Protein 9DN1 (pdb70)

InterPro domains:
  IPR001612 Caveolin [PF01146] (100-220)
  IPR001612 Caveolin [PTHR10844] (99-221)

Secondary structure (DSSP, 8-state):
-HHHHHHHHHTS--S----TT-SS--SGGG---SHHHHS--SSPPPHHHHHHHHHHHHHHHHHHHHHHHHHHHHTHHHHHHHHHHHHHHHHHHIIIIIHHHHHHHHHHHHTTHHHHHHHHHHHHHHHHHHHGGGGS-EEEEEEEEEEEEEEE-/-HHHHHHHHHTS--S----TT-SS---GGG---SHHHHS--SSPPPHHHHHHHHHHHHHHHHHHHHHHHHHHHHTHHHHHHHHHHHHHHHHHHIIIIIHHHHHHHHHHHHTTHHHHHHHHHHHHTHHHHHGGGGGS-EEEEEEEEEEEEEEE-/-HHHHHHHHHTS--S----TT-SS--SGGG---SHHHHS--SSPPPHHHHHHHHHHHHHHHHHHHHHHHHHHHHTHHHHHHHHHHHHHHHHHHIIIIIHHHHHHHHHHHHTTHHHHHHHHHHHHHHHHHHGGGGGS-EEEEEEEEEEEEEEE-/-HHHHHHHHHTS--S----TT-SS--SGGG---SHHHHS--SSPPPHHHHHHHHHHHHHHHHHHHHHHHHHHHHTHHHHHHHHHHHHHHHHHHIIIIIHHHHHHHHHHHHTTHHHHHHHHHHHHTHHHHHGGGGGS-EEEEEEEEEEEEEEE-/-HHHHHHHHHTS--S----TT-SS--SGGG---SHHHHS--SSPPPHHHHHHHHHHHHHHHHHHHHHHHHHHHHTHHHHHHHHHHHHHHHHHHIIIIIHHHHHHHHHHHHTTHHHHHHHHHHHHHHHHHHGGGGGS-EEEEEEEEEEEEEEE-/-HHHHHHHHHTS--S----TT-SS---GGG---SHHHHS--SSPPPHHHHHHHHHHHHHHHHHHHHHHHHHHHHTHHHHHHHHHHHHHHHHHHIIIIIHHHHHHHHHHHHTTHHHHHHHHHHHHHHHHHHHGGGGS-EEEEEEEEEEEEEEE-/-HHHHHHHHHTS--S----TT-SS--SGGG---SHHHHS--SSPPPHHHHHHHHHHHHHHHHHHHHHHHHHHHHTHHHHHHHHHHHHHHHHHHIIIIIHHHHHHHHHHHHTTHHHHHHHHHHHHHHHHHHHGGGGS-EEEEEEEEEEEEEEE-/-HHHHHHHHHTS--S----TT-SS--SGGG---SHHHHS--SSPPPHHHHHHHHHHHHHHHHHHHHHHHHHHHHTHHHHHHHHHHHHHHHHHHIIIIIHHHHHHHHHHHHTTHHHHHHHHHHHHHHHHHHHGGGGS-EEEEEEEEEEEEEEE-/-HHHHHHHHHTS--S----TT-SS--SGGG---SHHHHS--SSPPPHHHHHHHHHHHHHHHHHHHHHHHHHHHHTHHHHHHHHHHHHHHHHHHIIIIIHHHHHHHHHHHHTTHHHHHHHHHHHHHHHHHHGGGGGS-EEEEEEEEEEEEEEE-/-HHHHHHHHHTS--S----TT-SS--SGGG---SHHHHS--SSPPPHHHHHHHHHHHHHHHHHHHHHHHHHHHHTHHHHHHHHHHHHHHHHHHIIIIIHHHHHHHHHHHHTTHHHHHHHHHHHHHHHHHHGGGGGS-EEEEEEEEEEEEEEE-/-HHHHHHHHHTS--S----TT-SS---GGG---SHHHHS--SSPPPHHHHHHHHHHHHHHHHHHHHHHHHHHHHTHHHHHHHHHHHHHHHHHHIIIIIHHHHHHHHHHHHTTHHHHHHHHHHHHHHHHHHHGGGGS-EEEEEEEEEEEEEEE-

Sequence (1683 aa):
EAEEKYIERQLKYLGPISQVSDAYRLDTTTLKIEFDDSFPEVSKPGPALESVRKLNRILYEGMSDAIHIIFSLFLGFLAAITVGFFMGMARFMYTYMAGPFNQLMFLLIASLAPSWRAFFRAGMDPIFESGSLALSNIQVRLGMEGKARHKELEAEEKYIERQLKYLGPISQVSDAYRLDTTTLKIEFDDSFPEVSKPGPALESVRKLNRILYEGMSDAIHIIFSLFLGFLAAITVGFFMGMARFMYTYMAGPFNQLMFLLIASLAPSWRAFFRAGMDPIFESGSLALSNIQVRLGMEGKARHKELEAEEKYIERQLKYLGPISQVSDAYRLDTTTLKIEFDDSFPEVSKPGPALESVRKLNRILYEGMSDAIHIIFSLFLGFLAAITVGFFMGMARFMYTYMAGPFNQLMFLLIASLAPSWRAFFRAGMDPIFESGSLALSNIQVRLGMEGKARHKELEAEEKYIERQLKYLGPISQVSDAYRLDTTTLKIEFDDSFPEVSKPGPALESVRKLNRILYEGMSDAIHIIFSLFLGFLAAITVGFFMGMARFMYTYMAGPFNQLMFLLIASLAPSWRAFFRAGMDPIFESGSLALSNIQVRLGMEGKARHKELEAEEKYIERQLKYLGPISQVSDAYRLDTTTLKIEFDDSFPEVSKPGPALESVRKLNRILYEGMSDAIHIIFSLFLGFLAAITVGFFMGMARFMYTYMAGPFNQLMFLLIASLAPSWRAFFRAGMDPIFESGSLALSNIQVRLGMEGKARHKELEAEEKYIERQLKYLGPISQVSDAYRLDTTTLKIEFDDSFPEVSKPGPALESVRKLNRILYEGMSDAIHIIFSLFLGFLAAITVGFFMGMARFMYTYMAGPFNQLMFLLIASLAPSWRAFFRAGMDPIFESGSLALSNIQVRLGMEGKARHKELEAEEKYIERQLKYLGPISQVSDAYRLDTTTLKIEFDDSFPEVSKPGPALESVRKLNRILYEGMSDAIHIIFSLFLGFLAAITVGFFMGMARFMYTYMAGPFNQLMFLLIASLAPSWRAFFRAGMDPIFESGSLALSNIQVRLGMEGKARHKELEAEEKYIERQLKYLGPISQVSDAYRLDTTTLKIEFDDSFPEVSKPGPALESVRKLNRILYEGMSDAIHIIFSLFLGFLAAITVGFFMGMARFMYTYMAGPFNQLMFLLIASLAPSWRAFFRAGMDPIFESGSLALSNIQVRLGMEGKARHKELEAEEKYIERQLKYLGPISQVSDAYRLDTTTLKIEFDDSFPEVSKPGPALESVRKLNRILYEGMSDAIHIIFSLFLGFLAAITVGFFMGMARFMYTYMAGPFNQLMFLLIASLAPSWRAFFRAGMDPIFESGSLALSNIQVRLGMEGKARHKELEAEEKYIERQLKYLGPISQVSDAYRLDTTTLKIEFDDSFPEVSKPGPALESVRKLNRILYEGMSDAIHIIFSLFLGFLAAITVGFFMGMARFMYTYMAGPFNQLMFLLIASLAPSWRAFFRAGMDPIFESGSLALSNIQVRLGMEGKARHKELEAEEKYIERQLKYLGPISQVSDAYRLDTTTLKIEFDDSFPEVSKPGPALESVRKLNRILYEGMSDAIHIIFSLFLGFLAAITVGFFMGMARFMYTYMAGPFNQLMFLLIASLAPSWRAFFRAGMDPIFESGSLALSNIQVRLGMEGKARHKEL

Solvent-accessible surface area: 80484 Å² total; per-residue (Å²): 194,81,94,114,149,108,17,91,119,21,29,113,20,3,0,8,73,49,114,12,97,28,21,23,52,39,25,34,119,28,14,115,22,98,0,83,56,0,0,10,40,17,49,191,36,34,122,82,19,92,71,14,18,135,78,2,78,110,42,5,66,43,66,6,77,51,30,4,44,95,64,1,76,147,86,0,91,102,23,0,58,81,22,0,75,110,0,0,60,18,24,16,104,14,0,12,118,18,3,7,112,2,12,52,63,4,7,107,20,1,22,126,10,2,14,105,24,1,127,43,12,26,36,74,19,4,65,64,8,0,20,0,21,34,52,2,20,28,10,26,37,32,0,46,1,11,39,45,47,63,77,108,107,191,83,99,128,147,112,28,87,117,20,31,101,20,3,0,8,72,49,112,12,98,26,21,22,49,42,24,35,120,28,14,110,22,99,1,84,55,0,0,10,41,17,49,196,42,35,122,81,19,90,71,16,18,135,80,1,75,109,43,5,67,43,65,5,76,49,32,4,43,92,63,1,75,145,89,0,96,105,22,0,62,76,22,0,77,103,0,0,58,17,24,18,101,15,1,14,109,18,4,7,110,4,13,56,62,3,10,126,20,2,24,128,10,1,14,108,22,1,129,42,12,26,36,72,18,4,66,62,7,0,22,0,22,33,52,1,20,28,8,27,34,31,0,52,0,10,39,46,47,60,83,108,106,191,82,98,114,146,107,22,90,121,21,31,115,20,4,0,8,73,49,112,12,97,28,20,23,50,40,25,35,119,28,14,114,22,99,1,83,58,0,0,10,41,17,48,195,45,34,124,81,18,91,71,16,20,135,78,1,75,110,42,5,67,42,66,6,76,50,31,4,44,94,66,1,78,152,88,0,92,102,23,0,58,76,22,0,78,102,0,0,62,22,23,18,104,16,1,13,113,19,4,6,110,3,12,53,62,3,6,110,19,1,23,125,11,2,14,110,21,1,128,39,12,26,34,66,18,4,70,64,7,0,21,0,22,32,51,1,21,27,9,26,36,31,0,41,1,10,39,45,47,61,80,108,106,195,81,100,127,148,114,29,86,121,23,32,96,21,4,0,9,74,49,110,12,97,25,20,22,48,42,24,35,119,30,14,117,22,100,2,82,55,0,0,10,41,17,48,193,42,34,124,82,19,87,70,16,21,134,78,1,77,110,42,5,65,43,62,6,76,49,30,4,44,95,62,1,78,151,88,0,91,103,24,0,58,79,21,0,75,106,0,0,55,15,22,18,92,15,0,10,117,19,3,6,111,3,12,50,63,2,6,109,18,1,22,124,11,2,15,108,22,2,130,43,14,26,38,72,18,4,65,60,8,0,21,0,22,33,52,1,22,28,10,26,35,32,0,50,1,9,39,46,46,62,85,110,111,197,81,99,120,152,115,24,97,122,22,28,111,19,4,0,8,71,48,115,12,96,26,20,21,49,41,22,35,119,30,14,115,22,97,1,82,57,0,0,10,41,18,49,190,34,35,122,80,19,86,72,16,20,134,77,2,76,110,42,5,66,42,65,6,76,49,30,3,43,93,61,2,76,144,90,0,96,102,23,0,61,74,22,0,77,102,0,0,60,16,23,18,98,15,0,12,118,18,3,6,112,3,12,51,65,4,7,114,20,2,21,124,10,2,14,106,22,2,129,37,13,25,35,66,19,3,72,63,9,0,21,0,22,33,51,2,21,27,9,26,36,31,0,39,1,11,40,46,46,61,86,107,106,193,84,94,117,152,111,23,96,119,20,28,113,20,4,0,8,74,50,112,12,96,25,22,23,49,42,24,36,121,28,13,116,23,99,1,83,57,0,0,10,41,17,48,190,36,36,122,80,19,88,72,14,18,137,76,2,76,109,40,5,66,43,65,5,77,49,30,4,44,93,64,0,77,145,88,0,91,102,23,0,59,79,20,0,78,106,0,0,51,18,24,17,104,16,1,13,119,18,3,7,112,4,13,51,62,2,7,112,19,2,23,126,11,2,14,107,22,1,127,40,12,26,38,70,18,4,69,59,6,0,21,0,22,33,51,2,20,26,9,26,35,31,0,42,0,10,39,46,45,61,81,109,110,195,83,100,129,154,109,30,88,120,22,31,94,21,3,0,8,72,49,113,13,96,27,21,24,49,39,21,36,118,30,14,116,23,98,1,84,53,0,0,10,41,18,50,193,44,36,122,80,19,89,71,15,19,134,76,2,77,109,39,5,66,44,73,6,77,50,32,4,42,89,63,1,76,140,86,0,90,102,24,0,60,75,21,0,77,99,0,0,55,17,24,17,106,16,1,12,118,18,3,6,112,3,12,49,65,3,7,112,20,2,22,126,11,2,14,108,22,1,130,38,13,26,34,65,18,4,71,65,7,0,21,0,22,33,52,2,20,27,10,27,36,31,0,47,1,9,38,45,47,61,78,106,104,192,82,102,115,143,107,24,94,122,26,30,113,21,3,0,8,73,49,114,13,96,26,20,23,49,41,24,35,120,28,14,115,22,95,1,82,54,0,0,10,42,18,49,193,45,36,124,81,20,89,72,15,19,134,78,2,74,109,40,5,67,43,66,6,77,50,29,4,42,94,66,1,74,147,86,0,90,105,23,0,56,75,18,0,82,105,0,0,59,19,22,17,90,14,1,13,114,19,3,6,111,2,13,50,60,3,7,113,18,2,22,126,11,1,12,107,22,1,126,39,12,26,39,71,18,4,67,60,7,0,21,0,21,34,50,2,20,26,10,27,34,30,0,51,1,10,39,44,49,62,83,107,109,194,82,98,127,148,108,28,87,122,26,32,98,19,4,0,9,75,49,112,13,96,26,20,22,50,41,24,36,121,30,15,115,21,95,1,83,54,1,0,9,42,17,50,192,44,36,125,82,19,89,73,16,20,135,80,2,75,110,41,5,66,42,73,6,76,52,32,4,44,98,64,1,76,150,87,0,91,102,23,0,60,74,22,0,75,102,0,0,58,18,22,18,110,15,1,13,118,18,3,6,113,2,12,58,57,3,9,126,19,2,23,129,11,1,13,107,23,1,128,40,12,26,38,72,18,4,68,62,7,0,21,0,22,32,52,2,20,27,10,27,36,31,0,43,1,11,40,45,47,61,83,110,106,192,82,103,128,140,112,28,86,119,22,32,96,19,4,0,8,73,50,111,13,97,27,20,22,48,42,21,35,121,30,14,116,21,102,1,85,52,0,0,11,40,17,50,189,36,36,122,81,19,90,73,15,20,135,78,1,78,110,41,5,64,43,64,6,77,49,31,4,44,96,63,1,76,147,86,0,92,102,23,0,55,76,21,0,82,102,0,0,56,19,23,17,102,15,1,14,116,20,3,7,113,3,13,51,70,3,6,108,18,1,23,126,11,1,13,106,21,1,128,43,12,27,35,75,18,4,65,64,6,0,20,0,22,32,52,2,21,29,10,26,38,31,0,45,1,11,39,46,46,62,84,108,107,194,81,96,116,144,109,18,92,122,27,30,112,19,4,0,9,73,50,113,13,98,26,20,23,51,43,24,35,123,26,13,120,21,99,1,84,52,0,0,10,40,18,51,195,43,36,120,80,19,89,72,16,18,135,75,2,76,109,41,5,66,42,64,6,78,52,32,5,44,94,61,1,76,149,87,0,96,98,23,0,59,76,21,0,83,102,0,0,59,14,24,17,88,14,1,14,115,18,3,7,112,3,14,51,64,4,6,111,18,1,23,126,11,2,16,106,22,1,131,42,13,26,37,68,17,4,67,60,7,0,20,0,21,31,52,2,20,28,9,26,36,31,0,51,1,10,39,45,44,61,79,108,105

Organism: Salpingoeca rosetta (strain ATCC 50818 / BSB-021) (NCBI:txid946362)

Structure (mmCIF, N/CA/C/O backbone):
data_9DN1
#
_entry.id   9DN1
#
_cell.length_a   1.00
_cell.length_b   1.00
_cell.length_c   1.00
_cell.angle_alpha   90.00
_cell.angle_beta   90.00
_cell.angle_gamma   90.00
#
_symmetry.space_group_name_H-M   'P 1'
#
loop_
_atom_site.group_PDB
_atom_site.id
_atom_site.type_symbol
_atom_site.label_atom_id
_atom_site.label_alt_id
_atom_site.label_comp_id
_atom_site.label_asym_id
_atom_site.label_entity_id
_atom_site.label_seq_id
_atom_site.pdbx_PDB_ins_code
_atom_site.Cartn_x
_atom_site.Cartn_y
_atom_site.Cartn_z
_atom_site.occupancy
_atom_site.B_iso_or_equiv
_atom_site.auth_seq_id
_atom_site.auth_comp_id
_atom_site.auth_asym_id
_atom_site.auth_atom_id
_atom_site.pdbx_PDB_model_num
ATOM 1 N N . GLU A 1 79 ? 160.937 169.076 147.383 1.00 141.49 79 GLU H N 1
ATOM 2 C CA . GLU A 1 79 ? 162.225 168.324 147.404 1.00 143.73 79 GLU H CA 1
ATOM 3 C C . GLU A 1 79 ? 162.184 167.133 148.358 1.00 142.86 79 GLU H C 1
ATOM 4 O O . GLU A 1 79 ? 162.127 165.982 147.928 1.00 138.19 79 GLU H O 1
ATOM 16 N N . ALA A 1 80 ? 162.211 167.423 149.661 1.00 146.18 80 ALA H N 1
ATOM 17 C CA . ALA A 1 80 ? 162.391 166.369 150.655 1.00 142.37 80 ALA H CA 1
ATOM 18 C C . ALA A 1 80 ? 161.264 165.345 150.604 1.00 139.18 80 ALA H C 1
ATOM 19 O O . ALA A 1 80 ? 161.517 164.134 150.559 1.00 131.17 80 ALA H O 1
ATOM 26 N N . GLU A 1 81 ? 160.011 165.808 150.613 1.00 140.84 81 GLU H N 1
ATOM 27 C CA . GLU A 1 81 ? 158.890 164.875 150.637 1.00 135.06 81 GLU H CA 1
ATOM 28 C C . GLU A 1 81 ? 158.869 164.000 149.393 1.00 130.09 81 GLU H C 1
ATOM 29 O O . GLU A 1 81 ? 158.477 162.829 149.464 1.00 125.87 81 GLU H O 1
ATOM 41 N N . GLU A 1 82 ? 159.292 164.540 148.250 1.00 129.06 82 GLU H N 1
ATOM 42 C CA . GLU A 1 82 ? 159.299 163.750 147.024 1.00 127.37 82 GLU H CA 1
ATOM 43 C C . GLU A 1 82 ? 160.286 162.591 147.120 1.00 126.00 82 GLU H C 1
ATOM 44 O O . GLU A 1 82 ? 159.955 161.451 146.772 1.00 121.76 82 GLU H O 1
ATOM 56 N N . LYS A 1 83 ? 161.505 162.859 147.596 1.00 126.75 83 LYS H N 1
ATOM 57 C CA . LYS A 1 83 ? 162.473 161.781 147.772 1.00 121.55 83 LYS H CA 1
ATOM 58 C C . LYS A 1 83 ? 162.003 160.790 148.827 1.00 115.92 83 LYS H C 1
ATOM 59 O O . LYS A 1 83 ? 162.200 159.579 148.672 1.00 115.44 83 LYS H O 1
ATOM 78 N N . TYR A 1 84 ? 161.371 161.280 149.896 1.00 114.38 84 TYR H N 1
ATOM 79 C CA . TYR A 1 84 ? 160.828 160.379 150.908 1.00 111.74 84 TYR H CA 1
ATOM 80 C C . TYR A 1 84 ? 159.806 159.426 150.299 1.00 106.34 84 TYR H C 1
ATOM 81 O O . TYR A 1 84 ? 159.847 158.212 150.540 1.00 102.83 84 TYR H O 1
ATOM 99 N N . ILE A 1 85 ? 158.886 159.958 149.493 1.00 106.22 85 ILE H N 1
ATOM 100 C CA . ILE A 1 85 ? 157.854 159.119 148.890 1.00 99.94 85 ILE H CA 1
ATOM 101 C C . ILE A 1 85 ? 158.473 158.154 147.889 1.00 98.94 85 ILE H C 1
ATOM 102 O O . ILE A 1 85 ? 158.043 157.000 147.771 1.00 97.47 85 ILE H O 1
ATOM 118 N N . GLU A 1 86 ? 159.485 158.606 147.146 1.00 102.53 86 GLU H N 1
ATOM 119 C CA . GLU A 1 86 ? 160.165 157.708 146.220 1.00 102.28 86 GLU H CA 1
ATOM 120 C C . GLU A 1 86 ? 160.809 156.550 146.967 1.00 98.88 86 GLU H C 1
ATOM 121 O O . GLU A 1 86 ? 160.792 155.408 146.494 1.00 95.33 86 GLU H O 1
ATOM 133 N N . ARG A 1 87 ? 161.384 156.824 148.136 1.00 100.27 87 ARG H N 1
ATOM 134 C CA . ARG A 1 87 ? 161.990 155.752 148.915 1.00 97.36 87 ARG H CA 1
ATOM 135 C C . ARG A 1 87 ? 160.936 154.823 149.507 1.00 93.32 87 ARG H C 1
ATOM 136 O O . ARG A 1 87 ? 161.187 153.624 149.670 1.00 90.32 87 ARG H O 1
ATOM 157 N N . GLN A 1 88 ? 159.758 155.354 149.846 1.00 93.33 88 GLN H N 1
ATOM 158 C CA . GLN A 1 88 ? 158.726 154.512 150.445 1.00 84.46 88 GLN H CA 1
ATOM 159 C C . GLN A 1 88 ? 158.099 153.560 149.433 1.00 78.50 88 GLN H C 1
ATOM 160 O O . GLN A 1 88 ? 157.658 152.468 149.808 1.00 78.57 88 GLN H O 1
ATOM 174 N N . LEU A 1 89 ? 158.043 153.947 148.160 1.00 79.25 89 LEU H N 1
ATOM 175 C CA . LEU A 1 89 ? 157.311 153.180 147.158 1.00 69.53 89 LEU H CA 1
ATOM 176 C C . LEU A 1 89 ? 158.114 152.027 146.571 1.00 74.45 89 LEU H C 1
ATOM 177 O O . LEU A 1 89 ? 157.571 151.275 145.756 1.00 76.96 89 LEU H O 1
ATOM 193 N N . LYS A 1 90 ? 159.382 151.863 146.952 1.00 78.18 90 LYS H N 1
ATOM 194 C CA . LYS A 1 90 ? 160.189 150.790 146.381 1.00 71.97 90 LYS H CA 1
ATOM 195 C C . LYS A 1 90 ? 159.788 149.434 146.947 1.00 72.03 90 LYS H C 1
ATOM 196 O O . LYS A 1 90 ? 159.682 148.448 146.209 1.00 71.62 90 LYS H O 1
ATOM 215 N N . TYR A 1 91 ? 159.565 149.364 148.257 1.00 71.08 91 TYR H N 1
ATOM 216 C CA . TYR A 1 91 ? 159.290 148.105 148.939 1.00 67.68 91 TYR H CA 1
ATOM 217 C C . TYR A 1 91 ? 158.256 148.363 150.024 1.00 68.96 91 TYR H C 1
ATOM 218 O O . TYR A 1 91 ? 158.453 149.239 150.870 1.00 69.88 91 TYR H O 1
ATOM 236 N N . LEU A 1 92 ? 157.160 147.606 149.996 1.00 68.38 92 LEU H N 1
ATOM 237 C CA . LEU A 1 92 ? 156.026 147.831 150.881 1.00 68.20 92 LEU H CA 1
ATOM 238 C C . LEU A 1 92 ? 155.840 146.730 151.919 1.00 67.26 92 LEU H C 1
ATOM 239 O O . LEU A 1 92 ? 154.803 146.703 152.587 1.00 62.75 92 LEU H O 1
ATOM 255 N N . GLY A 1 93 ? 156.808 145.830 152.076 1.00 70.62 93 GLY H N 1
ATOM 256 C CA . GLY A 1 93 ? 156.645 144.677 152.931 1.00 64.12 93 GLY H CA 1
ATOM 257 C C . GLY A 1 93 ? 157.156 144.876 154.345 1.00 67.31 93 GLY H C 1
ATOM 258 O O . GLY A 1 93 ? 157.546 145.976 154.746 1.00 74.35 93 GLY H O 1
ATOM 262 N N . PRO A 1 94 ? 157.155 143.800 155.132 1.00 60.94 94 PRO H N 1
ATOM 263 C CA . PRO A 1 94 ? 157.623 143.892 156.521 1.00 56.01 94 PRO H CA 1
ATOM 264 C C . PRO A 1 94 ? 159.101 144.237 156.611 1.00 62.82 94 PRO H C 1
ATOM 265 O O . PRO A 1 94 ? 159.895 143.917 155.723 1.00 69.54 94 PRO H O 1
ATOM 276 N N . ILE A 1 95 ? 159.469 144.903 157.710 1.00 63.65 95 ILE H N 1
ATOM 277 C CA . ILE A 1 95 ? 160.829 145.383 157.912 1.00 67.50 95 ILE H CA 1
ATOM 278 C C . ILE A 1 95 ? 161.383 145.071 159.294 1.00 76.35 95 ILE H C 1
ATOM 279 O O . ILE A 1 95 ? 162.476 145.532 159.624 1.00 82.70 95 ILE H O 1
ATOM 295 N N . SER A 1 96 ? 160.674 144.309 160.123 1.00 80.22 96 SER H N 1
ATOM 296 C CA . SER A 1 96 ? 161.111 144.118 161.499 1.00 79.90 96 SER H CA 1
ATOM 297 C C . SER A 1 96 ? 162.383 143.274 161.561 1.00 93.26 96 SER H C 1
ATOM 298 O O . SER A 1 96 ? 162.726 142.541 160.629 1.00 96.05 96 SER H O 1
ATOM 306 N N . GLN A 1 97 ? 163.088 143.390 162.690 1.00 96.94 97 GLN H N 1
ATOM 307 C CA . GLN A 1 97 ? 164.370 142.724 162.903 1.00 96.24 97 GLN H CA 1
ATOM 308 C C . GLN A 1 97 ? 164.367 141.842 164.149 1.00 91.50 97 GLN H C 1
ATOM 309 O O . GLN A 1 97 ? 165.432 141.555 164.702 1.00 89.74 97 GLN H O 1
ATOM 323 N N . VAL A 1 98 ? 163.192 141.396 164.600 1.00 90.98 98 VAL H N 1
ATOM 324 C CA . VAL A 1 98 ? 163.098 140.650 165.851 1.00 85.84 98 VAL H CA 1
ATOM 325 C C . VAL A 1 98 ? 163.739 139.274 165.784 1.00 83.28 98 VAL H C 1
ATOM 326 O O . VAL A 1 98 ? 163.927 138.641 166.828 1.00 82.29 98 VAL H O 1
ATOM 339 N N . SER A 1 99 ? 164.083 138.789 164.591 1.00 87.66 99 SER H N 1
ATOM 340 C CA . SER A 1 99 ? 164.651 137.451 164.469 1.00 89.61 99 SER H CA 1
ATOM 341 C C . SER A 1 99 ? 166.118 137.391 164.875 1.00 94.70 99 SER H C 1
ATOM 342 O O . SER A 1 99 ? 166.692 136.296 164.883 1.00 98.32 99 SER H O 1
ATOM 350 N N . ASP A 1 100 ? 166.735 138.524 165.207 1.00 95.67 100 ASP H N 1
ATOM 351 C CA . ASP A 1 100 ? 168.137 138.581 165.607 1.00 84.86 100 ASP H CA 1
ATOM 352 C C . ASP A 1 100 ? 168.205 139.203 166.994 1.00 77.54 100 ASP H C 1
ATOM 353 O O . ASP A 1 100 ? 167.739 140.330 167.195 1.00 81.05 100 ASP H O 1
ATOM 362 N N . ALA A 1 101 ? 168.791 138.475 167.943 1.00 70.19 101 ALA H N 1
ATOM 363 C CA . ALA A 1 101 ? 168.849 138.910 169.333 1.00 65.24 101 ALA H CA 1
ATOM 364 C C . ALA A 1 101 ? 170.209 139.458 169.744 1.00 64.74 101 ALA H C 1
ATOM 365 O O . ALA A 1 101 ? 170.384 139.806 170.915 1.00 63.82 101 ALA H O 1
ATOM 372 N N . TYR A 1 102 ? 171.165 139.552 168.823 1.00 68.32 102 TYR H N 1
ATOM 373 C CA . TYR A 1 102 ? 172.548 139.893 169.136 1.00 69.57 102 TYR H CA 1
ATOM 374 C C . TYR A 1 102 ? 173.043 141.059 168.287 1.00 73.85 102 TYR H C 1
ATOM 375 O O . TYR A 1 102 ? 174.102 140.984 167.661 1.00 79.21 102 TYR H O 1
ATOM 393 N N . ARG A 1 103 ? 172.286 142.152 168.252 1.00 70.84 103 ARG H N 1
ATOM 394 C CA . ARG A 1 103 ? 172.579 143.284 167.384 1.00 68.18 103 ARG H CA 1
ATOM 395 C C . ARG A 1 103 ? 172.854 144.541 168.199 1.00 66.99 103 ARG H C 1
ATOM 396 O O . ARG A 1 103 ? 172.399 144.676 169.338 1.00 69.00 103 ARG H O 1
ATOM 417 N N . LEU A 1 104 ? 173.607 145.461 167.599 1.00 70.95 104 LEU H N 1
ATOM 418 C CA . LEU A 1 104 ? 173.903 146.756 168.196 1.00 71.85 104 LEU H CA 1
ATOM 419 C C . LEU A 1 104 ? 172.939 147.820 167.676 1.00 77.06 104 LEU H C 1
ATOM 420 O O . LEU A 1 104 ? 172.203 147.611 166.710 1.00 86.11 104 LEU H O 1
ATOM 436 N N . ASP A 1 105 ? 172.960 148.978 168.335 1.00 80.98 105 ASP H N 1
ATOM 437 C CA . ASP A 1 105 ? 172.065 150.087 168.027 1.00 87.41 105 ASP H CA 1
ATOM 438 C C . ASP A 1 105 ? 172.766 151.236 167.310 1.00 87.10 105 ASP H C 1
ATOM 439 O O . ASP A 1 105 ? 172.190 152.321 167.193 1.00 82.03 105 ASP H O 1
ATOM 448 N N . THR A 1 106 ? 173.989 151.025 166.823 1.00 88.82 106 THR H N 1
ATOM 449 C CA . THR A 1 106 ? 174.786 152.141 166.325 1.00 88.08 106 THR H CA 1
ATOM 450 C C . THR A 1 106 ? 174.163 152.796 165.098 1.00 93.27 106 THR H C 1
ATOM 451 O O . THR A 1 106 ? 174.395 153.984 164.848 1.00 94.83 106 THR H O 1
ATOM 462 N N . THR A 1 107 ? 173.372 152.052 164.322 1.00 99.11 107 THR H N 1
ATOM 463 C CA . THR A 1 107 ? 172.915 152.562 163.032 1.00 101.33 107 THR H CA 1
ATOM 464 C C . THR A 1 107 ? 171.929 153.718 163.165 1.00 101.06 107 THR H C 1
ATOM 465 O O . THR A 1 107 ? 171.702 154.431 162.182 1.00 100.77 107 THR H O 1
ATOM 476 N N . THR A 1 108 ? 171.338 153.922 164.343 1.00 102.42 108 THR H N 1
ATOM 477 C CA . THR A 1 108 ? 170.329 154.963 164.503 1.00 98.39 108 THR H CA 1
ATOM 478 C C . THR A 1 108 ? 170.921 156.323 164.852 1.00 92.28 108 THR H C 1
ATOM 479 O O . THR A 1 108 ? 170.232 157.337 164.704 1.00 89.71 108 THR H O 1
ATOM 490 N N . LEU A 1 109 ? 172.172 156.373 165.295 1.00 90.11 109 LEU H N 1
ATOM 491 C CA . LEU A 1 109 ? 172.739 157.609 165.811 1.00 88.94 109 LEU H CA 1
ATOM 492 C C . LEU A 1 109 ? 173.191 158.521 164.677 1.00 92.00 109 LEU H C 1
ATOM 493 O O . LEU A 1 109 ? 173.526 158.069 163.579 1.00 98.38 109 LEU H O 1
ATOM 509 N N . LYS A 1 110 ? 173.197 159.825 164.958 1.00 92.55 110 LYS H N 1
ATOM 510 C CA . LYS A 1 110 ? 173.575 160.847 163.981 1.00 93.96 110 LYS H CA 1
ATOM 511 C C . LYS A 1 110 ? 174.308 161.955 164.730 1.00 89.39 110 LYS H C 1
ATOM 512 O O . LYS A 1 110 ? 173.687 162.731 165.462 1.00 86.43 110 LYS H O 1
ATOM 531 N N . ILE A 1 111 ? 175.619 162.030 164.539 1.00 93.28 111 ILE H N 1
ATOM 532 C CA . ILE A 1 111 ? 176.462 163.018 165.201 1.00 98.23 111 ILE H CA 1
ATOM 533 C C . ILE A 1 111 ? 177.015 163.931 164.116 1.00 104.91 111 ILE H C 1
ATOM 534 O O . ILE A 1 111 ? 178.010 163.608 163.458 1.00 115.78 111 ILE H O 1
ATOM 550 N N . GLU A 1 112 ? 176.367 165.076 163.926 1.00 100.04 112 GLU H N 1
ATOM 551 C CA . GLU A 1 112 ? 176.807 166.062 162.951 1.00 96.35 112 GLU H CA 1
ATOM 552 C C . GLU A 1 112 ? 176.214 167.403 163.356 1.00 97.09 112 GLU H C 1
ATOM 553 O O . GLU A 1 112 ? 175.203 167.462 164.059 1.00 104.19 112 GLU H O 1
ATOM 565 N N . PHE A 1 113 ? 176.854 168.483 162.903 1.00 92.96 113 PHE H N 1
ATOM 566 C CA . PHE A 1 113 ? 176.478 169.805 163.394 1.00 88.55 113 PHE H CA 1
ATOM 567 C C . PHE A 1 113 ? 175.015 170.112 163.103 1.00 87.71 113 PHE H C 1
ATOM 568 O O . PHE A 1 113 ? 174.304 170.647 163.961 1.00 86.67 113 PHE H O 1
ATOM 585 N N . ASP A 1 114 ? 174.544 169.788 161.898 1.00 92.13 114 ASP H N 1
ATOM 586 C CA . ASP A 1 114 ? 173.154 170.061 161.558 1.00 97.40 114 ASP H CA 1
ATOM 587 C C . ASP A 1 114 ? 172.184 169.254 162.409 1.00 93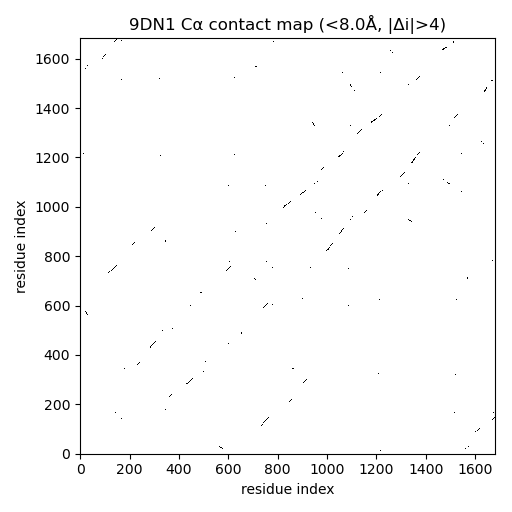.83 114 ASP H C 1
ATOM 588 O O . ASP A 1 114 ? 171.014 169.636 162.520 1.00 96.86 114 ASP H O 1
ATOM 597 N N . ASP A 1 115 ? 172.637 168.155 163.008 1.00 92.09 115 ASP H N 1
ATOM 598 C CA . ASP A 1 115 ? 171.798 167.347 163.883 1.00 88.02 115 ASP H CA 1
ATOM 599 C C . ASP A 1 115 ? 172.060 167.601 165.359 1.00 83.64 115 ASP H C 1
ATOM 600 O O . ASP A 1 115 ? 171.138 167.474 166.170 1.00 79.36 115 ASP H O 1
ATOM 609 N N . SER A 1 116 ? 173.292 167.957 165.726 1.00 85.15 116 SER H N 1
ATOM 610 C CA . SER A 1 116 ? 173.608 168.239 167.121 1.00 78.74 116 SER H CA 1
ATOM 611 C C . SER A 1 116 ? 173.067 169.589 167.569 1.00 77.52 116 SER H C 1
ATOM 612 O O . SER A 1 116 ? 172.772 169.769 168.755 1.00 80.24 116 SER H O 1
ATOM 620 N N . PHE A 1 117 ? 172.928 170.541 166.647 1.00 80.46 117 PHE H N 1
ATOM 621 C CA . PHE A 1 117 ? 172.493 171.903 166.954 1.00 78.51 117 PHE H CA 1
ATOM 622 C C . PHE A 1 117 ? 171.307 172.230 166.058 1.00 81.76 117 PHE H C 1
ATOM 623 O O . PHE A 1 117 ? 171.438 172.983 165.085 1.00 85.15 117 PHE H O 1
ATOM 640 N N . PRO A 1 118 ? 170.132 171.684 166.360 1.00 81.48 118 PRO H N 1
ATOM 641 C CA . PRO A 1 118 ? 168.989 171.850 165.459 1.00 82.72 118 PRO H CA 1
ATOM 642 C C . PRO A 1 118 ? 168.460 173.275 165.451 1.00 91.38 118 PRO H C 1
ATOM 643 O O . PRO A 1 118 ? 168.683 174.065 166.371 1.00 90.86 118 PRO H O 1
ATOM 654 N N . GLU A 1 119 ? 167.743 173.593 164.375 1.00 94.34 119 GLU H N 1
ATOM 655 C CA . GLU A 1 119 ? 167.188 174.918 164.142 1.00 90.06 119 GLU H CA 1
ATOM 656 C C . GLU A 1 119 ? 165.680 174.805 163.974 1.00 96.53 119 GLU H C 1
ATOM 657 O O . GLU A 1 119 ? 165.189 173.878 163.325 1.00 100.03 119 GLU H O 1
ATOM 669 N N . VAL A 1 120 ? 164.947 175.753 164.560 1.00 98.83 120 VAL H N 1
ATOM 670 C CA . VAL A 1 120 ? 163.490 175.652 164.567 1.00 94.87 120 VAL H CA 1
ATOM 671 C C . VAL A 1 120 ? 162.885 176.169 163.266 1.00 98.46 120 VAL H C 1
ATOM 672 O O . VAL A 1 120 ? 161.788 175.746 162.882 1.00 99.18 120 VAL H O 1
ATOM 685 N N . SER A 1 121 ? 163.562 177.081 162.573 1.00 106.92 121 SER H N 1
ATOM 686 C CA . SER A 1 121 ? 163.067 177.587 161.301 1.00 114.37 121 SER H CA 1
ATOM 687 C C . SER A 1 121 ? 164.248 178.026 160.448 1.00 117.22 121 SER H C 1
ATOM 688 O O . SER A 1 121 ? 165.354 178.246 160.949 1.00 116.53 121 SER H O 1
ATOM 696 N N . LYS A 1 122 ? 163.996 178.160 159.149 1.00 114.81 122 LYS H N 1
ATOM 697 C CA . LYS A 1 122 ? 165.057 178.369 158.178 1.00 114.21 122 LYS H CA 1
ATOM 698 C C . LYS A 1 122 ? 165.841 179.642 158.502 1.00 115.13 122 LYS H C 1
ATOM 699 O O . LYS A 1 122 ? 165.234 180.713 158.655 1.00 113.63 122 LYS H O 1
ATOM 718 N N . PRO A 1 123 ? 167.166 179.572 158.617 1.00 110.64 123 PRO H N 1
ATOM 719 C CA . PRO A 1 123 ? 167.953 180.793 158.816 1.00 109.26 123 PRO H CA 1
ATOM 720 C C . PRO A 1 123 ? 167.930 181.699 157.596 1.00 113.98 123 PRO H C 1
ATOM 721 O O . PRO A 1 123 ? 167.727 181.255 156.463 1.00 117.26 123 PRO H O 1
ATOM 732 N N . GLY A 1 124 ? 168.140 182.988 157.846 1.00 112.92 124 GLY H N 1
ATOM 733 C CA . GLY A 1 124 ? 168.409 183.937 156.792 1.00 110.05 124 GLY H CA 1
ATOM 734 C C . GLY A 1 124 ? 169.903 184.092 156.588 1.00 107.45 124 GLY H C 1
ATOM 735 O O . GLY A 1 124 ? 170.710 183.568 157.361 1.00 108.31 124 GLY H O 1
ATOM 739 N N . PRO A 1 125 ? 170.305 184.818 155.543 1.00 106.46 125 PRO H N 1
ATOM 740 C CA . PRO A 1 125 ? 171.745 184.971 155.276 1.00 108.48 125 PRO H CA 1
ATOM 741 C C . PRO A 1 125 ? 172.505 185.677 156.387 1.00 108.35 125 PRO H C 1
ATOM 742 O O . PRO A 1 125 ? 173.724 185.499 156.488 1.00 109.06 125 PRO H O 1
ATOM 753 N N . ALA A 1 126 ? 171.831 186.472 157.221 1.00 107.92 126 ALA H N 1
ATOM 754 C CA . ALA A 1 126 ? 172.525 187.144 158.315 1.00 104.79 126 ALA H CA 1
ATOM 755 C C . ALA A 1 126 ? 172.902 186.171 159.426 1.00 104.61 126 ALA H C 1
ATOM 756 O O . ALA A 1 126 ? 173.855 186.423 160.171 1.00 102.91 126 ALA H O 1
ATOM 763 N N . LEU A 1 127 ? 172.170 185.064 159.551 1.00 107.61 127 LEU H N 1
ATOM 764 C CA . LEU A 1 127 ? 172.439 184.045 160.559 1.00 103.39 127 LEU H CA 1
ATOM 765 C C . LEU A 1 127 ? 173.290 182.901 160.020 1.00 103.08 127 LEU H C 1
ATOM 766 O O . LEU A 1 127 ? 173.942 182.190 160.805 1.00 104.76 127 LEU H O 1
ATOM 782 N N . GLU A 1 128 ? 173.295 182.718 158.698 1.00 102.31 128 GLU H N 1
ATOM 783 C CA . GLU A 1 128 ? 174.089 181.661 158.088 1.00 100.34 128 GLU H CA 1
ATOM 784 C C . GLU A 1 128 ? 175.574 181.841 158.370 1.00 101.20 128 GLU H C 1
ATOM 785 O O . GLU A 1 128 ? 176.298 180.853 158.505 1.00 100.21 128 GLU H O 1
ATOM 797 N N . SER A 1 129 ? 176.048 183.085 158.463 1.00 98.40 129 SER H N 1
ATOM 798 C CA . SER A 1 129 ? 177.462 183.316 158.750 1.00 102.00 129 SER H CA 1
ATOM 799 C C . SER A 1 129 ? 177.833 182.813 160.142 1.00 102.93 129 SER H C 1
ATOM 800 O O . SER A 1 129 ? 178.885 182.179 160.332 1.00 108.38 129 SER H O 1
ATOM 808 N N . VAL A 1 130 ? 176.980 183.087 161.130 1.00 93.78 130 VAL H N 1
ATOM 809 C CA . VAL A 1 130 ? 177.233 182.613 162.487 1.00 92.30 130 VAL H CA 1
ATOM 810 C C . VAL A 1 130 ? 177.214 181.091 162.515 1.00 92.88 130 VAL H C 1
ATOM 811 O O . VAL A 1 130 ? 178.082 180.447 163.129 1.00 93.59 130 VAL H O 1
ATOM 824 N N . ARG A 1 131 ? 176.224 180.492 161.847 1.00 90.99 131 ARG H N 1
ATOM 825 C CA . ARG A 1 131 ? 176.206 179.037 161.725 1.00 87.15 131 ARG H CA 1
ATOM 826 C C . ARG A 1 131 ? 177.506 178.529 161.111 1.00 93.61 131 ARG H C 1
ATOM 827 O O . ARG A 1 131 ? 178.064 177.518 161.556 1.00 97.66 131 ARG H O 1
ATOM 848 N N . LYS A 1 132 ? 178.005 179.226 160.089 1.00 95.68 132 LYS H N 1
ATOM 849 C CA . LYS A 1 132 ? 179.197 178.782 159.376 1.00 96.00 132 LYS H CA 1
ATOM 850 C C . LYS A 1 132 ? 180.416 178.776 160.287 1.00 91.96 132 LYS H C 1
ATOM 851 O O . LYS A 1 132 ? 181.218 177.836 160.257 1.00 93.78 132 LYS H O 1
ATOM 870 N N . LEU A 1 133 ? 180.580 179.822 161.096 1.00 85.83 133 LEU H N 1
ATOM 871 C CA . LEU A 1 133 ? 181.711 179.856 162.023 1.00 86.02 133 LEU H CA 1
ATOM 872 C C . LEU A 1 133 ? 181.604 178.738 163.060 1.00 90.94 133 LEU H C 1
ATOM 873 O O . LEU A 1 133 ? 182.568 177.979 163.298 1.00 96.91 133 LEU H O 1
ATOM 889 N N . ASN A 1 134 ? 180.426 178.615 163.681 1.00 91.45 134 ASN H N 1
ATOM 890 C CA . ASN A 1 134 ? 180.261 177.625 164.738 1.00 89.70 134 ASN H CA 1
ATOM 891 C C . ASN A 1 134 ? 180.482 176.211 164.219 1.00 85.80 134 ASN H C 1
ATOM 892 O O . ASN A 1 134 ? 181.022 175.360 164.941 1.00 86.49 134 ASN H O 1
ATOM 903 N N . ARG A 1 135 ? 180.083 175.941 162.973 1.00 81.34 135 ARG H N 1
ATOM 904 C CA . ARG A 1 135 ? 180.249 174.600 162.424 1.00 80.78 135 ARG H CA 1
ATOM 905 C C . ARG A 1 135 ? 181.711 174.182 162.431 1.00 87.53 135 ARG H C 1
ATOM 906 O O . ARG A 1 135 ? 182.057 173.095 162.913 1.00 91.32 135 ARG H O 1
ATOM 927 N N . ILE A 1 136 ? 182.587 175.024 161.877 1.00 90.03 136 ILE H N 1
ATOM 928 C CA . ILE A 1 136 ? 183.987 174.635 161.786 1.00 87.57 136 ILE H CA 1
ATOM 929 C C . ILE A 1 136 ? 184.585 174.504 163.176 1.00 83.41 136 ILE H C 1
ATOM 930 O O . ILE A 1 136 ? 185.343 173.564 163.444 1.00 90.21 136 ILE H O 1
ATOM 946 N N . LEU A 1 137 ? 184.245 175.414 164.094 1.00 80.69 137 LEU H N 1
ATOM 947 C CA . LEU A 1 137 ? 184.791 175.266 165.444 1.00 83.75 137 LEU H CA 1
ATOM 948 C C . LEU A 1 137 ? 184.434 173.900 166.028 1.00 85.98 137 LEU H C 1
ATOM 949 O O . LEU A 1 137 ? 185.316 173.130 166.456 1.00 94.10 137 LEU H O 1
ATOM 965 N N . TYR A 1 138 ? 183.140 173.570 166.015 1.00 86.14 138 TYR H N 1
ATOM 966 C CA . TYR A 1 138 ? 182.674 172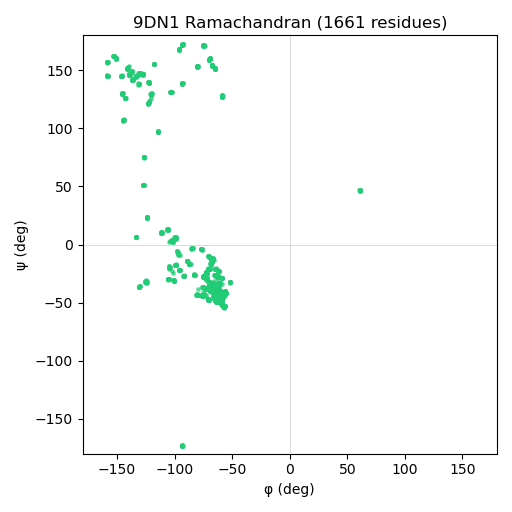.322 166.611 1.00 87.03 138 TYR H CA 1
ATOM 967 C C . TYR A 1 138 ? 183.351 171.118 165.970 1.00 87.51 138 TYR H C 1
ATOM 968 O O . TYR A 1 138 ? 183.916 170.260 166.666 1.00 88.73 138 TYR H O 1
ATOM 986 N N . GLU A 1 139 ? 183.315 171.042 164.638 1.00 86.19 139 GLU H N 1
ATOM 987 C CA . GLU A 1 139 ? 183.818 169.851 163.962 1.00 86.41 139 GLU H CA 1
ATOM 988 C C . GLU A 1 139 ? 185.324 169.702 164.138 1.00 88.83 139 GLU H C 1
ATOM 989 O O . GLU A 1 139 ? 185.819 168.587 164.352 1.00 92.03 139 GLU H O 1
ATOM 1001 N N . GLY A 1 140 ? 186.073 170.804 164.060 1.00 85.27 140 GLY H N 1
ATOM 1002 C CA . GLY A 1 140 ? 187.509 170.709 164.251 1.00 82.94 140 GLY H CA 1
ATOM 1003 C C . GLY A 1 140 ? 187.872 170.169 165.620 1.00 87.03 140 GLY H C 1
ATOM 1004 O O . GLY A 1 140 ? 188.683 169.243 165.743 1.00 95.12 140 GLY H O 1
ATOM 1008 N N . MET A 1 141 ? 187.263 170.726 166.672 1.00 81.44 141 MET H N 1
ATOM 1009 C CA . MET A 1 141 ? 187.571 170.235 168.014 1.00 81.46 141 MET H CA 1
ATOM 1010 C C . MET A 1 141 ? 187.210 168.758 168.147 1.00 88.30 141 MET H C 1
ATOM 1011 O O . MET A 1 141 ? 187.998 167.943 168.667 1.00 91.55 141 MET H O 1
ATOM 1025 N N . SER A 1 142 ? 186.019 168.394 167.661 1.00 88.51 142 SER H N 1
ATOM 1026 C CA . SER A 1 142 ? 185.533 167.030 167.819 1.00 87.93 142 SER H CA 1
ATOM 1027 C C . SER A 1 142 ? 186.465 166.037 167.140 1.00 88.19 142 SER H C 1
ATOM 1028 O O . SER A 1 142 ? 186.762 164.971 167.691 1.00 89.99 142 SER H O 1
ATOM 1036 N N . ASP A 1 143 ? 186.942 166.368 165.938 1.00 89.69 143 ASP H N 1
ATOM 1037 C CA . ASP A 1 143 ? 187.810 165.439 165.224 1.00 89.47 143 ASP H CA 1
ATOM 1038 C C . ASP A 1 143 ? 189.197 165.374 165.853 1.00 86.26 143 ASP H C 1
ATOM 1039 O O . ASP A 1 143 ? 189.803 164.296 165.918 1.00 87.08 143 ASP H O 1
ATOM 1048 N N . ALA A 1 144 ? 189.721 166.510 166.321 1.00 86.52 144 ALA H N 1
ATOM 1049 C CA . ALA A 1 144 ? 191.059 166.503 166.903 1.00 84.40 144 ALA H CA 1
ATOM 1050 C C . ALA A 1 144 ? 191.124 165.584 168.117 1.00 87.94 144 ALA H C 1
ATOM 1051 O O . ALA A 1 144 ? 192.038 164.751 168.238 1.00 94.18 144 ALA H O 1
ATOM 1058 N N . ILE A 1 145 ? 190.158 165.717 169.033 1.00 85.80 145 ILE H N 1
ATOM 1059 C CA . ILE A 1 145 ? 190.220 164.911 170.254 1.00 89.00 145 ILE H CA 1
ATOM 1060 C C . ILE A 1 145 ? 190.141 163.427 169.912 1.00 93.35 145 ILE H C 1
ATOM 1061 O O . ILE A 1 145 ? 190.885 162.598 170.460 1.00 96.17 145 ILE H O 1
ATOM 1077 N N . HIS A 1 146 ? 189.235 163.071 168.999 1.00 89.58 146 HIS H N 1
ATOM 1078 C CA . HIS A 1 146 ? 189.064 161.672 168.629 1.00 86.86 146 HIS H CA 1
ATOM 1079 C C . HIS A 1 146 ? 190.337 161.113 168.011 1.00 87.82 146 HIS H C 1
ATOM 1080 O O . HIS A 1 146 ? 190.749 159.992 168.327 1.00 90.90 146 HIS H O 1
ATOM 1094 N N . ILE A 1 147 ? 190.985 161.881 167.131 1.00 90.09 147 ILE H N 1
ATOM 1095 C CA . ILE A 1 147 ? 192.218 161.398 166.511 1.00 86.29 147 ILE H CA 1
ATOM 1096 C C . ILE A 1 147 ? 193.272 161.127 167.575 1.00 85.08 147 ILE H C 1
ATOM 1097 O O . ILE A 1 147 ? 193.914 160.067 167.585 1.00 90.04 147 ILE H O 1
ATOM 1113 N N . ILE A 1 148 ? 193.474 162.085 168.484 1.00 88.67 148 ILE H N 1
ATOM 1114 C CA . ILE A 1 148 ? 194.544 161.923 169.467 1.00 89.99 148 ILE H CA 1
ATOM 1115 C C . ILE A 1 148 ? 194.284 160.697 170.332 1.00 91.72 148 ILE H C 1
ATOM 1116 O O . ILE A 1 148 ? 195.176 159.858 170.538 1.00 97.18 148 ILE H O 1
ATOM 1132 N N . PHE A 1 149 ? 193.055 160.558 170.839 1.00 89.10 149 PHE H N 1
ATOM 1133 C CA . PHE A 1 149 ? 192.770 159.433 171.723 1.00 91.20 149 PHE H CA 1
ATOM 1134 C C . PHE A 1 149 ? 192.842 158.105 170.980 1.00 94.59 149 PHE H C 1
ATOM 1135 O O . PHE A 1 149 ? 193.312 157.106 171.536 1.00 93.57 149 PHE H O 1
ATOM 1152 N N . SER A 1 150 ? 192.389 158.068 169.725 1.00 96.51 150 SER H N 1
ATOM 1153 C CA . SER A 1 150 ? 192.478 156.833 168.957 1.00 89.78 150 SER H CA 1
ATOM 1154 C C . SER A 1 150 ? 193.927 156.419 168.763 1.00 89.89 150 SER H C 1
ATOM 1155 O O . SER A 1 150 ? 194.263 155.235 168.876 1.00 91.42 150 SER H O 1
ATOM 1163 N N . LEU A 1 151 ? 194.804 157.380 168.470 1.00 92.60 151 LEU H N 1
ATOM 1164 C CA . LEU A 1 151 ? 196.193 157.028 168.199 1.00 92.54 151 LEU H CA 1
ATOM 1165 C C . LEU A 1 151 ? 196.906 156.569 169.466 1.00 93.70 151 LEU H C 1
ATOM 1166 O O . LEU A 1 151 ? 197.579 155.532 169.463 1.00 96.28 151 LEU H O 1
ATOM 1182 N N . PHE A 1 152 ? 196.769 157.317 170.566 1.00 98.75 152 PHE H N 1
ATOM 1183 C CA . PHE A 1 152 ? 197.618 157.050 171.725 1.00 99.52 152 PHE H CA 1
ATOM 1184 C C . PHE A 1 152 ? 196.980 156.151 172.779 1.00 96.28 152 PHE H C 1
ATOM 1185 O O . PHE A 1 152 ? 197.680 155.736 173.709 1.00 98.72 152 PHE H O 1
ATOM 1202 N N . LEU A 1 153 ? 195.690 155.834 172.671 1.00 94.19 153 LEU H N 1
ATOM 1203 C CA . LEU A 1 153 ? 195.059 154.885 173.582 1.00 96.12 153 LEU H CA 1
ATOM 1204 C C . LEU A 1 153 ? 194.385 153.714 172.886 1.00 94.33 153 LEU H C 1
ATOM 1205 O O . LEU A 1 153 ? 194.356 152.620 173.452 1.00 90.96 153 LEU H O 1
ATOM 1221 N N . GLY A 1 154 ? 193.841 153.904 171.683 1.00 94.01 154 GLY H N 1
ATOM 1222 C CA . GLY A 1 154 ? 193.266 152.781 170.962 1.00 86.97 154 GLY H CA 1
ATOM 1223 C C . GLY A 1 154 ? 194.291 151.712 170.645 1.00 90.02 154 GLY H C 1
ATOM 1224 O O . GLY A 1 154 ? 193.952 150.528 170.534 1.00 95.95 154 GLY H O 1
ATOM 1228 N N . PHE A 1 155 ? 195.555 152.113 170.501 1.00 95.11 155 PHE H N 1
ATOM 1229 C CA . PHE A 1 155 ? 196.623 151.166 170.201 1.00 94.90 155 PHE H CA 1
ATOM 1230 C C . PHE A 1 155 ? 196.685 150.060 171.249 1.00 94.62 155 PHE H C 1
ATOM 1231 O O . PHE A 1 155 ? 196.819 148.878 170.915 1.00 92.57 155 PHE H O 1
ATOM 1248 N N . LEU A 1 156 ? 196.586 150.425 172.528 1.00 94.32 156 LEU H N 1
ATOM 1249 C CA . LEU A 1 156 ? 196.617 149.434 173.598 1.00 91.88 156 LEU H CA 1
ATOM 1250 C C . LEU A 1 156 ? 195.313 148.650 173.688 1.00 89.69 156 LEU H C 1
ATOM 1251 O O . LEU A 1 156 ? 195.330 147.442 173.976 1.00 93.33 156 LEU H O 1
ATOM 1267 N N . ALA A 1 157 ? 194.183 149.318 173.449 1.00 91.45 157 ALA H N 1
ATOM 1268 C CA . ALA A 1 157 ? 192.891 148.646 173.514 1.00 90.90 157 ALA H CA 1
ATOM 1269 C C . ALA A 1 157 ? 192.814 147.517 172.498 1.00 92.13 157 ALA H C 1
ATOM 1270 O O . ALA A 1 157 ? 192.289 146.437 172.792 1.00 94.47 157 ALA H O 1
ATOM 1277 N N . ALA A 1 158 ? 193.327 147.750 171.288 1.00 91.00 158 ALA H N 1
ATOM 1278 C CA . ALA A 1 158 ? 193.276 146.712 170.264 1.00 89.21 158 ALA H CA 1
ATOM 1279 C C . ALA A 1 158 ? 194.000 145.450 170.720 1.00 91.74 158 ALA H C 1
ATOM 1280 O O . ALA A 1 158 ? 193.445 144.347 170.653 1.00 93.91 158 ALA H O 1
ATOM 1287 N N . ILE A 1 159 ? 195.232 145.597 171.210 1.00 90.98 159 ILE H N 1
ATOM 1288 C CA . ILE A 1 159 ? 196.008 144.449 171.677 1.00 92.09 159 ILE H CA 1
ATOM 1289 C C . ILE A 1 159 ? 195.262 143.725 172.794 1.00 90.54 159 ILE H C 1
ATOM 1290 O O . ILE A 1 159 ? 195.070 142.493 172.763 1.00 94.68 159 ILE H O 1
ATOM 1306 N N . THR A 1 160 ? 194.830 144.488 173.802 1.00 87.72 160 THR H N 1
ATOM 1307 C CA . THR A 1 160 ? 194.232 143.875 174.981 1.00 90.33 160 THR H CA 1
ATOM 1308 C C . THR A 1 160 ? 192.958 143.123 174.623 1.00 90.85 160 THR H C 1
ATOM 1309 O O . THR A 1 160 ? 192.729 142.013 175.114 1.00 93.05 160 THR H O 1
ATOM 1320 N N . VAL A 1 161 ? 192.115 143.708 173.770 1.00 89.64 161 VAL H N 1
ATOM 1321 C CA . VAL A 1 161 ? 190.875 143.041 173.390 1.00 88.08 161 VAL H CA 1
ATOM 1322 C C . VAL A 1 161 ? 191.165 141.825 172.519 1.00 90.54 161 VAL H C 1
ATOM 1323 O O . VAL A 1 161 ? 190.466 140.807 172.606 1.00 95.34 161 VAL H O 1
ATOM 1336 N N . GLY A 1 162 ? 192.179 141.912 171.654 1.00 88.70 162 GLY H N 1
ATOM 1337 C CA . GLY A 1 162 ? 192.503 140.778 170.804 1.00 91.71 162 GLY H CA 1
ATOM 1338 C C . GLY A 1 162 ? 192.861 139.540 171.602 1.00 91.78 162 GLY H C 1
ATOM 1339 O O . GLY A 1 162 ? 192.447 138.425 171.263 1.00 89.90 162 GLY H O 1
ATOM 1343 N N . PHE A 1 163 ? 193.637 139.716 172.674 1.00 92.74 163 PHE H N 1
ATOM 1344 C CA . PHE A 1 163 ? 194.020 138.559 173.488 1.00 91.27 163 PHE H CA 1
ATOM 1345 C C . PHE A 1 163 ? 192.788 137.811 174.013 1.00 89.44 163 PHE H C 1
ATOM 1346 O O . PHE A 1 163 ? 192.624 136.592 173.796 1.00 93.66 163 PHE H O 1
ATOM 1363 N N . PHE A 1 164 ? 191.888 138.538 174.680 1.00 86.29 164 PHE H N 1
ATOM 1364 C CA . PHE A 1 164 ? 190.712 137.907 175.265 1.00 87.56 164 PHE H CA 1
ATOM 1365 C C . PHE A 1 164 ? 189.782 137.356 174.195 1.00 81.79 164 PHE H C 1
ATOM 1366 O O . PHE A 1 164 ? 189.142 136.321 174.412 1.00 86.32 164 PHE H O 1
ATOM 1383 N N . MET A 1 165 ? 189.691 138.015 173.037 1.00 79.56 165 MET H N 1
ATOM 1384 C CA . MET A 1 165 ? 188.832 137.493 171.980 1.00 77.78 165 MET H CA 1
ATOM 1385 C C . MET A 1 165 ? 189.364 136.180 171.424 1.00 82.37 165 MET H C 1
ATOM 1386 O O . MET A 1 165 ? 188.577 135.279 171.105 1.00 85.88 165 MET H O 1
ATOM 1400 N N . GLY A 1 166 ? 190.685 136.046 171.298 1.00 86.12 166 GLY H N 1
ATOM 1401 C CA . GLY A 1 166 ? 191.238 134.760 170.901 1.00 83.38 166 GLY H CA 1
ATOM 1402 C C . GLY A 1 166 ? 190.876 133.658 171.879 1.00 84.95 166 GLY H C 1
ATOM 1403 O O . GLY A 1 166 ? 190.416 132.574 171.481 1.00 88.43 166 GLY H O 1
ATOM 1407 N N . MET A 1 167 ? 191.053 133.924 173.177 1.00 83.79 167 MET H N 1
ATOM 1408 C CA . MET A 1 167 ? 190.666 132.904 174.153 1.00 80.93 167 MET H CA 1
ATOM 1409 C C . MET A 1 167 ? 189.177 132.578 174.054 1.00 79.45 167 MET H C 1
ATOM 1410 O O . MET A 1 167 ? 188.777 131.409 174.171 1.00 86.20 167 MET H O 1
ATOM 1424 N N . ALA A 1 168 ? 188.341 133.599 173.851 1.00 74.85 168 ALA H N 1
ATOM 1425 C CA . ALA A 1 168 ? 186.901 133.379 173.772 1.00 69.63 168 ALA H CA 1
ATOM 1426 C C . ALA A 1 168 ? 186.543 132.484 172.594 1.00 73.79 168 ALA H C 1
ATOM 1427 O O . ALA A 1 168 ? 185.705 131.582 172.722 1.00 83.19 168 ALA H O 1
ATOM 1434 N N . ARG A 1 169 ? 187.160 132.721 171.435 1.00 75.40 169 ARG H N 1
ATOM 1435 C CA . ARG A 1 169 ? 186.896 131.863 170.286 1.00 77.62 169 ARG H CA 1
ATOM 1436 C C . ARG A 1 169 ? 187.282 130.422 170.585 1.00 82.32 169 ARG H C 1
ATOM 1437 O O . ARG A 1 169 ? 186.524 129.485 170.276 1.00 83.26 169 ARG H O 1
ATOM 1458 N N . PHE A 1 170 ? 188.457 130.217 171.188 1.00 83.21 170 PHE H N 1
ATOM 1459 C CA . PHE A 1 170 ? 188.864 128.847 171.485 1.00 79.20 170 PHE H CA 1
ATOM 1460 C C . PHE A 1 170 ? 187.846 128.161 172.386 1.00 75.26 170 PHE H C 1
ATOM 1461 O O . PHE A 1 170 ? 187.456 127.010 172.143 1.00 80.33 170 PHE H O 1
ATOM 1478 N N . MET A 1 171 ? 187.424 128.845 173.453 1.00 74.35 171 MET H N 1
ATOM 1479 C CA . MET A 1 171 ? 186.486 128.222 174.380 1.00 77.34 171 MET H CA 1
ATOM 1480 C C . MET A 1 171 ? 185.156 127.926 173.707 1.00 74.23 171 MET H C 1
ATOM 1481 O O . MET A 1 171 ? 184.591 126.844 173.905 1.00 73.76 171 MET H O 1
ATOM 1495 N N . TYR A 1 172 ? 184.656 128.852 172.886 1.00 72.47 172 TYR H N 1
ATOM 1496 C CA . TYR A 1 172 ? 183.397 128.601 172.196 1.00 66.30 172 TYR H CA 1
ATOM 1497 C C . TYR A 1 172 ? 183.484 127.344 171.346 1.00 72.33 172 TYR H C 1
ATOM 1498 O O . TYR A 1 172 ? 182.569 126.513 171.359 1.00 76.98 172 TYR H O 1
ATOM 1516 N N . THR A 1 173 ? 184.574 127.180 170.595 1.00 78.20 173 THR H N 1
ATOM 1517 C CA . THR A 1 173 ? 184.644 126.020 169.711 1.00 77.17 173 THR H CA 1
ATOM 1518 C C . THR A 1 173 ? 184.807 124.723 170.497 1.00 76.58 173 THR H C 1
ATOM 1519 O O . THR A 1 173 ? 184.099 123.743 170.240 1.00 76.31 173 THR H O 1
ATOM 1530 N N . TYR A 1 174 ? 185.731 124.687 171.456 1.00 77.45 174 TYR H N 1
ATOM 1531 C CA . TYR A 1 174 ? 186.160 123.413 172.022 1.00 72.24 174 TYR H CA 1
ATOM 1532 C C . TYR A 1 174 ? 185.559 123.087 173.383 1.00 74.71 174 TYR H C 1
ATOM 1533 O O . TYR A 1 174 ? 185.925 122.059 173.960 1.00 80.27 174 TYR H O 1
ATOM 1551 N N . MET A 1 175 ? 184.661 123.913 173.922 1.00 73.74 175 MET H N 1
ATOM 1552 C CA . MET A 1 175 ? 184.035 123.508 175.179 1.00 71.78 175 MET H CA 1
ATOM 1553 C C . MET A 1 175 ? 182.517 123.618 175.183 1.00 71.47 175 MET H C 1
ATOM 1554 O O . MET A 1 175 ? 181.853 122.765 175.774 1.00 74.13 175 MET H O 1
ATOM 1568 N N . ALA A 1 176 ? 181.948 124.639 174.541 1.00 68.79 176 ALA H N 1
ATOM 1569 C CA . ALA A 1 176 ? 180.507 124.852 174.637 1.00 60.85 176 ALA H CA 1
ATOM 1570 C C . ALA A 1 176 ? 179.740 123.918 173.706 1.00 74.09 176 ALA H C 1
ATOM 1571 O O . ALA A 1 176 ? 178.712 123.344 174.092 1.00 80.04 176 ALA H O 1
ATOM 1578 N N . GLY A 1 177 ? 180.223 123.752 172.477 1.00 73.91 177 GLY H N 1
ATOM 1579 C CA . GLY A 1 177 ? 179.514 122.989 171.477 1.00 71.91 177 GLY H CA 1
ATOM 1580 C C . GLY A 1 177 ? 179.323 121.532 171.848 1.00 75.68 177 GLY H C 1
ATOM 1581 O O . GLY A 1 177 ? 178.221 120.980 171.740 1.00 76.17 177 GLY H O 1
ATOM 1585 N N . PRO A 1 178 ? 180.403 120.865 172.260 1.00 72.36 178 PRO H N 1
ATOM 1586 C CA . PRO A 1 178 ? 180.262 119.478 172.730 1.00 72.97 178 PRO H CA 1
ATOM 1587 C C . PRO A 1 178 ? 179.306 119.333 173.903 1.00 73.50 178 PRO H C 1
ATOM 1588 O O . PRO A 1 178 ? 178.509 118.384 173.943 1.00 79.35 178 PRO H O 1
ATOM 1599 N N . PHE A 1 179 ? 179.359 120.263 174.858 1.00 65.27 179 PHE H N 1
ATOM 1600 C CA . PHE A 1 179 ? 178.449 120.211 175.996 1.00 64.95 179 PHE H CA 1
ATOM 1601 C C . PHE A 1 179 ? 177.004 120.295 175.528 1.00 66.03 179 PHE H C 1
ATOM 1602 O O . PHE A 1 179 ? 176.145 119.517 175.967 1.00 70.77 179 PHE H O 1
ATOM 1619 N N . ASN A 1 180 ? 176.722 121.219 174.608 1.00 62.80 180 ASN H N 1
ATOM 1620 C CA . ASN A 1 180 ? 175.355 121.372 174.123 1.00 65.23 180 ASN H CA 1
ATOM 1621 C C . ASN A 1 180 ? 174.894 120.144 173.346 1.00 66.95 180 ASN H C 1
ATOM 1622 O O . ASN A 1 180 ? 173.742 119.719 173.481 1.00 71.28 180 ASN H O 1
ATOM 1633 N N . GLN A 1 181 ? 175.766 119.561 172.520 1.00 64.20 181 GLN H N 1
ATOM 1634 C CA . GLN A 1 181 ? 175.362 118.380 171.758 1.00 67.10 181 GLN H CA 1
ATOM 1635 C C . GLN A 1 181 ? 175.069 117.200 172.681 1.00 68.36 181 GLN H C 1
ATOM 1636 O O . GLN A 1 181 ? 174.082 116.474 172.488 1.00 74.13 181 GLN H O 1
ATOM 1650 N N . LEU A 1 182 ? 175.908 116.997 173.699 1.00 69.62 182 LEU H N 1
ATOM 1651 C CA . LEU A 1 182 ? 175.651 115.918 174.646 1.00 68.12 182 LEU H CA 1
ATOM 1652 C C . LEU A 1 182 ? 174.348 116.156 175.404 1.00 67.99 182 LEU H C 1
ATOM 1653 O O . LEU A 1 182 ? 173.578 115.215 175.644 1.00 70.40 182 LEU H O 1
ATOM 1669 N N . MET A 1 183 ? 174.073 117.410 175.774 1.00 65.21 183 MET H N 1
ATOM 1670 C CA . MET A 1 183 ? 172.801 117.715 176.421 1.00 62.76 183 MET H CA 1
ATOM 1671 C C . MET A 1 183 ? 171.627 117.414 175.497 1.00 62.35 183 MET H C 1
ATOM 1672 O O . MET A 1 183 ? 170.591 116.905 175.943 1.00 63.78 183 MET H O 1
ATOM 1686 N N . PHE A 1 184 ? 171.762 117.737 174.208 1.00 63.09 184 PHE H N 1
ATOM 1687 C CA . PHE A 1 184 ? 170.701 117.415 173.259 1.00 59.62 184 PHE H CA 1
ATOM 1688 C C . PHE A 1 184 ? 170.437 115.920 173.229 1.00 62.14 184 PHE H C 1
ATOM 1689 O O . PHE A 1 184 ? 169.280 115.485 173.241 1.00 64.13 184 PHE H O 1
ATOM 1706 N N . LEU A 1 185 ? 171.499 115.114 173.180 1.00 66.24 185 LEU H N 1
ATOM 1707 C CA . LEU A 1 185 ? 171.293 113.669 173.161 1.00 61.87 185 LEU H CA 1
ATOM 1708 C C . LEU A 1 185 ? 170.604 113.195 174.431 1.00 62.39 185 LEU H C 1
ATOM 1709 O O . LEU A 1 185 ? 169.711 112.343 174.378 1.00 66.83 185 LEU H O 1
ATOM 1725 N N . LEU A 1 186 ? 171.000 113.731 175.587 1.00 58.83 186 LEU H N 1
ATOM 1726 C CA . LEU A 1 186 ? 170.367 113.290 176.826 1.00 56.76 186 LEU H CA 1
ATOM 1727 C C . LEU A 1 186 ? 168.901 113.699 176.898 1.00 58.98 186 LEU H C 1
ATOM 1728 O O . LEU A 1 186 ? 168.090 112.970 177.479 1.00 66.11 186 LEU H O 1
ATOM 1744 N N . ILE A 1 187 ? 168.537 114.850 176.336 1.00 58.60 187 ILE H N 1
ATOM 1745 C CA . ILE A 1 187 ? 167.143 115.284 176.396 1.00 54.53 187 ILE H CA 1
ATOM 1746 C C . ILE A 1 187 ? 166.287 114.505 175.405 1.00 57.45 187 ILE H C 1
ATOM 1747 O O . ILE A 1 187 ? 165.183 114.061 175.735 1.00 63.98 187 ILE H O 1
ATOM 1763 N N . ALA A 1 188 ? 166.778 114.323 174.177 1.00 62.05 188 ALA H N 1
ATOM 1764 C CA . ALA A 1 188 ? 165.943 113.760 173.121 1.00 64.15 188 ALA H CA 1
ATOM 1765 C C . ALA A 1 188 ? 165.561 112.307 173.379 1.00 67.75 188 ALA H C 1
ATOM 1766 O O . ALA A 1 188 ? 164.678 111.784 172.691 1.00 67.38 188 ALA H O 1
ATOM 1773 N N . SER A 1 189 ? 166.202 111.640 174.339 1.00 65.98 189 SER H N 1
ATOM 1774 C CA . SER A 1 189 ? 165.886 110.244 174.614 1.00 61.90 189 SER H CA 1
ATOM 1775 C C . SER A 1 189 ? 164.762 110.075 175.629 1.00 65.04 189 SER H C 1
ATOM 1776 O O . SER A 1 189 ? 164.219 108.972 175.745 1.00 68.91 189 SER H O 1
ATOM 1784 N N . LEU A 1 190 ? 164.399 111.129 176.360 1.00 63.36 190 LEU H N 1
ATOM 1785 C CA . LEU A 1 190 ? 163.354 111.058 177.377 1.00 64.85 190 LEU H CA 1
ATOM 1786 C C . LEU A 1 190 ? 162.043 111.705 176.945 1.00 64.32 190 LEU H C 1
ATOM 1787 O O . LEU A 1 190 ? 160.974 111.274 177.384 1.00 67.29 190 LEU H O 1
ATOM 1803 N N . ALA A 1 191 ? 162.102 112.727 176.092 1.00 61.42 191 ALA H N 1
ATOM 1804 C CA . ALA A 1 191 ? 160.917 113.533 175.805 1.00 59.53 191 ALA H CA 1
ATOM 1805 C C . ALA A 1 191 ? 159.749 112.749 175.211 1.00 67.21 191 ALA H C 1
ATOM 1806 O O . ALA A 1 191 ? 158.598 113.013 175.611 1.00 71.14 191 ALA H O 1
ATOM 1813 N N . PRO A 1 192 ? 159.949 111.826 174.264 1.00 65.76 192 PRO H N 1
ATOM 1814 C CA . PRO A 1 192 ? 158.787 111.206 173.599 1.00 65.03 192 PRO H CA 1
ATOM 1815 C C . PRO A 1 192 ? 157.807 110.548 174.556 1.00 59.95 192 PRO H C 1
ATOM 1816 O O . PRO A 1 192 ? 156.586 110.661 174.368 1.00 58.87 192 PRO H O 1
ATOM 1827 N N . SER A 1 193 ? 158.309 109.862 175.584 1.00 57.28 193 SER H N 1
ATOM 1828 C CA . SER A 1 193 ? 157.425 109.160 176.507 1.00 56.16 193 SER H CA 1
ATOM 1829 C C . SER A 1 193 ? 156.568 110.139 177.296 1.00 58.21 193 SER H C 1
ATOM 1830 O O . SER A 1 193 ? 155.367 109.916 177.484 1.00 64.13 193 SER H O 1
ATOM 1838 N N . TRP A 1 194 ? 157.169 111.232 177.769 1.00 59.26 194 TRP H N 1
ATOM 1839 C CA . TRP A 1 194 ? 156.401 112.241 178.489 1.00 59.42 194 TRP H CA 1
ATOM 1840 C C . TRP A 1 194 ? 155.340 112.854 177.585 1.00 56.99 194 TRP H C 1
ATOM 1841 O O . TRP A 1 194 ? 154.192 113.057 178.002 1.00 58.08 194 TRP H O 1
ATOM 1862 N N . ARG A 1 195 ? 155.701 113.137 176.331 1.00 53.76 195 ARG H N 1
ATOM 1863 C CA . ARG A 1 195 ? 154.724 113.677 175.391 1.00 51.18 195 ARG H CA 1
ATOM 1864 C C . ARG A 1 195 ? 153.528 112.742 175.251 1.00 57.43 195 ARG H C 1
ATOM 1865 O O . ARG A 1 195 ? 152.369 113.153 175.406 1.00 62.44 195 ARG H O 1
ATOM 1886 N N . ALA A 1 196 ? 153.799 111.467 174.960 1.00 56.67 196 ALA H N 1
ATOM 1887 C CA . ALA A 1 196 ? 152.715 110.513 174.748 1.00 51.42 196 ALA H CA 1
ATOM 1888 C C . ALA A 1 196 ? 151.861 110.373 176.000 1.00 55.64 196 ALA H C 1
ATOM 1889 O O . ALA A 1 196 ? 150.625 110.377 175.930 1.00 60.50 196 ALA H O 1
ATOM 1896 N N . PHE A 1 197 ? 152.506 110.258 177.162 1.00 54.80 197 PHE H N 1
ATOM 1897 C CA . PHE A 1 197 ? 151.773 110.045 178.404 1.00 49.21 197 PHE H CA 1
ATOM 1898 C C . PHE A 1 197 ? 150.853 111.217 178.708 1.00 52.52 197 PHE H C 1
ATOM 1899 O O . PHE A 1 197 ? 149.688 111.025 179.072 1.00 61.91 197 PHE H O 1
ATOM 1916 N N . PHE A 1 198 ? 151.355 112.446 178.570 1.00 56.65 198 PHE H N 1
ATOM 1917 C CA . PHE A 1 198 ? 150.514 113.602 178.862 1.00 55.04 198 PHE H CA 1
ATOM 1918 C C . PHE A 1 198 ? 149.361 113.707 177.873 1.00 56.73 198 PHE H C 1
ATOM 1919 O O . PHE A 1 198 ? 148.211 113.954 178.265 1.00 61.25 198 PHE H O 1
ATOM 1936 N N . ARG A 1 199 ? 149.649 113.540 176.580 1.00 57.26 199 ARG H N 1
ATOM 1937 C CA . ARG A 1 199 ? 148.610 113.739 175.577 1.00 57.59 199 ARG H CA 1
ATOM 1938 C C . ARG A 1 199 ? 147.505 112.700 175.712 1.00 60.20 199 ARG H C 1
ATOM 1939 O O . ARG A 1 199 ? 146.317 113.028 175.615 1.00 60.58 199 ARG H O 1
ATOM 1960 N N . ALA A 1 200 ? 147.873 111.438 175.957 1.00 61.24 200 ALA H N 1
ATOM 1961 C CA . ALA A 1 200 ? 146.858 110.395 176.051 1.00 60.21 200 ALA H CA 1
ATOM 1962 C C . ALA A 1 200 ? 145.851 110.691 177.152 1.00 63.81 200 ALA H C 1
ATOM 1963 O O . ALA A 1 200 ? 144.691 110.273 177.060 1.00 68.65 200 ALA H O 1
ATOM 1970 N N . GLY A 1 201 ? 146.267 111.402 178.195 1.00 61.37 201 GLY H N 1
ATOM 1971 C CA . GLY A 1 201 ? 145.378 111.716 179.293 1.00 60.77 201 GLY H CA 1
ATOM 1972 C C . GLY A 1 201 ? 144.650 113.036 179.147 1.00 64.91 201 GLY H C 1
ATOM 1973 O O . GLY A 1 201 ? 143.552 113.193 179.685 1.00 66.85 201 GLY H O 1
ATOM 1977 N N . MET A 1 202 ? 145.235 113.993 178.421 1.00 64.37 202 MET H N 1
ATOM 1978 C CA . MET A 1 202 ? 144.665 115.336 178.377 1.00 58.08 202 MET H CA 1
ATOM 1979 C C . MET A 1 202 ? 143.923 115.671 177.087 1.00 61.60 202 MET H C 1
ATOM 1980 O O . MET A 1 202 ? 143.120 116.609 177.092 1.00 67.24 202 MET H O 1
ATOM 1994 N N . ASP A 1 203 ? 144.160 114.951 175.992 1.00 61.99 203 ASP H N 1
ATOM 1995 C CA . ASP A 1 203 ? 143.574 115.357 174.716 1.00 62.47 203 ASP H CA 1
ATOM 1996 C C . ASP A 1 203 ? 142.049 115.362 174.704 1.00 65.99 203 ASP H C 1
ATOM 1997 O O . ASP A 1 203 ? 141.472 116.320 174.162 1.00 71.57 203 ASP H O 1
ATOM 2006 N N . PRO A 1 204 ? 141.345 114.363 175.243 1.00 57.53 204 PRO H N 1
ATOM 2007 C CA . PRO A 1 204 ? 139.876 114.370 175.138 1.00 56.70 204 PRO H CA 1
ATOM 2008 C C . PRO A 1 204 ? 139.237 115.665 175.607 1.00 62.19 204 PRO H C 1
ATOM 2009 O O . PRO A 1 204 ? 138.200 116.077 175.065 1.00 63.96 204 PRO H O 1
ATOM 2020 N N . ILE A 1 205 ? 139.833 116.324 176.601 1.00 60.51 205 ILE H N 1
ATOM 2021 C CA . ILE A 1 205 ? 139.246 117.535 177.162 1.00 57.90 205 ILE H CA 1
ATOM 2022 C C . ILE A 1 205 ? 139.176 118.641 176.121 1.00 54.24 205 ILE H C 1
ATOM 2023 O O . ILE A 1 205 ? 138.311 119.520 176.199 1.00 61.44 205 ILE H O 1
ATOM 2039 N N . PHE A 1 206 ? 140.077 118.626 175.139 1.00 55.97 206 PHE H N 1
ATOM 2040 C CA . PHE A 1 206 ? 140.063 119.622 174.078 1.00 54.46 206 PHE H CA 1
ATOM 2041 C C . PHE A 1 206 ? 139.399 119.127 172.803 1.00 54.96 206 PHE H C 1
ATOM 2042 O O . PHE A 1 206 ? 139.032 119.948 171.958 1.00 60.13 206 PHE H O 1
ATOM 2059 N N . GLU A 1 207 ? 139.242 117.813 172.642 1.00 55.45 207 GLU H N 1
ATOM 2060 C CA . GLU A 1 207 ? 138.387 117.307 171.575 1.00 60.14 207 GLU H CA 1
ATOM 2061 C C . GLU A 1 207 ? 136.925 117.618 171.860 1.00 64.98 207 GLU H C 1
ATOM 2062 O O . GLU A 1 207 ? 136.165 117.956 170.945 1.00 67.93 207 GLU H O 1
ATOM 2074 N N . SER A 1 208 ? 136.508 117.499 173.123 1.00 64.07 208 SER H N 1
ATOM 2075 C CA . SER A 1 208 ? 135.145 117.873 173.482 1.00 59.93 208 SER H CA 1
ATOM 2076 C C . SER A 1 208 ? 134.912 119.365 173.285 1.00 61.94 208 SER H C 1
ATOM 2077 O O . SER A 1 208 ? 133.872 119.772 172.757 1.00 66.97 208 SER H O 1
ATOM 2085 N N . GLY A 1 209 ? 135.871 120.196 173.696 1.00 57.10 209 GLY H N 1
ATOM 2086 C CA . GLY A 1 209 ? 135.715 121.633 173.558 1.00 55.21 209 GLY H CA 1
ATOM 2087 C C . GLY A 1 209 ? 135.707 122.111 172.124 1.00 57.35 209 GLY H C 1
ATOM 2088 O O . GLY A 1 209 ? 135.308 123.250 171.863 1.00 60.25 209 GLY H O 1
ATOM 2092 N N . SER A 1 210 ? 136.138 121.265 171.188 1.00 54.86 210 SER H N 1
ATOM 2093 C CA . SER A 1 210 ? 136.183 121.650 169.785 1.00 48.36 210 SER H CA 1
ATOM 2094 C C . SER A 1 210 ? 134.797 121.801 169.175 1.00 53.56 210 SER H C 1
ATOM 2095 O O . SER A 1 210 ? 134.659 122.478 168.153 1.00 55.25 210 SER H O 1
ATOM 2103 N N . LEU A 1 211 ? 133.772 121.192 169.774 1.00 58.37 211 LEU H N 1
ATOM 2104 C CA . LEU A 1 211 ? 132.436 121.214 169.192 1.00 51.39 211 LEU H CA 1
ATOM 2105 C C . LEU A 1 211 ? 131.779 122.583 169.263 1.00 50.94 211 LEU H C 1
ATOM 2106 O O . LEU A 1 211 ? 130.728 122.775 168.644 1.00 51.12 211 LEU H O 1
ATOM 2122 N N . ALA A 1 212 ? 132.358 123.533 169.999 1.00 52.49 212 ALA H N 1
ATOM 2123 C CA . ALA A 1 212 ? 131.723 124.835 170.156 1.00 50.86 212 ALA H CA 1
ATOM 2124 C C . ALA A 1 212 ? 131.797 125.678 168.892 1.00 51.61 212 ALA H C 1
ATOM 2125 O O . ALA A 1 212 ? 130.957 126.566 168.710 1.00 57.50 212 ALA H O 1
ATOM 2132 N N . LEU A 1 213 ? 132.770 125.429 168.019 1.00 48.08 213 LEU H N 1
ATOM 2133 C CA . LEU A 1 213 ? 132.941 126.216 166.806 1.00 45.32 213 LEU H CA 1
ATOM 2134 C C . LEU A 1 213 ? 132.358 125.545 165.574 1.00 45.03 213 LEU H C 1
ATOM 2135 O O . LEU A 1 213 ? 132.542 126.053 164.465 1.00 45.44 213 LEU H O 1
ATOM 2151 N N . SER A 1 214 ? 131.674 124.418 165.733 1.00 44.70 214 SER H N 1
ATOM 2152 C CA . SER A 1 214 ? 130.808 123.935 164.677 1.00 47.19 214 SER H CA 1
ATOM 2153 C C . SER A 1 214 ? 129.539 124.783 164.639 1.00 59.75 214 SER H C 1
ATOM 2154 O O . SER A 1 214 ? 129.293 125.622 165.510 1.00 67.73 214 SER H O 1
ATOM 2162 N N . ASN A 1 215 ? 128.729 124.570 163.609 1.00 56.83 215 ASN H N 1
ATOM 2163 C CA . ASN A 1 215 ? 127.403 125.176 163.549 1.00 51.90 215 ASN H CA 1
ATOM 2164 C C . ASN A 1 215 ? 127.475 126.701 163.556 1.00 45.31 215 ASN H C 1
ATOM 2165 O O . ASN A 1 215 ? 126.745 127.368 164.290 1.00 49.59 215 ASN H O 1
ATOM 2176 N N . ILE A 1 216 ? 128.367 127.261 162.744 1.00 46.65 216 ILE H N 1
ATOM 2177 C CA . ILE A 1 216 ? 128.341 128.691 162.457 1.00 46.93 216 ILE H CA 1
ATOM 2178 C C . ILE A 1 216 ? 127.517 128.907 161.195 1.00 48.46 216 ILE H C 1
ATOM 2179 O O . ILE A 1 216 ? 127.621 128.136 160.235 1.00 52.64 216 ILE H O 1
ATOM 2195 N N . GLN A 1 217 ? 126.685 129.947 161.196 1.00 43.41 217 GLN H N 1
ATOM 2196 C CA . GLN A 1 217 ? 125.770 130.207 160.089 1.00 43.37 217 GLN H CA 1
ATOM 2197 C C . GLN A 1 217 ? 125.626 131.711 159.917 1.00 49.34 217 GLN H C 1
ATOM 2198 O O . GLN A 1 217 ? 125.360 132.421 160.890 1.00 53.83 217 GLN H O 1
ATOM 2212 N N . VAL A 1 218 ? 125.789 132.193 158.684 1.00 55.63 218 VAL H N 1
ATOM 2213 C CA . VAL A 1 218 ? 125.869 133.622 158.396 1.00 51.18 218 VAL H CA 1
ATOM 2214 C C . VAL A 1 218 ? 124.929 133.966 157.248 1.00 51.31 218 VAL H C 1
ATOM 2215 O O . VAL A 1 218 ? 124.845 133.224 156.265 1.00 58.53 218 VAL H O 1
ATOM 2228 N N . ARG A 1 219 ? 124.227 135.090 157.379 1.00 46.60 219 ARG H N 1
ATOM 2229 C CA . ARG A 1 219 ? 123.431 135.683 156.311 1.00 47.99 219 ARG H CA 1
ATOM 2230 C C . ARG A 1 219 ? 123.955 137.087 156.040 1.00 52.60 219 ARG H C 1
ATOM 2231 O O . ARG A 1 219 ? 124.105 137.882 156.972 1.00 53.53 219 ARG H O 1
ATOM 2252 N N . LEU A 1 220 ? 124.221 137.397 154.771 1.00 56.96 220 LEU H N 1
ATOM 2253 C CA . LEU A 1 220 ? 124.920 138.622 154.404 1.00 57.49 220 LEU H CA 1
ATOM 2254 C C . LEU A 1 220 ? 124.263 139.285 153.201 1.00 60.91 220 LEU H C 1
ATOM 2255 O O . LEU A 1 220 ? 123.815 138.606 152.274 1.00 68.20 220 LEU H O 1
ATOM 2271 N N . GLY A 1 221 ? 124.206 140.610 153.229 1.00 57.36 221 GLY H N 1
ATOM 2272 C CA . GLY A 1 221 ? 123.700 141.382 152.103 1.00 60.13 221 GLY H CA 1
ATOM 2273 C C . GLY A 1 221 ? 124.549 142.614 151.871 1.00 65.71 221 GLY H C 1
ATOM 2274 O O . GLY A 1 221 ? 125.052 143.217 152.817 1.00 64.37 221 GLY H O 1
ATOM 2278 N N . MET A 1 222 ? 124.694 142.992 150.597 1.00 71.49 222 MET H N 1
ATOM 2279 C CA . MET A 1 222 ? 125.700 143.968 150.193 1.00 71.03 222 MET H CA 1
ATOM 2280 C C . MET A 1 222 ? 125.162 144.972 149.180 1.00 68.46 222 MET H C 1
ATOM 2281 O O . MET A 1 222 ? 124.308 144.645 148.353 1.00 68.46 222 MET H O 1
ATOM 2295 N N . GLU A 1 223 ? 125.682 146.199 149.261 1.00 68.82 223 GLU H N 1
ATOM 2296 C CA . GLU A 1 223 ? 125.515 147.244 148.257 1.00 67.56 223 GLU H CA 1
ATOM 2297 C C . GLU A 1 223 ? 126.887 147.805 147.910 1.00 69.02 223 GLU H C 1
ATOM 2298 O O . GLU A 1 223 ? 127.770 147.865 148.770 1.00 70.80 223 GLU H O 1
ATOM 2310 N N . GLY A 1 224 ? 127.074 148.223 146.657 1.00 65.71 224 GLY H N 1
ATOM 2311 C CA . GLY A 1 224 ? 128.363 148.771 146.273 1.00 62.83 224 GLY H CA 1
ATOM 2312 C C . GLY A 1 224 ? 128.396 149.659 145.045 1.00 56.49 224 GLY H C 1
ATOM 2313 O O . GLY A 1 224 ? 127.660 149.441 144.080 1.00 57.27 224 GLY H O 1
ATOM 2317 N N . LYS A 1 225 ? 129.266 150.669 145.084 1.00 53.61 225 LYS H N 1
ATOM 2318 C CA . LYS A 1 225 ? 129.584 151.524 143.948 1.00 49.31 225 LYS H CA 1
ATOM 2319 C C . LYS A 1 225 ? 131.094 151.559 143.770 1.00 53.88 225 LYS H C 1
ATOM 2320 O O . LYS A 1 225 ? 131.838 151.511 144.753 1.00 59.02 225 LYS H O 1
ATOM 2339 N N . ALA A 1 226 ? 131.552 151.651 142.522 1.00 51.99 226 ALA H N 1
ATOM 2340 C CA . ALA A 1 226 ? 132.981 151.657 142.244 1.00 47.07 226 ALA H CA 1
ATOM 2341 C C . ALA A 1 226 ? 133.295 152.539 141.046 1.00 48.65 226 ALA H C 1
ATOM 2342 O O . ALA A 1 226 ? 132.510 152.620 140.099 1.00 55.70 226 ALA H O 1
ATOM 2349 N N . ARG A 1 227 ? 134.450 153.199 141.103 1.00 48.17 227 ARG H N 1
ATOM 2350 C CA . ARG A 1 227 ? 134.990 153.991 140.006 1.00 46.86 227 ARG H CA 1
ATOM 2351 C C . ARG A 1 227 ? 136.457 153.626 139.836 1.00 51.87 227 ARG H C 1
ATOM 2352 O O . ARG A 1 227 ? 137.146 153.359 140.824 1.00 56.07 227 ARG H O 1
ATOM 2373 N N . HIS A 1 228 ? 136.940 153.612 138.595 1.00 54.43 228 HIS H N 1
ATOM 2374 C CA . HIS A 1 228 ? 138.322 153.216 138.356 1.00 58.00 228 HIS H CA 1
ATOM 2375 C C . HIS A 1 228 ? 138.875 153.910 137.119 1.00 60.54 228 HIS H C 1
ATOM 2376 O O . HIS A 1 228 ? 138.131 154.381 136.256 1.00 68.14 228 HIS H O 1
ATOM 2390 N N . LYS A 1 229 ? 140.207 153.962 137.053 1.00 59.39 229 LYS H N 1
ATOM 2391 C CA . LYS A 1 229 ? 140.937 154.613 135.974 1.00 65.52 229 LYS H CA 1
ATOM 2392 C C . LYS A 1 229 ? 142.158 153.796 135.592 1.00 72.14 229 LYS H C 1
ATOM 2393 O O . LYS A 1 229 ? 142.733 153.094 136.427 1.00 72.52 229 LYS H O 1
ATOM 2412 N N . GLU A 1 230 ? 142.556 153.909 134.329 1.00 79.09 230 GLU H N 1
ATOM 2413 C CA . GLU A 1 230 ? 143.871 153.473 133.882 1.00 75.29 230 GLU H CA 1
ATOM 2414 C C . GLU A 1 230 ? 144.747 154.707 133.716 1.00 78.99 230 GLU H C 1
ATOM 2415 O O . GLU A 1 230 ? 144.335 155.686 133.088 1.00 87.44 230 GLU H O 1
ATOM 2427 N N . LEU A 1 231 ? 145.947 154.662 134.284 1.00 77.96 231 LEU H N 1
ATOM 2428 C CA . LEU A 1 231 ? 146.886 155.769 134.149 1.00 75.69 231 LEU H CA 1
ATOM 2429 C C . LEU A 1 231 ? 147.775 155.563 132.929 1.00 75.95 231 LEU H C 1
ATOM 2430 O O . LEU A 1 231 ? 148.536 156.452 132.545 1.00 75.49 231 LEU H O 1
ATOM 2446 N N . GLU B 1 79 ? 101.220 135.704 147.342 1.00 145.74 79 GLU I N 1
ATOM 2447 C CA . GLU B 1 79 ? 100.947 137.171 147.366 1.00 146.69 79 GLU I CA 1
ATOM 2448 C C . GLU B 1 79 ? 101.876 137.917 148.321 1.00 143.97 79 GLU I C 1
ATOM 2449 O O . GLU B 1 79 ? 102.784 138.627 147.891 1.00 141.24 79 GLU I O 1
ATOM 2461 N N . ALA B 1 80 ? 101.639 137.745 149.624 1.00 144.16 80 ALA I N 1
ATOM 2462 C CA . ALA B 1 80 ? 102.321 138.569 150.618 1.00 142.66 80 ALA I CA 1
ATOM 2463 C C . ALA B 1 80 ? 103.833 138.383 150.566 1.00 141.44 80 ALA I C 1
ATOM 2464 O O . ALA B 1 80 ? 104.585 139.366 150.522 1.00 134.82 80 ALA I O 1
ATOM 2471 N N . GLU B 1 81 ? 104.300 137.132 150.571 1.00 143.66 81 GLU I N 1
ATOM 2472 C CA . GLU B 1 81 ? 105.739 136.892 150.594 1.00 139.12 81 GLU I CA 1
ATOM 2473 C C . GLU B 1 81 ? 106.416 137.452 149.353 1.00 132.25 81 GLU I C 1
ATOM 2474 O O . GLU B 1 81 ? 107.559 137.917 149.425 1.00 127.00 81 GLU I O 1
ATOM 2486 N N . GLU B 1 82 ? 105.732 137.424 148.209 1.00 131.27 82 GLU I N 1
ATOM 2487 C CA . GLU B 1 82 ? 106.327 137.945 146.985 1.00 130.03 82 GLU I CA 1
ATOM 2488 C C . GLU B 1 82 ? 106.564 139.448 147.085 1.00 127.22 82 GLU I C 1
ATOM 2489 O O . GLU B 1 82 ? 107.644 139.939 146.740 1.00 122.92 82 GLU I O 1
ATOM 2501 N N . LYS B 1 83 ? 105.565 140.196 147.558 1.00 126.98 83 LYS I N 1
ATOM 2502 C CA . LYS B 1 83 ? 105.748 141.632 147.737 1.00 122.96 83 LYS I CA 1
ATOM 2503 C C . LYS B 1 83 ? 106.801 141.924 148.797 1.00 117.61 83 LYS I C 1
ATOM 2504 O O . LYS B 1 83 ? 107.589 142.865 148.647 1.00 117.20 83 LYS I O 1
ATOM 2523 N N . TYR B 1 84 ? 106.839 141.125 149.865 1.00 116.13 84 TYR I N 1
ATOM 2524 C CA . TYR B 1 84 ? 107.873 141.296 150.879 1.00 114.97 84 TYR I CA 1
ATOM 2525 C C . TYR B 1 84 ? 109.264 141.145 150.273 1.00 109.99 84 TYR I C 1
ATOM 2526 O O . TYR B 1 84 ? 110.154 141.972 150.512 1.00 106.76 84 TYR I O 1
ATOM 2544 N N . ILE B 1 85 ? 109.464 140.099 149.470 1.00 108.54 85 ILE I N 1
ATOM 2545 C CA . ILE B 1 85 ? 110.773 139.866 148.868 1.00 101.71 85 ILE I CA 1
ATOM 2546 C C . ILE B 1 85 ? 111.096 140.964 147.869 1.00 99.48 85 ILE I C 1
ATOM 2547 O O . ILE B 1 85 ? 112.249 141.395 147.749 1.00 98.17 85 ILE I O 1
ATOM 2563 N N . GLU B 1 86 ? 110.091 141.432 147.129 1.00 102.48 86 GLU I N 1
ATOM 2564 C CA . GLU B 1 86 ? 110.330 142.529 146.200 1.00 102.83 86 GLU I CA 1
ATOM 2565 C C . GLU B 1 86 ? 110.796 143.773 146.943 1.00 101.29 86 GLU I C 1
ATOM 2566 O O . GLU B 1 86 ? 111.682 144.494 146.470 1.00 98.40 86 GLU I O 1
ATOM 2578 N N . ARG B 1 87 ? 110.208 144.044 148.108 1.00 102.11 87 ARG I N 1
ATOM 2579 C CA . ARG B 1 87 ? 110.628 145.201 148.889 1.00 98.94 87 ARG I CA 1
ATOM 2580 C C . ARG B 1 87 ? 112.018 145.005 149.483 1.00 94.25 87 ARG I C 1
ATOM 2581 O O . ARG B 1 87 ? 112.764 145.976 149.652 1.00 94.12 87 ARG I O 1
ATOM 2602 N N . GLN B 1 88 ? 112.381 143.764 149.818 1.00 92.80 88 GLN I N 1
ATOM 2603 C CA . GLN B 1 88 ? 113.690 143.525 150.419 1.00 84.98 88 GLN I CA 1
ATOM 2604 C C . GLN B 1 88 ? 114.823 143.669 149.409 1.00 80.07 88 GLN I C 1
ATOM 2605 O O . GLN B 1 88 ? 115.942 144.028 149.790 1.00 80.41 88 GLN I O 1
ATOM 2619 N N . LEU B 1 89 ? 114.564 143.393 148.133 1.00 82.45 89 LEU I N 1
ATOM 2620 C CA . LEU B 1 89 ? 115.622 143.344 147.132 1.00 72.82 89 LEU I CA 1
ATOM 2621 C C . LEU B 1 89 ? 115.968 144.708 146.549 1.00 77.12 89 LEU I C 1
ATOM 2622 O O . LEU B 1 89 ? 116.893 144.792 145.735 1.00 78.05 89 LEU I O 1
ATOM 2638 N N . LYS B 1 90 ? 115.260 145.771 146.932 1.00 80.99 90 LYS I N 1
ATOM 2639 C CA . LYS B 1 90 ? 115.542 147.085 146.365 1.00 73.07 90 LYS I CA 1
ATOM 2640 C C . LYS B 1 90 ? 116.828 147.670 146.934 1.00 72.05 90 LYS I C 1
ATOM 2641 O O . LYS B 1 90 ? 117.637 148.249 146.200 1.00 73.44 90 LYS I O 1
ATOM 2660 N N . TYR B 1 91 ? 117.031 147.536 148.242 1.00 72.27 91 TYR I N 1
ATOM 2661 C CA . TYR B 1 91 ? 118.166 148.145 148.925 1.00 71.68 91 TYR I CA 1
ATOM 2662 C C . TYR B 1 91 ? 118.647 147.191 150.006 1.00 72.61 91 TYR I C 1
ATOM 2663 O O . TYR B 1 91 ? 117.855 146.761 150.850 1.00 71.28 91 TYR I O 1
ATOM 2681 N N . LEU B 1 92 ? 119.937 146.859 149.979 1.00 71.63 92 LEU I N 1
ATOM 2682 C CA . LEU B 1 92 ? 120.510 145.851 150.861 1.00 69.73 92 LEU I CA 1
ATOM 2683 C C . LEU B 1 92 ? 121.462 146.429 151.902 1.00 68.82 92 LEU I C 1
ATOM 2684 O O . LEU B 1 92 ? 122.156 145.661 152.573 1.00 65.69 92 LEU I O 1
ATOM 2700 N N . GLY B 1 93 ? 121.512 147.750 152.059 1.00 71.66 93 GLY I N 1
ATOM 2701 C CA . GLY B 1 93 ? 122.493 148.378 152.914 1.00 64.76 93 GLY I CA 1
ATOM 2702 C C . GLY B 1 93 ? 122.011 148.636 154.328 1.00 67.86 93 GLY I C 1
ATOM 2703 O O . GLY B 1 93 ? 120.922 148.214 154.729 1.00 75.36 93 GLY I O 1
ATOM 2707 N N . PRO B 1 94 ? 122.826 149.337 155.115 1.00 60.60 94 PRO I N 1
ATOM 2708 C CA . PRO B 1 94 ? 122.452 149.631 156.504 1.00 55.42 94 PRO I CA 1
ATOM 2709 C C . PRO B 1 94 ? 121.225 150.524 156.595 1.00 61.91 94 PRO I C 1
ATOM 2710 O O . PRO B 1 94 ? 120.950 151.336 155.709 1.00 66.51 94 PRO I O 1
ATOM 2721 N N . ILE B 1 95 ? 120.480 150.366 157.692 1.00 64.35 95 ILE I N 1
ATOM 2722 C CA . ILE B 1 95 ? 119.228 151.083 157.895 1.00 68.70 95 ILE I CA 1
ATOM 2723 C C . ILE B 1 95 ? 119.102 151.704 159.278 1.00 75.86 95 ILE I C 1
ATOM 2724 O O . ILE B 1 95 ? 118.040 152.232 159.608 1.00 83.52 95 ILE I O 1
ATOM 2740 N N . SER B 1 96 ? 120.142 151.662 160.108 1.00 79.39 96 SER I N 1
ATOM 2741 C CA . SER B 1 96 ? 119.999 152.114 161.485 1.00 78.80 96 SER I CA 1
ATOM 2742 C C . SER B 1 96 ? 119.801 153.628 161.547 1.00 93.51 96 SER I C 1
ATOM 2743 O O . SER B 1 96 ? 120.125 154.368 160.615 1.00 97.73 96 SER I O 1
ATOM 2751 N N . GLN B 1 97 ? 119.257 154.083 162.680 1.00 98.26 97 GLN I N 1
ATOM 2752 C CA . GLN B 1 97 ? 118.922 155.488 162.896 1.00 98.61 97 GLN I CA 1
ATOM 2753 C C . GLN B 1 97 ? 119.590 156.059 164.145 1.00 94.66 97 GLN I C 1
ATOM 2754 O O . GLN B 1 97 ? 119.107 157.050 164.701 1.00 92.30 97 GLN I O 1
ATOM 2768 N N . VAL B 1 98 ? 120.697 155.464 164.594 1.00 94.02 98 VAL I N 1
ATOM 2769 C CA . VAL B 1 98 ? 121.321 155.879 165.845 1.00 87.64 98 VAL I CA 1
ATOM 2770 C C . VAL B 1 98 ? 121.942 157.265 165.780 1.00 85.22 98 VAL I C 1
ATOM 2771 O O . VAL B 1 98 ? 122.288 157.824 166.826 1.00 83.58 98 VAL I O 1
ATOM 2784 N N . SER B 1 99 ? 122.093 157.840 164.587 1.00 90.38 99 SER I N 1
ATOM 2785 C CA . SER B 1 99 ? 122.737 159.142 164.465 1.00 94.11 99 SER I CA 1
ATOM 2786 C C . SER B 1 99 ? 121.826 160.294 164.874 1.00 96.62 99 SER I C 1
ATOM 2787 O O . SER B 1 99 ? 122.281 161.442 164.882 1.00 100.03 99 SER I O 1
ATOM 2795 N N . ASP B 1 100 ? 120.565 160.022 165.206 1.00 97.63 100 ASP I N 1
ATOM 2796 C CA . ASP B 1 100 ? 119.608 161.045 165.612 1.00 87.88 100 ASP I CA 1
ATOM 2797 C C . ASP B 1 100 ? 119.088 160.688 166.997 1.00 82.61 100 ASP I C 1
ATOM 2798 O O . ASP B 1 100 ? 118.535 159.601 167.194 1.00 86.14 100 ASP I O 1
ATOM 2807 N N . ALA B 1 101 ? 119.257 161.605 167.949 1.00 72.96 101 ALA I N 1
ATOM 2808 C CA . ALA B 1 101 ? 118.888 161.363 169.337 1.00 68.28 101 ALA I CA 1
ATOM 2809 C C . ALA B 1 101 ? 117.584 162.034 169.748 1.00 65.05 101 ALA I C 1
ATOM 2810 O O . ALA B 1 101 ? 117.205 161.938 170.919 1.00 65.76 101 ALA I O 1
ATOM 2817 N N . TYR B 1 102 ? 116.889 162.698 168.828 1.00 68.11 102 TYR I N 1
ATOM 2818 C CA . TYR B 1 102 ? 115.727 163.521 169.143 1.00 72.60 102 TYR I CA 1
ATOM 2819 C C . TYR B 1 102 ? 114.520 163.135 168.293 1.00 78.02 102 TYR I C 1
ATOM 2820 O O . TYR B 1 102 ? 113.885 163.987 167.669 1.00 81.44 102 TYR I O 1
ATOM 2838 N N . ARG B 1 103 ? 114.188 161.847 168.255 1.00 75.82 103 ARG I N 1
ATOM 2839 C CA . ARG B 1 103 ? 113.140 161.331 167.387 1.00 72.07 103 ARG I CA 1
ATOM 2840 C C . ARG B 1 103 ? 112.009 160.716 168.201 1.00 69.17 103 ARG I C 1
ATOM 2841 O O . ARG B 1 103 ? 112.205 160.283 169.340 1.00 71.63 103 ARG I O 1
ATOM 2862 N N . LEU B 1 104 ? 110.821 160.683 167.601 1.00 72.10 104 LEU I N 1
ATOM 2863 C CA . LEU B 1 104 ? 109.648 160.060 168.198 1.00 73.13 104 LEU I CA 1
ATOM 2864 C C . LEU B 1 104 ? 109.473 158.636 167.676 1.00 80.92 104 LEU I C 1
ATOM 2865 O O . LEU B 1 104 ? 110.115 158.217 166.710 1.00 91.78 104 LEU I O 1
ATOM 2881 N N . ASP B 1 105 ? 108.579 157.894 168.330 1.00 84.86 105 ASP I N 1
ATOM 2882 C CA . ASP B 1 105 ? 108.327 156.493 168.016 1.00 91.03 105 ASP I CA 1
ATOM 2883 C C . ASP B 1 105 ? 106.995 156.272 167.308 1.00 88.64 105 ASP I C 1
ATOM 2884 O O . ASP B 1 105 ? 106.541 155.129 167.208 1.00 81.87 105 ASP I O 1
ATOM 2893 N N . THR B 1 106 ? 106.359 157.335 166.813 1.00 91.30 106 THR I N 1
ATOM 2894 C CA . THR B 1 106 ? 104.992 157.212 166.316 1.00 90.49 106 THR I CA 1
ATOM 2895 C C . THR B 1 106 ? 104.901 156.315 165.087 1.00 93.46 106 THR I C 1
ATOM 2896 O O . THR B 1 106 ? 103.849 155.717 164.838 1.00 93.04 106 THR I O 1
ATOM 2907 N N . THR B 1 107 ? 105.978 156.206 164.307 1.00 99.01 107 THR I N 1
ATOM 2908 C CA . THR B 1 107 ? 105.886 155.527 163.017 1.00 101.19 107 THR I CA 1
ATOM 2909 C C . THR B 1 107 ? 105.646 154.028 163.150 1.00 101.83 107 THR I C 1
ATOM 2910 O O . THR B 1 107 ? 105.240 153.393 162.172 1.00 100.89 107 THR I O 1
ATOM 2921 N N . THR B 1 108 ? 105.885 153.448 164.327 1.00 102.44 108 THR I N 1
ATOM 2922 C CA . THR B 1 108 ? 105.762 152.004 164.491 1.00 95.46 108 THR I CA 1
ATOM 2923 C C . THR B 1 108 ? 104.348 151.561 164.844 1.00 91.67 108 THR I C 1
ATOM 2924 O O . THR B 1 108 ? 104.034 150.375 164.702 1.00 89.35 108 THR I O 1
ATOM 2935 N N . LEU B 1 109 ? 103.491 152.473 165.288 1.00 90.25 109 LEU I N 1
ATOM 2936 C CA . LEU B 1 109 ? 102.186 152.092 165.803 1.00 87.11 109 LEU I CA 1
ATOM 2937 C C . LEU B 1 109 ? 101.200 151.839 164.669 1.00 90.96 109 LEU I C 1
ATOM 2938 O O . LEU B 1 109 ? 101.319 152.396 163.574 1.00 96.42 109 LEU I O 1
ATOM 2954 N N . LYS B 1 110 ? 100.215 150.985 164.947 1.00 93.09 110 LYS I N 1
ATOM 2955 C CA . LYS B 1 110 ? 99.193 150.605 163.969 1.00 94.98 110 LYS I CA 1
ATOM 2956 C C . LYS B 1 110 ? 97.876 150.437 164.719 1.00 91.11 110 LYS I C 1
ATOM 2957 O O . LYS B 1 110 ? 97.694 149.459 165.450 1.00 85.48 110 LYS I O 1
ATOM 2976 N N . ILE B 1 111 ? 96.963 151.382 164.531 1.00 95.84 111 ILE I N 1
ATOM 2977 C CA . ILE B 1 111 ? 95.665 151.374 165.192 1.00 96.73 111 ILE I CA 1
ATOM 2978 C C . ILE B 1 111 ? 94.613 151.197 164.107 1.00 101.85 111 ILE I C 1
ATOM 2979 O O . ILE B 1 111 ? 94.206 152.163 163.452 1.00 111.99 111 ILE I O 1
ATOM 2995 N N . GLU B 1 112 ? 94.170 149.959 163.914 1.00 94.89 112 GLU I N 1
ATOM 2996 C CA . GLU B 1 112 ? 93.136 149.648 162.939 1.00 93.08 112 GLU I CA 1
ATOM 2997 C C . GLU B 1 112 ? 92.509 148.324 163.343 1.00 96.11 112 GLU I C 1
ATOM 2998 O O . GLU B 1 112 ? 93.125 147.518 164.045 1.00 102.38 112 GLU I O 1
ATOM 3010 N N . PHE B 1 113 ? 91.273 148.103 162.890 1.00 91.94 113 PHE I N 1
ATOM 3011 C CA . PHE B 1 113 ? 90.517 146.954 163.380 1.00 86.99 113 PHE I CA 1
ATOM 3012 C C . PHE B 1 113 ? 91.238 145.645 163.086 1.00 85.45 113 PHE I C 1
ATOM 3013 O O . PHE B 1 113 ? 91.297 144.756 163.943 1.00 85.12 113 PHE I O 1
ATOM 3030 N N . ASP B 1 114 ? 91.788 145.502 161.880 1.00 90.45 114 ASP I N 1
ATOM 3031 C CA . ASP B 1 114 ? 92.489 144.271 161.537 1.00 93.63 114 ASP I CA 1
ATOM 3032 C C . ASP B 1 114 ? 93.731 144.059 162.390 1.00 89.58 114 ASP I C 1
ATOM 3033 O O . ASP B 1 114 ? 94.204 142.923 162.499 1.00 91.30 114 ASP I O 1
ATOM 3042 N N . ASP B 1 115 ? 94.268 145.118 162.992 1.00 88.20 115 ASP I N 1
ATOM 3043 C CA . ASP B 1 115 ? 95.427 145.008 163.866 1.00 85.02 115 ASP I CA 1
ATOM 3044 C C . ASP B 1 115 ? 95.063 145.031 165.342 1.00 82.11 115 ASP I C 1
ATOM 3045 O O . ASP B 1 115 ? 95.755 144.403 166.149 1.00 79.41 115 ASP I O 1
ATOM 3054 N N . SER B 1 116 ? 93.993 145.737 165.713 1.00 80.73 116 SER I N 1
ATOM 3055 C CA . SER B 1 116 ? 93.576 145.789 167.108 1.00 76.49 116 SER I CA 1
ATOM 3056 C C . SER B 1 116 ? 92.900 144.499 167.554 1.00 75.81 116 SER I C 1
ATOM 3057 O O . SER B 1 116 ? 92.944 144.163 168.742 1.00 80.53 116 SER I O 1
ATOM 3065 N N . PHE B 1 117 ? 92.278 143.770 166.629 1.00 77.09 117 PHE I N 1
ATOM 3066 C CA . PHE B 1 117 ? 91.530 142.550 166.935 1.00 75.17 117 PHE I CA 1
ATOM 3067 C C . PHE B 1 117 ? 92.058 141.439 166.039 1.00 78.66 117 PHE I C 1
ATOM 3068 O O . PHE B 1 117 ? 91.403 141.044 165.066 1.00 83.59 117 PHE I O 1
ATOM 3085 N N . PRO B 1 118 ? 93.240 140.908 166.340 1.00 79.38 118 PRO I N 1
ATOM 3086 C CA . PRO B 1 118 ? 93.865 139.937 165.438 1.00 80.52 118 PRO I CA 1
ATOM 3087 C C . PRO B 1 118 ? 93.134 138.604 165.426 1.00 88.79 118 PRO I C 1
ATOM 3088 O O . PRO B 1 118 ? 92.396 138.250 166.348 1.00 88.96 118 PRO I O 1
ATOM 3099 N N . GLU B 1 119 ? 93.361 137.859 164.346 1.00 93.54 119 GLU I N 1
ATOM 3100 C CA . GLU B 1 119 ? 92.722 136.574 164.109 1.00 91.58 119 GLU I CA 1
ATOM 3101 C C . GLU B 1 119 ? 93.793 135.507 163.935 1.00 96.80 119 GLU I C 1
ATOM 3102 O O . GLU B 1 119 ? 94.817 135.746 163.288 1.00 100.85 119 GLU I O 1
ATOM 3114 N N . VAL B 1 120 ? 93.554 134.329 164.513 1.00 97.19 120 VAL I N 1
ATOM 3115 C CA . VAL B 1 120 ? 94.582 133.293 164.518 1.00 94.57 120 VAL I CA 1
ATOM 3116 C C . VAL B 1 120 ? 94.587 132.498 163.216 1.00 100.27 120 VAL I C 1
ATOM 3117 O O . VAL B 1 120 ? 95.622 131.939 162.836 1.00 100.55 120 VAL I O 1
ATOM 3130 N N . SER B 1 121 ? 93.456 132.422 162.520 1.00 110.19 121 SER I N 1
ATOM 3131 C CA . SER B 1 121 ? 93.392 131.720 161.245 1.00 117.76 121 SER I CA 1
ATOM 3132 C C . SER B 1 121 ? 92.282 132.329 160.403 1.00 122.24 121 SER I C 1
ATOM 3133 O O . SER B 1 121 ? 91.399 133.023 160.913 1.00 122.46 121 SER I O 1
ATOM 3141 N N . LYS B 1 122 ? 92.331 132.054 159.102 1.00 122.37 122 LYS I N 1
ATOM 3142 C CA . LYS B 1 122 ? 91.457 132.723 158.151 1.00 122.36 122 LYS I CA 1
ATOM 3143 C C . LYS B 1 122 ? 89.989 132.493 158.508 1.00 119.57 122 LYS I C 1
ATOM 3144 O O . LYS B 1 122 ? 89.577 131.338 158.692 1.00 117.32 122 LYS I O 1
ATOM 3163 N N . PRO B 1 123 ? 89.180 133.545 158.615 1.00 114.78 123 PRO I N 1
ATOM 3164 C CA . PRO B 1 123 ? 87.740 133.348 158.804 1.00 113.69 123 PRO I CA 1
ATOM 3165 C C . PRO B 1 123 ? 87.082 132.737 157.577 1.00 118.10 123 PRO I C 1
ATOM 3166 O O . PRO B 1 123 ? 87.555 132.883 156.447 1.00 120.03 123 PRO I O 1
ATOM 3177 N N . GLY B 1 124 ? 85.975 132.040 157.817 1.00 116.86 124 GLY I N 1
ATOM 3178 C CA . GLY B 1 124 ? 85.089 131.626 156.756 1.00 113.95 124 GLY I CA 1
ATOM 3179 C C . GLY B 1 124 ? 83.993 132.652 156.553 1.00 112.99 124 GLY I C 1
ATOM 3180 O O . GLY B 1 124 ? 83.856 133.602 157.331 1.00 113.65 124 GLY I O 1
ATOM 3184 N N . PRO B 1 125 ? 83.184 132.486 155.505 1.00 112.84 125 PRO I N 1
ATOM 3185 C CA . PRO B 1 125 ? 82.127 133.476 155.240 1.00 114.11 125 PRO I CA 1
ATOM 3186 C C . PRO B 1 125 ? 81.098 133.588 156.352 1.00 113.23 125 PRO I C 1
ATOM 3187 O O . PRO B 1 125 ? 80.440 134.629 156.460 1.00 116.17 125 PRO I O 1
ATOM 3198 N N . ALA B 1 126 ? 80.935 132.555 157.182 1.00 111.21 126 ALA I N 1
ATOM 3199 C CA . ALA B 1 126 ? 79.975 132.637 158.278 1.00 109.77 126 ALA I CA 1
ATOM 3200 C C . ALA B 1 126 ? 80.468 133.553 159.392 1.00 108.14 126 ALA I C 1
ATOM 3201 O O . ALA B 1 126 ? 79.656 134.102 160.145 1.00 108.28 126 ALA I O 1
ATOM 3208 N N . LEU B 1 127 ? 81.784 133.726 159.513 1.00 109.06 127 LEU I N 1
ATOM 3209 C CA . LEU B 1 127 ? 82.379 134.594 160.522 1.00 106.54 127 LEU I CA 1
ATOM 3210 C C . LEU B 1 127 ? 82.689 135.986 159.986 1.00 107.67 127 LEU I C 1
ATOM 3211 O O . LEU B 1 127 ? 82.798 136.944 160.773 1.00 110.92 127 LEU I O 1
ATOM 3227 N N . GLU B 1 128 ? 82.827 136.113 158.665 1.00 105.41 128 GLU I N 1
ATOM 3228 C CA . GLU B 1 128 ? 83.105 137.407 158.058 1.00 104.25 128 GLU I CA 1
ATOM 3229 C C . GLU B 1 128 ? 81.997 138.410 158.343 1.00 105.38 128 GLU I C 1
ATOM 3230 O O . GLU B 1 128 ? 82.269 139.605 158.477 1.00 105.68 128 GLU I O 1
ATOM 3242 N N . SER B 1 129 ? 80.747 137.953 158.439 1.00 99.70 129 SER I N 1
ATOM 3243 C CA . SER B 1 129 ? 79.648 138.871 158.728 1.00 104.27 129 SER I CA 1
ATOM 3244 C C . SER B 1 129 ? 79.785 139.480 160.121 1.00 107.77 129 SER I C 1
ATOM 3245 O O . SER B 1 129 ? 79.579 140.690 160.311 1.00 110.93 129 SER I O 1
ATOM 3253 N N . VAL B 1 130 ? 80.130 138.653 161.110 1.00 98.35 130 VAL I N 1
ATOM 3254 C CA . VAL B 1 130 ? 80.330 139.158 162.465 1.00 95.88 130 VAL I CA 1
ATOM 3255 C C . VAL B 1 130 ? 81.496 140.137 162.488 1.00 96.93 130 VAL I C 1
ATOM 3256 O O . VAL B 1 130 ? 81.420 141.214 163.104 1.00 98.26 130 VAL I O 1
ATOM 3269 N N . ARG B 1 131 ? 82.595 139.778 161.817 1.00 96.41 131 ARG I N 1
ATOM 3270 C CA . ARG B 1 131 ? 83.708 140.715 161.696 1.00 94.70 131 ARG I CA 1
ATOM 3271 C C . ARG B 1 131 ? 83.244 142.033 161.084 1.00 97.99 131 ARG I C 1
ATOM 3272 O O . ARG B 1 131 ? 83.647 143.115 161.529 1.00 100.41 131 ARG I O 1
ATOM 3293 N N . LYS B 1 132 ? 82.388 141.956 160.063 1.00 97.94 132 LYS I N 1
ATOM 3294 C CA . LYS B 1 132 ? 81.944 143.151 159.354 1.00 99.55 132 LYS I CA 1
ATOM 3295 C C . LYS B 1 132 ? 81.151 144.075 160.268 1.00 95.33 132 LYS I C 1
ATOM 3296 O O . LYS B 1 132 ? 81.338 145.296 160.241 1.00 95.89 132 LYS I O 1
ATOM 3315 N N . LEU B 1 133 ? 80.254 143.513 161.077 1.00 90.16 133 LEU I N 1
ATOM 3316 C CA . LEU B 1 133 ? 79.490 144.345 162.007 1.00 91.60 133 LEU I CA 1
ATOM 3317 C C . LEU B 1 133 ? 80.407 144.993 163.044 1.00 95.34 133 LEU I C 1
ATOM 3318 O O . LEU B 1 133 ? 80.351 146.218 163.284 1.00 100.13 133 LEU I O 1
ATOM 3334 N N . ASN B 1 134 ? 81.271 144.181 163.662 1.00 95.54 134 ASN I N 1
ATOM 3335 C CA . ASN B 1 134 ? 82.129 144.700 164.720 1.00 91.05 134 ASN I CA 1
ATOM 3336 C C . ASN B 1 134 ? 83.055 145.792 164.201 1.00 86.73 134 ASN I C 1
ATOM 3337 O O . ASN B 1 134 ? 83.347 146.756 164.925 1.00 88.98 134 ASN I O 1
ATOM 3348 N N . ARG B 1 135 ? 83.521 145.668 162.956 1.00 83.39 135 ARG I N 1
ATOM 3349 C CA . ARG B 1 135 ? 84.426 146.672 162.409 1.00 83.73 135 ARG I CA 1
ATOM 3350 C C . ARG B 1 135 ? 83.784 148.051 162.420 1.00 90.61 135 ARG I C 1
ATOM 3351 O O . ARG B 1 135 ? 84.380 149.023 162.904 1.00 94.20 135 ARG I O 1
ATOM 3372 N N . ILE B 1 136 ? 82.575 148.164 161.867 1.00 92.96 136 ILE I N 1
ATOM 3373 C CA . ILE B 1 136 ? 81.953 149.478 161.779 1.00 91.17 136 ILE I CA 1
ATOM 3374 C C . ILE B 1 136 ? 81.662 150.013 163.170 1.00 86.41 136 ILE I C 1
ATOM 3375 O O . ILE B 1 136 ? 81.876 151.200 163.441 1.00 95.28 136 ILE I O 1
ATOM 3391 N N . LEU B 1 137 ? 81.196 149.158 164.087 1.00 81.44 137 LEU I N 1
ATOM 3392 C CA . LEU B 1 137 ? 80.951 149.667 165.437 1.00 84.86 137 LEU I CA 1
ATOM 3393 C C . LEU B 1 137 ? 82.219 150.289 166.022 1.00 88.53 137 LEU I C 1
ATOM 3394 O O . LEU B 1 137 ? 82.225 151.459 166.451 1.00 99.01 137 LEU I O 1
ATOM 3410 N N . TYR B 1 138 ? 83.314 149.524 166.010 1.00 87.04 138 TYR I N 1
ATOM 3411 C CA . TYR B 1 138 ? 84.564 149.986 166.603 1.00 87.50 138 TYR I CA 1
ATOM 3412 C C . TYR B 1 138 ? 85.029 151.289 165.964 1.00 88.77 138 TYR I C 1
ATOM 3413 O O . TYR B 1 138 ? 85.307 152.276 166.662 1.00 92.04 138 TYR I O 1
ATOM 3431 N N . GLU B 1 139 ? 85.108 151.315 164.632 1.00 86.24 139 GLU I N 1
ATOM 3432 C CA . GLU B 1 139 ? 85.681 152.474 163.958 1.00 88.20 139 GLU I CA 1
ATOM 3433 C C . GLU B 1 139 ? 84.809 153.712 164.135 1.00 90.35 139 GLU I C 1
ATOM 3434 O O . GLU B 1 139 ? 85.329 154.815 164.350 1.00 92.95 139 GLU I O 1
ATOM 3446 N N . GLY B 1 140 ? 83.485 153.558 164.058 1.00 86.25 140 GLY I N 1
ATOM 3447 C CA . GLY B 1 140 ? 82.619 154.706 164.252 1.00 85.75 140 GLY I CA 1
ATOM 3448 C C . GLY B 1 140 ? 82.793 155.331 165.621 1.00 90.00 140 GLY I C 1
ATOM 3449 O O . GLY B 1 140 ? 82.964 156.550 165.746 1.00 99.35 140 GLY I O 1
ATOM 3453 N N . MET B 1 141 ? 82.773 154.504 166.673 1.00 84.34 141 MET I N 1
ATOM 3454 C CA . MET B 1 141 ? 82.942 155.060 168.015 1.00 87.68 141 MET I CA 1
ATOM 3455 C C . MET B 1 141 ? 84.298 155.749 168.149 1.00 90.68 141 MET I C 1
ATOM 3456 O O . MET B 1 141 ? 84.401 156.877 168.672 1.00 92.79 141 MET I O 1
ATOM 3470 N N . SER B 1 142 ? 85.351 155.086 167.660 1.00 89.62 142 SER I N 1
ATOM 3471 C CA . SER B 1 142 ? 86.701 155.610 167.818 1.00 88.53 142 SER I CA 1
ATOM 3472 C C . SER B 1 142 ? 86.841 156.966 167.141 1.00 89.92 142 SER I C 1
ATOM 3473 O O . SER B 1 142 ? 87.452 157.888 167.694 1.00 92.45 142 SER I O 1
ATOM 3481 N N . ASP B 1 143 ? 86.280 157.110 165.939 1.00 91.18 143 ASP I N 1
ATOM 3482 C CA . ASP B 1 143 ? 86.413 158.376 165.227 1.00 90.85 143 ASP I CA 1
ATOM 3483 C C . ASP B 1 143 ? 85.558 159.466 165.861 1.00 85.99 143 ASP I C 1
ATOM 3484 O O . ASP B 1 143 ? 85.978 160.630 165.928 1.00 87.99 143 ASP I O 1
ATOM 3493 N N . ALA B 1 144 ? 84.357 159.119 166.331 1.00 85.51 144 ALA I N 1
ATOM 3494 C CA . ALA B 1 144 ? 83.488 160.135 166.917 1.00 86.51 144 ALA I CA 1
ATOM 3495 C C . ALA B 1 144 ? 84.144 160.782 168.131 1.00 88.69 144 ALA I C 1
ATOM 3496 O O . ALA B 1 144 ? 84.178 162.018 168.253 1.00 94.86 144 ALA I O 1
ATOM 3503 N N . ILE B 1 145 ? 84.676 159.964 169.045 1.00 85.42 145 ILE I N 1
ATOM 3504 C CA . ILE B 1 145 ? 85.246 160.539 170.266 1.00 88.56 145 ILE I CA 1
ATOM 3505 C C . ILE B 1 145 ? 86.420 161.450 169.923 1.00 91.97 145 ILE I C 1
ATOM 3506 O O . ILE B 1 145 ? 86.561 162.555 170.470 1.00 92.68 145 ILE I O 1
ATOM 3522 N N . HIS B 1 146 ? 87.281 160.997 169.010 1.00 88.93 146 HIS I N 1
ATOM 3523 C CA . HIS B 1 146 ? 88.452 161.782 168.639 1.00 85.73 146 HIS I CA 1
ATOM 3524 C C . HIS B 1 146 ? 88.043 163.112 168.022 1.00 87.43 146 HIS I C 1
ATOM 3525 O O . HIS B 1 146 ? 88.620 164.156 168.341 1.00 91.20 146 HIS I O 1
ATOM 3539 N N . ILE B 1 147 ? 87.039 163.099 167.142 1.00 89.26 147 ILE I N 1
ATOM 3540 C CA . ILE B 1 147 ? 86.592 164.348 166.527 1.00 87.04 147 ILE I CA 1
ATOM 3541 C C . ILE B 1 147 ? 86.113 165.321 167.595 1.00 86.88 147 ILE I C 1
ATOM 3542 O O . ILE B 1 147 ? 86.500 166.498 167.610 1.00 93.21 147 ILE I O 1
ATOM 3558 N N . ILE B 1 148 ? 85.252 164.849 168.499 1.00 87.41 148 ILE I N 1
ATOM 3559 C CA . ILE B 1 148 ? 84.673 165.762 169.482 1.00 88.86 148 ILE I CA 1
ATOM 3560 C C . ILE B 1 148 ? 85.769 166.370 170.349 1.00 93.05 148 ILE I C 1
ATOM 3561 O O . ILE B 1 148 ? 85.821 167.594 170.551 1.00 96.70 148 ILE I O 1
ATOM 3577 N N . PHE B 1 149 ? 86.677 165.531 170.857 1.00 92.44 149 PHE I N 1
ATOM 3578 C CA . PHE B 1 149 ? 87.715 166.049 171.743 1.00 93.88 149 PHE I CA 1
ATOM 3579 C C . PHE B 1 149 ? 88.675 166.969 171.001 1.00 96.16 149 PHE I C 1
ATOM 3580 O O . PHE B 1 149 ? 89.126 167.977 171.557 1.00 95.15 149 PHE I O 1
ATOM 3597 N N . SER B 1 150 ? 89.000 166.650 169.746 1.00 95.18 150 SER I N 1
ATOM 3598 C CA . SER B 1 150 ? 89.879 167.522 168.979 1.00 89.90 150 SER I CA 1
ATOM 3599 C C . SER B 1 150 ? 89.249 168.891 168.788 1.00 91.16 150 SER I C 1
ATOM 3600 O O . SER B 1 150 ? 89.930 169.917 168.897 1.00 94.13 150 SER I O 1
ATOM 3608 N N . LEU B 1 151 ? 87.947 168.931 168.504 1.00 93.28 151 LEU I N 1
ATOM 3609 C CA . LEU B 1 151 ? 87.309 170.213 168.231 1.00 93.55 151 LEU I CA 1
ATOM 3610 C C . LEU B 1 151 ? 87.189 171.054 169.497 1.00 95.66 151 LEU I C 1
ATOM 3611 O O . LEU B 1 151 ? 87.524 172.244 169.490 1.00 99.45 151 LEU I O 1
ATOM 3627 N N . PHE B 1 152 ? 86.723 170.461 170.601 1.00 97.58 152 PHE I N 1
ATOM 3628 C CA . PHE B 1 152 ? 86.372 171.278 171.761 1.00 98.34 152 PHE I CA 1
ATOM 3629 C C . PHE B 1 152 ? 87.451 171.349 172.836 1.00 96.61 152 PHE I C 1
ATOM 3630 O O . PHE B 1 152 ? 87.283 172.106 173.799 1.00 97.26 152 PHE I O 1
ATOM 3647 N N . LEU B 1 153 ? 88.545 170.601 172.711 1.00 95.76 153 LEU I N 1
ATOM 3648 C CA . LEU B 1 153 ? 89.675 170.746 173.623 1.00 98.59 153 LEU I CA 1
ATOM 3649 C C . LEU B 1 153 ? 91.000 171.010 172.927 1.00 96.56 153 LEU I C 1
ATOM 3650 O O . LEU B 1 153 ? 91.855 171.680 173.506 1.00 95.35 153 LEU I O 1
ATOM 3666 N N . GLY B 1 154 ? 91.195 170.512 171.706 1.00 92.63 154 GLY I N 1
ATOM 3667 C CA . GLY B 1 154 ? 92.418 170.818 170.985 1.00 88.52 154 GLY I CA 1
ATOM 3668 C C . GLY B 1 154 ? 92.560 172.298 170.696 1.00 94.17 154 GLY I C 1
ATOM 3669 O O . GLY B 1 154 ? 93.678 172.814 170.584 1.00 97.16 154 GLY I O 1
ATOM 3673 N N . PHE B 1 155 ? 91.434 173.003 170.579 1.00 96.77 155 PHE I N 1
ATOM 3674 C CA . PHE B 1 155 ? 91.463 174.422 170.240 1.00 92.46 155 PHE I CA 1
ATOM 3675 C C . PHE B 1 155 ? 92.107 175.248 171.355 1.00 91.86 155 PHE I C 1
ATOM 3676 O O . PHE B 1 155 ? 92.743 176.274 171.090 1.00 91.61 155 PHE I O 1
ATOM 3693 N N . LEU B 1 156 ? 91.964 174.813 172.617 1.00 91.34 156 LEU I N 1
ATOM 3694 C CA . LEU B 1 156 ? 92.724 175.436 173.704 1.00 89.20 156 LEU I CA 1
ATOM 3695 C C . LEU B 1 156 ? 94.189 175.009 173.698 1.00 89.49 156 LEU I C 1
ATOM 3696 O O . LEU B 1 156 ? 95.083 175.841 173.934 1.00 93.98 156 LEU I O 1
ATOM 3712 N N . ALA B 1 157 ? 94.445 173.723 173.447 1.00 89.19 157 ALA I N 1
ATOM 3713 C CA . ALA B 1 157 ? 95.801 173.196 173.524 1.00 87.11 157 ALA I CA 1
ATOM 3714 C C . ALA B 1 157 ? 96.711 173.879 172.515 1.00 89.65 157 ALA I C 1
ATOM 3715 O O . ALA B 1 157 ? 97.870 174.184 172.815 1.00 92.65 157 ALA I O 1
ATOM 3722 N N . ALA B 1 158 ? 96.205 174.115 171.303 1.00 88.46 158 ALA I N 1
ATOM 3723 C CA . ALA B 1 158 ? 97.026 174.757 170.282 1.00 86.84 158 ALA I CA 1
ATOM 3724 C C . ALA B 1 158 ? 97.505 176.129 170.742 1.00 88.06 158 ALA I C 1
ATOM 3725 O O . ALA B 1 158 ? 98.702 176.433 170.675 1.00 89.41 158 ALA I O 1
ATOM 3732 N N . ILE B 1 159 ? 96.586 176.961 171.235 1.00 88.90 159 ILE I N 1
ATOM 3733 C CA . ILE B 1 159 ? 96.946 178.296 171.708 1.00 90.91 159 ILE I CA 1
ATOM 3734 C C . ILE B 1 159 ? 97.980 178.198 172.826 1.00 88.87 159 ILE I C 1
ATOM 3735 O O . ILE B 1 159 ? 99.038 178.858 172.800 1.00 94.16 159 ILE I O 1
ATOM 3751 N N . THR B 1 160 ? 97.683 177.367 173.829 1.00 83.71 160 THR I N 1
ATOM 3752 C CA . THR B 1 160 ? 98.536 177.316 175.010 1.00 87.23 160 THR I CA 1
ATOM 3753 C C . THR B 1 160 ? 99.939 176.843 174.654 1.00 88.78 160 THR I C 1
ATOM 3754 O O . THR B 1 160 ? 100.928 177.391 175.152 1.00 91.51 160 THR I O 1
ATOM 3765 N N . VAL B 1 161 ? 100.049 175.826 173.798 1.00 87.96 161 VAL I N 1
ATOM 3766 C CA . VAL B 1 161 ? 101.364 175.325 173.417 1.00 85.01 161 VAL I CA 1
ATOM 3767 C C . VAL B 1 161 ? 102.095 176.341 172.547 1.00 89.39 161 VAL I C 1
ATOM 3768 O O . VAL B 1 161 ? 103.323 176.476 172.633 1.00 95.67 161 VAL I O 1
ATOM 3781 N N . GLY B 1 162 ? 101.366 177.056 171.686 1.00 90.48 162 GLY I N 1
ATOM 3782 C CA . GLY B 1 162 ? 102.012 178.046 170.840 1.00 91.83 162 GLY I CA 1
ATOM 3783 C C . GLY B 1 162 ? 102.715 179.124 171.642 1.00 92.96 162 GLY I C 1
ATOM 3784 O O . GLY B 1 162 ? 103.828 179.541 171.303 1.00 92.65 162 GLY I O 1
ATOM 3788 N N . PHE B 1 163 ? 102.075 179.591 172.716 1.00 93.29 163 PHE I N 1
ATOM 3789 C CA . PHE B 1 163 ? 102.700 180.634 173.534 1.00 91.40 163 PHE I CA 1
ATOM 3790 C C . PHE B 1 163 ? 104.071 180.190 174.058 1.00 90.75 163 PHE I C 1
ATOM 3791 O O . PHE B 1 163 ? 105.100 180.864 173.841 1.00 94.80 163 PHE I O 1
ATOM 3808 N N . PHE B 1 164 ? 104.110 179.032 174.722 1.00 87.64 164 PHE I N 1
ATOM 3809 C CA . PHE B 1 164 ? 105.358 178.553 175.301 1.00 88.45 164 PHE I CA 1
ATOM 3810 C C . PHE B 1 164 ? 106.381 178.212 174.228 1.00 82.66 164 PHE I C 1
ATOM 3811 O O . PHE B 1 164 ? 107.582 178.403 174.443 1.00 85.54 164 PHE I O 1
ATOM 3828 N N . MET B 1 165 ? 105.939 177.716 173.069 1.00 81.59 165 MET I N 1
ATOM 3829 C CA . MET B 1 165 ? 106.892 177.410 172.009 1.00 80.52 165 MET I CA 1
ATOM 3830 C C . MET B 1 165 ? 107.540 178.673 171.458 1.00 86.30 165 MET I C 1
ATOM 3831 O O . MET B 1 165 ? 108.73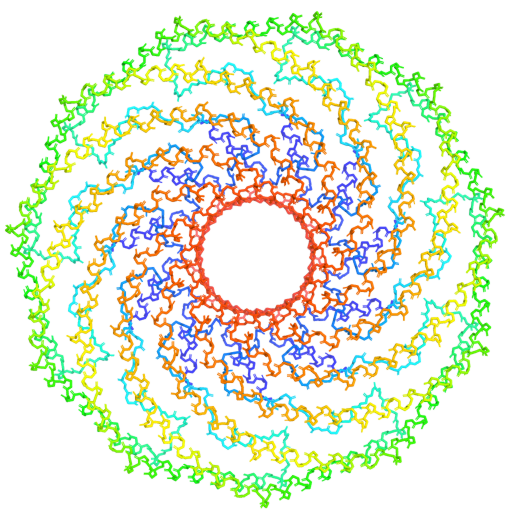7 178.667 171.141 1.00 90.99 165 MET I O 1
ATOM 3845 N N . GLY B 1 166 ? 106.779 179.761 171.336 1.00 87.99 166 GLY I N 1
ATOM 3846 C CA . GLY B 1 166 ? 107.391 181.021 170.945 1.00 84.58 166 GLY I CA 1
ATOM 3847 C C . GLY B 1 166 ? 108.462 181.463 171.924 1.00 84.60 166 GLY I C 1
ATOM 3848 O O . GLY B 1 166 ? 109.583 181.826 171.527 1.00 88.15 166 GLY I O 1
ATOM 3852 N N . MET B 1 167 ? 108.147 181.419 173.223 1.00 83.45 167 MET I N 1
ATOM 3853 C CA . MET B 1 167 ? 109.172 181.789 174.199 1.00 80.12 167 MET I CA 1
ATOM 3854 C C . MET B 1 167 ? 110.392 180.875 174.097 1.00 79.58 167 MET I C 1
ATOM 3855 O O . MET B 1 167 ? 111.538 181.337 174.213 1.00 84.68 167 MET I O 1
ATOM 3869 N N . ALA B 1 168 ? 110.166 179.576 173.888 1.00 76.23 168 ALA I N 1
ATOM 3870 C CA . ALA B 1 168 ? 111.274 178.631 173.805 1.00 73.13 168 ALA I CA 1
ATOM 3871 C C . ALA B 1 168 ? 112.184 178.949 172.628 1.00 76.68 168 ALA I C 1
ATOM 3872 O O . ALA B 1 168 ? 113.414 178.904 172.755 1.00 85.53 168 ALA I O 1
ATOM 3879 N N . ARG B 1 169 ? 111.601 179.264 171.470 1.00 74.82 169 ARG I N 1
ATOM 3880 C CA . ARG B 1 169 ? 112.423 179.628 170.322 1.00 77.97 169 ARG I CA 1
ATOM 3881 C C . ARG B 1 169 ? 113.260 180.864 170.622 1.00 82.60 169 ARG I C 1
ATOM 3882 O O . ARG B 1 169 ? 114.463 180.906 170.312 1.00 83.25 169 ARG I O 1
ATOM 3903 N N . PHE B 1 170 ? 112.645 181.885 171.228 1.00 81.36 170 PHE I N 1
ATOM 3904 C CA . PHE B 1 170 ? 113.414 183.089 171.526 1.00 76.65 170 PHE I CA 1
ATOM 3905 C C . PHE B 1 170 ? 114.600 182.767 172.426 1.00 75.94 170 PHE I C 1
ATOM 3906 O O . PHE B 1 170 ? 115.726 183.225 172.182 1.00 79.64 170 PHE I O 1
ATOM 3923 N N . MET B 1 171 ? 114.360 181.998 173.492 1.00 75.54 171 MET I N 1
ATOM 3924 C CA . MET B 1 171 ? 115.447 181.691 174.414 1.00 76.23 171 MET I CA 1
ATOM 3925 C C . MET B 1 171 ? 116.538 180.881 173.735 1.00 74.77 171 MET I C 1
ATOM 3926 O O . MET B 1 171 ? 117.728 181.161 173.930 1.00 74.56 171 MET I O 1
ATOM 3940 N N . TYR B 1 172 ? 116.163 179.899 172.913 1.00 73.27 172 TYR I N 1
ATOM 3941 C CA . TYR B 1 172 ? 117.174 179.108 172.222 1.00 67.89 172 TYR I CA 1
ATOM 3942 C C . TYR B 1 172 ? 118.069 179.995 171.372 1.00 74.50 172 TYR I C 1
ATOM 3943 O O . TYR B 1 172 ? 119.295 179.840 171.380 1.00 80.47 172 TYR I O 1
ATOM 3961 N N . THR B 1 173 ? 117.482 180.932 170.626 1.00 78.15 173 THR I N 1
ATOM 3962 C CA . THR B 1 173 ? 118.314 181.744 169.742 1.00 79.19 173 THR I CA 1
ATOM 3963 C C . THR B 1 173 ? 119.189 182.714 170.529 1.00 76.50 173 THR I C 1
ATOM 3964 O O . THR B 1 173 ? 120.392 182.824 170.266 1.00 76.71 173 THR I O 1
ATOM 3975 N N . TYR B 1 174 ? 118.615 183.433 171.493 1.00 75.89 174 TYR I N 1
ATOM 3976 C CA . TYR B 1 174 ? 119.299 184.591 172.055 1.00 74.38 174 TYR I CA 1
ATOM 3977 C C . TYR B 1 174 ? 119.951 184.349 173.410 1.00 76.20 174 TYR I C 1
ATOM 3978 O O . TYR B 1 174 ? 120.513 185.294 173.972 1.00 83.57 174 TYR I O 1
ATOM 3996 N N . MET B 1 175 ? 119.900 183.135 173.961 1.00 73.82 175 MET I N 1
ATOM 3997 C CA . MET B 1 175 ? 120.600 182.930 175.228 1.00 74.32 175 MET I CA 1
ATOM 3998 C C . MET B 1 175 ? 121.505 181.707 175.245 1.00 76.28 175 MET I C 1
ATOM 3999 O O . MET B 1 175 ? 122.567 181.752 175.869 1.00 78.00 175 MET I O 1
ATOM 4013 N N . ALA B 1 176 ? 121.123 180.618 174.577 1.00 71.68 176 ALA I N 1
ATOM 4014 C CA . ALA B 1 176 ? 121.904 179.387 174.673 1.00 63.07 176 ALA I CA 1
ATOM 4015 C C . ALA B 1 176 ? 123.113 179.418 173.742 1.00 74.78 176 ALA I C 1
ATOM 4016 O O . ALA B 1 176 ? 124.221 179.023 174.131 1.00 81.46 176 ALA I O 1
ATOM 4023 N N . GLY B 1 177 ? 122.920 179.879 172.508 1.00 74.90 177 GLY I N 1
ATOM 4024 C CA . GLY B 1 177 ? 123.962 179.839 171.509 1.00 73.42 177 GLY I CA 1
ATOM 4025 C C . GLY B 1 177 ? 125.192 180.644 171.881 1.00 77.57 177 GLY I C 1
ATOM 4026 O O . GLY B 1 177 ? 126.328 180.170 171.770 1.00 78.25 177 GLY I O 1
ATOM 4030 N N . PRO B 1 178 ? 124.992 181.897 172.296 1.00 74.07 178 PRO I N 1
ATOM 4031 C CA . PRO B 1 178 ? 126.135 182.695 172.768 1.00 74.41 178 PRO I CA 1
ATOM 4032 C C . PRO B 1 178 ? 126.869 182.065 173.940 1.00 74.98 178 PRO I C 1
ATOM 4033 O O . PRO B 1 178 ? 128.109 182.082 173.980 1.00 79.49 178 PRO I O 1
ATOM 4044 N N . PHE B 1 179 ? 126.130 181.496 174.894 1.00 69.16 179 PHE I N 1
ATOM 4045 C CA . PHE B 1 179 ? 126.764 180.837 176.030 1.00 68.46 179 PHE I CA 1
ATOM 4046 C C . PHE B 1 179 ? 127.646 179.691 175.558 1.00 66.39 179 PHE I C 1
ATOM 4047 O O . PHE B 1 179 ? 128.794 179.546 175.997 1.00 69.25 179 PHE I O 1
ATOM 4064 N N . ASN B 1 180 ? 127.131 178.879 174.633 1.00 64.33 180 ASN I N 1
ATOM 4065 C CA . ASN B 1 180 ? 127.907 177.745 174.144 1.00 66.34 180 ASN I CA 1
ATOM 4066 C C . ASN B 1 180 ? 129.138 178.200 173.367 1.00 68.08 180 ASN I C 1
ATOM 4067 O O . ASN B 1 180 ? 130.213 177.606 173.502 1.00 73.55 180 ASN I O 1
ATOM 4078 N N . GLN B 1 181 ? 129.009 179.244 172.545 1.00 65.02 181 GLN I N 1
ATOM 4079 C CA . GLN B 1 181 ? 130.167 179.712 171.785 1.00 69.48 181 GLN I CA 1
ATOM 4080 C C . GLN B 1 181 ? 131.252 180.259 172.709 1.00 70.20 181 GLN I C 1
ATOM 4081 O O . GLN B 1 181 ? 132.447 179.989 172.515 1.00 75.26 181 GLN I O 1
ATOM 4095 N N . LEU B 1 182 ? 130.857 181.023 173.730 1.00 70.45 182 LEU I N 1
ATOM 4096 C CA . LEU B 1 182 ? 131.841 181.529 174.681 1.00 69.68 182 LEU I CA 1
ATOM 4097 C C . LEU B 1 182 ? 132.513 180.385 175.433 1.00 69.42 182 LEU I C 1
ATOM 4098 O O . LEU B 1 182 ? 133.730 180.415 175.669 1.00 72.02 182 LEU I O 1
ATOM 4114 N N . MET B 1 183 ? 131.744 179.356 175.802 1.00 68.05 183 MET I N 1
ATOM 4115 C CA . MET B 1 183 ? 132.347 178.195 176.448 1.00 66.96 183 MET I CA 1
ATOM 4116 C C . MET B 1 183 ? 133.338 177.504 175.520 1.00 65.18 183 MET I C 1
ATOM 4117 O O . MET B 1 183 ? 134.398 177.043 175.963 1.00 67.43 183 MET I O 1
ATOM 4131 N N . PHE B 1 184 ? 133.006 177.408 174.230 1.00 65.54 184 PHE I N 1
ATOM 4132 C CA . PHE B 1 184 ? 133.940 176.818 173.276 1.00 63.54 184 PHE I CA 1
ATOM 4133 C C . PHE B 1 184 ? 135.245 177.592 173.248 1.00 64.92 184 PHE I C 1
ATOM 4134 O O . PHE B 1 184 ? 136.330 176.998 173.257 1.00 67.77 184 PHE I O 1
ATOM 4151 N N . LEU B 1 185 ? 135.164 178.922 173.202 1.00 66.18 185 LEU I N 1
ATOM 4152 C CA . LEU B 1 185 ? 136.393 179.709 173.186 1.00 62.30 185 LEU I CA 1
ATOM 4153 C C . LEU B 1 185 ? 137.199 179.493 174.458 1.00 64.12 185 LEU I C 1
ATOM 4154 O O . LEU B 1 185 ? 138.430 179.393 174.410 1.00 67.86 185 LEU I O 1
ATOM 4170 N N . LEU B 1 186 ? 136.529 179.424 175.610 1.00 61.37 186 LEU I N 1
ATOM 4171 C CA . LEU B 1 186 ? 137.274 179.239 176.851 1.00 60.18 186 LEU I CA 1
ATOM 4172 C C . LEU B 1 186 ? 137.919 177.860 176.931 1.00 62.91 186 LEU I C 1
ATOM 4173 O O . LEU B 1 186 ? 138.989 177.718 177.531 1.00 71.04 186 LEU I O 1
ATOM 4189 N N . ILE B 1 187 ? 137.293 176.835 176.353 1.00 61.32 187 ILE I N 1
ATOM 4190 C CA . ILE B 1 187 ? 137.877 175.497 176.411 1.00 59.01 187 ILE I CA 1
ATOM 4191 C C . ILE B 1 187 ? 139.025 175.361 175.417 1.00 61.19 187 ILE I C 1
ATOM 4192 O O . ILE B 1 187 ? 140.081 174.809 175.743 1.00 67.55 187 ILE I O 1
ATOM 4208 N N . ALA B 1 188 ? 138.842 175.863 174.194 1.00 66.03 188 ALA I N 1
ATOM 4209 C CA . ALA B 1 188 ? 139.812 175.600 173.136 1.00 67.42 188 ALA I CA 1
ATOM 4210 C C . ALA B 1 188 ? 141.159 176.265 173.389 1.00 68.82 188 ALA I C 1
ATOM 4211 O O . ALA B 1 188 ? 142.127 175.957 172.686 1.00 70.71 188 ALA I O 1
ATOM 4218 N N . SER B 1 189 ? 141.248 177.171 174.364 1.00 64.50 189 SER I N 1
ATOM 4219 C CA . SER B 1 189 ? 142.510 177.847 174.640 1.00 62.75 189 SER I CA 1
ATOM 4220 C C . SER B 1 189 ? 143.374 177.109 175.656 1.00 68.34 189 SER I C 1
ATOM 4221 O O . SER B 1 189 ? 144.560 177.429 175.780 1.00 73.88 189 SER I O 1
ATOM 4229 N N . LEU B 1 190 ? 142.818 176.137 176.380 1.00 65.73 190 LEU I N 1
ATOM 4230 C CA . LEU B 1 190 ? 143.558 175.391 177.394 1.00 67.83 190 LEU I CA 1
ATOM 4231 C C . LEU B 1 190 ? 143.922 173.977 176.957 1.00 65.96 190 LEU I C 1
ATOM 4232 O O . LEU B 1 190 ? 144.947 173.447 177.394 1.00 70.01 190 LEU I O 1
ATOM 4248 N N . ALA B 1 191 ? 143.110 173.359 176.102 1.00 60.25 191 ALA I N 1
ATOM 4249 C CA . ALA B 1 191 ? 143.272 171.936 175.810 1.00 58.87 191 ALA I CA 1
ATOM 4250 C C . ALA B 1 191 ? 144.629 171.565 175.216 1.00 67.05 191 ALA I C 1
ATOM 4251 O O . ALA B 1 191 ? 145.180 170.520 175.613 1.00 73.18 191 ALA I O 1
ATOM 4258 N N . PRO B 1 192 ? 145.200 172.323 174.273 1.00 63.75 192 PRO I N 1
ATOM 4259 C CA . PRO B 1 192 ? 146.430 171.851 173.611 1.00 66.04 192 PRO I CA 1
ATOM 4260 C C . PRO B 1 192 ? 147.567 171.538 174.569 1.00 60.87 192 PRO I C 1
ATOM 4261 O O . PRO B 1 192 ? 148.281 170.542 174.380 1.00 59.73 192 PRO I O 1
ATOM 4272 N N . SER B 1 193 ? 147.758 172.365 175.599 1.00 57.11 193 SER I N 1
ATOM 4273 C CA . SER B 1 193 ? 148.866 172.151 176.522 1.00 58.08 193 SER I CA 1
ATOM 4274 C C . SER B 1 193 ? 148.682 170.861 177.309 1.00 59.25 193 SER I C 1
ATOM 4275 O O . SER B 1 193 ? 149.635 170.098 177.497 1.00 66.18 193 SER I O 1
ATOM 4283 N N . TRP B 1 194 ? 147.462 170.602 177.780 1.00 58.13 194 TRP I N 1
ATOM 4284 C CA . TRP B 1 194 ? 147.199 169.360 178.498 1.00 58.72 194 TRP I CA 1
ATOM 4285 C C . TRP B 1 194 ? 147.426 168.158 177.592 1.00 58.77 194 TRP I C 1
ATOM 4286 O O . TRP B 1 194 ? 148.022 167.155 178.007 1.00 59.83 194 TRP I O 1
ATOM 4307 N N . ARG B 1 195 ? 146.977 168.250 176.337 1.00 56.07 195 ARG I N 1
ATOM 4308 C CA . ARG B 1 195 ? 147.208 167.161 175.394 1.00 51.80 195 ARG I CA 1
ATOM 4309 C C . ARG B 1 195 ? 148.697 166.866 175.254 1.00 57.44 195 ARG I C 1
ATOM 4310 O O . ARG B 1 195 ? 149.142 165.720 175.407 1.00 62.32 195 ARG I O 1
ATOM 4331 N N . ALA B 1 196 ? 149.486 167.904 174.967 1.00 55.63 196 ALA I N 1
ATOM 4332 C CA . ALA B 1 196 ? 150.916 167.707 174.757 1.00 50.66 196 ALA I CA 1
ATOM 4333 C C . ALA B 1 196 ? 151.579 167.149 176.009 1.00 54.83 196 ALA I C 1
ATOM 4334 O O . ALA B 1 196 ? 152.385 166.212 175.937 1.00 60.63 196 ALA I O 1
ATOM 4341 N N . PHE B 1 197 ? 151.241 167.710 177.172 1.00 54.16 197 PHE I N 1
ATOM 4342 C CA . PHE B 1 197 ? 151.882 167.295 178.413 1.00 50.31 197 PHE I CA 1
ATOM 4343 C C . PHE B 1 197 ? 151.596 165.832 178.718 1.00 54.95 197 PHE I C 1
ATOM 4344 O O . PHE B 1 197 ? 152.501 165.078 179.090 1.00 64.59 197 PHE I O 1
ATOM 4361 N N . PHE B 1 198 ? 150.339 165.407 178.572 1.00 57.38 198 PHE I N 1
ATOM 4362 C CA . PHE B 1 198 ? 150.014 164.014 178.860 1.00 55.15 198 PHE I CA 1
ATOM 4363 C C . PHE B 1 198 ? 150.689 163.076 177.868 1.00 57.64 198 PHE I C 1
ATOM 4364 O O . PHE B 1 198 ? 151.253 162.042 178.256 1.00 62.01 198 PHE I O 1
ATOM 4381 N N . ARG B 1 199 ? 150.631 163.409 176.576 1.00 58.29 199 ARG I N 1
ATOM 4382 C CA . ARG B 1 199 ? 151.160 162.497 175.570 1.00 58.03 199 ARG I CA 1
ATOM 4383 C C . ARG B 1 199 ? 152.668 162.337 175.709 1.00 60.59 199 ARG I C 1
ATOM 4384 O O . ARG B 1 199 ? 153.195 161.223 175.611 1.00 62.20 199 ARG I O 1
ATOM 4405 N N . ALA B 1 200 ? 153.383 163.438 175.960 1.00 62.39 200 ALA I N 1
ATOM 4406 C CA . ALA B 1 200 ? 154.836 163.353 176.054 1.00 62.30 200 ALA I CA 1
ATOM 4407 C C . ALA B 1 200 ? 155.272 162.395 177.152 1.00 67.24 200 ALA I C 1
ATOM 4408 O O . ALA B 1 200 ? 156.348 161.794 177.060 1.00 72.94 200 ALA I O 1
ATOM 4415 N N . GLY B 1 201 ? 154.460 162.239 178.193 1.00 64.48 201 GLY I N 1
ATOM 4416 C CA . GLY B 1 201 ? 154.808 161.361 179.289 1.00 63.39 201 GLY I CA 1
ATOM 4417 C C . GLY B 1 201 ? 154.283 159.948 179.140 1.00 66.63 201 GLY I C 1
ATOM 4418 O O . GLY B 1 201 ? 154.881 159.012 179.677 1.00 69.62 201 GLY I O 1
ATOM 4422 N N . MET B 1 202 ? 153.177 159.768 178.412 1.00 65.00 202 MET I N 1
ATOM 4423 C CA . MET B 1 202 ? 152.532 158.461 178.367 1.00 58.99 202 MET I CA 1
ATOM 4424 C C . MET B 1 202 ? 152.759 157.683 177.075 1.00 61.77 202 MET I C 1
ATOM 4425 O O . MET B 1 202 ? 152.561 156.463 177.075 1.00 69.75 202 MET I O 1
ATOM 4439 N N . ASP B 1 203 ? 153.158 158.331 175.982 1.00 59.63 203 ASP I N 1
ATOM 4440 C CA . ASP B 1 203 ? 153.234 157.623 174.705 1.00 63.60 203 ASP I CA 1
ATOM 4441 C C . ASP B 1 203 ? 154.225 156.465 174.693 1.00 68.81 203 ASP I C 1
ATOM 4442 O O . ASP B 1 203 ? 153.875 155.402 174.153 1.00 72.66 203 ASP I O 1
ATOM 4451 N N . PRO B 1 204 ? 155.441 156.584 175.231 1.00 59.72 204 PRO I N 1
ATOM 4452 C CA . PRO B 1 204 ? 156.395 155.466 175.126 1.00 56.59 204 PRO I CA 1
ATOM 4453 C C . PRO B 1 204 ? 155.829 154.136 175.592 1.00 61.85 204 PRO I C 1
ATOM 4454 O O . PRO B 1 204 ? 156.195 153.082 175.050 1.00 64.42 204 PRO I O 1
ATOM 4465 N N . ILE B 1 205 ? 154.936 154.159 176.582 1.00 60.99 205 ILE I N 1
ATOM 4466 C CA . ILE B 1 205 ? 154.397 152.924 177.140 1.00 58.70 205 ILE I CA 1
ATOM 4467 C C . ILE B 1 205 ? 153.605 152.151 176.098 1.00 56.45 205 ILE I C 1
ATOM 4468 O O . ILE B 1 205 ? 153.493 150.923 176.181 1.00 65.94 205 ILE I O 1
ATOM 4484 N N . PHE B 1 206 ? 153.041 152.843 175.108 1.00 55.77 206 PHE I N 1
ATOM 4485 C CA . PHE B 1 206 ? 152.295 152.182 174.047 1.00 55.68 206 PHE I CA 1
ATOM 4486 C C . PHE B 1 206 ? 153.103 152.007 172.772 1.00 56.47 206 PHE I C 1
ATOM 4487 O O . PHE B 1 206 ? 152.716 151.201 171.920 1.00 62.12 206 PHE I O 1
ATOM 4504 N N . GLU B 1 207 ? 154.204 152.742 172.615 1.00 55.82 207 GLU I N 1
ATOM 4505 C CA . GLU B 1 207 ? 155.146 152.425 171.549 1.00 58.59 207 GLU I CA 1
ATOM 4506 C C . GLU B 1 207 ? 155.863 151.113 171.835 1.00 63.21 207 GLU I C 1
ATOM 4507 O O . GLU B 1 207 ? 156.092 150.312 170.922 1.00 66.39 207 GLU I O 1
ATOM 4519 N N . SER B 1 208 ? 156.231 150.879 173.097 1.00 63.04 208 SER I N 1
ATOM 4520 C CA . SER B 1 208 ? 156.839 149.602 173.455 1.00 60.12 208 SER I CA 1
ATOM 4521 C C . SER B 1 208 ? 155.860 148.452 173.259 1.00 61.34 208 SER I C 1
ATOM 4522 O O . SER B 1 208 ? 156.230 147.398 172.731 1.00 66.24 208 SER I O 1
ATOM 4530 N N . GLY B 1 209 ? 154.604 148.636 173.671 1.00 54.09 209 GLY I N 1
ATOM 4531 C CA . GLY B 1 209 ? 153.616 147.582 173.534 1.00 54.29 209 GLY I CA 1
ATOM 4532 C C . GLY B 1 209 ? 153.245 147.275 172.100 1.00 56.47 209 GLY I C 1
ATOM 4533 O O . GLY B 1 209 ? 152.610 146.249 171.842 1.00 61.88 209 GLY I O 1
ATOM 4537 N N . SER B 1 210 ? 153.626 148.144 171.163 1.00 53.73 210 SER I N 1
ATOM 4538 C CA . SER B 1 210 ? 153.302 147.927 169.760 1.00 46.92 210 SER I CA 1
ATOM 4539 C C . SER B 1 210 ? 154.093 146.780 169.148 1.00 52.83 210 SER I C 1
ATOM 4540 O O . SER B 1 210 ? 153.671 146.234 168.125 1.00 55.94 210 SER I O 1
ATOM 4548 N N . LEU B 1 211 ? 155.225 146.402 169.745 1.00 56.15 211 LEU I N 1
ATOM 4549 C CA . LEU B 1 211 ? 156.081 145.378 169.162 1.00 49.85 211 LEU I CA 1
ATOM 4550 C C . LEU B 1 211 ? 155.476 143.985 169.231 1.00 49.95 211 LEU I C 1
ATOM 4551 O O . LEU B 1 211 ? 156.019 143.066 168.611 1.00 49.80 211 LEU I O 1
ATOM 4567 N N . ALA B 1 212 ? 154.378 143.801 169.965 1.00 50.59 212 ALA I N 1
ATOM 4568 C CA . ALA B 1 212 ? 153.808 142.469 170.119 1.00 48.69 212 ALA I CA 1
ATOM 4569 C C . ALA B 1 212 ? 153.120 141.976 168.854 1.00 49.97 212 ALA I C 1
ATOM 4570 O O . ALA B 1 212 ? 152.996 140.762 168.671 1.00 56.87 212 ALA I O 1
ATOM 4577 N N . LEU B 1 213 ? 152.673 142.877 167.982 1.00 46.54 213 LEU I N 1
ATOM 4578 C CA . LEU B 1 213 ? 151.965 142.490 166.770 1.00 45.17 213 LEU I CA 1
ATOM 4579 C C . LEU B 1 213 ? 152.855 142.478 165.538 1.00 44.67 213 LEU I C 1
ATOM 4580 O O . LEU B 1 213 ? 152.353 142.260 164.433 1.00 46.57 213 LEU I O 1
ATOM 4596 N N . SER B 1 214 ? 154.152 142.712 165.695 1.00 43.85 214 SER I N 1
ATOM 4597 C CA . SER B 1 214 ? 155.086 142.371 164.640 1.00 46.72 214 SER I CA 1
ATOM 4598 C C . SER B 1 214 ? 155.278 140.858 164.606 1.00 60.50 214 SER I C 1
ATOM 4599 O O . SER B 1 214 ? 154.812 140.123 165.482 1.00 67.08 214 SER I O 1
ATOM 4607 N N . ASN B 1 215 ? 155.967 140.384 163.575 1.00 56.60 215 ASN I N 1
ATOM 4608 C CA . ASN B 1 215 ? 156.372 138.983 163.514 1.00 52.17 215 ASN I CA 1
ATOM 4609 C C . ASN B 1 215 ? 155.167 138.045 163.524 1.00 46.43 215 ASN I C 1
ATOM 4610 O O . ASN B 1 215 ? 155.135 137.062 164.265 1.00 50.60 215 ASN I O 1
ATOM 4621 N N . ILE B 1 216 ? 154.164 138.353 162.707 1.00 45.76 216 ILE I N 1
ATOM 4622 C CA . ILE B 1 216 ? 153.099 137.398 162.418 1.00 45.19 216 ILE I CA 1
ATOM 4623 C C . ILE B 1 216 ? 153.473 136.636 161.155 1.00 48.31 216 ILE I C 1
ATOM 4624 O O . ILE B 1 216 ? 153.991 137.220 160.197 1.00 53.03 216 ILE I O 1
ATOM 4640 N N . GLN B 1 217 ? 153.228 135.327 161.152 1.00 42.66 217 GLN I N 1
ATOM 4641 C CA . GLN B 1 217 ? 153.628 134.468 160.043 1.00 43.98 217 GLN I CA 1
ATOM 4642 C C . GLN B 1 217 ? 152.585 133.375 159.871 1.00 49.13 217 GLN I C 1
ATOM 4643 O O . GLN B 1 217 ? 152.230 132.702 160.841 1.00 54.21 217 GLN I O 1
ATOM 4657 N N . VAL B 1 218 ? 152.104 133.192 158.640 1.00 54.72 218 VAL I N 1
ATOM 4658 C CA . VAL B 1 218 ? 150.972 132.315 158.354 1.00 50.40 218 VAL I CA 1
ATOM 4659 C C . VAL B 1 218 ? 151.326 131.382 157.204 1.00 51.94 218 VAL I C 1
ATOM 4660 O O . VAL B 1 218 ? 151.939 131.806 156.220 1.00 60.50 218 VAL I O 1
ATOM 4673 N N . ARG B 1 219 ? 150.939 130.115 157.335 1.00 45.72 219 ARG I N 1
ATOM 4674 C CA . ARG B 1 219 ? 151.007 129.128 156.264 1.00 48.43 219 ARG I CA 1
ATOM 4675 C C . ARG B 1 219 ? 149.600 128.610 155.996 1.00 52.53 219 ARG I C 1
ATOM 4676 O O . ARG B 1 219 ? 148.896 128.218 156.930 1.00 54.80 219 ARG I O 1
ATOM 4697 N N . LEU B 1 220 ? 149.194 128.601 154.726 1.00 55.74 220 LEU I N 1
ATOM 4698 C CA . LEU B 1 220 ? 147.811 128.331 154.357 1.00 56.34 220 LEU I CA 1
ATOM 4699 C C . LEU B 1 220 ? 147.742 127.400 153.154 1.00 61.39 220 LEU I C 1
ATOM 4700 O O . LEU B 1 220 ? 148.557 127.498 152.234 1.00 70.14 220 LEU I O 1
ATOM 4716 N N . GLY B 1 221 ? 146.771 126.497 153.176 1.00 58.99 221 GLY I N 1
ATOM 4717 C CA . GLY B 1 221 ? 146.520 125.611 152.048 1.00 62.29 221 GLY I CA 1
ATOM 4718 C C . GLY B 1 221 ? 145.032 125.449 151.816 1.00 68.23 221 GLY I C 1
ATOM 4719 O O . GLY B 1 221 ? 144.247 125.440 152.761 1.00 65.69 221 GLY I O 1
ATOM 4723 N N . MET B 1 222 ? 144.653 125.309 150.542 1.00 73.61 222 MET I N 1
ATOM 4724 C CA . MET B 1 222 ? 143.257 125.431 150.137 1.00 73.28 222 MET I CA 1
ATOM 4725 C C . MET B 1 222 ? 142.849 124.364 149.128 1.00 71.07 222 MET I C 1
ATOM 4726 O O . MET B 1 222 ? 143.658 123.922 148.308 1.00 70.52 222 MET I O 1
ATOM 4740 N N . GLU B 1 223 ? 141.579 123.962 149.205 1.00 70.97 223 GLU I N 1
ATOM 4741 C CA . GLU B 1 223 ? 140.897 123.158 148.197 1.00 68.59 223 GLU I CA 1
ATOM 4742 C C . GLU B 1 223 ? 139.577 123.835 147.852 1.00 71.26 223 GLU I C 1
ATOM 4743 O O . GLU B 1 223 ? 138.956 124.462 148.715 1.00 73.81 223 GLU I O 1
ATOM 4755 N N . GLY B 1 224 ? 139.138 123.709 146.600 1.00 69.14 224 GLY I N 1
ATOM 4756 C CA . GLY B 1 224 ? 137.880 124.325 146.221 1.00 64.41 224 GLY I CA 1
ATOM 4757 C C . GLY B 1 224 ? 137.185 123.770 144.993 1.00 57.53 224 GLY I C 1
ATOM 4758 O O . GLY B 1 224 ? 137.832 123.358 144.027 1.00 58.65 224 GLY I O 1
ATOM 4762 N N . LYS B 1 225 ? 135.853 123.763 145.034 1.00 54.65 225 LYS I N 1
ATOM 4763 C CA . LYS B 1 225 ? 135.000 123.450 143.896 1.00 50.05 225 LYS I CA 1
ATOM 4764 C C . LYS B 1 225 ? 133.991 124.575 143.720 1.00 54.58 225 LYS I C 1
ATOM 4765 O O . LYS B 1 225 ? 133.551 125.177 144.702 1.00 58.86 225 LYS I O 1
ATOM 4784 N N . ALA B 1 226 ? 133.613 124.854 142.473 1.00 53.09 226 ALA I N 1
ATOM 4785 C CA . ALA B 1 226 ? 132.678 125.933 142.194 1.00 48.11 226 ALA I CA 1
ATOM 4786 C C . ALA B 1 226 ? 131.805 125.593 140.997 1.00 48.26 226 ALA I C 1
ATOM 4787 O O . ALA B 1 226 ? 132.255 124.944 140.051 1.00 55.50 226 ALA I O 1
ATOM 4794 N N . ARG B 1 227 ? 130.550 126.035 141.054 1.00 46.32 227 ARG I N 1
ATOM 4795 C CA . ARG B 1 227 ? 129.600 125.930 139.957 1.00 46.90 227 ARG I CA 1
ATOM 4796 C C . ARG B 1 227 ? 128.917 127.279 139.792 1.00 52.37 227 ARG I C 1
ATOM 4797 O O . ARG B 1 227 ? 128.677 127.976 140.780 1.00 56.05 227 ARG I O 1
ATOM 4818 N N . HIS B 1 228 ? 128.605 127.655 138.552 1.00 56.01 228 HIS I N 1
ATOM 4819 C CA . HIS B 1 228 ? 128.001 128.959 138.314 1.00 58.78 228 HIS I CA 1
ATOM 4820 C C . HIS B 1 228 ? 127.114 128.923 137.077 1.00 61.45 228 HIS I C 1
ATOM 4821 O O . HIS B 1 228 ? 127.238 128.045 136.221 1.00 68.07 228 HIS I O 1
ATOM 4835 N N . LYS B 1 229 ? 126.209 129.902 137.004 1.00 60.76 229 LYS I N 1
ATOM 4836 C CA . LYS B 1 229 ? 125.258 130.042 135.910 1.00 66.12 229 LYS I CA 1
ATOM 4837 C C . LYS B 1 229 ? 125.094 131.502 135.529 1.00 73.49 229 LYS I C 1
ATOM 4838 O O . LYS B 1 229 ? 125.285 132.396 136.357 1.00 74.54 229 LYS I O 1
ATOM 4857 N N . GLU B 1 230 ? 124.725 131.731 134.272 1.00 79.63 230 GLU I N 1
ATOM 4858 C CA . GLU B 1 230 ? 124.189 133.010 133.831 1.00 77.43 230 GLU I CA 1
ATOM 4859 C C . GLU B 1 230 ? 122.683 132.859 133.671 1.00 81.31 230 GLU I C 1
ATOM 4860 O O . GLU B 1 230 ? 122.214 131.901 133.051 1.00 89.07 230 GLU I O 1
ATOM 4872 N N . LEU B 1 231 ? 121.931 133.796 134.236 1.00 81.22 231 LEU I N 1
ATOM 4873 C CA . LEU B 1 231 ? 120.479 133.778 134.104 1.00 79.67 231 LEU I CA 1
ATOM 4874 C C . LEU B 1 231 ? 120.049 134.581 132.881 1.00 79.18 231 LEU I C 1
ATOM 4875 O O . LEU B 1 231 ? 118.879 134.569 132.498 1.00 81.67 231 LEU I O 1
ATOM 4891 N N . GLU C 1 79 ? 105.555 156.459 147.345 1.00 141.03 79 GLU J N 1
ATOM 4892 C CA . GLU C 1 79 ? 106.119 157.839 147.370 1.00 143.26 79 GLU J CA 1
ATOM 4893 C C . GLU C 1 79 ? 107.304 157.963 148.325 1.00 139.87 79 GLU J C 1
ATOM 4894 O O . GLU C 1 79 ? 108.452 158.064 147.896 1.00 136.90 79 GLU J O 1
ATOM 4906 N N . ALA C 1 80 ? 107.012 157.949 149.628 1.00 142.33 80 ALA J N 1
ATOM 4907 C CA . ALA C 1 80 ? 108.030 158.274 150.623 1.00 141.35 80 ALA J CA 1
ATOM 4908 C C . ALA C 1 80 ? 109.203 157.302 150.571 1.00 141.49 80 ALA J C 1
ATOM 4909 O O . ALA C 1 80 ? 110.366 157.723 150.528 1.00 133.48 80 ALA J O 1
ATOM 4916 N N . GLU C 1 81 ? 108.920 155.997 150.576 1.00 146.95 81 GLU J N 1
ATOM 4917 C CA . GLU C 1 81 ? 110.001 155.018 150.598 1.00 140.66 81 GLU J CA 1
ATOM 4918 C C . GLU C 1 81 ? 110.874 155.123 149.357 1.00 132.08 81 GLU J C 1
ATOM 4919 O O . GLU C 1 81 ? 112.087 154.899 149.429 1.00 126.18 81 GLU J O 1
ATOM 4931 N N . GLU C 1 82 ? 110.283 155.470 148.214 1.00 129.64 82 GLU J N 1
ATOM 4932 C CA . GLU C 1 82 ? 111.064 155.589 146.988 1.00 127.84 82 GLU J CA 1
ATOM 4933 C C . GLU C 1 82 ? 112.072 156.728 147.087 1.00 126.15 82 GLU J C 1
ATOM 4934 O O . GLU C 1 82 ? 113.249 156.560 146.747 1.00 122.03 82 GLU J O 1
ATOM 4946 N N . LYS C 1 83 ? 111.630 157.899 147.554 1.00 126.88 83 LYS J N 1
ATOM 4947 C CA . LYS C 1 83 ? 112.558 159.010 147.730 1.00 121.49 83 LYS J CA 1
ATOM 4948 C C . LYS C 1 83 ? 113.608 158.682 148.787 1.00 115.71 83 LYS J C 1
ATOM 4949 O O . LYS C 1 83 ? 114.779 159.053 148.635 1.00 115.70 83 LYS J O 1
ATOM 4968 N N . TYR C 1 84 ? 113.212 157.984 149.856 1.00 114.22 84 TYR J N 1
ATOM 4969 C CA . TYR C 1 84 ? 114.174 157.570 150.874 1.00 113.38 84 TYR J CA 1
ATOM 4970 C C . TYR C 1 84 ? 115.265 156.692 150.272 1.00 108.47 84 TYR J C 1
ATOM 4971 O O . TYR C 1 84 ? 116.460 156.902 150.521 1.00 105.91 84 TYR J O 1
ATOM 4989 N N . ILE C 1 85 ? 114.872 155.706 149.464 1.00 106.83 85 ILE J N 1
ATOM 4990 C CA . ILE C 1 85 ? 115.849 154.805 148.861 1.00 100.52 85 ILE J CA 1
ATOM 4991 C C . ILE C 1 85 ? 116.720 155.555 147.863 1.00 99.87 85 ILE J C 1
ATOM 4992 O O . ILE C 1 85 ? 117.923 155.293 147.748 1.00 98.78 85 ILE J O 1
ATOM 5008 N N . GLU C 1 86 ? 116.131 156.495 147.121 1.00 104.11 86 GLU J N 1
ATOM 5009 C CA . GLU C 1 86 ? 116.925 157.298 146.198 1.00 102.93 86 GLU J CA 1
ATOM 5010 C C . GLU C 1 86 ? 117.981 158.096 146.947 1.00 99.02 86 GLU J C 1
ATOM 5011 O O . GLU C 1 86 ? 119.115 158.236 146.476 1.00 95.09 86 GLU J O 1
ATOM 5023 N N . ARG C 1 87 ? 117.629 158.628 148.117 1.00 100.68 87 ARG J N 1
ATOM 5024 C CA . ARG C 1 87 ? 118.607 159.372 148.902 1.00 98.22 87 ARG J CA 1
ATOM 5025 C C . ARG C 1 87 ? 119.669 158.453 149.493 1.00 93.98 87 ARG J C 1
ATOM 5026 O O . ARG C 1 87 ? 120.822 158.866 149.662 1.00 90.23 87 ARG J O 1
ATOM 5047 N N . GLN C 1 88 ? 119.304 157.212 149.825 1.00 93.03 88 GLN J N 1
ATOM 5048 C CA . GLN C 1 88 ? 120.279 156.303 150.423 1.00 85.10 88 GLN J CA 1
ATOM 5049 C C . GLN C 1 88 ? 121.308 155.813 149.412 1.00 81.02 88 GLN J C 1
ATOM 5050 O O . GLN C 1 88 ? 122.445 155.512 149.789 1.00 79.27 88 GLN J O 1
ATOM 5064 N N . LEU C 1 89 ? 120.939 155.721 148.136 1.00 83.33 89 LEU J N 1
ATOM 5065 C CA . LEU C 1 89 ? 121.800 155.106 147.134 1.00 72.47 89 LEU J CA 1
ATOM 5066 C C . LEU C 1 89 ? 122.829 156.064 146.548 1.00 75.42 89 LEU J C 1
ATOM 5067 O O . LEU C 1 89 ? 123.650 155.633 145.732 1.00 77.65 89 LEU J O 1
ATOM 5083 N N . LYS C 1 90 ? 122.812 157.341 146.931 1.00 78.08 90 LYS J N 1
ATOM 5084 C CA . LYS C 1 90 ? 123.764 158.291 146.365 1.00 71.58 90 LYS J CA 1
ATOM 5085 C C . LYS C 1 90 ? 125.161 158.081 146.934 1.00 72.54 90 LYS J C 1
ATOM 5086 O O . LYS C 1 90 ? 126.154 158.114 146.199 1.00 73.60 90 LYS J O 1
ATOM 5105 N N . TYR C 1 91 ? 125.257 157.865 148.244 1.00 71.86 91 TYR J N 1
ATOM 5106 C CA . TYR C 1 91 ? 126.541 157.765 148.929 1.00 68.26 91 TYR J CA 1
ATOM 5107 C C . TYR C 1 91 ? 126.427 156.705 150.012 1.00 69.85 91 TYR J C 1
ATOM 5108 O O . TYR C 1 91 ? 125.530 156.775 150.856 1.00 68.93 91 TYR J O 1
ATOM 5126 N N . LEU C 1 92 ? 127.332 155.727 149.987 1.00 70.26 92 LEU J N 1
ATOM 5127 C CA . LEU C 1 92 ? 127.265 154.568 150.867 1.00 68.77 92 LEU J CA 1
ATOM 5128 C C . LEU C 1 92 ? 128.376 154.536 151.910 1.00 67.90 92 LEU J C 1
ATOM 5129 O O . LEU C 1 92 ? 128.535 153.517 152.588 1.00 65.15 92 LEU J O 1
ATOM 5145 N N . GLY C 1 93 ? 129.141 155.615 152.063 1.00 70.92 93 GLY J N 1
ATOM 5146 C CA . GLY C 1 93 ? 130.304 155.611 152.921 1.00 64.74 93 GLY J CA 1
ATOM 5147 C C . GLY C 1 93 ? 130.034 156.087 154.335 1.00 66.75 93 GLY J C 1
ATOM 5148 O O . GLY C 1 93 ? 128.888 156.309 154.738 1.00 73.99 93 GLY J O 1
ATOM 5152 N N . PRO C 1 94 ? 131.099 156.246 155.121 1.00 59.26 94 PRO J N 1
ATOM 5153 C CA . PRO C 1 94 ? 130.940 156.697 156.509 1.00 56.76 94 PRO J CA 1
ATOM 5154 C C . PRO C 1 94 ? 130.389 158.112 156.598 1.00 64.46 94 PRO J C 1
ATOM 5155 O O . PRO C 1 94 ? 130.594 158.942 155.710 1.00 68.92 94 PRO J O 1
ATOM 5166 N N . ILE C 1 95 ? 129.680 158.383 157.697 1.00 66.70 95 ILE J N 1
ATOM 5167 C CA . ILE C 1 95 ? 129.015 159.664 157.900 1.00 69.61 95 ILE J CA 1
ATOM 5168 C C . ILE C 1 95 ? 129.244 160.254 159.283 1.00 76.87 95 ILE J C 1
ATOM 5169 O O . ILE C 1 95 ? 128.636 161.273 159.612 1.00 84.21 95 ILE J O 1
ATOM 5185 N N . SER C 1 96 ? 130.095 159.656 160.114 1.00 80.24 96 SER J N 1
ATOM 5186 C CA . SER C 1 96 ? 130.219 160.116 161.491 1.00 79.42 96 SER J CA 1
ATOM 5187 C C . SER C 1 96 ? 130.874 161.495 161.553 1.00 92.48 96 SER J C 1
ATOM 5188 O O . SER C 1 96 ? 131.548 161.940 160.621 1.00 97.24 96 SER J O 1
ATOM 5196 N N . GLN C 1 97 ? 130.664 162.174 162.686 1.00 96.63 97 GLN J N 1
ATOM 5197 C CA . GLN C 1 97 ? 131.142 163.536 162.901 1.00 96.54 97 GLN J CA 1
ATOM 5198 C C . GLN C 1 97 ? 132.016 163.657 164.147 1.00 93.06 97 GLN J C 1
ATOM 5199 O O . GLN C 1 97 ? 132.153 164.753 164.698 1.00 91.03 97 GLN J O 1
ATOM 5213 N N . VAL C 1 98 ? 132.622 162.556 164.598 1.00 94.10 98 VAL J N 1
ATOM 5214 C CA . VAL C 1 98 ? 133.373 162.569 165.849 1.00 87.62 98 VAL J CA 1
ATOM 5215 C C . VAL C 1 98 ? 134.644 163.399 165.783 1.00 85.16 98 VAL J C 1
ATOM 5216 O O . VAL C 1 98 ? 135.239 163.681 166.829 1.00 83.11 98 VAL J O 1
ATOM 5229 N N . SER C 1 99 ? 135.080 163.803 164.590 1.00 89.89 99 SER J N 1
ATOM 5230 C CA . SER C 1 99 ? 136.324 164.554 164.469 1.00 94.80 99 SER J CA 1
ATOM 5231 C C . SER C 1 99 ? 136.177 166.014 164.877 1.00 97.56 99 SER J C 1
ATOM 5232 O O . SER C 1 99 ? 137.179 166.737 164.885 1.00 100.77 99 SER J O 1
ATOM 5240 N N . ASP C 1 100 ? 134.967 166.465 165.208 1.00 96.57 100 ASP J N 1
ATOM 5241 C CA . ASP C 1 100 ? 134.711 167.842 165.616 1.00 85.93 100 ASP J CA 1
ATOM 5242 C C . ASP C 1 100 ? 134.083 167.823 167.002 1.00 81.36 100 ASP J C 1
ATOM 5243 O O . ASP C 1 100 ? 133.028 167.213 167.198 1.00 85.11 100 ASP J O 1
ATOM 5252 N N . ALA C 1 101 ? 134.727 168.496 167.954 1.00 74.05 101 ALA J N 1
ATOM 5253 C CA . ALA C 1 101 ? 134.285 168.494 169.342 1.00 68.82 101 ALA J CA 1
ATOM 5254 C C . ALA C 1 101 ? 133.547 169.762 169.752 1.00 64.89 101 ALA J C 1
ATOM 5255 O O . ALA C 1 101 ? 133.169 169.883 170.921 1.00 65.22 101 ALA J O 1
ATOM 5262 N N . TYR C 1 102 ? 133.325 170.699 168.832 1.00 67.15 102 TYR J N 1
ATOM 5263 C CA . TYR C 1 102 ? 132.790 172.019 169.148 1.00 69.95 102 TYR J CA 1
ATOM 5264 C C . TYR C 1 102 ? 131.567 172.348 168.298 1.00 76.39 102 TYR J C 1
ATOM 5265 O O . TYR C 1 102 ? 131.494 173.408 167.674 1.00 79.92 102 TYR J O 1
ATOM 5283 N N . ARG C 1 103 ? 130.591 171.445 168.259 1.00 73.39 103 ARG J N 1
ATOM 5284 C CA . ARG C 1 103 ? 129.431 171.577 167.389 1.00 68.77 103 ARG J CA 1
ATOM 5285 C C . ARG C 1 103 ? 128.146 171.670 168.201 1.00 66.59 103 ARG J C 1
ATOM 5286 O O . ARG C 1 103 ? 128.073 171.193 169.337 1.00 70.08 103 ARG J O 1
ATOM 5307 N N . LEU C 1 104 ? 127.132 172.290 167.602 1.00 70.66 104 LEU J N 1
ATOM 5308 C CA . LEU C 1 104 ? 125.808 172.400 168.197 1.00 72.35 104 LEU J CA 1
ATOM 5309 C C . LEU C 1 104 ? 124.889 171.297 167.675 1.00 76.92 104 LEU J C 1
ATOM 5310 O O . LEU C 1 104 ? 125.199 170.601 166.707 1.00 85.48 104 LEU J O 1
ATOM 5326 N N . ASP C 1 105 ? 123.740 171.154 168.335 1.00 81.71 105 ASP J N 1
ATOM 5327 C CA . ASP C 1 105 ? 122.769 170.111 168.030 1.00 90.65 105 ASP J CA 1
ATOM 5328 C C . ASP C 1 105 ? 121.528 170.643 167.321 1.00 90.66 105 ASP J C 1
ATOM 5329 O O . ASP C 1 105 ? 120.531 169.923 167.217 1.00 85.31 105 ASP J O 1
ATOM 5338 N N . THR C 1 106 ? 121.567 171.880 166.825 1.00 92.67 106 THR J N 1
ATOM 5339 C CA . THR C 1 106 ? 120.350 172.513 166.327 1.00 90.78 106 THR J CA 1
ATOM 5340 C C . THR C 1 106 ? 119.789 171.805 165.099 1.00 93.93 106 THR J C 1
ATOM 5341 O O . THR C 1 106 ? 118.580 171.867 164.851 1.00 95.88 106 THR J O 1
ATOM 5352 N N . THR C 1 107 ? 120.637 171.130 164.321 1.00 99.21 107 THR J N 1
ATOM 5353 C CA . THR C 1 107 ? 120.196 170.608 163.030 1.00 103.83 107 THR J CA 1
ATOM 5354 C C . THR C 1 107 ? 119.188 169.471 163.161 1.00 102.96 107 THR J C 1
ATOM 5355 O O . THR C 1 107 ? 118.509 169.153 162.179 1.00 102.74 107 THR J O 1
ATOM 5366 N N . THR C 1 108 ? 119.072 168.852 164.337 1.00 100.52 108 THR J N 1
ATOM 5367 C CA . THR C 1 108 ? 118.185 167.706 164.497 1.00 96.53 108 THR J CA 1
ATOM 5368 C C . THR C 1 108 ? 116.756 168.100 164.848 1.00 92.81 108 THR J C 1
ATOM 5369 O O . THR C 1 108 ? 115.848 167.276 164.700 1.00 89.62 108 THR J O 1
ATOM 5380 N N . LEU C 1 109 ? 116.530 169.331 165.294 1.00 91.64 109 LEU J N 1
ATOM 5381 C CA . LEU C 1 109 ? 115.227 169.718 165.809 1.00 88.37 109 LEU J CA 1
ATOM 5382 C C . LEU C 1 109 ? 114.260 170.036 164.675 1.00 92.67 109 LEU J C 1
ATOM 5383 O O . LEU C 1 109 ? 114.662 170.427 163.576 1.00 100.74 109 LEU J O 1
ATOM 5399 N N . LYS C 1 110 ? 112.969 169.861 164.957 1.00 92.25 110 LYS J N 1
ATOM 5400 C CA . LYS C 1 110 ? 111.905 170.089 163.978 1.00 93.38 110 LYS J CA 1
ATOM 5401 C C . LYS C 1 110 ? 110.703 170.658 164.725 1.00 91.70 110 LYS J C 1
ATOM 5402 O O . LYS C 1 110 ? 110.019 169.933 165.453 1.00 88.47 110 LYS J O 1
ATOM 5421 N N . ILE C 1 111 ? 110.446 171.946 164.537 1.00 96.71 111 ILE J N 1
ATOM 5422 C CA . ILE C 1 111 ? 109.350 172.642 165.199 1.00 98.22 111 ILE J CA 1
ATOM 5423 C C . ILE C 1 111 ? 108.369 173.061 164.113 1.00 103.16 111 ILE J C 1
ATOM 5424 O O . ILE C 1 111 ? 108.549 174.092 163.456 1.00 114.62 111 ILE J O 1
ATOM 5440 N N . GLU C 1 112 ? 107.327 172.258 163.921 1.00 97.03 112 GLU J N 1
ATOM 5441 C CA . GLU C 1 112 ? 106.290 172.555 162.945 1.00 97.36 112 GLU J CA 1
ATOM 5442 C C . GLU C 1 112 ? 105.046 171.778 163.345 1.00 98.10 112 GLU J C 1
ATOM 5443 O O . GLU C 1 112 ? 105.129 170.762 164.039 1.00 104.44 112 GLU J O 1
ATOM 5455 N N . PHE C 1 113 ? 103.887 172.264 162.897 1.00 94.97 113 PHE J N 1
ATOM 5456 C CA . PHE C 1 113 ? 102.630 171.706 163.386 1.00 90.97 113 PHE J CA 1
ATOM 5457 C C . PHE C 1 113 ? 102.529 170.215 163.090 1.00 89.54 113 PHE J C 1
ATOM 5458 O O . PHE C 1 113 ? 102.100 169.434 163.946 1.00 88.07 113 PHE J O 1
ATOM 5475 N N . ASP C 1 114 ? 102.915 169.799 161.884 1.00 94.11 114 ASP J N 1
ATOM 5476 C CA . ASP C 1 114 ? 102.842 168.385 161.540 1.00 97.41 114 ASP J CA 1
ATOM 5477 C C . ASP C 1 114 ? 103.773 167.536 162.393 1.00 96.87 114 ASP J C 1
ATOM 5478 O O . ASP C 1 114 ? 103.559 166.325 162.502 1.00 101.23 114 ASP J O 1
ATOM 5487 N N . ASP C 1 115 ? 104.796 168.139 162.996 1.00 94.95 115 ASP J N 1
ATOM 5488 C CA . ASP C 1 115 ? 105.714 167.420 163.869 1.00 91.68 115 ASP J CA 1
ATOM 5489 C C . ASP C 1 115 ? 105.422 167.637 165.345 1.00 85.75 115 ASP J C 1
ATOM 5490 O O . ASP C 1 115 ? 105.672 166.738 166.153 1.00 82.51 115 ASP J O 1
ATOM 5499 N N . SER C 1 116 ? 104.898 168.807 165.715 1.00 84.31 116 SER J N 1
ATOM 5500 C CA . SER C 1 116 ? 104.573 169.076 167.110 1.00 79.13 116 SER J CA 1
ATOM 5501 C C . SER C 1 116 ? 103.309 168.355 167.557 1.00 78.79 116 SER J C 1
ATOM 5502 O O . SER C 1 116 ? 103.166 168.047 168.744 1.00 82.95 116 SER J O 1
ATOM 5510 N N . PHE C 1 117 ? 102.389 168.078 166.633 1.00 80.17 117 PHE J N 1
ATOM 5511 C CA . PHE C 1 117 ? 101.102 167.455 166.939 1.00 78.37 117 PHE J CA 1
ATOM 5512 C C . PHE C 1 117 ? 100.944 166.235 166.044 1.00 84.28 117 PHE J C 1
ATOM 5513 O O . PHE C 1 117 ? 100.180 166.258 165.070 1.00 89.00 117 PHE J O 1
ATOM 5530 N N . PRO C 1 118 ? 101.648 165.148 166.346 1.00 84.02 118 PRO J N 1
ATOM 5531 C CA . PRO C 1 118 ? 101.649 163.994 165.442 1.00 83.06 118 PRO J CA 1
ATOM 5532 C C . PRO C 1 118 ? 100.313 163.267 165.430 1.00 88.69 118 PRO J C 1
ATOM 5533 O O . PRO C 1 118 ? 99.500 163.368 166.351 1.00 89.72 118 PRO J O 1
ATOM 5544 N N . GLU C 1 119 ? 100.103 162.517 164.350 1.00 92.97 119 GLU J N 1
ATOM 5545 C CA . GLU C 1 119 ? 98.870 161.782 164.111 1.00 93.07 119 GLU J CA 1
ATOM 5546 C C . GLU C 1 119 ? 99.195 160.305 163.936 1.00 97.90 119 GLU J C 1
ATOM 5547 O O . GLU C 1 119 ? 100.186 159.954 163.290 1.00 101.57 119 GLU J O 1
ATOM 5559 N N . VAL C 1 120 ? 98.356 159.443 164.512 1.00 97.50 120 VAL J N 1
ATOM 5560 C CA . VAL C 1 120 ? 98.663 158.015 164.517 1.00 95.35 120 VAL J CA 1
ATOM 5561 C C . VAL C 1 120 ? 98.240 157.344 163.214 1.00 99.70 120 VAL J C 1
ATOM 5562 O O . VAL C 1 120 ? 98.809 156.315 162.834 1.00 100.94 120 VAL J O 1
ATOM 5575 N N . SER C 1 121 ? 97.248 157.892 162.515 1.00 107.11 121 SER J N 1
ATOM 5576 C CA . SER C 1 121 ? 96.816 157.336 161.240 1.00 114.11 121 SER J CA 1
ATOM 5577 C C . SER C 1 121 ? 96.213 158.450 160.397 1.00 115.83 121 SER J C 1
ATOM 5578 O O . SER C 1 121 ? 95.846 159.511 160.909 1.00 118.10 121 SER J O 1
ATOM 5586 N N . LYS C 1 122 ? 96.107 158.195 159.095 1.00 110.41 122 LYS J N 1
ATOM 5587 C CA . LYS C 1 122 ? 95.739 159.234 158.147 1.00 111.06 122 LYS J CA 1
ATOM 5588 C C . LYS C 1 122 ? 94.376 159.829 158.502 1.00 111.21 122 LYS J C 1
ATOM 5589 O O . LYS C 1 122 ? 93.407 159.076 158.682 1.00 111.06 122 LYS J O 1
ATOM 5608 N N . PRO C 1 123 ? 94.260 161.150 158.614 1.00 109.01 123 PRO J N 1
ATOM 5609 C CA . PRO C 1 123 ? 92.940 161.758 158.806 1.00 110.05 123 PRO J CA 1
ATOM 5610 C C . PRO C 1 123 ? 92.054 161.598 157.581 1.00 114.85 123 PRO J C 1
ATOM 5611 O O . PRO C 1 123 ? 92.529 161.460 156.451 1.00 117.78 123 PRO J O 1
ATOM 5622 N N . GLY C 1 124 ? 90.746 161.616 157.823 1.00 114.60 124 GLY J N 1
ATOM 5623 C CA . GLY C 1 124 ? 89.776 161.745 156.762 1.00 113.38 124 GLY J CA 1
ATOM 5624 C C . GLY C 1 124 ? 89.407 163.201 156.561 1.00 114.55 124 GLY J C 1
ATOM 5625 O O . GLY C 1 124 ? 89.800 164.072 157.343 1.00 114.67 124 GLY J O 1
ATOM 5629 N N . PRO C 1 125 ? 88.641 163.500 155.510 1.00 113.93 125 PRO J N 1
ATOM 5630 C CA . PRO C 1 125 ? 88.288 164.905 155.246 1.00 113.98 125 PRO J CA 1
ATOM 5631 C C . PRO C 1 125 ? 87.487 165.556 156.360 1.00 113.57 125 PRO J C 1
ATOM 5632 O O . PRO C 1 125 ? 87.506 166.787 156.474 1.00 116.22 125 PRO J O 1
ATOM 5643 N N . ALA C 1 126 ? 86.784 164.777 157.185 1.00 110.65 126 ALA J N 1
ATOM 5644 C CA . ALA C 1 126 ? 86.022 165.365 158.282 1.00 110.80 126 ALA J CA 1
ATOM 5645 C C . ALA C 1 126 ? 86.933 165.870 159.394 1.00 112.09 126 ALA J C 1
ATOM 5646 O O . ALA C 1 126 ? 86.549 166.773 160.145 1.00 111.86 126 ALA J O 1
ATOM 5653 N N . LEU C 1 127 ? 88.132 165.301 159.516 1.00 112.78 127 LEU J N 1
ATOM 5654 C CA . LEU C 1 127 ? 89.103 165.709 160.526 1.00 106.77 127 LEU J CA 1
ATOM 5655 C C . LEU C 1 127 ? 90.117 166.713 159.989 1.00 105.70 127 LEU J C 1
ATOM 5656 O O . LEU C 1 127 ? 90.728 167.458 160.776 1.00 107.29 127 LEU J O 1
ATOM 5672 N N . GLU C 1 128 ? 90.298 166.747 158.667 1.00 104.74 128 GLU J N 1
ATOM 5673 C CA . GLU C 1 128 ? 91.232 167.685 158.061 1.00 104.31 128 GLU J CA 1
ATOM 5674 C C . GLU C 1 128 ? 90.843 169.128 158.346 1.00 105.26 128 GLU J C 1
ATOM 5675 O O . GLU C 1 128 ? 91.717 169.986 158.481 1.00 104.31 128 GLU J O 1
ATOM 5687 N N . SER C 1 129 ? 89.544 169.420 158.442 1.00 102.64 129 SER J N 1
ATOM 5688 C CA . SER C 1 129 ? 89.115 170.786 158.731 1.00 106.50 129 SER J CA 1
ATOM 5689 C C . SER C 1 129 ? 89.559 171.223 160.125 1.00 109.15 129 SER J C 1
ATOM 5690 O O . SER C 1 129 ? 90.040 172.352 160.316 1.00 111.68 129 SER J O 1
ATOM 5698 N N . VAL C 1 130 ? 89.402 170.340 161.113 1.00 100.15 130 VAL J N 1
ATOM 5699 C CA . VAL C 1 130 ? 89.843 170.656 162.468 1.00 97.44 130 VAL J CA 1
ATOM 5700 C C . VAL C 1 130 ? 91.353 170.850 162.492 1.00 95.61 130 VAL J C 1
ATOM 5701 O O . VAL C 1 130 ? 91.871 171.798 163.108 1.00 94.57 130 VAL J O 1
ATOM 5714 N N . ARG C 1 131 ? 92.085 169.954 161.822 1.00 94.65 131 ARG J N 1
ATOM 5715 C CA . ARG C 1 131 ? 93.528 170.141 161.701 1.00 91.41 131 ARG J CA 1
ATOM 5716 C C . ARG C 1 131 ? 93.849 171.501 161.089 1.00 96.07 131 ARG J C 1
ATOM 5717 O O . ARG C 1 131 ? 94.774 172.193 161.535 1.00 101.07 131 ARG J O 1
ATOM 5738 N N . LYS C 1 132 ? 93.088 171.899 160.069 1.00 94.65 132 LYS J N 1
ATOM 5739 C CA . LYS C 1 132 ? 93.360 173.144 159.360 1.00 95.60 132 LYS J CA 1
ATOM 5740 C C . LYS C 1 132 ? 93.192 174.350 160.273 1.00 91.71 132 LYS J C 1
ATOM 5741 O O . LYS C 1 132 ? 94.008 175.278 160.245 1.00 95.13 132 LYS J O 1
ATOM 5760 N N . LEU C 1 133 ? 92.134 174.362 161.083 1.00 85.69 133 LEU J N 1
ATOM 5761 C CA . LEU C 1 133 ? 91.941 175.475 162.013 1.00 89.84 133 LEU J CA 1
ATOM 5762 C C . LEU C 1 133 ? 93.064 175.524 163.049 1.00 94.13 133 LEU J C 1
ATOM 5763 O O . LEU C 1 133 ? 93.678 176.585 163.291 1.00 97.90 133 LEU J O 1
ATOM 5779 N N . ASN C 1 134 ? 93.355 174.373 163.664 1.00 93.42 134 ASN J N 1
ATOM 5780 C CA . ASN C 1 134 ? 94.355 174.347 164.724 1.00 90.80 134 ASN J CA 1
ATOM 5781 C C . ASN C 1 134 ? 95.726 174.763 164.207 1.00 87.53 134 ASN J C 1
ATOM 5782 O O . ASN C 1 134 ? 96.492 175.415 164.931 1.00 90.00 134 ASN J O 1
ATOM 5793 N N . ARG C 1 135 ? 96.050 174.408 162.960 1.00 83.63 135 ARG J N 1
ATOM 5794 C CA . ARG C 1 135 ? 97.353 174.765 162.413 1.00 83.34 135 ARG J CA 1
ATOM 5795 C C . ARG C 1 135 ? 97.559 176.272 162.424 1.00 89.07 135 ARG J C 1
ATOM 5796 O O . ARG C 1 135 ? 98.586 176.767 162.909 1.00 91.78 135 ARG J O 1
ATOM 5817 N N . ILE C 1 136 ? 96.603 177.022 161.871 1.00 90.61 136 ILE J N 1
ATOM 5818 C CA . ILE C 1 136 ? 96.791 178.463 161.784 1.00 89.78 136 ILE J CA 1
ATOM 5819 C C . ILE C 1 136 ? 96.836 179.070 163.174 1.00 86.61 136 ILE J C 1
ATOM 5820 O O . ILE C 1 136 ? 97.657 179.954 163.444 1.00 93.52 136 ILE J O 1
ATOM 5836 N N . LEU C 1 137 ? 95.983 178.602 164.092 1.00 82.44 137 LEU J N 1
ATOM 5837 C CA . LEU C 1 137 ? 96.053 179.162 165.442 1.00 83.26 137 LEU J CA 1
ATOM 5838 C C . LEU C 1 137 ? 97.455 178.998 166.027 1.00 86.60 137 LEU J C 1
ATOM 5839 O O . LEU C 1 137 ? 98.094 179.978 166.457 1.00 95.39 137 LEU J O 1
ATOM 5855 N N . TYR C 1 138 ? 97.962 177.762 166.015 1.00 85.98 138 TYR J N 1
ATOM 5856 C CA . TYR C 1 138 ? 99.264 177.474 166.607 1.00 85.60 138 TYR J CA 1
ATOM 5857 C C . TYR C 1 138 ? 100.359 178.319 165.968 1.00 87.85 138 TYR J C 1
ATOM 5858 O O . TYR C 1 138 ? 101.129 178.996 166.666 1.00 88.41 138 TYR J O 1
ATOM 5876 N N . GLU C 1 139 ? 100.437 178.300 164.636 1.00 86.45 139 GLU J N 1
ATOM 5877 C CA . GLU C 1 139 ? 101.545 178.967 163.961 1.00 87.16 139 GLU J CA 1
ATOM 5878 C C . GLU C 1 139 ? 101.480 180.479 164.139 1.00 91.11 139 GLU J C 1
ATOM 5879 O O . GLU C 1 139 ? 102.514 181.127 164.353 1.00 95.40 139 GLU J O 1
ATOM 5891 N N . GLY C 1 140 ? 100.283 181.066 164.064 1.00 85.45 140 GLY J N 1
ATOM 5892 C CA . GLY C 1 140 ? 100.175 182.500 164.260 1.00 82.04 140 GLY J CA 1
ATOM 5893 C C . GLY C 1 140 ? 100.660 182.930 165.629 1.00 86.12 140 GLY J C 1
ATOM 5894 O O . GLY C 1 140 ? 101.463 183.863 165.755 1.00 94.83 140 GLY J O 1
ATOM 5898 N N . MET C 1 141 ? 100.195 182.245 166.680 1.00 80.31 141 MET J N 1
ATOM 5899 C CA . MET C 1 141 ? 100.638 182.617 168.023 1.00 81.44 141 MET J CA 1
ATOM 5900 C C . MET C 1 141 ? 102.151 182.464 168.157 1.00 89.73 141 MET J C 1
ATOM 5901 O O . MET C 1 141 ? 102.847 183.356 168.683 1.00 95.11 141 MET J O 1
ATOM 5915 N N . SER C 1 142 ? 102.678 181.337 167.667 1.00 88.73 142 SER J N 1
ATOM 5916 C CA . SER C 1 142 ? 104.098 181.048 167.823 1.00 88.29 142 SER J CA 1
ATOM 5917 C C . SER C 1 142 ? 104.949 182.112 167.145 1.00 89.28 142 SER J C 1
ATOM 5918 O O . SER C 1 142 ? 105.958 182.561 167.700 1.00 91.67 142 SER J O 1
ATOM 5926 N N . ASP C 1 143 ? 104.556 182.533 165.941 1.00 90.32 143 ASP J N 1
ATOM 5927 C CA . ASP C 1 143 ? 105.354 183.524 165.227 1.00 91.79 143 ASP J CA 1
ATOM 5928 C C . ASP C 1 143 ? 105.225 184.904 165.861 1.00 86.65 143 ASP J C 1
ATOM 5929 O O . ASP C 1 143 ? 106.208 185.654 165.928 1.00 88.70 143 ASP J O 1
ATOM 5938 N N . ALA C 1 144 ? 104.027 185.261 166.333 1.00 84.44 144 ALA J N 1
ATOM 5939 C CA . ALA C 1 144 ? 103.848 186.582 166.927 1.00 82.84 144 ALA J CA 1
ATOM 5940 C C . ALA C 1 144 ? 104.755 186.767 168.137 1.00 86.42 144 ALA J C 1
ATOM 5941 O O . ALA C 1 144 ? 105.463 187.780 168.253 1.00 92.43 144 ALA J O 1
ATOM 5948 N N . ILE C 1 145 ? 104.749 185.798 169.058 1.00 84.79 145 ILE J N 1
ATOM 5949 C CA . ILE C 1 145 ? 105.538 185.976 170.278 1.00 87.33 145 ILE J CA 1
ATOM 5950 C C . ILE C 1 145 ? 107.018 186.111 169.934 1.00 93.77 145 ILE J C 1
ATOM 5951 O O . ILE C 1 145 ? 107.733 186.967 170.480 1.00 95.59 145 ILE J O 1
ATOM 5967 N N . HIS C 1 146 ? 107.498 185.267 169.019 1.00 89.86 146 HIS J N 1
ATOM 5968 C CA . HIS C 1 146 ? 108.907 185.298 168.645 1.00 85.54 146 HIS J CA 1
ATOM 5969 C C . HIS C 1 146 ? 109.278 186.639 168.030 1.00 87.04 146 HIS J C 1
ATOM 5970 O O . HIS C 1 146 ? 110.328 187.207 168.349 1.00 91.42 146 HIS J O 1
ATOM 5984 N N . ILE C 1 147 ? 108.426 187.172 167.150 1.00 88.96 147 ILE J N 1
ATOM 5985 C CA . ILE C 1 147 ? 108.727 188.464 166.534 1.00 87.76 147 ILE J CA 1
ATOM 5986 C C . ILE C 1 147 ? 108.850 189.542 167.601 1.00 86.55 147 ILE J C 1
ATOM 5987 O O . ILE C 1 147 ? 109.812 190.323 167.616 1.00 91.54 147 ILE J O 1
ATOM 6003 N N . ILE C 1 148 ? 107.870 189.611 168.505 1.00 88.71 148 ILE J N 1
ATOM 6004 C CA . ILE C 1 148 ? 107.877 190.696 169.485 1.00 90.88 148 ILE J CA 1
ATOM 6005 C C . ILE C 1 148 ? 109.125 190.613 170.355 1.00 95.14 148 ILE J C 1
ATOM 6006 O O . ILE C 1 148 ? 109.828 191.616 170.562 1.00 101.76 148 ILE J O 1
ATOM 6022 N N . PHE C 1 149 ? 109.436 189.416 170.861 1.00 91.82 149 PHE J N 1
ATOM 6023 C CA . PHE C 1 149 ? 110.590 189.291 171.746 1.00 93.23 149 PHE J CA 1
ATOM 6024 C C . PHE C 1 149 ? 111.895 189.549 171.003 1.00 96.55 149 PHE J C 1
ATOM 6025 O O . PHE C 1 149 ? 112.818 190.156 171.558 1.00 94.53 149 PHE J O 1
ATOM 6042 N N . SER C 1 150 ? 111.997 189.103 169.749 1.00 96.09 150 SER J N 1
ATOM 6043 C CA . SER C 1 150 ? 113.208 189.363 168.982 1.00 89.29 150 SER J CA 1
ATOM 6044 C C . SER C 1 150 ? 113.417 190.855 168.791 1.00 91.37 150 SER J C 1
ATOM 6045 O O . SER C 1 150 ? 114.544 191.351 168.900 1.00 95.21 150 SER J O 1
ATOM 6053 N N . LEU C 1 151 ? 112.344 191.591 168.504 1.00 92.53 151 LEU J N 1
ATOM 6054 C CA . LEU C 1 151 ? 112.500 193.015 168.236 1.00 93.28 151 LEU J CA 1
ATOM 6055 C C . LEU C 1 151 ? 112.851 193.784 169.506 1.00 94.89 151 LEU J C 1
ATOM 6056 O O . LEU C 1 151 ? 113.776 194.604 169.503 1.00 97.68 151 LEU J O 1
ATOM 6072 N N . PHE C 1 152 ? 112.135 193.534 170.608 1.00 98.75 152 PHE J N 1
ATOM 6073 C CA . PHE C 1 152 ? 112.281 194.410 171.769 1.00 97.65 152 PHE J CA 1
ATOM 6074 C C . PHE C 1 152 ? 113.245 193.893 172.832 1.00 95.74 152 PHE J C 1
ATOM 6075 O O . PHE C 1 152 ? 113.536 194.630 173.781 1.00 98.63 152 PHE J O 1
ATOM 6092 N N . LEU C 1 153 ? 113.755 192.669 172.707 1.00 94.32 153 LEU J N 1
ATOM 6093 C CA . LEU C 1 153 ? 114.782 192.178 173.619 1.00 97.72 153 LEU J CA 1
ATOM 6094 C C . LEU C 1 153 ? 116.037 191.676 172.923 1.00 98.14 153 LEU J C 1
ATOM 6095 O O . LEU C 1 153 ? 117.123 191.800 173.490 1.00 95.77 153 LEU J O 1
ATOM 6111 N N . GLY C 1 154 ? 115.926 191.113 171.719 1.00 96.96 154 GLY J N 1
ATOM 6112 C CA . GLY C 1 154 ? 117.119 190.711 170.995 1.00 92.07 154 GLY J CA 1
ATOM 6113 C C . GLY C 1 154 ? 118.026 191.883 170.681 1.00 96.26 154 GLY J C 1
ATOM 6114 O O . GLY C 1 154 ? 119.247 191.722 170.565 1.00 101.04 154 GLY J O 1
ATOM 6118 N N . PHE C 1 155 ? 117.444 193.076 170.549 1.00 98.08 155 PHE J N 1
ATOM 6119 C CA . PHE C 1 155 ? 118.218 194.274 170.245 1.00 95.14 155 PHE J CA 1
ATOM 6120 C C . PHE C 1 155 ? 119.303 194.507 171.291 1.00 96.86 155 PHE J C 1
ATOM 6121 O O . PHE C 1 155 ? 120.444 194.842 170.956 1.00 96.51 155 PHE J O 1
ATOM 6138 N N . LEU C 1 156 ? 118.965 194.331 172.570 1.00 94.28 156 LEU J N 1
ATOM 6139 C CA . LEU C 1 156 ? 119.946 194.499 173.636 1.00 93.43 156 LEU J CA 1
ATOM 6140 C C . LEU C 1 156 ? 120.907 193.319 173.722 1.00 93.59 156 LEU J C 1
ATOM 6141 O O . LEU C 1 156 ? 122.100 193.507 174.010 1.00 98.53 156 LEU J O 1
ATOM 6157 N N . ALA C 1 157 ? 120.407 192.106 173.478 1.00 92.66 157 ALA J N 1
ATOM 6158 C CA . ALA C 1 157 ? 121.254 190.922 173.545 1.00 93.04 157 ALA J CA 1
ATOM 6159 C C . ALA C 1 157 ? 122.384 191.006 172.531 1.00 93.84 157 ALA J C 1
ATOM 6160 O O . ALA C 1 157 ? 123.527 190.637 172.826 1.00 95.02 157 ALA J O 1
ATOM 6167 N N . ALA C 1 158 ? 122.083 191.483 171.321 1.00 90.78 158 ALA J N 1
ATOM 6168 C CA . ALA C 1 158 ? 123.120 191.580 170.298 1.00 88.06 158 ALA J CA 1
ATOM 6169 C C . ALA C 1 158 ? 124.267 192.475 170.758 1.00 91.73 158 ALA J C 1
ATOM 6170 O O . ALA C 1 158 ? 125.437 192.082 170.690 1.00 94.59 158 ALA J O 1
ATOM 6177 N N . ILE C 1 159 ? 123.946 193.672 171.250 1.00 91.85 159 ILE J N 1
ATOM 6178 C CA . ILE C 1 159 ? 124.972 194.601 171.721 1.00 94.64 159 ILE J CA 1
ATOM 6179 C C . ILE C 1 159 ? 125.792 193.961 172.838 1.00 93.80 159 ILE J C 1
ATOM 6180 O O . ILE C 1 159 ? 127.039 193.945 172.809 1.00 97.93 159 ILE J O 1
ATOM 6196 N N . THR C 1 160 ? 125.095 193.422 173.843 1.00 89.52 160 THR J N 1
ATOM 6197 C CA . THR C 1 160 ? 125.786 192.915 175.022 1.00 90.23 160 THR J CA 1
ATOM 6198 C C . THR C 1 160 ? 126.711 191.760 174.663 1.00 92.20 160 THR J C 1
ATOM 6199 O O . THR C 1 160 ? 127.840 191.687 175.159 1.00 95.70 160 THR J O 1
ATOM 6210 N N . VAL C 1 161 ? 126.254 190.848 173.804 1.00 90.57 161 VAL J N 1
ATOM 6211 C CA . VAL C 1 161 ? 127.090 189.716 173.421 1.00 88.51 161 VAL J CA 1
ATOM 6212 C C . VAL C 1 161 ? 128.253 190.177 172.551 1.00 90.87 161 VAL J C 1
ATOM 6213 O O . VAL C 1 161 ? 129.358 189.626 172.634 1.00 95.81 161 VAL J O 1
ATOM 6226 N N . GLY C 1 162 ? 128.026 191.174 171.692 1.00 91.14 162 GLY J N 1
ATOM 6227 C CA . GLY C 1 162 ? 129.104 191.658 170.846 1.00 93.76 162 GLY J CA 1
ATOM 6228 C C . GLY C 1 162 ? 130.278 192.183 171.649 1.00 93.68 162 GLY J C 1
ATOM 6229 O O . GLY C 1 162 ? 131.440 191.931 171.311 1.00 91.24 162 GLY J O 1
ATOM 6233 N N . PHE C 1 163 ? 129.993 192.920 172.724 1.00 94.85 163 PHE J N 1
ATOM 6234 C CA . PHE C 1 163 ? 131.083 193.458 173.544 1.00 93.13 163 PHE J CA 1
ATOM 6235 C C . PHE C 1 163 ? 131.996 192.340 174.064 1.00 93.69 163 PHE J C 1
ATOM 6236 O O . PHE C 1 163 ? 133.226 192.353 173.848 1.00 95.89 163 PHE J O 1
ATOM 6253 N N . PHE C 1 164 ? 131.404 191.343 174.725 1.00 89.19 164 PHE J N 1
ATOM 6254 C CA . PHE C 1 164 ? 132.196 190.266 175.304 1.00 88.01 164 PHE J CA 1
ATOM 6255 C C . PHE C 1 164 ? 132.868 189.424 174.230 1.00 84.05 164 PHE J C 1
ATOM 6256 O O . PHE C 1 164 ? 133.982 188.934 174.444 1.00 88.25 164 PHE J O 1
ATOM 6273 N N . MET C 1 165 ? 132.226 189.245 173.073 1.00 81.04 165 MET J N 1
ATOM 6274 C CA . MET C 1 165 ? 132.864 188.475 172.010 1.00 79.82 165 MET J CA 1
ATOM 6275 C C . MET C 1 165 ? 134.093 189.188 171.464 1.00 85.59 165 MET J C 1
ATOM 6276 O O . MET C 1 165 ? 135.098 188.536 171.149 1.00 89.95 165 MET J O 1
ATOM 6290 N N . GLY C 1 166 ? 134.042 190.515 171.343 1.00 88.77 166 GLY J N 1
ATOM 6291 C CA . GLY C 1 166 ? 135.238 191.245 170.952 1.00 86.09 166 GLY J CA 1
ATOM 6292 C C . GLY C 1 166 ? 136.378 191.040 171.932 1.00 86.03 166 GLY J C 1
ATOM 6293 O O . GLY C 1 166 ? 137.517 190.741 171.535 1.00 87.44 166 GLY J O 1
ATOM 6297 N N . MET C 1 167 ? 136.088 191.174 173.230 1.00 84.45 167 MET J N 1
ATOM 6298 C CA . MET C 1 167 ? 137.149 190.935 174.208 1.00 79.90 167 MET J CA 1
ATOM 6299 C C . MET C 1 167 ? 137.684 189.507 174.109 1.00 78.38 167 MET J C 1
ATOM 6300 O O . MET C 1 167 ? 138.898 189.277 174.227 1.00 84.13 167 MET J O 1
ATOM 6314 N N . ALA C 1 168 ? 136.792 188.535 173.898 1.00 75.27 168 ALA J N 1
ATOM 6315 C CA . ALA C 1 168 ? 137.214 187.141 173.815 1.00 73.24 168 ALA J CA 1
ATOM 6316 C C . ALA C 1 168 ? 138.152 186.918 172.638 1.00 76.59 168 ALA J C 1
ATOM 6317 O O . ALA C 1 168 ? 139.164 186.216 172.765 1.00 84.84 168 ALA J O 1
ATOM 6324 N N . ARG C 1 169 ? 137.831 187.497 171.480 1.00 76.10 169 ARG J N 1
ATOM 6325 C CA . ARG C 1 169 ? 138.719 187.359 170.331 1.00 78.66 169 ARG J CA 1
ATOM 6326 C C . ARG C 1 169 ? 140.091 187.946 170.631 1.00 82.99 169 ARG J C 1
ATOM 6327 O O . ARG C 1 169 ? 141.126 187.329 170.322 1.00 83.61 169 ARG J O 1
ATOM 6348 N N . PHE C 1 170 ? 140.126 189.136 171.238 1.00 81.68 170 PHE J N 1
ATOM 6349 C CA . PHE C 1 170 ? 141.425 189.732 171.537 1.00 76.88 170 PHE J CA 1
ATOM 6350 C C . PHE C 1 170 ? 142.247 188.820 172.437 1.00 74.46 170 PHE J C 1
ATOM 6351 O O . PHE C 1 170 ? 143.442 188.598 172.195 1.00 80.49 170 PHE J O 1
ATOM 6368 N N . MET C 1 171 ? 141.628 188.301 173.501 1.00 71.20 171 MET J N 1
ATOM 6369 C CA . MET C 1 171 ? 142.377 187.455 174.424 1.00 73.76 171 MET J CA 1
ATOM 6370 C C . MET C 1 171 ? 142.857 186.183 173.746 1.00 73.61 171 MET J C 1
ATOM 6371 O O . MET C 1 171 ? 144.007 185.772 173.945 1.00 74.00 171 MET J O 1
ATOM 6385 N N . TYR C 1 172 ? 142.012 185.562 172.921 1.00 72.96 172 TYR J N 1
ATOM 6386 C CA . TYR C 1 172 ? 142.436 184.351 172.228 1.00 67.70 172 TYR J CA 1
ATOM 6387 C C . TYR C 1 172 ? 143.670 184.614 171.381 1.00 73.69 172 TYR J C 1
ATOM 6388 O O . TYR C 1 172 ? 144.619 183.822 171.390 1.00 78.71 172 TYR J O 1
ATOM 6406 N N . THR C 1 173 ? 143.683 185.721 170.635 1.00 76.08 173 THR J N 1
ATOM 6407 C CA . THR C 1 173 ? 144.824 185.955 169.754 1.00 77.11 173 THR J CA 1
ATOM 6408 C C . THR C 1 173 ? 146.082 186.301 170.543 1.00 75.51 173 THR J C 1
ATOM 6409 O O . THR C 1 173 ? 147.155 185.745 170.282 1.00 76.73 173 THR J O 1
ATOM 6420 N N . TYR C 1 174 ? 145.983 187.216 171.507 1.00 74.31 174 TYR J N 1
ATOM 6421 C CA . TYR C 1 174 ? 147.182 187.820 172.077 1.00 71.23 174 TYR J CA 1
ATOM 6422 C C . TYR C 1 174 ? 147.584 187.269 173.439 1.00 73.56 174 TYR J C 1
ATOM 6423 O O . TYR C 1 174 ? 148.542 187.782 174.024 1.00 80.89 174 TYR J O 1
ATOM 6441 N N . MET C 1 175 ? 146.896 186.257 173.970 1.00 71.80 175 MET J N 1
ATOM 6442 C CA . MET C 1 175 ? 147.389 185.687 175.222 1.00 71.76 175 MET J CA 1
ATOM 6443 C C . MET C 1 175 ? 147.492 184.169 175.218 1.00 74.56 175 MET J C 1
ATOM 6444 O O . MET C 1 175 ? 148.432 183.629 175.805 1.00 76.10 175 MET J O 1
ATOM 6458 N N . ALA C 1 176 ? 146.560 183.465 174.575 1.00 70.81 176 ALA J N 1
ATOM 6459 C CA . ALA C 1 176 ? 146.551 182.008 174.667 1.00 63.85 176 ALA J CA 1
ATOM 6460 C C . ALA C 1 176 ? 147.589 181.382 173.740 1.00 74.40 176 ALA J C 1
ATOM 6461 O O . ALA C 1 176 ? 148.304 180.448 174.129 1.00 79.82 176 ALA J O 1
ATOM 6468 N N . GLY C 1 177 ? 147.687 181.883 172.511 1.00 73.97 177 GLY J N 1
ATOM 6469 C CA . GLY C 1 177 ? 148.543 181.287 171.512 1.00 72.27 177 GLY J CA 1
ATOM 6470 C C . GLY C 1 177 ? 150.013 181.302 171.885 1.00 75.48 177 GLY J C 1
ATOM 6471 O O . GLY C 1 177 ? 150.714 180.288 171.776 1.00 76.49 177 GLY J O 1
ATOM 6475 N N . PRO C 1 178 ? 150.521 182.464 172.300 1.00 71.83 178 PRO J N 1
ATOM 6476 C CA . PRO C 1 178 ? 151.914 182.519 172.772 1.00 74.33 178 PRO J CA 1
ATOM 6477 C C . PRO C 1 178 ? 152.191 181.594 173.944 1.00 75.92 178 PRO J C 1
ATOM 6478 O O . PRO C 1 178 ? 153.243 180.938 173.984 1.00 80.64 178 PRO J O 1
ATOM 6489 N N . PHE C 1 179 ? 151.264 181.518 174.901 1.00 66.41 179 PHE J N 1
ATOM 6490 C CA . PHE C 1 179 ? 151.439 180.621 176.036 1.00 67.26 179 PHE J CA 1
ATOM 6491 C C . PHE C 1 179 ? 151.562 179.180 175.563 1.00 68.95 179 PHE J C 1
ATOM 6492 O O . PHE C 1 179 ? 152.452 178.438 176.002 1.00 72.05 179 PHE J O 1
ATOM 6509 N N . ASN C 1 180 ? 150.690 178.775 174.640 1.00 67.58 180 ASN J N 1
ATOM 6510 C CA . ASN C 1 180 ? 150.728 177.401 174.152 1.00 67.92 180 ASN J CA 1
ATOM 6511 C C . ASN C 1 180 ? 152.010 177.115 173.376 1.00 68.60 180 ASN J C 1
ATOM 6512 O O . ASN C 1 180 ? 152.591 176.034 173.511 1.00 73.51 180 ASN J O 1
ATOM 6523 N N . GLN C 1 181 ? 152.467 178.062 172.554 1.00 64.49 181 GLN J N 1
ATOM 6524 C CA . GLN C 1 181 ? 153.695 177.829 171.794 1.00 66.78 181 GLN J CA 1
ATOM 6525 C C . GLN C 1 181 ? 154.904 177.706 172.718 1.00 69.11 181 GLN J C 1
ATOM 6526 O O . GLN C 1 181 ? 155.763 176.831 172.524 1.00 76.89 181 GLN J O 1
ATOM 6540 N N . LEU C 1 182 ? 154.986 178.564 173.736 1.00 70.11 182 LEU J N 1
ATOM 6541 C CA . LEU C 1 182 ? 156.088 178.459 174.686 1.00 70.04 182 LEU J CA 1
ATOM 6542 C C . LEU C 1 182 ? 156.035 177.135 175.440 1.00 69.48 182 LEU J C 1
ATOM 6543 O O . LEU C 1 182 ? 157.075 176.503 175.679 1.00 72.90 182 LEU J O 1
ATOM 6559 N N . MET C 1 183 ? 154.831 176.685 175.807 1.00 66.42 183 MET J N 1
ATOM 6560 C CA . MET C 1 183 ? 154.707 175.382 176.452 1.00 67.48 183 MET J CA 1
ATOM 6561 C C . MET C 1 183 ? 155.172 174.264 175.526 1.00 64.58 183 MET J C 1
ATOM 6562 O O . MET C 1 183 ? 155.821 173.309 175.970 1.00 65.94 183 MET J O 1
ATOM 6576 N N . PHE C 1 184 ? 154.834 174.356 174.237 1.00 62.95 184 PHE J N 1
ATOM 6577 C CA . PHE C 1 184 ? 155.301 173.353 173.286 1.00 61.92 184 PHE J CA 1
ATOM 6578 C C . PHE C 1 184 ? 156.818 173.301 173.257 1.00 64.46 184 PHE J C 1
ATOM 6579 O O . PHE C 1 184 ? 157.411 172.215 173.263 1.00 67.57 184 PHE J O 1
ATOM 6596 N N . LEU C 1 185 ? 157.468 174.464 173.213 1.00 66.54 185 LEU J N 1
ATOM 6597 C CA . LEU C 1 185 ? 158.928 174.463 173.195 1.00 62.82 185 LEU J CA 1
ATOM 6598 C C . LEU C 1 185 ? 159.493 173.846 174.466 1.00 65.06 185 LEU J C 1
ATOM 6599 O O . LEU C 1 185 ? 160.467 173.087 174.414 1.00 67.50 185 LEU J O 1
ATOM 6615 N N . LEU C 1 186 ? 158.902 174.157 175.621 1.00 61.68 186 LEU J N 1
ATOM 6616 C CA . LEU C 1 186 ? 159.427 173.589 176.859 1.00 58.44 186 LEU J CA 1
ATOM 6617 C C . LEU C 1 186 ? 159.229 172.080 176.927 1.00 62.43 186 LEU J C 1
ATOM 6618 O O . LEU C 1 186 ? 160.065 171.377 177.505 1.00 70.11 186 LEU J O 1
ATOM 6634 N N . ILE C 1 187 ? 158.140 171.560 176.362 1.00 60.90 187 ILE J N 1
ATOM 6635 C CA . ILE C 1 187 ? 157.907 170.118 176.416 1.00 58.44 187 ILE J CA 1
ATOM 6636 C C . ILE C 1 187 ? 158.798 169.385 175.421 1.00 61.17 187 ILE J C 1
ATOM 6637 O O . ILE C 1 187 ? 159.391 168.351 175.745 1.00 67.75 187 ILE J O 1
ATOM 6653 N N . ALA C 1 188 ? 158.912 169.905 174.197 1.00 64.11 188 ALA J N 1
ATOM 6654 C CA . ALA C 1 188 ? 159.590 169.165 173.138 1.00 65.50 188 ALA J CA 1
ATOM 6655 C C . ALA C 1 188 ? 161.081 168.991 173.398 1.00 68.82 188 ALA J C 1
ATOM 6656 O O . ALA C 1 188 ? 161.726 168.197 172.705 1.00 69.95 188 ALA J O 1
ATOM 6663 N N . SER C 1 189 ? 161.648 169.713 174.366 1.00 65.07 189 SER J N 1
ATOM 6664 C CA . SER C 1 189 ? 163.074 169.596 174.642 1.00 62.21 189 SER J CA 1
ATOM 6665 C C . SER C 1 189 ? 163.399 168.507 175.658 1.00 66.81 189 SER J C 1
ATOM 6666 O O . SER C 1 189 ? 164.568 168.131 175.781 1.00 72.78 189 SER J O 1
ATOM 6674 N N . LEU C 1 190 ? 162.405 167.993 176.383 1.00 65.88 190 LEU J N 1
ATOM 6675 C CA . LEU C 1 190 ? 162.623 166.966 177.397 1.00 67.08 190 LEU J CA 1
ATOM 6676 C C . LEU C 1 190 ? 162.166 165.579 176.960 1.00 65.65 190 LEU J C 1
ATOM 6677 O O . LEU C 1 190 ? 162.741 164.579 177.397 1.00 67.93 190 LEU J O 1
ATOM 6693 N N . ALA C 1 191 ? 161.147 165.497 176.106 1.00 60.78 191 ALA J N 1
ATOM 6694 C CA . ALA C 1 191 ? 160.514 164.212 175.816 1.00 59.21 191 ALA J CA 1
ATOM 6695 C C . ALA C 1 191 ? 161.454 163.165 175.222 1.00 67.98 191 ALA J C 1
ATOM 6696 O O . ALA C 1 191 ? 161.352 161.989 175.621 1.00 73.95 191 ALA J O 1
ATOM 6703 N N . PRO C 1 192 ? 162.342 163.493 174.277 1.00 64.00 192 PRO J N 1
ATOM 6704 C CA . PRO C 1 192 ? 163.120 162.429 173.614 1.00 66.15 192 PRO J CA 1
ATOM 6705 C C . PRO C 1 192 ? 163.909 161.552 174.572 1.00 60.33 192 PRO J C 1
ATOM 6706 O O . PRO C 1 192 ? 163.968 160.327 174.384 1.00 59.29 192 PRO J O 1
ATOM 6717 N N . SER C 1 193 ? 164.518 162.145 175.600 1.00 57.39 193 SER J N 1
ATOM 6718 C CA . SER C 1 193 ? 165.337 161.368 176.523 1.00 58.45 193 SER J CA 1
ATOM 6719 C C . SER C 1 193 ? 164.486 160.381 177.310 1.00 59.79 193 SER J C 1
ATOM 6720 O O . SER C 1 193 ? 164.876 159.224 177.497 1.00 66.38 193 SER J O 1
ATOM 6728 N N . TRP C 1 194 ? 163.319 160.822 177.782 1.00 57.59 194 TRP J N 1
ATOM 6729 C CA . TRP C 1 194 ? 162.428 159.918 178.500 1.00 58.07 194 TRP J CA 1
ATOM 6730 C C . TRP C 1 194 ? 161.969 158.784 177.594 1.00 57.27 194 TRP J C 1
ATOM 6731 O O . TRP C 1 194 ? 161.929 157.618 178.008 1.00 59.60 194 TRP J O 1
ATOM 6752 N N . ARG C 1 195 ? 161.638 159.105 176.340 1.00 53.82 195 ARG J N 1
ATOM 6753 C CA . ARG C 1 195 ? 161.242 158.064 175.398 1.00 51.19 195 ARG J CA 1
ATOM 6754 C C . ARG C 1 195 ? 162.335 157.010 175.258 1.00 56.87 195 ARG J C 1
ATOM 6755 O O . ARG C 1 195 ? 162.089 155.805 175.413 1.00 61.89 195 ARG J O 1
ATOM 6776 N N . ALA C 1 196 ? 163.559 157.456 174.969 1.00 55.48 196 ALA J N 1
ATOM 6777 C CA . ALA C 1 196 ? 164.656 156.517 174.760 1.00 50.60 196 ALA J CA 1
ATOM 6778 C C . ALA C 1 196 ? 164.911 155.691 176.012 1.00 55.14 196 ALA J C 1
ATOM 6779 O O . ALA C 1 196 ? 165.085 154.467 175.941 1.00 60.79 196 ALA J O 1
ATOM 6786 N N . PHE C 1 197 ? 164.930 156.345 177.175 1.00 54.62 197 PHE J N 1
ATOM 6787 C CA . PHE C 1 197 ? 165.248 155.651 178.415 1.00 50.34 197 PHE J CA 1
ATOM 6788 C C . PHE C 1 197 ? 164.218 154.574 178.723 1.00 53.69 197 PHE J C 1
ATOM 6789 O O . PHE C 1 197 ? 164.573 153.451 179.094 1.00 63.26 197 PHE J O 1
ATOM 6806 N N . PHE C 1 198 ? 162.930 154.895 178.579 1.00 55.40 198 PHE J N 1
ATOM 6807 C CA . PHE C 1 198 ? 161.904 153.898 178.864 1.00 52.79 198 PHE J CA 1
ATOM 6808 C C . PHE C 1 198 ? 161.970 152.743 177.872 1.00 55.78 198 PHE J C 1
ATOM 6809 O O . PHE C 1 198 ? 161.892 151.569 178.260 1.00 61.92 198 PHE J O 1
ATOM 6826 N N . ARG C 1 199 ? 162.101 153.056 176.580 1.00 56.08 199 ARG J N 1
ATOM 6827 C CA . ARG C 1 199 ? 162.052 152.002 175.574 1.00 56.46 199 ARG J CA 1
ATOM 6828 C C . ARG C 1 199 ? 163.237 151.055 175.709 1.00 60.09 199 ARG J C 1
ATOM 6829 O O . ARG C 1 199 ? 163.081 149.832 175.607 1.00 61.56 199 ARG J O 1
ATOM 6850 N N . ALA C 1 200 ? 164.433 151.596 175.959 1.00 61.31 200 ALA J N 1
ATOM 6851 C CA . ALA C 1 200 ? 165.610 150.741 176.053 1.00 60.97 200 ALA J CA 1
ATOM 6852 C C . ALA C 1 200 ? 165.460 149.700 177.152 1.00 65.68 200 ALA J C 1
ATOM 6853 O O . ALA C 1 200 ? 166.035 148.611 177.057 1.00 72.80 200 ALA J O 1
ATOM 6860 N N . GLY C 1 201 ? 164.699 150.012 178.195 1.00 63.22 201 GLY J N 1
ATOM 6861 C CA . GLY C 1 201 ? 164.513 149.083 179.288 1.00 62.16 201 GLY J CA 1
ATOM 6862 C C . GLY C 1 201 ? 163.310 148.180 179.124 1.00 66.05 201 GLY J C 1
ATOM 6863 O O . GLY C 1 201 ? 163.296 147.075 179.674 1.00 70.69 201 GLY J O 1
ATOM 6867 N N . MET C 1 202 ? 162.293 148.621 178.376 1.00 63.83 202 MET J N 1
ATOM 6868 C CA . MET C 1 202 ? 161.046 147.868 178.348 1.00 58.66 202 MET J CA 1
ATOM 6869 C C . MET C 1 202 ? 160.832 147.070 177.068 1.00 63.12 202 MET J C 1
ATOM 6870 O O . MET C 1 202 ? 160.070 146.099 177.093 1.00 68.47 202 MET J O 1
ATOM 6884 N N . ASP C 1 203 ? 161.491 147.420 175.966 1.00 62.23 203 ASP J N 1
ATOM 6885 C CA . ASP C 1 203 ? 161.166 146.781 174.694 1.00 63.52 203 ASP J CA 1
ATOM 6886 C C . ASP C 1 203 ? 161.374 145.270 174.689 1.00 66.73 203 ASP J C 1
ATOM 6887 O O . ASP C 1 203 ? 160.500 144.562 174.159 1.00 72.06 203 ASP J O 1
ATOM 6896 N N . PRO C 1 204 ? 162.461 144.715 175.229 1.00 58.00 204 PRO J N 1
ATOM 6897 C CA . PRO C 1 204 ? 162.661 143.260 175.126 1.00 56.48 204 PRO J CA 1
ATOM 6898 C C . PRO C 1 204 ? 161.467 142.447 175.594 1.00 61.91 204 PRO J C 1
ATOM 6899 O O . PRO C 1 204 ? 161.204 141.363 175.054 1.00 61.37 204 PRO J O 1
ATOM 6910 N N . ILE C 1 205 ? 160.728 142.950 176.585 1.00 61.72 205 ILE J N 1
ATOM 6911 C CA . ILE C 1 205 ? 159.608 142.202 177.143 1.00 59.64 205 ILE J CA 1
ATOM 6912 C C . ILE C 1 205 ? 158.525 141.981 176.099 1.00 56.18 205 ILE J C 1
ATOM 6913 O O . ILE C 1 205 ? 157.775 141.001 176.174 1.00 63.79 205 ILE J O 1
ATOM 6929 N N . PHE C 1 206 ? 158.418 142.874 175.117 1.00 56.50 206 PHE J N 1
ATOM 6930 C CA . PHE C 1 206 ? 157.434 142.723 174.055 1.00 54.26 206 PHE J CA 1
ATOM 6931 C C . PHE C 1 206 ? 158.017 142.138 172.779 1.00 55.84 206 PHE J C 1
ATOM 6932 O O . PHE C 1 206 ? 157.255 141.666 171.930 1.00 61.95 206 PHE J O 1
ATOM 6949 N N . GLU C 1 207 ? 159.341 142.160 172.619 1.00 57.03 207 GLU J N 1
ATOM 6950 C CA . GLU C 1 207 ? 159.959 141.382 171.554 1.00 60.77 207 GLU J CA 1
ATOM 6951 C C . GLU C 1 207 ? 159.850 139.891 171.840 1.00 63.52 207 GLU J C 1
ATOM 6952 O O . GLU C 1 207 ? 159.601 139.094 170.928 1.00 64.00 207 GLU J O 1
ATOM 6964 N N . SER C 1 208 ? 160.037 139.494 173.101 1.00 61.89 208 SER J N 1
ATOM 6965 C CA . SER C 1 208 ? 159.859 138.091 173.459 1.00 58.89 208 SER J CA 1
ATOM 6966 C C . SER C 1 208 ? 158.414 137.652 173.262 1.00 60.30 208 SER J C 1
ATOM 6967 O O . SER C 1 208 ? 158.157 136.564 172.734 1.00 65.64 208 SER J O 1
ATOM 6975 N N . GLY C 1 209 ? 157.457 138.485 173.674 1.00 54.91 209 GLY J N 1
ATOM 6976 C CA . GLY C 1 209 ? 156.056 138.131 173.534 1.00 53.33 209 GLY J CA 1
ATOM 6977 C C . GLY C 1 209 ? 155.583 138.066 172.099 1.00 56.05 209 GLY J C 1
ATOM 6978 O O . GLY C 1 209 ? 154.504 137.527 171.837 1.00 59.95 209 GLY J O 1
ATOM 6982 N N . SER C 1 210 ? 156.366 138.606 171.165 1.00 53.91 210 SER J N 1
ATOM 6983 C CA . SER C 1 210 ? 155.980 138.597 169.761 1.00 46.46 210 SER J CA 1
ATOM 6984 C C . SER C 1 210 ? 156.021 137.203 169.152 1.00 53.21 210 SER J C 1
ATOM 6985 O O . SER C 1 210 ? 155.365 136.971 168.133 1.00 55.01 210 SER J O 1
ATOM 6993 N N . LEU C 1 211 ? 156.768 136.273 169.749 1.00 56.77 211 LEU J N 1
ATOM 6994 C CA . LEU C 1 211 ? 156.936 134.949 169.164 1.00 49.22 211 LEU J CA 1
ATOM 6995 C C . LEU C 1 211 ? 155.675 134.101 169.232 1.00 50.48 211 LEU J C 1
ATOM 6996 O O . LEU C 1 211 ? 155.637 133.036 168.610 1.00 50.94 211 LEU J O 1
ATOM 7012 N N . ALA C 1 212 ? 154.651 134.536 169.967 1.00 50.21 212 ALA J N 1
ATOM 7013 C CA . ALA C 1 212 ? 153.453 133.722 170.120 1.00 48.24 212 ALA J CA 1
ATOM 7014 C C . ALA C 1 212 ? 152.607 133.681 168.856 1.00 49.29 212 ALA J C 1
ATOM 7015 O O . ALA C 1 212 ? 151.842 132.728 168.673 1.00 56.65 212 ALA J O 1
ATOM 7022 N N . LEU C 1 213 ? 152.719 134.681 167.984 1.00 46.63 213 LEU J N 1
ATOM 7023 C CA . LEU C 1 213 ? 151.919 134.741 166.770 1.00 45.35 213 LEU J CA 1
ATOM 7024 C C . LEU C 1 213 ? 152.668 134.260 165.538 1.00 44.66 213 LEU J C 1
ATOM 7025 O O . LEU C 1 213 ? 152.144 134.380 164.428 1.00 43.39 213 LEU J O 1
ATOM 7041 N N . SER C 1 214 ? 153.876 133.735 165.701 1.00 45.48 214 SER J N 1
ATOM 7042 C CA . SER C 1 214 ? 154.477 132.945 164.644 1.00 47.17 214 SER J CA 1
ATOM 7043 C C . SER C 1 214 ? 153.817 131.570 164.607 1.00 59.15 214 SER J C 1
ATOM 7044 O O . SER C 1 214 ? 153.026 131.204 165.481 1.00 66.52 214 SER J O 1
ATOM 7052 N N . ASN C 1 215 ? 154.138 130.800 163.574 1.00 56.46 215 ASN J N 1
ATOM 7053 C CA . ASN C 1 215 ? 153.722 129.403 163.513 1.00 53.02 215 ASN J CA 1
ATOM 7054 C C . ASN C 1 215 ? 152.202 129.264 163.523 1.00 46.07 215 ASN J C 1
ATOM 7055 O O . ASN C 1 215 ? 151.644 128.452 164.261 1.00 49.99 215 ASN J O 1
ATOM 7066 N N . ILE C 1 216 ? 151.525 130.066 162.707 1.00 46.49 216 ILE J N 1
ATOM 7067 C CA . ILE C 1 216 ? 150.113 129.838 162.417 1.00 47.74 216 ILE J CA 1
ATOM 7068 C C . ILE C 1 216 ? 150.017 128.992 161.156 1.00 48.87 216 ILE J C 1
ATOM 7069 O O . ILE C 1 216 ? 150.770 129.202 160.198 1.00 54.45 216 ILE J O 1
ATOM 7085 N N . GLN C 1 217 ? 149.105 128.023 161.154 1.00 41.96 217 GLN J N 1
ATOM 7086 C CA . GLN C 1 217 ? 148.976 127.082 160.047 1.00 43.59 217 GLN J CA 1
ATOM 7087 C C . GLN C 1 217 ? 147.508 126.729 159.874 1.00 50.03 217 GLN J C 1
ATOM 7088 O O . GLN C 1 217 ? 146.842 126.364 160.846 1.00 55.02 217 GLN J O 1
ATOM 7102 N N . VAL C 1 218 ? 147.006 126.828 158.642 1.00 56.15 218 VAL J N 1
ATOM 7103 C CA . VAL C 1 218 ? 145.580 126.702 158.355 1.00 50.53 218 VAL J CA 1
ATOM 7104 C C . VAL C 1 218 ? 145.373 125.724 157.206 1.00 51.69 218 VAL J C 1
ATOM 7105 O O . VAL C 1 218 ? 146.122 125.744 156.225 1.00 60.29 218 VAL J O 1
ATOM 7118 N N . ARG C 1 219 ? 144.357 124.873 157.335 1.00 47.32 219 ARG J N 1
ATOM 7119 C CA . ARG C 1 219 ? 143.881 124.004 156.265 1.00 49.49 219 ARG J CA 1
ATOM 7120 C C . ARG C 1 219 ? 142.418 124.325 155.994 1.00 52.21 219 ARG J C 1
ATOM 7121 O O . ARG C 1 219 ? 141.608 124.355 156.926 1.00 53.15 219 ARG J O 1
ATOM 7142 N N . LEU C 1 220 ? 142.076 124.556 154.726 1.00 54.91 220 LEU J N 1
ATOM 7143 C CA . LEU C 1 220 ? 140.764 125.072 154.358 1.00 56.01 220 LEU J CA 1
ATOM 7144 C C . LEU C 1 220 ? 140.203 124.323 153.155 1.00 60.17 220 LEU J C 1
ATOM 7145 O O . LEU C 1 220 ? 140.943 123.962 152.237 1.00 67.62 220 LEU J O 1
ATOM 7161 N N . GLY C 1 221 ? 138.897 124.092 153.174 1.00 57.45 221 GLY J N 1
ATOM 7162 C CA . GLY C 1 221 ? 138.209 123.482 152.046 1.00 61.04 221 GLY J CA 1
ATOM 7163 C C . GLY C 1 221 ? 136.865 124.149 151.811 1.00 66.49 221 GLY J C 1
ATOM 7164 O O . GLY C 1 221 ? 136.204 124.570 152.757 1.00 64.22 221 GLY J O 1
ATOM 7168 N N . MET C 1 222 ? 136.467 124.221 150.539 1.00 72.06 222 MET J N 1
ATOM 7169 C CA . MET C 1 222 ? 135.351 125.069 150.132 1.00 72.53 222 MET J CA 1
ATOM 7170 C C . MET C 1 222 ? 134.420 124.374 149.146 1.00 68.79 222 MET J C 1
ATOM 7171 O O . MET C 1 222 ? 134.847 123.528 148.357 1.00 69.98 222 MET J O 1
ATOM 7185 N N . GLU C 1 223 ? 133.141 124.752 149.206 1.00 68.08 223 GLU J N 1
ATOM 7186 C CA . GLU C 1 223 ? 132.133 124.445 148.198 1.00 67.91 223 GLU J CA 1
ATOM 7187 C C . GLU C 1 223 ? 131.389 125.728 147.855 1.00 69.40 223 GLU J C 1
ATOM 7188 O O . GLU C 1 223 ? 131.209 126.592 148.718 1.00 71.39 223 GLU J O 1
ATOM 7200 N N . GLY C 1 224 ? 130.949 125.860 146.604 1.00 65.52 224 GLY J N 1
ATOM 7201 C CA . GLY C 1 224 ? 130.233 127.064 146.223 1.00 61.57 224 GLY J CA 1
ATOM 7202 C C . GLY C 1 224 ? 129.351 126.977 144.994 1.00 56.19 224 GLY J C 1
ATOM 7203 O O . GLY C 1 224 ? 129.673 126.285 144.026 1.00 58.34 224 GLY J O 1
ATOM 7207 N N . LYS C 1 225 ? 128.228 127.694 145.034 1.00 52.95 225 LYS J N 1
ATOM 7208 C CA . LYS C 1 225 ? 127.343 127.895 143.895 1.00 49.49 225 LYS J CA 1
ATOM 7209 C C . LYS C 1 225 ? 127.105 129.387 143.719 1.00 54.10 225 LYS J C 1
ATOM 7210 O O . LYS C 1 225 ? 127.065 130.132 144.701 1.00 61.20 225 LYS J O 1
ATOM 7229 N N . ALA C 1 226 ? 126.935 129.826 142.473 1.00 51.57 226 ALA J N 1
ATOM 7230 C CA . ALA C 1 226 ? 126.732 131.239 142.193 1.00 47.46 226 ALA J CA 1
ATOM 7231 C C . ALA C 1 226 ? 125.811 131.424 140.997 1.00 48.94 226 ALA J C 1
ATOM 7232 O O . ALA C 1 226 ? 125.835 130.631 140.053 1.00 57.96 226 ALA J O 1
ATOM 7239 N N . ARG C 1 227 ? 124.998 132.477 141.052 1.00 46.48 227 ARG J N 1
ATOM 7240 C CA . ARG C 1 227 ? 124.139 132.899 139.955 1.00 46.23 227 ARG J CA 1
ATOM 7241 C C . ARG C 1 227 ? 124.291 134.403 139.787 1.00 51.28 227 ARG J C 1
ATOM 7242 O O . ARG C 1 227 ? 124.466 135.121 140.774 1.00 56.89 227 ARG J O 1
ATOM 7263 N N . HIS C 1 228 ? 124.229 134.885 138.546 1.00 53.71 228 HIS J N 1
ATOM 7264 C CA . HIS C 1 228 ? 124.425 136.308 138.307 1.00 57.36 228 HIS J CA 1
ATOM 7265 C C . HIS C 1 228 ? 123.655 136.757 137.074 1.00 59.43 228 HIS J C 1
ATOM 7266 O O . HIS C 1 228 ? 123.275 135.952 136.221 1.00 66.89 228 HIS J O 1
ATOM 7280 N N . LYS C 1 229 ? 123.427 138.071 137.001 1.00 58.48 229 LYS J N 1
ATOM 7281 C CA . LYS C 1 229 ? 122.688 138.701 135.916 1.00 64.40 229 LYS J CA 1
ATOM 7282 C C . LYS C 1 229 ? 123.327 140.025 135.538 1.00 70.53 229 LYS J C 1
ATOM 7283 O O . LYS C 1 229 ? 123.947 140.687 136.374 1.00 70.46 229 LYS J O 1
ATOM 7302 N N . GLU C 1 230 ? 123.158 140.409 134.277 1.00 77.28 230 GLU J N 1
ATOM 7303 C CA . GLU C 1 230 ? 123.406 141.773 133.834 1.00 73.44 230 GLU J CA 1
ATOM 7304 C C . GLU C 1 230 ? 122.063 142.469 133.672 1.00 76.71 230 GLU J C 1
ATOM 7305 O O . GLU C 1 230 ? 121.148 141.924 133.047 1.00 86.55 230 GLU J O 1
ATOM 7317 N N . LEU C 1 231 ? 121.942 143.664 134.237 1.00 77.11 231 LEU J N 1
ATOM 7318 C CA . LEU C 1 231 ? 120.714 144.439 134.106 1.00 76.48 231 LEU J CA 1
ATOM 7319 C C . LEU C 1 231 ? 120.792 145.351 132.886 1.00 77.22 231 LEU J C 1
ATOM 7320 O O . LEU C 1 231 ? 119.801 145.967 132.495 1.00 77.39 231 LEU J O 1
ATOM 7336 N N . GLU D 1 79 ? 120.400 171.566 147.348 1.00 142.49 79 GLU K N 1
ATOM 7337 C CA . GLU D 1 79 ? 121.621 172.423 147.373 1.00 144.60 79 GLU K CA 1
ATOM 7338 C C . GLU D 1 79 ? 122.685 171.887 148.328 1.00 141.44 79 GLU K C 1
ATOM 7339 O O . GLU D 1 79 ? 123.707 171.355 147.898 1.00 137.08 79 GLU K O 1
ATOM 7351 N N . ALA D 1 80 ? 122.430 172.032 149.630 1.00 143.00 80 ALA K N 1
ATOM 7352 C CA . ALA D 1 80 ? 123.463 171.755 150.625 1.00 141.15 80 ALA K CA 1
ATOM 7353 C C . ALA D 1 80 ? 123.923 170.303 150.573 1.00 140.22 80 ALA K C 1
ATOM 7354 O O . ALA D 1 80 ? 125.129 170.028 150.531 1.00 132.84 80 ALA K O 1
ATOM 7361 N N . GLU D 1 81 ? 122.980 169.358 150.578 1.00 142.52 81 GLU K N 1
ATOM 7362 C CA . GLU D 1 81 ? 123.360 167.950 150.601 1.00 136.28 81 GLU K CA 1
ATOM 7363 C C . GLU D 1 81 ? 124.149 167.567 149.358 1.00 130.33 81 GLU K C 1
ATOM 7364 O O . GLU D 1 81 ? 125.047 166.720 149.430 1.00 124.90 81 GLU K O 1
ATOM 7376 N N . GLU D 1 82 ? 123.840 168.179 148.216 1.00 128.27 82 GLU K N 1
ATOM 7377 C CA . GLU D 1 82 ? 124.561 167.855 146.991 1.00 125.95 82 GLU K CA 1
ATOM 7378 C C . GLU D 1 82 ? 126.026 168.265 147.090 1.00 124.31 82 GLU K C 1
ATOM 7379 O O . GLU D 1 82 ? 126.922 167.488 146.743 1.00 118.82 82 GLU K O 1
ATOM 7391 N N . LYS D 1 83 ? 126.291 169.484 147.566 1.00 125.92 83 LYS K N 1
ATOM 7392 C CA . LYS D 1 83 ? 127.673 169.914 147.745 1.00 121.46 83 LYS K CA 1
ATOM 7393 C C . LYS D 1 83 ? 128.375 169.076 148.805 1.00 114.75 83 LYS K C 1
ATOM 7394 O O . LYS D 1 83 ? 129.559 168.751 148.656 1.00 114.52 83 LYS K O 1
ATOM 7413 N N . TYR D 1 84 ? 127.662 168.705 149.870 1.00 112.83 84 TYR K N 1
ATOM 7414 C CA . TYR D 1 84 ? 128.249 167.835 150.883 1.00 112.03 84 TYR K CA 1
ATOM 7415 C C . TYR D 1 84 ? 128.691 166.508 150.274 1.00 106.59 84 TYR K C 1
ATOM 7416 O O . TYR D 1 84 ? 129.811 166.040 150.516 1.00 104.22 84 TYR K O 1
ATOM 7434 N N . ILE D 1 85 ? 127.824 165.894 149.467 1.00 103.71 85 ILE K N 1
ATOM 7435 C CA . ILE D 1 85 ? 128.156 164.607 148.864 1.00 98.46 85 ILE K CA 1
ATOM 7436 C C . ILE D 1 85 ? 129.291 164.767 147.863 1.00 96.99 85 ILE K C 1
ATOM 7437 O O . ILE D 1 85 ? 130.161 163.896 147.745 1.00 95.39 85 ILE K O 1
ATOM 7453 N N . GLU D 1 86 ? 129.300 165.876 147.121 1.00 100.05 86 GLU K N 1
ATOM 7454 C CA . GLU D 1 86 ? 130.402 166.123 146.199 1.00 100.03 86 GLU K CA 1
ATOM 7455 C C . GLU D 1 86 ? 131.722 166.208 146.949 1.00 99.79 86 GLU K C 1
ATOM 7456 O O . GLU D 1 86 ? 132.744 165.689 146.486 1.00 98.42 86 GLU K O 1
ATOM 7468 N N . ARG D 1 87 ? 131.721 166.857 148.112 1.00 100.11 87 ARG K N 1
ATOM 7469 C CA . ARG D 1 87 ? 132.946 166.958 148.895 1.00 96.71 87 ARG K CA 1
ATOM 7470 C C . ARG D 1 87 ? 133.347 165.614 149.491 1.00 93.97 87 ARG K C 1
ATOM 7471 O O . ARG D 1 87 ? 134.540 165.341 149.659 1.00 91.80 87 ARG K O 1
ATOM 7492 N N . GLN D 1 88 ? 132.371 164.767 149.828 1.00 93.00 88 GLN K N 1
ATOM 7493 C CA . GLN D 1 88 ? 132.701 163.477 150.426 1.00 84.47 88 GLN K CA 1
ATOM 7494 C C . GLN D 1 88 ? 133.306 162.511 149.415 1.00 79.85 88 GLN K C 1
ATOM 7495 O O . GLN D 1 88 ? 134.102 161.645 149.793 1.00 80.09 88 GLN K O 1
ATOM 7509 N N . LEU D 1 89 ? 132.947 162.633 148.139 1.00 80.96 89 LEU K N 1
ATOM 7510 C CA . LEU D 1 89 ? 133.342 161.651 147.136 1.00 71.74 89 LEU K CA 1
ATOM 7511 C C . LEU D 1 89 ? 134.724 161.904 146.548 1.00 74.91 89 LEU K C 1
ATOM 7512 O O . LEU D 1 89 ? 135.181 161.100 145.731 1.00 75.48 89 LEU K O 1
ATOM 7528 N N . LYS D 1 90 ? 135.401 162.988 146.932 1.00 78.72 90 LYS K N 1
ATOM 7529 C CA . LYS D 1 90 ? 136.717 163.270 146.366 1.00 74.10 90 LYS K CA 1
ATOM 7530 C C . LYS D 1 90 ? 137.776 162.336 146.935 1.00 74.99 90 LYS K C 1
ATOM 7531 O O . LYS D 1 90 ? 138.628 161.825 146.200 1.00 77.62 90 LYS K O 1
ATOM 7550 N N . TYR D 1 91 ? 137.741 162.104 148.245 1.00 73.70 91 TYR K N 1
ATOM 7551 C CA . TYR D 1 91 ? 138.764 161.323 148.930 1.00 71.29 91 TYR K CA 1
ATOM 7552 C C . TYR D 1 91 ? 138.090 160.493 150.011 1.00 71.23 91 TYR K C 1
ATOM 7553 O O . TYR D 1 91 ? 137.367 161.038 150.850 1.00 69.52 91 TYR K O 1
ATOM 7571 N N . LEU D 1 92 ? 138.326 159.182 149.990 1.00 71.21 92 LEU K N 1
ATOM 7572 C CA . LEU D 1 92 ? 137.645 158.244 150.871 1.00 69.85 92 LEU K CA 1
ATOM 7573 C C . LEU D 1 92 ? 138.564 157.619 151.914 1.00 69.96 92 LEU K C 1
ATOM 7574 O O . LEU D 1 92 ? 138.150 156.676 152.593 1.00 66.79 92 LEU K O 1
ATOM 7590 N N . GLY D 1 93 ? 139.791 158.113 152.061 1.00 72.44 93 GLY K N 1
ATOM 7591 C CA . GLY D 1 93 ? 140.769 157.484 152.919 1.00 65.73 93 GLY K CA 1
ATOM 7592 C C . GLY D 1 93 ? 140.802 158.034 154.332 1.00 69.10 93 GLY K C 1
ATOM 7593 O O . GLY D 1 93 ? 139.964 158.846 154.732 1.00 76.92 93 GLY K O 1
ATOM 7597 N N . PRO D 1 94 ? 141.780 157.587 155.119 1.00 62.69 94 PRO K N 1
ATOM 7598 C CA . PRO D 1 94 ? 141.890 158.050 156.508 1.00 58.79 94 PRO K CA 1
ATOM 7599 C C . PRO D 1 94 ? 142.192 159.538 156.600 1.00 65.19 94 PRO K C 1
ATOM 7600 O O . PRO D 1 94 ? 142.816 160.127 155.715 1.00 70.29 94 PRO K O 1
ATOM 7611 N N . ILE D 1 95 ? 141.738 160.148 157.699 1.00 67.15 95 ILE K N 1
ATOM 7612 C CA . ILE D 1 95 ? 141.867 161.584 157.903 1.00 72.04 95 ILE K CA 1
ATOM 7613 C C . ILE D 1 95 ? 142.377 161.957 159.288 1.00 78.99 95 ILE K C 1
ATOM 7614 O O . ILE D 1 95 ? 142.411 163.142 159.619 1.00 84.51 95 ILE K O 1
ATOM 7630 N N . SER D 1 96 ? 142.773 160.994 160.117 1.00 81.89 96 SER K N 1
ATOM 7631 C CA . SER D 1 96 ? 143.126 161.312 161.494 1.00 83.77 96 SER K CA 1
ATOM 7632 C C . SER D 1 96 ? 144.423 162.117 161.557 1.00 99.23 96 SER K C 1
ATOM 7633 O O . SER D 1 96 ? 145.230 162.128 160.624 1.00 103.23 96 SER K O 1
ATOM 7641 N N . GLN D 1 97 ? 144.614 162.801 162.690 1.00 104.30 97 GLN K N 1
ATOM 7642 C CA . GLN D 1 97 ? 145.753 163.688 162.904 1.00 102.54 97 GLN K CA 1
ATOM 7643 C C . GLN D 1 97 ? 146.556 163.316 164.148 1.00 98.02 97 GLN K C 1
ATOM 7644 O O . GLN D 1 97 ? 147.267 164.162 164.697 1.00 94.98 97 GLN K O 1
ATOM 7658 N N . VAL D 1 98 ? 146.471 162.062 164.600 1.00 97.62 98 VAL K N 1
ATOM 7659 C CA . VAL D 1 98 ? 147.109 161.667 165.851 1.00 92.11 98 VAL K CA 1
ATOM 7660 C C . VAL D 1 98 ? 148.627 161.676 165.783 1.00 89.88 98 VAL K C 1
ATOM 7661 O O . VAL D 1 98 ? 149.282 161.591 166.828 1.00 89.73 98 VAL K O 1
ATOM 7674 N N . SER D 1 99 ? 149.211 161.777 164.589 1.00 93.60 99 SER K N 1
ATOM 7675 C CA . SER D 1 99 ? 150.664 161.735 164.466 1.00 98.45 99 SER K CA 1
ATOM 7676 C C . SER D 1 99 ? 151.331 163.042 164.877 1.00 101.39 99 SER K C 1
ATOM 7677 O O . SER D 1 99 ? 152.564 163.104 164.893 1.00 99.29 99 SER K O 1
ATOM 7685 N N . ASP D 1 100 ? 150.557 164.078 165.201 1.00 102.06 100 ASP K N 1
ATOM 7686 C CA . ASP D 1 100 ? 151.088 165.368 165.631 1.00 89.50 100 ASP K CA 1
ATOM 7687 C C . ASP D 1 100 ? 150.545 165.649 167.024 1.00 83.26 100 ASP K C 1
ATOM 7688 O O . ASP D 1 100 ? 149.329 165.620 167.236 1.00 87.02 100 ASP K O 1
ATOM 7697 N N . ALA D 1 101 ? 151.445 165.923 167.966 1.00 76.17 101 ALA K N 1
ATOM 7698 C CA . ALA D 1 101 ? 151.073 166.160 169.355 1.00 70.14 101 ALA K CA 1
ATOM 7699 C C . ALA D 1 101 ? 151.134 167.627 169.761 1.00 66.96 101 ALA K C 1
ATOM 7700 O O . ALA D 1 101 ? 150.873 167.934 170.928 1.00 65.33 101 ALA K O 1
ATOM 7707 N N . TYR D 1 102 ? 151.459 168.532 168.841 1.00 70.14 102 TYR K N 1
ATOM 7708 C CA . TYR D 1 102 ? 151.727 169.932 169.152 1.00 72.80 102 TYR K CA 1
ATOM 7709 C C . TYR D 1 102 ? 150.877 170.868 168.300 1.00 78.38 102 TYR K C 1
ATOM 7710 O O . TYR D 1 102 ? 151.389 171.798 167.675 1.00 84.39 102 TYR K O 1
ATOM 7728 N N . ARG D 1 103 ? 149.566 170.638 168.262 1.00 75.90 103 ARG K N 1
ATOM 7729 C CA . ARG D 1 103 ? 148.663 171.377 167.392 1.00 73.20 103 ARG K CA 1
ATOM 7730 C C . ARG D 1 103 ? 147.633 172.151 168.204 1.00 70.71 103 ARG K C 1
ATOM 7731 O O . ARG D 1 103 ? 147.318 171.794 169.342 1.00 71.89 103 ARG K O 1
ATOM 7752 N N . LEU D 1 104 ? 147.110 173.218 167.602 1.00 73.98 104 LEU K N 1
ATOM 7753 C CA . LEU D 1 104 ? 146.056 174.026 168.198 1.00 73.40 104 LEU K CA 1
ATOM 7754 C C . LEU D 1 104 ? 144.686 173.596 167.676 1.00 78.86 104 LEU K C 1
ATOM 7755 O O . LEU D 1 104 ? 144.569 172.843 166.707 1.00 88.82 104 LEU K O 1
ATOM 7771 N N . ASP D 1 105 ? 143.642 174.096 168.336 1.00 83.32 105 ASP K N 1
ATOM 7772 C CA . ASP D 1 105 ? 142.261 173.746 168.029 1.00 92.81 105 ASP K CA 1
ATOM 7773 C C . ASP D 1 105 ? 141.507 174.864 167.316 1.00 90.66 105 ASP K C 1
ATOM 7774 O O . ASP D 1 105 ? 140.280 174.793 167.201 1.00 85.80 105 ASP K O 1
ATOM 7783 N N . THR D 1 106 ? 142.209 175.888 166.829 1.00 91.43 106 THR K N 1
ATOM 7784 C CA . THR D 1 106 ? 141.526 177.078 166.330 1.00 90.67 106 THR K CA 1
ATOM 7785 C C . THR D 1 106 ? 140.673 176.785 165.102 1.00 94.61 106 THR K C 1
ATOM 7786 O O . THR D 1 106 ? 139.690 177.491 164.852 1.00 95.90 106 THR K O 1
ATOM 7797 N N . THR D 1 107 ? 141.023 175.758 164.326 1.00 99.89 107 THR K N 1
ATOM 7798 C CA . THR D 1 107 ? 140.372 175.553 163.035 1.00 102.26 107 THR K CA 1
ATOM 7799 C C . THR D 1 107 ? 138.910 175.137 163.164 1.00 102.04 107 THR K C 1
ATOM 7800 O O . THR D 1 107 ? 138.169 175.229 162.179 1.00 102.19 107 THR K O 1
ATOM 7811 N N . THR D 1 108 ? 138.476 174.685 164.341 1.00 101.50 108 THR K N 1
ATOM 7812 C CA . THR D 1 108 ? 137.108 174.201 164.499 1.00 97.93 108 THR K CA 1
ATOM 7813 C C . THR D 1 108 ? 136.119 175.306 164.849 1.00 93.86 108 THR K C 1
ATOM 7814 O O . THR D 1 108 ? 134.910 175.103 164.700 1.00 90.28 108 THR K O 1
ATOM 7825 N N . LEU D 1 109 ? 136.594 176.463 165.295 1.00 91.14 109 LEU K N 1
ATOM 7826 C CA . LEU D 1 109 ? 135.707 177.493 165.810 1.00 87.26 109 LEU K CA 1
ATOM 7827 C C . LEU D 1 109 ? 135.065 178.282 164.676 1.00 91.30 109 LEU K C 1
ATOM 7828 O O . LEU D 1 109 ? 135.613 178.393 163.576 1.00 99.56 109 LEU K O 1
ATOM 7844 N N . LYS D 1 110 ? 133.884 178.833 164.959 1.00 93.47 110 LYS K N 1
ATOM 7845 C CA . LYS D 1 110 ? 133.111 179.600 163.979 1.00 96.87 110 LYS K CA 1
ATOM 7846 C C . LYS D 1 110 ? 132.407 180.727 164.726 1.00 93.07 110 LYS K C 1
ATOM 7847 O O . LYS D 1 110 ? 131.439 180.487 165.452 1.00 90.03 110 LYS K O 1
ATOM 7866 N N . ILE D 1 111 ? 132.887 181.950 164.539 1.00 95.32 111 ILE K N 1
ATOM 7867 C CA . ILE D 1 111 ? 132.341 183.127 165.202 1.00 97.42 111 ILE K CA 1
ATOM 7868 C C . ILE D 1 111 ? 131.743 184.012 164.117 1.00 102.36 111 ILE K C 1
ATOM 7869 O O . ILE D 1 111 ? 132.450 184.792 163.469 1.00 113.99 111 ILE K O 1
ATOM 7885 N N . GLU D 1 112 ? 130.434 183.891 163.917 1.00 95.45 112 GLU K N 1
ATOM 7886 C CA . GLU D 1 112 ? 129.723 184.706 162.944 1.00 93.58 112 GLU K CA 1
ATOM 7887 C C . GLU D 1 112 ? 128.257 184.728 163.349 1.00 95.93 112 GLU K C 1
ATOM 7888 O O . GLU D 1 112 ? 127.779 183.834 164.051 1.00 104.88 112 GLU K O 1
ATOM 7900 N N . PHE D 1 113 ? 127.544 185.762 162.896 1.00 91.42 113 PHE K N 1
ATOM 7901 C CA . PHE D 1 113 ? 126.184 185.973 163.386 1.00 89.85 113 PHE K CA 1
ATOM 7902 C C . PHE D 1 113 ? 125.293 184.774 163.091 1.00 88.47 113 PHE K C 1
ATOM 7903 O O . PHE D 1 113 ? 124.510 184.349 163.948 1.00 85.21 113 PHE K O 1
ATOM 7920 N N . ASP D 1 114 ? 125.390 184.216 161.884 1.00 92.12 114 ASP K N 1
ATOM 7921 C CA . ASP D 1 114 ? 124.564 183.066 161.542 1.00 94.17 114 ASP K CA 1
ATOM 7922 C C . ASP D 1 114 ? 124.890 181.849 162.395 1.00 92.41 114 ASP K C 1
ATOM 7923 O O . ASP D 1 114 ? 124.055 180.946 162.506 1.00 97.04 114 ASP K O 1
ATOM 7932 N N . ASP D 1 115 ? 126.077 181.803 162.996 1.00 91.39 115 ASP K N 1
ATOM 7933 C CA . ASP D 1 115 ? 126.461 180.705 163.871 1.00 88.32 115 ASP K CA 1
ATOM 7934 C C . ASP D 1 115 ? 126.331 181.048 165.347 1.00 86.16 115 ASP K C 1
ATOM 7935 O O . ASP D 1 115 ? 126.046 180.158 166.155 1.00 86.07 115 ASP K O 1
ATOM 7944 N N . SER D 1 116 ? 126.530 182.314 165.717 1.00 86.51 116 SER K N 1
ATOM 7945 C CA . SER D 1 116 ? 126.403 182.716 167.112 1.00 81.58 116 SER K CA 1
ATOM 7946 C C . SER D 1 116 ? 124.950 182.792 167.558 1.00 79.68 116 SER K C 1
ATOM 7947 O O . SER D 1 116 ? 124.663 182.612 168.746 1.00 83.46 116 SER K O 1
ATOM 7955 N N . PHE D 1 117 ? 124.027 183.053 166.633 1.00 81.88 117 PHE K N 1
ATOM 7956 C CA . PHE D 1 117 ? 122.606 183.225 166.939 1.00 79.80 117 PHE K CA 1
ATOM 7957 C C . PHE D 1 117 ? 121.815 182.283 166.043 1.00 83.68 117 PHE K C 1
ATOM 7958 O O . PHE D 1 117 ? 121.185 182.716 165.069 1.00 88.53 117 PHE K O 1
ATOM 7975 N N . PRO D 1 118 ? 121.818 180.988 166.346 1.00 83.39 118 PRO K N 1
ATOM 7976 C CA . PRO D 1 118 ? 121.195 180.017 165.442 1.00 82.91 118 PRO K CA 1
ATOM 7977 C C . PRO D 1 118 ? 119.679 180.130 165.429 1.00 89.92 118 PRO K C 1
ATOM 7978 O O . PRO D 1 118 ? 119.051 180.664 166.346 1.00 90.61 118 PRO K O 1
ATOM 7989 N N . GLU D 1 119 ? 119.095 179.606 164.353 1.00 93.20 119 GLU K N 1
ATOM 7990 C CA . GLU D 1 119 ? 117.660 179.655 164.115 1.00 90.15 119 GLU K CA 1
ATOM 7991 C C . GLU D 1 119 ? 117.134 178.238 163.940 1.00 97.80 119 GLU K C 1
ATOM 7992 O O . GLU D 1 119 ? 117.778 177.405 163.296 1.00 103.59 119 GLU K O 1
ATOM 8004 N N . VAL D 1 120 ? 115.960 177.968 164.515 1.00 100.20 120 VAL K N 1
ATOM 8005 C CA . VAL D 1 120 ? 115.445 176.602 164.520 1.00 96.56 120 VAL K CA 1
ATOM 8006 C C . VAL D 1 120 ? 114.722 176.269 163.218 1.00 100.03 120 VAL K C 1
ATOM 8007 O O . VAL D 1 120 ? 114.636 175.095 162.840 1.00 101.33 120 VAL K O 1
ATOM 8020 N N . SER D 1 121 ? 114.189 177.268 162.518 1.00 107.16 121 SER K N 1
ATOM 8021 C CA . SER D 1 121 ? 113.525 177.034 161.244 1.00 116.51 121 SER K CA 1
ATOM 8022 C C . SER D 1 121 ? 113.618 178.296 160.399 1.00 122.12 121 SER K C 1
ATOM 8023 O O . SER D 1 121 ? 113.883 179.388 160.909 1.00 123.85 121 SER K O 1
ATOM 8031 N N . LYS D 1 122 ? 113.388 178.136 159.099 1.00 122.09 122 LYS K N 1
ATOM 8032 C CA . LYS D 1 122 ? 113.633 179.205 158.143 1.00 123.43 122 LYS K CA 1
ATOM 8033 C C . LYS D 1 122 ? 112.810 180.445 158.495 1.00 121.34 122 LYS K C 1
ATOM 8034 O O . LYS D 1 122 ? 111.587 180.340 158.667 1.00 118.50 122 LYS K O 1
ATOM 8053 N N . PRO D 1 123 ? 113.431 181.617 158.611 1.00 116.72 123 PRO K N 1
ATOM 8054 C CA . PRO D 1 123 ? 112.653 182.844 158.804 1.00 115.03 123 PRO K CA 1
ATOM 8055 C C . PRO D 1 123 ? 111.823 183.193 157.579 1.00 119.25 123 PRO K C 1
ATOM 8056 O O . PRO D 1 123 ? 112.154 182.830 156.447 1.00 119.09 123 PRO K O 1
ATOM 8067 N N . GLY D 1 124 ? 110.728 183.906 157.822 1.00 118.15 124 GLY K N 1
ATOM 8068 C CA . GLY D 1 124 ? 109.979 184.541 156.765 1.00 113.77 124 GLY K CA 1
ATOM 8069 C C . GLY D 1 124 ? 110.453 185.967 156.565 1.00 114.55 124 GLY K C 1
ATOM 8070 O O . GLY D 1 124 ? 111.250 186.489 157.350 1.00 115.85 124 GLY K O 1
ATOM 8074 N N . PRO D 1 125 ? 109.971 186.631 155.513 1.00 113.47 125 PRO K N 1
ATOM 8075 C CA . PRO D 1 125 ? 110.435 188.003 155.246 1.00 115.83 125 PRO K CA 1
ATOM 8076 C C . PRO D 1 125 ? 110.110 188.987 156.357 1.00 115.54 125 PRO K C 1
ATOM 8077 O O . PRO D 1 125 ? 110.783 190.020 156.461 1.00 117.48 125 PRO K O 1
ATOM 8088 N N . ALA D 1 126 ? 109.104 188.708 157.189 1.00 114.10 126 ALA K N 1
ATOM 8089 C CA . ALA D 1 126 ? 108.783 189.617 158.284 1.00 113.47 126 ALA K CA 1
ATOM 8090 C C . ALA D 1 126 ? 109.823 189.551 159.396 1.00 112.77 126 ALA K C 1
ATOM 8091 O O . ALA D 1 126 ? 109.989 190.520 160.145 1.00 111.06 126 ALA K O 1
ATOM 8098 N N . LEU D 1 127 ? 110.525 188.424 159.519 1.00 114.00 127 LEU K N 1
ATOM 8099 C CA . LEU D 1 127 ? 111.562 188.243 160.528 1.00 109.19 127 LEU K CA 1
ATOM 8100 C C . LEU D 1 127 ? 112.958 188.540 159.992 1.00 107.27 127 LEU K C 1
ATOM 8101 O O . LEU D 1 127 ? 113.873 188.839 160.779 1.00 107.10 127 LEU K O 1
ATOM 8117 N N . GLU D 1 128 ? 113.131 188.466 158.670 1.00 106.37 128 GLU K N 1
ATOM 8118 C CA . GLU D 1 128 ? 114.423 188.752 158.065 1.00 106.53 128 GLU K CA 1
ATOM 8119 C C . GLU D 1 128 ? 114.874 190.177 158.349 1.00 107.42 128 GLU K C 1
ATOM 8120 O O . GLU D 1 128 ? 116.073 190.426 158.484 1.00 107.69 128 GLU K O 1
ATOM 8132 N N . SER D 1 129 ? 113.938 191.123 158.444 1.00 101.66 129 SER K N 1
ATOM 8133 C CA . SER D 1 129 ? 114.316 192.505 158.734 1.00 104.90 129 SER K CA 1
ATOM 8134 C C . SER D 1 129 ? 114.927 192.632 160.127 1.00 108.35 129 SER K C 1
ATOM 8135 O O . SER D 1 129 ? 115.942 193.323 160.317 1.00 113.15 129 SER K O 1
ATOM 8143 N N . VAL D 1 130 ? 114.319 191.975 161.116 1.00 99.37 130 VAL K N 1
ATOM 8144 C CA . VAL D 1 130 ? 114.860 192.004 162.470 1.00 99.81 130 VAL K CA 1
ATOM 8145 C C . VAL D 1 130 ? 116.235 191.352 162.495 1.00 99.78 130 VAL K C 1
ATOM 8146 O O . VAL D 1 130 ? 117.183 191.870 163.111 1.00 98.65 130 VAL K O 1
ATOM 8159 N N . ARG D 1 131 ? 116.367 190.203 161.824 1.00 98.42 131 ARG K N 1
ATOM 8160 C CA . ARG D 1 131 ? 117.682 189.580 161.704 1.00 94.66 131 ARG K CA 1
ATOM 8161 C C . ARG D 1 131 ? 118.687 190.550 161.092 1.00 97.88 131 ARG K C 1
ATOM 8162 O O . ARG D 1 131 ? 119.839 190.634 161.538 1.00 101.89 131 ARG K O 1
ATOM 8183 N N . LYS D 1 132 ? 118.262 191.296 160.071 1.00 97.46 132 LYS K N 1
ATOM 8184 C CA . LYS D 1 132 ? 119.163 192.196 159.362 1.00 98.21 132 LYS K CA 1
ATOM 8185 C C . LYS D 1 132 ? 119.674 193.302 160.274 1.00 93.99 132 LYS K C 1
ATOM 8186 O O . LYS D 1 132 ? 120.862 193.641 160.247 1.00 97.39 132 LYS K O 1
ATOM 8205 N N . LEU D 1 133 ? 118.790 193.884 161.083 1.00 87.87 133 LEU K N 1
ATOM 8206 C CA . LEU D 1 133 ? 119.228 194.925 162.013 1.00 90.91 133 LEU K CA 1
ATOM 8207 C C . LEU D 1 133 ? 120.200 194.361 163.050 1.00 94.18 133 LEU K C 1
ATOM 8208 O O . LEU D 1 133 ? 121.291 194.922 163.290 1.00 98.87 133 LEU K O 1
ATOM 8224 N N . ASN D 1 134 ? 119.821 193.238 163.668 1.00 93.51 134 ASN K N 1
ATOM 8225 C CA . ASN D 1 134 ? 120.650 192.674 164.727 1.00 90.26 134 ASN K CA 1
ATOM 8226 C C . ASN D 1 134 ? 122.029 192.287 164.208 1.00 85.82 134 ASN K C 1
ATOM 8227 O O . ASN D 1 134 ? 123.026 192.425 164.932 1.00 88.84 134 ASN K O 1
ATOM 8238 N N . ARG D 1 135 ? 122.109 191.809 162.964 1.00 82.78 135 ARG K N 1
ATOM 8239 C CA . ARG D 1 135 ? 123.398 191.403 162.417 1.00 83.18 135 ARG K CA 1
ATOM 8240 C C . ARG D 1 135 ? 124.386 192.559 162.425 1.00 90.01 135 ARG K C 1
ATOM 8241 O O . ARG D 1 135 ? 125.519 192.421 162.907 1.00 94.35 135 ARG K O 1
ATOM 8262 N N . ILE D 1 136 ? 123.985 193.707 161.873 1.00 91.80 136 ILE K N 1
ATOM 8263 C CA . ILE D 1 136 ? 124.921 194.818 161.784 1.00 90.65 136 ILE K CA 1
ATOM 8264 C C . ILE D 1 136 ? 125.289 195.304 163.175 1.00 85.16 136 ILE K C 1
ATOM 8265 O O . ILE D 1 136 ? 126.459 195.599 163.445 1.00 90.72 136 ILE K O 1
ATOM 8281 N N . LEU D 1 137 ? 124.319 195.375 164.092 1.00 82.94 137 LEU K N 1
ATOM 8282 C CA . LEU D 1 137 ? 124.681 195.808 165.443 1.00 85.71 137 LEU K CA 1
ATOM 8283 C C . LEU D 1 137 ? 125.773 194.913 166.026 1.00 88.46 137 LEU K C 1
ATOM 8284 O O . LEU D 1 137 ? 126.840 195.393 166.455 1.00 95.04 137 LEU K O 1
ATOM 8300 N N . TYR D 1 138 ? 125.534 193.599 166.011 1.00 90.21 138 TYR K N 1
ATOM 8301 C CA . TYR D 1 138 ? 126.473 192.654 166.606 1.00 88.75 138 TYR K CA 1
ATOM 8302 C C . TYR D 1 138 ? 127.851 192.768 165.968 1.00 90.37 138 TYR K C 1
ATOM 8303 O O . TYR D 1 138 ? 128.864 192.923 166.665 1.00 93.55 138 TYR K O 1
ATOM 8321 N N . GLU D 1 139 ? 127.907 192.706 164.635 1.00 87.59 139 GLU K N 1
ATOM 8322 C CA . GLU D 1 139 ? 129.199 192.667 163.961 1.00 87.55 139 GLU K CA 1
ATOM 8323 C C . GLU D 1 139 ? 129.962 193.974 164.139 1.00 91.27 139 GLU K C 1
ATOM 8324 O O . GLU D 1 139 ? 131.182 193.960 164.355 1.00 94.65 139 GLU K O 1
ATOM 8336 N N . GLY D 1 140 ? 129.272 195.115 164.061 1.00 86.69 140 GLY K N 1
ATOM 8337 C CA . GLY D 1 140 ? 129.957 196.380 164.255 1.00 84.83 140 GLY K CA 1
ATOM 8338 C C . GLY D 1 140 ? 130.597 196.482 165.625 1.00 90.13 140 GLY K C 1
ATOM 8339 O O . GLY D 1 140 ? 131.776 196.836 165.750 1.00 97.40 140 GLY K O 1
ATOM 8343 N N . MET D 1 141 ? 129.836 196.157 166.676 1.00 85.68 141 MET K N 1
ATOM 8344 C CA . MET D 1 141 ? 130.409 196.235 168.018 1.00 86.65 141 MET K CA 1
ATOM 8345 C C . MET D 1 141 ? 131.600 195.289 168.154 1.00 95.11 141 MET K C 1
ATOM 8346 O O . MET D 1 141 ? 132.669 195.664 168.677 1.00 98.53 141 MET K O 1
ATOM 8360 N N . SER D 1 142 ? 131.434 194.054 167.667 1.00 93.75 142 SER K N 1
ATOM 8361 C CA . SER D 1 142 ? 132.473 193.044 167.825 1.00 91.22 142 SER K CA 1
ATOM 8362 C C . SER D 1 142 ? 133.764 193.481 167.149 1.00 91.05 142 SER K C 1
ATOM 8363 O O . SER D 1 142 ? 134.856 193.308 167.701 1.00 93.91 142 SER K O 1
ATOM 8371 N N . ASP D 1 143 ? 133.661 194.053 165.948 1.00 90.84 143 ASP K N 1
ATOM 8372 C CA . ASP D 1 143 ? 134.868 194.457 165.234 1.00 92.46 143 ASP K CA 1
ATOM 8373 C C . ASP D 1 143 ? 135.504 195.690 165.867 1.00 90.26 143 ASP K C 1
ATOM 8374 O O . ASP D 1 143 ? 136.736 195.791 165.933 1.00 90.50 143 ASP K O 1
ATOM 8383 N N . ALA D 1 144 ? 134.689 196.639 166.336 1.00 90.48 144 ALA K N 1
ATOM 8384 C CA . ALA D 1 144 ? 135.252 197.852 166.919 1.00 87.94 144 ALA K CA 1
ATOM 8385 C C . ALA D 1 144 ? 136.113 197.528 168.134 1.00 92.54 144 ALA K C 1
ATOM 8386 O O . ALA D 1 144 ? 137.250 198.014 168.257 1.00 98.60 144 ALA K O 1
ATOM 8393 N N . ILE D 1 145 ? 135.590 196.704 169.049 1.00 89.46 145 ILE K N 1
ATOM 8394 C CA . ILE D 1 145 ? 136.348 196.424 170.270 1.00 92.22 145 ILE K CA 1
ATOM 8395 C C . ILE D 1 145 ? 137.665 195.733 169.928 1.00 95.23 145 ILE K C 1
ATOM 8396 O O . ILE D 1 145 ? 138.729 196.065 170.476 1.00 95.49 145 ILE K O 1
ATOM 8412 N N . HIS D 1 146 ? 137.610 194.757 169.020 1.00 92.08 146 HIS K N 1
ATOM 8413 C CA . HIS D 1 146 ? 138.811 194.020 168.648 1.00 89.09 146 HIS K CA 1
ATOM 8414 C C . HIS D 1 146 ? 139.849 194.947 168.032 1.00 89.48 146 HIS K C 1
ATOM 8415 O O . HIS D 1 146 ? 141.039 194.857 168.350 1.00 91.80 146 HIS K O 1
ATOM 8429 N N . ILE D 1 147 ? 139.419 195.853 167.151 1.00 91.06 147 ILE K N 1
ATOM 8430 C CA . ILE D 1 147 ? 140.366 196.781 166.535 1.00 86.59 147 ILE K CA 1
ATOM 8431 C C . ILE D 1 147 ? 141.056 197.618 167.603 1.00 85.59 147 ILE K C 1
ATOM 8432 O O . ILE D 1 147 ? 142.288 197.753 167.616 1.00 92.03 147 ILE K O 1
ATOM 8448 N N . ILE D 1 148 ? 140.271 198.206 168.508 1.00 87.56 148 ILE K N 1
ATOM 8449 C CA . ILE D 1 148 ? 140.864 199.109 169.492 1.00 89.76 148 ILE K CA 1
ATOM 8450 C C . ILE D 1 148 ? 141.870 198.362 170.358 1.00 92.86 148 ILE K C 1
ATOM 8451 O O . ILE D 1 148 ? 143.003 198.825 170.566 1.00 99.99 148 ILE K O 1
ATOM 8467 N N . PHE D 1 149 ? 141.485 197.186 170.861 1.00 87.39 149 PHE K N 1
ATOM 8468 C CA . PHE D 1 149 ? 142.386 196.456 171.747 1.00 89.25 149 PHE K CA 1
ATOM 8469 C C . PHE D 1 149 ? 143.622 195.965 171.005 1.00 94.39 149 PHE K C 1
ATOM 8470 O O . PHE D 1 149 ? 144.725 195.966 171.565 1.00 92.91 149 PHE K O 1
ATOM 8487 N N . SER D 1 150 ? 143.469 195.544 169.748 1.00 97.47 150 SER K N 1
ATOM 8488 C CA . SER D 1 150 ? 144.628 195.110 168.980 1.00 92.47 150 SER K CA 1
ATOM 8489 C C . SER D 1 150 ? 145.611 196.253 168.790 1.00 91.01 150 SER K C 1
ATOM 8490 O O . SER D 1 150 ? 146.827 196.062 168.902 1.00 94.37 150 SER K O 1
ATOM 8498 N N . LEU D 1 151 ? 145.105 197.452 168.503 1.00 89.42 151 LEU K N 1
ATOM 8499 C CA . LEU D 1 151 ? 146.005 198.567 168.233 1.00 88.27 151 LEU K CA 1
ATOM 8500 C C . LEU D 1 151 ? 146.716 199.027 169.501 1.00 91.85 151 LEU K C 1
ATOM 8501 O O . LEU D 1 151 ? 147.937 199.217 169.499 1.00 95.28 151 LEU K O 1
ATOM 8517 N N . PHE D 1 152 ? 145.977 199.207 170.601 1.00 96.70 152 PHE K N 1
ATOM 8518 C CA . PHE D 1 152 ? 146.569 199.865 171.764 1.00 94.99 152 PHE K CA 1
ATOM 8519 C C . PHE D 1 152 ? 147.118 198.910 172.818 1.00 95.17 152 PHE K C 1
ATOM 8520 O O . PHE D 1 152 ? 147.784 199.373 173.751 1.00 98.21 152 PHE K O 1
ATOM 8537 N N . LEU D 1 153 ? 146.872 197.605 172.707 1.00 95.01 153 LEU K N 1
ATOM 8538 C CA . LEU D 1 153 ? 147.472 196.636 173.617 1.00 97.99 153 LEU K CA 1
ATOM 8539 C C . LEU D 1 153 ? 148.263 195.540 172.921 1.00 97.10 153 LEU K C 1
ATOM 8540 O O . LEU D 1 153 ? 149.252 195.069 173.484 1.00 93.88 153 LEU K O 1
ATOM 8556 N N . GLY D 1 154 ? 147.863 195.118 171.720 1.00 95.01 154 GLY K N 1
ATOM 8557 C CA . GLY D 1 154 ? 148.651 194.133 170.999 1.00 89.59 154 GLY K CA 1
ATOM 8558 C C . GLY D 1 154 ? 150.047 194.630 170.683 1.00 94.11 154 GLY K C 1
ATOM 8559 O O . GLY D 1 154 ? 150.987 193.835 170.565 1.00 98.63 154 GLY K O 1
ATOM 8563 N N . PHE D 1 155 ? 150.201 195.948 170.551 1.00 96.46 155 PHE K N 1
ATOM 8564 C CA . PHE D 1 155 ? 151.500 196.538 170.245 1.00 93.65 155 PHE K CA 1
ATOM 8565 C C . PHE D 1 155 ? 152.540 196.147 171.290 1.00 94.86 155 PHE K C 1
ATOM 8566 O O . PHE D 1 155 ? 153.680 195.811 170.953 1.00 95.07 155 PHE K O 1
ATOM 8583 N N . LEU D 1 156 ? 152.162 196.183 172.569 1.00 94.46 156 LEU K N 1
ATOM 8584 C CA . LEU D 1 156 ? 153.080 195.794 173.635 1.00 92.47 156 LEU K CA 1
ATOM 8585 C C . LEU D 1 156 ? 153.250 194.281 173.720 1.00 92.95 156 LEU K C 1
ATOM 8586 O O . LEU D 1 156 ? 154.356 193.794 174.006 1.00 97.47 156 LEU K O 1
ATOM 8602 N N . ALA D 1 157 ? 152.172 193.533 173.479 1.00 91.74 157 ALA K N 1
ATOM 8603 C CA . ALA D 1 157 ? 152.243 192.079 173.547 1.00 90.80 157 ALA K CA 1
ATOM 8604 C C . ALA D 1 157 ? 153.239 191.536 172.532 1.00 90.94 157 ALA K C 1
ATOM 8605 O O . ALA D 1 157 ? 153.999 190.608 172.828 1.00 93.67 157 ALA K O 1
ATOM 8612 N N . ALA D 1 158 ? 153.243 192.100 171.322 1.00 88.93 158 ALA K N 1
ATOM 8613 C CA . ALA D 1 158 ? 154.168 191.620 170.300 1.00 87.30 158 ALA K CA 1
ATOM 8614 C C . ALA D 1 158 ? 155.616 191.752 170.759 1.00 90.43 158 ALA K C 1
ATOM 8615 O O . ALA D 1 158 ? 156.388 190.788 170.690 1.00 93.08 158 ALA K O 1
ATOM 8622 N N . ILE D 1 159 ? 155.995 192.933 171.251 1.00 91.73 159 ILE K N 1
ATOM 8623 C CA . ILE D 1 159 ? 157.361 193.159 171.719 1.00 93.69 159 ILE K CA 1
ATOM 8624 C C . ILE D 1 159 ? 157.706 192.178 172.836 1.00 90.86 159 ILE K C 1
ATOM 8625 O O . ILE D 1 159 ? 158.746 191.489 172.806 1.00 95.48 159 ILE K O 1
ATOM 8641 N N . THR D 1 160 ? 156.830 192.101 173.842 1.00 86.34 160 THR K N 1
ATOM 8642 C CA . THR D 1 160 ? 157.136 191.301 175.021 1.00 89.91 160 THR K CA 1
ATOM 8643 C C . THR D 1 160 ? 157.287 189.829 174.661 1.00 91.91 160 THR K C 1
ATOM 8644 O O . THR D 1 160 ? 158.199 189.156 175.154 1.00 96.79 160 THR K O 1
ATOM 8655 N N . VAL D 1 161 ? 156.407 189.309 173.804 1.00 89.71 161 VAL K N 1
ATOM 8656 C CA . VAL D 1 161 ? 156.497 187.905 173.421 1.00 87.07 161 VAL K CA 1
ATOM 8657 C C . VAL D 1 161 ? 157.724 187.663 172.551 1.00 88.76 161 VAL K C 1
ATOM 8658 O O . VAL D 1 161 ? 158.356 186.601 172.633 1.00 94.17 161 VAL K O 1
ATOM 8671 N N . GLY D 1 162 ? 158.073 188.624 171.691 1.00 90.80 162 GLY K N 1
ATOM 8672 C CA . GLY D 1 162 ? 159.241 188.448 170.845 1.00 93.86 162 GLY K CA 1
ATOM 8673 C C . GLY D 1 162 ? 160.513 188.255 171.647 1.00 93.70 162 GLY K C 1
ATOM 8674 O O . GLY D 1 162 ? 161.354 187.413 171.309 1.00 91.06 162 GLY K O 1
ATOM 8678 N N . PHE D 1 163 ? 160.673 189.031 172.721 1.00 94.85 163 PHE K N 1
ATOM 8679 C CA . PHE D 1 163 ? 161.882 188.895 173.539 1.00 93.02 163 PHE K CA 1
ATOM 8680 C C . PHE D 1 163 ? 162.046 187.462 174.061 1.00 90.87 163 PHE K C 1
ATOM 8681 O O . PHE D 1 163 ? 163.086 186.806 173.845 1.00 93.80 163 PHE K O 1
ATOM 8698 N N . PHE D 1 164 ? 161.008 186.946 174.724 1.00 86.36 164 PHE K N 1
ATOM 8699 C CA . PHE D 1 164 ? 161.088 185.612 175.304 1.00 87.60 164 PHE K CA 1
ATOM 8700 C C . PHE D 1 164 ? 161.203 184.539 174.231 1.00 84.94 164 PHE K C 1
ATOM 8701 O O . PHE D 1 164 ? 161.877 183.526 174.446 1.00 90.08 164 PHE K O 1
ATOM 8718 N N . MET D 1 165 ? 160.565 184.732 173.073 1.00 80.96 165 MET K N 1
ATOM 8719 C CA . MET D 1 165 ? 160.685 183.740 172.011 1.00 79.17 165 MET K CA 1
ATOM 8720 C C . MET D 1 165 ? 162.105 183.673 171.465 1.00 86.85 165 MET K C 1
ATOM 8721 O O . MET D 1 165 ? 162.597 182.581 171.153 1.00 90.25 165 MET K O 1
ATOM 8735 N N . GLY D 1 166 ? 162.778 184.818 171.339 1.00 88.67 166 GLY K N 1
ATOM 8736 C CA . GLY D 1 166 ? 164.178 184.783 170.946 1.00 83.31 166 GLY K CA 1
ATOM 8737 C C . GLY D 1 166 ? 165.026 183.996 171.927 1.00 82.81 166 GLY K C 1
ATOM 8738 O O . GLY D 1 166 ? 165.823 183.129 171.532 1.00 85.42 166 GLY K O 1
ATOM 8742 N N . MET D 1 167 ? 164.853 184.268 173.224 1.00 83.14 167 MET K N 1
ATOM 8743 C CA . MET D 1 167 ? 165.615 183.495 174.205 1.00 80.08 167 MET K CA 1
ATOM 8744 C C . MET D 1 167 ? 165.296 182.004 174.106 1.00 80.07 167 MET K C 1
ATOM 8745 O O . MET D 1 167 ? 166.194 181.156 174.223 1.00 88.44 167 MET K O 1
ATOM 8759 N N . ALA D 1 168 ? 164.021 181.666 173.896 1.00 75.80 168 ALA K N 1
ATOM 8760 C CA . ALA D 1 168 ? 163.624 180.265 173.813 1.00 73.96 168 ALA K CA 1
ATOM 8761 C C . ALA D 1 168 ? 164.293 179.569 172.637 1.00 76.94 168 ALA K C 1
ATOM 8762 O O . ALA D 1 168 ? 164.763 178.432 172.764 1.00 85.42 168 ALA K O 1
ATOM 8769 N N . ARG D 1 169 ? 164.337 180.231 171.479 1.00 75.52 169 ARG K N 1
ATOM 8770 C CA . ARG D 1 169 ? 165.010 179.634 170.330 1.00 78.29 169 ARG K CA 1
ATOM 8771 C C . ARG D 1 169 ? 166.481 179.387 170.630 1.00 82.58 169 ARG K C 1
ATOM 8772 O O . ARG D 1 169 ? 167.020 178.310 170.320 1.00 82.78 169 ARG K O 1
ATOM 8793 N N . PHE D 1 170 ? 167.154 180.371 171.235 1.00 81.16 170 PHE K N 1
ATOM 8794 C CA . PHE D 1 170 ? 168.569 180.173 171.533 1.00 76.02 170 PHE K CA 1
ATOM 8795 C C . PHE D 1 170 ? 168.769 178.960 172.432 1.00 74.41 170 PHE K C 1
ATOM 8796 O O . PHE D 1 170 ? 169.654 178.127 172.189 1.00 81.23 170 PHE K O 1
ATOM 8813 N N . MET D 1 171 ? 167.969 178.858 173.498 1.00 71.50 171 MET K N 1
ATOM 8814 C CA . MET D 1 171 ? 168.141 177.741 174.420 1.00 74.07 171 MET K CA 1
ATOM 8815 C C . MET D 1 171 ? 167.858 176.412 173.740 1.00 73.63 171 MET K C 1
ATOM 8816 O O . MET D 1 171 ? 168.607 175.446 173.935 1.00 74.31 171 MET K O 1
ATOM 8830 N N . TYR D 1 172 ? 166.808 176.343 172.919 1.00 71.88 172 TYR K N 1
ATOM 8831 C CA . TYR D 1 172 ? 166.510 175.094 172.229 1.00 67.58 172 TYR K CA 1
ATOM 8832 C C . TYR D 1 172 ? 167.688 174.649 171.379 1.00 73.39 172 TYR K C 1
ATOM 8833 O O . TYR D 1 172 ? 168.058 173.469 171.387 1.00 77.74 172 TYR K O 1
ATOM 8851 N N . THR D 1 173 ? 168.297 175.573 170.635 1.00 77.15 173 THR K N 1
ATOM 8852 C CA . THR D 1 173 ? 169.384 175.155 169.753 1.00 78.13 173 THR K CA 1
ATOM 8853 C C . THR D 1 173 ? 170.629 174.763 170.542 1.00 76.50 173 THR K C 1
ATOM 8854 O O . THR D 1 173 ? 171.231 173.716 170.278 1.00 78.87 173 THR K O 1
ATOM 8865 N N . TYR D 1 174 ? 171.040 175.582 171.510 1.00 75.76 174 TYR K N 1
ATOM 8866 C CA . TYR D 1 174 ? 172.377 175.444 172.075 1.00 72.19 174 TYR K CA 1
ATOM 8867 C C . TYR D 1 174 ? 172.425 174.761 173.436 1.00 74.82 174 TYR K C 1
ATOM 8868 O O . TYR D 1 174 ? 173.514 174.659 174.008 1.00 84.59 174 TYR K O 1
ATOM 8886 N N . MET D 1 175 ? 171.301 174.292 173.977 1.00 72.02 175 MET K N 1
ATOM 8887 C CA . MET D 1 175 ? 171.402 173.565 175.240 1.00 71.57 175 MET K CA 1
ATOM 8888 C C . MET D 1 175 ? 170.667 172.233 175.252 1.00 72.56 175 MET K C 1
ATOM 8889 O O . MET D 1 175 ? 171.151 171.284 175.873 1.00 78.25 175 MET K O 1
ATOM 8903 N N . ALA D 1 176 ? 169.517 172.130 174.585 1.00 67.99 176 ALA K N 1
ATOM 8904 C CA . ALA D 1 176 ? 168.721 170.909 174.679 1.00 61.77 176 ALA K CA 1
ATOM 8905 C C . ALA D 1 176 ? 169.250 169.822 173.748 1.00 72.84 176 ALA K C 1
ATOM 8906 O O . ALA D 1 176 ? 169.345 168.649 174.136 1.00 79.07 176 ALA K O 1
ATOM 8913 N N . GLY D 1 177 ? 169.598 170.190 172.518 1.00 71.88 177 GLY K N 1
ATOM 8914 C CA . GLY D 1 177 ? 169.994 169.227 171.518 1.00 70.76 177 GLY K CA 1
ATOM 8915 C C . GLY D 1 177 ? 171.238 168.443 171.888 1.00 74.10 177 GLY K C 1
ATOM 8916 O O . GLY D 1 177 ? 171.279 167.212 171.777 1.00 74.30 177 GLY K O 1
ATOM 8920 N N . PRO D 1 178 ? 172.294 169.145 172.302 1.00 71.71 178 PRO K N 1
ATOM 8921 C CA . PRO D 1 178 ? 173.495 168.437 172.774 1.00 75.03 178 PRO K CA 1
ATOM 8922 C C . PRO D 1 178 ? 173.227 167.507 173.945 1.00 74.65 178 PRO K C 1
ATOM 8923 O O . PRO D 1 178 ? 173.756 166.386 173.984 1.00 79.76 178 PRO K O 1
ATOM 8934 N N . PHE D 1 179 ? 172.406 167.944 174.902 1.00 65.63 179 PHE K N 1
ATOM 8935 C CA . PHE D 1 179 ? 172.068 167.093 176.037 1.00 65.53 179 PHE K CA 1
ATOM 8936 C C . PHE D 1 179 ? 171.392 165.815 175.563 1.00 64.98 179 PHE K C 1
ATOM 8937 O O . PHE D 1 179 ? 171.737 164.710 176.001 1.00 68.71 179 PHE K O 1
ATOM 8954 N N . ASN D 1 180 ? 170.438 165.947 174.640 1.00 63.81 180 ASN K N 1
ATOM 8955 C CA . ASN D 1 180 ? 169.728 164.771 174.150 1.00 68.50 180 ASN K CA 1
ATOM 8956 C C . ASN D 1 180 ? 170.653 163.839 173.375 1.00 69.88 180 ASN K C 1
ATOM 8957 O O . ASN D 1 180 ? 170.559 162.614 173.510 1.00 74.01 180 ASN K O 1
ATOM 8968 N N . GLN D 1 181 ? 171.549 164.389 172.552 1.00 64.71 181 GLN K N 1
ATOM 8969 C CA . GLN D 1 181 ? 172.455 163.529 171.791 1.00 65.93 181 GLN K CA 1
ATOM 8970 C C . GLN D 1 181 ? 173.403 162.769 172.716 1.00 66.79 181 GLN K C 1
ATOM 8971 O O . GLN D 1 181 ? 173.653 161.569 172.522 1.00 73.80 181 GLN K O 1
ATOM 8985 N N . LEU D 1 182 ? 173.935 163.446 173.736 1.00 66.38 182 LEU K N 1
ATOM 8986 C CA . LEU D 1 182 ? 174.806 162.761 174.685 1.00 67.09 182 LEU K CA 1
ATOM 8987 C C . LEU D 1 182 ? 174.044 161.675 175.440 1.00 66.68 182 LEU K C 1
ATOM 8988 O O . LEU D 1 182 ? 174.578 160.582 175.679 1.00 71.14 182 LEU K O 1
ATOM 9004 N N . MET D 1 183 ? 172.789 161.947 175.808 1.00 63.36 183 MET K N 1
ATOM 9005 C CA . MET D 1 183 ? 171.981 160.917 176.453 1.00 64.49 183 MET K CA 1
ATOM 9006 C C . MET D 1 183 ? 171.764 159.728 175.526 1.00 62.80 183 MET K C 1
ATOM 9007 O O . MET D 1 183 ? 171.789 158.572 175.969 1.00 65.37 183 MET K O 1
ATOM 9021 N N . PHE D 1 184 ? 171.538 159.989 174.236 1.00 62.88 184 PHE K N 1
ATOM 9022 C CA . PHE D 1 184 ? 171.387 158.894 173.284 1.00 60.99 184 PHE K CA 1
ATOM 9023 C C . PHE D 1 184 ? 172.633 158.028 173.254 1.00 63.89 184 PHE K C 1
ATOM 9024 O O . PHE D 1 184 ? 172.544 156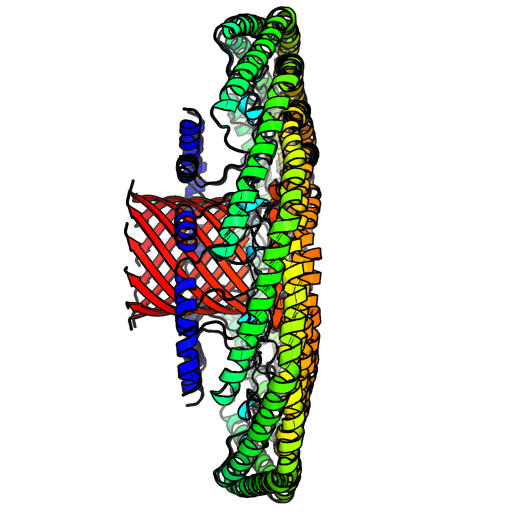.795 173.261 1.00 66.87 184 PHE K O 1
ATOM 9041 N N . LEU D 1 185 ? 173.810 158.655 173.210 1.00 65.10 185 LEU K N 1
ATOM 9042 C CA . LEU D 1 185 ? 175.036 157.863 173.194 1.00 60.65 185 LEU K CA 1
ATOM 9043 C C . LEU D 1 185 ? 175.174 157.038 174.465 1.00 63.12 185 LEU K C 1
ATOM 9044 O O . LEU D 1 185 ? 175.577 155.870 174.412 1.00 68.27 185 LEU K O 1
ATOM 9060 N N . LEU D 1 186 ? 174.850 157.621 175.620 1.00 59.75 186 LEU K N 1
ATOM 9061 C CA . LEU D 1 186 ? 174.986 156.860 176.859 1.00 57.73 186 LEU K CA 1
ATOM 9062 C C . LEU D 1 186 ? 174.002 155.698 176.928 1.00 61.11 186 LEU K C 1
ATOM 9063 O O . LEU D 1 186 ? 174.324 154.657 177.510 1.00 71.05 186 LEU K O 1
ATOM 9079 N N . ILE D 1 187 ? 172.806 155.849 176.362 1.00 58.68 187 ILE K N 1
ATOM 9080 C CA . ILE D 1 187 ? 171.831 154.763 176.417 1.00 56.22 187 ILE K CA 1
ATOM 9081 C C . ILE D 1 187 ? 172.185 153.663 175.424 1.00 60.53 187 ILE K C 1
ATOM 9082 O O . ILE D 1 187 ? 172.126 152.472 175.750 1.00 68.38 187 ILE K O 1
ATOM 9098 N N . ALA D 1 188 ? 172.561 154.037 174.199 1.00 63.95 188 ALA K N 1
ATOM 9099 C CA . ALA D 1 188 ? 172.728 153.045 173.142 1.00 66.49 188 ALA K CA 1
ATOM 9100 C C . ALA D 1 188 ? 173.894 152.098 173.397 1.00 70.13 188 ALA K C 1
ATOM 9101 O O . ALA D 1 188 ? 174.014 151.086 172.698 1.00 69.12 188 ALA K O 1
ATOM 9108 N N . SER D 1 189 ? 174.758 152.397 174.369 1.00 68.67 189 SER K N 1
ATOM 9109 C CA . SER D 1 189 ? 175.896 151.529 174.646 1.00 64.29 189 SER K CA 1
ATOM 9110 C C . SER D 1 189 ? 175.582 150.437 175.661 1.00 67.94 189 SER K C 1
ATOM 9111 O O . SER D 1 189 ? 176.364 149.489 175.783 1.00 72.96 189 SER K O 1
ATOM 9119 N N . LEU D 1 190 ? 174.467 150.539 176.384 1.00 65.65 190 LEU K N 1
ATOM 9120 C CA . LEU D 1 190 ? 174.096 149.557 177.398 1.00 67.90 190 LEU K CA 1
ATOM 9121 C C . LEU D 1 190 ? 172.962 148.636 176.961 1.00 65.80 190 LEU K C 1
ATOM 9122 O O . LEU D 1 190 ? 172.907 147.484 177.399 1.00 69.46 190 LEU K O 1
ATOM 9138 N N . ALA D 1 191 ? 172.061 149.116 176.107 1.00 61.01 191 ALA K N 1
ATOM 9139 C CA . ALA D 1 191 ? 170.835 148.376 175.816 1.00 60.49 191 ALA K CA 1
ATOM 9140 C C . ALA D 1 191 ? 171.062 146.988 175.221 1.00 69.49 191 ALA K C 1
ATOM 9141 O O . ALA D 1 191 ? 170.341 146.052 175.617 1.00 74.74 191 ALA K O 1
ATOM 9148 N N . PRO D 1 192 ? 171.989 146.785 174.277 1.00 65.75 192 PRO K N 1
ATOM 9149 C CA . PRO D 1 192 ? 172.073 145.470 173.616 1.00 65.07 192 PRO K CA 1
ATOM 9150 C C . PRO D 1 192 ? 172.261 144.306 174.575 1.00 59.37 192 PRO K C 1
ATOM 9151 O O . PRO D 1 192 ? 171.651 143.242 174.387 1.00 58.39 192 PRO K O 1
ATOM 9162 N N . SER D 1 193 ? 173.090 144.479 175.606 1.00 58.51 193 SER K N 1
ATOM 9163 C CA . SER D 1 193 ? 173.358 143.384 176.530 1.00 59.46 193 SER K CA 1
ATOM 9164 C C . SER D 1 193 ? 172.108 143.013 177.316 1.00 60.04 193 SER K C 1
ATOM 9165 O O . SER D 1 193 ? 171.810 141.828 177.502 1.00 66.17 193 SER K O 1
ATOM 9173 N N . TRP D 1 194 ? 171.363 144.014 177.786 1.00 57.32 194 TRP K N 1
ATOM 9174 C CA . TRP D 1 194 ? 170.124 143.736 178.504 1.00 58.85 194 TRP K CA 1
ATOM 9175 C C . TRP D 1 194 ? 169.125 143.031 177.596 1.00 58.51 194 TRP K C 1
ATOM 9176 O O . TRP D 1 194 ? 168.457 142.074 178.011 1.00 61.35 194 TRP K O 1
ATOM 9197 N N . ARG D 1 195 ? 169.025 143.477 176.341 1.00 54.05 195 ARG K N 1
ATOM 9198 C CA . ARG D 1 195 ? 168.129 142.816 175.398 1.00 50.37 195 ARG K CA 1
ATOM 9199 C C . ARG D 1 195 ? 168.477 141.338 175.259 1.00 57.05 195 ARG K C 1
ATOM 9200 O O . ARG D 1 195 ? 167.618 140.458 175.413 1.00 61.20 195 ARG K O 1
ATOM 9221 N N . ALA D 1 196 ? 169.748 141.050 174.971 1.00 57.18 196 ALA K N 1
ATOM 9222 C CA . ALA D 1 196 ? 170.162 139.666 174.764 1.00 48.73 196 ALA K CA 1
ATOM 9223 C C . ALA D 1 196 ? 169.930 138.835 176.017 1.00 53.66 196 ALA K C 1
ATOM 9224 O O . ALA D 1 196 ? 169.413 137.713 175.948 1.00 60.99 196 ALA K O 1
ATOM 9231 N N . PHE D 1 197 ? 170.299 139.377 177.180 1.00 51.43 197 PHE K N 1
ATOM 9232 C CA . PHE D 1 197 ? 170.188 138.623 178.421 1.00 47.73 197 PHE K CA 1
ATOM 9233 C C . PHE D 1 197 ? 168.738 138.276 178.727 1.00 52.74 197 PHE K C 1
ATOM 9234 O O . PHE D 1 197 ? 168.428 137.140 179.100 1.00 63.04 197 PHE K O 1
ATOM 9251 N N . PHE D 1 198 ? 167.829 139.242 178.578 1.00 55.02 198 PHE K N 1
ATOM 9252 C CA . PHE D 1 198 ? 166.427 138.959 178.866 1.00 53.78 198 PHE K CA 1
ATOM 9253 C C . PHE D 1 198 ? 165.854 137.954 177.875 1.00 56.19 198 PHE K C 1
ATOM 9254 O O . PHE D 1 198 ? 165.148 137.012 178.264 1.00 59.69 198 PHE K O 1
ATOM 9271 N N . ARG D 1 199 ? 166.133 138.144 176.583 1.00 57.22 199 ARG K N 1
ATOM 9272 C CA . ARG D 1 199 ? 165.521 137.282 175.579 1.00 56.93 199 ARG K CA 1
ATOM 9273 C C . ARG D 1 199 ? 166.006 135.845 175.717 1.00 60.39 199 ARG K C 1
ATOM 9274 O O . ARG D 1 199 ? 165.213 134.901 175.619 1.00 61.87 199 ARG K O 1
ATOM 9295 N N . ALA D 1 200 ? 167.306 135.655 175.964 1.00 61.84 200 ALA K N 1
ATOM 9296 C CA . ALA D 1 200 ? 167.834 134.299 176.060 1.00 61.88 200 ALA K CA 1
ATOM 9297 C C . ALA D 1 200 ? 167.146 133.506 177.161 1.00 65.54 200 ALA K C 1
ATOM 9298 O O . ALA D 1 200 ? 167.052 132.277 177.074 1.00 69.37 200 ALA K O 1
ATOM 9305 N N . GLY D 1 201 ? 166.663 134.182 178.199 1.00 62.05 201 GLY K N 1
ATOM 9306 C CA . GLY D 1 201 ? 166.009 133.503 179.297 1.00 59.62 201 GLY K CA 1
ATOM 9307 C C . GLY D 1 201 ? 164.506 133.392 179.148 1.00 65.17 201 GLY K C 1
ATOM 9308 O O . GLY D 1 201 ? 163.904 132.460 179.688 1.00 70.02 201 GLY K O 1
ATOM 9312 N N . MET D 1 202 ? 163.881 134.320 178.419 1.00 62.75 202 MET K N 1
ATOM 9313 C CA . MET D 1 202 ? 162.423 134.361 178.374 1.00 59.03 202 MET K CA 1
ATOM 9314 C C . MET D 1 202 ? 161.809 133.829 177.083 1.00 61.18 202 MET K C 1
ATOM 9315 O O . MET D 1 202 ? 160.619 133.502 177.083 1.00 68.70 202 MET K O 1
ATOM 9329 N N . ASP D 1 203 ? 162.565 133.735 175.990 1.00 59.07 203 ASP K N 1
ATOM 9330 C CA . ASP D 1 203 ? 161.952 133.373 174.714 1.00 62.01 203 ASP K CA 1
ATOM 9331 C C . ASP D 1 203 ? 161.311 131.990 174.700 1.00 66.24 203 ASP K C 1
ATOM 9332 O O . ASP D 1 203 ? 160.198 131.866 174.161 1.00 71.60 203 ASP K O 1
ATOM 9341 N N . PRO D 1 204 ? 161.926 130.933 175.237 1.00 58.57 204 PRO K N 1
ATOM 9342 C CA . PRO D 1 204 ? 161.307 129.600 175.130 1.00 56.69 204 PRO K CA 1
ATOM 9343 C C . PRO D 1 204 ? 159.863 129.559 175.597 1.00 60.78 204 PRO K C 1
ATOM 9344 O O . PRO D 1 204 ? 159.056 128.789 175.055 1.00 61.33 204 PRO K O 1
ATOM 9355 N N . ILE D 1 205 ? 159.513 130.376 176.591 1.00 60.21 205 ILE K N 1
ATOM 9356 C CA . ILE D 1 205 ? 158.167 130.352 177.149 1.00 57.84 205 ILE K CA 1
ATOM 9357 C C . ILE D 1 205 ? 157.136 130.750 176.105 1.00 55.10 205 ILE K C 1
ATOM 9358 O O . ILE D 1 205 ? 155.973 130.335 176.183 1.00 65.22 205 ILE K O 1
ATOM 9374 N N . PHE D 1 206 ? 157.530 131.556 175.120 1.00 53.89 206 PHE K N 1
ATOM 9375 C CA . PHE D 1 206 ? 156.621 131.959 174.057 1.00 53.33 206 PHE K CA 1
ATOM 9376 C C . PHE D 1 206 ? 156.796 131.149 172.783 1.00 56.40 206 PHE K C 1
ATOM 9377 O O . PHE D 1 206 ? 155.900 131.161 171.934 1.00 64.03 206 PHE K O 1
ATOM 9394 N N . GLU D 1 207 ? 157.922 130.453 172.625 1.00 56.67 207 GLU K N 1
ATOM 9395 C CA . GLU D 1 207 ? 158.025 129.466 171.557 1.00 60.04 207 GLU K CA 1
ATOM 9396 C C . GLU D 1 207 ? 157.131 128.267 171.842 1.00 64.06 207 GLU K C 1
ATOM 9397 O O . GLU D 1 207 ? 156.504 127.722 170.927 1.00 64.19 207 GLU K O 1
ATOM 9409 N N . SER D 1 208 ? 157.067 127.837 173.104 1.00 63.81 208 SER K N 1
ATOM 9410 C CA . SER D 1 208 ? 156.155 126.756 173.463 1.00 59.36 208 SER K CA 1
ATOM 9411 C C . SER D 1 208 ? 154.704 127.173 173.266 1.00 62.47 208 SER K C 1
ATOM 9412 O O . SER D 1 208 ? 153.897 126.400 172.738 1.00 66.76 208 SER K O 1
ATOM 9420 N N . GLY D 1 209 ? 154.353 128.392 173.677 1.00 56.56 209 GLY K N 1
ATOM 9421 C CA . GLY D 1 209 ? 152.984 128.855 173.540 1.00 53.32 209 GLY K CA 1
ATOM 9422 C C . GLY D 1 209 ? 152.548 129.061 172.107 1.00 56.09 209 GLY K C 1
ATOM 9423 O O . GLY D 1 209 ? 151.349 129.206 171.850 1.00 62.23 209 GLY K O 1
ATOM 9427 N N . SER D 1 210 ? 153.495 129.078 171.169 1.00 53.79 210 SER K N 1
ATOM 9428 C CA . SER D 1 210 ? 153.162 129.282 169.766 1.00 47.20 210 SER K CA 1
ATOM 9429 C C . SER D 1 210 ? 152.445 128.087 169.156 1.00 54.32 210 SER K C 1
ATOM 9430 O O . SER D 1 210 ? 151.766 128.246 168.138 1.00 56.59 210 SER K O 1
ATOM 9438 N N . LEU D 1 211 ? 152.576 126.900 169.750 1.00 57.60 211 LEU K N 1
ATOM 9439 C CA . LEU D 1 211 ? 151.999 125.695 169.168 1.00 49.29 211 LEU K CA 1
ATOM 9440 C C . LEU D 1 211 ? 150.480 125.669 169.235 1.00 49.93 211 LEU K C 1
ATOM 9441 O O . LEU D 1 211 ? 149.869 124.798 168.611 1.00 50.86 211 LEU K O 1
ATOM 9457 N N . ALA D 1 212 ? 149.857 126.588 169.975 1.00 50.16 212 ALA K N 1
ATOM 9458 C CA . ALA D 1 212 ? 148.409 126.555 170.127 1.00 49.21 212 ALA K CA 1
ATOM 9459 C C . ALA D 1 212 ? 147.677 126.973 168.861 1.00 49.60 212 ALA K C 1
ATOM 9460 O O . ALA D 1 212 ? 146.521 126.580 168.675 1.00 58.12 212 ALA K O 1
ATOM 9467 N N . LEU D 1 213 ? 148.313 127.753 167.989 1.00 44.63 213 LEU K N 1
ATOM 9468 C CA . LEU D 1 213 ? 147.672 128.235 166.774 1.00 43.61 213 LEU K CA 1
ATOM 9469 C C . LEU D 1 213 ? 148.041 127.425 165.542 1.00 43.34 213 LEU K C 1
ATOM 9470 O O . LEU D 1 213 ? 147.656 127.801 164.433 1.00 43.41 213 LEU K O 1
ATOM 9486 N N . SER D 1 214 ? 148.781 126.334 165.704 1.00 44.73 214 SER K N 1
ATOM 9487 C CA . SER D 1 214 ? 148.858 125.343 164.649 1.00 48.46 214 SER K CA 1
ATOM 9488 C C . SER D 1 214 ? 147.558 124.544 164.613 1.00 60.97 214 SER K C 1
ATOM 9489 O O . SER D 1 214 ? 146.698 124.663 165.489 1.00 66.65 214 SER K O 1
ATOM 9497 N N . ASN D 1 215 ? 147.409 123.726 163.579 1.00 58.01 215 ASN K N 1
ATOM 9498 C CA . ASN D 1 215 ? 146.304 122.775 163.519 1.00 53.72 215 ASN K CA 1
ATOM 9499 C C . ASN D 1 215 ? 144.950 123.481 163.531 1.00 47.54 215 ASN K C 1
ATOM 9500 O O . ASN D 1 215 ? 144.044 123.105 164.275 1.00 50.82 215 ASN K O 1
ATOM 9511 N N . ILE D 1 216 ? 144.812 124.519 162.712 1.00 47.93 216 ILE K N 1
ATOM 9512 C CA . ILE D 1 216 ? 143.500 125.090 162.422 1.00 46.94 216 ILE K CA 1
ATOM 9513 C C . ILE D 1 216 ? 142.963 124.431 161.160 1.00 48.86 216 ILE K C 1
ATOM 9514 O O . ILE D 1 216 ? 143.710 124.203 160.202 1.00 55.34 216 ILE K O 1
ATOM 9530 N N . GLN D 1 217 ? 141.672 124.107 161.158 1.00 41.72 217 GLN K N 1
ATOM 9531 C CA . GLN D 1 217 ? 141.055 123.389 160.049 1.00 42.35 217 GLN K CA 1
ATOM 9532 C C . GLN D 1 217 ? 139.630 123.888 159.877 1.00 47.18 217 GLN K C 1
ATOM 9533 O O . GLN D 1 217 ? 138.877 123.950 160.852 1.00 52.58 217 GLN K O 1
ATOM 9547 N N . VAL D 1 218 ? 139.257 124.233 158.644 1.00 54.00 218 VAL K N 1
ATOM 9548 C CA . VAL D 1 218 ? 137.990 124.900 158.357 1.00 49.20 218 VAL K CA 1
ATOM 9549 C C . VAL D 1 218 ? 137.288 124.191 157.207 1.00 51.07 218 VAL K C 1
ATOM 9550 O O . VAL D 1 218 ? 137.926 123.820 156.217 1.00 59.84 218 VAL K O 1
ATOM 9563 N N . ARG D 1 219 ? 135.976 124.007 157.342 1.00 47.24 219 ARG K N 1
ATOM 9564 C CA . ARG D 1 219 ? 135.104 123.539 156.271 1.00 48.08 219 ARG K CA 1
ATOM 9565 C C . ARG D 1 219 ? 134.054 124.607 156.000 1.00 51.41 219 ARG K C 1
ATOM 9566 O O . ARG D 1 219 ? 133.401 125.084 156.933 1.00 53.81 219 ARG K O 1
ATOM 9587 N N . LEU D 1 220 ? 133.884 124.976 154.731 1.00 54.28 220 LEU K N 1
ATOM 9588 C CA . LEU D 1 220 ? 133.062 126.122 154.363 1.00 55.40 220 LEU K CA 1
ATOM 9589 C C . LEU D 1 220 ? 132.186 125.797 153.159 1.00 60.50 220 LEU K C 1
ATOM 9590 O O . LEU D 1 220 ? 132.612 125.092 152.242 1.00 68.34 220 LEU K O 1
ATOM 9606 N N . GLY D 1 221 ? 130.964 126.311 153.178 1.00 56.87 221 GLY K N 1
ATOM 9607 C CA . GLY D 1 221 ? 130.054 126.171 152.050 1.00 60.76 221 GLY K CA 1
ATOM 9608 C C . GLY D 1 221 ? 129.288 127.458 151.817 1.00 66.16 221 GLY K C 1
ATOM 9609 O O . GLY D 1 221 ? 128.953 128.167 152.763 1.00 64.91 221 GLY K O 1
ATOM 9613 N N . MET D 1 222 ? 129.005 127.745 150.544 1.00 73.07 222 MET K N 1
ATOM 9614 C CA . MET D 1 222 ? 128.536 129.066 150.141 1.00 73.26 222 MET K CA 1
ATOM 9615 C C . MET D 1 222 ? 127.398 128.995 149.130 1.00 68.71 222 MET K C 1
ATOM 9616 O O . MET D 1 222 ? 127.334 128.077 148.308 1.00 68.65 222 MET K O 1
ATOM 9630 N N . GLU D 1 223 ? 126.503 129.982 149.208 1.00 67.89 223 GLU K N 1
ATOM 9631 C CA . GLU D 1 223 ? 125.488 130.266 148.200 1.00 67.63 223 GLU K CA 1
ATOM 9632 C C . GLU D 1 223 ? 125.547 131.748 147.858 1.00 68.37 223 GLU K C 1
ATOM 9633 O O . GLU D 1 223 ? 125.859 132.574 148.721 1.00 71.58 223 GLU K O 1
ATOM 9645 N N . GLY D 1 224 ? 125.244 132.096 146.607 1.00 65.84 224 GLY K N 1
ATOM 9646 C CA . GLY D 1 224 ? 125.284 133.496 146.227 1.00 62.19 224 GLY K CA 1
ATOM 9647 C C . GLY D 1 224 ? 124.491 133.898 144.999 1.00 57.07 224 GLY K C 1
ATOM 9648 O O . GLY D 1 224 ? 124.384 133.139 144.033 1.00 60.03 224 GLY K O 1
ATOM 9652 N N . LYS D 1 225 ? 123.932 135.108 145.040 1.00 52.50 225 LYS K N 1
ATOM 9653 C CA . LYS D 1 225 ? 123.293 135.755 143.902 1.00 48.71 225 LYS K CA 1
ATOM 9654 C C . LYS D 1 225 ? 123.896 137.140 143.726 1.00 54.76 225 LYS K C 1
ATOM 9655 O O . LYS D 1 225 ? 124.254 137.794 144.709 1.00 59.93 225 LYS K O 1
ATOM 9674 N N . ALA D 1 226 ? 124.002 137.595 142.478 1.00 52.74 226 ALA K N 1
ATOM 9675 C CA . ALA D 1 226 ? 124.595 138.895 142.198 1.00 47.36 226 ALA K CA 1
ATOM 9676 C C . ALA D 1 226 ? 123.920 139.548 141.002 1.00 47.95 226 ALA K C 1
ATOM 9677 O O . ALA D 1 226 ? 123.515 138.869 140.057 1.00 56.42 226 ALA K O 1
ATOM 9684 N N . ARG D 1 227 ? 123.803 140.873 141.059 1.00 46.29 227 ARG K N 1
ATOM 9685 C CA . ARG D 1 227 ? 123.309 141.694 139.963 1.00 46.43 227 ARG K CA 1
ATOM 9686 C C . ARG D 1 227 ? 124.251 142.876 139.794 1.00 52.15 227 ARG K C 1
ATOM 9687 O O . ARG D 1 227 ? 124.789 143.384 140.780 1.00 56.65 227 ARG K O 1
ATOM 9708 N N . HIS D 1 228 ? 124.457 143.316 138.553 1.00 55.23 228 HIS K N 1
ATOM 9709 C CA . HIS D 1 228 ? 125.389 144.409 138.314 1.00 56.26 228 HIS K CA 1
ATOM 9710 C C . HIS D 1 228 ? 124.982 145.204 137.082 1.00 59.21 228 HIS K C 1
ATOM 9711 O O . HIS D 1 228 ? 124.223 144.734 136.232 1.00 68.80 228 HIS K O 1
ATOM 9725 N N . LYS D 1 229 ? 125.504 146.431 137.007 1.00 58.02 229 LYS K N 1
ATOM 9726 C CA . LYS D 1 229 ? 125.219 147.365 135.927 1.00 65.01 229 LYS K CA 1
ATOM 9727 C C . LYS D 1 229 ? 126.473 148.133 135.547 1.00 70.39 229 LYS K C 1
ATOM 9728 O O . LYS D 1 229 ? 127.351 148.358 136.382 1.00 70.65 229 LYS K O 1
ATOM 9747 N N . GLU D 1 230 ? 126.538 148.544 134.284 1.00 77.34 230 GLU K N 1
ATOM 9748 C CA . GLU D 1 230 ? 127.483 149.559 133.841 1.00 74.33 230 GLU K CA 1
ATOM 9749 C C . GLU D 1 230 ? 126.728 150.871 133.678 1.00 77.99 230 GLU K C 1
ATOM 9750 O O . GLU D 1 230 ? 125.662 150.905 133.057 1.00 85.92 230 GLU K O 1
ATOM 9762 N N . LEU D 1 231 ? 127.274 151.942 134.242 1.00 79.02 231 LEU K N 1
ATOM 9763 C CA . LEU D 1 231 ? 126.662 153.258 134.112 1.00 77.94 231 LEU K CA 1
ATOM 9764 C C . LEU D 1 231 ? 127.220 153.987 132.895 1.00 78.57 231 LEU K C 1
ATOM 9765 O O . LEU D 1 231 ? 126.720 155.044 132.508 1.00 77.31 231 LEU K O 1
ATOM 9781 N N . GLU E 1 79 ? 141.064 176.253 147.345 1.00 143.44 79 GLU L N 1
ATOM 9782 C CA . GLU E 1 79 ? 142.554 176.314 147.370 1.00 145.25 79 GLU L CA 1
ATOM 9783 C C . GLU E 1 79 ? 143.159 175.289 148.325 1.00 141.94 79 GLU L C 1
ATOM 9784 O O . GLU E 1 79 ? 143.731 174.288 147.896 1.00 139.06 79 GLU L O 1
ATOM 9796 N N . ALA E 1 80 ? 143.025 175.550 149.628 1.00 143.88 80 ALA L N 1
ATOM 9797 C CA . ALA E 1 80 ? 143.742 174.759 150.624 1.00 142.04 80 ALA L CA 1
ATOM 9798 C C . ALA E 1 80 ? 143.344 173.289 150.572 1.00 140.45 80 ALA L C 1
ATOM 9799 O O . ALA E 1 80 ? 144.210 172.405 150.533 1.00 132.36 80 ALA L O 1
ATOM 9806 N N . GLU E 1 81 ? 142.039 173.004 150.576 1.00 143.52 81 GLU L N 1
ATOM 9807 C CA . GLU E 1 81 ? 141.598 171.614 150.600 1.00 139.16 81 GLU L CA 1
ATOM 9808 C C . GLU E 1 81 ? 142.054 170.864 149.358 1.00 132.09 81 GLU L C 1
ATOM 9809 O O . GLU E 1 81 ? 142.354 169.667 149.431 1.00 126.78 81 GLU L O 1
ATOM 9821 N N . GLU E 1 82 ? 142.119 171.544 148.214 1.00 130.46 82 GLU L N 1
ATOM 9822 C CA . GLU E 1 82 ? 142.554 170.881 146.990 1.00 130.27 82 GLU L CA 1
ATOM 9823 C C . GLU E 1 82 ? 144.009 170.436 147.094 1.00 127.16 82 GLU L C 1
ATOM 9824 O O . GLU E 1 82 ? 144.347 169.299 146.744 1.00 122.19 82 GLU L O 1
ATOM 9836 N N . LYS E 1 83 ? 144.888 171.318 147.574 1.00 126.59 83 LYS L N 1
ATOM 9837 C CA . LYS E 1 83 ? 146.282 170.930 147.754 1.00 122.09 83 LYS L CA 1
ATOM 9838 C C . LYS E 1 83 ? 146.421 169.849 148.814 1.00 117.32 83 LYS L C 1
ATOM 9839 O O . LYS E 1 83 ? 147.242 168.935 148.664 1.00 117.66 83 LYS L O 1
ATOM 9858 N N . TYR E 1 84 ? 145.623 169.922 149.878 1.00 114.78 84 TYR L N 1
ATOM 9859 C CA . TYR E 1 84 ? 145.648 168.871 150.889 1.00 113.49 84 TYR L CA 1
ATOM 9860 C C . TYR E 1 84 ? 145.303 167.518 150.278 1.00 107.74 84 TYR L C 1
ATOM 9861 O O . TYR E 1 84 ? 145.991 166.517 150.520 1.00 103.84 84 TYR L O 1
ATOM 9879 N N . ILE E 1 85 ? 144.243 167.470 149.469 1.00 106.01 85 ILE L N 1
ATOM 9880 C CA . ILE E 1 85 ? 143.826 166.208 148.865 1.00 100.79 85 ILE L CA 1
ATOM 9881 C C . ILE E 1 85 ? 144.870 165.727 147.866 1.00 99.52 85 ILE L C 1
ATOM 9882 O O . ILE E 1 85 ? 145.130 164.524 147.751 1.00 98.04 85 ILE L O 1
ATOM 9898 N N . GLU E 1 86 ? 145.480 166.653 147.124 1.00 103.37 86 GLU L N 1
ATOM 9899 C CA . GLU E 1 86 ? 146.538 166.262 146.199 1.00 103.35 86 GLU L CA 1
ATOM 9900 C C . GLU E 1 86 ? 147.701 165.632 146.947 1.00 100.50 86 GLU L C 1
ATOM 9901 O O . GLU E 1 86 ? 148.298 164.657 146.476 1.00 97.06 86 GLU L O 1
ATOM 9913 N N . ARG E 1 87 ? 148.039 166.174 148.116 1.00 102.51 87 ARG L N 1
ATOM 9914 C CA . ARG E 1 87 ? 149.126 165.600 148.898 1.00 100.34 87 ARG L CA 1
ATOM 9915 C C . ARG E 1 87 ? 148.738 164.253 149.497 1.00 95.57 87 ARG L C 1
ATOM 9916 O O . ARG E 1 87 ? 149.597 163.383 149.675 1.00 92.15 87 ARG L O 1
ATOM 9937 N N . GLN E 1 88 ? 147.457 164.065 149.826 1.00 93.33 88 GLN L N 1
ATOM 9938 C CA . GLN E 1 88 ? 147.038 162.801 150.425 1.00 85.22 88 GLN L CA 1
ATOM 9939 C C . GLN E 1 88 ? 147.024 161.660 149.415 1.00 80.60 88 GLN L C 1
ATOM 9940 O O . GLN E 1 88 ? 147.235 160.502 149.792 1.00 80.25 88 GLN L O 1
ATOM 9954 N N . LEU E 1 89 ? 146.779 161.955 148.140 1.00 83.06 89 LEU L N 1
ATOM 9955 C CA . LEU E 1 89 ? 146.579 160.916 147.138 1.00 72.18 89 LEU L CA 1
ATOM 9956 C C . LEU E 1 89 ? 147.878 160.379 146.553 1.00 75.32 89 LEU L C 1
ATOM 9957 O O . LEU E 1 89 ? 147.829 159.452 145.738 1.00 76.88 89 LEU L O 1
ATOM 9973 N N . LYS E 1 90 ? 149.033 160.927 146.936 1.00 79.04 90 LYS L N 1
ATOM 9974 C CA . LYS E 1 90 ? 150.292 160.458 146.368 1.00 72.18 90 LYS L CA 1
ATOM 9975 C C . LYS E 1 90 ? 150.687 159.102 146.938 1.00 71.87 90 LYS L C 1
ATOM 9976 O O . LYS E 1 90 ? 151.129 158.213 146.202 1.00 70.53 90 LYS L O 1
ATOM 9995 N N . TYR E 1 91 ? 150.535 158.925 148.248 1.00 72.23 91 TYR L N 1
ATOM 9996 C CA . TYR E 1 91 ? 150.976 157.715 148.932 1.00 68.67 91 TYR L CA 1
ATOM 9997 C C . TYR E 1 91 ? 149.964 157.378 150.014 1.00 71.15 91 TYR L C 1
ATOM 9998 O O . TYR E 1 91 ? 149.656 158.224 150.859 1.00 68.52 91 TYR L O 1
ATOM 10016 N N . LEU E 1 92 ? 149.449 156.150 149.988 1.00 70.54 92 LEU L N 1
ATOM 10017 C CA . LEU E 1 92 ? 148.368 155.729 150.870 1.00 68.11 92 LEU L CA 1
ATOM 10018 C C . LEU E 1 92 ? 148.803 154.705 151.912 1.00 68.21 92 LEU L C 1
ATOM 10019 O O . LEU E 1 92 ? 147.943 154.137 152.591 1.00 65.56 92 LEU L O 1
ATOM 10035 N N . GLY E 1 93 ? 150.102 154.457 152.062 1.00 71.48 93 GLY L N 1
ATOM 10036 C CA . GLY E 1 93 ? 150.583 153.396 152.918 1.00 64.28 93 GLY L CA 1
ATOM 10037 C C . GLY E 1 93 ? 150.910 153.839 154.332 1.00 66.58 93 GLY L C 1
ATOM 10038 O O . GLY E 1 93 ? 150.648 154.977 154.732 1.00 73.88 93 GLY L O 1
ATOM 10042 N N . PRO E 1 94 ? 151.489 152.933 155.118 1.00 60.32 94 PRO L N 1
ATOM 10043 C CA . PRO E 1 94 ? 151.831 153.262 156.507 1.00 55.69 94 PRO L CA 1
ATOM 10044 C C . PRO E 1 94 ? 152.891 154.349 156.600 1.00 63.22 94 PRO L C 1
ATOM 10045 O O . PRO E 1 94 ? 153.734 154.505 155.715 1.00 68.10 94 PRO L O 1
ATOM 10056 N N . ILE E 1 95 ? 152.840 155.108 157.698 1.00 66.90 95 ILE L N 1
ATOM 10057 C CA . ILE E 1 95 ? 153.727 156.246 157.902 1.00 70.84 95 ILE L CA 1
ATOM 10058 C C . ILE E 1 95 ? 154.359 156.282 159.285 1.00 78.26 95 ILE L C 1
ATOM 10059 O O . ILE E 1 95 ? 155.031 157.259 159.616 1.00 84.78 95 ILE L O 1
ATOM 10075 N N . SER E 1 96 ? 154.172 155.258 160.115 1.00 80.60 96 SER L N 1
ATOM 10076 C CA . SER E 1 96 ? 154.641 155.334 161.492 1.00 79.90 96 SER L CA 1
ATOM 10077 C C . SER E 1 96 ? 156.167 155.311 161.555 1.00 93.75 96 SER L C 1
ATOM 10078 O O . SER E 1 96 ? 156.852 154.879 160.625 1.00 98.17 96 SER L O 1
ATOM 10086 N N . GLN E 1 97 ? 156.696 155.791 162.685 1.00 97.82 97 GLN L N 1
ATOM 10087 C CA . GLN E 1 97 ? 158.134 155.922 162.901 1.00 98.03 97 GLN L CA 1
ATOM 10088 C C . GLN E 1 97 ? 158.606 155.179 164.148 1.00 94.26 97 GLN L C 1
ATOM 10089 O O . GLN E 1 97 ? 159.659 155.512 164.700 1.00 94.43 97 GLN L O 1
ATOM 10103 N N . VAL E 1 98 ? 157.858 154.169 164.599 1.00 92.50 98 VAL L N 1
ATOM 10104 C CA . VAL E 1 98 ? 158.181 153.494 165.851 1.00 87.57 98 VAL L CA 1
ATOM 10105 C C . VAL E 1 98 ? 159.465 152.683 165.786 1.00 85.83 98 VAL L C 1
ATOM 10106 O O . VAL E 1 98 ? 159.969 152.260 166.832 1.00 85.07 98 VAL L O 1
ATOM 10119 N N . SER E 1 99 ? 160.014 152.453 164.593 1.00 88.90 99 SER L N 1
ATOM 10120 C CA . SER E 1 99 ? 161.213 151.632 164.473 1.00 92.30 99 SER L CA 1
ATOM 10121 C C . SER E 1 99 ? 162.481 152.372 164.881 1.00 94.91 99 SER L C 1
ATOM 10122 O O . SER E 1 99 ? 163.554 151.759 164.890 1.00 94.85 99 SER L O 1
ATOM 10130 N N . ASP E 1 100 ? 162.389 153.659 165.213 1.00 96.23 100 ASP L N 1
ATOM 10131 C CA . ASP E 1 100 ? 163.538 154.465 165.612 1.00 85.54 100 ASP L CA 1
ATOM 10132 C C . ASP E 1 100 ? 163.261 155.036 166.995 1.00 81.66 100 ASP L C 1
ATOM 10133 O O . ASP E 1 100 ? 162.273 155.752 167.187 1.00 85.73 100 ASP L O 1
ATOM 10142 N N . ALA E 1 101 ? 164.137 154.727 167.951 1.00 73.99 101 ALA L N 1
ATOM 10143 C CA . ALA E 1 101 ? 163.948 155.126 169.339 1.00 66.98 101 ALA L CA 1
ATOM 10144 C C . ALA E 1 101 ? 164.794 156.325 169.750 1.00 66.69 101 ALA L C 1
ATOM 10145 O O . ALA E 1 101 ? 164.743 156.719 170.919 1.00 66.87 101 ALA L O 1
ATOM 10152 N N . TYR E 1 102 ? 165.555 156.916 168.832 1.00 68.77 102 TYR L N 1
ATOM 10153 C CA . TYR E 1 102 ? 166.536 157.948 169.149 1.00 70.24 102 TYR L CA 1
ATOM 10154 C C . TYR E 1 102 ? 166.329 159.197 168.299 1.00 75.58 102 TYR L C 1
ATOM 10155 O O . TYR E 1 102 ? 167.263 159.704 167.676 1.00 79.17 102 TYR L O 1
ATOM 10173 N N . ARG E 1 103 ? 165.102 159.711 168.260 1.00 75.49 103 ARG L N 1
ATOM 10174 C CA . ARG E 1 103 ? 164.741 160.821 167.390 1.00 72.31 103 ARG L CA 1
ATOM 10175 C C . ARG E 1 103 ? 164.294 162.029 168.203 1.00 70.00 103 ARG L C 1
ATOM 10176 O O . ARG E 1 103 ? 163.839 161.899 169.343 1.00 72.52 103 ARG L O 1
ATOM 10197 N N . LEU E 1 104 ? 164.430 163.209 167.601 1.00 72.82 104 LEU L N 1
ATOM 10198 C CA . LEU E 1 104 ? 163.980 164.459 168.197 1.00 73.09 104 LEU L CA 1
ATOM 10199 C C . LEU E 1 104 ? 162.595 164.836 167.675 1.00 76.98 104 LEU L C 1
ATOM 10200 O O . LEU E 1 104 ? 162.092 164.266 166.704 1.00 86.99 104 LEU L O 1
ATOM 10216 N N . ASP E 1 105 ? 161.983 165.817 168.338 1.00 81.54 105 ASP L N 1
ATOM 10217 C CA . ASP E 1 105 ? 160.632 166.268 168.028 1.00 90.43 105 ASP L CA 1
ATOM 10218 C C . ASP E 1 105 ? 160.603 167.616 167.316 1.00 88.50 105 ASP L C 1
ATOM 10219 O O . ASP E 1 105 ? 159.533 168.222 167.208 1.00 83.18 105 ASP L O 1
ATOM 10228 N N . THR E 1 106 ? 161.746 168.098 166.826 1.00 89.22 106 THR L N 1
ATOM 10229 C CA . THR E 1 106 ? 161.815 169.469 166.329 1.00 86.75 106 THR L CA 1
ATOM 10230 C C . THR E 1 106 ? 160.939 169.685 165.101 1.00 91.66 106 THR L C 1
ATOM 10231 O O . THR E 1 106 ? 160.491 170.810 164.854 1.00 93.13 106 THR L O 1
ATOM 10242 N N . THR E 1 107 ? 160.680 168.633 164.322 1.00 99.85 107 THR L N 1
ATOM 10243 C CA . THR E 1 107 ? 160.021 168.816 163.032 1.00 103.65 107 THR L CA 1
ATOM 10244 C C . THR E 1 107 ? 158.569 169.260 163.162 1.00 104.58 107 THR L C 1
ATOM 10245 O O . THR E 1 107 ? 157.997 169.746 162.181 1.00 105.25 107 THR L O 1
ATOM 10256 N N . THR E 1 108 ? 157.957 169.108 164.338 1.00 102.97 108 THR L N 1
ATOM 10257 C CA . THR E 1 108 ? 156.545 169.439 164.497 1.00 98.08 108 THR L CA 1
ATOM 10258 C C . THR E 1 108 ? 156.309 170.903 164.847 1.00 94.53 108 THR L C 1
ATOM 10259 O O . THR E 1 108 ? 155.182 171.385 164.699 1.00 93.98 108 THR L O 1
ATOM 10270 N N . LEU E 1 109 ? 157.334 171.620 165.292 1.00 90.41 109 LEU L N 1
ATOM 10271 C CA . LEU E 1 109 ? 157.144 172.968 165.806 1.00 87.42 109 LEU L CA 1
ATOM 10272 C C . LEU E 1 109 ? 157.034 173.979 164.671 1.00 91.91 109 LEU L C 1
ATOM 10273 O O . LEU E 1 109 ? 157.570 173.782 163.578 1.00 98.62 109 LEU L O 1
ATOM 10289 N N . LYS E 1 110 ? 156.327 175.076 164.948 1.00 93.92 110 LYS L N 1
ATOM 10290 C CA . LYS E 1 110 ? 156.101 176.142 163.971 1.00 94.97 110 LYS L CA 1
ATOM 10291 C C . LYS E 1 110 ? 156.120 177.469 164.722 1.00 90.26 110 LYS L C 1
ATOM 10292 O O . LYS E 1 110 ? 155.178 177.788 165.453 1.00 85.44 110 LYS L O 1
ATOM 10311 N N . ILE E 1 111 ? 157.185 178.239 164.534 1.00 94.40 111 ILE L N 1
ATOM 10312 C CA . ILE E 1 111 ? 157.362 179.525 165.196 1.00 97.09 111 ILE L CA 1
ATOM 10313 C C . ILE E 1 111 ? 157.337 180.592 164.111 1.00 103.37 111 ILE L C 1
ATOM 10314 O O . ILE E 1 111 ? 158.351 180.856 163.455 1.00 114.15 111 ILE L O 1
ATOM 10330 N N . GLU E 1 112 ? 156.174 181.207 163.918 1.00 97.71 112 GLU L N 1
ATOM 10331 C CA . GLU E 1 112 ? 156.017 182.276 162.944 1.00 95.73 112 GLU L CA 1
ATOM 10332 C C . GLU E 1 112 ? 154.794 183.086 163.347 1.00 98.69 112 GLU L C 1
ATOM 10333 O O . GLU E 1 112 ? 153.909 182.590 164.048 1.00 105.18 112 GLU L O 1
ATOM 10345 N N . PHE E 1 113 ? 154.752 184.341 162.895 1.00 95.62 113 PHE L N 1
ATOM 10346 C CA . PHE E 1 113 ? 153.720 185.251 163.383 1.00 91.30 113 PHE L CA 1
ATOM 10347 C C . PHE E 1 113 ? 152.324 184.720 163.089 1.00 88.73 113 PHE L C 1
ATOM 10348 O O . PHE E 1 113 ? 151.437 184.781 163.947 1.00 88.36 113 PHE L O 1
ATOM 10365 N N . ASP E 1 114 ? 152.104 184.199 161.882 1.00 91.32 114 ASP L N 1
ATOM 10366 C CA . ASP E 1 114 ? 150.787 183.680 161.538 1.00 96.22 114 ASP L CA 1
ATOM 10367 C C . ASP E 1 114 ? 150.402 182.478 162.388 1.00 94.57 114 ASP L C 1
ATOM 10368 O O . ASP E 1 114 ? 149.211 182.168 162.496 1.00 98.75 114 ASP L O 1
ATOM 10377 N N . ASP E 1 115 ? 151.375 181.798 162.991 1.00 92.46 115 ASP L N 1
ATOM 10378 C CA . ASP E 1 115 ? 151.101 180.666 163.866 1.00 89.14 115 ASP L CA 1
ATOM 10379 C C . ASP E 1 115 ? 151.176 181.024 165.342 1.00 85.11 115 ASP L C 1
ATOM 10380 O O . ASP E 1 115 ? 150.459 180.426 166.149 1.00 83.59 115 ASP L O 1
ATOM 10389 N N . SER E 1 116 ? 152.025 181.984 165.713 1.00 85.05 116 SER L N 1
ATOM 10390 C CA . SER E 1 116 ? 152.136 182.389 167.108 1.00 81.50 116 SER L CA 1
ATOM 10391 C C . SER E 1 116 ? 150.953 183.238 167.555 1.00 79.19 116 SER L C 1
ATOM 10392 O O . SER E 1 116 ? 150.612 183.236 168.742 1.00 80.00 116 SER L O 1
ATOM 10400 N N . PHE E 1 117 ? 150.321 183.960 166.632 1.00 81.24 117 PHE L N 1
ATOM 10401 C CA . PHE E 1 117 ? 149.220 184.874 166.939 1.00 78.23 117 PHE L CA 1
ATOM 10402 C C . PHE E 1 117 ? 148.045 184.510 166.043 1.00 82.00 117 PHE L C 1
ATOM 10403 O O . PHE E 1 117 ? 147.747 185.217 165.072 1.00 85.52 117 PHE L O 1
ATOM 10420 N N . PRO E 1 118 ? 147.351 183.417 166.344 1.00 83.67 118 PRO L N 1
ATOM 10421 C CA . PRO E 1 118 ? 146.301 182.937 165.440 1.00 82.79 118 PRO L CA 1
ATOM 10422 C C . PRO E 1 118 ? 145.086 183.851 165.429 1.00 90.13 118 PRO L C 1
ATOM 10423 O O . PRO E 1 118 ? 144.842 184.632 166.351 1.00 91.06 118 PRO L O 1
ATOM 10434 N N . GLU E 1 119 ? 144.316 183.733 164.349 1.00 93.20 119 GLU L N 1
ATOM 10435 C CA . GLU E 1 119 ? 143.134 184.549 164.113 1.00 92.24 119 GLU L CA 1
ATOM 10436 C C . GLU E 1 119 ? 141.927 183.639 163.942 1.00 96.46 119 GLU L C 1
ATOM 10437 O O . GLU E 1 119 ? 142.016 182.594 163.292 1.00 99.33 119 GLU L O 1
ATOM 10449 N N . VAL E 1 120 ? 140.797 184.041 164.526 1.00 97.48 120 VAL L N 1
ATOM 10450 C CA . VAL E 1 120 ? 139.625 183.170 164.531 1.00 96.12 120 VAL L CA 1
ATOM 10451 C C . VAL E 1 120 ? 138.841 183.278 163.227 1.00 99.24 120 VAL L C 1
ATOM 10452 O O . VAL E 1 120 ? 138.146 182.331 162.841 1.00 99.29 120 VAL L O 1
ATOM 10465 N N . SER E 1 121 ? 138.924 184.410 162.532 1.00 105.81 121 SER L N 1
ATOM 10466 C CA . SER E 1 121 ? 138.238 184.570 161.258 1.00 113.35 121 SER L CA 1
ATOM 10467 C C . SER E 1 121 ? 139.000 185.576 160.407 1.00 117.62 121 SER L C 1
ATOM 10468 O O . SER E 1 121 ? 139.812 186.356 160.911 1.00 119.41 121 SER L O 1
ATOM 10476 N N . LYS E 1 122 ? 138.718 185.554 159.108 1.00 114.76 122 LYS L N 1
ATOM 10477 C CA . LYS E 1 122 ? 139.497 186.305 158.137 1.00 114.76 122 LYS L CA 1
ATOM 10478 C C . LYS E 1 122 ? 139.471 187.798 158.471 1.00 115.94 122 LYS L C 1
ATOM 10479 O O . LYS E 1 122 ? 138.383 188.370 158.633 1.00 113.16 122 LY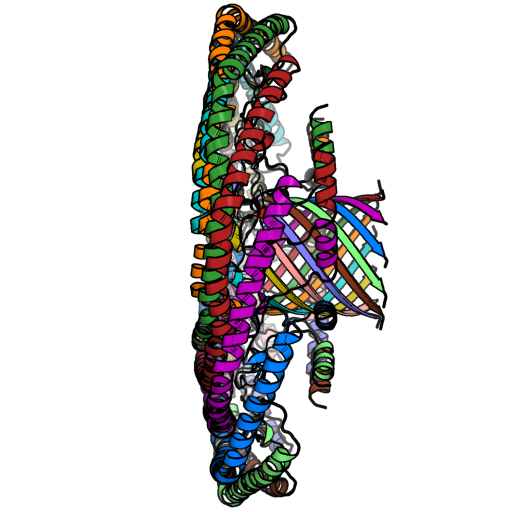S L O 1
ATOM 10498 N N . PRO E 1 123 ? 140.625 188.454 158.586 1.00 113.69 123 PRO L N 1
ATOM 10499 C CA . PRO E 1 123 ? 140.628 189.907 158.785 1.00 110.19 123 PRO L CA 1
ATOM 10500 C C . PRO E 1 123 ? 140.124 190.657 157.563 1.00 115.38 123 PRO L C 1
ATOM 10501 O O . PRO E 1 123 ? 140.205 190.179 156.429 1.00 115.77 123 PRO L O 1
ATOM 10512 N N . GLY E 1 124 ? 139.597 191.854 157.812 1.00 116.31 124 GLY L N 1
ATOM 10513 C CA . GLY E 1 124 ? 139.311 192.798 156.759 1.00 111.24 124 GLY L CA 1
ATOM 10514 C C . GLY E 1 124 ? 140.477 193.745 156.565 1.00 112.14 124 GLY L C 1
ATOM 10515 O O . GLY E 1 124 ? 141.425 193.761 157.357 1.00 113.82 124 GLY L O 1
ATOM 10519 N N . PRO E 1 125 ? 140.435 194.562 155.510 1.00 111.72 125 PRO L N 1
ATOM 10520 C CA . PRO E 1 125 ? 141.567 195.465 155.245 1.00 113.38 125 PRO L CA 1
ATOM 10521 C C . PRO E 1 125 ? 141.826 196.468 156.356 1.00 113.35 125 PRO L C 1
ATOM 10522 O O . PRO E 1 125 ? 142.952 196.970 156.462 1.00 116.00 125 PRO L O 1
ATOM 10533 N N . ALA E 1 126 ? 140.829 196.780 157.186 1.00 112.46 126 ALA L N 1
ATOM 10534 C CA . ALA E 1 126 ? 141.050 197.719 158.281 1.00 109.78 126 ALA L CA 1
ATOM 10535 C C . ALA E 1 126 ? 141.888 197.101 159.393 1.00 107.74 126 ALA L C 1
ATOM 10536 O O . ALA E 1 126 ? 142.546 197.826 160.147 1.00 105.59 126 ALA L O 1
ATOM 10543 N N . LEU E 1 127 ? 141.873 195.773 159.513 1.00 110.47 127 LEU L N 1
ATOM 10544 C CA . LEU E 1 127 ? 142.647 195.061 160.523 1.00 106.83 127 LEU L CA 1
ATOM 10545 C C . LEU E 1 127 ? 143.981 194.554 159.987 1.00 105.57 127 LEU L C 1
ATOM 10546 O O . LEU E 1 127 ? 144.911 194.305 160.774 1.00 107.27 127 LEU L O 1
ATOM 10562 N N . GLU E 1 128 ? 144.087 194.403 158.665 1.00 103.63 128 GLU L N 1
ATOM 10563 C CA . GLU E 1 128 ? 145.329 193.944 158.058 1.00 102.39 128 GLU L CA 1
ATOM 10564 C C . GLU E 1 128 ? 146.479 194.899 158.341 1.00 106.70 128 GLU L C 1
ATOM 10565 O O . GLU E 1 128 ? 147.622 194.461 158.480 1.00 106.81 128 GLU L O 1
ATOM 10577 N N . SER E 1 129 ? 146.204 196.202 158.430 1.00 103.94 129 SER L N 1
ATOM 10578 C CA . SER E 1 129 ? 147.267 197.161 158.721 1.00 106.18 129 SER L CA 1
ATOM 10579 C C . SER E 1 129 ? 147.847 196.938 160.116 1.00 107.17 129 SER L C 1
ATOM 10580 O O . SER E 1 129 ? 149.073 196.975 160.310 1.00 111.29 129 SER L O 1
ATOM 10588 N N . VAL E 1 130 ? 146.978 196.705 161.101 1.00 96.94 130 VAL L N 1
ATOM 10589 C CA . VAL E 1 130 ? 147.447 196.445 162.458 1.00 95.91 130 VAL L CA 1
ATOM 10590 C C . VAL E 1 130 ? 148.253 195.154 162.489 1.00 97.51 130 VAL L C 1
ATOM 10591 O O . VAL E 1 130 ? 149.330 195.081 163.105 1.00 98.46 130 VAL L O 1
ATOM 10604 N N . ARG E 1 131 ? 147.744 194.113 161.821 1.00 96.59 131 ARG L N 1
ATOM 10605 C CA . ARG E 1 131 ? 148.515 192.879 161.702 1.00 94.80 131 ARG L CA 1
ATOM 10606 C C . ARG E 1 131 ? 149.886 193.152 161.091 1.00 99.01 131 ARG L C 1
ATOM 10607 O O . ARG E 1 131 ? 150.899 192.600 161.538 1.00 102.13 131 ARG L O 1
ATOM 10628 N N . LYS E 1 132 ? 149.932 194.008 160.069 1.00 99.30 132 LYS L N 1
ATOM 10629 C CA . LYS E 1 132 ? 151.176 194.280 159.360 1.00 99.03 132 LYS L CA 1
ATOM 10630 C C . LYS E 1 132 ? 152.202 194.939 160.271 1.00 95.81 132 LYS L C 1
ATOM 10631 O O . LYS E 1 132 ? 153.386 194.584 160.241 1.00 97.10 132 LYS L O 1
ATOM 10650 N N . LEU E 1 133 ? 151.772 195.906 161.080 1.00 89.99 133 LEU L N 1
ATOM 10651 C CA . LEU E 1 133 ? 152.704 196.545 162.010 1.00 91.45 133 LEU L CA 1
ATOM 10652 C C . LEU E 1 133 ? 153.216 195.545 163.046 1.00 95.53 133 LEU L C 1
ATOM 10653 O O . LEU E 1 133 ? 154.437 195.428 163.287 1.00 101.06 133 LEU L O 1
ATOM 10669 N N . ASN E 1 134 ? 152.292 194.800 163.660 1.00 95.45 134 ASN L N 1
ATOM 10670 C CA . ASN E 1 134 ? 152.685 193.880 164.720 1.00 93.54 134 ASN L CA 1
ATOM 10671 C C . ASN E 1 134 ? 153.634 192.807 164.203 1.00 87.78 134 ASN L C 1
ATOM 10672 O O . ASN E 1 134 ? 154.545 192.382 164.928 1.00 89.54 134 ASN L O 1
ATOM 10683 N N . ARG E 1 135 ? 153.446 192.364 162.958 1.00 83.81 135 ARG L N 1
ATOM 10684 C CA . ARG E 1 135 ? 154.310 191.324 162.412 1.00 84.59 135 ARG L CA 1
ATOM 10685 C C . ARG E 1 135 ? 155.767 191.761 162.420 1.00 89.77 135 ARG L C 1
ATOM 10686 O O . ARG E 1 135 ? 156.644 191.031 162.903 1.00 94.27 135 ARG L O 1
ATOM 10707 N N . ILE E 1 136 ? 156.051 192.942 161.868 1.00 91.77 136 ILE L N 1
ATOM 10708 C CA . ILE E 1 136 ? 157.439 193.371 161.781 1.00 91.47 136 ILE L CA 1
ATOM 10709 C C . ILE E 1 136 ? 158.009 193.583 163.172 1.00 87.45 136 ILE L C 1
ATOM 10710 O O . ILE E 1 136 ? 159.153 193.200 163.444 1.00 94.23 136 ILE L O 1
ATOM 10726 N N . LEU E 1 137 ? 157.230 194.169 164.088 1.00 82.75 137 LEU L N 1
ATOM 10727 C CA . LEU E 1 137 ? 157.767 194.337 165.439 1.00 85.24 137 LEU L CA 1
ATOM 10728 C C . LEU E 1 137 ? 158.202 192.994 166.023 1.00 87.65 137 LEU L C 1
ATOM 10729 O O . LEU E 1 137 ? 159.358 192.821 166.454 1.00 95.75 137 LEU L O 1
ATOM 10745 N N . TYR E 1 138 ? 157.291 192.017 166.007 1.00 87.06 138 TYR L N 1
ATOM 10746 C CA . TYR E 1 138 ? 157.569 190.715 166.603 1.00 87.10 138 TYR L CA 1
ATOM 10747 C C . TYR E 1 138 ? 158.790 190.065 165.964 1.00 90.43 138 TYR L C 1
ATOM 10748 O O . TYR E 1 138 ? 159.726 189.648 166.662 1.00 91.85 138 TYR L O 1
ATOM 10766 N N . GLU E 1 139 ? 158.803 189.981 164.632 1.00 90.98 139 GLU L N 1
ATOM 10767 C CA . GLU E 1 139 ? 159.870 189.249 163.958 1.00 92.12 139 GLU L CA 1
ATOM 10768 C C . GLU E 1 139 ? 161.218 189.937 164.135 1.00 94.27 139 GLU L C 1
ATOM 10769 O O . GLU E 1 139 ? 162.237 189.266 164.348 1.00 96.43 139 GLU L O 1
ATOM 10781 N N . GLY E 1 140 ? 161.253 191.269 164.058 1.00 87.81 140 GLY L N 1
ATOM 10782 C CA . GLY E 1 140 ? 162.513 191.964 164.253 1.00 84.50 140 GLY L CA 1
ATOM 10783 C C . GLY E 1 140 ? 163.105 191.704 165.623 1.00 89.59 140 GLY L C 1
ATOM 10784 O O . GLY E 1 140 ? 164.287 191.361 165.749 1.00 98.61 140 GLY L O 1
ATOM 10788 N N . MET E 1 141 ? 162.289 191.843 166.673 1.00 85.37 141 MET L N 1
ATOM 10789 C CA . MET E 1 141 ? 162.810 191.598 168.017 1.00 86.15 141 MET L CA 1
ATOM 10790 C C . MET E 1 141 ? 163.302 190.159 168.152 1.00 92.84 141 MET L C 1
ATOM 10791 O O . MET E 1 141 ? 164.402 189.898 168.679 1.00 95.92 141 MET L O 1
ATOM 10805 N N . SER E 1 142 ? 162.499 189.210 167.661 1.00 92.57 142 SER L N 1
ATOM 10806 C CA . SER E 1 142 ? 162.826 187.798 167.819 1.00 91.23 142 SER L CA 1
ATOM 10807 C C . SER E 1 142 ? 164.147 187.465 167.141 1.00 91.91 142 SER L C 1
ATOM 10808 O O . SER E 1 142 ? 164.975 186.734 167.695 1.00 93.73 142 SER L O 1
ATOM 10816 N N . ASP E 1 143 ? 164.366 187.995 165.935 1.00 92.65 143 ASP L N 1
ATOM 10817 C CA . ASP E 1 143 ? 165.599 187.681 165.221 1.00 95.09 143 ASP L CA 1
ATOM 10818 C C . ASP E 1 143 ? 166.799 188.372 165.855 1.00 89.27 143 ASP L C 1
ATOM 10819 O O . ASP E 1 143 ? 167.891 187.791 165.923 1.00 87.49 143 ASP L O 1
ATOM 10828 N N . ALA E 1 144 ? 166.625 189.610 166.327 1.00 87.42 144 ALA L N 1
ATOM 10829 C CA . ALA E 1 144 ? 167.750 190.322 166.924 1.00 84.95 144 ALA L CA 1
ATOM 10830 C C . ALA E 1 144 ? 168.295 189.571 168.132 1.00 88.67 144 ALA L C 1
ATOM 10831 O O . ALA E 1 144 ? 169.510 189.341 168.242 1.00 95.24 144 ALA L O 1
ATOM 10838 N N . ILE E 1 145 ? 167.413 189.179 169.056 1.00 85.59 145 ILE L N 1
ATOM 10839 C CA . ILE E 1 145 ? 167.906 188.536 170.276 1.00 87.62 145 ILE L CA 1
ATOM 10840 C C . ILE E 1 145 ? 168.644 187.246 169.930 1.00 93.11 145 ILE L C 1
ATOM 10841 O O . ILE E 1 145 ? 169.719 186.951 170.476 1.00 93.62 145 ILE L O 1
ATOM 10857 N N . HIS E 1 146 ? 168.074 186.459 169.016 1.00 91.61 146 HIS L N 1
ATOM 10858 C CA . HIS E 1 146 ? 168.686 185.190 168.642 1.00 88.74 146 HIS L CA 1
ATOM 10859 C C . HIS E 1 146 ? 170.061 185.408 168.027 1.00 87.48 146 HIS L C 1
ATOM 10860 O O . HIS E 1 146 ? 171.013 184.689 168.346 1.00 90.89 146 HIS L O 1
ATOM 10874 N N . ILE E 1 147 ? 170.192 186.403 167.145 1.00 87.96 147 ILE L N 1
ATOM 10875 C CA . ILE E 1 147 ? 171.493 186.665 166.530 1.00 85.73 147 ILE L CA 1
ATOM 10876 C C . ILE E 1 147 ? 172.524 187.001 167.597 1.00 83.78 147 ILE L C 1
ATOM 10877 O O . ILE E 1 147 ? 173.634 186.450 167.613 1.00 89.75 147 ILE L O 1
ATOM 10893 N N . ILE E 1 148 ? 172.180 187.923 168.500 1.00 85.57 148 ILE L N 1
ATOM 10894 C CA . ILE E 1 148 ? 173.170 188.369 169.478 1.00 87.65 148 ILE L CA 1
ATOM 10895 C C . ILE E 1 148 ? 173.613 187.201 170.351 1.00 91.61 148 ILE L C 1
ATOM 10896 O O . ILE E 1 148 ? 174.818 186.978 170.558 1.00 96.87 148 ILE L O 1
ATOM 10912 N N . PHE E 1 149 ? 172.654 186.421 170.858 1.00 88.38 149 PHE L N 1
ATOM 10913 C CA . PHE E 1 149 ? 173.020 185.320 171.743 1.00 91.16 149 PHE L CA 1
ATOM 10914 C C . PHE E 1 149 ? 173.796 184.240 171.000 1.00 95.26 149 PHE L C 1
ATOM 10915 O O . PHE E 1 149 ? 174.734 183.655 171.555 1.00 93.44 149 PHE L O 1
ATOM 10932 N N . SER E 1 150 ? 173.432 183.960 169.747 1.00 95.34 150 SER L N 1
ATOM 10933 C CA . SER E 1 150 ? 174.171 182.965 168.981 1.00 88.77 150 SER L CA 1
ATOM 10934 C C . SER E 1 150 ? 175.615 183.392 168.791 1.00 89.51 150 SER L C 1
ATOM 10935 O O . SER E 1 150 ? 176.534 182.573 168.905 1.00 91.83 150 SER L O 1
ATOM 10943 N N . LEU E 1 151 ? 175.840 184.673 168.501 1.00 92.91 151 LEU L N 1
ATOM 10944 C CA . LEU E 1 151 ? 177.201 185.120 168.229 1.00 93.10 151 LEU L CA 1
ATOM 10945 C C . LEU E 1 151 ? 178.047 185.123 169.497 1.00 93.09 151 LEU L C 1
ATOM 10946 O O . LEU E 1 151 ? 179.178 184.624 169.494 1.00 95.69 151 LEU L O 1
ATOM 10962 N N . PHE E 1 152 ? 177.523 185.671 170.599 1.00 96.33 152 PHE L N 1
ATOM 10963 C CA . PHE E 1 152 ? 178.380 185.907 171.760 1.00 97.18 152 PHE L CA 1
ATOM 10964 C C . PHE E 1 152 ? 178.305 184.823 172.831 1.00 94.99 152 PHE L C 1
ATOM 10965 O O . PHE E 1 152 ? 179.084 184.879 173.790 1.00 96.94 152 PHE L O 1
ATOM 10982 N N . LEU E 1 153 ? 177.410 183.845 172.706 1.00 93.21 153 LEU L N 1
ATOM 10983 C CA . LEU E 1 153 ? 177.393 182.705 173.617 1.00 96.62 153 LEU L CA 1
ATOM 10984 C C . LEU E 1 153 ? 177.461 181.356 172.920 1.00 94.99 153 LEU L C 1
ATOM 10985 O O . LEU E 1 153 ? 178.020 180.418 173.489 1.00 90.44 153 LEU L O 1
ATOM 11001 N N . GLY E 1 154 ? 176.913 181.228 171.710 1.00 93.78 154 GLY L N 1
ATOM 11002 C CA . GLY E 1 154 ? 177.042 179.975 170.987 1.00 88.64 154 GLY L CA 1
ATOM 11003 C C . GLY E 1 154 ? 178.484 179.630 170.675 1.00 93.22 154 GLY L C 1
ATOM 11004 O O . GLY E 1 154 ? 178.838 178.452 170.559 1.00 96.35 154 GLY L O 1
ATOM 11008 N N . PHE E 1 155 ? 179.332 180.651 170.543 1.00 97.11 155 PHE L N 1
ATOM 11009 C CA . PHE E 1 155 ? 180.742 180.433 170.234 1.00 93.83 155 PHE L CA 1
ATOM 11010 C C . PHE E 1 155 ? 181.412 179.569 171.298 1.00 95.12 155 PHE L C 1
ATOM 11011 O O . PHE E 1 155 ? 182.204 178.676 170.979 1.00 95.55 155 PHE L O 1
ATOM 11028 N N . LEU E 1 156 ? 181.103 179.816 172.572 1.00 93.98 156 LEU L N 1
ATOM 11029 C CA . LEU E 1 156 ? 181.653 178.994 173.646 1.00 92.84 156 LEU L CA 1
ATOM 11030 C C . LEU E 1 156 ? 180.987 177.623 173.715 1.00 93.98 156 LEU L C 1
ATOM 11031 O O . LEU E 1 156 ? 181.660 176.616 173.993 1.00 98.34 156 LEU L O 1
ATOM 11047 N N . ALA E 1 157 ? 179.676 177.571 173.473 1.00 92.56 157 ALA L N 1
ATOM 11048 C CA . ALA E 1 157 ? 178.951 176.308 173.546 1.00 90.36 157 ALA L CA 1
ATOM 11049 C C . ALA E 1 157 ? 179.492 175.311 172.533 1.00 91.31 157 ALA L C 1
ATOM 11050 O O . ALA E 1 157 ? 179.629 174.119 172.830 1.00 93.23 157 ALA L O 1
ATOM 11057 N N . ALA E 1 158 ? 179.798 175.779 171.321 1.00 90.08 158 ALA L N 1
ATOM 11058 C CA . ALA E 1 158 ? 180.313 174.874 170.299 1.00 88.41 158 ALA L CA 1
ATOM 11059 C C . ALA E 1 158 ? 181.604 174.202 170.756 1.00 90.18 158 ALA L C 1
ATOM 11060 O O . ALA E 1 158 ? 181.732 172.974 170.687 1.00 91.98 158 ALA L O 1
ATOM 11067 N N . ILE E 1 159 ? 182.561 174.991 171.246 1.00 90.69 159 ILE L N 1
ATOM 11068 C CA . ILE E 1 159 ? 183.832 174.442 171.716 1.00 91.94 159 ILE L CA 1
ATOM 11069 C C . ILE E 1 159 ? 183.590 173.431 172.833 1.00 90.15 159 ILE L C 1
ATOM 11070 O O . ILE E 1 159 ? 184.092 172.290 172.805 1.00 94.92 159 ILE L O 1
ATOM 11086 N N . THR E 1 160 ? 182.812 173.843 173.839 1.00 85.05 160 THR L N 1
ATOM 11087 C CA . THR E 1 160 ? 182.638 173.005 175.018 1.00 87.49 160 THR L CA 1
ATOM 11088 C C . THR E 1 160 ? 181.970 171.684 174.660 1.00 90.08 160 THR L C 1
ATOM 11089 O O . THR E 1 160 ? 182.372 170.627 175.157 1.00 94.30 160 THR L O 1
ATOM 11100 N N . VAL E 1 161 ? 180.949 171.721 173.803 1.00 87.95 161 VAL L N 1
ATOM 11101 C CA . VAL E 1 161 ? 180.267 170.490 173.421 1.00 84.47 161 VAL L CA 1
ATOM 11102 C C . VAL E 1 161 ? 181.169 169.623 172.552 1.00 86.13 161 VAL L C 1
ATOM 11103 O O . VAL E 1 161 ? 181.130 168.388 172.638 1.00 92.99 161 VAL L O 1
ATOM 11116 N N . GLY E 1 162 ? 181.980 170.243 171.690 1.00 87.03 162 GLY L N 1
ATOM 11117 C CA . GLY E 1 162 ? 182.868 169.463 170.844 1.00 92.35 162 GLY L CA 1
ATOM 11118 C C . GLY E 1 162 ? 183.833 168.612 171.645 1.00 91.06 162 GLY L C 1
ATOM 11119 O O . GLY E 1 162 ? 184.088 167.451 171.306 1.00 88.67 162 GLY L O 1
ATOM 11123 N N . PHE E 1 163 ? 184.387 169.178 172.720 1.00 91.93 163 PHE L N 1
ATOM 11124 C CA . PHE E 1 163 ? 185.329 168.410 173.539 1.00 89.69 163 PHE L CA 1
ATOM 11125 C C . PHE E 1 163 ? 184.693 167.116 174.061 1.00 89.76 163 PHE L C 1
ATOM 11126 O O . PHE E 1 163 ? 185.214 166.001 173.846 1.00 94.22 163 PHE L O 1
ATOM 11143 N N . PHE E 1 164 ? 183.541 167.242 174.725 1.00 87.27 164 PHE L N 1
ATOM 11144 C CA . PHE E 1 164 ? 182.889 166.076 175.305 1.00 90.36 164 PHE L CA 1
ATOM 11145 C C . PHE E 1 164 ? 182.406 165.112 174.231 1.00 84.95 164 PHE L C 1
ATOM 11146 O O . PHE E 1 164 ? 182.422 163.896 174.447 1.00 85.81 164 PHE L O 1
ATOM 11163 N N . MET E 1 165 ? 181.981 165.620 173.072 1.00 82.43 165 MET L N 1
ATOM 11164 C CA . MET E 1 165 ? 181.545 164.720 172.011 1.00 78.29 165 MET L CA 1
ATOM 11165 C C . MET E 1 165 ? 182.703 163.899 171.461 1.00 82.59 165 MET L C 1
ATOM 11166 O O . MET E 1 165 ? 182.527 162.714 171.144 1.00 85.89 165 MET L O 1
ATOM 11180 N N . GLY E 1 166 ? 183.889 164.497 171.340 1.00 85.95 166 GLY L N 1
ATOM 11181 C CA . GLY E 1 166 ? 185.049 163.713 170.948 1.00 82.14 166 GLY L CA 1
ATOM 11182 C C . GLY E 1 166 ? 185.335 162.590 171.928 1.00 82.40 166 GLY L C 1
ATOM 11183 O O . GLY E 1 166 ? 185.535 161.429 171.531 1.00 87.19 166 GLY L O 1
ATOM 11187 N N . MET E 1 167 ? 185.335 162.909 173.226 1.00 82.15 167 MET L N 1
ATOM 11188 C CA . MET E 1 167 ? 185.553 161.843 174.204 1.00 79.92 167 MET L CA 1
ATOM 11189 C C . MET E 1 167 ? 184.475 160.765 174.101 1.00 79.34 167 MET L C 1
ATOM 11190 O O . MET E 1 167 ? 184.768 159.565 174.217 1.00 86.48 167 MET L O 1
ATOM 11204 N N . ALA E 1 168 ? 183.221 161.173 173.891 1.00 76.48 168 ALA L N 1
ATOM 11205 C CA . ALA E 1 168 ? 182.127 160.211 173.809 1.00 73.91 168 ALA L CA 1
ATOM 11206 C C . ALA E 1 168 ? 182.313 159.264 172.633 1.00 75.37 168 ALA L C 1
ATOM 11207 O O . ALA E 1 168 ? 182.093 158.053 172.760 1.00 83.45 168 ALA L O 1
ATOM 11214 N N . ARG E 1 169 ? 182.710 159.795 171.475 1.00 73.75 169 ARG L N 1
ATOM 11215 C CA . ARG E 1 169 ? 182.954 158.928 170.327 1.00 76.66 169 ARG L CA 1
ATOM 11216 C C . ARG E 1 169 ? 184.058 157.925 170.628 1.00 81.24 169 ARG L C 1
ATOM 11217 O O . ARG E 1 169 ? 183.928 156.727 170.319 1.00 84.48 169 ARG L O 1
ATOM 11238 N N . PHE E 1 170 ? 185.156 158.388 171.233 1.00 78.44 170 PHE L N 1
ATOM 11239 C CA . PHE E 1 170 ? 186.238 157.455 171.532 1.00 74.42 170 PHE L CA 1
ATOM 11240 C C . PHE E 1 170 ? 185.750 156.328 172.432 1.00 74.44 170 PHE L C 1
ATOM 11241 O O . PHE E 1 170 ? 186.043 155.149 172.190 1.00 80.08 170 PHE L O 1
ATOM 11258 N N . MET E 1 171 ? 185.023 156.676 173.498 1.00 73.70 171 MET L N 1
ATOM 11259 C CA . MET E 1 171 ? 184.561 155.645 174.420 1.00 74.98 171 MET L CA 1
ATOM 11260 C C . MET E 1 171 ? 183.606 154.679 173.738 1.00 73.16 171 MET L C 1
ATOM 11261 O O . MET E 1 171 ? 183.715 153.462 173.933 1.00 74.68 171 MET L O 1
ATOM 11275 N N . TYR E 1 172 ? 182.688 155.190 172.914 1.00 70.52 172 TYR L N 1
ATOM 11276 C CA . TYR E 1 172 ? 181.761 154.301 172.225 1.00 67.04 172 TYR L CA 1
ATOM 11277 C C . TYR E 1 172 ? 182.511 153.287 171.376 1.00 73.49 172 TYR L C 1
ATOM 11278 O O . TYR E 1 172 ? 182.181 152.096 171.382 1.00 79.97 172 TYR L O 1
ATOM 11296 N N . THR E 1 173 ? 183.525 153.734 170.632 1.00 76.29 173 THR L N 1
ATOM 11297 C CA . THR E 1 173 ? 184.213 152.794 169.752 1.00 76.26 173 THR L CA 1
ATOM 11298 C C . THR E 1 173 ? 185.050 151.793 170.541 1.00 75.28 173 THR L C 1
ATOM 11299 O O . THR E 1 173 ? 184.990 150.586 170.280 1.00 75.98 173 THR L O 1
ATOM 11310 N N . TYR E 1 174 ? 185.839 152.262 171.507 1.00 75.49 174 TYR L N 1
ATOM 11311 C CA . TYR E 1 174 ? 186.888 151.424 172.075 1.00 72.63 174 TYR L CA 1
ATOM 11312 C C . TYR E 1 174 ? 186.557 150.826 173.437 1.00 76.27 174 TYR L C 1
ATOM 11313 O O . TYR E 1 174 ? 187.421 150.164 174.018 1.00 83.72 174 TYR L O 1
ATOM 11331 N N . MET E 1 175 ? 185.352 151.031 173.971 1.00 74.26 175 MET L N 1
ATOM 11332 C CA . MET E 1 175 ? 185.040 150.354 175.228 1.00 73.76 175 MET L CA 1
ATOM 11333 C C . MET E 1 175 ? 183.703 149.628 175.229 1.00 76.17 175 MET L C 1
ATOM 11334 O O . MET E 1 175 ? 183.600 148.558 175.831 1.00 80.31 175 MET L O 1
ATOM 11348 N N . ALA E 1 176 ? 182.678 150.172 174.572 1.00 70.58 176 ALA L N 1
ATOM 11349 C CA . ALA E 1 176 ? 181.348 149.577 174.667 1.00 65.01 176 ALA L CA 1
ATOM 11350 C C . ALA E 1 176 ? 181.205 148.378 173.735 1.00 76.36 176 ALA L C 1
ATOM 11351 O O . ALA E 1 176 ? 180.646 147.341 174.120 1.00 80.26 176 ALA L O 1
ATOM 11358 N N . GLY E 1 177 ? 181.703 148.498 172.507 1.00 75.55 177 GLY L N 1
ATOM 11359 C CA . GLY E 1 177 ? 181.519 147.473 171.507 1.00 71.97 177 GLY L CA 1
ATOM 11360 C C . GLY E 1 177 ? 182.143 146.143 171.881 1.00 76.57 177 GLY L C 1
ATOM 11361 O O . GLY E 1 177 ? 181.513 145.084 171.771 1.00 79.27 177 GLY L O 1
ATOM 11365 N N . PRO E 1 178 ? 183.411 146.164 172.297 1.00 72.96 178 PRO L N 1
ATOM 11366 C CA . PRO E 1 178 ? 184.038 144.919 172.771 1.00 74.47 178 PRO L CA 1
ATOM 11367 C C . PRO E 1 178 ? 183.310 144.284 173.943 1.00 76.15 178 PRO L C 1
ATOM 11368 O O . PRO E 1 178 ? 183.148 143.055 173.983 1.00 81.32 178 PRO L O 1
ATOM 11379 N N . PHE E 1 179 ? 182.857 145.097 174.899 1.00 67.68 179 PHE L N 1
ATOM 11380 C CA . PHE E 1 179 ? 182.112 144.565 176.034 1.00 68.97 179 PHE L CA 1
ATOM 11381 C C . PHE E 1 179 ? 180.854 143.853 175.560 1.00 68.85 179 PHE L C 1
ATOM 11382 O O . PHE E 1 179 ? 180.551 142.735 175.995 1.00 72.16 179 PHE L O 1
ATOM 11399 N N . ASN E 1 180 ? 180.121 144.479 174.637 1.00 65.75 180 ASN L N 1
ATOM 11400 C CA . ASN E 1 180 ? 178.889 143.871 174.149 1.00 67.78 180 ASN L CA 1
ATOM 11401 C C . ASN E 1 180 ? 179.163 142.587 173.374 1.00 69.67 180 ASN L C 1
ATOM 11402 O O . ASN E 1 180 ? 178.422 141.608 173.508 1.00 72.96 180 ASN L O 1
ATOM 11413 N N . GLN E 1 181 ? 180.214 142.566 172.551 1.00 67.01 181 GLN L N 1
ATOM 11414 C CA . GLN E 1 181 ? 180.513 141.353 171.791 1.00 67.97 181 GLN L CA 1
ATOM 11415 C C . GLN E 1 181 ? 180.898 140.201 172.716 1.00 69.04 181 GLN L C 1
ATOM 11416 O O . GLN E 1 181 ? 180.459 139.057 172.522 1.00 76.92 181 GLN L O 1
ATOM 11430 N N . LEU E 1 182 ? 181.711 140.483 173.736 1.00 69.31 182 LEU L N 1
ATOM 11431 C CA . LEU E 1 182 ? 182.073 139.436 174.685 1.00 70.75 182 LEU L CA 1
ATOM 11432 C C . LEU E 1 182 ? 180.846 138.935 175.440 1.00 69.08 182 LEU L C 1
ATOM 11433 O O . LEU E 1 182 ? 180.704 137.727 175.680 1.00 71.37 182 LEU L O 1
ATOM 11449 N N . MET E 1 183 ? 179.936 139.842 175.807 1.00 66.07 183 MET L N 1
ATOM 11450 C CA . MET E 1 183 ? 178.699 139.412 176.451 1.00 66.13 183 MET L CA 1
ATOM 11451 C C . MET E 1 183 ? 177.874 138.528 175.525 1.00 63.16 183 MET L C 1
ATOM 11452 O O . MET E 1 183 ? 177.271 137.542 175.969 1.00 65.50 183 MET L O 1
ATOM 11466 N N . PHE E 1 184 ? 177.821 138.871 174.236 1.00 61.37 184 PHE L N 1
ATOM 11467 C CA . PHE E 1 184 ? 177.106 138.028 173.283 1.00 60.02 184 PHE L CA 1
ATOM 11468 C C . PHE E 1 184 ? 177.690 136.626 173.257 1.00 63.43 184 PHE L C 1
ATOM 11469 O O . PHE E 1 184 ? 176.950 135.636 173.265 1.00 67.76 184 PHE L O 1
ATOM 11486 N N . LEU E 1 185 ? 179.018 136.520 173.214 1.00 64.99 185 LEU L N 1
ATOM 11487 C CA . LEU E 1 185 ? 179.624 135.192 173.197 1.00 60.56 185 LEU L CA 1
ATOM 11488 C C . LEU E 1 185 ? 179.298 134.422 174.468 1.00 62.15 185 LEU L C 1
ATOM 11489 O O . LEU E 1 185 ? 179.012 133.221 174.416 1.00 67.05 185 LEU L O 1
ATOM 11505 N N . LEU E 1 186 ? 179.335 135.090 175.622 1.00 58.58 186 LEU L N 1
ATOM 11506 C CA . LEU E 1 186 ? 179.036 134.379 176.862 1.00 56.73 186 LEU L CA 1
ATOM 11507 C C . LEU E 1 186 ? 177.580 133.933 176.931 1.00 60.08 186 LEU L C 1
ATOM 11508 O O . LEU E 1 186 ? 177.288 132.884 177.515 1.00 70.20 186 LEU L O 1
ATOM 11524 N N . ILE E 1 187 ? 176.655 134.704 176.361 1.00 57.75 187 ILE L N 1
ATOM 11525 C CA . ILE E 1 187 ? 175.247 134.317 176.416 1.00 54.80 187 ILE L CA 1
ATOM 11526 C C . ILE E 1 187 ? 174.950 133.200 175.422 1.00 58.42 187 ILE L C 1
ATOM 11527 O O . ILE E 1 187 ? 174.250 132.235 175.745 1.00 66.49 187 ILE L O 1
ATOM 11543 N N . ALA E 1 188 ? 175.477 133.307 174.200 1.00 62.40 188 ALA L N 1
ATOM 11544 C CA . ALA E 1 188 ? 175.081 132.385 173.141 1.00 63.82 188 ALA L CA 1
ATOM 11545 C C . ALA E 1 188 ? 175.543 130.956 173.395 1.00 68.26 188 ALA L C 1
ATOM 11546 O O . ALA E 1 188 ? 175.098 130.042 172.691 1.00 68.43 188 ALA L O 1
ATOM 11553 N N . SER E 1 189 ? 176.426 130.735 174.371 1.00 66.22 189 SER L N 1
ATOM 11554 C CA . SER E 1 189 ? 176.910 129.388 174.645 1.00 63.44 189 SER L CA 1
ATOM 11555 C C . SER E 1 189 ? 176.053 128.639 175.658 1.00 67.00 189 SER L C 1
ATOM 11556 O O . SER E 1 189 ? 176.188 127.417 175.772 1.00 73.39 189 SER L O 1
ATOM 11564 N N . LEU E 1 190 ? 175.181 129.331 176.390 1.00 65.30 190 LEU L N 1
ATOM 11565 C CA . LEU E 1 190 ? 174.336 128.708 177.404 1.00 66.91 190 LEU L CA 1
ATOM 11566 C C . LEU E 1 190 ? 172.885 128.547 176.966 1.00 65.70 190 LEU L C 1
ATOM 11567 O O . LEU E 1 190 ? 172.215 127.608 177.401 1.00 70.09 190 LEU L O 1
ATOM 11583 N N . ALA E 1 191 ? 172.389 129.439 176.111 1.00 61.75 191 ALA L N 1
ATOM 11584 C CA . ALA E 1 191 ? 170.958 129.482 175.818 1.00 60.92 191 ALA L CA 1
ATOM 11585 C C . ALA E 1 191 ? 170.397 128.194 175.222 1.00 70.96 191 ALA L C 1
ATOM 11586 O O . ALA E 1 191 ? 169.283 127.797 175.617 1.00 76.01 191 ALA L O 1
ATOM 11593 N N . PRO E 1 192 ? 171.066 127.521 174.278 1.00 67.03 192 PRO L N 1
ATOM 11594 C CA . PRO E 1 192 ? 170.424 126.371 173.615 1.00 66.16 192 PRO L CA 1
ATOM 11595 C C . PRO E 1 192 ? 169.952 125.290 174.574 1.00 60.95 192 PRO L C 1
ATOM 11596 O O . PRO E 1 192 ? 168.863 124.727 174.385 1.00 59.24 192 PRO L O 1
ATOM 11607 N N . SER E 1 193 ? 170.743 124.984 175.603 1.00 58.48 193 SER L N 1
ATOM 11608 C CA . SER E 1 193 ? 170.375 123.918 176.527 1.00 59.25 193 SER L CA 1
ATOM 11609 C C . SER E 1 193 ? 169.124 124.281 177.312 1.00 59.72 193 SER L C 1
ATOM 11610 O O . SER E 1 193 ? 168.233 123.446 177.499 1.00 67.02 193 SER L O 1
ATOM 11618 N N . TRP E 1 194 ? 169.039 125.526 177.784 1.00 57.31 194 TRP L N 1
ATOM 11619 C CA . TRP E 1 194 ? 167.847 125.961 178.503 1.00 59.21 194 TRP L CA 1
ATOM 11620 C C . TRP E 1 194 ? 166.625 125.910 177.596 1.00 58.51 194 TRP L C 1
ATOM 11621 O O . TRP E 1 194 ? 165.546 125.465 178.011 1.00 59.65 194 TRP L O 1
ATOM 11642 N N . ARG E 1 195 ? 166.780 126.343 176.342 1.00 55.05 195 ARG L N 1
ATOM 11643 C CA . ARG E 1 195 ? 165.670 126.270 175.399 1.00 51.10 195 ARG L CA 1
ATOM 11644 C C . ARG E 1 195 ? 165.165 124.838 175.260 1.00 57.59 195 ARG L C 1
ATOM 11645 O O . ARG E 1 195 ? 163.967 124.561 175.415 1.00 61.70 195 ARG L O 1
ATOM 11666 N N . ALA E 1 196 ? 166.080 123.909 174.974 1.00 56.24 196 ALA L N 1
ATOM 11667 C CA . ALA E 1 196 ? 165.680 122.521 174.764 1.00 49.18 196 ALA L CA 1
ATOM 11668 C C . ALA E 1 196 ? 165.033 121.947 176.017 1.00 53.78 196 ALA L C 1
ATOM 11669 O O . ALA E 1 196 ? 163.992 121.282 175.946 1.00 60.08 196 ALA L O 1
ATOM 11676 N N . PHE E 1 197 ? 165.636 122.202 177.180 1.00 51.50 197 PHE L N 1
ATOM 11677 C CA . PHE E 1 197 ? 165.135 121.625 178.421 1.00 47.10 197 PHE L CA 1
ATOM 11678 C C . PHE E 1 197 ? 163.728 122.118 178.727 1.00 53.72 197 PHE L C 1
ATOM 11679 O O . PHE E 1 197 ? 162.853 121.330 179.099 1.00 63.77 197 PHE L O 1
ATOM 11696 N N . PHE E 1 198 ? 163.486 123.422 178.580 1.00 56.25 198 PHE L N 1
ATOM 11697 C CA . PHE E 1 198 ? 162.154 123.943 178.868 1.00 54.36 198 PHE L CA 1
ATOM 11698 C C . PHE E 1 198 ? 161.130 123.407 177.876 1.00 57.46 198 PHE L C 1
ATOM 11699 O O . PHE E 1 198 ? 160.026 122.998 178.264 1.00 61.95 198 PHE L O 1
ATOM 11716 N N . ARG E 1 199 ? 161.469 123.414 176.584 1.00 57.00 199 ARG L N 1
ATOM 11717 C CA . ARG E 1 199 ? 160.490 123.020 175.579 1.00 57.41 199 ARG L CA 1
ATOM 11718 C C . ARG E 1 199 ? 160.119 121.549 175.718 1.00 59.55 199 ARG L C 1
ATOM 11719 O O . ARG E 1 199 ? 158.941 121.186 175.617 1.00 60.51 199 ARG L O 1
ATOM 11740 N N . ALA E 1 200 ? 161.106 120.686 175.970 1.00 61.43 200 ALA L N 1
ATOM 11741 C CA . ALA E 1 200 ? 160.814 119.259 176.064 1.00 62.56 200 ALA L CA 1
ATOM 11742 C C . ALA E 1 200 ? 159.803 118.966 177.162 1.00 67.40 200 ALA L C 1
ATOM 11743 O O . ALA E 1 200 ? 159.051 117.989 177.066 1.00 73.50 200 ALA L O 1
ATOM 11750 N N . GLY E 1 201 ? 159.767 119.788 178.205 1.00 63.08 201 GLY L N 1
ATOM 11751 C CA . GLY E 1 201 ? 158.843 119.575 179.299 1.00 60.94 201 GLY L CA 1
ATOM 11752 C C . GLY E 1 201 ? 157.520 120.297 179.145 1.00 66.28 201 GLY L C 1
ATOM 11753 O O . GLY E 1 201 ? 156.507 119.840 179.680 1.00 68.93 201 GLY L O 1
ATOM 11757 N N . MET E 1 202 ? 157.502 121.417 178.417 1.00 65.62 202 MET L N 1
ATOM 11758 C CA . MET E 1 202 ? 156.295 122.234 178.356 1.00 57.78 202 MET L CA 1
ATOM 11759 C C . MET E 1 202 ? 155.477 122.058 177.080 1.00 61.43 202 MET L C 1
ATOM 11760 O O . MET E 1 202 ? 154.268 122.309 177.110 1.00 67.83 202 MET L O 1
ATOM 11774 N N . ASP E 1 203 ? 156.083 121.636 175.971 1.00 59.03 203 ASP L N 1
ATOM 11775 C CA . ASP E 1 203 ? 155.366 121.657 174.697 1.00 61.80 203 ASP L CA 1
ATOM 11776 C C . ASP E 1 203 ? 154.083 120.833 174.686 1.00 66.20 203 ASP L C 1
ATOM 11777 O O . ASP E 1 203 ? 153.080 121.322 174.139 1.00 71.40 203 ASP L O 1
ATOM 11786 N N . PRO E 1 204 ? 154.032 119.615 175.231 1.00 57.94 204 PRO L N 1
ATOM 11787 C CA . PRO E 1 204 ? 152.791 118.828 175.132 1.00 56.25 204 PRO L CA 1
ATOM 11788 C C . PRO E 1 204 ? 151.556 119.577 175.599 1.00 61.61 204 PRO L C 1
ATOM 11789 O O . PRO E 1 204 ? 150.460 119.366 175.058 1.00 64.28 204 PRO L O 1
ATOM 11800 N N . ILE E 1 205 ? 151.706 120.459 176.588 1.00 60.08 205 ILE L N 1
ATOM 11801 C CA . ILE E 1 205 ? 150.560 121.167 177.146 1.00 57.67 205 ILE L CA 1
ATOM 11802 C C . ILE E 1 205 ? 149.907 122.058 176.102 1.00 54.97 205 ILE L C 1
ATOM 11803 O O . ILE E 1 205 ? 148.704 122.331 176.176 1.00 64.55 205 ILE L O 1
ATOM 11819 N N . PHE E 1 206 ? 150.675 122.529 175.120 1.00 54.04 206 PHE L N 1
ATOM 11820 C CA . PHE E 1 206 ? 150.127 123.360 174.058 1.00 53.47 206 PHE L CA 1
ATOM 11821 C C . PHE E 1 206 ? 149.840 122.585 172.782 1.00 54.15 206 PHE L C 1
ATOM 11822 O O . PHE E 1 206 ? 149.103 123.085 171.928 1.00 61.16 206 PHE L O 1
ATOM 11839 N N . GLU E 1 207 ? 150.405 121.387 172.629 1.00 54.95 207 GLU L N 1
ATOM 11840 C CA . GLU E 1 207 ? 149.959 120.502 171.560 1.00 61.11 207 GLU L CA 1
ATOM 11841 C C . GLU E 1 207 ? 148.560 119.975 171.845 1.00 64.32 207 GLU L C 1
ATOM 11842 O O . GLU E 1 207 ? 147.738 119.850 170.929 1.00 65.74 207 GLU L O 1
ATOM 11854 N N . SER E 1 208 ? 148.273 119.651 173.108 1.00 63.43 208 SER L N 1
ATOM 11855 C CA . SER E 1 208 ? 146.921 119.235 173.466 1.00 59.71 208 SER L CA 1
ATOM 11856 C C . SER E 1 208 ? 145.924 120.369 173.267 1.00 63.23 208 SER L C 1
ATOM 11857 O O . SER E 1 208 ? 144.829 120.154 172.737 1.00 68.50 208 SER L O 1
ATOM 11865 N N . GLY E 1 209 ? 146.287 121.586 173.677 1.00 56.78 209 GLY L N 1
ATOM 11866 C CA . GLY E 1 209 ? 145.384 122.714 173.542 1.00 54.08 209 GLY L CA 1
ATOM 11867 C C . GLY E 1 209 ? 145.125 123.122 172.109 1.00 55.88 209 GLY L C 1
ATOM 11868 O O . GLY E 1 209 ? 144.197 123.894 171.854 1.00 62.52 209 GLY L O 1
ATOM 11872 N N . SER E 1 210 ? 145.927 122.621 171.169 1.00 54.54 210 SER L N 1
ATOM 11873 C CA . SER E 1 210 ? 145.757 122.974 169.767 1.00 48.34 210 SER L CA 1
ATOM 11874 C C . SER E 1 210 ? 144.511 122.350 169.155 1.00 54.03 210 SER L C 1
ATOM 11875 O O . SER E 1 210 ? 144.024 122.850 168.137 1.00 55.77 210 SER L O 1
ATOM 11883 N N . LEU E 1 211 ? 143.984 121.278 169.748 1.00 57.15 211 LEU L N 1
ATOM 11884 C CA . LEU E 1 211 ? 142.849 120.573 169.166 1.00 50.77 211 LEU L CA 1
ATOM 11885 C C . LEU E 1 211 ? 141.556 121.371 169.234 1.00 50.35 211 LEU L C 1
ATOM 11886 O O . LEU E 1 211 ? 140.571 120.967 168.608 1.00 49.41 211 LEU L O 1
ATOM 11902 N N . ALA E 1 212 ? 141.527 122.479 169.974 1.00 50.37 212 ALA L N 1
ATOM 11903 C CA . ALA E 1 212 ? 140.291 123.233 170.128 1.00 48.38 212 ALA L CA 1
ATOM 11904 C C . ALA E 1 212 ? 139.900 123.983 168.863 1.00 48.46 212 ALA L C 1
ATOM 11905 O O . ALA E 1 212 ? 138.715 124.275 168.678 1.00 57.58 212 ALA L O 1
ATOM 11912 N N . LEU E 1 213 ? 140.856 124.301 167.993 1.00 44.89 213 LEU L N 1
ATOM 11913 C CA . LEU E 1 213 ? 140.577 125.055 166.779 1.00 43.14 213 LEU L CA 1
ATOM 11914 C C . LEU E 1 213 ? 140.453 124.174 165.547 1.00 43.88 213 LEU L C 1
ATOM 11915 O O . LEU E 1 213 ? 140.349 124.701 164.436 1.00 44.07 213 LEU L O 1
ATOM 11931 N N . SER E 1 214 ? 140.474 122.857 165.709 1.00 46.20 214 SER L N 1
ATOM 11932 C CA . SER E 1 214 ? 140.007 121.984 164.651 1.00 47.12 214 SER L CA 1
ATOM 11933 C C . SER E 1 214 ? 138.482 122.014 164.612 1.00 59.84 214 SER L C 1
ATOM 11934 O O . SER E 1 214 ? 137.821 122.582 165.486 1.00 68.74 214 SER L O 1
ATOM 11942 N N . ASN E 1 215 ? 137.916 121.402 163.580 1.00 56.24 215 ASN L N 1
ATOM 11943 C CA . ASN E 1 215 ? 136.472 121.203 163.520 1.00 52.18 215 ASN L CA 1
ATOM 11944 C C . ASN E 1 215 ? 135.718 122.530 163.532 1.00 46.17 215 ASN L C 1
ATOM 11945 O O . ASN E 1 215 ? 134.752 122.705 164.275 1.00 50.03 215 ASN L O 1
ATOM 11956 N N . ILE E 1 216 ? 136.166 123.478 162.714 1.00 47.29 216 ILE L N 1
ATOM 11957 C CA . ILE E 1 216 ? 135.374 124.669 162.424 1.00 47.21 216 ILE L CA 1
ATOM 11958 C C . ILE E 1 216 ? 134.568 124.407 161.160 1.00 48.59 216 ILE L C 1
ATOM 11959 O O . ILE E 1 216 ? 135.075 123.815 160.202 1.00 53.46 216 ILE L O 1
ATOM 11975 N N . GLN E 1 217 ? 133.307 124.833 161.158 1.00 42.10 217 GLN L N 1
ATOM 11976 C CA . GLN E 1 217 ? 132.400 124.557 160.050 1.00 44.42 217 GLN L CA 1
ATOM 11977 C C . GLN E 1 217 ? 131.464 125.742 159.876 1.00 49.66 217 GLN L C 1
ATOM 11978 O O . GLN E 1 217 ? 130.849 126.189 160.847 1.00 54.84 217 GLN L O 1
ATOM 11992 N N . VAL E 1 218 ? 131.349 126.242 158.645 1.00 54.56 218 VAL L N 1
ATOM 11993 C CA . VAL E 1 218 ? 130.642 127.487 158.359 1.00 49.81 218 VAL L CA 1
ATOM 11994 C C . VAL E 1 218 ? 129.667 127.269 157.210 1.00 50.91 218 VAL L C 1
ATOM 11995 O O . VAL E 1 218 ? 129.999 126.600 156.226 1.00 60.06 218 VAL L O 1
ATOM 12008 N N . ARG E 1 219 ? 128.467 127.832 157.341 1.00 45.95 219 ARG L N 1
ATOM 12009 C CA . ARG E 1 219 ? 127.480 127.905 156.271 1.00 46.25 219 ARG L CA 1
ATOM 12010 C C . ARG E 1 219 ? 127.166 129.370 156.001 1.00 51.12 219 ARG L C 1
ATOM 12011 O O . ARG E 1 219 ? 126.854 130.118 156.932 1.00 54.24 219 ARG L O 1
ATOM 12032 N N . LEU E 1 220 ? 127.238 129.777 154.734 1.00 54.85 220 LEU L N 1
ATOM 12033 C CA . LEU E 1 220 ? 127.161 131.185 154.366 1.00 55.53 220 LEU L CA 1
ATOM 12034 C C . LEU E 1 220 ? 126.248 131.384 153.164 1.00 59.97 220 LEU L C 1
ATOM 12035 O O . LEU E 1 220 ? 126.227 130.560 152.246 1.00 66.31 220 LEU L O 1
ATOM 12051 N N . GLY E 1 221 ? 125.496 132.476 153.182 1.00 57.25 221 GLY L N 1
ATOM 12052 C CA . GLY E 1 221 ? 124.659 132.852 152.051 1.00 61.53 221 GLY L CA 1
ATOM 12053 C C . GLY E 1 221 ? 124.718 134.346 151.817 1.00 67.11 221 GLY L C 1
ATOM 12054 O O . GLY E 1 221 ? 124.842 135.126 152.759 1.00 64.74 221 GLY L O 1
ATOM 12058 N N . MET E 1 222 ? 124.611 134.742 150.545 1.00 73.14 222 MET L N 1
ATOM 12059 C CA . MET E 1 222 ? 124.919 136.108 150.137 1.00 73.05 222 MET L CA 1
ATOM 12060 C C . MET E 1 222 ? 123.904 136.661 149.145 1.00 69.51 222 MET L C 1
ATOM 12061 O O . MET E 1 222 ? 123.322 135.919 148.349 1.00 69.59 222 MET L O 1
ATOM 12075 N N . GLU E 1 223 ? 123.706 137.980 149.208 1.00 67.42 223 GLU L N 1
ATOM 12076 C CA . GLU E 1 223 ? 123.008 138.766 148.198 1.00 66.01 223 GLU L CA 1
ATOM 12077 C C . GLU E 1 223 ? 123.862 139.980 147.858 1.00 68.92 223 GLU L C 1
ATOM 12078 O O . GLU E 1 223 ? 124.564 140.509 148.725 1.00 72.78 223 GLU L O 1
ATOM 12090 N N . GLY E 1 224 ? 123.806 140.431 146.605 1.00 65.33 224 GLY L N 1
ATOM 12091 C CA . GLY E 1 224 ? 124.596 141.587 146.225 1.00 62.02 224 GLY L CA 1
ATOM 12092 C C . GLY E 1 224 ? 124.140 142.355 145.000 1.00 56.93 224 GLY L C 1
ATOM 12093 O O . GLY E 1 224 ? 123.638 141.775 144.035 1.00 58.59 224 GLY L O 1
ATOM 12097 N N . LYS E 1 225 ? 124.321 143.675 145.042 1.00 54.29 225 LYS L N 1
ATOM 12098 C CA . LYS E 1 225 ? 124.133 144.564 143.903 1.00 50.36 225 LYS L CA 1
ATOM 12099 C C . LYS E 1 225 ? 125.390 145.402 143.727 1.00 54.81 225 LYS L C 1
ATOM 12100 O O . LYS E 1 225 ? 126.046 145.756 144.710 1.00 60.53 225 LYS L O 1
ATOM 12119 N N . ALA E 1 226 ? 125.725 145.727 142.480 1.00 51.16 226 ALA L N 1
ATOM 12120 C CA . ALA E 1 226 ? 126.924 146.504 142.201 1.00 45.88 226 ALA L CA 1
ATOM 12121 C C . ALA E 1 226 ? 126.706 147.418 141.006 1.00 47.82 226 ALA L C 1
ATOM 12122 O O . ALA E 1 226 ? 125.995 147.066 140.063 1.00 57.39 226 ALA L O 1
ATOM 12129 N N . ARG E 1 227 ? 127.324 148.596 141.061 1.00 45.44 227 ARG L N 1
ATOM 12130 C CA . ARG E 1 227 ? 127.356 149.550 139.962 1.00 45.35 227 ARG L CA 1
ATOM 12131 C C . ARG E 1 227 ? 128.789 150.029 139.795 1.00 50.36 227 ARG L C 1
ATOM 12132 O O . ARG E 1 227 ? 129.517 150.160 140.782 1.00 54.64 227 ARG L O 1
ATOM 12153 N N . HIS E 1 228 ? 129.203 150.289 138.555 1.00 53.79 228 HIS L N 1
ATOM 12154 C CA . HIS E 1 228 ? 130.581 150.699 138.318 1.00 55.90 228 HIS L CA 1
ATOM 12155 C C . HIS E 1 228 ? 130.673 151.589 137.086 1.00 58.55 228 HIS L C 1
ATOM 12156 O O . HIS E 1 228 ? 129.781 151.607 136.235 1.00 67.48 228 HIS L O 1
ATOM 12170 N N . LYS E 1 229 ? 131.777 152.336 137.013 1.00 56.65 229 LYS L N 1
ATOM 12171 C CA . LYS E 1 229 ? 132.048 153.272 135.932 1.00 63.79 229 LYS L CA 1
ATOM 12172 C C . LYS E 1 229 ? 133.518 153.236 135.550 1.00 71.84 229 LYS L C 1
ATOM 12173 O O . LYS E 1 229 ? 134.379 152.943 136.382 1.00 74.56 229 LYS L O 1
ATOM 12192 N N . GLU E 1 230 ? 133.793 153.550 134.287 1.00 79.56 230 GLU L N 1
ATOM 12193 C CA . GLU E 1 230 ? 135.133 153.900 133.840 1.00 77.20 230 GLU L CA 1
ATOM 12194 C C . GLU E 1 230 ? 135.194 155.412 133.675 1.00 78.25 230 GLU L C 1
ATOM 12195 O O . GLU E 1 230 ? 134.311 156.008 133.052 1.00 83.90 230 GLU L O 1
ATOM 12207 N N . LEU E 1 231 ? 136.227 156.029 134.238 1.00 78.69 231 LEU L N 1
ATOM 12208 C CA . LEU E 1 231 ? 136.410 157.469 134.101 1.00 80.01 231 LEU L CA 1
ATOM 12209 C C . LEU E 1 231 ? 137.268 157.779 132.880 1.00 80.92 231 LEU L C 1
ATOM 12210 O O . LEU E 1 231 ? 137.449 158.940 132.514 1.00 76.83 231 LEU L O 1
ATOM 12226 N N . GLU F 1 79 ? 108.825 115.911 147.348 1.00 145.31 79 GLU M N 1
ATOM 12227 C CA . GLU F 1 79 ? 107.803 116.998 147.373 1.00 147.12 79 GLU M CA 1
ATOM 12228 C C . GLU F 1 79 ? 108.183 118.127 148.329 1.00 143.53 79 GLU M C 1
ATOM 12229 O O . GLU F 1 79 ? 108.565 119.214 147.900 1.00 139.14 79 GLU M O 1
ATOM 12241 N N . ALA F 1 80 ? 108.074 117.854 149.631 1.00 144.53 80 ALA M N 1
ATOM 12242 C CA . ALA F 1 80 ? 108.202 118.914 150.627 1.00 142.37 80 ALA M CA 1
ATOM 12243 C C . ALA F 1 80 ? 109.573 119.576 150.576 1.00 141.27 80 ALA M C 1
ATOM 12244 O O . ALA F 1 80 ? 109.674 120.810 150.534 1.00 135.18 80 ALA M O 1
ATOM 12251 N N . GLU F 1 81 ? 110.643 118.777 150.581 1.00 143.44 81 GLU M N 1
ATOM 12252 C CA . GLU F 1 81 ? 111.983 119.353 150.604 1.00 138.07 81 GLU M CA 1
ATOM 12253 C C . GLU F 1 81 ? 112.250 120.188 149.361 1.00 130.03 81 GLU M C 1
ATOM 12254 O O . GLU F 1 81 ? 112.958 121.199 149.432 1.00 125.17 81 GLU M O 1
ATOM 12266 N N . GLU F 1 82 ? 111.694 119.790 148.218 1.00 127.79 82 GLU M N 1
ATOM 12267 C CA . GLU F 1 82 ? 111.909 120.551 146.993 1.00 127.38 82 GLU M CA 1
ATOM 12268 C C . GLU F 1 82 ? 111.296 121.943 147.096 1.00 125.61 82 GLU M C 1
ATOM 12269 O O . GLU F 1 82 ? 111.937 122.941 146.747 1.00 122.74 82 GLU M O 1
ATOM 12281 N N . LYS F 1 83 ? 110.053 122.034 147.575 1.00 125.63 83 LYS M N 1
ATOM 12282 C CA . LYS F 1 83 ? 109.436 123.344 147.748 1.00 122.82 83 LYS M CA 1
ATOM 12283 C C . LYS F 1 83 ? 110.160 124.157 148.813 1.00 117.87 83 LYS M C 1
ATOM 12284 O O . LYS F 1 83 ? 110.312 125.376 148.666 1.00 115.70 83 LYS M O 1
ATOM 12303 N N . TYR F 1 84 ? 110.626 123.503 149.878 1.00 116.12 84 TYR M N 1
ATOM 12304 C CA . TYR F 1 84 ? 111.403 124.208 150.892 1.00 113.07 84 TYR M CA 1
ATOM 12305 C C . TYR F 1 84 ? 112.651 124.837 150.282 1.00 108.22 84 TYR M C 1
ATOM 12306 O O . TYR F 1 84 ? 112.955 126.012 150.526 1.00 104.79 84 TYR M O 1
ATOM 12324 N N . ILE F 1 85 ? 113.380 124.069 149.471 1.00 107.97 85 ILE M N 1
ATOM 12325 C CA . ILE F 1 85 ? 114.605 124.584 148.865 1.00 101.05 85 ILE M CA 1
ATOM 12326 C C . ILE F 1 85 ? 114.282 125.686 147.866 1.00 100.16 85 ILE M C 1
ATOM 12327 O O . ILE F 1 85 ? 115.016 126.676 147.755 1.00 100.14 85 ILE M O 1
ATOM 12343 N N . GLU F 1 86 ? 113.186 125.536 147.120 1.00 102.83 86 GLU M N 1
ATOM 12344 C CA . GLU F 1 86 ? 112.785 126.591 146.195 1.00 103.51 86 GLU M CA 1
ATOM 12345 C C . GLU F 1 86 ? 112.494 127.883 146.942 1.00 99.73 86 GLU M C 1
ATOM 12346 O O . GLU F 1 86 ? 112.815 128.974 146.459 1.00 95.35 86 GLU M O 1
ATOM 12358 N N . ARG F 1 87 ? 111.885 127.781 148.123 1.00 99.90 87 ARG M N 1
ATOM 12359 C CA . ARG F 1 87 ? 111.604 128.981 148.900 1.00 98.51 87 ARG M CA 1
ATOM 12360 C C . ARG F 1 87 ? 112.872 129.569 149.508 1.00 94.06 87 ARG M C 1
ATOM 12361 O O . ARG F 1 87 ? 112.962 130.787 149.697 1.00 90.19 87 ARG M O 1
ATOM 12382 N N . GLN F 1 88 ? 113.858 128.726 149.828 1.00 93.19 88 GLN M N 1
ATOM 12383 C CA . GLN F 1 88 ? 115.088 129.238 150.427 1.00 84.15 88 GLN M CA 1
ATOM 12384 C C . GLN F 1 88 ? 115.960 129.972 149.416 1.00 79.85 88 GLN M C 1
ATOM 12385 O O . GLN F 1 88 ? 116.709 130.880 149.795 1.00 79.01 88 GLN M O 1
ATOM 12399 N N . LEU F 1 89 ? 115.886 129.602 148.139 1.00 81.63 89 LEU M N 1
ATOM 12400 C CA . LEU F 1 89 ? 116.800 130.132 147.134 1.00 69.97 89 LEU M CA 1
ATOM 12401 C C . LEU F 1 89 ? 116.350 131.463 146.546 1.00 73.20 89 LEU M C 1
ATOM 12402 O O . LEU F 1 89 ? 117.079 132.030 145.726 1.00 76.79 89 LEU M O 1
ATOM 12418 N N . LYS F 1 90 ? 115.181 131.977 146.932 1.00 75.70 90 LYS M N 1
ATOM 12419 C CA . LYS F 1 90 ? 114.713 133.239 146.367 1.00 68.64 90 LYS M CA 1
ATOM 12420 C C . LYS F 1 90 ? 115.485 134.421 146.937 1.00 70.98 90 LYS M C 1
ATOM 12421 O O . LYS F 1 90 ? 115.870 135.337 146.201 1.00 72.38 90 LYS M O 1
ATOM 12440 N N . TYR F 1 91 ? 115.720 134.419 148.246 1.00 71.46 91 TYR M N 1
ATOM 12441 C CA . TYR F 1 91 ? 116.346 135.544 148.931 1.00 68.77 91 TYR M CA 1
ATOM 12442 C C . TYR F 1 91 ? 117.263 135.000 150.014 1.00 70.00 91 TYR M C 1
ATOM 12443 O O . TYR F 1 91 ? 116.827 134.212 150.858 1.00 68.90 91 TYR M O 1
ATOM 12461 N N . LEU F 1 92 ? 118.528 135.416 149.989 1.00 69.67 92 LEU M N 1
ATOM 12462 C CA . LEU F 1 92 ? 119.554 134.878 150.871 1.00 67.85 92 LEU M CA 1
ATOM 12463 C C . LEU F 1 92 ? 120.043 135.878 151.912 1.00 69.77 92 LEU M C 1
ATOM 12464 O O . LEU F 1 92 ? 121.037 135.603 152.590 1.00 65.29 92 LEU M O 1
ATOM 12480 N N . GLY F 1 93 ? 119.377 137.021 152.062 1.00 73.77 93 GLY M N 1
ATOM 12481 C CA . GLY F 1 93 ? 119.862 138.079 152.918 1.00 65.44 93 GLY M CA 1
ATOM 12482 C C . GLY F 1 93 ? 119.316 138.033 154.332 1.00 68.23 93 GLY M C 1
ATOM 12483 O O . GLY F 1 93 ? 118.633 137.087 154.734 1.00 76.55 93 GLY M O 1
ATOM 12487 N N . PRO F 1 94 ? 119.619 139.065 155.119 1.00 61.46 94 PRO M N 1
ATOM 12488 C CA . PRO F 1 94 ? 119.145 139.109 156.507 1.00 57.29 94 PRO M CA 1
ATOM 12489 C C . PRO F 1 94 ? 117.629 139.195 156.599 1.00 64.55 94 PRO M C 1
ATOM 12490 O O . PRO F 1 94 ? 116.958 139.724 155.711 1.00 67.98 94 PRO M O 1
ATOM 12501 N N . ILE F 1 95 ? 117.091 138.661 157.699 1.00 66.13 95 ILE M N 1
ATOM 12502 C CA . ILE F 1 95 ? 115.650 138.586 157.904 1.00 69.52 95 ILE M CA 1
ATOM 12503 C C . ILE F 1 95 ? 115.210 139.039 159.288 1.00 77.42 95 ILE M C 1
ATOM 12504 O O . ILE F 1 95 ? 114.032 138.905 159.620 1.00 83.93 95 ILE M O 1
ATOM 12520 N N . SER F 1 96 ? 116.108 139.569 160.116 1.00 80.31 96 SER M N 1
ATOM 12521 C CA . SER F 1 96 ? 115.745 139.874 161.493 1.00 79.08 96 SER M CA 1
ATOM 12522 C C . SER F 1 96 ? 114.762 141.042 161.556 1.00 93.35 96 SER M C 1
ATOM 12523 O O . SER F 1 96 ? 114.638 141.842 160.625 1.00 97.21 96 SER M O 1
ATOM 12531 N N . GLN F 1 97 ? 114.053 141.128 162.686 1.00 98.35 97 GLN M N 1
ATOM 12532 C CA . GLN F 1 97 ? 113.013 142.129 162.901 1.00 97.91 97 GLN M CA 1
ATOM 12533 C C . GLN F 1 97 ? 113.263 142.969 164.151 1.00 94.20 97 GLN M C 1
ATOM 12534 O O . GLN F 1 97 ? 112.320 143.538 164.708 1.00 89.99 97 GLN M O 1
ATOM 12548 N N . VAL F 1 98 ? 114.516 143.069 164.601 1.00 95.21 98 VAL M N 1
ATOM 12549 C CA . VAL F 1 98 ? 114.814 143.755 165.854 1.00 88.56 98 VAL M CA 1
ATOM 12550 C C . VAL F 1 98 ? 114.584 145.256 165.788 1.00 85.80 98 VAL M C 1
ATOM 12551 O O . VAL F 1 98 ? 114.566 145.913 166.835 1.00 85.17 98 VAL M O 1
ATOM 12564 N N . SER F 1 99 ? 114.407 145.822 164.595 1.00 88.50 99 SER M N 1
ATOM 12565 C CA . SER F 1 99 ? 114.240 147.266 164.474 1.00 94.61 99 SER M CA 1
ATOM 12566 C C . SER F 1 99 ? 112.850 147.737 164.884 1.00 97.11 99 SER M C 1
ATOM 12567 O O . SER F 1 99 ? 112.609 148.949 164.894 1.00 96.65 99 SER M O 1
ATOM 12575 N N . ASP F 1 100 ? 111.940 146.823 165.216 1.00 96.43 100 ASP M N 1
ATOM 12576 C CA . ASP F 1 100 ? 110.576 147.158 165.610 1.00 85.25 100 ASP M CA 1
ATOM 12577 C C . ASP F 1 100 ? 110.317 146.577 166.992 1.00 80.25 100 ASP M C 1
ATOM 12578 O O . ASP F 1 100 ? 110.410 145.361 167.185 1.00 83.54 100 ASP M O 1
ATOM 12587 N N . ALA F 1 101 ? 109.981 147.445 167.947 1.00 72.90 101 ALA M N 1
ATOM 12588 C CA . ALA F 1 101 ? 109.802 147.046 169.336 1.00 67.70 101 ALA M CA 1
ATOM 12589 C C . ALA F 1 101 ? 108.343 146.894 169.746 1.00 64.20 101 ALA M C 1
ATOM 12590 O O . ALA F 1 101 ? 108.078 146.582 170.911 1.00 63.73 101 ALA M O 1
ATOM 12597 N N . TYR F 1 102 ? 107.397 147.093 168.831 1.00 66.34 102 TYR M N 1
ATOM 12598 C CA . TYR F 1 102 ? 105.975 147.157 169.149 1.00 69.60 102 TYR M CA 1
ATOM 12599 C C . TYR F 1 102 ? 105.168 146.181 168.299 1.00 75.61 102 TYR M C 1
ATOM 12600 O O . TYR F 1 102 ? 104.172 146.554 167.677 1.00 78.12 102 TYR M O 1
ATOM 12618 N N . ARG F 1 103 ? 105.585 144.918 168.260 1.00 74.99 103 ARG M N 1
ATOM 12619 C CA . ARG F 1 103 ? 104.983 143.917 167.391 1.00 71.92 103 ARG M CA 1
ATOM 12620 C C . ARG F 1 103 ? 104.363 142.788 168.204 1.00 68.02 103 ARG M C 1
ATOM 12621 O O . ARG F 1 103 ? 104.763 142.527 169.342 1.00 70.56 103 ARG M O 1
ATOM 12642 N N . LEU F 1 104 ? 103.381 142.119 167.603 1.00 69.91 104 LEU M N 1
ATOM 12643 C CA . LEU F 1 104 ? 102.731 140.960 168.197 1.00 71.07 104 LEU M CA 1
ATOM 12644 C C . LEU F 1 104 ? 103.351 139.667 167.673 1.00 78.07 104 LEU M C 1
ATOM 12645 O O . LEU F 1 104 ? 104.105 139.659 166.699 1.00 88.74 104 LEU M O 1
ATOM 12661 N N . ASP F 1 105 ? 103.013 138.562 168.338 1.00 81.21 105 ASP M N 1
ATOM 12662 C CA . ASP F 1 105 ? 103.556 137.246 168.026 1.00 88.35 105 ASP M CA 1
ATOM 12663 C C . ASP F 1 105 ? 102.554 136.341 167.316 1.00 87.45 105 ASP M C 1
ATOM 12664 O O . ASP F 1 105 ? 102.791 135.134 167.213 1.00 83.50 105 ASP M O 1
ATOM 12673 N N . THR F 1 106 ? 101.446 136.893 166.820 1.00 88.17 106 THR M N 1
ATOM 12674 C CA . THR F 1 106 ? 100.362 136.050 166.324 1.00 86.95 106 THR M CA 1
ATOM 12675 C C . THR F 1 106 ? 100.769 135.246 165.095 1.00 92.53 106 THR M C 1
ATOM 12676 O O . THR F 1 106 ? 100.206 134.174 164.847 1.00 94.04 106 THR M O 1
ATOM 12687 N N . THR F 1 107 ? 101.736 135.734 164.315 1.00 98.35 107 THR M N 1
ATOM 12688 C CA . THR F 1 107 ? 102.024 135.113 163.025 1.00 101.82 107 THR M CA 1
ATOM 12689 C C . THR F 1 107 ? 102.631 133.721 163.158 1.00 100.19 107 THR M C 1
ATOM 12690 O O . THR F 1 107 ? 102.628 132.966 162.180 1.00 99.46 107 THR M O 1
ATOM 12701 N N . THR F 1 108 ? 103.148 133.362 164.334 1.00 98.30 108 THR M N 1
ATOM 12702 C CA . THR F 1 108 ? 103.825 132.081 164.497 1.00 95.18 108 THR M CA 1
ATOM 12703 C C . THR F 1 108 ? 102.876 130.943 164.849 1.00 91.17 108 THR M C 1
ATOM 12704 O O . THR F 1 108 ? 103.250 129.776 164.699 1.00 89.22 108 THR M O 1
ATOM 12715 N N . LEU F 1 109 ? 101.664 131.249 165.298 1.00 87.63 109 LEU M N 1
ATOM 12716 C CA . LEU F 1 109 ? 100.771 130.224 165.814 1.00 84.27 109 LEU M CA 1
ATOM 12717 C C . LEU F 1 109 ? 100.081 129.478 164.679 1.00 88.77 109 LEU M C 1
ATOM 12718 O O . LEU F 1 109 ? 99.890 130.007 163.581 1.00 95.61 109 LEU M O 1
ATOM 12734 N N . LYS F 1 110 ? 99.706 128.229 164.959 1.00 90.97 110 LYS M N 1
ATOM 12735 C CA . LYS F 1 110 ? 99.063 127.356 163.976 1.00 92.09 110 LYS M CA 1
ATOM 12736 C C . LYS F 1 110 ? 98.049 126.491 164.717 1.00 89.92 110 LYS M C 1
ATOM 12737 O O . LYS F 1 110 ? 98.426 125.561 165.435 1.00 86.32 110 LYS M O 1
ATOM 12756 N N . ILE F 1 111 ? 96.770 126.794 164.534 1.00 94.14 111 ILE M N 1
ATOM 12757 C CA . ILE F 1 111 ? 95.683 126.084 165.197 1.00 97.20 111 ILE M CA 1
ATOM 12758 C C . ILE F 1 111 ? 94.893 125.366 164.111 1.00 102.45 111 ILE M C 1
ATOM 12759 O O . ILE F 1 111 ? 94.030 125.959 163.455 1.00 112.53 111 ILE M O 1
ATOM 12775 N N . GLU F 1 112 ? 95.189 124.084 163.920 1.00 96.15 112 GLU M N 1
ATOM 12776 C CA . GLU F 1 112 ? 94.485 123.265 162.946 1.00 93.97 112 GLU M CA 1
ATOM 12777 C C . GLU F 1 112 ? 94.671 121.811 163.349 1.00 95.83 112 GLU M C 1
ATOM 12778 O O . GLU F 1 112 ? 95.624 121.465 164.051 1.00 102.47 112 GLU M O 1
ATOM 12790 N N . PHE F 1 113 ? 93.749 120.958 162.896 1.00 93.43 113 PHE M N 1
ATOM 12791 C CA . PHE F 1 113 ? 93.734 119.583 163.386 1.00 89.92 113 PHE M CA 1
ATOM 12792 C C . PHE F 1 113 ? 95.048 118.871 163.091 1.00 88.07 113 PHE M C 1
ATOM 12793 O O . PHE F 1 113 ? 95.577 118.154 163.947 1.00 85.78 113 PHE M O 1
ATOM 12810 N N . ASP F 1 114 ? 95.588 119.050 161.886 1.00 90.82 114 ASP M N 1
ATOM 12811 C CA . ASP F 1 114 ? 96.845 118.395 161.544 1.00 94.20 114 ASP M CA 1
ATOM 12812 C C . ASP F 1 114 ? 98.003 118.893 162.396 1.00 92.57 114 ASP M C 1
ATOM 12813 O O . ASP F 1 114 ? 99.017 118.197 162.507 1.00 95.02 114 ASP M O 1
ATOM 12822 N N . ASP F 1 115 ? 97.879 120.076 162.996 1.00 91.82 115 ASP M N 1
ATOM 12823 C CA . ASP F 1 115 ? 98.912 120.615 163.869 1.00 88.10 115 ASP M CA 1
ATOM 12824 C C . ASP F 1 115 ? 98.593 120.441 165.345 1.00 84.04 115 ASP M C 1
ATOM 12825 O O . ASP F 1 115 ? 99.516 120.300 166.154 1.00 81.34 115 ASP M O 1
ATOM 12834 N N . SER F 1 116 ? 97.312 120.447 165.716 1.00 84.08 116 SER M N 1
ATOM 12835 C CA . SER F 1 116 ? 96.933 120.263 167.111 1.00 78.94 116 SER M CA 1
ATOM 12836 C C . SER F 1 116 ? 97.070 118.813 167.556 1.00 76.55 116 SER M C 1
ATOM 12837 O O . SER F 1 116 ? 97.294 118.556 168.743 1.00 80.79 116 SER M O 1
ATOM 12845 N N . PHE F 1 117 ? 96.940 117.863 166.632 1.00 77.87 117 PHE M N 1
ATOM 12846 C CA . PHE F 1 117 ? 96.972 116.432 166.939 1.00 77.03 117 PHE M CA 1
ATOM 12847 C C . PHE F 1 117 ? 98.017 115.784 166.043 1.00 81.49 117 PHE M C 1
ATOM 12848 O O . PHE F 1 117 ? 97.680 115.098 165.070 1.00 86.74 117 PHE M O 1
ATOM 12865 N N . PRO F 1 118 ? 99.298 115.975 166.345 1.00 80.68 118 PRO M N 1
ATOM 12866 C CA . PRO F 1 118 ? 100.348 115.496 165.442 1.00 80.99 118 PRO M CA 1
ATOM 12867 C C . PRO F 1 118 ? 100.453 113.979 165.432 1.00 88.00 118 PRO M C 1
ATOM 12868 O O . PRO F 1 118 ? 100.020 113.283 166.352 1.00 89.25 118 PRO M O 1
ATOM 12879 N N . GLU F 1 119 ? 101.047 113.474 164.353 1.00 92.01 119 GLU M N 1
ATOM 12880 C CA . GLU F 1 119 ? 101.204 112.047 164.117 1.00 91.76 119 GLU M CA 1
ATOM 12881 C C . GLU F 1 119 ? 102.682 111.729 163.947 1.00 96.33 119 GLU M C 1
ATOM 12882 O O . GLU F 1 119 ? 103.414 112.479 163.296 1.00 100.00 119 GLU M O 1
ATOM 12894 N N . VAL F 1 120 ? 103.117 110.612 164.533 1.00 97.97 120 VAL M N 1
ATOM 12895 C CA . VAL F 1 120 ? 104.542 110.295 164.538 1.00 95.79 120 VAL M CA 1
ATOM 12896 C C .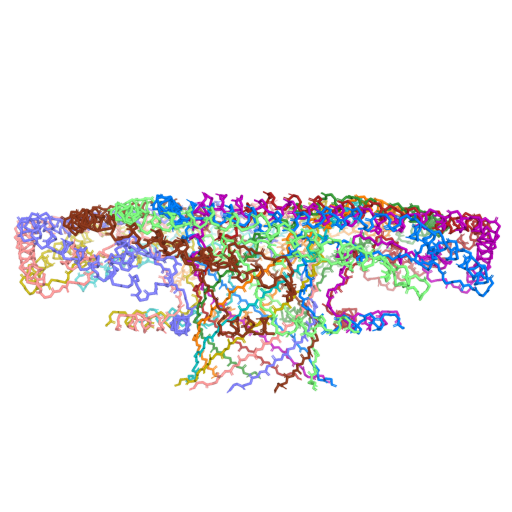 VAL F 1 120 ? 104.973 109.632 163.234 1.00 100.05 120 VAL M C 1
ATOM 12897 O O . VAL F 1 120 ? 106.144 109.725 162.848 1.00 101.40 120 VAL M O 1
ATOM 12910 N N . SER F 1 121 ? 104.062 108.954 162.539 1.00 108.27 121 SER M N 1
ATOM 12911 C CA . SER F 1 121 ? 104.391 108.332 161.264 1.00 116.33 121 SER M CA 1
ATOM 12912 C C . SER F 1 121 ? 103.133 108.253 160.412 1.00 122.18 121 SER M C 1
ATOM 12913 O O . SER F 1 121 ? 102.011 108.358 160.914 1.00 122.54 121 SER M O 1
ATOM 12921 N N . LYS F 1 122 ? 103.336 108.057 159.113 1.00 121.22 122 LYS M N 1
ATOM 12922 C CA . LYS F 1 122 ? 102.259 108.157 158.141 1.00 121.14 122 LYS M CA 1
ATOM 12923 C C . LYS F 1 122 ? 101.149 107.155 158.465 1.00 119.64 122 LYS M C 1
ATOM 12924 O O . LYS F 1 122 ? 101.431 105.957 158.616 1.00 117.26 122 LYS M O 1
ATOM 12943 N N . PRO F 1 123 ? 99.897 107.595 158.583 1.00 114.81 123 PRO M N 1
ATOM 12944 C CA . PRO F 1 123 ? 98.800 106.643 158.783 1.00 113.86 123 PRO M CA 1
ATOM 12945 C C . PRO F 1 123 ? 98.564 105.770 157.562 1.00 118.49 123 PRO M C 1
ATOM 12946 O O . PRO F 1 123 ? 98.881 106.139 156.428 1.00 122.44 123 PRO M O 1
ATOM 12957 N N . GLY F 1 124 ? 97.998 104.591 157.811 1.00 116.23 124 GLY M N 1
ATOM 12958 C CA . GLY F 1 124 ? 97.470 103.757 156.758 1.00 113.07 124 GLY M CA 1
ATOM 12959 C C . GLY F 1 124 ? 95.991 104.023 156.561 1.00 113.57 124 GLY M C 1
ATOM 12960 O O . GLY F 1 124 ? 95.363 104.743 157.343 1.00 112.84 124 GLY M O 1
ATOM 12964 N N . PRO F 1 125 ? 95.400 103.447 155.512 1.00 113.65 125 PRO M N 1
ATOM 12965 C CA . PRO F 1 125 ? 93.975 103.709 155.247 1.00 114.20 125 PRO M CA 1
ATOM 12966 C C . PRO F 1 125 ? 93.048 103.245 156.358 1.00 114.27 125 PRO M C 1
ATOM 12967 O O . PRO F 1 125 ? 91.929 103.760 156.461 1.00 115.80 125 PRO M O 1
ATOM 12978 N N . ALA F 1 126 ? 93.470 102.290 157.190 1.00 112.43 126 ALA M N 1
ATOM 12979 C CA . ALA F 1 126 ? 92.616 101.841 158.285 1.00 107.97 126 ALA M CA 1
ATOM 12980 C C . ALA F 1 126 ? 92.533 102.879 159.398 1.00 107.43 126 ALA M C 1
ATOM 12981 O O . ALA F 1 126 ? 91.552 102.901 160.149 1.00 105.97 126 ALA M O 1
ATOM 12988 N N . LEU F 1 127 ? 93.546 103.736 159.520 1.00 109.30 127 LEU M N 1
ATOM 12989 C CA . LEU F 1 127 ? 93.577 104.788 160.529 1.00 105.02 127 LEU M CA 1
ATOM 12990 C C . LEU F 1 127 ? 93.085 106.127 159.993 1.00 103.87 127 LEU M C 1
ATOM 12991 O O . LEU F 1 127 ? 92.660 106.992 160.780 1.00 106.56 127 LEU M O 1
ATOM 13007 N N . GLU F 1 128 ? 93.129 106.307 158.671 1.00 101.09 128 GLU M N 1
ATOM 13008 C CA . GLU F 1 128 ? 92.665 107.546 158.064 1.00 102.74 128 GLU M CA 1
ATOM 13009 C C . GLU F 1 128 ? 91.190 107.791 158.347 1.00 104.43 128 GLU M C 1
ATOM 13010 O O . GLU F 1 128 ? 90.773 108.942 158.487 1.00 103.80 128 GLU M O 1
ATOM 13022 N N . SER F 1 129 ? 90.384 106.730 158.436 1.00 98.62 129 SER M N 1
ATOM 13023 C CA . SER F 1 129 ? 88.963 106.907 158.726 1.00 102.42 129 SER M CA 1
ATOM 13024 C C . SER F 1 129 ? 88.751 107.492 160.120 1.00 106.13 129 SER M C 1
ATOM 13025 O O . SER F 1 129 ? 87.922 108.396 160.313 1.00 110.40 129 SER M O 1
ATOM 13033 N N . VAL F 1 130 ? 89.496 106.988 161.106 1.00 98.35 130 VAL M N 1
ATOM 13034 C CA . VAL F 1 130 ? 89.386 107.513 162.463 1.00 95.84 130 VAL M CA 1
ATOM 13035 C C . VAL F 1 130 ? 89.834 108.968 162.493 1.00 95.84 130 VAL M C 1
ATOM 13036 O O . VAL F 1 130 ? 89.183 109.830 163.110 1.00 96.56 130 VAL M O 1
ATOM 13049 N N . ARG F 1 131 ? 90.953 109.265 161.825 1.00 93.58 131 ARG M N 1
ATOM 13050 C CA . ARG F 1 131 ? 91.379 110.656 161.706 1.00 91.17 131 ARG M CA 1
ATOM 13051 C C . ARG F 1 131 ? 90.275 111.512 161.094 1.00 95.48 131 ARG M C 1
ATOM 13052 O O . ARG F 1 131 ? 90.027 112.639 161.540 1.00 99.71 131 ARG M O 1
ATOM 13073 N N . LYS F 1 132 ? 89.598 110.985 160.072 1.00 95.04 132 LYS M N 1
ATOM 13074 C CA . LYS F 1 132 ? 88.580 111.749 159.363 1.00 97.32 132 LYS M CA 1
ATOM 13075 C C . LYS F 1 132 ? 87.411 112.095 160.274 1.00 91.51 132 LYS M C 1
ATOM 13076 O O . LYS F 1 132 ? 86.905 113.223 160.246 1.00 93.22 132 LYS M O 1
ATOM 13095 N N . LEU F 1 133 ? 86.961 111.136 161.082 1.00 86.76 133 LEU M N 1
ATOM 13096 C CA . LEU F 1 133 ? 85.868 111.422 162.013 1.00 89.09 133 LEU M CA 1
ATOM 13097 C C . LEU F 1 133 ? 86.289 112.464 163.050 1.00 91.47 133 LEU M C 1
ATOM 13098 O O . LEU F 1 133 ? 85.579 113.464 163.290 1.00 95.70 133 LEU M O 1
ATOM 13114 N N . ASN F 1 134 ? 87.455 112.248 163.668 1.00 93.01 134 ASN M N 1
ATOM 13115 C CA . ASN F 1 134 ? 87.895 113.148 164.727 1.00 90.95 134 ASN M CA 1
ATOM 13116 C C . ASN F 1 134 ? 88.080 114.568 164.209 1.00 86.37 134 ASN M C 1
ATOM 13117 O O . ASN F 1 134 ? 87.805 115.536 164.934 1.00 85.28 134 ASN M O 1
ATOM 13128 N N . ARG F 1 135 ? 88.537 114.717 162.963 1.00 81.56 135 ARG M N 1
ATOM 13129 C CA . ARG F 1 135 ? 88.757 116.051 162.417 1.00 80.05 135 ARG M CA 1
ATOM 13130 C C . ARG F 1 135 ? 87.473 116.865 162.425 1.00 85.96 135 ARG M C 1
ATOM 13131 O O . ARG F 1 135 ? 87.449 118.006 162.906 1.00 91.10 135 ARG M O 1
ATOM 13152 N N . ILE F 1 136 ? 86.394 116.306 161.872 1.00 88.98 136 ILE M N 1
ATOM 13153 C CA . ILE F 1 136 ? 85.161 117.075 161.784 1.00 88.58 136 ILE M CA 1
ATOM 13154 C C . ILE F 1 136 ? 84.627 117.368 163.175 1.00 84.52 136 ILE M C 1
ATOM 13155 O O . ILE F 1 136 ? 84.165 118.482 163.446 1.00 91.99 136 ILE M O 1
ATOM 13171 N N . LEU F 1 137 ? 84.699 116.398 164.093 1.00 81.38 137 LEU M N 1
ATOM 13172 C CA . LEU F 1 137 ? 84.220 116.694 165.443 1.00 83.62 137 LEU M CA 1
ATOM 13173 C C . LEU F 1 137 ? 84.950 117.902 166.028 1.00 87.21 137 LEU M C 1
ATOM 13174 O O . LEU F 1 137 ? 84.324 118.889 166.458 1.00 96.91 137 LEU M O 1
ATOM 13190 N N . TYR F 1 138 ? 86.285 117.851 166.014 1.00 85.88 138 TYR M N 1
ATOM 13191 C CA . TYR F 1 138 ? 87.087 118.915 166.608 1.00 86.79 138 TYR M CA 1
ATOM 13192 C C . TYR F 1 138 ? 86.776 120.262 165.968 1.00 87.99 138 TYR M C 1
ATOM 13193 O O . TYR F 1 138 ? 86.482 121.245 166.664 1.00 89.79 138 TYR M O 1
ATOM 13211 N N . GLU F 1 139 ? 86.829 120.325 164.635 1.00 86.38 139 GLU M N 1
ATOM 13212 C CA . GLU F 1 139 ? 86.685 121.610 163.961 1.00 87.65 139 GLU M CA 1
ATOM 13213 C C . GLU F 1 139 ? 85.283 122.180 164.137 1.00 91.80 139 GLU M C 1
ATOM 13214 O O . GLU F 1 139 ? 85.125 123.390 164.351 1.00 96.12 139 GLU M O 1
ATOM 13226 N N . GLY F 1 140 ? 84.252 121.336 164.061 1.00 87.59 140 GLY M N 1
ATOM 13227 C CA . GLY F 1 140 ? 82.902 121.834 164.257 1.00 85.37 140 GLY M CA 1
ATOM 13228 C C . GLY F 1 140 ? 82.714 122.452 165.628 1.00 92.10 140 GLY M C 1
ATOM 13229 O O . GLY F 1 140 ? 82.199 123.570 165.754 1.00 102.08 140 GLY M O 1
ATOM 13233 N N . MET F 1 141 ? 83.145 121.744 166.677 1.00 85.52 141 MET M N 1
ATOM 13234 C CA . MET F 1 141 ? 82.990 122.299 168.021 1.00 86.99 141 MET M CA 1
ATOM 13235 C C . MET F 1 141 ? 83.756 123.613 168.157 1.00 91.66 141 MET M C 1
ATOM 13236 O O . MET F 1 141 ? 83.232 124.615 168.684 1.00 94.05 141 MET M O 1
ATOM 13250 N N . SER F 1 142 ? 85.000 123.627 167.667 1.00 91.58 142 SER M N 1
ATOM 13251 C CA . SER F 1 142 ? 85.849 124.801 167.824 1.00 91.90 142 SER M CA 1
ATOM 13252 C C . SER F 1 142 ? 85.234 126.015 167.144 1.00 91.31 142 SER M C 1
ATOM 13253 O O . SER F 1 142 ? 85.238 127.120 167.699 1.00 94.66 142 SER M O 1
ATOM 13261 N N . ASP F 1 143 ? 84.694 125.832 165.937 1.00 91.32 143 ASP M N 1
ATOM 13262 C CA . ASP F 1 143 ? 84.123 126.968 165.221 1.00 91.92 143 ASP M CA 1
ATOM 13263 C C . ASP F 1 143 ? 82.815 127.425 165.855 1.00 87.98 143 ASP M C 1
ATOM 13264 O O . ASP F 1 143 ? 82.541 128.631 165.922 1.00 89.79 143 ASP M O 1
ATOM 13273 N N . ALA F 1 144 ? 81.993 126.484 166.329 1.00 87.58 144 ALA M N 1
ATOM 13274 C CA . ALA F 1 144 ? 80.720 126.869 166.928 1.00 88.27 144 ALA M CA 1
ATOM 13275 C C . ALA F 1 144 ? 80.933 127.772 168.136 1.00 90.87 144 ALA M C 1
ATOM 13276 O O . ALA F 1 144 ? 80.315 128.842 168.247 1.00 96.83 144 ALA M O 1
ATOM 13283 N N . ILE F 1 145 ? 81.805 127.359 169.061 1.00 86.87 145 ILE M N 1
ATOM 13284 C CA . ILE F 1 145 ? 81.969 128.151 170.281 1.00 90.11 145 ILE M CA 1
ATOM 13285 C C . ILE F 1 145 ? 82.460 129.554 169.936 1.00 93.80 145 ILE M C 1
ATOM 13286 O O . ILE F 1 145 ? 81.977 130.559 170.482 1.00 94.59 145 ILE M O 1
ATOM 13302 N N . HIS F 1 146 ? 83.427 129.639 169.021 1.00 90.56 146 HIS M N 1
ATOM 13303 C CA . HIS F 1 146 ? 83.983 130.934 168.647 1.00 87.76 146 HIS M CA 1
ATOM 13304 C C . HIS F 1 146 ? 82.916 131.829 168.032 1.00 89.07 146 HIS M C 1
ATOM 13305 O O . HIS F 1 146 ? 82.834 133.018 168.353 1.00 93.09 146 HIS M O 1
ATOM 13319 N N . ILE F 1 147 ? 82.081 131.276 167.148 1.00 89.03 147 ILE M N 1
ATOM 13320 C CA . ILE F 1 147 ? 81.031 132.087 166.532 1.00 86.09 147 ILE M CA 1
ATOM 13321 C C . ILE F 1 147 ? 80.102 132.647 167.600 1.00 85.96 147 ILE M C 1
ATOM 13322 O O . ILE F 1 147 ? 79.790 133.846 167.613 1.00 93.28 147 ILE M O 1
ATOM 13338 N N . ILE F 1 148 ? 79.631 131.785 168.504 1.00 88.24 148 ILE M N 1
ATOM 13339 C CA . ILE F 1 148 ? 78.644 132.242 169.480 1.00 91.35 148 ILE M CA 1
ATOM 13340 C C . ILE F 1 148 ? 79.236 133.341 170.355 1.00 94.57 148 ILE M C 1
ATOM 13341 O O . ILE F 1 148 ? 78.616 134.397 170.563 1.00 99.69 148 ILE M O 1
ATOM 13357 N N . PHE F 1 149 ? 80.453 133.124 170.864 1.00 90.97 149 PHE M N 1
ATOM 13358 C CA . PHE F 1 149 ? 81.047 134.122 171.748 1.00 92.38 149 PHE M CA 1
ATOM 13359 C C . PHE F 1 149 ? 81.355 135.415 171.004 1.00 94.99 149 PHE M C 1
ATOM 13360 O O . PHE F 1 149 ? 81.190 136.507 171.560 1.00 94.36 149 PHE M O 1
ATOM 13377 N N . SER F 1 150 ? 81.800 135.322 169.750 1.00 95.86 150 SER M N 1
ATOM 13378 C CA . SER F 1 150 ? 82.068 136.531 168.982 1.00 89.83 150 SER M CA 1
ATOM 13379 C C . SER F 1 150 ? 80.798 137.343 168.791 1.00 89.50 150 SER M C 1
ATOM 13380 O O . SER F 1 150 ? 80.817 138.574 168.899 1.00 93.71 150 SER M O 1
ATOM 13388 N N . LEU F 1 151 ? 79.682 136.673 168.508 1.00 90.65 151 LEU M N 1
ATOM 13389 C CA . LEU F 1 151 ? 78.453 137.410 168.236 1.00 90.74 151 LEU M CA 1
ATOM 13390 C C . LEU F 1 151 ? 77.900 138.052 169.504 1.00 93.78 151 LEU M C 1
ATOM 13391 O O . LEU F 1 151 ? 77.543 139.235 169.499 1.00 96.29 151 LEU M O 1
ATOM 13407 N N . PHE F 1 152 ? 77.826 137.298 170.607 1.00 97.57 152 PHE M N 1
ATOM 13408 C CA . PHE F 1 152 ? 77.091 137.798 171.769 1.00 98.14 152 PHE M CA 1
ATOM 13409 C C . PHE F 1 152 ? 77.963 138.445 172.840 1.00 95.70 152 PHE M C 1
ATOM 13410 O O . PHE F 1 152 ? 77.414 138.993 173.802 1.00 95.62 152 PHE M O 1
ATOM 13427 N N . LEU F 1 153 ? 79.289 138.407 172.712 1.00 96.09 153 LEU M N 1
ATOM 13428 C CA . LEU F 1 153 ? 80.163 139.137 173.624 1.00 99.19 153 LEU M CA 1
ATOM 13429 C C . LEU F 1 153 ? 81.140 140.071 172.928 1.00 95.88 153 LEU M C 1
ATOM 13430 O O . LEU F 1 153 ? 81.483 141.107 173.498 1.00 91.80 153 LEU M O 1
ATOM 13446 N N . GLY F 1 154 ? 81.598 139.741 171.719 1.00 94.23 154 GLY M N 1
ATOM 13447 C CA . GLY F 1 154 ? 82.460 140.661 170.997 1.00 89.24 154 GLY M CA 1
ATOM 13448 C C . GLY F 1 154 ? 81.773 141.974 170.684 1.00 93.12 154 GLY M C 1
ATOM 13449 O O . GLY F 1 154 ? 82.430 143.014 170.558 1.00 97.98 154 GLY M O 1
ATOM 13453 N N . PHE F 1 155 ? 80.445 141.945 170.566 1.00 95.12 155 PHE M N 1
ATOM 13454 C CA . PHE F 1 155 ? 79.685 143.146 170.239 1.00 92.96 155 PHE M CA 1
ATOM 13455 C C . PHE F 1 155 ? 79.887 144.231 171.293 1.00 93.10 155 PHE M C 1
ATOM 13456 O O . PHE F 1 155 ? 80.010 145.416 170.964 1.00 94.21 155 PHE M O 1
ATOM 13473 N N . LEU F 1 156 ? 79.925 143.844 172.569 1.00 91.26 156 LEU M N 1
ATOM 13474 C CA . LEU F 1 156 ? 80.185 144.804 173.637 1.00 91.27 156 LEU M CA 1
ATOM 13475 C C . LEU F 1 156 ? 81.659 145.188 173.718 1.00 91.33 156 LEU M C 1
ATOM 13476 O O . LEU F 1 156 ? 81.984 146.352 174.005 1.00 93.47 156 LEU M O 1
ATOM 13492 N N . ALA F 1 157 ? 82.554 144.229 173.474 1.00 90.48 157 ALA M N 1
ATOM 13493 C CA . ALA F 1 157 ? 83.983 144.508 173.543 1.00 88.81 157 ALA M CA 1
ATOM 13494 C C . ALA F 1 157 ? 84.380 145.571 172.530 1.00 88.58 157 ALA M C 1
ATOM 13495 O O . ALA F 1 157 ? 85.189 146.457 172.826 1.00 92.95 157 ALA M O 1
ATOM 13502 N N . ALA F 1 158 ? 83.826 145.493 171.318 1.00 84.87 158 ALA M N 1
ATOM 13503 C CA . ALA F 1 158 ? 84.169 146.477 170.296 1.00 85.02 158 ALA M CA 1
ATOM 13504 C C . ALA F 1 158 ? 83.831 147.891 170.756 1.00 89.60 158 ALA M C 1
ATOM 13505 O O . ALA F 1 158 ? 84.674 148.794 170.687 1.00 91.93 158 ALA M O 1
ATOM 13512 N N . ILE F 1 159 ? 82.609 148.094 171.249 1.00 90.81 159 ILE M N 1
ATOM 13513 C CA . ILE F 1 159 ? 82.186 149.412 171.719 1.00 92.75 159 ILE M CA 1
ATOM 13514 C C . ILE F 1 159 ? 83.108 149.897 172.834 1.00 92.25 159 ILE M C 1
ATOM 13515 O O . ILE F 1 159 ? 83.640 151.025 172.801 1.00 97.08 159 ILE M O 1
ATOM 13531 N N . THR F 1 160 ? 83.312 149.042 173.842 1.00 87.74 160 THR M N 1
ATOM 13532 C CA . THR F 1 160 ? 84.060 149.462 175.019 1.00 90.56 160 THR M CA 1
ATOM 13533 C C . THR F 1 160 ? 85.494 149.825 174.656 1.00 92.00 160 THR M C 1
ATOM 13534 O O . THR F 1 160 ? 86.027 150.827 175.145 1.00 94.89 160 THR M O 1
ATOM 13545 N N . VAL F 1 161 ? 86.135 149.027 173.801 1.00 89.96 161 VAL M N 1
ATOM 13546 C CA . VAL F 1 161 ? 87.512 149.315 173.419 1.00 84.50 161 VAL M CA 1
ATOM 13547 C C . VAL F 1 161 ? 87.578 150.563 172.548 1.00 87.24 161 VAL M C 1
ATOM 13548 O O . VAL F 1 161 ? 88.539 151.339 172.631 1.00 93.43 161 VAL M O 1
ATOM 13561 N N . GLY F 1 162 ? 86.577 150.771 171.688 1.00 89.70 162 GLY M N 1
ATOM 13562 C CA . GLY F 1 162 ? 86.585 151.953 170.843 1.00 93.25 162 GLY M CA 1
ATOM 13563 C C . GLY F 1 162 ? 86.593 153.239 171.645 1.00 91.94 162 GLY M C 1
ATOM 13564 O O . GLY F 1 162 ? 87.304 154.193 171.308 1.00 90.90 162 GLY M O 1
ATOM 13568 N N . PHE F 1 163 ? 85.802 153.286 172.719 1.00 92.00 163 PHE M N 1
ATOM 13569 C CA . PHE F 1 163 ? 85.764 154.501 173.538 1.00 91.10 163 PHE M CA 1
ATOM 13570 C C . PHE F 1 163 ? 87.159 154.867 174.060 1.00 92.20 163 PHE M C 1
ATOM 13571 O O . PHE F 1 163 ? 87.660 155.991 173.845 1.00 95.41 163 PHE M O 1
ATOM 13588 N N . PHE F 1 164 ? 87.818 153.913 174.722 1.00 89.03 164 PHE M N 1
ATOM 13589 C CA . PHE F 1 164 ? 89.126 154.183 175.303 1.00 87.98 164 PHE M CA 1
ATOM 13590 C C . PHE F 1 164 ? 90.173 154.449 174.231 1.00 83.19 164 PHE M C 1
ATOM 13591 O O . PHE F 1 164 ? 91.082 155.257 174.449 1.00 87.46 164 PHE M O 1
ATOM 13608 N N . MET F 1 165 ? 90.070 153.795 173.071 1.00 80.03 165 MET M N 1
ATOM 13609 C CA . MET F 1 165 ? 91.039 154.056 172.012 1.00 78.43 165 MET M CA 1
ATOM 13610 C C . MET F 1 165 ? 90.900 155.468 171.461 1.00 84.20 165 MET M C 1
ATOM 13611 O O . MET F 1 165 ? 91.910 156.111 171.145 1.00 87.99 165 MET M O 1
ATOM 13625 N N . GLY F 1 166 ? 89.671 155.971 171.336 1.00 85.74 166 GLY M N 1
ATOM 13626 C CA . GLY F 1 166 ? 89.504 157.362 170.945 1.00 80.18 166 GLY M CA 1
ATOM 13627 C C . GLY F 1 166 ? 90.163 158.313 171.926 1.00 81.18 166 GLY M C 1
ATOM 13628 O O . GLY F 1 166 ? 90.907 159.226 171.532 1.00 86.19 166 GLY M O 1
ATOM 13632 N N . MET F 1 167 ? 89.920 158.102 173.224 1.00 80.20 167 MET M N 1
ATOM 13633 C CA . MET F 1 167 ? 90.577 158.965 174.205 1.00 78.71 167 MET M CA 1
ATOM 13634 C C . MET F 1 167 ? 92.098 158.861 174.106 1.00 78.90 167 MET M C 1
ATOM 13635 O O . MET F 1 167 ? 92.810 159.871 174.223 1.00 86.73 167 MET M O 1
ATOM 13649 N N . ALA F 1 168 ? 92.614 157.647 173.896 1.00 74.18 168 ALA M N 1
ATOM 13650 C CA . ALA F 1 168 ? 94.058 157.455 173.813 1.00 70.91 168 ALA M CA 1
ATOM 13651 C C . ALA F 1 168 ? 94.650 158.216 172.636 1.00 74.45 168 ALA M C 1
ATOM 13652 O O . ALA F 1 168 ? 95.709 158.843 172.762 1.00 83.97 168 ALA M O 1
ATOM 13659 N N . ARG F 1 169 ? 93.988 158.166 171.478 1.00 73.61 169 ARG M N 1
ATOM 13660 C CA . ARG F 1 169 ? 94.481 158.918 170.329 1.00 75.76 169 ARG M CA 1
ATOM 13661 C C . ARG F 1 169 ? 94.516 160.409 170.629 1.00 82.44 169 ARG M C 1
ATOM 13662 O O . ARG F 1 169 ? 95.505 161.096 170.320 1.00 83.43 169 ARG M O 1
ATOM 13683 N N . PHE F 1 170 ? 93.447 160.935 171.235 1.00 82.71 170 PHE M N 1
ATOM 13684 C CA . PHE F 1 170 ? 93.443 162.364 171.535 1.00 77.00 170 PHE M CA 1
ATOM 13685 C C . PHE F 1 170 ? 94.615 162.733 172.434 1.00 76.65 170 PHE M C 1
ATOM 13686 O O . PHE F 1 170 ? 95.313 163.728 172.192 1.00 82.91 170 PHE M O 1
ATOM 13703 N N . MET F 1 171 ? 94.831 161.953 173.497 1.00 73.97 171 MET M N 1
ATOM 13704 C CA . MET F 1 171 ? 95.912 162.281 174.420 1.00 76.80 171 MET M CA 1
ATOM 13705 C C . MET F 1 171 ? 97.269 162.190 173.743 1.00 74.66 171 MET M C 1
ATOM 13706 O O . MET F 1 171 ? 98.118 163.069 173.941 1.00 75.85 171 MET M O 1
ATOM 13720 N N . TYR F 1 172 ? 97.486 161.163 172.920 1.00 72.40 172 TYR M N 1
ATOM 13721 C CA . TYR F 1 172 ? 98.763 161.048 172.228 1.00 67.37 172 TYR M CA 1
ATOM 13722 C C . TYR F 1 172 ? 99.034 162.280 171.379 1.00 72.42 172 TYR M C 1
ATOM 13723 O O . TYR F 1 172 ? 100.147 162.818 171.389 1.00 78.03 172 TYR M O 1
ATOM 13741 N N . THR F 1 173 ? 98.031 162.748 170.634 1.00 76.20 173 THR M N 1
ATOM 13742 C CA . THR F 1 173 ? 98.289 163.884 169.752 1.00 78.46 173 THR M CA 1
ATOM 13743 C C . THR F 1 173 ? 98.499 165.172 170.540 1.00 76.81 173 THR M C 1
ATOM 13744 O O . THR F 1 173 ? 99.451 165.916 170.279 1.00 78.63 173 THR M O 1
ATOM 13755 N N . TYR F 1 174 ? 97.627 165.463 171.506 1.00 75.81 174 TYR M N 1
ATOM 13756 C CA . TYR F 1 174 ? 97.574 166.805 172.073 1.00 71.74 174 TYR M CA 1
ATOM 13757 C C . TYR F 1 174 ? 98.242 166.947 173.435 1.00 74.04 174 TYR M C 1
ATOM 13758 O O . TYR F 1 174 ? 98.176 168.034 174.015 1.00 81.04 174 TYR M O 1
ATOM 13776 N N . MET F 1 175 ? 98.875 165.903 173.970 1.00 72.75 175 MET M N 1
ATOM 13777 C CA . MET F 1 175 ? 99.592 166.110 175.227 1.00 72.75 175 MET M CA 1
ATOM 13778 C C . MET F 1 175 ? 101.018 165.578 175.224 1.00 73.67 175 MET M C 1
ATOM 13779 O O . MET F 1 175 ? 101.896 166.208 175.817 1.00 77.55 175 MET M O 1
ATOM 13793 N N . ALA F 1 176 ? 101.276 164.444 174.573 1.00 68.98 176 ALA M N 1
ATOM 13794 C CA . ALA F 1 176 ? 102.598 163.830 174.667 1.00 62.26 176 ALA M CA 1
ATOM 13795 C C . ALA F 1 176 ? 103.597 164.510 173.736 1.00 75.32 176 ALA M C 1
ATOM 13796 O O . ALA F 1 176 ? 104.746 164.768 174.122 1.00 80.78 176 ALA M O 1
ATOM 13803 N N . GLY F 1 177 ? 103.181 164.807 172.508 1.00 73.94 177 GLY M N 1
ATOM 13804 C CA . GLY F 1 177 ? 104.076 165.339 171.508 1.00 70.82 177 GLY M CA 1
ATOM 13805 C C . GLY F 1 177 ? 104.675 166.681 171.882 1.00 75.71 177 GLY M C 1
ATOM 13806 O O . GLY F 1 177 ? 105.888 166.897 171.773 1.00 77.81 177 GLY M O 1
ATOM 13810 N N . PRO F 1 178 ? 103.829 167.626 172.299 1.00 74.21 178 PRO M N 1
ATOM 13811 C CA . PRO F 1 178 ? 104.359 168.915 172.773 1.00 76.95 178 PRO M CA 1
ATOM 13812 C C . PRO F 1 178 ? 105.317 168.781 173.944 1.00 76.49 178 PRO M C 1
ATOM 13813 O O . PRO F 1 178 ? 106.352 169.463 173.984 1.00 81.08 178 PRO M O 1
ATOM 13824 N N . PHE F 1 179 ? 105.001 167.905 174.900 1.00 66.96 179 PHE M N 1
ATOM 13825 C CA . PHE F 1 179 ? 105.890 167.690 176.035 1.00 68.15 179 PHE M CA 1
ATOM 13826 C C . PHE F 1 179 ? 107.252 167.203 175.562 1.00 68.52 179 PHE M C 1
ATOM 13827 O O . PHE F 1 179 ? 108.296 167.702 176.001 1.00 72.65 179 PHE M O 1
ATOM 13844 N N . ASN F 1 180 ? 107.258 166.239 174.639 1.00 64.88 180 ASN M N 1
ATOM 13845 C CA . ASN F 1 180 ? 108.524 165.704 174.152 1.00 66.74 180 ASN M CA 1
ATOM 13846 C C . ASN F 1 180 ? 109.315 166.751 173.375 1.00 68.32 180 ASN M C 1
ATOM 13847 O O . ASN F 1 180 ? 110.540 166.831 173.509 1.00 72.58 180 ASN M O 1
ATOM 13858 N N . GLN F 1 181 ? 108.642 167.559 172.552 1.00 65.32 181 GLN M N 1
ATOM 13859 C CA . GLN F 1 181 ? 109.363 168.579 171.792 1.00 67.85 181 GLN M CA 1
ATOM 13860 C C . GLN F 1 181 ? 109.982 169.624 172.717 1.00 69.31 181 GLN M C 1
ATOM 13861 O O . GLN F 1 181 ? 111.135 170.040 172.522 1.00 76.10 181 GLN M O 1
ATOM 13875 N N . LEU F 1 182 ? 109.237 170.057 173.736 1.00 68.40 182 LEU M N 1
ATOM 13876 C CA . LEU F 1 182 ? 109.791 171.016 174.684 1.00 67.25 182 LEU M CA 1
ATOM 13877 C C . LEU F 1 182 ? 110.973 170.417 175.440 1.00 67.78 182 LEU M C 1
ATOM 13878 O O . LEU F 1 182 ? 111.980 171.100 175.679 1.00 71.10 182 LEU M O 1
ATOM 13894 N N . MET F 1 183 ? 110.882 169.136 175.808 1.00 67.88 183 MET M N 1
ATOM 13895 C CA . MET F 1 183 ? 112.016 168.482 176.453 1.00 68.45 183 MET M CA 1
ATOM 13896 C C . MET F 1 183 ? 113.224 168.437 175.527 1.00 64.38 183 MET M C 1
ATOM 13897 O O . MET F 1 183 ? 114.364 168.627 175.970 1.00 65.71 183 MET M O 1
ATOM 13911 N N . PHE F 1 184 ? 112.998 168.174 174.237 1.00 62.13 184 PHE M N 1
ATOM 13912 C CA . PHE F 1 184 ? 114.103 168.182 173.284 1.00 61.77 184 PHE M CA 1
ATOM 13913 C C . PHE F 1 184 ? 114.782 169.539 173.255 1.00 64.45 184 PHE M C 1
ATOM 13914 O O . PHE F 1 184 ? 116.016 169.627 173.262 1.00 68.14 184 PHE M O 1
ATOM 13931 N N . LEU F 1 185 ? 113.995 170.614 173.211 1.00 65.85 185 LEU M N 1
ATOM 13932 C CA . LEU F 1 185 ? 114.603 171.941 173.194 1.00 61.12 185 LEU M CA 1
ATOM 13933 C C . LEU F 1 185 ? 115.399 172.196 174.465 1.00 62.31 185 LEU M C 1
ATOM 13934 O O . LEU F 1 185 ? 116.495 172.765 174.414 1.00 66.50 185 LEU M O 1
ATOM 13950 N N . LEU F 1 186 ? 114.870 171.786 175.619 1.00 60.04 186 LEU M N 1
ATOM 13951 C CA . LEU F 1 186 ? 115.600 172.031 176.859 1.00 58.20 186 LEU M CA 1
ATOM 13952 C C . LEU F 1 186 ? 116.890 171.224 176.933 1.00 60.25 186 LEU M C 1
ATOM 13953 O O . LEU F 1 186 ? 117.872 171.691 177.520 1.00 67.80 186 LEU M O 1
ATOM 13969 N N . ILE F 1 187 ? 116.915 170.020 176.364 1.00 59.40 187 ILE M N 1
ATOM 13970 C CA . ILE F 1 187 ? 118.131 169.211 176.418 1.00 58.78 187 ILE M CA 1
ATOM 13971 C C . ILE F 1 187 ? 119.168 169.721 175.424 1.00 60.04 187 ILE M C 1
ATOM 13972 O O . ILE F 1 187 ? 120.353 169.840 175.750 1.00 65.48 187 ILE M O 1
ATOM 13988 N N . ALA F 1 188 ? 118.743 170.032 174.197 1.00 63.84 188 ALA M N 1
ATOM 13989 C CA . ALA F 1 188 ? 119.698 170.341 173.138 1.00 64.30 188 ALA M CA 1
ATOM 13990 C C . ALA F 1 188 ? 120.478 171.623 173.399 1.00 68.72 188 ALA M C 1
ATOM 13991 O O . ALA F 1 188 ? 121.472 171.876 172.710 1.00 69.01 188 ALA M O 1
ATOM 13998 N N . SER F 1 189 ? 120.055 172.440 174.364 1.00 65.15 189 SER M N 1
ATOM 13999 C CA . SER F 1 189 ? 120.753 173.690 174.641 1.00 60.57 189 SER M CA 1
ATOM 14000 C C . SER F 1 189 ? 121.878 173.534 175.657 1.00 65.81 189 SER M C 1
ATOM 14001 O O . SER F 1 189 ? 122.709 174.441 175.775 1.00 71.36 189 SER M O 1
ATOM 14009 N N . LEU F 1 190 ? 121.930 172.420 176.386 1.00 64.00 190 LEU M N 1
ATOM 14010 C CA . LEU F 1 190 ? 122.956 172.193 177.400 1.00 66.22 190 LEU M CA 1
ATOM 14011 C C . LEU F 1 190 ? 124.029 171.203 176.964 1.00 64.58 190 LEU M C 1
ATOM 14012 O O . LEU F 1 190 ? 125.177 171.314 177.401 1.00 66.70 190 LEU M O 1
ATOM 14028 N N . ALA F 1 191 ? 123.683 170.243 176.109 1.00 60.61 191 ALA M N 1
ATOM 14029 C CA . ALA F 1 191 ? 124.590 169.134 175.819 1.00 60.59 191 ALA M CA 1
ATOM 14030 C C . ALA F 1 191 ? 125.932 169.556 175.225 1.00 68.86 191 ALA M C 1
ATOM 14031 O O . ALA F 1 191 ? 126.961 168.977 175.624 1.00 73.30 191 ALA M O 1
ATOM 14038 N N . PRO F 1 192 ? 126.002 170.501 174.280 1.00 65.92 192 PRO M N 1
ATOM 14039 C CA . PRO F 1 192 ? 127.292 170.768 173.617 1.00 67.25 192 PRO M CA 1
ATOM 14040 C C . PRO F 1 192 ? 128.418 171.123 174.575 1.00 61.24 192 PRO M C 1
ATOM 14041 O O . PRO F 1 192 ? 129.558 170.674 174.384 1.00 60.61 192 PRO M O 1
ATOM 14052 N N . SER F 1 193 ? 128.129 171.918 175.606 1.00 57.16 193 SER M N 1
ATOM 14053 C CA . SER F 1 193 ? 129.176 172.341 176.529 1.00 56.93 193 SER M CA 1
ATOM 14054 C C . SER F 1 193 ? 129.721 171.159 177.316 1.00 58.38 193 SER M C 1
ATOM 14055 O O . SER F 1 193 ? 130.936 171.033 177.503 1.00 62.52 193 SER M O 1
ATOM 14063 N N . TRP F 1 194 ? 128.836 170.279 177.787 1.00 58.67 194 TRP M N 1
ATOM 14064 C CA . TRP F 1 194 ? 129.287 169.092 178.504 1.00 58.03 194 TRP M CA 1
ATOM 14065 C C . TRP F 1 194 ? 130.128 168.205 177.597 1.00 57.19 194 TRP M C 1
ATOM 14066 O O . TRP F 1 194 ? 131.171 167.682 178.012 1.00 58.90 194 TRP M O 1
ATOM 14087 N N . ARG F 1 195 ? 129.702 168.042 176.342 1.00 54.35 195 ARG M N 1
ATOM 14088 C CA . ARG F 1 195 ? 130.485 167.251 175.399 1.00 51.15 195 ARG M CA 1
ATOM 14089 C C . ARG F 1 195 ? 131.897 167.808 175.260 1.00 57.10 195 ARG M C 1
ATOM 14090 O O . ARG F 1 195 ? 132.891 167.084 175.413 1.00 61.18 195 ARG M O 1
ATOM 14111 N N . ALA F 1 196 ? 132.000 169.108 174.973 1.00 56.06 196 ALA M N 1
ATOM 14112 C CA . ALA F 1 196 ? 133.310 169.715 174.763 1.00 49.87 196 ALA M CA 1
ATOM 14113 C C . ALA F 1 196 ? 134.169 169.603 176.016 1.00 53.80 196 ALA M C 1
ATOM 14114 O O . ALA F 1 196 ? 135.353 169.249 175.944 1.00 60.72 196 ALA M O 1
ATOM 14121 N N . PHE F 1 197 ? 133.582 169.893 177.179 1.00 50.32 197 PHE M N 1
ATOM 14122 C CA . PHE F 1 197 ? 134.346 169.888 178.420 1.00 46.92 197 PHE M CA 1
ATOM 14123 C C . PHE F 1 197 ? 134.894 168.501 178.723 1.00 53.02 197 PHE M C 1
ATOM 14124 O O . PHE F 1 197 ? 136.064 168.355 179.093 1.00 63.80 197 PHE M O 1
ATOM 14141 N N . PHE F 1 198 ? 134.067 167.465 178.576 1.00 55.26 198 PHE M N 1
ATOM 14142 C CA . PHE F 1 198 ? 134.545 166.117 178.865 1.00 53.04 198 PHE M CA 1
ATOM 14143 C C . PHE F 1 198 ? 135.621 165.692 177.874 1.00 56.64 198 PHE M C 1
ATOM 14144 O O . PHE F 1 198 ? 136.655 165.129 178.263 1.00 62.22 198 PHE M O 1
ATOM 14161 N N . ARG F 1 199 ? 135.391 165.938 176.582 1.00 56.95 199 ARG M N 1
ATOM 14162 C CA . ARG F 1 199 ? 136.330 165.457 175.577 1.00 57.46 199 ARG M CA 1
ATOM 14163 C C . ARG F 1 199 ? 137.684 166.141 175.715 1.00 60.19 199 ARG M C 1
ATOM 14164 O O . ARG F 1 199 ? 138.731 165.490 175.616 1.00 61.14 199 ARG M O 1
ATOM 14185 N N . ALA F 1 200 ? 137.688 167.454 175.965 1.00 60.81 200 ALA M N 1
ATOM 14186 C CA . ALA F 1 200 ? 138.957 168.168 176.059 1.00 59.89 200 ALA M CA 1
ATOM 14187 C C . ALA F 1 200 ? 139.842 167.597 177.156 1.00 64.24 200 ALA M C 1
ATOM 14188 O O . ALA F 1 200 ? 141.072 167.665 177.057 1.00 69.61 200 ALA M O 1
ATOM 14195 N N . GLY F 1 201 ? 139.245 167.035 178.202 1.00 61.95 201 GLY M N 1
ATOM 14196 C CA . GLY F 1 201 ? 140.013 166.484 179.297 1.00 60.59 201 GLY M CA 1
ATOM 14197 C C . GLY F 1 201 ? 140.341 165.014 179.146 1.00 66.00 201 GLY M C 1
ATOM 14198 O O . GLY F 1 201 ? 141.353 164.553 179.682 1.00 70.73 201 GLY M O 1
ATOM 14202 N N . MET F 1 202 ? 139.511 164.261 178.419 1.00 64.07 202 MET M N 1
ATOM 14203 C CA . MET F 1 202 ? 139.684 162.813 178.374 1.00 58.34 202 MET M CA 1
ATOM 14204 C C . MET F 1 202 ? 140.305 162.286 177.083 1.00 62.79 202 MET M C 1
ATOM 14205 O O . MET F 1 202 ? 140.835 161.171 177.091 1.00 68.98 202 MET M O 1
ATOM 14219 N N . ASP F 1 203 ? 140.264 163.037 175.984 1.00 62.85 203 ASP M N 1
ATOM 14220 C CA . ASP F 1 203 ? 140.712 162.481 174.708 1.00 64.49 203 ASP M CA 1
ATOM 14221 C C . ASP F 1 203 ? 142.174 162.048 174.696 1.00 67.95 203 ASP M C 1
ATOM 14222 O O . ASP F 1 203 ? 142.458 160.966 174.154 1.00 72.13 203 ASP M O 1
ATOM 14231 N N . PRO F 1 204 ? 143.130 162.808 175.236 1.00 60.50 204 PRO M N 1
ATOM 14232 C CA . PRO F 1 204 ? 144.538 162.386 175.132 1.00 59.51 204 PRO M CA 1
ATOM 14233 C C . PRO F 1 204 ? 144.784 160.963 175.601 1.00 63.38 204 PRO M C 1
ATOM 14234 O O . PRO F 1 204 ? 145.667 160.277 175.066 1.00 64.27 204 PRO M O 1
ATOM 14245 N N . ILE F 1 205 ? 144.014 160.496 176.585 1.00 60.60 205 ILE M N 1
ATOM 14246 C CA . ILE F 1 205 ? 144.231 159.168 177.146 1.00 58.74 205 ILE M CA 1
ATOM 14247 C C . ILE F 1 205 ? 143.983 158.089 176.105 1.00 55.95 205 ILE M C 1
ATOM 14248 O O . ILE F 1 205 ? 144.558 156.997 176.184 1.00 65.06 205 ILE M O 1
ATOM 14264 N N . PHE F 1 206 ? 143.129 158.362 175.119 1.00 56.59 206 PHE M N 1
ATOM 14265 C CA . PHE F 1 206 ? 142.863 157.404 174.056 1.00 55.47 206 PHE M CA 1
ATOM 14266 C C . PHE F 1 206 ? 143.642 157.695 172.783 1.00 56.53 206 PHE M C 1
ATOM 14267 O O . PHE F 1 206 ? 143.761 156.806 171.935 1.00 62.52 206 PHE M O 1
ATOM 14284 N N . GLU F 1 207 ? 144.167 158.910 172.625 1.00 56.52 207 GLU M N 1
ATOM 14285 C CA . GLU F 1 207 ? 145.132 159.153 171.560 1.00 60.61 207 GLU M CA 1
ATOM 14286 C C . GLU F 1 207 ? 146.445 158.437 171.846 1.00 65.33 207 GLU M C 1
ATOM 14287 O O . GLU F 1 207 ? 147.071 157.887 170.933 1.00 65.92 207 GLU M O 1
ATOM 14299 N N . SER F 1 208 ? 146.881 158.438 173.108 1.00 64.69 208 SER M N 1
ATOM 14300 C CA . SER F 1 208 ? 148.083 157.693 173.465 1.00 60.41 208 SER M CA 1
ATOM 14301 C C . SER F 1 208 ? 147.884 156.196 173.266 1.00 61.70 208 SER M C 1
ATOM 14302 O O . SER F 1 208 ? 148.767 155.513 172.735 1.00 67.45 208 SER M O 1
ATOM 14310 N N . GLY F 1 209 ? 146.730 155.669 173.677 1.00 53.47 209 GLY M N 1
ATOM 14311 C CA . GLY F 1 209 ? 146.475 154.247 173.541 1.00 53.16 209 GLY M CA 1
ATOM 14312 C C . GLY F 1 209 ? 146.345 153.783 172.108 1.00 56.62 209 GLY M C 1
ATOM 14313 O O . GLY F 1 209 ? 146.402 152.577 171.849 1.00 60.03 209 GLY M O 1
ATOM 14317 N N . SER F 1 210 ? 146.169 154.715 171.170 1.00 55.47 210 SER M N 1
ATOM 14318 C CA . SER F 1 210 ? 146.016 154.356 169.768 1.00 50.14 210 SER M CA 1
ATOM 14319 C C . SER F 1 210 ? 147.303 153.820 169.158 1.00 55.21 210 SER M C 1
ATOM 14320 O O . SER F 1 210 ? 147.245 153.127 168.138 1.00 57.30 210 SER M O 1
ATOM 14328 N N . LEU F 1 211 ? 148.459 154.120 169.752 1.00 57.31 211 LEU M N 1
ATOM 14329 C CA . LEU F 1 211 ? 149.734 153.723 169.170 1.00 50.20 211 LEU M CA 1
ATOM 14330 C C . LEU F 1 211 ? 149.980 152.224 169.241 1.00 49.78 211 LEU M C 1
ATOM 14331 O O . LEU F 1 211 ? 150.936 151.744 168.625 1.00 50.93 211 LEU M O 1
ATOM 14347 N N . ALA F 1 212 ? 149.153 151.475 169.973 1.00 50.32 212 ALA M N 1
ATOM 14348 C CA . ALA F 1 212 ? 149.390 150.047 170.127 1.00 48.92 212 ALA M CA 1
ATOM 14349 C C . ALA F 1 212 ? 149.077 149.260 168.863 1.00 49.98 212 ALA M C 1
ATOM 14350 O O . ALA F 1 212 ? 149.623 148.168 168.682 1.00 58.68 212 ALA M O 1
ATOM 14357 N N . LEU F 1 213 ? 148.219 149.781 167.988 1.00 46.26 213 LEU M N 1
ATOM 14358 C CA . LEU F 1 213 ? 147.831 149.074 166.776 1.00 43.80 213 LEU M CA 1
ATOM 14359 C C . LEU F 1 213 ? 148.577 149.554 165.542 1.00 43.34 213 LEU M C 1
ATOM 14360 O O . LEU F 1 213 ? 148.257 149.118 164.434 1.00 44.77 213 LEU M O 1
ATOM 14376 N N . SER F 1 214 ? 149.550 150.443 165.701 1.00 43.71 214 SER M N 1
ATOM 14377 C CA . SER F 1 214 ? 150.519 150.661 164.645 1.00 46.67 214 SER M CA 1
ATOM 14378 C C . SER F 1 214 ? 151.495 149.489 164.608 1.00 59.69 214 SER M C 1
ATOM 14379 O O . SER F 1 214 ? 151.495 148.615 165.479 1.00 68.54 214 SER M O 1
ATOM 14387 N N . ASN F 1 215 ? 152.333 149.464 163.578 1.00 55.69 215 ASN M N 1
ATOM 14388 C CA . ASN F 1 215 ? 153.431 148.505 163.518 1.00 51.88 215 ASN M CA 1
ATOM 14389 C C . ASN F 1 215 ? 152.924 147.065 163.530 1.00 47.34 215 ASN M C 1
ATOM 14390 O O . ASN F 1 215 ? 153.425 146.222 164.275 1.00 51.56 215 ASN M O 1
ATOM 14401 N N . ILE F 1 216 ? 151.917 146.780 162.709 1.00 47.40 216 ILE M N 1
ATOM 14402 C CA . ILE F 1 216 ? 151.537 145.401 162.422 1.00 46.07 216 ILE M CA 1
ATOM 14403 C C . ILE F 1 216 ? 152.264 144.961 161.159 1.00 49.26 216 ILE M C 1
ATOM 14404 O O . ILE F 1 216 ? 152.385 145.731 160.201 1.00 53.69 216 ILE M O 1
ATOM 14420 N N . GLN F 1 217 ? 152.765 143.727 161.158 1.00 41.94 217 GLN M N 1
ATOM 14421 C CA . GLN F 1 217 ? 153.570 143.220 160.051 1.00 43.29 217 GLN M CA 1
ATOM 14422 C C . GLN F 1 217 ? 153.288 141.737 159.878 1.00 48.44 217 GLN M C 1
ATOM 14423 O O . GLN F 1 217 ? 153.359 140.978 160.847 1.00 53.28 217 GLN M O 1
ATOM 14437 N N . VAL F 1 218 ? 152.984 141.322 158.647 1.00 54.71 218 VAL M N 1
ATOM 14438 C CA . VAL F 1 218 ? 152.507 139.973 158.361 1.00 50.56 218 VAL M CA 1
ATOM 14439 C C . VAL F 1 218 ? 153.309 139.379 157.210 1.00 49.95 218 VAL M C 1
ATOM 14440 O O . VAL F 1 218 ? 153.594 140.067 156.225 1.00 58.51 218 VAL M O 1
ATOM 14453 N N . ARG F 1 219 ? 153.669 138.103 157.341 1.00 44.92 219 ARG M N 1
ATOM 14454 C CA . ARG F 1 219 ? 154.261 137.309 156.271 1.00 46.94 219 ARG M CA 1
ATOM 14455 C C . ARG F 1 219 ? 153.360 136.113 156.000 1.00 51.73 219 ARG M C 1
ATOM 14456 O O . ARG F 1 219 ? 152.994 135.389 156.930 1.00 54.42 219 ARG M O 1
ATOM 14477 N N . LEU F 1 220 ? 153.009 135.898 154.732 1.00 55.37 220 LEU M N 1
ATOM 14478 C CA . LEU F 1 220 ? 151.995 134.918 154.364 1.00 55.64 220 LEU M CA 1
ATOM 14479 C C . LEU F 1 220 ? 152.444 134.096 153.162 1.00 59.95 220 LEU M C 1
ATOM 14480 O O . LEU F 1 220 ? 153.082 134.618 152.245 1.00 68.54 220 LEU M O 1
ATOM 14496 N N . GLY F 1 221 ? 152.111 132.813 153.181 1.00 56.94 221 GLY M N 1
ATOM 14497 C CA . GLY F 1 221 ? 152.380 131.931 152.053 1.00 62.37 221 GLY M CA 1
ATOM 14498 C C . GLY F 1 221 ? 151.218 130.990 151.818 1.00 68.47 221 GLY M C 1
ATOM 14499 O O . GLY F 1 221 ? 150.559 130.558 152.761 1.00 66.60 221 GLY M O 1
ATOM 14503 N N . MET F 1 222 ? 150.982 130.663 150.544 1.00 72.51 222 MET M N 1
ATOM 14504 C CA . MET F 1 222 ? 149.745 130.004 150.136 1.00 72.41 222 MET M CA 1
ATOM 14505 C C . MET F 1 222 ? 149.987 128.874 149.143 1.00 69.33 222 MET M C 1
ATOM 14506 O O . MET F 1 222 ? 150.928 128.917 148.347 1.00 69.73 222 MET M O 1
ATOM 14520 N N . GLU F 1 223 ? 149.117 127.864 149.207 1.00 68.32 223 GLU M N 1
ATOM 14521 C CA . GLU F 1 223 ? 148.984 126.814 148.204 1.00 67.84 223 GLU M CA 1
ATOM 14522 C C . GLU F 1 223 ? 147.508 126.653 147.865 1.00 68.84 223 GLU M C 1
ATOM 14523 O O . GLU F 1 223 ? 146.649 126.817 148.736 1.00 70.60 223 GLU M O 1
ATOM 14535 N N . GLY F 1 224 ? 147.204 126.329 146.608 1.00 66.07 224 GLY M N 1
ATOM 14536 C CA . GLY F 1 224 ? 145.812 126.170 146.227 1.00 63.02 224 GLY M CA 1
ATOM 14537 C C . GLY F 1 224 ? 145.526 125.327 145.000 1.00 57.15 224 GLY M C 1
ATOM 14538 O O . GLY F 1 224 ? 146.293 125.326 144.034 1.00 58.71 224 GLY M O 1
ATOM 14542 N N . LYS F 1 225 ? 144.407 124.603 145.041 1.00 55.34 225 LYS M N 1
ATOM 14543 C CA . LYS F 1 225 ? 143.856 123.879 143.903 1.00 51.36 225 LYS M CA 1
ATOM 14544 C C . LYS F 1 225 ? 142.399 124.278 143.727 1.00 54.82 225 LYS M C 1
ATOM 14545 O O . LYS F 1 225 ? 141.702 124.540 144.711 1.00 59.34 225 LYS M O 1
ATOM 14564 N N . ALA F 1 226 ? 141.932 124.318 142.480 1.00 52.56 226 ALA M N 1
ATOM 14565 C CA . ALA F 1 226 ? 140.561 124.719 142.201 1.00 47.43 226 ALA M CA 1
ATOM 14566 C C . ALA F 1 226 ? 140.010 123.959 141.005 1.00 48.56 226 ALA M C 1
ATOM 14567 O O . ALA F 1 226 ? 140.740 123.654 140.060 1.00 56.56 226 ALA M O 1
ATOM 14574 N N . ARG F 1 227 ? 138.715 123.655 141.061 1.00 45.77 227 ARG M N 1
ATOM 14575 C CA . ARG F 1 227 ? 137.973 123.050 139.964 1.00 45.25 227 ARG M CA 1
ATOM 14576 C C . ARG F 1 227 ? 136.669 123.813 139.796 1.00 50.69 227 ARG M C 1
ATOM 14577 O O . ARG F 1 227 ? 136.088 124.272 140.782 1.00 56.90 227 ARG M O 1
ATOM 14598 N N . HIS F 1 228 ? 136.203 123.955 138.555 1.00 53.67 228 HIS M N 1
ATOM 14599 C CA . HIS F 1 228 ? 134.989 124.723 138.315 1.00 57.08 228 HIS M CA 1
ATOM 14600 C C . HIS F 1 228 ? 134.262 124.206 137.082 1.00 59.54 228 HIS M C 1
ATOM 14601 O O . HIS F 1 228 ? 134.839 123.528 136.229 1.00 66.63 228 HIS M O 1
ATOM 14615 N N . LYS F 1 229 ? 132.972 124.541 137.009 1.00 59.76 229 LYS M N 1
ATOM 14616 C CA . LYS F 1 229 ? 132.090 124.127 135.927 1.00 65.39 229 LYS M CA 1
ATOM 14617 C C . LYS F 1 229 ? 131.149 125.258 135.549 1.00 71.91 229 LYS M C 1
ATOM 14618 O O . LYS F 1 229 ? 130.798 126.090 136.388 1.00 73.39 229 LYS M O 1
ATOM 14637 N N . GLU F 1 230 ? 130.736 125.269 134.286 1.00 78.35 230 GLU M N 1
ATOM 14638 C CA . GLU F 1 230 ? 129.597 126.060 133.842 1.00 77.28 230 GLU M CA 1
ATOM 14639 C C . GLU F 1 230 ? 128.406 125.126 133.679 1.00 80.60 230 GLU M C 1
ATOM 14640 O O . GLU F 1 230 ? 128.522 124.068 133.054 1.00 87.55 230 GLU M O 1
ATOM 14652 N N . LEU F 1 231 ? 127.269 125.514 134.244 1.00 80.16 231 LEU M N 1
ATOM 14653 C CA . LEU F 1 231 ? 126.052 124.721 134.114 1.00 78.09 231 LEU M CA 1
ATOM 14654 C C . LEU F 1 231 ? 125.254 125.171 132.895 1.00 78.73 231 LEU M C 1
ATOM 14655 O O . LEU F 1 231 ? 124.277 124.529 132.509 1.00 78.73 231 LEU M O 1
ATOM 14671 N N . GLU G 1 79 ? 125.898 103.372 147.341 1.00 141.22 79 GLU N N 1
ATOM 14672 C CA . GLU G 1 79 ? 124.451 103.733 147.366 1.00 142.52 79 GLU N CA 1
ATOM 14673 C C . GLU G 1 79 ? 124.159 104.887 148.322 1.00 141.17 79 GLU N C 1
ATOM 14674 O O . GLU G 1 79 ? 123.893 106.009 147.893 1.00 137.62 79 GLU N O 1
ATOM 14686 N N . ALA G 1 80 ? 124.215 104.598 149.624 1.00 144.46 80 ALA N N 1
ATOM 14687 C CA . ALA G 1 80 ? 123.750 105.559 150.620 1.00 141.66 80 ALA N CA 1
ATOM 14688 C C . ALA G 1 80 ? 124.547 106.857 150.569 1.00 138.74 80 ALA N C 1
ATOM 14689 O O . ALA G 1 80 ? 123.965 107.950 150.529 1.00 132.34 80 ALA N O 1
ATOM 14696 N N . GLU G 1 81 ? 125.879 106.763 150.572 1.00 142.05 81 GLU N N 1
ATOM 14697 C CA . GLU G 1 81 ? 126.694 107.971 150.596 1.00 138.06 81 GLU N CA 1
ATOM 14698 C C . GLU G 1 81 ? 126.467 108.821 149.354 1.00 130.62 81 GLU N C 1
ATOM 14699 O O . GLU G 1 81 ? 126.518 110.053 149.427 1.00 124.51 81 GLU N O 1
ATOM 14711 N N . GLU G 1 82 ? 126.207 108.187 148.211 1.00 129.42 82 GLU N N 1
ATOM 14712 C CA . GLU G 1 82 ? 125.976 108.946 146.987 1.00 128.84 82 GLU N CA 1
ATOM 14713 C C . GLU G 1 82 ? 124.708 109.784 147.091 1.00 125.52 82 GLU N C 1
ATOM 14714 O O . GLU G 1 82 ? 124.706 110.971 146.745 1.00 121.23 82 GLU N O 1
ATOM 14726 N N . LYS G 1 83 ? 123.614 109.185 147.568 1.00 125.17 83 LYS N N 1
ATOM 14727 C CA . LYS G 1 83 ? 122.383 109.946 147.745 1.00 121.04 83 LYS N CA 1
ATOM 14728 C C . LYS G 1 83 ? 122.553 111.023 148.808 1.00 114.64 83 LYS N C 1
ATOM 14729 O O . LYS G 1 83 ? 122.022 112.131 148.659 1.00 113.17 83 LYS N O 1
ATOM 14748 N N . TYR G 1 84 ? 123.300 110.728 149.873 1.00 112.91 84 TYR N N 1
ATOM 14749 C CA . TYR G 1 84 ? 123.574 111.743 150.884 1.00 110.88 84 TYR N CA 1
ATOM 14750 C C . TYR G 1 84 ? 124.288 112.945 150.274 1.00 106.58 84 TYR N C 1
ATOM 14751 O O . TYR G 1 84 ? 123.907 114.098 150.513 1.00 102.66 84 TYR N O 1
ATOM 14769 N N . ILE G 1 85 ? 125.321 112.691 149.469 1.00 106.00 85 ILE N N 1
ATOM 14770 C CA . ILE G 1 85 ? 126.078 113.785 148.867 1.00 99.15 85 ILE N CA 1
ATOM 14771 C C . ILE G 1 85 ? 125.215 114.541 147.868 1.00 97.92 85 ILE N C 1
ATOM 14772 O O . ILE G 1 85 ? 125.308 115.768 147.749 1.00 96.77 85 ILE N O 1
ATOM 14788 N N . GLU G 1 86 ? 124.368 113.824 147.127 1.00 100.25 86 GLU N N 1
ATOM 14789 C CA . GLU G 1 86 ? 123.469 114.497 146.197 1.00 99.67 86 GLU N CA 1
ATOM 14790 C C . GLU G 1 86 ? 122.524 115.430 146.938 1.00 97.66 86 GLU N C 1
ATOM 14791 O O . GLU G 1 86 ? 122.222 116.529 146.460 1.00 96.02 86 GLU N O 1
ATOM 14803 N N . ARG G 1 87 ? 122.042 115.008 148.106 1.00 97.88 87 ARG N N 1
ATOM 14804 C CA . ARG G 1 87 ? 121.164 115.870 148.888 1.00 96.50 87 ARG N CA 1
ATOM 14805 C C . ARG G 1 87 ? 121.919 117.053 149.482 1.00 93.29 87 ARG N C 1
ATOM 14806 O O . ARG G 1 87 ? 121.347 118.135 149.645 1.00 89.59 87 ARG N O 1
ATOM 14827 N N . GLN G 1 88 ? 123.197 116.867 149.824 1.00 93.12 88 GLN N N 1
ATOM 14828 C CA . GLN G 1 88 ? 123.955 117.963 150.422 1.00 84.87 88 GLN N CA 1
ATOM 14829 C C . GLN G 1 88 ? 124.288 119.052 149.411 1.00 80.54 88 GLN N C 1
ATOM 14830 O O . GLN G 1 88 ? 124.429 120.220 149.790 1.00 79.88 88 GLN N O 1
ATOM 14844 N N . LEU G 1 89 ? 124.421 118.702 148.134 1.00 82.64 89 LEU N N 1
ATOM 14845 C CA . LEU G 1 89 ? 124.902 119.644 147.130 1.00 71.94 89 LEU N CA 1
ATOM 14846 C C . LEU G 1 89 ? 123.802 120.519 146.541 1.00 75.31 89 LEU N C 1
ATOM 14847 O O . LEU G 1 89 ? 124.111 121.396 145.728 1.00 78.10 89 LEU N O 1
ATOM 14863 N N . LYS G 1 90 ? 122.538 120.315 146.917 1.00 78.57 90 LYS N N 1
ATOM 14864 C CA . LYS G 1 90 ? 121.465 121.132 146.358 1.00 71.12 90 LYS N CA 1
ATOM 14865 C C . LYS G 1 90 ? 121.493 122.544 146.929 1.00 70.90 90 LYS N C 1
ATOM 14866 O O . LYS G 1 90 ? 121.343 123.525 146.193 1.00 72.51 90 LYS N O 1
ATOM 14885 N N . TYR G 1 91 ? 121.688 122.666 148.240 1.00 71.04 91 TYR N N 1
ATOM 14886 C CA . TYR G 1 91 ? 121.607 123.950 148.928 1.00 69.45 91 TYR N CA 1
ATOM 14887 C C . TYR G 1 91 ? 122.675 123.988 150.009 1.00 70.43 91 TYR N C 1
ATOM 14888 O O . TYR G 1 91 ? 122.736 123.088 150.852 1.00 67.66 91 TYR N O 1
ATOM 14906 N N . LEU G 1 92 ? 123.514 125.023 149.983 1.00 70.38 92 LEU N N 1
ATOM 14907 C CA . LEU G 1 92 ? 124.668 125.127 150.866 1.00 69.67 92 LEU N CA 1
ATOM 14908 C C . LEU G 1 92 ? 124.538 126.235 151.904 1.00 69.99 92 LEU N C 1
ATOM 14909 O O . LEU G 1 92 ? 125.525 126.550 152.575 1.00 65.44 92 LEU N O 1
ATOM 14925 N N . GLY G 1 93 ? 123.358 126.831 152.059 1.00 73.41 93 GLY N N 1
ATOM 14926 C CA . GLY G 1 93 ? 123.192 127.984 152.913 1.00 64.63 93 GLY N CA 1
ATOM 14927 C C . GLY G 1 93 ? 122.763 127.650 154.329 1.00 68.13 93 GLY N C 1
ATOM 14928 O O . GLY G 1 93 ? 122.702 126.485 154.731 1.00 76.83 93 GLY N O 1
ATOM 14932 N N . PRO G 1 94 ? 122.462 128.682 155.117 1.00 59.38 94 PRO N N 1
ATOM 14933 C CA . PRO G 1 94 ? 122.044 128.461 156.506 1.00 55.87 94 PRO N CA 1
ATOM 14934 C C . PRO G 1 94 ? 120.720 127.718 156.600 1.00 63.92 94 PRO N C 1
ATOM 14935 O O . PRO G 1 94 ? 119.866 127.807 155.715 1.00 66.13 94 PRO N O 1
ATOM 14946 N N . ILE G 1 95 ? 120.556 126.976 157.698 1.00 67.53 95 ILE N N 1
ATOM 14947 C CA . ILE G 1 95 ? 119.383 126.135 157.902 1.00 70.22 95 ILE N CA 1
ATOM 14948 C C . ILE G 1 95 ? 118.769 126.279 159.287 1.00 78.40 95 ILE N C 1
ATOM 14949 O O . ILE G 1 95 ? 117.848 125.532 159.618 1.00 83.96 95 ILE N O 1
ATOM 14965 N N . SER G 1 96 ? 119.241 127.207 160.116 1.00 80.85 96 SER N N 1
ATOM 14966 C CA . SER G 1 96 ? 118.771 127.268 161.493 1.00 81.56 96 SER N CA 1
ATOM 14967 C C . SER G 1 96 ? 117.313 127.721 161.556 1.00 95.12 96 SER N C 1
ATOM 14968 O O . SER G 1 96 ? 116.777 128.328 160.626 1.00 100.79 96 SER N O 1
ATOM 14976 N N . GLN G 1 97 ? 116.670 127.410 162.686 1.00 97.81 97 GLN N N 1
ATOM 14977 C CA . GLN G 1 97 ? 115.253 127.688 162.902 1.00 97.61 97 GLN N CA 1
ATOM 14978 C C . GLN G 1 97 ? 115.009 128.533 164.150 1.00 93.50 97 GLN N C 1
ATOM 14979 O O . GLN G 1 97 ? 113.908 128.503 164.706 1.00 92.38 97 GLN N O 1
ATOM 14993 N N . VAL G 1 98 ? 116.010 129.294 164.599 1.00 92.33 98 VAL N N 1
ATOM 14994 C CA . VAL G 1 98 ? 115.890 130.035 165.850 1.00 87.51 98 VAL N CA 1
ATOM 14995 C C . VAL G 1 98 ? 114.887 131.175 165.784 1.00 86.15 98 VAL N C 1
ATOM 14996 O O . VAL G 1 98 ? 114.520 131.721 166.830 1.00 85.74 98 VAL N O 1
ATOM 15009 N N . SER G 1 99 ? 114.429 131.552 164.591 1.00 90.07 99 SER N N 1
ATOM 15010 C CA . SER G 1 99 ? 113.509 132.677 164.469 1.00 93.64 99 SER N CA 1
ATOM 15011 C C . SER G 1 99 ? 112.085 132.324 164.879 1.00 94.62 99 SER N C 1
ATOM 15012 O O . SER G 1 99 ? 111.227 133.213 164.890 1.00 96.77 99 SER N O 1
ATOM 15020 N N . ASP G 1 100 ? 111.813 131.063 165.210 1.00 94.72 100 ASP N N 1
ATOM 15021 C CA . ASP G 1 100 ? 110.486 130.607 165.609 1.00 85.64 100 ASP N CA 1
ATOM 15022 C C . ASP G 1 100 ? 110.584 129.979 166.991 1.00 81.85 100 ASP N C 1
ATOM 15023 O O . ASP G 1 100 ? 111.326 129.011 167.185 1.00 84.51 100 ASP N O 1
ATOM 15032 N N . ALA G 1 101 ? 109.830 130.524 167.945 1.00 73.73 101 ALA N N 1
ATOM 15033 C CA . ALA G 1 101 ? 109.896 130.090 169.334 1.00 65.01 101 ALA N CA 1
ATOM 15034 C C . ALA G 1 101 ? 108.746 129.180 169.746 1.00 62.65 101 ALA N C 1
ATOM 15035 O O . ALA G 1 101 ? 108.682 128.790 170.915 1.00 63.10 101 ALA N O 1
ATOM 15042 N N . TYR G 1 102 ? 107.848 128.827 168.829 1.00 65.24 102 TYR N N 1
ATOM 15043 C CA . TYR G 1 102 ? 106.618 128.112 169.147 1.00 67.81 102 TYR N CA 1
ATOM 15044 C C . TYR G 1 102 ? 106.465 126.853 168.298 1.00 74.79 102 TYR N C 1
ATOM 15045 O O . TYR G 1 102 ? 105.425 126.629 167.677 1.00 79.62 102 TYR N O 1
ATOM 15063 N N . ARG G 1 103 ? 107.499 126.016 168.259 1.00 75.43 103 ARG N N 1
ATOM 15064 C CA . ARG G 1 103 ? 107.531 124.848 167.391 1.00 71.31 103 ARG N CA 1
ATOM 15065 C C . ARG G 1 103 ? 107.622 123.563 168.204 1.00 68.21 103 ARG N C 1
ATOM 15066 O O . ARG G 1 103 ? 108.098 123.561 169.343 1.00 69.92 103 ARG N O 1
ATOM 15087 N N . LEU G 1 104 ? 107.159 122.469 167.603 1.00 69.96 104 LEU N N 1
ATOM 15088 C CA . LEU G 1 104 ? 107.239 121.143 168.198 1.00 70.58 104 LEU N CA 1
ATOM 15089 C C . LEU G 1 104 ? 108.460 120.390 167.675 1.00 78.13 104 LEU N C 1
ATOM 15090 O O . LEU G 1 104 ? 109.102 120.793 166.703 1.00 92.02 104 LEU N O 1
ATOM 15106 N N . ASP G 1 105 ? 108.771 119.276 168.338 1.00 79.51 105 ASP N N 1
ATOM 15107 C CA . ASP G 1 105 ? 109.936 118.459 168.022 1.00 87.68 105 ASP N CA 1
ATOM 15108 C C . ASP G 1 105 ? 109.578 117.156 167.316 1.00 87.34 105 ASP N C 1
ATOM 15109 O O . ASP G 1 105 ? 110.431 116.270 167.205 1.00 83.13 105 ASP N O 1
ATOM 15118 N N . THR G 1 106 ? 108.343 117.017 166.833 1.00 88.03 106 THR N N 1
ATOM 15119 C CA . THR G 1 106 ? 107.890 115.723 166.331 1.00 87.56 106 THR N CA 1
ATOM 15120 C C . THR G 1 106 ? 108.672 115.273 165.103 1.00 93.63 106 THR N C 1
ATOM 15121 O O . THR G 1 106 ? 108.784 114.069 164.850 1.00 94.68 106 THR N O 1
ATOM 15132 N N . THR G 1 107 ? 109.220 116.213 164.330 1.00 100.97 107 THR N N 1
ATOM 15133 C CA . THR G 1 107 ? 109.800 115.857 163.037 1.00 102.76 107 THR N CA 1
ATOM 15134 C C . THR G 1 107 ? 111.072 115.026 163.165 1.00 102.80 107 THR N C 1
ATOM 15135 O O . THR G 1 107 ? 111.490 114.410 162.178 1.00 101.94 107 THR N O 1
ATOM 15146 N N . THR G 1 108 ? 111.698 114.990 164.343 1.00 102.76 108 THR N N 1
ATOM 15147 C CA . THR G 1 108 ? 112.960 114.274 164.498 1.00 97.60 108 THR N CA 1
ATOM 15148 C C . THR G 1 108 ? 112.774 112.802 164.847 1.00 92.57 108 THR N C 1
ATOM 15149 O O . THR G 1 108 ? 113.720 112.023 164.697 1.00 89.65 108 THR N O 1
ATOM 15160 N N . LEU G 1 109 ? 111.589 112.402 165.293 1.00 90.32 109 LEU N N 1
ATOM 15161 C CA . LEU G 1 109 ? 111.393 111.056 165.807 1.00 86.22 109 LEU N CA 1
ATOM 15162 C C . LEU G 1 109 ? 111.218 110.054 164.672 1.00 88.26 109 LEU N C 1
ATOM 15163 O O . LEU G 1 109 ? 110.777 110.396 163.572 1.00 93.98 109 LEU N O 1
ATOM 15179 N N . LYS G 1 110 ? 111.573 108.800 164.955 1.00 90.00 110 LYS N N 1
ATOM 15180 C CA . LYS G 1 110 ? 111.501 107.715 163.975 1.00 91.07 110 LYS N CA 1
ATOM 15181 C C . LYS G 1 110 ? 111.113 106.442 164.719 1.00 88.07 110 LYS N C 1
ATOM 15182 O O . LYS G 1 110 ? 111.931 105.865 165.441 1.00 84.99 110 LYS N O 1
ATOM 15201 N N . ILE G 1 111 ? 109.873 106.004 164.533 1.00 94.17 111 ILE N N 1
ATOM 15202 C CA . ILE G 1 111 ? 109.342 104.820 165.195 1.00 96.46 111 ILE N CA 1
ATOM 15203 C C . ILE G 1 111 ? 109.067 103.789 164.109 1.00 101.02 111 ILE N C 1
ATOM 15204 O O . ILE G 1 111 ? 108.018 103.819 163.455 1.00 111.95 111 ILE N O 1
ATOM 15220 N N . GLU G 1 112 ? 110.010 102.873 163.915 1.00 93.80 112 GLU N N 1
ATOM 15221 C CA . GLU G 1 112 ? 109.861 101.804 162.941 1.00 91.83 112 GLU N CA 1
ATOM 15222 C C . GLU G 1 112 ? 110.805 100.682 163.343 1.00 94.55 112 GLU N C 1
ATOM 15223 O O . GLU G 1 112 ? 111.795 100.907 164.044 1.00 102.24 112 GLU N O 1
ATOM 15235 N N . PHE G 1 113 ? 110.492 99.466 162.889 1.00 91.71 113 PHE N N 1
ATOM 15236 C CA . PHE G 1 113 ? 111.222 98.301 163.379 1.00 88.33 113 PHE N CA 1
ATOM 15237 C C . PHE G 1 113 ? 112.712 98.411 163.085 1.00 87.10 113 PHE N C 1
ATOM 15238 O O . PHE G 1 113 ? 113.545 98.092 163.941 1.00 85.16 113 PHE N O 1
ATOM 15255 N N . ASP G 1 114 ? 113.071 98.855 161.880 1.00 92.31 114 ASP N N 1
ATOM 15256 C CA . ASP G 1 114 ? 114.481 98.981 161.537 1.00 96.85 114 ASP N CA 1
ATOM 15257 C C . ASP G 1 114 ? 115.190 100.023 162.389 1.00 94.71 114 ASP N C 1
ATOM 15258 O O . ASP G 1 114 ? 116.420 99.981 162.499 1.00 99.23 114 ASP N O 1
ATOM 15267 N N . ASP G 1 115 ? 114.450 100.952 162.991 1.00 91.50 115 ASP N N 1
ATOM 15268 C CA . ASP G 1 115 ? 115.033 101.958 163.867 1.00 87.50 115 ASP N CA 1
ATOM 15269 C C . ASP G 1 115 ? 114.856 101.637 165.343 1.00 85.19 115 ASP N C 1
ATOM 15270 O O . ASP G 1 115 ? 115.712 102.008 166.152 1.00 82.78 115 ASP N O 1
ATOM 15279 N N . SER G 1 116 ? 113.770 100.957 165.712 1.00 83.44 116 SER N N 1
ATOM 15280 C CA . SER G 1 116 ? 113.548 100.599 167.107 1.00 79.41 116 SER N CA 1
ATOM 15281 C C . SER G 1 116 ? 114.441 99.450 167.553 1.00 78.62 116 SER N C 1
ATOM 15282 O O . SER G 1 116 ? 114.767 99.353 168.740 1.00 81.23 116 SER N O 1
ATOM 15290 N N . PHE G 1 117 ? 114.846 98.580 166.629 1.00 80.08 117 PHE N N 1
ATOM 15291 C CA . PHE G 1 117 ? 115.646 97.394 166.935 1.00 77.58 117 PHE N CA 1
ATOM 15292 C C . PHE G 1 117 ? 116.876 97.413 166.039 1.00 81.68 117 PHE N C 1
ATOM 15293 O O . PHE G 1 117 ? 116.964 96.651 165.068 1.00 88.09 117 PHE N O 1
ATOM 15310 N N . PRO G 1 118 ? 117.849 98.268 166.339 1.00 81.02 118 PRO N N 1
ATOM 15311 C CA . PRO G 1 118 ? 118.990 98.434 165.435 1.00 81.57 118 PRO N CA 1
ATOM 15312 C C . PRO G 1 118 ? 119.900 97.216 165.424 1.00 88.36 118 PRO N C 1
ATOM 15313 O O . PRO G 1 118 ? 119.915 96.397 166.345 1.00 89.02 118 PRO N O 1
ATOM 15324 N N . GLU G 1 119 ? 120.674 97.114 164.345 1.00 92.72 119 GLU N N 1
ATOM 15325 C CA . GLU G 1 119 ? 121.578 95.998 164.107 1.00 91.38 119 GLU N CA 1
ATOM 15326 C C . GLU G 1 119 ? 122.992 96.530 163.932 1.00 97.26 119 GLU N C 1
ATOM 15327 O O . GLU G 1 119 ? 123.198 97.563 163.288 1.00 101.85 119 GLU N O 1
ATOM 15339 N N . VAL G 1 120 ? 123.966 95.821 164.504 1.00 98.32 120 VAL N N 1
ATOM 15340 C CA . VAL G 1 120 ? 125.336 96.326 164.509 1.00 95.22 120 VAL N CA 1
ATOM 15341 C C . VAL G 1 120 ? 126.060 96.004 163.205 1.00 99.09 120 VAL N C 1
ATOM 15342 O O . VAL G 1 120 ? 126.995 96.717 162.823 1.00 98.90 120 VAL N O 1
ATOM 15355 N N . SER G 1 121 ? 125.662 94.942 162.508 1.00 106.69 121 SER N N 1
ATOM 15356 C CA . SER G 1 121 ? 126.274 94.595 161.233 1.00 113.72 121 SER N CA 1
ATOM 15357 C C . SER G 1 121 ? 125.257 93.839 160.390 1.00 118.60 121 SER N C 1
ATOM 15358 O O . SER G 1 121 ? 124.261 93.322 160.903 1.00 119.01 121 SER N O 1
ATOM 15366 N N . LYS G 1 122 ? 125.522 93.774 159.087 1.00 118.07 122 LYS N N 1
ATOM 15367 C CA . LYS G 1 122 ? 124.542 93.262 158.142 1.00 119.36 122 LYS N CA 1
ATOM 15368 C C . LYS G 1 122 ? 124.150 91.828 158.496 1.00 118.32 122 LYS N C 1
ATOM 15369 O O . LYS G 1 122 ? 125.034 90.976 158.672 1.00 118.36 122 LYS N O 1
ATOM 15388 N N . PRO G 1 123 ? 122.859 91.522 158.608 1.00 113.53 123 PRO N N 1
ATOM 15389 C CA . PRO G 1 123 ? 122.448 90.129 158.799 1.00 113.73 123 PRO N CA 1
ATOM 15390 C C . PRO G 1 123 ? 122.733 89.276 157.574 1.00 115.67 123 PRO N C 1
ATOM 15391 O O . PRO G 1 123 ? 122.799 89.766 156.444 1.00 115.91 123 PRO N O 1
ATOM 15402 N N . GLY G 1 124 ? 122.907 87.979 157.815 1.00 113.01 124 GLY N N 1
ATOM 15403 C CA . GLY G 1 124 ? 122.919 87.001 156.755 1.00 109.66 124 GLY N CA 1
ATOM 15404 C C . GLY G 1 124 ? 121.531 86.427 156.554 1.00 110.86 124 GLY N C 1
ATOM 15405 O O . GLY G 1 124 ? 120.612 86.692 157.335 1.00 111.23 124 GLY N O 1
ATOM 15409 N N . PRO G 1 125 ? 121.345 85.624 155.504 1.00 112.25 125 PRO N N 1
ATOM 15410 C CA . PRO G 1 125 ? 120.004 85.076 155.238 1.00 113.24 125 PRO N CA 1
ATOM 15411 C C . PRO G 1 125 ? 119.474 84.187 156.349 1.00 110.91 125 PRO N C 1
ATOM 15412 O O . PRO G 1 125 ? 118.253 84.021 156.454 1.00 114.36 125 PRO N O 1
ATOM 15423 N N . ALA G 1 126 ? 120.343 83.609 157.181 1.00 107.16 126 ALA N N 1
ATOM 15424 C CA . ALA G 1 126 ? 119.867 82.770 158.276 1.00 105.85 126 ALA N CA 1
ATOM 15425 C C . ALA G 1 126 ? 119.238 83.599 159.388 1.00 106.83 126 ALA N C 1
ATOM 15426 O O . ALA G 1 126 ? 118.400 83.089 160.140 1.00 104.73 126 ALA N O 1
ATOM 15433 N N . LEU G 1 127 ? 119.628 84.868 159.510 1.00 109.07 127 LEU N N 1
ATOM 15434 C CA . LEU G 1 127 ? 119.085 85.770 160.520 1.00 103.59 127 LEU N CA 1
ATOM 15435 C C . LEU G 1 127 ? 117.946 86.629 159.983 1.00 101.43 127 LEU N C 1
ATOM 15436 O O . LEU G 1 127 ? 117.121 87.128 160.770 1.00 105.37 127 LEU N O 1
ATOM 15452 N N . GLU G 1 128 ? 117.885 86.802 158.661 1.00 98.15 128 GLU N N 1
ATOM 15453 C CA . GLU G 1 128 ? 116.824 87.593 158.054 1.00 99.74 128 GLU N CA 1
ATOM 15454 C C . GLU G 1 128 ? 115.451 87.003 158.338 1.00 103.50 128 GLU N C 1
ATOM 15455 O O . GLU G 1 128 ? 114.478 87.747 158.476 1.00 104.63 128 GLU N O 1
ATOM 15467 N N . SER G 1 129 ? 115.346 85.675 158.428 1.00 99.86 129 SER N N 1
ATOM 15468 C CA . SER G 1 129 ? 114.055 85.056 158.719 1.00 102.84 129 SER N CA 1
ATOM 15469 C C . SER G 1 129 ? 113.562 85.434 160.113 1.00 104.43 129 SER N C 1
ATOM 15470 O O . SER G 1 129 ? 112.375 85.746 160.308 1.00 109.25 129 SER N O 1
ATOM 15478 N N . VAL G 1 130 ? 114.461 85.412 161.098 1.00 95.70 130 VAL N N 1
ATOM 15479 C CA . VAL G 1 130 ? 114.086 85.794 162.456 1.00 93.30 130 VAL N CA 1
ATOM 15480 C C . VAL G 1 130 ? 113.677 87.260 162.486 1.00 93.43 130 VAL N C 1
ATOM 15481 O O . VAL G 1 130 ? 112.663 87.634 163.102 1.00 94.27 130 VAL N O 1
ATOM 15494 N N . ARG G 1 131 ? 114.458 88.114 161.817 1.00 93.26 131 ARG N N 1
ATOM 15495 C CA . ARG G 1 131 ? 114.066 89.516 161.698 1.00 91.02 131 ARG N CA 1
ATOM 15496 C C . ARG G 1 131 ? 112.675 89.641 161.086 1.00 96.97 131 ARG N C 1
ATOM 15497 O O . ARG G 1 131 ? 111.858 90.457 161.533 1.00 100.87 131 ARG N O 1
ATOM 15518 N N . LYS G 1 132 ? 112.390 88.833 160.063 1.00 98.47 132 LYS N N 1
ATOM 15519 C CA . LYS G 1 132 ? 111.120 88.924 159.354 1.00 99.17 132 LYS N CA 1
ATOM 15520 C C . LYS G 1 132 ? 109.950 88.583 160.266 1.00 94.45 132 LYS N C 1
ATOM 15521 O O . LYS G 1 132 ? 108.914 89.257 160.234 1.00 95.99 132 LYS N O 1
ATOM 15540 N N . LEU G 1 133 ? 110.089 87.536 161.078 1.00 86.92 133 LEU N N 1
ATOM 15541 C CA . LEU G 1 133 ? 109.015 87.186 162.008 1.00 89.30 133 LEU N CA 1
ATOM 15542 C C . LEU G 1 133 ? 108.806 88.291 163.044 1.00 93.07 133 LEU N C 1
ATOM 15543 O O . LEU G 1 133 ? 107.668 88.747 163.286 1.00 96.61 133 LEU N O 1
ATOM 15559 N N . ASN G 1 134 ? 109.904 88.744 163.658 1.00 94.68 134 ASN N N 1
ATOM 15560 C CA . ASN G 1 134 ? 109.786 89.738 164.718 1.00 90.20 134 ASN N CA 1
ATOM 15561 C C . ASN G 1 134 ? 109.178 91.035 164.201 1.00 85.57 134 ASN N C 1
ATOM 15562 O O . ASN G 1 134 ? 108.422 91.700 164.925 1.00 87.68 134 ASN N O 1
ATOM 15573 N N . ARG G 1 135 ? 109.484 91.407 162.956 1.00 82.21 135 ARG N N 1
ATOM 15574 C CA . ARG G 1 135 ? 108.946 92.647 162.408 1.00 83.30 135 ARG N CA 1
ATOM 15575 C C . ARG G 1 135 ? 107.425 92.636 162.419 1.00 88.49 135 ARG N C 1
ATOM 15576 O O . ARG G 1 135 ? 106.789 93.582 162.905 1.00 90.58 135 ARG N O 1
ATOM 15597 N N . ILE G 1 136 ? 106.820 91.583 161.866 1.00 89.87 136 ILE N N 1
ATOM 15598 C CA . ILE G 1 136 ? 105.367 91.562 161.779 1.00 88.56 136 ILE N CA 1
ATOM 15599 C C . ILE G 1 136 ? 104.760 91.519 163.170 1.00 84.20 136 ILE N C 1
ATOM 15600 O O . ILE G 1 136 ? 103.769 92.208 163.441 1.00 91.41 136 ILE N O 1
ATOM 15616 N N . LEU G 1 137 ? 105.342 90.738 164.086 1.00 82.55 137 LEU N N 1
ATOM 15617 C CA . LEU G 1 137 ? 104.779 90.726 165.437 1.00 84.35 137 LEU N CA 1
ATOM 15618 C C . LEU G 1 137 ? 104.738 92.137 166.022 1.00 85.06 137 LEU N C 1
ATOM 15619 O O . LEU G 1 137 ? 103.676 92.626 166.455 1.00 92.99 137 LEU N O 1
ATOM 15635 N N . TYR G 1 138 ? 105.886 92.819 166.005 1.00 85.22 138 TYR N N 1
ATOM 15636 C CA . TYR G 1 138 ? 105.984 94.146 166.602 1.00 87.05 138 TYR N CA 1
ATOM 15637 C C . TYR G 1 138 ? 104.995 95.113 165.964 1.00 88.48 138 TYR N C 1
ATOM 15638 O O . TYR G 1 138 ? 104.215 95.779 166.661 1.00 90.60 138 TYR N O 1
ATOM 15656 N N . GLU G 1 139 ? 105.004 95.196 164.631 1.00 86.86 139 GLU N N 1
ATOM 15657 C CA . GLU G 1 139 ? 104.185 96.197 163.958 1.00 88.76 139 GLU N CA 1
ATOM 15658 C C . GLU G 1 139 ? 102.698 95.915 164.137 1.00 92.60 139 GLU N C 1
ATOM 15659 O O . GLU G 1 139 ? 101.908 96.846 164.346 1.00 95.43 139 GLU N O 1
ATOM 15671 N N . GLY G 1 140 ? 102.292 94.645 164.070 1.00 89.60 140 GLY N N 1
ATOM 15672 C CA . GLY G 1 140 ? 100.889 94.331 164.269 1.00 85.00 140 GLY N CA 1
ATOM 15673 C C . GLY G 1 140 ? 100.396 94.754 165.638 1.00 88.36 140 GLY N C 1
ATOM 15674 O O . GLY G 1 140 ? 99.357 95.415 165.762 1.00 96.21 140 GLY N O 1
ATOM 15678 N N . MET G 1 141 ? 101.142 94.397 166.690 1.00 82.65 141 MET N N 1
ATOM 15679 C CA . MET G 1 141 ? 100.715 94.791 168.032 1.00 85.21 141 MET N CA 1
ATOM 15680 C C . MET G 1 141 ? 100.642 96.310 168.153 1.00 91.91 141 MET N C 1
ATOM 15681 O O . MET G 1 141 ? 99.658 96.872 168.675 1.00 95.32 141 MET N O 1
ATOM 15695 N N . SER G 1 142 ? 101.681 96.992 167.660 1.00 90.96 142 SER N N 1
ATOM 15696 C CA . SER G 1 142 ? 101.763 98.439 167.814 1.00 89.00 142 SER N CA 1
ATOM 15697 C C . SER G 1 142 ? 100.588 99.127 167.135 1.00 89.82 142 SER N C 1
ATOM 15698 O O . SER G 1 142 ? 100.000 100.063 167.686 1.00 92.40 142 SER N O 1
ATOM 15706 N N . ASP G 1 143 ? 100.225 98.673 165.933 1.00 91.93 143 ASP N N 1
ATOM 15707 C CA . ASP G 1 143 ? 99.128 99.317 165.220 1.00 92.92 143 ASP N CA 1
ATOM 15708 C C . ASP G 1 143 ? 97.782 98.990 165.855 1.00 87.47 143 ASP N C 1
ATOM 15709 O O . ASP G 1 143 ? 96.898 99.855 165.922 1.00 87.12 143 ASP N O 1
ATOM 15718 N N . ALA G 1 144 ? 97.601 97.754 166.327 1.00 86.30 144 ALA N N 1
ATOM 15719 C CA . ALA G 1 144 ? 96.318 97.387 166.918 1.00 83.72 144 ALA N CA 1
ATOM 15720 C C . ALA G 1 144 ? 96.005 98.255 168.131 1.00 87.36 144 ALA N C 1
ATOM 15721 O O . ALA G 1 144 ? 94.899 98.808 168.249 1.00 93.43 144 ALA N O 1
ATOM 15728 N N . ILE G 1 145 ? 96.966 98.391 169.050 1.00 85.11 145 ILE N N 1
ATOM 15729 C CA . ILE G 1 145 ? 96.679 99.147 170.270 1.00 88.84 145 ILE N CA 1
ATOM 15730 C C . ILE G 1 145 ? 96.338 100.594 169.927 1.00 94.53 145 ILE N C 1
ATOM 15731 O O . ILE G 1 145 ? 95.392 101.182 170.474 1.00 95.22 145 ILE N O 1
ATOM 15747 N N . HIS G 1 146 ? 97.108 101.188 169.013 1.00 90.97 146 HIS N N 1
ATOM 15748 C CA . HIS G 1 146 ? 96.882 102.579 168.640 1.00 87.45 146 HIS N CA 1
ATOM 15749 C C . HIS G 1 146 ? 95.501 102.760 168.024 1.00 87.82 146 HIS N C 1
ATOM 15750 O O . HIS G 1 146 ? 94.792 103.719 168.345 1.00 91.32 146 HIS N O 1
ATOM 15764 N N . ILE G 1 147 ? 95.094 101.842 167.144 1.00 88.20 147 ILE N N 1
ATOM 15765 C CA . ILE G 1 147 ? 93.772 101.956 166.530 1.00 85.99 147 ILE N CA 1
ATOM 15766 C C . ILE G 1 147 ? 92.689 101.924 167.599 1.00 85.18 147 ILE N C 1
ATOM 15767 O O . ILE G 1 147 ? 91.780 102.766 167.616 1.00 90.32 147 ILE N O 1
ATOM 15783 N N . ILE G 1 148 ? 92.759 100.940 168.499 1.00 87.88 148 ILE N N 1
ATOM 15784 C CA . ILE G 1 148 ? 91.686 100.791 169.481 1.00 89.93 148 ILE N CA 1
ATOM 15785 C C . ILE G 1 148 ? 91.589 102.038 170.351 1.00 92.02 148 ILE N C 1
ATOM 15786 O O . ILE G 1 148 ? 90.496 102.591 170.557 1.00 96.60 148 ILE N O 1
ATOM 15802 N N . PHE G 1 149 ? 92.729 102.518 170.858 1.00 90.16 149 PHE N N 1
ATOM 15803 C CA . PHE G 1 149 ? 92.688 103.678 171.743 1.00 92.99 149 PHE N CA 1
ATOM 15804 C C . PHE G 1 149 ? 92.247 104.932 171.001 1.00 95.10 149 PHE N C 1
ATOM 15805 O O . PHE G 1 149 ? 91.514 105.758 171.555 1.00 94.57 149 PHE N O 1
ATOM 15822 N N . SER G 1 150 ? 92.675 105.098 169.747 1.00 93.98 150 SER N N 1
ATOM 15823 C CA . SER G 1 150 ? 92.248 106.261 168.982 1.00 89.21 150 SER N CA 1
ATOM 15824 C C . SER G 1 150 ? 90.741 106.259 168.790 1.00 89.31 150 SER N C 1
ATOM 15825 O O . SER G 1 150 ? 90.092 107.305 168.902 1.00 90.97 150 SER N O 1
ATOM 15833 N N . LEU G 1 151 ? 90.164 105.094 168.501 1.00 91.46 151 LEU N N 1
ATOM 15834 C CA . LEU G 1 151 ? 88.734 105.050 168.223 1.00 90.06 151 LEU N CA 1
ATOM 15835 C C . LEU G 1 151 ? 87.914 105.275 169.489 1.00 90.32 151 LEU N C 1
ATOM 15836 O O . LEU G 1 151 ? 86.957 106.057 169.482 1.00 94.16 151 LEU N O 1
ATOM 15852 N N . PHE G 1 152 ? 88.272 104.609 170.592 1.00 94.03 152 PHE N N 1
ATOM 15853 C CA . PHE G 1 152 ? 87.386 104.618 171.755 1.00 94.59 152 PHE N CA 1
ATOM 15854 C C . PHE G 1 152 ? 87.751 105.648 172.819 1.00 93.61 152 PHE N C 1
ATOM 15855 O O . PHE G 1 152 ? 86.974 105.829 173.763 1.00 97.29 152 PHE N O 1
ATOM 15872 N N . LEU G 1 153 ? 88.892 106.327 172.704 1.00 93.78 153 LEU N N 1
ATOM 15873 C CA . LEU G 1 153 ? 89.228 107.414 173.618 1.00 98.66 153 LEU N CA 1
ATOM 15874 C C . LEU G 1 153 ? 89.545 108.729 172.924 1.00 96.77 153 LEU N C 1
ATOM 15875 O O . LEU G 1 153 ? 89.265 109.786 173.492 1.00 93.98 153 LEU N O 1
ATOM 15891 N N . GLY G 1 154 ? 90.119 108.701 171.720 1.00 93.49 154 GLY N N 1
ATOM 15892 C CA . GLY G 1 154 ? 90.346 109.941 170.998 1.00 88.16 154 GLY N CA 1
ATOM 15893 C C . GLY G 1 154 ? 89.057 110.670 170.682 1.00 93.31 154 GLY N C 1
ATOM 15894 O O . GLY G 1 154 ? 89.041 111.900 170.561 1.00 95.46 154 GLY N O 1
ATOM 15898 N N . PHE G 1 155 ? 87.960 109.923 170.551 1.00 97.53 155 PHE N N 1
ATOM 15899 C CA . PHE G 1 155 ? 86.665 110.518 170.240 1.00 95.33 155 PHE N CA 1
ATOM 15900 C C . PHE G 1 155 ? 86.270 111.554 171.287 1.00 95.50 155 PHE N C 1
ATOM 15901 O O . PHE G 1 155 ? 85.768 112.632 170.952 1.00 94.41 155 PHE N O 1
ATOM 15918 N N . LEU G 1 156 ? 86.494 111.246 172.566 1.00 94.48 156 LEU N N 1
ATOM 15919 C CA . LEU G 1 156 ? 86.188 112.193 173.632 1.00 93.54 156 LEU N CA 1
ATOM 15920 C C . LEU G 1 156 ? 87.220 113.313 173.717 1.00 91.45 156 LEU N C 1
ATOM 15921 O O . LEU G 1 156 ? 86.864 114.467 174.004 1.00 95.75 156 LEU N O 1
ATOM 15937 N N . ALA G 1 157 ? 88.492 112.989 173.476 1.00 89.84 157 ALA N N 1
ATOM 15938 C CA . ALA G 1 157 ? 89.543 113.996 173.544 1.00 91.58 157 ALA N CA 1
ATOM 15939 C C . ALA G 1 157 ? 89.301 115.104 172.530 1.00 92.93 157 ALA N C 1
ATOM 15940 O O . ALA G 1 157 ? 89.504 116.287 172.826 1.00 94.97 157 ALA N O 1
ATOM 15947 N N . ALA G 1 158 ? 88.873 114.740 171.320 1.00 89.16 158 ALA N N 1
ATOM 15948 C CA . ALA G 1 158 ? 88.631 115.753 170.298 1.00 88.41 158 ALA N CA 1
ATOM 15949 C C . ALA G 1 158 ? 87.581 116.760 170.756 1.00 90.81 158 ALA N C 1
ATOM 15950 O O . ALA G 1 158 ? 87.803 117.975 170.688 1.00 94.26 158 ALA N O 1
ATOM 15957 N N . ILE G 1 159 ? 86.441 116.272 171.247 1.00 91.03 159 ILE N N 1
ATOM 15958 C CA . ILE G 1 159 ? 85.376 117.156 171.717 1.00 93.16 159 ILE N CA 1
ATOM 15959 C C . ILE G 1 159 ? 85.893 118.058 172.834 1.00 91.64 159 ILE N C 1
ATOM 15960 O O . ILE G 1 159 ? 85.732 119.295 172.805 1.00 95.27 159 ILE N O 1
ATOM 15976 N N . THR G 1 160 ? 86.525 117.445 173.839 1.00 86.67 160 THR N N 1
ATOM 15977 C CA . THR G 1 160 ? 86.929 118.200 175.018 1.00 89.16 160 THR N CA 1
ATOM 15978 C C . THR G 1 160 ? 87.942 119.279 174.661 1.00 91.23 160 THR N C 1
ATOM 15979 O O . THR G 1 160 ? 87.854 120.407 175.157 1.00 96.71 160 THR N O 1
ATOM 15990 N N . VAL G 1 161 ? 88.911 118.956 173.803 1.00 88.97 161 VAL N N 1
ATOM 15991 C CA . VAL G 1 161 ? 89.912 119.945 173.422 1.00 86.40 161 VAL N CA 1
ATOM 15992 C C . VAL G 1 161 ? 89.291 121.031 172.552 1.00 90.31 161 VAL N C 1
ATOM 15993 O O . VAL G 1 161 ? 89.677 122.204 172.637 1.00 94.02 161 VAL N O 1
ATOM 16006 N N . GLY G 1 162 ? 88.337 120.664 171.691 1.00 92.37 162 GLY N N 1
ATOM 16007 C CA . GLY G 1 162 ? 87.705 121.662 170.845 1.00 95.72 162 GLY N CA 1
ATOM 16008 C C . GLY G 1 162 ? 87.017 122.749 171.647 1.00 97.75 162 GLY N C 1
ATOM 16009 O O . GLY G 1 162 ? 87.100 123.936 171.308 1.00 94.86 162 GLY N O 1
ATOM 16013 N N . PHE G 1 163 ? 86.328 122.362 172.722 1.00 97.89 163 PHE N N 1
ATOM 16014 C CA . PHE G 1 163 ? 85.639 123.364 173.541 1.00 94.73 163 PHE N CA 1
ATOM 16015 C C . PHE G 1 163 ? 86.614 124.427 174.063 1.00 94.33 163 PHE N C 1
ATOM 16016 O O . PHE G 1 163 ? 86.428 125.642 173.846 1.00 95.82 163 PHE N O 1
ATOM 16033 N N . PHE G 1 164 ? 87.683 123.981 174.728 1.00 90.08 164 PHE N N 1
ATOM 16034 C CA . PHE G 1 164 ? 88.637 124.918 175.307 1.00 89.73 164 PHE N CA 1
ATOM 16035 C C . PHE G 1 164 ? 89.371 125.706 174.233 1.00 85.26 164 PHE N C 1
ATOM 16036 O O . PHE G 1 164 ? 89.698 126.878 174.448 1.00 88.37 164 PHE N O 1
ATOM 16053 N N . MET G 1 165 ? 89.637 125.099 173.074 1.00 81.50 165 MET N N 1
ATOM 16054 C CA . MET G 1 165 ? 90.311 125.839 172.014 1.00 81.28 165 MET N CA 1
ATOM 16055 C C . MET G 1 165 ? 89.433 126.954 171.463 1.00 85.97 165 MET N C 1
ATOM 16056 O O . MET G 1 165 ? 89.936 128.041 171.148 1.00 90.51 165 MET N O 1
ATOM 16070 N N . GLY G 1 166 ? 88.127 126.714 171.338 1.00 87.93 166 GLY N N 1
ATOM 16071 C CA . GLY G 1 166 ? 87.236 127.796 170.947 1.00 85.36 166 GLY N CA 1
ATOM 16072 C C . GLY G 1 166 ? 87.278 128.952 171.929 1.00 83.30 166 GLY N C 1
ATOM 16073 O O . GLY G 1 166 ? 87.413 130.122 171.534 1.00 86.59 166 GLY N O 1
ATOM 16077 N N . MET G 1 167 ? 87.187 128.642 173.226 1.00 80.50 167 MET N N 1
ATOM 16078 C CA . MET G 1 167 ? 87.274 129.724 174.208 1.00 78.46 167 MET N CA 1
ATOM 16079 C C . MET G 1 167 ? 88.610 130.458 174.108 1.00 78.87 167 MET N C 1
ATOM 16080 O O . MET G 1 167 ? 88.663 131.693 174.224 1.00 84.10 167 MET N O 1
ATOM 16094 N N . ALA G 1 168 ? 89.699 129.715 173.897 1.00 77.26 168 ALA N N 1
ATOM 16095 C CA . ALA G 1 168 ? 91.019 130.333 173.814 1.00 72.62 168 ALA N CA 1
ATOM 16096 C C . ALA G 1 168 ? 91.105 131.294 172.638 1.00 74.39 168 ALA N C 1
ATOM 16097 O O . ALA G 1 168 ? 91.657 132.395 172.765 1.00 83.75 168 ALA N O 1
ATOM 16104 N N . ARG G 1 169 ? 90.577 130.895 171.479 1.00 73.43 169 ARG N N 1
ATOM 16105 C CA . ARG G 1 169 ? 90.588 131.795 170.331 1.00 76.42 169 ARG N CA 1
ATOM 16106 C C . ARG G 1 169 ? 89.811 133.069 170.631 1.00 80.76 169 ARG N C 1
ATOM 16107 O O . ARG G 1 169 ? 90.272 134.182 170.322 1.00 82.41 169 ARG N O 1
ATOM 16128 N N . PHE G 1 170 ? 88.626 132.933 171.237 1.00 79.74 170 PHE N N 1
ATOM 16129 C CA . PHE G 1 170 ? 87.850 134.133 171.535 1.00 76.20 170 PHE N CA 1
ATOM 16130 C C . PHE G 1 170 ? 88.636 135.077 172.435 1.00 76.06 170 PHE N C 1
ATOM 16131 O O . PHE G 1 170 ? 88.684 136.292 172.194 1.00 81.80 170 PHE N O 1
ATOM 16148 N N . MET G 1 171 ? 89.239 134.538 173.499 1.00 74.84 171 MET N N 1
ATOM 16149 C CA . MET G 1 171 ? 89.970 135.398 174.422 1.00 76.09 171 MET N CA 1
ATOM 16150 C C . MET G 1 171 ? 91.162 136.054 173.745 1.00 72.51 171 MET N C 1
ATOM 16151 O O . MET G 1 171 ? 91.404 137.251 173.945 1.00 74.02 171 MET N O 1
ATOM 16165 N N . TYR G 1 172 ? 91.898 135.307 172.921 1.00 69.75 172 TYR N N 1
ATOM 16166 C CA . TYR G 1 172 ? 93.036 135.899 172.230 1.00 67.15 172 TYR N CA 1
ATOM 16167 C C . TYR G 1 172 ? 92.600 137.083 171.382 1.00 73.82 172 TYR N C 1
ATOM 16168 O O . TYR G 1 172 ? 93.249 138.135 171.392 1.00 78.41 172 TYR N O 1
ATOM 16186 N N . THR G 1 173 ? 91.503 136.939 170.636 1.00 76.36 173 THR N N 1
ATOM 16187 C CA . THR G 1 173 ? 91.107 138.035 169.756 1.00 77.01 173 THR N CA 1
ATOM 16188 C C . THR G 1 173 ? 90.586 139.231 170.546 1.00 76.73 173 THR N C 1
ATOM 16189 O O . THR G 1 173 ? 90.985 140.372 170.287 1.00 77.41 173 THR N O 1
ATOM 16200 N N . TYR G 1 174 ? 89.695 139.002 171.510 1.00 76.67 174 TYR N N 1
ATOM 16201 C CA . TYR G 1 174 ? 88.924 140.101 172.080 1.00 73.23 174 TYR N CA 1
ATOM 16202 C C . TYR G 1 174 ? 89.410 140.578 173.442 1.00 77.17 174 TYR N C 1
ATOM 16203 O O . TYR G 1 174 ? 88.766 141.454 174.026 1.00 86.23 174 TYR N O 1
ATOM 16221 N N . MET G 1 175 ? 90.509 140.042 173.973 1.00 73.57 175 MET N N 1
ATOM 16222 C CA . MET G 1 175 ? 90.999 140.598 175.233 1.00 71.32 175 MET N CA 1
ATOM 16223 C C . MET G 1 175 ? 92.486 140.923 175.234 1.00 72.47 175 MET N C 1
ATOM 16224 O O . MET G 1 175 ? 92.884 141.918 175.841 1.00 75.52 175 MET N O 1
ATOM 16238 N N . ALA G 1 176 ? 93.317 140.117 174.572 1.00 68.29 176 ALA N N 1
ATOM 16239 C CA . ALA G 1 176 ? 94.760 140.316 174.668 1.00 60.87 176 ALA N CA 1
ATOM 16240 C C . ALA G 1 176 ? 95.235 141.426 173.737 1.00 73.81 176 ALA N C 1
ATOM 16241 O O . ALA G 1 176 ? 96.062 142.264 174.122 1.00 80.32 176 ALA N O 1
ATOM 16248 N N . GLY G 1 177 ? 94.725 141.451 172.508 1.00 72.24 177 GLY N N 1
ATOM 16249 C CA . GLY G 1 177 ? 95.191 142.383 171.509 1.00 70.12 177 GLY N CA 1
ATOM 16250 C C . GLY G 1 177 ? 94.968 143.835 171.883 1.00 72.70 177 GLY N C 1
ATOM 16251 O O . GLY G 1 177 ? 95.872 144.673 171.774 1.00 75.96 177 GLY N O 1
ATOM 16255 N N . PRO G 1 178 ? 93.746 144.173 172.300 1.00 69.77 178 PRO N N 1
ATOM 16256 C CA . PRO G 1 178 ? 93.496 145.543 172.775 1.00 73.51 178 PRO N CA 1
ATOM 16257 C C . PRO G 1 178 ? 94.375 145.947 173.946 1.00 74.66 178 PRO N C 1
ATOM 16258 O O . PRO G 1 178 ? 94.875 147.081 173.988 1.00 81.64 178 PRO N O 1
ATOM 16269 N N . PHE G 1 179 ? 94.586 145.037 174.900 1.00 64.87 179 PHE N N 1
ATOM 16270 C CA . PHE G 1 179 ? 95.448 145.339 176.036 1.00 67.63 179 PHE N CA 1
ATOM 16271 C C . PHE G 1 179 ? 96.858 145.664 175.563 1.00 67.74 179 PHE N C 1
ATOM 16272 O O . PHE G 1 179 ? 97.466 146.649 176.002 1.00 71.38 179 PHE N O 1
ATOM 16289 N N . ASN G 1 180 ? 97.383 144.858 174.640 1.00 64.77 180 ASN N N 1
ATOM 16290 C CA . ASN G 1 180 ? 98.738 145.092 174.152 1.00 66.68 180 ASN N CA 1
ATOM 16291 C C . ASN G 1 180 ? 98.837 146.402 173.376 1.00 68.98 180 ASN N C 1
ATOM 16292 O O . ASN G 1 180 ? 99.824 147.133 173.513 1.00 74.60 180 ASN N O 1
ATOM 16303 N N . GLN G 1 181 ? 97.836 146.718 172.552 1.00 65.12 181 GLN N N 1
ATOM 16304 C CA . GLN G 1 181 ? 97.889 147.967 171.794 1.00 67.00 181 GLN N CA 1
ATOM 16305 C C . GLN G 1 181 ? 97.844 149.179 172.720 1.00 69.36 181 GLN N C 1
ATOM 16306 O O . GLN G 1 181 ? 98.589 150.153 172.528 1.00 76.44 181 GLN N O 1
ATOM 16320 N N . LEU G 1 182 ? 96.981 149.139 173.738 1.00 70.29 182 LEU N N 1
ATOM 16321 C CA . LEU G 1 182 ? 96.927 150.246 174.686 1.00 71.08 182 LEU N CA 1
ATOM 16322 C C . LEU G 1 182 ? 98.245 150.381 175.443 1.00 69.40 182 LEU N C 1
ATOM 16323 O O . LEU G 1 182 ? 98.722 151.500 175.683 1.00 72.50 182 LEU N O 1
ATOM 16339 N N . MET G 1 183 ? 98.861 149.254 175.810 1.00 66.70 183 MET N N 1
ATOM 16340 C CA . MET G 1 183 ? 100.169 149.317 176.455 1.00 67.45 183 MET N CA 1
ATOM 16341 C C . MET G 1 183 ? 101.209 149.939 175.531 1.00 67.53 183 MET N C 1
ATOM 16342 O O . MET G 1 183 ? 102.060 150.719 175.976 1.00 70.18 183 MET N O 1
ATOM 16356 N N . PHE G 1 184 ? 101.167 149.593 174.241 1.00 65.70 184 PHE N N 1
ATOM 16357 C CA . PHE G 1 184 ? 102.092 150.200 173.290 1.00 63.32 184 PHE N CA 1
ATOM 16358 C C . PHE G 1 184 ? 101.925 151.709 173.261 1.00 65.78 184 PHE N C 1
ATOM 16359 O O . PHE G 1 184 ? 102.914 152.452 173.270 1.00 68.15 184 PHE N O 1
ATOM 16376 N N . LEU G 1 185 ? 100.680 152.185 173.215 1.00 67.09 185 LEU N N 1
ATOM 16377 C CA . LEU G 1 185 ? 100.471 153.629 173.196 1.00 61.55 185 LEU N CA 1
ATOM 16378 C C . LEU G 1 185 ? 100.998 154.279 174.466 1.00 65.64 185 LEU N C 1
ATOM 16379 O O . LEU G 1 185 ? 101.602 155.356 174.414 1.00 70.24 185 LEU N O 1
ATOM 16395 N N . LEU G 1 186 ? 100.780 153.647 175.620 1.00 62.49 186 LEU N N 1
ATOM 16396 C CA . LEU G 1 186 ? 101.263 154.252 176.858 1.00 61.24 186 LEU N CA 1
ATOM 16397 C C . LEU G 1 186 ? 102.785 154.274 176.927 1.00 65.23 186 LEU N C 1
ATOM 16398 O O . LEU G 1 186 ? 103.359 155.204 177.503 1.00 72.40 186 LEU N O 1
ATOM 16414 N N . ILE G 1 187 ? 103.457 153.269 176.366 1.00 62.52 187 ILE N N 1
ATOM 16415 C CA . ILE G 1 187 ? 104.917 153.245 176.420 1.00 61.24 187 ILE N CA 1
ATOM 16416 C C . ILE G 1 187 ? 105.515 154.233 175.426 1.00 63.82 187 ILE N C 1
ATOM 16417 O O . ILE G 1 187 ? 106.454 154.967 175.751 1.00 69.82 187 ILE N O 1
ATOM 16433 N N . ALA G 1 188 ? 104.985 154.271 174.202 1.00 66.99 188 ALA N N 1
ATOM 16434 C CA . ALA G 1 188 ? 105.625 155.044 173.142 1.00 68.75 188 ALA N CA 1
ATOM 16435 C C . ALA G 1 188 ? 105.587 156.545 173.400 1.00 71.28 188 ALA N C 1
ATOM 16436 O O . ALA G 1 188 ? 106.280 157.296 172.706 1.00 71.29 188 ALA N O 1
ATOM 16443 N N . SER G 1 189 ? 104.793 157.004 174.369 1.00 68.72 189 SER N N 1
ATOM 16444 C CA . SER G 1 189 ? 104.705 158.432 174.647 1.00 64.73 189 SER N CA 1
ATOM 16445 C C . SER G 1 189 ? 105.735 158.908 175.664 1.00 68.74 189 SER N C 1
ATOM 16446 O O . SER G 1 189 ? 105.942 160.119 175.787 1.00 72.32 189 SER N O 1
ATOM 16454 N N . LEU G 1 190 ? 106.384 157.997 176.390 1.00 68.56 190 LEU N N 1
ATOM 16455 C CA . LEU G 1 190 ? 107.368 158.359 177.405 1.00 69.15 190 LEU N CA 1
ATOM 16456 C C . LEU G 1 190 ? 108.806 158.103 176.971 1.00 67.54 190 LEU N C 1
ATOM 16457 O O . LEU G 1 190 ? 109.715 158.808 177.416 1.00 71.34 190 LEU N O 1
ATOM 16473 N N . ALA G 1 191 ? 109.031 157.113 176.109 1.00 62.88 191 ALA N N 1
ATOM 16474 C CA . ALA G 1 191 ? 110.392 156.668 175.817 1.00 61.09 191 ALA N CA 1
ATOM 16475 C C . ALA G 1 191 ? 111.293 157.747 175.223 1.00 69.96 191 ALA N C 1
ATOM 16476 O O . ALA G 1 191 ? 112.473 157.814 175.619 1.00 74.68 191 ALA N O 1
ATOM 16483 N N . PRO G 1 192 ? 110.842 158.581 174.278 1.00 68.33 192 PRO N N 1
ATOM 16484 C CA . PRO G 1 192 ? 111.782 159.504 173.617 1.00 68.20 192 PRO N CA 1
ATOM 16485 C C . PRO G 1 192 ? 112.539 160.407 174.576 1.00 62.38 192 PRO N C 1
ATOM 16486 O O . PRO G 1 192 ? 113.742 160.642 174.388 1.00 62.89 192 PRO N O 1
ATOM 16497 N N . SER G 1 193 ? 111.866 160.922 175.606 1.00 58.64 193 SER N N 1
ATOM 16498 C CA . SER G 1 193 ? 112.519 161.842 176.530 1.00 60.84 193 SER N CA 1
ATOM 16499 C C . SER G 1 193 ? 113.617 161.141 177.316 1.00 62.07 193 SER N C 1
ATOM 16500 O O . SER G 1 193 ? 114.707 161.691 177.504 1.00 68.71 193 SER N O 1
ATOM 16508 N N . TRP G 1 194 ? 113.347 159.922 177.788 1.00 59.18 194 TRP N N 1
ATOM 16509 C CA . TRP G 1 194 ? 114.369 159.168 178.506 1.00 59.32 194 TRP N CA 1
ATOM 16510 C C . TRP G 1 194 ? 115.556 158.875 177.599 1.00 59.14 194 TRP N C 1
ATOM 16511 O O . TRP G 1 194 ? 116.716 158.997 178.013 1.00 61.57 194 TRP N O 1
ATOM 16532 N N . ARG G 1 195 ? 115.285 158.504 176.344 1.00 55.45 195 ARG N N 1
ATOM 16533 C CA . ARG G 1 195 ? 116.371 158.261 175.401 1.00 52.62 195 ARG N CA 1
ATOM 16534 C C . ARG G 1 195 ? 117.258 159.493 175.261 1.00 58.14 195 ARG N C 1
ATOM 16535 O O . ARG G 1 195 ? 118.486 159.422 175.415 1.00 64.60 195 ARG N O 1
ATOM 16556 N N . ALA G 1 196 ? 116.642 160.642 174.974 1.00 57.05 196 ALA N N 1
ATOM 16557 C CA . ALA G 1 196 ? 117.415 161.861 174.765 1.00 49.97 196 ALA N CA 1
ATOM 16558 C C . ALA G 1 196 ? 118.198 162.230 176.017 1.00 53.92 196 ALA N C 1
ATOM 16559 O O . ALA G 1 196 ? 119.385 162.575 175.946 1.00 59.65 196 ALA N O 1
ATOM 16566 N N . PHE G 1 197 ? 117.549 162.153 177.181 1.00 51.84 197 PHE N N 1
ATOM 16567 C CA . PHE G 1 197 ? 118.192 162.565 178.421 1.00 48.10 197 PHE N CA 1
ATOM 16568 C C . PHE G 1 197 ? 119.404 161.697 178.727 1.00 53.55 197 PHE N C 1
ATOM 16569 O O . PHE G 1 197 ? 120.466 162.207 179.099 1.00 64.48 197 PHE N O 1
ATOM 16586 N N . PHE G 1 198 ? 119.269 160.377 178.580 1.00 55.34 198 PHE N N 1
ATOM 16587 C CA . PHE G 1 198 ? 120.401 159.503 178.868 1.00 54.15 198 PHE N CA 1
ATOM 16588 C C . PHE G 1 198 ? 121.535 159.729 177.876 1.00 56.94 198 PHE N C 1
ATOM 16589 O O . PHE G 1 198 ? 122.710 159.811 178.264 1.00 62.95 198 PHE N O 1
ATOM 16606 N N . ARG G 1 199 ? 121.207 159.818 176.584 1.00 57.67 199 ARG N N 1
ATOM 16607 C CA . ARG G 1 199 ? 122.257 159.922 175.579 1.00 59.15 199 ARG N CA 1
ATOM 16608 C C . ARG G 1 199 ? 123.028 161.229 175.718 1.00 60.70 199 ARG N C 1
ATOM 16609 O O . ARG G 1 199 ? 124.260 161.246 175.617 1.00 60.87 199 ARG N O 1
ATOM 16630 N N . ALA G 1 200 ? 122.323 162.336 175.969 1.00 60.78 200 ALA N N 1
ATOM 16631 C CA . ALA G 1 200 ? 123.006 163.622 176.062 1.00 61.14 200 ALA N CA 1
ATOM 16632 C C . ALA G 1 200 ? 124.060 163.620 177.158 1.00 67.51 200 ALA N C 1
ATOM 16633 O O . ALA G 1 200 ? 125.057 164.344 177.061 1.00 75.12 200 ALA N O 1
ATOM 16640 N N . GLY G 1 201 ? 123.863 162.822 178.203 1.00 63.41 201 GLY N N 1
ATOM 16641 C CA . GLY G 1 201 ? 124.810 162.768 179.297 1.00 61.22 201 GLY N CA 1
ATOM 16642 C C . GLY G 1 201 ? 125.875 161.702 179.145 1.00 64.08 201 GLY N C 1
ATOM 16643 O O . GLY G 1 201 ? 126.976 161.854 179.681 1.00 66.79 201 GLY N O 1
ATOM 16647 N N . MET G 1 202 ? 125.576 160.621 178.419 1.00 64.46 202 MET N N 1
ATOM 16648 C CA . MET G 1 202 ? 126.499 159.492 178.364 1.00 58.21 202 MET N CA 1
ATOM 16649 C C . MET G 1 202 ? 127.323 159.410 177.084 1.00 61.92 202 MET N C 1
ATOM 16650 O O . MET G 1 202 ? 128.391 158.790 177.104 1.00 67.74 202 MET N O 1
ATOM 16664 N N . ASP G 1 203 ? 126.875 160.006 175.980 1.00 61.48 203 ASP N N 1
ATOM 16665 C CA . ASP G 1 203 ? 127.554 159.781 174.705 1.00 64.07 203 ASP N CA 1
ATOM 16666 C C . ASP G 1 203 ? 129.017 160.209 174.692 1.00 66.50 203 ASP N C 1
ATOM 16667 O O . ASP G 1 203 ? 129.841 159.455 174.146 1.00 70.58 203 ASP N O 1
ATOM 16676 N N . PRO G 1 204 ? 129.411 161.363 175.235 1.00 58.54 204 PRO N N 1
ATOM 16677 C CA . PRO G 1 204 ? 130.824 161.769 175.132 1.00 57.34 204 PRO N CA 1
ATOM 16678 C C . PRO G 1 204 ? 131.799 160.703 175.598 1.00 61.92 204 PRO N C 1
ATOM 16679 O O . PRO G 1 204 ? 132.909 160.599 175.055 1.00 63.16 204 PRO N O 1
ATOM 16690 N N . ILE G 1 205 ? 131.411 159.901 176.589 1.00 60.50 205 ILE N N 1
ATOM 16691 C CA . ILE G 1 205 ? 132.312 158.899 177.145 1.00 58.48 205 ILE N CA 1
ATOM 16692 C C . ILE G 1 205 ? 132.685 157.859 176.102 1.00 56.30 205 ILE N C 1
ATOM 16693 O O . ILE G 1 205 ? 133.759 157.251 176.179 1.00 66.87 205 ILE N O 1
ATOM 16709 N N . PHE G 1 206 ? 131.817 157.629 175.117 1.00 55.53 206 PHE N N 1
ATOM 16710 C CA . PHE G 1 206 ? 132.109 156.678 174.054 1.00 54.74 206 PHE N CA 1
ATOM 16711 C C . PHE G 1 206 ? 132.606 157.342 172.780 1.00 57.32 206 PHE N C 1
ATOM 16712 O O . PHE G 1 206 ? 133.183 156.657 171.931 1.00 62.95 206 PHE N O 1
ATOM 16729 N N . GLU G 1 207 ? 132.394 158.648 172.623 1.00 57.90 207 GLU N N 1
ATOM 16730 C CA . GLU G 1 207 ? 133.072 159.375 171.557 1.00 60.38 207 GLU N CA 1
ATOM 16731 C C . GLU G 1 207 ? 134.563 159.487 171.842 1.00 65.47 207 GLU N C 1
ATOM 16732 O O . GLU G 1 207 ? 135.386 159.380 170.927 1.00 67.34 207 GLU N O 1
ATOM 16744 N N . SER G 1 208 ? 134.929 159.714 173.106 1.00 64.68 208 SER N N 1
ATOM 16745 C CA . SER G 1 208 ? 136.343 159.736 173.465 1.00 60.13 208 SER N CA 1
ATOM 16746 C C . SER G 1 208 ? 136.983 158.369 173.266 1.00 61.52 208 SER N C 1
ATOM 16747 O O . SER G 1 208 ? 138.096 158.269 172.738 1.00 67.08 208 SER N O 1
ATOM 16755 N N . GLY G 1 209 ? 136.295 157.302 173.675 1.00 54.22 209 GLY N N 1
ATOM 16756 C CA . GLY G 1 209 ? 136.845 155.966 173.538 1.00 53.35 209 GLY N CA 1
ATOM 16757 C C . GLY G 1 209 ? 136.977 155.505 172.104 1.00 55.66 209 GLY N C 1
ATOM 16758 O O . GLY G 1 209 ? 137.667 154.515 171.843 1.00 61.11 209 GLY N O 1
ATOM 16762 N N . SER G 1 210 ? 136.328 156.199 171.169 1.00 53.13 210 SER N N 1
ATOM 16763 C CA . SER G 1 210 ? 136.391 155.817 169.766 1.00 48.19 210 SER N CA 1
ATOM 16764 C C . SER G 1 210 ? 137.764 156.061 169.155 1.00 52.82 210 SER N C 1
ATOM 16765 O O . SER G 1 210 ? 138.089 155.445 168.136 1.00 54.71 210 SER N O 1
ATOM 16773 N N . LEU G 1 211 ? 138.574 156.939 169.749 1.00 56.18 211 LEU N N 1
ATOM 16774 C CA . LEU G 1 211 ? 139.862 157.293 169.166 1.00 49.24 211 LEU N CA 1
ATOM 16775 C C . LEU G 1 211 ? 140.877 156.163 169.232 1.00 49.44 211 LEU N C 1
ATOM 16776 O O . LEU G 1 211 ? 141.934 156.273 168.604 1.00 51.24 211 LEU N O 1
ATOM 16792 N N . ALA G 1 212 ? 140.593 155.092 169.972 1.00 50.34 212 ALA N N 1
ATOM 16793 C CA . ALA G 1 212 ? 141.571 154.023 170.126 1.00 50.83 212 ALA N CA 1
ATOM 16794 C C . ALA G 1 212 ? 141.736 153.194 168.861 1.00 52.15 212 ALA N C 1
ATOM 16795 O O . ALA G 1 212 ? 142.790 152.578 168.678 1.00 59.31 212 ALA N O 1
ATOM 16802 N N . LEU G 1 213 ? 140.731 153.160 167.988 1.00 48.55 213 LEU N N 1
ATOM 16803 C CA . LEU G 1 213 ? 140.792 152.356 166.776 1.00 46.16 213 LEU N CA 1
ATOM 16804 C C . LEU G 1 213 ? 141.171 153.161 165.543 1.00 45.82 213 LEU N C 1
ATOM 16805 O O . LEU G 1 213 ? 141.165 152.613 164.438 1.00 46.15 213 LEU N O 1
ATOM 16821 N N . SER G 1 214 ? 141.491 154.440 165.698 1.00 45.59 214 SER N N 1
ATOM 16822 C CA . SER G 1 214 ? 142.192 155.148 164.645 1.00 47.79 214 SER N CA 1
ATOM 16823 C C . SER G 1 214 ? 143.646 154.687 164.610 1.00 61.79 214 SER N C 1
ATOM 16824 O O . SER G 1 214 ? 144.117 153.954 165.484 1.00 71.24 214 SER N O 1
ATOM 16832 N N . ASN G 1 215 ? 144.365 155.115 163.579 1.00 56.76 215 ASN N N 1
ATOM 16833 C CA . ASN G 1 215 ? 145.807 154.900 163.519 1.00 52.99 215 ASN N CA 1
ATOM 16834 C C . ASN G 1 215 ? 146.158 153.414 163.530 1.00 48.03 215 ASN N C 1
ATOM 16835 O O . ASN G 1 215 ? 147.033 152.974 164.277 1.00 51.85 215 ASN N O 1
ATOM 16846 N N . ILE G 1 216 ? 145.467 152.631 162.707 1.00 47.55 216 ILE N N 1
ATOM 16847 C CA . ILE G 1 216 ? 145.893 151.265 162.419 1.00 46.61 216 ILE N CA 1
ATOM 16848 C C . ILE G 1 216 ? 146.743 151.289 161.157 1.00 48.31 216 ILE N C 1
ATOM 16849 O O . ILE G 1 216 ? 146.427 152.001 160.198 1.00 52.81 216 ILE N O 1
ATOM 16865 N N . GLN G 1 217 ? 147.833 150.524 161.156 1.00 43.19 217 GLN N N 1
ATOM 16866 C CA . GLN G 1 217 ? 148.782 150.531 160.048 1.00 44.19 217 GLN N CA 1
ATOM 16867 C C . GLN G 1 217 ? 149.344 149.130 159.875 1.00 48.13 217 GLN N C 1
ATOM 16868 O O . GLN G 1 217 ? 149.806 148.526 160.846 1.00 53.63 217 GLN N O 1
ATOM 16882 N N . VAL G 1 218 ? 149.315 148.618 158.643 1.00 54.55 218 VAL N N 1
ATOM 16883 C CA . VAL G 1 218 ? 149.643 147.225 158.356 1.00 51.17 218 VAL N CA 1
ATOM 16884 C C . VAL G 1 218 ? 150.639 147.159 157.206 1.00 50.75 218 VAL N C 1
ATOM 16885 O O . VAL G 1 218 ? 150.509 147.892 156.221 1.00 58.61 218 VAL N O 1
ATOM 16898 N N . ARG G 1 219 ? 151.631 146.280 157.337 1.00 44.84 219 ARG N N 1
ATOM 16899 C CA . ARG G 1 219 ? 152.560 145.932 156.268 1.00 46.71 219 ARG N CA 1
ATOM 16900 C C . ARG G 1 219 ? 152.453 144.438 155.998 1.00 51.07 219 ARG N C 1
ATOM 16901 O O . ARG G 1 219 ? 152.545 143.632 156.928 1.00 53.43 219 ARG N O 1
ATOM 16922 N N . LEU G 1 220 ? 152.270 144.066 154.730 1.00 54.52 220 LEU N N 1
ATOM 16923 C CA . LEU G 1 220 ? 151.942 142.695 154.362 1.00 56.05 220 LEU N CA 1
ATOM 16924 C C . LEU G 1 220 ? 152.761 142.245 153.159 1.00 60.36 220 LEU N C 1
ATOM 16925 O O . LEU G 1 220 ? 153.008 143.027 152.238 1.00 67.74 220 LEU N O 1
ATOM 16941 N N . GLY G 1 221 ? 153.180 140.987 153.180 1.00 55.80 221 GLY N N 1
ATOM 16942 C CA . GLY G 1 221 ? 153.884 140.392 152.052 1.00 61.00 221 GLY N CA 1
ATOM 16943 C C . GLY G 1 221 ? 153.418 138.972 151.816 1.00 66.95 221 GLY N C 1
ATOM 16944 O O . GLY G 1 221 ? 153.097 138.251 152.759 1.00 66.47 221 GLY N O 1
ATOM 16948 N N . MET G 1 222 ? 153.400 138.567 150.542 1.00 71.76 222 MET N N 1
ATOM 16949 C CA . MET G 1 222 ? 152.714 137.347 150.132 1.00 72.41 222 MET N CA 1
ATOM 16950 C C . MET G 1 222 ? 153.530 136.525 149.141 1.00 69.36 222 MET N C 1
ATOM 16951 O O . MET G 1 222 ? 154.301 137.069 148.347 1.00 69.04 222 MET N O 1
ATOM 16965 N N . GLU G 1 223 ? 153.343 135.205 149.204 1.00 68.23 223 GLU N N 1
ATOM 16966 C CA . GLU G 1 223 ? 153.792 134.250 148.197 1.00 66.48 223 GLU N CA 1
ATOM 16967 C C . GLU G 1 223 ? 152.629 133.329 147.853 1.00 69.74 223 GLU N C 1
ATOM 16968 O O . GLU G 1 223 ? 151.795 133.033 148.713 1.00 73.07 223 GLU N O 1
ATOM 16980 N N . GLY G 1 224 ? 152.567 132.869 146.603 1.00 68.33 224 GLY N N 1
ATOM 16981 C CA . GLY G 1 224 ? 151.480 131.986 146.221 1.00 62.75 224 GLY N CA 1
ATOM 16982 C C . GLY G 1 224 ? 151.696 131.121 144.996 1.00 56.70 224 GLY N C 1
ATOM 16983 O O . GLY G 1 224 ? 152.352 131.528 144.034 1.00 58.95 224 GLY N O 1
ATOM 16987 N N . LYS G 1 225 ? 151.133 129.913 145.033 1.00 53.84 225 LYS N N 1
ATOM 16988 C CA . LYS G 1 225 ? 151.064 129.004 143.896 1.00 50.34 225 LYS N CA 1
ATOM 16989 C C . LYS G 1 225 ? 149.624 128.546 143.721 1.00 54.01 225 LYS N C 1
ATOM 16990 O O . LYS G 1 225 ? 148.899 128.382 144.706 1.00 58.11 225 LYS N O 1
ATOM 17009 N N . ALA G 1 226 ? 149.209 128.330 142.474 1.00 50.92 226 ALA N N 1
ATOM 17010 C CA . ALA G 1 226 ? 147.838 127.928 142.195 1.00 47.54 226 ALA N CA 1
ATOM 17011 C C . ALA G 1 226 ? 147.784 126.991 140.998 1.00 49.00 226 ALA N C 1
ATOM 17012 O O . ALA G 1 226 ? 148.561 127.131 140.052 1.00 56.99 226 ALA N O 1
ATOM 17019 N N . ARG G 1 227 ? 146.860 126.034 141.055 1.00 45.74 227 ARG N N 1
ATOM 17020 C CA . ARG G 1 227 ? 146.564 125.124 139.958 1.00 45.49 227 ARG N CA 1
ATOM 17021 C C . ARG G 1 227 ? 145.054 125.057 139.790 1.00 51.57 227 ARG N C 1
ATOM 17022 O O . ARG G 1 227 ? 144.318 125.117 140.778 1.00 56.51 227 ARG N O 1
ATOM 17043 N N . HIS G 1 228 ? 144.585 124.933 138.548 1.00 55.93 228 HIS N N 1
ATOM 17044 C CA . HIS G 1 228 ? 143.148 124.928 138.309 1.00 57.93 228 HIS N CA 1
ATOM 17045 C C . HIS G 1 228 ? 142.811 124.104 137.075 1.00 60.96 228 HIS N C 1
ATOM 17046 O O . HIS G 1 228 ? 143.660 123.847 136.219 1.00 68.94 228 HIS N O 1
ATOM 17060 N N . LYS G 1 229 ? 141.543 123.692 137.004 1.00 58.73 229 LYS N N 1
ATOM 17061 C CA . LYS G 1 229 ? 141.024 122.864 135.925 1.00 64.10 229 LYS N CA 1
ATOM 17062 C C . LYS G 1 229 ? 139.622 123.305 135.545 1.00 72.16 229 LYS N C 1
ATOM 17063 O O . LYS G 1 229 ? 138.874 123.817 136.381 1.00 74.00 229 LYS N O 1
ATOM 17082 N N . GLU G 1 230 ? 139.270 123.087 134.281 1.00 79.45 230 GLU N N 1
ATOM 17083 C CA . GLU G 1 230 ? 137.885 123.137 133.837 1.00 75.90 230 GLU N CA 1
ATOM 17084 C C . GLU G 1 230 ? 137.388 121.708 133.671 1.00 78.94 230 GLU N C 1
ATOM 17085 O O . GLU G 1 230 ? 138.058 120.884 133.044 1.00 86.91 230 GLU N O 1
ATOM 17097 N N . LEU G 1 231 ? 136.224 121.416 134.239 1.00 79.58 231 LEU N N 1
ATOM 17098 C CA . LEU G 1 231 ? 135.632 120.090 134.105 1.00 79.21 231 LEU N CA 1
ATOM 17099 C C . LEU G 1 231 ? 134.716 120.039 132.887 1.00 76.82 231 LEU N C 1
ATOM 17100 O O . LEU G 1 231 ? 134.255 118.970 132.489 1.00 74.94 231 LEU N O 1
ATOM 17116 N N . GLU H 1 79 ? 147.045 102.046 147.350 1.00 144.91 79 GLU O N 1
ATOM 17117 C CA . GLU H 1 79 ? 145.632 101.566 147.374 1.00 145.89 79 GLU O CA 1
ATOM 17118 C C . GLU H 1 79 ? 144.761 102.379 148.329 1.00 141.03 79 GLU O C 1
ATOM 17119 O O . GLU H 1 79 ? 143.929 103.177 147.899 1.00 135.62 79 GLU O O 1
ATOM 17131 N N . ALA H 1 80 ? 144.964 102.170 149.632 1.00 142.65 80 ALA O N 1
ATOM 17132 C CA . ALA H 1 80 ? 144.052 102.727 150.626 1.00 141.57 80 ALA O CA 1
ATOM 17133 C C . ALA H 1 80 ? 144.019 104.250 150.573 1.00 139.76 80 ALA O C 1
ATOM 17134 O O . ALA H 1 80 ? 142.939 104.854 150.529 1.00 133.56 80 ALA O O 1
ATOM 17141 N N . GLU H 1 81 ? 145.190 104.891 150.579 1.00 142.66 81 GLU O N 1
ATOM 17142 C CA . GLU H 1 81 ? 145.223 106.349 150.601 1.00 137.74 81 GLU O CA 1
ATOM 17143 C C . GLU H 1 81 ? 144.572 106.939 149.359 1.00 130.74 81 GLU O C 1
ATOM 17144 O O . GLU H 1 81 ? 143.948 108.003 149.431 1.00 125.59 81 GLU O O 1
ATOM 17156 N N . GLU H 1 82 ? 144.697 106.264 148.216 1.00 128.11 82 GLU O N 1
ATOM 17157 C CA . GLU H 1 82 ? 144.095 106.776 146.991 1.00 125.88 82 GLU O CA 1
ATOM 17158 C C . GLU H 1 82 ? 142.574 106.793 147.090 1.00 125.13 82 GLU O C 1
ATOM 17159 O O . GLU H 1 82 ? 141.931 107.791 146.744 1.00 121.43 82 GLU O O 1
ATOM 17171 N N . LYS H 1 83 ? 141.978 105.695 147.562 1.00 126.42 83 LYS O N 1
ATOM 17172 C CA . LYS H 1 83 ? 140.531 105.669 147.741 1.00 122.62 83 LYS O CA 1
ATOM 17173 C C . LYS H 1 83 ? 140.092 106.677 148.795 1.00 116.15 83 LYS O C 1
ATOM 17174 O O . LYS H 1 83 ? 139.050 107.326 148.638 1.00 114.76 83 LYS O O 1
ATOM 17193 N N . TYR H 1 84 ? 140.877 106.832 149.862 1.00 115.59 84 TYR O N 1
ATOM 17194 C CA . TYR H 1 84 ? 140.558 107.833 150.875 1.00 114.13 84 TYR O CA 1
ATOM 17195 C C . TYR H 1 84 ? 140.508 109.231 150.266 1.00 109.38 84 TYR O C 1
ATOM 17196 O O . TYR H 1 84 ? 139.565 109.995 150.508 1.00 107.39 84 TYR O O 1
ATOM 17214 N N . ILE H 1 85 ? 141.514 109.578 149.462 1.00 107.93 85 ILE O N 1
ATOM 17215 C CA . ILE H 1 85 ? 141.558 110.908 148.861 1.00 101.33 85 ILE O CA 1
ATOM 17216 C C . ILE H 1 85 ? 140.424 111.076 147.860 1.00 100.28 85 ILE O C 1
ATOM 17217 O O . ILE H 1 85 ? 139.832 112.157 147.748 1.00 99.18 85 ILE O O 1
ATOM 17233 N N . GLU H 1 86 ? 140.104 110.018 147.113 1.00 103.92 86 GLU O N 1
ATOM 17234 C CA . GLU H 1 86 ? 138.982 110.095 146.185 1.00 104.15 86 GLU O CA 1
ATOM 17235 C C . GLU H 1 86 ? 137.685 110.372 146.930 1.00 100.52 86 GLU O C 1
ATOM 17236 O O . GLU H 1 86 ? 136.837 111.135 146.455 1.00 96.80 86 GLU O O 1
ATOM 17248 N N . ARG H 1 87 ? 137.512 109.759 148.101 1.00 102.04 87 ARG O N 1
ATOM 17249 C CA . ARG H 1 87 ? 136.311 110.011 148.888 1.00 99.42 87 ARG O CA 1
ATOM 17250 C C . ARG H 1 87 ? 136.306 111.418 149.475 1.00 95.49 87 ARG O C 1
ATOM 17251 O O . ARG H 1 87 ? 135.240 112.024 149.625 1.00 91.10 87 ARG O O 1
ATOM 17272 N N . GLN H 1 88 ? 137.480 111.951 149.822 1.00 94.64 88 GLN O N 1
ATOM 17273 C CA . GLN H 1 88 ? 137.525 113.281 150.423 1.00 86.29 88 GLN O CA 1
ATOM 17274 C C . GLN H 1 88 ? 137.220 114.380 149.413 1.00 81.43 88 GLN O C 1
ATOM 17275 O O . GLN H 1 88 ? 136.715 115.442 149.792 1.00 80.49 88 GLN O O 1
ATOM 17289 N N . LEU H 1 89 ? 137.517 114.154 148.135 1.00 82.48 89 LEU O N 1
ATOM 17290 C CA . LEU H 1 89 ? 137.415 115.204 147.129 1.00 71.78 89 LEU O CA 1
ATOM 17291 C C . LEU H 1 89 ? 136.018 115.347 146.539 1.00 74.91 89 LEU O C 1
ATOM 17292 O O . LEU H 1 89 ? 135.806 116.245 145.718 1.00 77.86 89 LEU O O 1
ATOM 17308 N N . LYS H 1 90 ? 135.063 114.497 146.923 1.00 78.95 90 LYS O N 1
ATOM 17309 C CA . LYS H 1 90 ? 133.720 114.602 146.361 1.00 72.16 90 LYS O CA 1
ATOM 17310 C C . LYS H 1 90 ? 132.973 115.800 146.933 1.00 72.15 90 LYS O C 1
ATOM 17311 O O . LYS H 1 90 ? 132.304 116.536 146.198 1.00 71.34 90 LYS O O 1
ATOM 17330 N N . TYR H 1 91 ? 133.073 116.010 148.243 1.00 72.87 91 TYR O N 1
ATOM 17331 C CA . TYR H 1 91 ? 132.309 117.044 148.931 1.00 69.11 91 TYR O CA 1
ATOM 17332 C C . TYR H 1 91 ? 133.188 117.651 150.013 1.00 70.97 91 TYR O C 1
ATOM 17333 O O . TYR H 1 91 ? 133.724 116.926 150.856 1.00 69.51 91 TYR O O 1
ATOM 17351 N N . LEU H 1 92 ? 133.335 118.975 149.988 1.00 72.22 92 LEU O N 1
ATOM 17352 C CA . LEU H 1 92 ? 134.252 119.684 150.870 1.00 68.97 92 LEU O CA 1
ATOM 17353 C C . LEU H 1 92 ? 133.545 120.547 151.909 1.00 69.33 92 LEU O C 1
ATOM 17354 O O . LEU H 1 92 ? 134.208 121.343 152.580 1.00 65.63 92 LEU O O 1
ATOM 17370 N N . GLY H 1 93 ? 132.230 120.414 152.063 1.00 73.13 93 GLY O N 1
ATOM 17371 C CA . GLY H 1 93 ? 131.470 121.295 152.919 1.00 64.45 93 GLY O CA 1
ATOM 17372 C C . GLY H 1 93 ? 131.280 120.777 154.332 1.00 67.10 93 GLY O C 1
ATOM 17373 O O . GLY H 1 93 ? 131.851 119.758 154.732 1.00 74.39 93 GLY O O 1
ATOM 17377 N N . PRO H 1 94 ? 130.468 121.482 155.119 1.00 58.89 94 PRO O N 1
ATOM 17378 C CA . PRO H 1 94 ? 130.231 121.069 156.508 1.00 54.35 94 PRO O CA 1
ATOM 17379 C C . PRO H 1 94 ? 129.523 119.727 156.601 1.00 61.59 94 PRO O C 1
ATOM 17380 O O . PRO H 1 94 ? 128.759 119.337 155.715 1.00 64.22 94 PRO O O 1
ATOM 17391 N N . ILE H 1 95 ? 129.788 119.014 157.699 1.00 64.80 95 ILE O N 1
ATOM 17392 C CA . ILE H 1 95 ? 129.259 117.672 157.905 1.00 67.95 95 ILE O CA 1
ATOM 17393 C C . ILE H 1 95 ? 128.665 117.460 159.289 1.00 75.45 95 ILE O C 1
ATOM 17394 O O . ILE H 1 95 ? 128.301 116.332 159.622 1.00 82.65 95 ILE O O 1
ATOM 17410 N N . SER H 1 96 ? 128.554 118.496 160.117 1.00 78.32 96 SER O N 1
ATOM 17411 C CA . SER H 1 96 ? 128.126 118.291 161.494 1.00 76.36 96 SER O CA 1
ATOM 17412 C C . SER H 1 96 ? 126.655 117.880 161.555 1.00 89.87 96 SER O C 1
ATOM 17413 O O . SER H 1 96 ? 125.878 118.093 160.621 1.00 93.06 96 SER O O 1
ATOM 17421 N N . GLN H 1 97 ? 126.281 117.277 162.688 1.00 96.74 97 GLN O N 1
ATOM 17422 C CA . GLN H 1 97 ? 124.937 116.747 162.903 1.00 97.62 97 GLN O CA 1
ATOM 17423 C C . GLN H 1 97 ? 124.275 117.327 164.149 1.00 93.04 97 GLN O C 1
ATOM 17424 O O . GLN H 1 97 ? 123.361 116.710 164.703 1.00 91.36 97 GLN O O 1
ATOM 17438 N N . VAL H 1 98 ? 124.708 118.507 164.600 1.00 91.27 98 VAL O N 1
ATOM 17439 C CA . VAL H 1 98 ? 124.207 119.066 165.852 1.00 86.64 98 VAL O CA 1
ATOM 17440 C C . VAL H 1 98 ? 122.746 119.481 165.785 1.00 85.95 98 VAL O C 1
ATOM 17441 O O . VAL H 1 98 ? 122.143 119.744 166.831 1.00 83.87 98 VAL O O 1
ATOM 17454 N N . SER H 1 99 ? 122.157 119.548 164.592 1.00 91.75 99 SER O N 1
ATOM 17455 C CA . SER H 1 99 ? 120.775 119.997 164.471 1.00 94.50 99 SER O CA 1
ATOM 17456 C C . SER H 1 99 ? 119.768 118.929 164.878 1.00 96.56 99 SER O C 1
ATOM 17457 O O . SER H 1 99 ? 118.565 119.212 164.882 1.00 99.68 99 SER O O 1
ATOM 17465 N N . ASP H 1 100 ? 120.219 117.720 165.213 1.00 94.43 100 ASP O N 1
ATOM 17466 C CA . ASP H 1 100 ? 119.342 116.627 165.624 1.00 84.93 100 ASP O CA 1
ATOM 17467 C C . ASP H 1 100 ? 119.776 116.182 167.013 1.00 81.23 100 ASP O C 1
ATOM 17468 O O . ASP H 1 100 ? 120.940 115.822 167.218 1.00 83.07 100 ASP O O 1
ATOM 17477 N N . ALA H 1 101 ? 118.840 116.202 167.961 1.00 74.58 101 ALA O N 1
ATOM 17478 C CA . ALA H 1 101 ? 119.132 115.874 169.349 1.00 67.93 101 ALA O CA 1
ATOM 17479 C C . ALA H 1 101 ? 118.655 114.486 169.760 1.00 65.10 101 ALA O C 1
ATOM 17480 O O . ALA H 1 101 ? 118.805 114.125 170.931 1.00 62.85 101 ALA O O 1
ATOM 17487 N N . TYR H 1 102 ? 118.098 113.703 168.839 1.00 69.50 102 TYR O N 1
ATOM 17488 C CA . TYR H 1 102 ? 117.447 112.435 169.152 1.00 70.53 102 TYR O CA 1
ATOM 17489 C C . TYR H 1 102 ? 118.000 111.297 168.301 1.00 75.94 102 TYR O C 1
ATOM 17490 O O . TYR H 1 102 ? 117.247 110.548 167.676 1.00 80.13 102 TYR O O 1
ATOM 17508 N N . ARG H 1 103 ? 119.322 111.149 168.263 1.00 74.12 103 ARG O N 1
ATOM 17509 C CA . ARG H 1 103 ? 119.981 110.187 167.392 1.00 71.83 103 ARG O CA 1
ATOM 17510 C C . ARG H 1 103 ? 120.753 109.154 168.203 1.00 69.29 103 ARG O C 1
ATOM 17511 O O . ARG H 1 103 ? 121.160 109.410 169.340 1.00 70.36 103 ARG O O 1
ATOM 17532 N N . LEU H 1 104 ? 120.951 107.983 167.602 1.00 71.10 104 LEU O N 1
ATOM 17533 C CA . LEU H 1 104 ? 121.733 106.909 168.198 1.00 69.26 104 LEU O CA 1
ATOM 17534 C C . LEU H 1 104 ? 123.168 106.935 167.676 1.00 75.04 104 LEU O C 1
ATOM 17535 O O . LEU H 1 104 ? 123.491 107.620 166.704 1.00 88.09 104 LEU O O 1
ATOM 17551 N N . ASP H 1 105 ? 124.031 106.165 168.340 1.00 80.41 105 ASP O N 1
ATOM 17552 C CA . ASP H 1 105 ? 125.454 106.115 168.028 1.00 88.24 105 ASP O CA 1
ATOM 17553 C C . ASP H 1 105 ? 125.861 104.830 167.314 1.00 87.76 105 ASP O C 1
ATOM 17554 O O . ASP H 1 105 ? 127.058 104.552 167.199 1.00 82.10 105 ASP O O 1
ATOM 17563 N N . THR H 1 106 ? 124.898 104.046 166.827 1.00 89.96 106 THR O N 1
ATOM 17564 C CA . THR H 1 106 ? 125.217 102.711 166.329 1.00 86.36 106 THR O CA 1
ATOM 17565 C C . THR H 1 106 ? 126.119 102.751 165.101 1.00 90.59 106 THR O C 1
ATOM 17566 O O . THR H 1 106 ? 126.861 101.795 164.850 1.00 92.96 106 THR O O 1
ATOM 17577 N N . THR H 1 107 ? 126.075 103.835 164.324 1.00 97.78 107 THR O N 1
ATOM 17578 C CA . THR H 1 107 ? 126.759 103.844 163.034 1.00 100.34 107 THR O CA 1
ATOM 17579 C C . THR H 1 107 ? 128.278 103.826 163.164 1.00 101.23 107 THR O C 1
ATOM 17580 O O . THR H 1 107 ? 128.963 103.516 162.184 1.00 101.77 107 THR O O 1
ATOM 17591 N N . THR H 1 108 ? 128.822 104.146 164.340 1.00 100.53 108 THR O N 1
ATOM 17592 C CA . THR H 1 108 ? 130.270 104.226 164.498 1.00 95.23 108 THR O CA 1
ATOM 17593 C C . THR H 1 108 ? 130.909 102.888 164.849 1.00 90.40 108 THR O C 1
ATOM 17594 O O . THR H 1 108 ? 132.126 102.743 164.700 1.00 89.11 108 THR O O 1
ATOM 17605 N N . LEU H 1 109 ? 130.127 101.912 165.295 1.00 88.18 109 LEU O N 1
ATOM 17606 C CA . LEU H 1 109 ? 130.688 100.674 165.810 1.00 86.79 109 LEU O CA 1
ATOM 17607 C C . LEU H 1 109 ? 131.083 99.737 164.674 1.00 89.72 109 LEU O C 1
ATOM 17608 O O . LEU H 1 109 ? 130.519 99.779 163.578 1.00 96.91 109 LEU O O 1
ATOM 17624 N N . LYS H 1 110 ? 132.068 98.883 164.953 1.00 92.19 110 LYS O N 1
ATOM 17625 C CA . LYS H 1 110 ? 132.588 97.925 163.975 1.00 95.03 110 LYS O CA 1
ATOM 17626 C C . LYS H 1 110 ? 132.949 96.646 164.723 1.00 91.34 110 LYS O C 1
ATOM 17627 O O . LYS H 1 110 ? 133.947 96.605 165.447 1.00 88.52 110 LYS O O 1
ATOM 17646 N N . ILE H 1 111 ? 132.142 95.608 164.539 1.00 93.89 111 ILE O N 1
ATOM 17647 C CA . ILE H 1 111 ? 132.335 94.323 165.199 1.00 97.23 111 ILE O CA 1
ATOM 17648 C C . ILE H 1 111 ? 132.658 93.307 164.112 1.00 104.59 111 ILE O C 1
ATOM 17649 O O . ILE H 1 111 ? 131.760 92.771 163.455 1.00 115.42 111 ILE O O 1
ATOM 17665 N N . GLU H 1 112 ? 133.947 93.041 163.922 1.00 100.67 112 GLU O N 1
ATOM 17666 C CA . GLU H 1 112 ? 134.398 92.060 162.948 1.00 98.42 112 GLU O CA 1
ATOM 17667 C C . GLU H 1 112 ? 135.798 91.625 163.351 1.00 99.19 112 GLU O C 1
ATOM 17668 O O . GLU H 1 112 ? 136.509 92.348 164.053 1.00 106.02 112 GLU O O 1
ATOM 17680 N N . PHE H 1 113 ? 136.191 90.432 162.898 1.00 97.25 113 PHE O N 1
ATOM 17681 C CA . PHE H 1 113 ? 137.437 89.848 163.387 1.00 91.80 113 PHE O CA 1
ATOM 17682 C C . PHE H 1 113 ? 138.629 90.749 163.092 1.00 88.99 113 PHE O C 1
ATOM 17683 O O . PHE H 1 113 ? 139.500 90.936 163.948 1.00 86.42 113 PHE O O 1
ATOM 17700 N N . ASP H 1 114 ? 138.691 91.312 161.886 1.00 93.25 114 ASP O N 1
ATOM 17701 C CA . ASP H 1 114 ? 139.809 92.181 161.541 1.00 98.43 114 ASP O CA 1
ATOM 17702 C C . ASP H 1 114 ? 139.841 93.442 162.392 1.00 96.48 114 ASP O C 1
ATOM 17703 O O . ASP H 1 114 ? 140.897 94.073 162.500 1.00 99.15 114 ASP O O 1
ATOM 17712 N N . ASP H 1 115 ? 138.716 93.823 162.994 1.00 95.08 115 ASP O N 1
ATOM 17713 C CA . ASP H 1 115 ? 138.660 94.985 163.870 1.00 90.42 115 ASP O CA 1
ATOM 17714 C C . ASP H 1 115 ? 138.688 94.621 165.346 1.00 87.58 115 ASP O C 1
ATOM 17715 O O . ASP H 1 115 ? 139.213 95.394 166.153 1.00 81.27 115 ASP O O 1
ATOM 17724 N N . SER H 1 116 ? 138.142 93.462 165.716 1.00 88.66 116 SER O N 1
ATOM 17725 C CA . SER H 1 116 ? 138.150 93.040 167.111 1.00 81.42 116 SER O CA 1
ATOM 17726 C C . SER H 1 116 ? 139.526 92.565 167.557 1.00 78.88 116 SER O C 1
ATOM 17727 O O . SER H 1 116 ? 139.857 92.673 168.742 1.00 81.19 116 SER O O 1
ATOM 17735 N N . PHE H 1 117 ? 140.334 92.044 166.635 1.00 80.87 117 PHE O N 1
ATOM 17736 C CA . PHE H 1 117 ? 141.649 91.480 166.942 1.00 77.13 117 PHE O CA 1
ATOM 17737 C C . PHE H 1 117 ? 142.673 92.160 166.045 1.00 81.37 117 PHE O C 1
ATOM 17738 O O . PHE H 1 117 ? 143.153 91.568 165.070 1.00 86.94 117 PHE O O 1
ATOM 17755 N N . PRO H 1 118 ? 143.036 93.403 166.348 1.00 83.43 118 PRO O N 1
ATOM 17756 C CA . PRO H 1 118 ? 143.908 94.159 165.444 1.00 84.38 118 PRO O CA 1
ATOM 17757 C C . PRO H 1 118 ? 145.330 93.621 165.430 1.00 90.53 118 PRO O C 1
ATOM 17758 O O . PRO H 1 118 ? 145.782 92.930 166.345 1.00 89.67 118 PRO O O 1
ATOM 17769 N N . GLU H 1 119 ? 146.037 93.960 164.354 1.00 94.49 119 GLU O N 1
ATOM 17770 C CA . GLU H 1 119 ? 147.399 93.507 164.114 1.00 91.48 119 GLU O CA 1
ATOM 17771 C C . GLU H 1 119 ? 148.303 94.719 163.938 1.00 96.49 119 GLU O C 1
ATOM 17772 O O . GLU H 1 119 ? 147.920 95.698 163.293 1.00 98.96 119 GLU O O 1
ATOM 17784 N N . VAL H 1 120 ? 149.506 94.648 164.512 1.00 98.30 120 VAL O N 1
ATOM 17785 C CA . VAL H 1 120 ? 150.384 95.814 164.518 1.00 94.03 120 VAL O CA 1
ATOM 17786 C C . VAL H 1 120 ? 151.171 95.933 163.216 1.00 98.75 120 VAL O C 1
ATOM 17787 O O . VAL H 1 120 ? 151.583 97.036 162.839 1.00 101.90 120 VAL O O 1
ATOM 17800 N N . SER H 1 121 ? 151.401 94.825 162.514 1.00 105.98 121 SER O N 1
ATOM 17801 C CA . SER H 1 121 ? 152.105 94.862 161.239 1.00 112.69 121 SER O CA 1
ATOM 17802 C C . SER H 1 121 ? 151.657 93.678 160.396 1.00 116.91 121 SER O C 1
ATOM 17803 O O . SER H 1 121 ? 151.096 92.706 160.908 1.00 117.80 121 SER O O 1
ATOM 17811 N N . LYS H 1 122 ? 151.917 93.766 159.093 1.00 115.13 122 LYS O N 1
ATOM 17812 C CA . LYS H 1 122 ? 151.370 92.804 158.148 1.00 115.06 122 LYS O CA 1
ATOM 17813 C C . LYS H 1 122 ? 151.816 91.386 158.504 1.00 114.91 122 LYS O C 1
ATOM 17814 O O . LYS H 1 122 ? 153.020 91.148 158.683 1.00 114.95 122 LYS O O 1
ATOM 17833 N N . PRO H 1 123 ? 150.895 90.431 158.616 1.00 110.00 123 PRO O N 1
ATOM 17834 C CA . PRO H 1 123 ? 151.302 89.036 158.808 1.00 110.22 123 PRO O CA 1
ATOM 17835 C C . PRO H 1 123 ? 152.003 88.472 157.583 1.00 113.33 123 PRO O C 1
ATOM 17836 O O . PRO H 1 123 ? 151.794 88.919 156.453 1.00 111.94 123 PRO O O 1
ATOM 17847 N N . GLY H 1 124 ? 152.849 87.475 157.826 1.00 112.49 124 GLY O N 1
ATOM 17848 C CA . GLY H 1 124 ? 153.390 86.657 156.767 1.00 109.04 124 GLY O CA 1
ATOM 17849 C C . GLY H 1 124 ? 152.539 85.419 156.571 1.00 110.94 124 GLY O C 1
ATOM 17850 O O . GLY H 1 124 ? 151.634 85.136 157.362 1.00 112.09 124 GLY O O 1
ATOM 17854 N N . PRO H 1 125 ? 152.812 84.647 155.517 1.00 109.53 125 PRO O N 1
ATOM 17855 C CA . PRO H 1 125 ? 151.978 83.463 155.250 1.00 110.67 125 PRO O CA 1
ATOM 17856 C C . PRO H 1 125 ? 152.018 82.423 156.356 1.00 111.80 125 PRO O C 1
ATOM 17857 O O . PRO H 1 125 ? 151.089 81.611 156.451 1.00 115.55 125 PRO O O 1
ATOM 17868 N N . ALA H 1 126 ? 153.057 82.415 157.194 1.00 111.81 126 ALA O N 1
ATOM 17869 C CA . ALA H 1 126 ? 153.111 81.452 158.289 1.00 109.87 126 ALA O CA 1
ATOM 17870 C C . ALA H 1 126 ? 152.131 81.808 159.401 1.00 106.88 126 ALA O C 1
ATOM 17871 O O . ALA H 1 126 ? 151.705 80.926 160.154 1.00 105.01 126 ALA O O 1
ATOM 17878 N N . LEU H 1 127 ? 151.770 83.086 159.521 1.00 108.99 127 LEU O N 1
ATOM 17879 C CA . LEU H 1 127 ? 150.826 83.551 160.530 1.00 106.76 127 LEU O CA 1
ATOM 17880 C C . LEU H 1 127 ? 149.404 83.660 159.993 1.00 105.60 127 LEU O C 1
ATOM 17881 O O . LEU H 1 127 ? 148.440 83.634 160.780 1.00 107.32 127 LEU O O 1
ATOM 17897 N N . GLU H 1 128 ? 149.259 83.777 158.671 1.00 103.07 128 GLU O N 1
ATOM 17898 C CA . GLU H 1 128 ? 147.938 83.869 158.065 1.00 101.88 128 GLU O CA 1
ATOM 17899 C C . GLU H 1 128 ? 147.103 82.629 158.348 1.00 103.17 128 GLU O C 1
ATOM 17900 O O . GLU H 1 128 ? 145.883 82.729 158.487 1.00 104.68 128 GLU O O 1
ATOM 17912 N N . SER H 1 129 ? 147.733 81.456 158.437 1.00 97.65 129 SER O N 1
ATOM 17913 C CA . SER H 1 129 ? 146.983 80.237 158.728 1.00 102.83 129 SER O CA 1
ATOM 17914 C C . SER H 1 129 ? 146.363 80.287 160.122 1.00 107.77 129 SER O C 1
ATOM 17915 O O . SER H 1 129 ? 145.197 79.908 160.317 1.00 111.78 129 SER O O 1
ATOM 17923 N N . VAL H 1 130 ? 147.132 80.756 161.107 1.00 99.15 130 VAL O N 1
ATOM 17924 C CA . VAL H 1 130 ? 146.609 80.874 162.465 1.00 96.62 130 VAL O CA 1
ATOM 17925 C C . VAL H 1 130 ? 145.471 81.885 162.495 1.00 96.08 130 VAL O C 1
ATOM 17926 O O . VAL H 1 130 ? 144.416 81.651 163.110 1.00 97.16 130 VAL O O 1
ATOM 17939 N N . ARG H 1 131 ? 145.665 83.027 161.826 1.00 93.98 131 ARG O N 1
ATOM 17940 C CA . ARG H 1 131 ? 144.578 83.993 161.707 1.00 92.47 131 ARG O CA 1
ATOM 17941 C C . ARG H 1 131 ? 143.340 83.345 161.095 1.00 97.58 131 ARG O C 1
ATOM 17942 O O . ARG H 1 131 ? 142.212 83.589 161.541 1.00 100.86 131 ARG O O 1
ATOM 17963 N N . LYS H 1 132 ? 143.538 82.511 160.073 1.00 97.67 132 LYS O N 1
ATOM 17964 C CA . LYS H 1 132 ? 142.420 81.899 159.364 1.00 98.26 132 LYS O CA 1
ATOM 17965 C C . LYS H 1 132 ? 141.620 80.980 160.275 1.00 93.64 132 LYS O C 1
ATOM 17966 O O . LYS H 1 132 ? 140.385 80.989 160.245 1.00 95.42 132 LYS O O 1
ATOM 17985 N N . LEU H 1 133 ? 142.304 80.172 161.085 1.00 87.32 133 LEU O N 1
ATOM 17986 C CA . LEU H 1 133 ? 141.589 79.298 162.015 1.00 90.95 133 LEU O CA 1
ATOM 17987 C C . LEU H 1 133 ? 140.816 80.114 163.052 1.00 94.90 133 LEU O C 1
ATOM 17988 O O . LEU H 1 133 ? 139.613 79.883 163.294 1.00 99.50 133 LEU O O 1
ATOM 18004 N N . ASN H 1 134 ? 141.495 81.090 163.665 1.00 93.85 134 ASN O N 1
ATOM 18005 C CA . ASN H 1 134 ? 140.859 81.862 164.726 1.00 89.78 134 ASN O CA 1
ATOM 18006 C C . ASN H 1 134 ? 139.646 82.624 164.209 1.00 86.06 134 ASN O C 1
ATOM 18007 O O . ASN H 1 134 ? 138.651 82.775 164.934 1.00 87.99 134 ASN O O 1
ATOM 18018 N N . ARG H 1 135 ? 139.702 83.104 162.964 1.00 83.97 135 ARG O N 1
ATOM 18019 C CA . ARG H 1 135 ? 138.579 83.855 162.416 1.00 84.14 135 ARG O CA 1
ATOM 18020 C C . ARG H 1 135 ? 137.306 83.024 162.427 1.00 89.79 135 ARG O C 1
ATOM 18021 O O . ARG H 1 135 ? 136.259 83.475 162.911 1.00 92.87 135 ARG O O 1
ATOM 18042 N N . ILE H 1 136 ? 137.366 81.810 161.874 1.00 92.34 136 ILE O N 1
ATOM 18043 C CA . ILE H 1 136 ? 136.155 81.008 161.786 1.00 90.61 136 ILE O CA 1
ATOM 18044 C C . ILE H 1 136 ? 135.667 80.642 163.177 1.00 86.38 136 ILE O C 1
ATOM 18045 O O . ILE H 1 136 ? 134.461 80.684 163.447 1.00 94.79 136 ILE O O 1
ATOM 18061 N N . LEU H 1 137 ? 136.579 80.304 164.094 1.00 84.36 137 LEU O N 1
ATOM 18062 C CA . LEU H 1 137 ? 136.111 79.990 165.444 1.00 87.00 137 LEU O CA 1
ATOM 18063 C C . LEU H 1 137 ? 135.314 81.156 166.029 1.00 89.38 137 LEU O C 1
ATOM 18064 O O . LEU H 1 137 ? 134.156 80.995 166.459 1.00 95.09 137 LEU O O 1
ATOM 18080 N N . TYR H 1 138 ? 135.913 82.350 166.014 1.00 89.56 138 TYR O N 1
ATOM 18081 C CA . TYR H 1 138 ? 135.278 83.521 166.608 1.00 88.58 138 TYR O CA 1
ATOM 18082 C C . TYR H 1 138 ? 133.923 83.797 165.969 1.00 89.05 138 TYR O C 1
ATOM 18083 O O . TYR H 1 138 ? 132.906 83.935 166.666 1.00 91.03 138 TYR O O 1
ATOM 18101 N N . GLU H 1 139 ? 133.886 83.871 164.637 1.00 86.48 139 GLU O N 1
ATOM 18102 C CA . GLU H 1 139 ? 132.657 84.272 163.963 1.00 86.40 139 GLU O CA 1
ATOM 18103 C C . GLU H 1 139 ? 131.557 83.231 164.140 1.00 89.84 139 GLU O C 1
ATOM 18104 O O . GLU H 1 139 ? 130.390 83.588 164.354 1.00 93.52 139 GLU O O 1
ATOM 18116 N N . GLY H 1 140 ? 131.899 81.943 164.064 1.00 87.16 140 GLY O N 1
ATOM 18117 C CA . GLY H 1 140 ? 130.886 80.921 164.259 1.00 83.58 140 GLY O CA 1
ATOM 18118 C C . GLY H 1 140 ? 130.244 81.005 165.629 1.00 87.82 140 GLY O C 1
ATOM 18119 O O . GLY H 1 140 ? 129.013 80.999 165.754 1.00 97.33 140 GLY O O 1
ATOM 18123 N N . MET H 1 141 ? 131.066 81.104 166.679 1.00 82.36 141 MET O N 1
ATOM 18124 C CA . MET H 1 141 ? 130.496 81.195 168.023 1.00 84.30 141 MET O CA 1
ATOM 18125 C C . MET H 1 141 ? 129.617 82.436 168.156 1.00 91.30 141 MET O C 1
ATOM 18126 O O . MET H 1 141 ? 128.485 82.376 168.678 1.00 93.20 141 MET O O 1
ATOM 18140 N N . SER H 1 142 ? 130.121 83.574 167.666 1.00 91.69 142 SER O N 1
ATOM 18141 C CA . SER H 1 142 ? 129.409 84.835 167.823 1.00 88.98 142 SER O CA 1
ATOM 18142 C C . SER H 1 142 ? 128.047 84.780 167.146 1.00 90.57 142 SER O C 1
ATOM 18143 O O . SER H 1 142 ? 127.047 85.250 167.700 1.00 92.49 142 SER O O 1
ATOM 18151 N N . ASP H 1 143 ? 127.985 84.206 165.943 1.00 92.45 143 ASP O N 1
ATOM 18152 C CA . ASP H 1 143 ? 126.713 84.159 165.230 1.00 90.47 143 ASP O CA 1
ATOM 18153 C C . ASP H 1 143 ? 125.757 83.154 165.861 1.00 86.17 143 ASP O C 1
ATOM 18154 O O . ASP H 1 143 ? 124.545 83.403 165.929 1.00 86.52 143 ASP O O 1
ATOM 18163 N N . ALA H 1 144 ? 126.273 82.014 166.328 1.00 86.53 144 ALA O N 1
ATOM 18164 C CA . ALA H 1 144 ? 125.393 81.010 166.916 1.00 84.98 144 ALA O CA 1
ATOM 18165 C C . ALA H 1 144 ? 124.656 81.569 168.127 1.00 87.48 144 ALA O C 1
ATOM 18166 O O . ALA H 1 144 ? 123.426 81.437 168.240 1.00 93.65 144 ALA O O 1
ATOM 18173 N N . ILE H 1 145 ? 125.390 82.203 169.048 1.00 85.34 145 ILE O N 1
ATOM 18174 C CA . ILE H 1 145 ? 124.740 82.685 170.268 1.00 87.83 145 ILE O CA 1
ATOM 18175 C C . ILE H 1 145 ? 123.671 83.718 169.925 1.00 91.87 145 ILE O C 1
ATOM 18176 O O . ILE H 1 145 ? 122.557 83.701 170.473 1.00 92.67 145 ILE O O 1
ATOM 18192 N N . HIS H 1 146 ? 123.999 84.637 169.014 1.00 90.03 146 HIS O N 1
ATOM 18193 C CA . HIS H 1 146 ? 123.055 85.684 168.643 1.00 87.52 146 HIS O CA 1
ATOM 18194 C C . HIS H 1 146 ? 121.796 85.088 168.029 1.00 88.05 146 HIS O C 1
ATOM 18195 O O . HIS H 1 146 ? 120.681 85.513 168.349 1.00 91.02 146 HIS O O 1
ATOM 18209 N N . ILE H 1 147 ? 121.949 84.094 167.150 1.00 88.23 147 ILE O N 1
ATOM 18210 C CA . ILE H 1 147 ? 120.773 83.479 166.535 1.00 84.71 147 ILE O CA 1
ATOM 18211 C C . ILE H 1 147 ? 119.880 82.865 167.604 1.00 84.16 147 ILE O C 1
ATOM 18212 O O . ILE H 1 147 ? 118.660 83.078 167.619 1.00 89.36 147 ILE O O 1
ATOM 18228 N N . ILE H 1 148 ? 120.472 82.082 168.510 1.00 86.63 148 ILE O N 1
ATOM 18229 C CA . ILE H 1 148 ? 119.648 81.381 169.494 1.00 89.39 148 ILE O CA 1
ATOM 18230 C C . ILE H 1 148 ? 118.893 82.382 170.359 1.00 92.68 148 ILE O C 1
ATOM 18231 O O . ILE H 1 148 ? 117.674 82.259 170.565 1.00 97.28 148 ILE O O 1
ATOM 18247 N N . PHE H 1 149 ? 119.595 83.400 170.865 1.00 90.12 149 PHE O N 1
ATOM 18248 C CA . PHE H 1 149 ? 118.936 84.355 171.750 1.00 91.13 149 PHE O CA 1
ATOM 18249 C C . PHE H 1 149 ? 117.888 85.173 171.008 1.00 94.47 149 PHE O C 1
ATOM 18250 O O . PHE H 1 149 ? 116.825 85.475 171.563 1.00 93.53 149 PHE O O 1
ATOM 18267 N N . SER H 1 150 ? 118.157 85.539 169.752 1.00 95.14 150 SER O N 1
ATOM 18268 C CA . SER H 1 150 ? 117.167 86.285 168.986 1.00 88.34 150 SER O CA 1
ATOM 18269 C C . SER H 1 150 ? 115.902 85.466 168.794 1.00 87.28 150 SER O C 1
ATOM 18270 O O . SER H 1 150 ? 114.790 85.993 168.904 1.00 91.07 150 SER O O 1
ATOM 18278 N N . LEU H 1 151 ? 116.048 84.173 168.507 1.00 88.06 151 LEU O N 1
ATOM 18279 C CA . LEU H 1 151 ? 114.870 83.360 168.232 1.00 88.46 151 LEU O CA 1
ATOM 18280 C C . LEU H 1 151 ? 114.055 83.118 169.498 1.00 90.31 151 LEU O C 1
ATOM 18281 O O . LEU H 1 151 ? 112.829 83.277 169.492 1.00 94.85 151 LEU O O 1
ATOM 18297 N N . PHE H 1 152 ? 114.710 82.740 170.602 1.00 94.97 152 PHE O N 1
ATOM 18298 C CA . PHE H 1 152 ? 113.953 82.274 171.762 1.00 93.44 152 PHE O CA 1
ATOM 18299 C C . PHE H 1 152 ? 113.723 83.334 172.834 1.00 90.78 152 PHE O C 1
ATOM 18300 O O . PHE H 1 152 ? 112.992 83.062 173.793 1.00 90.91 152 PHE O O 1
ATOM 18317 N N . LEU H 1 153 ? 114.309 84.524 172.709 1.00 92.24 153 LEU O N 1
ATOM 18318 C CA . LEU H 1 153 ? 114.006 85.622 173.621 1.00 94.03 153 LEU O CA 1
ATOM 18319 C C . LEU H 1 153 ? 113.557 86.897 172.925 1.00 93.74 153 LEU O C 1
ATOM 18320 O O . LEU H 1 153 ? 112.738 87.626 173.487 1.00 90.44 153 LEU O O 1
ATOM 18336 N N . GLY H 1 154 ? 114.060 87.189 171.724 1.00 93.49 154 GLY O N 1
ATOM 18337 C CA . GLY H 1 154 ? 113.580 88.355 171.002 1.00 88.90 154 GLY O CA 1
ATOM 18338 C C . GLY H 1 154 ? 112.102 88.269 170.683 1.00 91.95 154 GLY O C 1
ATOM 18339 O O . GLY H 1 154 ? 111.423 89.295 170.566 1.00 97.07 154 GLY O O 1
ATOM 18343 N N . PHE H 1 155 ? 111.586 87.048 170.545 1.00 95.30 155 PHE O N 1
ATOM 18344 C CA . PHE H 1 155 ? 110.173 86.846 170.241 1.00 92.93 155 PHE O CA 1
ATOM 18345 C C . PHE H 1 155 ? 109.287 87.516 171.286 1.00 93.20 155 PHE O C 1
ATOM 18346 O O . PHE H 1 155 ? 108.290 88.164 170.948 1.00 93.64 155 PHE O O 1
ATOM 18363 N N . LEU H 1 156 ? 109.637 87.373 172.565 1.00 91.55 156 LEU O N 1
ATOM 18364 C CA . LEU H 1 156 ? 108.867 88.004 173.632 1.00 90.15 156 LEU O CA 1
ATOM 18365 C C . LEU H 1 156 ? 109.130 89.504 173.718 1.00 90.67 156 LEU O C 1
ATOM 18366 O O . LEU H 1 156 ? 108.206 90.283 174.004 1.00 95.56 156 LEU O O 1
ATOM 18382 N N . ALA H 1 157 ? 110.375 89.919 173.478 1.00 88.65 157 ALA O N 1
ATOM 18383 C CA . ALA H 1 157 ? 110.716 91.334 173.547 1.00 88.37 157 ALA O CA 1
ATOM 18384 C C . ALA H 1 157 ? 109.914 92.136 172.533 1.00 91.00 157 ALA O C 1
ATOM 18385 O O . ALA H 1 157 ? 109.444 93.240 172.829 1.00 93.58 157 ALA O O 1
ATOM 18392 N N . ALA H 1 158 ? 109.752 91.597 171.323 1.00 89.22 158 ALA O N 1
ATOM 18393 C CA . ALA H 1 158 ? 109.001 92.319 170.300 1.00 87.15 158 ALA O CA 1
ATOM 18394 C C . ALA H 1 158 ? 107.573 92.600 170.758 1.00 90.75 158 ALA O C 1
ATOM 18395 O O . ALA H 1 158 ? 107.104 93.742 170.688 1.00 94.33 158 ALA O O 1
ATOM 18402 N N . ILE H 1 159 ? 106.877 91.573 171.249 1.00 90.75 159 ILE O N 1
ATOM 18403 C CA . ILE H 1 159 ? 105.502 91.741 171.718 1.00 91.80 159 ILE O CA 1
ATOM 18404 C C . ILE H 1 159 ? 105.447 92.779 172.835 1.00 90.22 159 ILE O C 1
ATOM 18405 O O . ILE H 1 159 ? 104.643 93.732 172.805 1.00 95.15 159 ILE O O 1
ATOM 18421 N N . THR H 1 160 ? 106.309 92.605 173.842 1.00 85.23 160 THR O N 1
ATOM 18422 C CA . THR H 1 160 ? 106.239 93.458 175.021 1.00 88.35 160 THR O CA 1
ATOM 18423 C C . THR H 1 160 ? 106.506 94.913 174.660 1.00 91.49 160 THR O C 1
ATOM 18424 O O . THR H 1 160 ? 105.818 95.814 175.152 1.00 95.95 160 THR O O 1
ATOM 18435 N N . VAL H 1 161 ? 107.496 95.164 173.803 1.00 88.43 161 VAL O N 1
ATOM 18436 C CA . VAL H 1 161 ? 107.805 96.536 173.419 1.00 85.61 161 VAL O CA 1
ATOM 18437 C C . VAL H 1 161 ? 106.696 97.113 172.548 1.00 88.76 161 VAL O C 1
ATOM 18438 O O . VAL H 1 161 ? 106.388 98.309 172.631 1.00 92.17 161 VAL O O 1
ATOM 18451 N N . GLY H 1 162 ? 106.091 96.288 171.689 1.00 93.09 162 GLY O N 1
ATOM 18452 C CA . GLY H 1 162 ? 105.019 96.786 170.843 1.00 96.34 162 GLY O CA 1
ATOM 18453 C C . GLY H 1 162 ? 103.854 97.330 171.645 1.00 95.59 162 GLY O C 1
ATOM 18454 O O . GLY H 1 162 ? 103.282 98.372 171.305 1.00 91.37 162 GLY O O 1
ATOM 18458 N N . PHE H 1 163 ? 103.483 96.632 172.721 1.00 95.76 163 PHE O N 1
ATOM 18459 C CA . PHE H 1 163 ? 102.364 97.104 173.540 1.00 92.06 163 PHE O CA 1
ATOM 18460 C C . PHE H 1 163 ? 102.611 98.525 174.063 1.00 92.05 163 PHE O C 1
ATOM 18461 O O . PHE H 1 163 ? 101.799 99.448 173.845 1.00 95.84 163 PHE O O 1
ATOM 18478 N N . PHE H 1 164 ? 103.749 98.725 174.732 1.00 88.22 164 PHE O N 1
ATOM 18479 C CA . PHE H 1 164 ? 104.051 100.030 175.307 1.00 89.48 164 PHE O CA 1
ATOM 18480 C C . PHE H 1 164 ? 104.238 101.089 174.231 1.00 83.99 164 PHE O C 1
ATOM 18481 O O . PHE H 1 164 ? 103.877 102.250 174.444 1.00 85.70 164 PHE O O 1
ATOM 18498 N N . MET H 1 165 ? 104.792 100.721 173.072 1.00 82.08 165 MET O N 1
ATOM 18499 C CA . MET H 1 165 ? 104.955 101.707 172.009 1.00 79.72 165 MET O CA 1
ATOM 18500 C C . MET H 1 165 ? 103.611 102.171 171.465 1.00 84.28 165 MET O C 1
ATOM 18501 O O . MET H 1 165 ? 103.446 103.357 171.152 1.00 87.32 165 MET O O 1
ATOM 18515 N N . GLY H 1 166 ? 102.643 101.262 171.340 1.00 87.66 166 GLY O N 1
ATOM 18516 C CA . GLY H 1 166 ? 101.309 101.689 170.948 1.00 82.57 166 GLY O CA 1
ATOM 18517 C C . GLY H 1 166 ? 100.718 102.685 171.927 1.00 81.67 166 GLY O C 1
ATOM 18518 O O . GLY H 1 166 ? 100.200 103.743 171.530 1.00 86.50 166 GLY O O 1
ATOM 18522 N N . MET H 1 167 ? 100.809 102.379 173.225 1.00 80.57 167 MET O N 1
ATOM 18523 C CA . MET H 1 167 ? 100.298 103.341 174.202 1.00 77.17 167 MET O CA 1
ATOM 18524 C C . MET H 1 167 ? 101.027 104.679 174.099 1.00 79.24 167 MET O C 1
ATOM 18525 O O . MET H 1 167 ? 100.407 105.747 174.214 1.00 86.58 167 MET O O 1
ATOM 18539 N N . ALA H 1 168 ? 102.346 104.641 173.891 1.00 76.76 168 ALA O N 1
ATOM 18540 C CA . ALA H 1 168 ? 103.122 105.874 173.809 1.00 74.12 168 ALA O CA 1
ATOM 18541 C C . ALA H 1 168 ? 102.676 106.729 172.633 1.00 76.28 168 ALA O C 1
ATOM 18542 O O . ALA H 1 168 ? 102.545 107.953 172.759 1.00 85.78 168 ALA O O 1
ATOM 18549 N N . ARG H 1 169 ? 102.447 106.106 171.475 1.00 75.27 169 ARG O N 1
ATOM 18550 C CA . ARG H 1 169 ? 101.970 106.868 170.326 1.00 78.78 169 ARG O CA 1
ATOM 18551 C C . ARG H 1 169 ? 100.628 107.520 170.625 1.00 83.21 169 ARG O C 1
ATOM 18552 O O . ARG H 1 169 ? 100.416 108.705 170.315 1.00 83.47 169 ARG O O 1
ATOM 18573 N N . PHE H 1 170 ? 99.704 106.767 171.231 1.00 83.31 170 PHE O N 1
ATOM 18574 C CA . PHE H 1 170 ? 98.404 107.359 171.531 1.00 78.15 170 PHE O CA 1
ATOM 18575 C C . PHE H 1 170 ? 98.557 108.578 172.431 1.00 76.87 170 PHE O C 1
ATOM 18576 O O . PHE H 1 170 ? 97.945 109.628 172.188 1.00 81.36 170 PHE O O 1
ATOM 18593 N N . MET H 1 171 ? 99.353 108.448 173.496 1.00 75.01 171 MET O N 1
ATOM 18594 C CA . MET H 1 171 ? 99.507 109.566 174.420 1.00 78.39 171 MET O CA 1
ATOM 18595 C C . MET H 1 171 ? 100.149 110.764 173.739 1.00 76.39 171 MET O C 1
ATOM 18596 O O . MET H 1 171 ? 99.699 111.900 173.932 1.00 77.25 171 MET O O 1
ATOM 18610 N N . TYR H 1 172 ? 101.175 110.535 172.916 1.00 72.15 172 TYR O N 1
ATOM 18611 C CA . TYR H 1 172 ? 101.812 111.649 172.226 1.00 67.37 172 TYR O CA 1
ATOM 18612 C C . TYR H 1 172 ? 100.805 112.408 171.377 1.00 74.51 172 TYR O C 1
ATOM 18613 O O . TYR H 1 172 ? 100.778 113.644 171.389 1.00 79.95 172 TYR O O 1
ATOM 18631 N N . THR H 1 173 ? 99.966 111.692 170.627 1.00 79.02 173 THR O N 1
ATOM 18632 C CA . THR H 1 173 ? 99.041 112.400 169.746 1.00 79.46 173 THR O CA 1
ATOM 18633 C C . THR H 1 173 ? 97.959 113.129 170.535 1.00 76.98 173 THR O C 1
ATOM 18634 O O . THR H 1 173 ? 97.685 114.307 170.279 1.00 76.58 173 THR O O 1
ATOM 18645 N N . TYR H 1 174 ? 97.326 112.455 171.495 1.00 75.85 174 TYR O N 1
ATOM 18646 C CA . TYR H 1 174 ? 96.082 112.967 172.058 1.00 72.85 174 TYR O CA 1
ATOM 18647 C C . TYR H 1 174 ? 96.229 113.645 173.414 1.00 76.33 174 TYR O C 1
ATOM 18648 O O . TYR H 1 174 ? 95.213 114.066 173.976 1.00 83.25 174 TYR O O 1
ATOM 18666 N N . MET H 1 175 ? 97.437 113.767 173.964 1.00 75.36 175 MET O N 1
ATOM 18667 C CA . MET H 1 175 ? 97.541 114.491 175.230 1.00 73.37 175 MET O CA 1
ATOM 18668 C C . MET H 1 175 ? 98.624 115.559 175.246 1.00 75.45 175 MET O C 1
ATOM 18669 O O . MET H 1 175 ? 98.428 116.605 175.866 1.00 80.03 175 MET O O 1
ATOM 18683 N N . ALA H 1 176 ? 99.758 115.332 174.581 1.00 70.67 176 ALA O N 1
ATOM 18684 C CA . ALA H 1 176 ? 100.864 116.280 174.676 1.00 63.59 176 ALA O CA 1
ATOM 18685 C C . ALA H 1 176 ? 100.660 117.473 173.748 1.00 74.05 176 ALA O C 1
ATOM 18686 O O . ALA H 1 176 ? 100.892 118.626 174.139 1.00 78.76 176 ALA O O 1
ATOM 18693 N N . GLY H 1 177 ? 100.227 117.219 172.515 1.00 74.17 177 GLY O N 1
ATOM 18694 C CA . GLY H 1 177 ? 100.117 118.257 171.517 1.00 72.69 177 GLY O CA 1
ATOM 18695 C C . GLY H 1 177 ? 99.145 119.359 171.888 1.00 75.34 177 GLY O C 1
ATOM 18696 O O . GLY H 1 177 ? 99.453 120.552 171.778 1.00 76.49 177 GLY O O 1
ATOM 18700 N N . PRO H 1 178 ? 97.933 118.984 172.302 1.00 72.76 178 PRO O N 1
ATOM 18701 C CA . PRO H 1 178 ? 96.981 120.002 172.773 1.00 74.45 178 PRO O CA 1
ATOM 18702 C C . PRO H 1 178 ? 97.500 120.818 173.945 1.00 75.16 178 PRO O C 1
ATOM 18703 O O . PRO H 1 178 ? 97.309 122.043 173.984 1.00 80.05 178 PRO O O 1
ATOM 18714 N N . PHE H 1 179 ? 98.164 120.167 174.901 1.00 66.37 179 PHE O N 1
ATOM 18715 C CA . PHE H 1 179 ? 98.730 120.887 176.036 1.00 65.59 179 PHE O CA 1
ATOM 18716 C C . PHE H 1 179 ? 99.737 121.923 175.560 1.00 66.92 179 PHE O C 1
ATOM 18717 O O . PHE H 1 179 ? 99.715 123.082 175.997 1.00 71.44 179 PHE O O 1
ATOM 18734 N N . ASN H 1 180 ? 100.615 121.529 174.637 1.00 66.27 180 ASN O N 1
ATOM 18735 C CA . ASN H 1 180 ? 101.628 122.457 174.149 1.00 68.30 180 ASN O CA 1
ATOM 18736 C C . ASN H 1 180 ? 101.005 123.612 173.373 1.00 69.39 180 ASN O C 1
ATOM 18737 O O . ASN H 1 180 ? 101.442 124.760 173.507 1.00 73.93 180 ASN O O 1
ATOM 18748 N N . GLN H 1 181 ? 99.991 123.338 172.549 1.00 65.52 181 GLN O N 1
ATOM 18749 C CA . GLN H 1 181 ? 99.363 124.418 171.790 1.00 68.30 181 GLN O CA 1
ATOM 18750 C C . GLN H 1 181 ? 98.669 125.415 172.715 1.00 71.34 181 GLN O C 1
ATOM 18751 O O . GLN H 1 181 ? 98.771 126.636 172.522 1.00 78.05 181 GLN O O 1
ATOM 18765 N N . LEU H 1 182 ? 97.963 124.916 173.732 1.00 70.76 182 LEU O N 1
ATOM 18766 C CA . LEU H 1 182 ? 97.321 125.819 174.681 1.00 68.77 182 LEU O CA 1
ATOM 18767 C C . LEU H 1 182 ? 98.359 126.643 175.436 1.00 67.67 182 LEU O C 1
ATOM 18768 O O . LEU H 1 182 ? 98.157 127.843 175.677 1.00 72.07 182 LEU O O 1
ATOM 18784 N N . MET H 1 183 ? 99.487 126.027 175.801 1.00 65.83 183 MET O N 1
ATOM 18785 C CA . MET H 1 183 ? 100.557 126.783 176.444 1.00 66.75 183 MET O CA 1
ATOM 18786 C C . MET H 1 183 ? 101.096 127.867 175.519 1.00 65.01 183 MET O C 1
ATOM 18787 O O . MET H 1 183 ? 101.394 128.983 175.964 1.00 68.23 183 MET O O 1
ATOM 18801 N N . PHE H 1 184 ? 101.245 127.554 174.229 1.00 61.81 184 PHE O N 1
ATOM 18802 C CA . PHE H 1 184 ? 101.698 128.564 173.278 1.00 60.52 184 PHE O CA 1
ATOM 18803 C C . PHE H 1 184 ? 100.745 129.746 173.250 1.00 63.90 184 PHE O C 1
ATOM 18804 O O . PHE H 1 184 ? 101.177 130.904 173.258 1.00 66.06 184 PHE O O 1
ATOM 18821 N N . LEU H 1 185 ? 99.440 129.476 173.206 1.00 66.58 185 LEU O N 1
ATOM 18822 C CA . LEU H 1 185 ? 98.486 130.581 173.191 1.00 59.92 185 LEU O CA 1
ATOM 18823 C C . LEU H 1 185 ? 98.586 131.412 174.462 1.00 61.86 185 LEU O C 1
ATOM 18824 O O . LEU H 1 185 ? 98.530 132.645 174.409 1.00 68.22 185 LEU O O 1
ATOM 18840 N N . LEU H 1 186 ? 98.735 130.760 175.616 1.00 58.49 186 LEU O N 1
ATOM 18841 C CA . LEU H 1 186 ? 98.815 131.528 176.855 1.00 58.27 186 LEU O CA 1
ATOM 18842 C C . LEU H 1 186 ? 100.084 132.368 176.925 1.00 60.51 186 LEU O C 1
ATOM 18843 O O . LEU H 1 186 ? 100.065 133.461 177.499 1.00 67.48 186 LEU O O 1
ATOM 18859 N N . ILE H 1 187 ? 101.193 131.884 176.366 1.00 59.45 187 ILE O N 1
ATOM 18860 C CA . ILE H 1 187 ? 102.433 132.654 176.419 1.00 58.57 187 ILE O CA 1
ATOM 18861 C C . ILE H 1 187 ? 102.399 133.809 175.425 1.00 60.51 187 ILE O C 1
ATOM 18862 O O . ILE H 1 187 ? 102.787 134.936 175.751 1.00 66.86 187 ILE O O 1
ATOM 18878 N N . ALA H 1 188 ? 101.936 133.553 174.199 1.00 63.27 188 ALA O N 1
ATOM 18879 C CA . ALA H 1 188 ? 102.055 134.550 173.141 1.00 64.67 188 ALA O CA 1
ATOM 18880 C C . ALA H 1 188 ? 101.213 135.793 173.400 1.00 68.12 188 ALA O C 1
ATOM 18881 O O . ALA H 1 188 ? 101.397 136.802 172.710 1.00 68.59 188 ALA O O 1
ATOM 18888 N N . SER H 1 189 ? 100.294 135.750 174.365 1.00 66.30 189 SER O N 1
ATOM 18889 C CA . SER H 1 189 ? 99.449 136.905 174.641 1.00 62.15 189 SER O CA 1
ATOM 18890 C C . SER H 1 189 ? 100.059 137.864 175.656 1.00 66.90 189 SER O C 1
ATOM 18891 O O . SER H 1 189 ? 99.582 138.998 175.772 1.00 74.07 189 SER O O 1
ATOM 18899 N N . LEU H 1 190 ? 101.093 137.447 176.386 1.00 65.45 190 LEU O N 1
ATOM 18900 C CA . LEU H 1 190 ? 101.726 138.286 177.400 1.00 67.68 190 LEU O CA 1
ATOM 18901 C C . LEU H 1 190 ? 103.073 138.850 176.964 1.00 65.77 190 LEU O C 1
ATOM 18902 O O . LEU H 1 190 ? 103.452 139.937 177.405 1.00 68.80 190 LEU O O 1
ATOM 18918 N N . ALA H 1 191 ? 103.801 138.137 176.106 1.00 62.17 191 ALA O N 1
ATOM 18919 C CA . ALA H 1 191 ? 105.186 138.501 175.816 1.00 61.03 191 ALA O CA 1
ATOM 18920 C C . ALA H 1 191 ? 105.360 139.897 175.223 1.00 69.79 191 ALA O C 1
ATOM 18921 O O . ALA H 1 191 ? 106.315 140.592 175.621 1.00 75.57 191 ALA O O 1
ATOM 18928 N N . PRO H 1 192 ? 104.531 140.353 174.277 1.00 66.86 192 PRO O N 1
ATOM 18929 C CA . PRO H 1 192 ? 104.822 141.638 173.616 1.00 67.24 192 PRO O CA 1
ATOM 18930 C C . PRO H 1 192 ? 104.967 142.808 174.575 1.00 61.14 192 PRO O C 1
ATOM 18931 O O . PRO H 1 192 ? 105.851 143.657 174.388 1.00 59.05 192 PRO O O 1
ATOM 18942 N N . SER H 1 193 ? 104.120 142.876 175.603 1.00 58.92 193 SER O N 1
ATOM 18943 C CA . SER H 1 193 ? 104.171 144.002 176.529 1.00 58.72 193 SER O CA 1
ATOM 18944 C C . SER H 1 193 ? 105.475 144.007 177.313 1.00 59.37 193 SER O C 1
ATOM 18945 O O . SER H 1 193 ? 106.094 145.060 177.500 1.00 66.95 193 SER O O 1
ATOM 18953 N N . TRP H 1 194 ? 105.910 142.837 177.784 1.00 58.00 194 TRP O N 1
ATOM 18954 C CA . TRP H 1 194 ? 107.177 142.756 178.502 1.00 59.54 194 TRP O CA 1
ATOM 18955 C C . TRP H 1 194 ? 108.334 143.151 177.595 1.00 57.99 194 TRP O C 1
ATOM 18956 O O . TRP H 1 194 ? 109.242 143.885 178.009 1.00 59.22 194 TRP O O 1
ATOM 18977 N N . ARG H 1 195 ? 108.310 142.690 176.342 1.00 54.55 195 ARG O N 1
ATOM 18978 C CA . ARG H 1 195 ? 109.356 143.073 175.399 1.00 50.89 195 ARG O CA 1
ATOM 18979 C C . ARG H 1 195 ? 109.435 144.589 175.260 1.00 56.09 195 ARG O C 1
ATOM 18980 O O . ARG H 1 195 ? 110.507 145.193 175.414 1.00 60.23 195 ARG O O 1
ATOM 19001 N N . ALA H 1 196 ? 108.296 145.221 174.972 1.00 56.47 196 ALA O N 1
ATOM 19002 C CA . ALA H 1 196 ? 108.287 146.665 174.763 1.00 49.54 196 ALA O CA 1
ATOM 19003 C C . ALA H 1 196 ? 108.743 147.400 176.015 1.00 52.96 196 ALA O C 1
ATOM 19004 O O . ALA H 1 196 ? 109.556 148.331 175.944 1.00 58.67 196 ALA O O 1
ATOM 19011 N N . PHE H 1 197 ? 108.235 146.986 177.178 1.00 51.25 197 PHE O N 1
ATOM 19012 C CA . PHE H 1 197 ? 108.553 147.681 178.418 1.00 46.99 197 PHE O CA 1
ATOM 19013 C C . PHE H 1 197 ? 110.042 147.608 178.724 1.00 52.26 197 PHE O C 1
ATOM 19014 O O . PHE H 1 197 ? 110.658 148.612 179.096 1.00 63.25 197 PHE O O 1
ATOM 19031 N N . PHE H 1 198 ? 110.643 146.426 178.577 1.00 53.39 198 PHE O N 1
ATOM 19032 C CA . PHE H 1 198 ? 112.068 146.304 178.866 1.00 52.77 198 PHE O CA 1
ATOM 19033 C C . PHE H 1 198 ? 112.901 147.107 177.874 1.00 56.59 198 PHE O C 1
ATOM 19034 O O . PHE H 1 198 ? 113.841 147.815 178.264 1.00 62.89 198 PHE O O 1
ATOM 19051 N N . ARG H 1 199 ? 112.583 146.998 176.582 1.00 56.20 199 ARG O N 1
ATOM 19052 C CA . ARG H 1 199 ? 113.412 147.653 175.578 1.00 56.45 199 ARG O CA 1
ATOM 19053 C C . ARG H 1 199 ? 113.351 149.169 175.714 1.00 60.46 199 ARG O C 1
ATOM 19054 O O . ARG H 1 199 ? 114.377 149.851 175.614 1.00 61.22 199 ARG O O 1
ATOM 19075 N N . ALA H 1 200 ? 112.158 149.717 175.962 1.00 61.81 200 ALA O N 1
ATOM 19076 C CA . ALA H 1 200 ? 112.035 151.168 176.057 1.00 60.65 200 ALA O CA 1
ATOM 19077 C C . ALA H 1 200 ? 112.920 151.734 177.156 1.00 64.58 200 ALA O C 1
ATOM 19078 O O . ALA H 1 200 ? 113.369 152.881 177.061 1.00 73.46 200 ALA O O 1
ATOM 19085 N N . GLY H 1 201 ? 113.182 150.955 178.201 1.00 59.67 201 GLY O N 1
ATOM 19086 C CA . GLY H 1 201 ? 114.001 151.423 179.299 1.00 59.60 201 GLY O CA 1
ATOM 19087 C C . GLY H 1 201 ? 115.475 151.111 179.149 1.00 65.28 201 GLY O C 1
ATOM 19088 O O . GLY H 1 201 ? 116.312 151.836 179.692 1.00 70.83 201 GLY O O 1
ATOM 19092 N N . MET H 1 202 ? 115.816 150.047 178.417 1.00 64.53 202 MET O N 1
ATOM 19093 C CA . MET H 1 202 ? 117.206 149.604 178.373 1.00 59.83 202 MET O CA 1
ATOM 19094 C C . MET H 1 202 ? 117.942 149.942 177.082 1.00 63.53 202 MET O C 1
ATOM 19095 O O . MET H 1 202 ? 119.177 149.947 177.087 1.00 69.67 202 MET O O 1
ATOM 19109 N N . ASP H 1 203 ? 117.242 150.221 175.983 1.00 63.22 203 ASP O N 1
ATOM 19110 C CA . ASP H 1 203 ? 117.934 150.395 174.707 1.00 64.99 203 ASP O CA 1
ATOM 19111 C C . ASP H 1 203 ? 118.936 151.545 174.693 1.00 68.42 203 ASP O C 1
ATOM 19112 O O . ASP H 1 203 ? 120.038 151.353 174.151 1.00 72.35 203 ASP O O 1
ATOM 19121 N N . PRO H 1 204 ? 118.642 152.731 175.232 1.00 61.63 204 PRO O N 1
ATOM 19122 C CA . PRO H 1 204 ? 119.611 153.836 175.127 1.00 61.15 204 PRO O CA 1
ATOM 19123 C C . PRO H 1 204 ? 121.008 153.469 175.594 1.00 65.28 204 PRO O C 1
ATOM 19124 O O . PRO H 1 204 ? 121.999 153.981 175.052 1.00 66.71 204 PRO O O 1
ATOM 19135 N N . ILE H 1 205 ? 121.115 152.585 176.587 1.00 61.86 205 ILE O N 1
ATOM 19136 C CA . ILE H 1 205 ? 122.414 152.232 177.145 1.00 59.54 205 ILE O CA 1
ATOM 19137 C C . ILE H 1 205 ? 123.293 151.562 176.101 1.00 57.25 205 ILE O C 1
ATOM 19138 O O . ILE H 1 205 ? 124.525 151.643 176.175 1.00 67.79 205 ILE O O 1
ATOM 19154 N N . PHE H 1 206 ? 122.690 150.892 175.120 1.00 55.73 206 PHE O N 1
ATOM 19155 C CA . PHE H 1 206 ? 123.451 150.250 174.058 1.00 55.53 206 PHE O CA 1
ATOM 19156 C C . PHE H 1 206 ? 123.509 151.077 172.783 1.00 57.05 206 PHE O C 1
ATOM 19157 O O . PHE H 1 206 ? 124.365 150.813 171.934 1.00 63.49 206 PHE O O 1
ATOM 19174 N N . GLU H 1 207 ? 122.623 152.060 172.625 1.00 56.83 207 GLU O N 1
ATOM 19175 C CA . GLU H 1 207 ? 122.802 153.037 171.559 1.00 61.33 207 GLU O CA 1
ATOM 19176 C C . GLU H 1 207 ? 123.998 153.936 171.844 1.00 65.48 207 GLU O C 1
ATOM 19177 O O . GLU H 1 207 ? 124.753 154.284 170.929 1.00 66.66 207 GLU O O 1
ATOM 19189 N N . SER H 1 208 ? 124.180 154.329 173.107 1.00 65.31 208 SER O N 1
ATOM 19190 C CA . SER H 1 208 ? 125.358 155.112 173.465 1.00 61.83 208 SER O CA 1
ATOM 19191 C C . SER H 1 208 ? 126.636 154.307 173.267 1.00 62.95 208 SER O C 1
ATOM 19192 O O . SER H 1 208 ? 127.626 154.825 172.741 1.00 66.66 208 SER O O 1
ATOM 19200 N N . GLY H 1 209 ? 126.632 153.037 173.676 1.00 56.74 209 GLY O N 1
ATOM 19201 C CA . GLY H 1 209 ? 127.817 152.211 173.541 1.00 54.22 209 GLY O CA 1
ATOM 19202 C C . GLY H 1 209 ? 128.183 151.896 172.108 1.00 56.86 209 GLY O C 1
ATOM 19203 O O . GLY H 1 209 ? 129.301 151.440 171.850 1.00 60.68 209 GLY O O 1
ATOM 19207 N N . SER H 1 210 ? 127.264 152.127 171.170 1.00 55.53 210 SER O N 1
ATOM 19208 C CA . SER H 1 210 ? 127.527 151.840 169.768 1.00 47.84 210 SER O CA 1
ATOM 19209 C C . SER H 1 210 ? 128.551 152.788 169.159 1.00 53.58 210 SER O C 1
ATOM 19210 O O . SER H 1 210 ? 129.161 152.445 168.142 1.00 54.83 210 SER O O 1
ATOM 19218 N N . LEU H 1 211 ? 128.755 153.965 169.752 1.00 57.07 211 LEU O N 1
ATOM 19219 C CA . LEU H 1 211 ? 129.644 154.961 169.168 1.00 48.63 211 LEU O CA 1
ATOM 19220 C C . LEU H 1 211 ? 131.110 154.561 169.232 1.00 49.32 211 LEU O C 1
ATOM 19221 O O . LEU H 1 211 ? 131.939 155.225 168.602 1.00 50.69 211 LEU O O 1
ATOM 19237 N N . ALA H 1 212 ? 131.453 153.508 169.974 1.00 49.69 212 ALA O N 1
ATOM 19238 C CA . ALA H 1 212 ? 132.853 153.136 170.126 1.00 48.28 212 ALA O CA 1
ATOM 19239 C C . ALA H 1 212 ? 133.438 152.531 168.858 1.00 48.98 212 ALA O C 1
ATOM 19240 O O . ALA H 1 212 ? 134.657 152.593 168.667 1.00 56.53 212 ALA O O 1
ATOM 19247 N N . LEU H 1 213 ? 132.611 151.949 167.992 1.00 45.30 213 LEU O N 1
ATOM 19248 C CA . LEU H 1 213 ? 133.092 151.306 166.778 1.00 43.99 213 LEU O CA 1
ATOM 19249 C C . LEU H 1 213 ? 132.966 152.187 165.546 1.00 42.42 213 LEU O C 1
ATOM 19250 O O . LEU H 1 213 ? 133.234 151.717 164.438 1.00 42.51 213 LEU O O 1
ATOM 19266 N N . SER H 1 214 ? 132.559 153.441 165.707 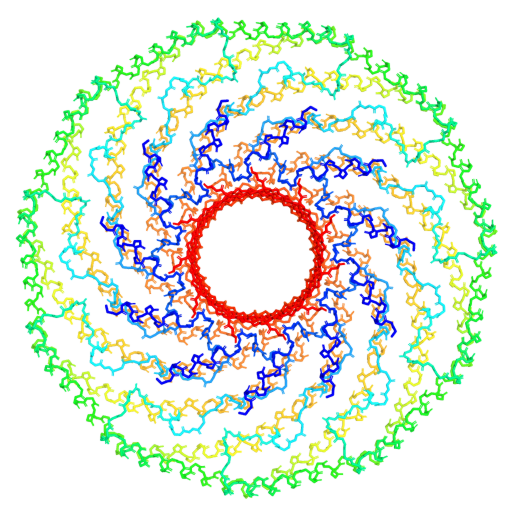1.00 44.18 214 SER O N 1
ATOM 19267 C CA . SER H 1 214 ? 132.760 154.412 164.650 1.00 46.40 214 SER O CA 1
ATOM 19268 C C . SER H 1 214 ? 134.231 154.818 164.614 1.00 60.06 214 SER O C 1
ATOM 19269 O O . SER H 1 214 ? 135.023 154.467 165.493 1.00 69.45 214 SER O O 1
ATOM 19277 N N . ASN H 1 215 ? 134.604 155.559 163.579 1.00 56.61 215 ASN O N 1
ATOM 19278 C CA . ASN H 1 215 ? 135.933 156.158 163.518 1.00 51.96 215 ASN O CA 1
ATOM 19279 C C . ASN H 1 215 ? 137.031 155.098 163.531 1.00 46.70 215 ASN O C 1
ATOM 19280 O O . ASN H 1 215 ? 138.002 155.198 164.283 1.00 49.75 215 ASN O O 1
ATOM 19291 N N . ILE H 1 216 ? 136.876 154.067 162.706 1.00 47.97 216 ILE O N 1
ATOM 19292 C CA . ILE H 1 216 ? 137.973 153.149 162.420 1.00 47.46 216 ILE O CA 1
ATOM 19293 C C . ILE H 1 216 ? 138.676 153.626 161.157 1.00 47.98 216 ILE O C 1
ATOM 19294 O O . ILE H 1 216 ? 138.026 154.054 160.198 1.00 53.00 216 ILE O O 1
ATOM 19310 N N . GLN H 1 217 ? 140.007 153.570 161.156 1.00 41.81 217 GLN O N 1
ATOM 19311 C CA . GLN H 1 217 ? 140.803 154.090 160.050 1.00 45.45 217 GLN O CA 1
ATOM 19312 C C . GLN H 1 217 ? 142.033 153.215 159.876 1.00 51.07 217 GLN O C 1
ATOM 19313 O O . GLN H 1 217 ? 142.748 152.956 160.847 1.00 55.29 217 GLN O O 1
ATOM 19327 N N . VAL H 1 218 ? 142.285 152.768 158.645 1.00 55.33 218 VAL O N 1
ATOM 19328 C CA . VAL H 1 218 ? 143.312 151.772 158.359 1.00 50.36 218 VAL O CA 1
ATOM 19329 C C . VAL H 1 218 ? 144.186 152.252 157.207 1.00 50.53 218 VAL O C 1
ATOM 19330 O O . VAL H 1 218 ? 143.679 152.793 156.220 1.00 59.03 218 VAL O O 1
ATOM 19343 N N . ARG H 1 219 ? 145.496 152.054 157.341 1.00 46.10 219 ARG O N 1
ATOM 19344 C CA . ARG H 1 219 ? 146.465 152.260 156.271 1.00 47.68 219 ARG O CA 1
ATOM 19345 C C . ARG H 1 219 ? 147.176 150.941 156.002 1.00 51.15 219 ARG O C 1
ATOM 19346 O O . ARG H 1 219 ? 147.670 150.302 156.935 1.00 52.51 219 ARG O O 1
ATOM 19367 N N . LEU H 1 220 ? 147.237 150.537 154.732 1.00 55.77 220 LEU O N 1
ATOM 19368 C CA . LEU H 1 220 ? 147.699 149.206 154.364 1.00 57.58 220 LEU O CA 1
ATOM 19369 C C . LEU H 1 220 ? 148.629 149.267 153.159 1.00 61.39 220 LEU O C 1
ATOM 19370 O O . LEU H 1 220 ? 148.409 150.052 152.233 1.00 68.58 220 LEU O O 1
ATOM 19386 N N . GLY H 1 221 ? 149.665 148.441 153.183 1.00 56.84 221 GLY O N 1
ATOM 19387 C CA . GLY H 1 221 ? 150.577 148.317 152.055 1.00 60.22 221 GLY O CA 1
ATOM 19388 C C . GLY H 1 221 ? 150.944 146.866 151.821 1.00 67.97 221 GLY O C 1
ATOM 19389 O O . GLY H 1 221 ? 151.060 146.088 152.765 1.00 66.56 221 GLY O O 1
ATOM 19393 N N . MET H 1 222 ? 151.138 146.512 150.547 1.00 73.95 222 MET O N 1
ATOM 19394 C CA . MET H 1 222 ? 151.218 145.113 150.141 1.00 72.92 222 MET O CA 1
ATOM 19395 C C . MET H 1 222 ? 152.334 144.864 149.133 1.00 68.61 222 MET O C 1
ATOM 19396 O O . MET H 1 222 ? 152.652 145.727 148.311 1.00 68.73 222 MET O O 1
ATOM 19410 N N . GLU H 1 223 ? 152.917 143.666 149.212 1.00 68.41 223 GLU O N 1
ATOM 19411 C CA . GLU H 1 223 ? 153.812 143.106 148.205 1.00 66.49 223 GLU O CA 1
ATOM 19412 C C . GLU H 1 223 ? 153.332 141.702 147.861 1.00 69.21 223 GLU O C 1
ATOM 19413 O O . GLU H 1 223 ? 152.805 140.997 148.725 1.00 73.22 223 GLU O O 1
ATOM 19425 N N . GLY H 1 224 ? 153.514 141.288 146.607 1.00 64.55 224 GLY O N 1
ATOM 19426 C CA . GLY H 1 224 ? 153.083 139.955 146.227 1.00 60.23 224 GLY O CA 1
ATOM 19427 C C . GLY H 1 224 ? 153.734 139.345 145.002 1.00 55.55 224 GLY O C 1
ATOM 19428 O O . GLY H 1 224 ? 154.053 140.042 144.036 1.00 57.44 224 GLY O O 1
ATOM 19432 N N . LYS H 1 225 ? 153.929 138.027 145.043 1.00 52.84 225 LYS O N 1
ATOM 19433 C CA . LYS H 1 225 ? 154.358 137.226 143.904 1.00 48.17 225 LYS O CA 1
ATOM 19434 C C . LYS H 1 225 ? 153.389 136.067 143.728 1.00 53.13 225 LYS O C 1
ATOM 19435 O O . LYS H 1 225 ? 152.854 135.547 144.711 1.00 57.57 225 LYS O O 1
ATOM 19454 N N . ALA H 1 226 ? 153.166 135.653 142.482 1.00 51.18 226 ALA O N 1
ATOM 19455 C CA . ALA H 1 226 ? 152.231 134.573 142.201 1.00 46.10 226 ALA O CA 1
ATOM 19456 C C . ALA H 1 226 ? 152.694 133.756 141.005 1.00 46.69 226 ALA O C 1
ATOM 19457 O O . ALA H 1 226 ? 153.276 134.294 140.061 1.00 54.82 226 ALA O O 1
ATOM 19464 N N . ARG H 1 227 ? 152.431 132.452 141.061 1.00 45.36 227 ARG O N 1
ATOM 19465 C CA . ARG H 1 227 ? 152.673 131.526 139.964 1.00 45.81 227 ARG O CA 1
ATOM 19466 C C . ARG H 1 227 ? 151.435 130.658 139.796 1.00 51.99 227 ARG O C 1
ATOM 19467 O O . ARG H 1 227 ? 150.780 130.318 140.783 1.00 55.71 227 ARG O O 1
ATOM 19488 N N . HIS H 1 228 ? 151.109 130.297 138.555 1.00 55.46 228 HIS O N 1
ATOM 19489 C CA . HIS H 1 228 ? 149.904 129.514 138.317 1.00 56.29 228 HIS O CA 1
ATOM 19490 C C . HIS H 1 228 ? 150.066 128.639 137.082 1.00 58.35 228 HIS O C 1
ATOM 19491 O O . HIS H 1 228 ? 150.921 128.881 136.228 1.00 65.68 228 HIS O O 1
ATOM 19505 N N . LYS H 1 229 ? 149.221 127.609 137.010 1.00 57.84 229 LYS O N 1
ATOM 19506 C CA . LYS H 1 229 ? 149.227 126.635 135.928 1.00 63.21 229 LYS O CA 1
ATOM 19507 C C . LYS H 1 229 ? 147.808 126.254 135.544 1.00 70.01 229 LYS O C 1
ATOM 19508 O O . LYS H 1 229 ? 146.897 126.299 136.374 1.00 72.68 229 LYS O O 1
ATOM 19527 N N . GLU H 1 230 ? 147.636 125.864 134.285 1.00 76.05 230 GLU O N 1
ATOM 19528 C CA . GLU H 1 230 ? 146.445 125.154 133.842 1.00 75.04 230 GLU O CA 1
ATOM 19529 C C . GLU H 1 230 ? 146.805 123.685 133.673 1.00 78.12 230 GLU O C 1
ATOM 19530 O O . GLU H 1 230 ? 147.816 123.359 133.044 1.00 85.82 230 GLU O O 1
ATOM 19542 N N . LEU H 1 231 ? 145.987 122.806 134.239 1.00 77.91 231 LEU O N 1
ATOM 19543 C CA . LEU H 1 231 ? 146.215 121.372 134.105 1.00 76.93 231 LEU O CA 1
ATOM 19544 C C . LEU H 1 231 ? 145.481 120.829 132.884 1.00 76.99 231 LEU O C 1
ATOM 19545 O O . LEU H 1 231 ? 145.656 119.672 132.505 1.00 76.21 231 LEU O O 1
ATOM 19561 N N . GLU I 1 79 ? 165.538 112.356 147.346 1.00 141.26 79 GLU P N 1
ATOM 19562 C CA . GLU I 1 79 ? 164.607 111.191 147.371 1.00 142.47 79 GLU P CA 1
ATOM 19563 C C . GLU I 1 79 ? 163.435 111.405 148.326 1.00 142.23 79 GLU P C 1
ATOM 19564 O O . GLU I 1 79 ? 162.305 111.629 147.897 1.00 138.61 79 GLU P O 1
ATOM 19576 N N . ALA I 1 80 ? 163.720 111.337 149.629 1.00 144.86 80 ALA P N 1
ATOM 19577 C CA . ALA I 1 80 ? 162.652 111.313 150.624 1.00 143.09 80 ALA P CA 1
ATOM 19578 C C . ALA I 1 80 ? 161.802 112.576 150.571 1.00 140.75 80 ALA P C 1
ATOM 19579 O O . ALA I 1 80 ? 160.567 112.501 150.528 1.00 133.83 80 ALA P O 1
ATOM 19586 N N . GLU I 1 81 ? 162.441 113.749 150.577 1.00 142.99 81 GLU P N 1
ATOM 19587 C CA . GLU I 1 81 ? 161.680 114.993 150.600 1.00 138.35 81 GLU P CA 1
ATOM 19588 C C . GLU I 1 81 ? 160.814 115.138 149.357 1.00 131.15 81 GLU P C 1
ATOM 19589 O O . GLU I 1 81 ? 159.715 115.697 149.429 1.00 125.73 81 GLU P O 1
ATOM 19601 N N . GLU I 1 82 ? 161.283 114.636 148.215 1.00 129.48 82 GLU P N 1
ATOM 19602 C CA . GLU I 1 82 ? 160.500 114.743 146.990 1.00 127.05 82 GLU P CA 1
ATOM 19603 C C . GLU I 1 82 ? 159.209 113.938 147.091 1.00 124.46 82 GLU P C 1
ATOM 19604 O O . GLU I 1 82 ? 158.131 114.432 146.744 1.00 121.61 82 GLU P O 1
ATOM 19616 N N . LYS I 1 83 ? 159.298 112.693 147.566 1.00 123.36 83 LYS P N 1
ATOM 19617 C CA . LYS I 1 83 ? 158.091 111.893 147.743 1.00 120.31 83 LYS P CA 1
ATOM 19618 C C . LYS I 1 83 ? 157.182 112.500 148.802 1.00 114.70 83 LYS P C 1
ATOM 19619 O O . LYS I 1 83 ? 155.954 112.481 148.651 1.00 114.45 83 LYS P O 1
ATOM 19638 N N . TYR I 1 84 ? 157.761 113.053 149.868 1.00 113.45 84 TYR P N 1
ATOM 19639 C CA . TYR I 1 84 ? 156.955 113.722 150.883 1.00 112.67 84 TYR P CA 1
ATOM 19640 C C . TYR I 1 84 ? 156.158 114.872 150.277 1.00 107.41 84 TYR P C 1
ATOM 19641 O O . TYR I 1 84 ? 154.952 115.007 150.519 1.00 103.98 84 TYR P O 1
ATOM 19659 N N . ILE I 1 85 ? 156.817 115.706 149.471 1.00 106.07 85 ILE P N 1
ATOM 19660 C CA . ILE I 1 85 ? 156.136 116.848 148.868 1.00 98.55 85 ILE P CA 1
ATOM 19661 C C . ILE I 1 85 ? 155.092 116.375 147.867 1.00 97.71 85 ILE P C 1
ATOM 19662 O O . ILE I 1 85 ? 154.011 116.964 147.751 1.00 98.70 85 ILE P O 1
ATOM 19678 N N . GLU I 1 86 ? 155.396 115.311 147.123 1.00 99.58 86 GLU P N 1
ATOM 19679 C CA . GLU I 1 86 ? 154.413 114.771 146.192 1.00 99.17 86 GLU P CA 1
ATOM 19680 C C . GLU I 1 86 ? 153.167 114.304 146.932 1.00 97.76 86 GLU P C 1
ATOM 19681 O O . GLU I 1 86 ? 152.044 114.491 146.453 1.00 94.49 86 GLU P O 1
ATOM 19693 N N . ARG I 1 87 ? 153.347 113.690 148.101 1.00 99.99 87 ARG P N 1
ATOM 19694 C CA . ARG I 1 87 ? 152.197 113.257 148.886 1.00 98.17 87 ARG P CA 1
ATOM 19695 C C . ARG I 1 87 ? 151.437 114.440 149.474 1.00 93.24 87 ARG P C 1
ATOM 19696 O O . ARG I 1 87 ? 150.213 114.377 149.625 1.00 90.90 87 ARG P O 1
ATOM 19717 N N . GLN I 1 88 ? 152.140 115.520 149.823 1.00 92.05 88 GLN P N 1
ATOM 19718 C CA . GLN I 1 88 ? 151.461 116.665 150.423 1.00 84.28 88 GLN P CA 1
ATOM 19719 C C . GLN I 1 88 ? 150.609 117.423 149.413 1.00 81.04 88 GLN P C 1
ATOM 19720 O O . GLN I 1 88 ? 149.603 118.032 149.792 1.00 79.77 88 GLN P O 1
ATOM 19734 N N . LEU I 1 89 ? 150.986 117.406 148.136 1.00 82.81 89 LEU P N 1
ATOM 19735 C CA . LEU I 1 89 ? 150.331 118.236 147.134 1.00 71.22 89 LEU P CA 1
ATOM 19736 C C . LEU I 1 89 ? 149.075 117.603 146.548 1.00 75.30 89 LEU P C 1
ATOM 19737 O O . LEU I 1 89 ? 148.406 118.247 145.734 1.00 77.81 89 LEU P O 1
ATOM 19753 N N . LYS I 1 90 ? 148.734 116.372 146.932 1.00 80.03 90 LYS P N 1
ATOM 19754 C CA . LYS I 1 90 ? 147.554 115.727 146.365 1.00 73.68 90 LYS P CA 1
ATOM 19755 C C . LYS I 1 90 ? 146.272 116.318 146.936 1.00 73.03 90 LYS P C 1
ATOM 19756 O O . LYS I 1 90 ? 145.308 116.562 146.202 1.00 74.65 90 LYS P O 1
ATOM 19775 N N . TYR I 1 91 ? 146.240 116.552 148.246 1.00 71.62 91 TYR P N 1
ATOM 19776 C CA . TYR I 1 91 ? 145.038 117.012 148.931 1.00 70.42 91 TYR P CA 1
ATOM 19777 C C . TYR I 1 91 ? 145.450 117.998 150.011 1.00 72.50 91 TYR P C 1
ATOM 19778 O O . TYR I 1 91 ? 146.300 117.682 150.848 1.00 71.91 91 TYR P O 1
ATOM 19796 N N . LEU I 1 92 ? 144.851 119.188 149.992 1.00 72.02 92 LEU P N 1
ATOM 19797 C CA . LEU I 1 92 ? 145.241 120.281 150.871 1.00 69.71 92 LEU P CA 1
ATOM 19798 C C . LEU I 1 92 ? 144.183 120.625 151.913 1.00 70.55 92 LEU P C 1
ATOM 19799 O O . LEU I 1 92 ? 144.316 121.647 152.591 1.00 66.80 92 LEU P O 1
ATOM 19815 N N . GLY I 1 93 ? 143.145 119.805 152.064 1.00 72.98 93 GLY P N 1
ATOM 19816 C CA . GLY I 1 93 ? 142.030 120.137 152.921 1.00 65.80 93 GLY P CA 1
ATOM 19817 C C . GLY I 1 93 ? 142.154 119.602 154.335 1.00 67.73 93 GLY P C 1
ATOM 19818 O O . GLY I 1 93 ? 143.189 119.061 154.736 1.00 76.46 93 GLY P O 1
ATOM 19822 N N . PRO I 1 94 ? 141.090 119.755 155.122 1.00 59.66 94 PRO P N 1
ATOM 19823 C CA . PRO I 1 94 ? 141.115 119.279 156.510 1.00 56.24 94 PRO P CA 1
ATOM 19824 C C . PRO I 1 94 ? 141.244 117.766 156.600 1.00 63.28 94 PRO P C 1
ATOM 19825 O O . PRO I 1 94 ? 140.813 117.027 155.713 1.00 68.70 94 PRO P O 1
ATOM 19836 N N . ILE I 1 95 ? 141.849 117.307 157.699 1.00 65.49 95 ILE P N 1
ATOM 19837 C CA . ILE I 1 95 ? 142.128 115.892 157.902 1.00 70.92 95 ILE P CA 1
ATOM 19838 C C . ILE I 1 95 ? 141.743 115.390 159.286 1.00 78.19 95 ILE P C 1
ATOM 19839 O O . ILE I 1 95 ? 142.043 114.243 159.617 1.00 83.66 95 ILE P O 1
ATOM 19855 N N . SER I 1 96 ? 141.092 116.203 160.115 1.00 80.53 96 SER P N 1
ATOM 19856 C CA . SER I 1 96 ? 140.841 115.799 161.493 1.00 79.62 96 SER P CA 1
ATOM 19857 C C . SER I 1 96 ? 139.822 114.663 161.556 1.00 94.28 96 SER P C 1
ATOM 19858 O O . SER I 1 96 ? 139.047 114.428 160.625 1.00 100.45 96 SER P O 1
ATOM 19866 N N . GLN I 1 97 ? 139.836 113.950 162.687 1.00 98.49 97 GLN P N 1
ATOM 19867 C CA . GLN I 1 97 ? 138.992 112.778 162.902 1.00 98.30 97 GLN P CA 1
ATOM 19868 C C . GLN I 1 97 ? 138.121 112.907 164.149 1.00 92.55 97 GLN P C 1
ATOM 19869 O O . GLN I 1 97 ? 137.684 111.894 164.702 1.00 90.42 97 GLN P O 1
ATOM 19883 N N . VAL I 1 98 ? 137.847 114.134 164.600 1.00 92.59 98 VAL P N 1
ATOM 19884 C CA . VAL I 1 98 ? 137.124 114.333 165.851 1.00 87.58 98 VAL P CA 1
ATOM 19885 C C . VAL I 1 98 ? 135.670 113.894 165.784 1.00 85.72 98 VAL P C 1
ATOM 19886 O O . VAL I 1 98 ? 135.021 113.787 166.830 1.00 84.85 98 VAL P O 1
ATOM 19899 N N . SER I 1 99 ? 135.138 113.633 164.590 1.00 89.91 99 SER P N 1
ATOM 19900 C CA . SER I 1 99 ? 133.733 113.262 164.468 1.00 93.21 99 SER P CA 1
ATOM 19901 C C . SER I 1 99 ? 133.464 111.820 164.882 1.00 94.51 99 SER P C 1
ATOM 19902 O O . SER I 1 99 ? 132.298 111.411 164.897 1.00 95.08 99 SER P O 1
ATOM 19910 N N . ASP I 1 100 ? 134.498 111.045 165.207 1.00 95.70 100 ASP P N 1
ATOM 19911 C CA . ASP I 1 100 ? 134.354 109.655 165.626 1.00 87.53 100 ASP P CA 1
ATOM 19912 C C . ASP I 1 100 ? 134.956 109.525 167.018 1.00 83.19 100 ASP P C 1
ATOM 19913 O O . ASP I 1 100 ? 136.124 109.868 167.226 1.00 85.40 100 ASP P O 1
ATOM 19922 N N . ALA I 1 101 ? 134.160 109.028 167.963 1.00 74.85 101 ALA P N 1
ATOM 19923 C CA . ALA I 1 101 ? 134.581 108.906 169.351 1.00 66.78 101 ALA P CA 1
ATOM 19924 C C . ALA I 1 101 ? 134.934 107.481 169.759 1.00 65.73 101 ALA P C 1
ATOM 19925 O O . ALA I 1 101 ? 135.260 107.258 170.929 1.00 65.88 101 ALA P O 1
ATOM 19932 N N . TYR I 1 102 ? 134.885 106.521 168.838 1.00 67.94 102 TYR P N 1
ATOM 19933 C CA . TYR I 1 102 ? 135.023 105.102 169.152 1.00 69.77 102 TYR P CA 1
ATOM 19934 C C . TYR I 1 102 ? 136.103 104.443 168.300 1.00 75.77 102 TYR P C 1
ATOM 19935 O O . TYR I 1 102 ? 135.874 103.406 167.675 1.00 80.10 102 TYR P O 1
ATOM 19953 N N . ARG I 1 103 ? 137.295 105.033 168.262 1.00 73.15 103 ARG P N 1
ATOM 19954 C CA . ARG I 1 103 ? 138.369 104.579 167.391 1.00 70.84 103 ARG P CA 1
ATOM 19955 C C . ARG I 1 103 ? 139.577 104.127 168.202 1.00 67.96 103 ARG P C 1
ATOM 19956 O O . ARG I 1 103 ? 139.781 104.562 169.339 1.00 69.81 103 ARG P O 1
ATOM 19977 N N . LEU I 1 104 ? 140.375 103.246 167.602 1.00 71.47 104 LEU P N 1
ATOM 19978 C CA . LEU I 1 104 ? 141.614 102.768 168.198 1.00 73.36 104 LEU P CA 1
ATOM 19979 C C . LEU I 1 104 ? 142.807 103.566 167.677 1.00 80.10 104 LEU P C 1
ATOM 19980 O O . LEU I 1 104 ? 142.709 104.318 166.705 1.00 91.20 104 LEU P O 1
ATOM 19996 N N . ASP I 1 105 ? 143.948 103.383 168.341 1.00 82.64 105 ASP P N 1
ATOM 19997 C CA . ASP I 1 105 ? 145.175 104.108 168.034 1.00 91.62 105 ASP P CA 1
ATOM 19998 C C . ASP I 1 105 ? 146.212 103.249 167.319 1.00 92.09 105 ASP P C 1
ATOM 19999 O O . ASP I 1 105 ? 147.371 103.658 167.211 1.00 88.49 105 ASP P O 1
ATOM 20008 N N . THR I 1 106 ? 145.824 102.073 166.823 1.00 93.04 106 THR P N 1
ATOM 20009 C CA . THR I 1 106 ? 146.814 101.122 166.326 1.00 90.02 106 THR P CA 1
ATOM 20010 C C . THR I 1 106 ? 147.552 101.641 165.098 1.00 95.32 106 THR P C 1
ATOM 20011 O O . THR I 1 106 ? 148.692 101.236 164.848 1.00 96.70 106 THR P O 1
ATOM 20022 N N . THR I 1 107 ? 146.931 102.532 164.321 1.00 102.42 107 THR P N 1
ATOM 20023 C CA . THR I 1 107 ? 147.504 102.907 163.031 1.00 103.77 107 THR P CA 1
ATOM 20024 C C . THR I 1 107 ? 148.792 103.711 163.162 1.00 103.16 107 THR P C 1
ATOM 20025 O O . THR I 1 107 ? 149.535 103.823 162.182 1.00 100.24 107 THR P O 1
ATOM 20036 N N . THR I 1 108 ? 149.077 104.273 164.339 1.00 102.78 108 THR P N 1
ATOM 20037 C CA . THR I 1 108 ? 150.252 105.123 164.498 1.00 97.96 108 THR P CA 1
ATOM 20038 C C . THR I 1 108 ? 151.512 104.342 164.850 1.00 92.60 108 THR P C 1
ATOM 20039 O O . THR I 1 108 ? 152.615 104.878 164.704 1.00 91.93 108 THR P O 1
ATOM 20050 N N . LEU I 1 109 ? 151.381 103.097 165.295 1.00 92.22 109 LEU P N 1
ATOM 20051 C CA . LEU I 1 109 ? 152.522 102.357 165.810 1.00 90.62 109 LEU P CA 1
ATOM 20052 C C . LEU I 1 109 ? 153.358 101.777 164.675 1.00 93.06 109 LEU P C 1
ATOM 20053 O O . LEU I 1 109 ? 152.860 101.509 163.579 1.00 99.73 109 LEU P O 1
ATOM 20069 N N . LYS I 1 110 ? 154.648 101.587 164.954 1.00 95.28 110 LYS P N 1
ATOM 20070 C CA . LYS I 1 110 ? 155.602 101.064 163.974 1.00 95.90 110 LYS P CA 1
ATOM 20071 C C . LYS I 1 110 ? 156.596 100.181 164.722 1.00 92.82 110 LYS P C 1
ATOM 20072 O O . LYS I 1 110 ? 157.459 100.685 165.446 1.00 89.17 110 LYS P O 1
ATOM 20091 N N . ILE I 1 111 ? 156.478 98.872 164.537 1.00 94.44 111 ILE P N 1
ATOM 20092 C CA . ILE I 1 111 ? 157.335 97.897 165.199 1.00 97.12 111 ILE P CA 1
ATOM 20093 C C . ILE I 1 111 ? 158.157 97.217 164.113 1.00 103.64 111 ILE P C 1
ATOM 20094 O O . ILE I 1 111 ? 157.693 96.277 163.459 1.00 114.12 111 ILE P O 1
ATOM 20110 N N . GLU I 1 112 ? 159.383 97.694 163.920 1.00 97.73 112 GLU P N 1
ATOM 20111 C CA . GLU I 1 112 ? 160.294 97.116 162.945 1.00 94.38 112 GLU P CA 1
ATOM 20112 C C . GLU I 1 112 ? 161.706 97.508 163.349 1.00 96.18 112 GLU P C 1
ATOM 20113 O O . GLU I 1 112 ? 161.912 98.499 164.053 1.00 104.12 112 GLU P O 1
ATOM 20125 N N . PHE I 1 113 ? 162.682 96.720 162.895 1.00 93.10 113 PHE P N 1
ATOM 20126 C CA . PHE I 1 113 ? 164.046 96.900 163.384 1.00 88.71 113 PHE P CA 1
ATOM 20127 C C . PHE I 1 113 ? 164.563 98.302 163.090 1.00 86.90 113 PHE P C 1
ATOM 20128 O O . PHE I 1 113 ? 165.197 98.929 163.946 1.00 84.40 113 PHE P O 1
ATOM 20145 N N . ASP I 1 114 ? 164.310 98.812 161.885 1.00 92.26 114 ASP P N 1
ATOM 20146 C CA . ASP I 1 114 ? 164.782 100.147 161.541 1.00 96.13 114 ASP P CA 1
ATOM 20147 C C . ASP I 1 114 ? 164.127 101.225 162.393 1.00 93.62 114 ASP P C 1
ATOM 20148 O O . ASP I 1 114 ? 164.675 102.327 162.502 1.00 94.78 114 ASP P O 1
ATOM 20157 N N . ASP I 1 115 ? 162.974 100.937 162.993 1.00 93.56 115 ASP P N 1
ATOM 20158 C CA . ASP I 1 115 ? 162.299 101.885 163.868 1.00 88.51 115 ASP P CA 1
ATOM 20159 C C . ASP I 1 115 ? 162.519 101.593 165.344 1.00 84.19 115 ASP P C 1
ATOM 20160 O O . ASP I 1 115 ? 162.537 102.527 166.152 1.00 80.51 115 ASP P O 1
ATOM 20169 N N . SER I 1 116 ? 162.691 100.323 165.714 1.00 84.07 116 SER P N 1
ATOM 20170 C CA . SER I 1 116 ? 162.926 99.974 167.109 1.00 77.97 116 SER P CA 1
ATOM 20171 C C . SER I 1 116 ? 164.341 100.313 167.556 1.00 77.36 116 SER P C 1
ATOM 20172 O O . SER I 1 116 ? 164.564 100.571 168.743 1.00 78.77 116 SER P O 1
ATOM 20180 N N . PHE I 1 117 ? 165.301 100.321 166.632 1.00 79.95 117 PHE P N 1
ATOM 20181 C CA . PHE I 1 117 ? 166.712 100.552 166.939 1.00 76.37 117 PHE P CA 1
ATOM 20182 C C . PHE I 1 117 ? 167.210 101.679 166.046 1.00 80.48 117 PHE P C 1
ATOM 20183 O O . PHE I 1 117 ? 167.941 101.443 165.076 1.00 86.00 117 PHE P O 1
ATOM 20200 N N . PRO I 1 118 ? 166.838 102.920 166.347 1.00 80.47 118 PRO P N 1
ATOM 20201 C CA . PRO I 1 118 ? 167.162 104.028 165.443 1.00 82.21 118 PRO P CA 1
ATOM 20202 C C . PRO I 1 118 ? 168.648 104.348 165.430 1.00 89.54 118 PRO P C 1
ATOM 20203 O O . PRO I 1 118 ? 169.399 104.023 166.352 1.00 88.64 118 PRO P O 1
ATOM 20214 N N . GLU I 1 119 ? 169.062 105.006 164.349 1.00 93.78 119 GLU P N 1
ATOM 20215 C CA . GLU I 1 119 ? 170.452 105.364 164.110 1.00 91.07 119 GLU P CA 1
ATOM 20216 C C . GLU I 1 119 ? 170.556 106.872 163.937 1.00 96.74 119 GLU P C 1
ATOM 20217 O O . GLU I 1 119 ? 169.703 107.490 163.293 1.00 99.03 119 GLU P O 1
ATOM 20229 N N . VAL I 1 120 ? 171.605 107.463 164.511 1.00 100.40 120 VAL P N 1
ATOM 20230 C CA . VAL I 1 120 ? 171.714 108.918 164.517 1.00 95.83 120 VAL P CA 1
ATOM 20231 C C . VAL I 1 120 ? 172.310 109.443 163.214 1.00 98.79 120 VAL P C 1
ATOM 20232 O O . VAL I 1 120 ? 172.056 110.592 162.835 1.00 97.81 120 VAL P O 1
ATOM 20245 N N . SER I 1 121 ? 173.106 108.638 162.514 1.00 108.48 121 SER P N 1
ATOM 20246 C CA . SER I 1 121 ? 173.676 109.049 161.239 1.00 114.88 121 SER P CA 1
ATOM 20247 C C . SER I 1 121 ? 173.943 107.811 160.397 1.00 121.52 121 SER P C 1
ATOM 20248 O O . SER I 1 121 ? 174.002 106.690 160.910 1.00 121.95 121 SER P O 1
ATOM 20256 N N . LYS I 1 122 ? 174.112 108.025 159.093 1.00 120.58 122 LYS P N 1
ATOM 20257 C CA . LYS I 1 122 ? 174.174 106.922 158.147 1.00 120.45 122 LYS P CA 1
ATOM 20258 C C . LYS I 1 122 ? 175.314 105.968 158.504 1.00 115.96 122 LYS P C 1
ATOM 20259 O O . LYS I 1 122 ? 176.455 106.418 158.685 1.00 113.06 122 LYS P O 1
ATOM 20278 N N . PRO I 1 123 ? 175.053 104.667 158.615 1.00 110.93 123 PRO P N 1
ATOM 20279 C CA . PRO I 1 123 ? 176.149 103.713 158.806 1.00 111.99 123 PRO P CA 1
ATOM 20280 C C . PRO I 1 123 ? 177.044 103.618 157.582 1.00 117.93 123 PRO P C 1
ATOM 20281 O O . PRO I 1 123 ? 176.627 103.884 156.452 1.00 121.10 123 PRO P O 1
ATOM 20292 N N . GLY I 1 124 ? 178.295 103.235 157.824 1.00 114.77 124 GLY P N 1
ATOM 20293 C CA . GLY I 1 124 ? 179.192 102.840 156.765 1.00 109.45 124 GLY P CA 1
ATOM 20294 C C . GLY I 1 124 ? 179.147 101.338 156.570 1.00 110.70 124 GLY P C 1
ATOM 20295 O O . GLY I 1 124 ? 178.546 100.610 157.366 1.00 111.83 124 GLY P O 1
ATOM 20299 N N . PRO I 1 125 ? 179.788 100.837 155.512 1.00 110.76 125 PRO P N 1
ATOM 20300 C CA . PRO I 1 125 ? 179.729 99.390 155.246 1.00 111.77 125 PRO P CA 1
ATOM 20301 C C . PRO I 1 125 ? 180.321 98.537 156.355 1.00 111.96 125 PRO P C 1
ATOM 20302 O O . PRO I 1 125 ? 179.968 97.356 156.458 1.00 115.28 125 PRO P O 1
ATOM 20313 N N . ALA I 1 126 ? 181.207 99.089 157.187 1.00 110.74 126 ALA P N 1
ATOM 20314 C CA . ALA I 1 126 ? 181.772 98.307 158.282 1.00 110.42 126 ALA P CA 1
ATOM 20315 C C . ALA I 1 126 ? 180.756 98.077 159.395 1.00 109.36 126 ALA P C 1
ATOM 20316 O O . ALA I 1 126 ? 180.874 97.105 160.148 1.00 109.37 126 ALA P O 1
ATOM 20323 N N . LEU I 1 127 ? 179.762 98.957 159.515 1.00 108.66 127 LEU P N 1
ATOM 20324 C CA . LEU I 1 127 ? 178.717 98.840 160.525 1.00 104.89 127 LEU P CA 1
ATOM 20325 C C . LEU I 1 127 ? 177.460 98.162 159.990 1.00 104.35 127 LEU P C 1
ATOM 20326 O O . LEU I 1 127 ? 176.667 97.617 160.778 1.00 107.35 127 LEU P O 1
ATOM 20342 N N . GLU I 1 128 ? 177.272 98.184 158.669 1.00 102.05 128 GLU P N 1
ATOM 20343 C CA . GLU I 1 128 ? 176.110 97.547 158.065 1.00 101.90 128 GLU P CA 1
ATOM 20344 C C . GLU I 1 128 ? 176.078 96.052 158.348 1.00 104.89 128 GLU P C 1
ATOM 20345 O O . GLU I 1 128 ? 174.998 95.475 158.482 1.00 104.09 128 GLU P O 1
ATOM 20357 N N . SER I 1 129 ? 177.243 95.408 158.442 1.00 100.55 129 SER P N 1
ATOM 20358 C CA . SER I 1 129 ? 177.271 93.976 158.732 1.00 102.74 129 SER P CA 1
ATOM 20359 C C . SER I 1 129 ? 176.722 93.682 160.125 1.00 103.75 129 SER P C 1
ATOM 20360 O O . SER I 1 129 ? 175.944 92.733 160.317 1.00 107.62 129 SER P O 1
ATOM 20368 N N . VAL I 1 130 ? 177.120 94.485 161.113 1.00 94.46 130 VAL P N 1
ATOM 20369 C CA . VAL I 1 130 ? 176.609 94.306 162.468 1.00 95.12 130 VAL P CA 1
ATOM 20370 C C . VAL I 1 130 ? 175.105 94.545 162.492 1.00 96.07 130 VAL P C 1
ATOM 20371 O O . VAL I 1 130 ? 174.342 93.780 163.107 1.00 97.49 130 VAL P O 1
ATOM 20384 N N . ARG I 1 131 ? 174.656 95.609 161.821 1.00 95.24 131 ARG P N 1
ATOM 20385 C CA . ARG I 1 131 ? 173.219 95.837 161.701 1.00 90.21 131 ARG P CA 1
ATOM 20386 C C . ARG I 1 131 ? 172.526 94.623 161.090 1.00 95.78 131 ARG P C 1
ATOM 20387 O O . ARG I 1 131 ? 171.445 94.220 161.537 1.00 101.57 131 ARG P O 1
ATOM 20408 N N . LYS I 1 132 ? 173.142 94.027 160.069 1.00 96.69 132 LYS P N 1
ATOM 20409 C CA . LYS I 1 132 ? 172.533 92.907 159.361 1.00 99.01 132 LYS P CA 1
ATOM 20410 C C . LYS I 1 132 ? 172.357 91.702 160.273 1.00 94.53 132 LYS P C 1
ATOM 20411 O O . LYS I 1 132 ? 171.313 91.041 160.244 1.00 95.52 132 LYS P O 1
ATOM 20430 N N . LEU I 1 133 ? 173.370 91.392 161.082 1.00 89.55 133 LEU P N 1
ATOM 20431 C CA . LEU I 1 133 ? 173.242 90.271 162.013 1.00 92.11 133 LEU P CA 1
ATOM 20432 C C . LEU I 1 133 ? 172.151 90.539 163.049 1.00 93.63 133 LEU P C 1
ATOM 20433 O O . LEU I 1 133 ? 171.263 89.694 163.290 1.00 98.00 133 LEU P O 1
ATOM 20449 N N . ASN I 1 134 ? 172.194 91.726 163.662 1.00 94.73 134 ASN P N 1
ATOM 20450 C CA . ASN I 1 134 ? 171.242 92.033 164.722 1.00 91.11 134 ASN P CA 1
ATOM 20451 C C . ASN I 1 134 ? 169.809 92.019 164.206 1.00 86.96 134 ASN P C 1
ATOM 20452 O O . ASN I 1 134 ? 168.891 91.610 164.931 1.00 87.90 134 ASN P O 1
ATOM 20463 N N . ARG I 1 135 ? 169.597 92.452 162.960 1.00 83.62 135 ARG P N 1
ATOM 20464 C CA . ARG I 1 135 ? 168.246 92.479 162.413 1.00 82.55 135 ARG P CA 1
ATOM 20465 C C . ARG I 1 135 ? 167.623 91.091 162.424 1.00 89.30 135 ARG P C 1
ATOM 20466 O O . ARG I 1 135 ? 166.498 90.906 162.908 1.00 92.27 135 ARG P O 1
ATOM 20487 N N . ILE I 1 136 ? 168.329 90.103 161.871 1.00 90.29 136 ILE P N 1
ATOM 20488 C CA . ILE I 1 136 ? 167.744 88.773 161.784 1.00 88.51 136 ILE P CA 1
ATOM 20489 C C . ILE I 1 136 ? 167.531 88.202 163.175 1.00 85.69 136 ILE P C 1
ATOM 20490 O O . ILE I 1 136 ? 166.495 87.585 163.446 1.00 94.40 136 ILE P O 1
ATOM 20506 N N . LEU I 1 137 ? 168.482 88.412 164.092 1.00 81.83 137 LEU P N 1
ATOM 20507 C CA . LEU I 1 137 ? 168.258 87.895 165.443 1.00 84.17 137 LEU P CA 1
ATOM 20508 C C . LEU I 1 137 ? 166.958 88.445 166.028 1.00 87.93 137 LEU P C 1
ATOM 20509 O O . LEU I 1 137 ? 166.072 87.684 166.461 1.00 95.38 137 LEU P O 1
ATOM 20525 N N . TYR I 1 138 ? 166.817 89.773 166.011 1.00 87.36 138 TYR P N 1
ATOM 20526 C CA . TYR I 1 138 ? 165.650 90.416 166.606 1.00 86.39 138 TYR P CA 1
ATOM 20527 C C . TYR I 1 138 ? 164.360 89.917 165.969 1.00 88.31 138 TYR P C 1
ATOM 20528 O O . TYR I 1 138 ? 163.431 89.484 166.668 1.00 89.29 138 TYR P O 1
ATOM 20546 N N . GLU I 1 139 ? 164.288 89.957 164.636 1.00 88.40 139 GLU P N 1
ATOM 20547 C CA . GLU I 1 139 ? 163.036 89.627 163.965 1.00 88.53 139 GLU P CA 1
ATOM 20548 C C . GLU I 1 139 ? 162.676 88.157 164.143 1.00 89.60 139 GLU P C 1
ATOM 20549 O O . GLU I 1 139 ? 161.502 87.823 164.351 1.00 94.25 139 GLU P O 1
ATOM 20561 N N . GLY I 1 140 ? 163.664 87.260 164.076 1.00 82.77 140 GLY P N 1
ATOM 20562 C CA . GLY I 1 140 ? 163.367 85.853 164.276 1.00 79.42 140 GLY P CA 1
ATOM 20563 C C . GLY I 1 140 ? 162.775 85.581 165.644 1.00 85.65 140 GLY P C 1
ATOM 20564 O O . GLY I 1 140 ? 161.742 84.912 165.767 1.00 96.30 140 GLY P O 1
ATOM 20568 N N . MET I 1 141 ? 163.408 86.112 166.696 1.00 81.38 141 MET P N 1
ATOM 20569 C CA . MET I 1 141 ? 162.869 85.889 168.037 1.00 84.02 141 MET P CA 1
ATOM 20570 C C . MET I 1 141 ? 161.458 86.457 168.156 1.00 89.84 141 MET P C 1
ATOM 20571 O O . MET I 1 141 ? 160.537 85.797 168.677 1.00 93.16 141 MET P O 1
ATOM 20585 N N . SER I 1 142 ? 161.270 87.684 167.661 1.00 88.61 142 SER P N 1
ATOM 20586 C CA . SER I 1 142 ? 159.989 88.361 167.814 1.00 87.85 142 SER P CA 1
ATOM 20587 C C . SER I 1 142 ? 158.875 87.578 167.136 1.00 89.73 142 SER P C 1
ATOM 20588 O O . SER I 1 142 ? 157.778 87.436 167.686 1.00 93.11 142 SER P O 1
ATOM 20596 N N . ASP I 1 143 ? 159.137 87.057 165.936 1.00 90.93 143 ASP P N 1
ATOM 20597 C CA . ASP I 1 143 ? 158.095 86.326 165.223 1.00 91.77 143 ASP P CA 1
ATOM 20598 C C . ASP I 1 143 ? 157.834 84.966 165.859 1.00 86.20 143 ASP P C 1
ATOM 20599 O O . ASP I 1 143 ? 156.681 84.520 165.926 1.00 87.23 143 ASP P O 1
ATOM 20608 N N . ALA I 1 144 ? 158.884 84.289 166.332 1.00 84.19 144 ALA P N 1
ATOM 20609 C CA . ALA I 1 144 ? 158.687 82.970 166.923 1.00 84.63 144 ALA P CA 1
ATOM 20610 C C . ALA I 1 144 ? 157.766 83.043 168.135 1.00 88.89 144 ALA P C 1
ATOM 20611 O O . ALA I 1 144 ? 156.804 82.266 168.251 1.00 95.55 144 ALA P O 1
ATOM 20618 N N . ILE I 1 145 ? 158.041 83.973 169.055 1.00 85.36 145 ILE P N 1
ATOM 20619 C CA . ILE I 1 145 ? 157.234 84.024 170.275 1.00 88.45 145 ILE P CA 1
ATOM 20620 C C . ILE I 1 145 ? 155.776 84.314 169.931 1.00 93.82 145 ILE P C 1
ATOM 20621 O O . ILE I 1 145 ? 154.848 83.696 170.478 1.00 95.27 145 ILE P O 1
ATOM 20637 N N . HIS I 1 146 ? 155.555 85.260 169.017 1.00 91.52 146 HIS P N 1
ATOM 20638 C CA . HIS I 1 146 ? 154.195 85.630 168.644 1.00 88.57 146 HIS P CA 1
ATOM 20639 C C . HIS I 1 146 ? 153.459 84.448 168.029 1.00 88.46 146 HIS P C 1
ATOM 20640 O O . HIS I 1 146 ? 152.292 84.200 168.348 1.00 92.87 146 HIS P O 1
ATOM 20654 N N . ILE I 1 147 ? 154.126 83.697 167.149 1.00 88.16 147 ILE P N 1
ATOM 20655 C CA . ILE I 1 147 ? 153.473 82.542 166.533 1.00 86.95 147 ILE P CA 1
ATOM 20656 C C . ILE I 1 147 ? 153.053 81.542 167.600 1.00 86.19 147 ILE P C 1
ATOM 20657 O O . ILE I 1 147 ? 151.911 81.061 167.614 1.00 91.59 147 ILE P O 1
ATOM 20673 N N . ILE I 1 148 ? 153.974 81.201 168.504 1.00 88.29 148 ILE P N 1
ATOM 20674 C CA . ILE I 1 148 ? 153.664 80.163 169.485 1.00 90.12 148 ILE P CA 1
ATOM 20675 C C . ILE I 1 148 ? 152.488 80.592 170.355 1.00 93.31 148 ILE P C 1
ATOM 20676 O O . ILE I 1 148 ? 151.531 79.828 170.561 1.00 99.24 148 ILE P O 1
ATOM 20692 N N . PHE I 1 149 ? 152.526 81.828 170.861 1.00 89.40 149 PHE P N 1
ATOM 20693 C CA . PHE I 1 149 ? 151.453 82.273 171.745 1.00 91.52 149 PHE P CA 1
ATOM 20694 C C . PHE I 1 149 ? 150.129 82.392 171.002 1.00 93.91 149 PHE P C 1
ATOM 20695 O O . PHE I 1 149 ? 149.073 82.069 171.557 1.00 94.42 149 PHE P O 1
ATOM 20712 N N . SER I 1 150 ? 150.157 82.847 169.747 1.00 93.52 150 SER P N 1
ATOM 20713 C CA . SER I 1 150 ? 148.922 82.938 168.980 1.00 88.86 150 SER P CA 1
ATOM 20714 C C . SER I 1 150 ? 148.302 81.565 168.788 1.00 91.60 150 SER P C 1
ATOM 20715 O O . SER I 1 150 ? 147.081 81.406 168.896 1.00 95.78 150 SER P O 1
ATOM 20723 N N . LEU I 1 151 ? 149.126 80.557 168.504 1.00 93.05 151 LEU P N 1
ATOM 20724 C CA . LEU I 1 151 ? 148.575 79.234 168.236 1.00 91.25 151 LEU P CA 1
ATOM 20725 C C . LEU I 1 151 ? 148.017 78.598 169.505 1.00 93.40 151 LEU P C 1
ATOM 20726 O O . LEU I 1 151 ? 146.899 78.072 169.499 1.00 97.16 151 LEU P O 1
ATOM 20742 N N . PHE I 1 152 ? 148.771 78.640 170.609 1.00 98.63 152 PHE P N 1
ATOM 20743 C CA . PHE I 1 152 ? 148.383 77.840 171.769 1.00 99.43 152 PHE P CA 1
ATOM 20744 C C . PHE I 1 152 ? 147.622 78.610 172.842 1.00 97.44 152 PHE P C 1
ATOM 20745 O O . PHE I 1 152 ? 147.163 77.990 173.808 1.00 99.21 152 PHE P O 1
ATOM 20762 N N . LEU I 1 153 ? 147.465 79.926 172.711 1.00 97.98 153 LEU P N 1
ATOM 20763 C CA . LEU I 1 153 ? 146.616 80.686 173.622 1.00 100.31 153 LEU P CA 1
ATOM 20764 C C . LEU I 1 153 ? 145.549 81.515 172.925 1.00 97.14 153 LEU P C 1
ATOM 20765 O O . LEU I 1 153 ? 144.468 81.689 173.487 1.00 93.80 153 LEU P O 1
ATOM 20781 N N . GLY I 1 154 ? 145.816 82.029 171.723 1.00 95.13 154 GLY P N 1
ATOM 20782 C CA . GLY I 1 154 ? 144.782 82.748 170.998 1.00 91.64 154 GLY P CA 1
ATOM 20783 C C . GLY I 1 154 ? 143.584 81.878 170.682 1.00 98.03 154 GLY P C 1
ATOM 20784 O O . GLY I 1 154 ? 142.459 82.375 170.559 1.00 104.06 154 GLY P O 1
ATOM 20788 N N . PHE I 1 155 ? 143.806 80.569 170.556 1.00 98.45 155 PHE P N 1
ATOM 20789 C CA . PHE I 1 155 ? 142.726 79.641 170.240 1.00 96.09 155 PHE P CA 1
ATOM 20790 C C . PHE I 1 155 ? 141.622 79.704 171.289 1.00 97.36 155 PHE P C 1
ATOM 20791 O O . PHE I 1 155 ? 140.432 79.684 170.956 1.00 96.73 155 PHE P O 1
ATOM 20808 N N . LEU I 1 156 ? 141.996 79.784 172.567 1.00 96.82 156 LEU P N 1
ATOM 20809 C CA . LEU I 1 156 ? 141.007 79.903 173.633 1.00 96.03 156 LEU P CA 1
ATOM 20810 C C . LEU I 1 156 ? 140.419 81.307 173.716 1.00 96.97 156 LEU P C 1
ATOM 20811 O O . LEU I 1 156 ? 139.220 81.464 174.002 1.00 100.27 156 LEU P O 1
ATOM 20827 N N . ALA I 1 157 ? 141.242 82.329 173.474 1.00 94.95 157 ALA P N 1
ATOM 20828 C CA . ALA I 1 157 ? 140.763 83.704 173.544 1.00 92.86 157 ALA P CA 1
ATOM 20829 C C . ALA I 1 157 ? 139.654 83.946 172.531 1.00 94.02 157 ALA P C 1
ATOM 20830 O O . ALA I 1 157 ? 138.664 84.623 172.828 1.00 95.87 157 ALA P O 1
ATOM 20837 N N . ALA I 1 158 ? 139.807 83.405 171.320 1.00 92.97 158 ALA P N 1
ATOM 20838 C CA . ALA I 1 158 ? 138.785 83.608 170.299 1.00 91.80 158 ALA P CA 1
ATOM 20839 C C . ALA I 1 158 ? 137.432 83.073 170.757 1.00 94.66 158 ALA P C 1
ATOM 20840 O O . ALA I 1 158 ? 136.420 83.781 170.688 1.00 97.91 158 ALA P O 1
ATOM 20847 N N . ILE I 1 159 ? 137.401 81.834 171.249 1.00 93.65 159 ILE P N 1
ATOM 20848 C CA . ILE I 1 159 ? 136.153 81.233 171.719 1.00 96.12 159 ILE P CA 1
ATOM 20849 C C . ILE I 1 159 ? 135.548 82.078 172.836 1.00 93.95 159 ILE P C 1
ATOM 20850 O O . ILE I 1 159 ? 134.357 82.445 172.809 1.00 97.44 159 ILE P O 1
ATOM 20866 N N . THR I 1 160 ? 136.369 82.398 173.842 1.00 89.30 160 THR P N 1
ATOM 20867 C CA . THR I 1 160 ? 135.850 83.079 175.020 1.00 92.68 160 THR P CA 1
ATOM 20868 C C . THR I 1 160 ? 135.290 84.448 174.661 1.00 95.07 160 THR P C 1
ATOM 20869 O O . THR I 1 160 ? 134.227 84.838 175.157 1.00 98.89 160 THR P O 1
ATOM 20880 N N . VAL I 1 161 ? 135.987 85.195 173.803 1.00 92.28 161 VAL P N 1
ATOM 20881 C CA . VAL I 1 161 ? 135.504 86.516 173.420 1.00 86.47 161 VAL P CA 1
ATOM 20882 C C . VAL I 1 161 ? 134.259 86.402 172.549 1.00 88.29 161 VAL P C 1
ATOM 20883 O O . VAL I 1 161 ? 133.354 87.242 172.631 1.00 93.13 161 VAL P O 1
ATOM 20896 N N . GLY I 1 162 ? 134.195 85.379 171.691 1.00 91.97 162 GLY P N 1
ATOM 20897 C CA . GLY I 1 162 ? 133.024 85.218 170.846 1.00 97.01 162 GLY P CA 1
ATOM 20898 C C . GLY I 1 162 ? 131.749 85.047 171.648 1.00 96.28 162 GLY P C 1
ATOM 20899 O O . GLY I 1 162 ? 130.706 85.617 171.309 1.00 92.56 162 GLY P O 1
ATOM 20903 N N . PHE I 1 163 ? 131.814 84.259 172.724 1.00 95.72 163 PHE P N 1
ATOM 20904 C CA . PHE I 1 163 ? 130.617 84.052 173.543 1.00 93.36 163 PHE P CA 1
ATOM 20905 C C . PHE I 1 163 ? 130.058 85.382 174.065 1.00 93.85 163 PHE P C 1
ATOM 20906 O O . PHE I 1 163 ? 128.875 85.719 173.851 1.00 96.59 163 PHE P O 1
ATOM 20923 N N . PHE I 1 164 ? 130.910 86.170 174.726 1.00 89.36 164 PHE P N 1
ATOM 20924 C CA . PHE I 1 164 ? 130.457 87.427 175.306 1.00 89.60 164 PHE P CA 1
ATOM 20925 C C . PHE I 1 164 ? 130.046 88.424 174.233 1.00 86.34 164 PHE P C 1
ATOM 20926 O O . PHE I 1 164 ? 129.116 89.208 174.449 1.00 89.27 164 PHE P O 1
ATOM 20943 N N . MET I 1 165 ? 130.708 88.413 173.073 1.00 83.32 165 MET P N 1
ATOM 20944 C CA . MET I 1 165 ? 130.311 89.331 172.012 1.00 81.23 165 MET P CA 1
ATOM 20945 C C . MET I 1 165 ? 128.931 88.993 171.465 1.00 84.59 165 MET P C 1
ATOM 20946 O O . MET I 1 165 ? 128.151 89.901 171.149 1.00 88.67 165 MET P O 1
ATOM 20960 N N . GLY I 1 166 ? 128.607 87.705 171.343 1.00 86.40 166 GLY P N 1
ATOM 20961 C CA . GLY I 1 166 ? 127.254 87.342 170.953 1.00 82.30 166 GLY P CA 1
ATOM 20962 C C . GLY I 1 166 ? 126.219 87.863 171.932 1.00 84.29 166 GLY P C 1
ATOM 20963 O O . GLY I 1 166 ? 125.212 88.472 171.535 1.00 91.04 166 GLY P O 1
ATOM 20967 N N . MET I 1 167 ? 126.460 87.654 173.230 1.00 81.74 167 MET P N 1
ATOM 20968 C CA . MET I 1 167 ? 125.509 88.187 174.207 1.00 79.45 167 MET P CA 1
ATOM 20969 C C . MET I 1 167 ? 125.402 89.708 174.106 1.00 80.66 167 MET P C 1
ATOM 20970 O O . MET I 1 167 ? 124.303 90.272 174.223 1.00 88.13 167 MET P O 1
ATOM 20984 N N . ALA I 1 168 ? 126.532 90.387 173.897 1.00 78.27 168 ALA P N 1
ATOM 20985 C CA . ALA I 1 168 ? 126.520 91.844 173.812 1.00 75.51 168 ALA P CA 1
ATOM 20986 C C . ALA I 1 168 ? 125.681 92.322 172.636 1.00 76.70 168 ALA P C 1
ATOM 20987 O O . ALA I 1 168 ? 124.908 93.280 172.764 1.00 84.30 168 ALA P O 1
ATOM 20994 N N . ARG I 1 169 ? 125.823 91.673 171.479 1.00 76.01 169 ARG P N 1
ATOM 20995 C CA . ARG I 1 169 ? 125.008 92.055 170.330 1.00 78.00 169 ARG P CA 1
ATOM 20996 C C . ARG I 1 169 ? 123.527 91.879 170.632 1.00 82.22 169 ARG P C 1
ATOM 20997 O O . ARG I 1 169 ? 122.707 92.763 170.324 1.00 83.84 169 ARG P O 1
ATOM 21018 N N . PHE I 1 170 ? 123.157 90.746 171.237 1.00 81.01 170 PHE P N 1
ATOM 21019 C CA . PHE I 1 170 ? 121.743 90.540 171.536 1.00 76.19 170 PHE P CA 1
ATOM 21020 C C . PHE I 1 170 ? 121.212 91.649 172.435 1.00 75.82 170 PHE P C 1
ATOM 21021 O O . PHE I 1 170 ? 120.128 92.199 172.192 1.00 81.47 170 PHE P O 1
ATOM 21038 N N . MET I 1 171 ? 121.952 91.972 173.499 1.00 76.55 171 MET P N 1
ATOM 21039 C CA . MET I 1 171 ? 121.472 92.994 174.422 1.00 80.63 171 MET P CA 1
ATOM 21040 C C . MET I 1 171 ? 121.372 94.351 173.746 1.00 77.09 171 MET P C 1
ATOM 21041 O O . MET I 1 171 ? 120.384 95.070 173.946 1.00 75.56 171 MET P O 1
ATOM 21055 N N . TYR I 1 172 ? 122.358 94.710 172.921 1.00 72.34 172 TYR P N 1
ATOM 21056 C CA . TYR I 1 172 ? 122.292 95.991 172.230 1.00 67.29 172 TYR P CA 1
ATOM 21057 C C . TYR I 1 172 ? 121.034 96.087 171.383 1.00 72.38 172 TYR P C 1
ATOM 21058 O O . TYR I 1 172 ? 120.346 97.115 171.393 1.00 77.62 172 TYR P O 1
ATOM 21076 N N . THR I 1 173 ? 120.710 95.030 170.637 1.00 76.11 173 THR P N 1
ATOM 21077 C CA . THR I 1 173 ? 119.549 95.126 169.755 1.00 78.05 173 THR P CA 1
ATOM 21078 C C . THR I 1 173 ? 118.244 95.150 170.543 1.00 78.07 173 THR P C 1
ATOM 21079 O O . THR I 1 173 ? 117.372 95.986 170.283 1.00 76.98 173 THR P O 1
ATOM 21090 N N . TYR I 1 174 ? 118.080 94.244 171.507 1.00 78.10 174 TYR P N 1
ATOM 21091 C CA . TYR I 1 174 ? 116.759 94.002 172.076 1.00 73.39 174 TYR P CA 1
ATOM 21092 C C . TYR I 1 174 ? 116.528 94.643 173.439 1.00 76.56 174 TYR P C 1
ATOM 21093 O O . TYR I 1 174 ? 115.461 94.427 174.021 1.00 83.34 174 TYR P O 1
ATOM 21111 N N . MET I 1 175 ? 117.475 95.416 173.973 1.00 76.46 175 MET P N 1
ATOM 21112 C CA . MET I 1 175 ? 117.179 96.090 175.237 1.00 74.85 175 MET P CA 1
ATOM 21113 C C . MET I 1 175 ? 117.499 97.577 175.236 1.00 76.20 175 MET P C 1
ATOM 21114 O O . MET I 1 175 ? 116.756 98.352 175.841 1.00 79.05 175 MET P O 1
ATOM 21128 N N . ALA I 1 176 ? 118.575 98.000 174.573 1.00 72.56 176 ALA P N 1
ATOM 21129 C CA . ALA I 1 176 ? 118.991 99.397 174.667 1.00 65.34 176 ALA P CA 1
ATOM 21130 C C . ALA I 1 176 ? 118.174 100.286 173.734 1.00 76.21 176 ALA P C 1
ATOM 21131 O O . ALA I 1 176 ? 117.755 101.388 174.118 1.00 82.84 176 ALA P O 1
ATOM 21138 N N . GLY I 1 177 ? 117.938 99.829 172.507 1.00 74.58 177 GLY P N 1
ATOM 21139 C CA . GLY I 1 177 ? 117.283 100.637 171.507 1.00 71.83 177 GLY P CA 1
ATOM 21140 C C . GLY I 1 177 ? 115.870 101.039 171.881 1.00 75.92 177 GLY P C 1
ATOM 21141 O O . GLY I 1 177 ? 115.484 102.209 171.771 1.00 76.98 177 GLY P O 1
ATOM 21145 N N . PRO I 1 178 ? 115.056 100.069 172.299 1.00 74.36 178 PRO P N 1
ATOM 21146 C CA . PRO I 1 178 ? 113.705 100.411 172.773 1.00 77.18 178 PRO P CA 1
ATOM 21147 C C . PRO I 1 178 ? 113.702 101.379 173.944 1.00 76.50 178 PRO P C 1
ATOM 21148 O O . PRO I 1 178 ? 112.879 102.305 173.985 1.00 83.16 178 PRO P O 1
ATOM 21159 N N . PHE I 1 179 ? 114.615 101.191 174.899 1.00 66.40 179 PHE P N 1
ATOM 21160 C CA . PHE I 1 179 ? 114.702 102.102 176.034 1.00 68.19 179 PHE P CA 1
ATOM 21161 C C . PHE I 1 179 ? 114.990 103.519 175.560 1.00 68.32 179 PHE P C 1
ATOM 21162 O O . PHE I 1 179 ? 114.346 104.481 175.998 1.00 71.95 179 PHE P O 1
ATOM 21179 N N . ASN I 1 180 ? 115.941 103.661 174.636 1.00 66.25 180 ASN P N 1
ATOM 21180 C CA . ASN I 1 180 ? 116.292 104.989 174.146 1.00 66.41 180 ASN P CA 1
ATOM 21181 C C . ASN I 1 180 ? 115.142 105.623 173.369 1.00 68.73 180 ASN P C 1
ATOM 21182 O O . ASN I 1 180 ? 114.891 106.826 173.501 1.00 74.64 180 ASN P O 1
ATOM 21193 N N . GLN I 1 181 ? 114.436 104.842 172.549 1.00 64.29 181 GLN P N 1
ATOM 21194 C CA . GLN I 1 181 ? 113.322 105.409 171.789 1.00 67.20 181 GLN P CA 1
ATOM 21195 C C . GLN I 1 181 ? 112.199 105.872 172.714 1.00 69.55 181 GLN P C 1
ATOM 21196 O O . GLN I 1 181 ? 111.625 106.955 172.521 1.00 75.75 181 GLN P O 1
ATOM 21210 N N . LEU I 1 182 ? 111.875 105.072 173.731 1.00 70.50 182 LEU P N 1
ATOM 21211 C CA . LEU I 1 182 ? 110.849 105.486 174.682 1.00 68.43 182 LEU P CA 1
ATOM 21212 C C . LEU I 1 182 ? 111.277 106.743 175.434 1.00 67.91 182 LEU P C 1
ATOM 21213 O O . LEU I 1 182 ? 110.460 107.642 175.674 1.00 71.34 182 LEU P O 1
ATOM 21229 N N . MET I 1 183 ? 112.560 106.834 175.796 1.00 67.05 183 MET P N 1
ATOM 21230 C CA . MET I 1 183 ? 113.051 108.049 176.438 1.00 68.45 183 MET P CA 1
ATOM 21231 C C . MET I 1 183 ? 112.919 109.252 175.513 1.00 65.10 183 MET P C 1
ATOM 21232 O O . MET I 1 183 ? 112.569 110.352 175.958 1.00 66.48 183 MET P O 1
ATOM 21246 N N . PHE I 1 184 ? 113.213 109.069 174.223 1.00 63.91 184 PHE P N 1
ATOM 21247 C CA . PHE I 1 184 ? 113.048 110.164 173.273 1.00 61.66 184 PHE P CA 1
ATOM 21248 C C . PHE I 1 184 ? 111.608 110.643 173.244 1.00 64.39 184 PHE P C 1
ATOM 21249 O O . PHE I 1 184 ? 111.345 111.851 173.252 1.00 68.11 184 PHE P O 1
ATOM 21266 N N . LEU I 1 185 ? 110.656 109.710 173.201 1.00 65.68 185 LEU P N 1
ATOM 21267 C CA . LEU I 1 185 ? 109.256 110.122 173.187 1.00 59.12 185 LEU P CA 1
ATOM 21268 C C . LEU I 1 185 ? 108.894 110.874 174.459 1.00 61.38 185 LEU P C 1
ATOM 21269 O O . LEU I 1 185 ? 108.177 111.880 174.409 1.00 66.34 185 LEU P O 1
ATOM 21285 N N . LEU I 1 186 ? 109.374 110.406 175.611 1.00 57.40 186 LEU P N 1
ATOM 21286 C CA . LEU I 1 186 ? 109.027 111.093 176.851 1.00 55.99 186 LEU P CA 1
ATOM 21287 C C . LEU I 1 186 ? 109.645 112.484 176.929 1.00 61.71 186 LEU P C 1
ATOM 21288 O O . LEU I 1 186 ? 109.048 113.387 177.524 1.00 69.94 186 LEU P O 1
ATOM 21304 N N . ILE I 1 187 ? 110.832 112.682 176.356 1.00 61.28 187 ILE P N 1
ATOM 21305 C CA . ILE I 1 187 ? 111.459 114.001 176.414 1.00 59.04 187 ILE P CA 1
ATOM 21306 C C . ILE I 1 187 ? 110.810 114.956 175.419 1.00 59.56 187 ILE P C 1
ATOM 21307 O O . ILE I 1 187 ? 110.536 116.116 175.743 1.00 65.89 187 ILE P O 1
ATOM 21323 N N . ALA I 1 188 ? 110.551 114.488 174.197 1.00 62.70 188 ALA P N 1
ATOM 21324 C CA . ALA I 1 188 ? 110.109 115.390 173.138 1.00 65.83 188 ALA P CA 1
ATOM 21325 C C . ALA I 1 188 ? 108.730 115.980 173.400 1.00 68.96 188 ALA P C 1
ATOM 21326 O O . ALA I 1 188 ? 108.336 116.926 172.709 1.00 69.62 188 ALA P O 1
ATOM 21333 N N . SER I 1 189 ? 107.983 115.448 174.368 1.00 66.04 189 SER P N 1
ATOM 21334 C CA . SER I 1 189 ? 106.647 115.960 174.645 1.00 62.59 189 SER P CA 1
ATOM 21335 C C . SER I 1 189 ? 106.641 117.097 175.660 1.00 68.28 189 SER P C 1
ATOM 21336 O O . SER I 1 189 ? 105.625 117.788 175.781 1.00 75.34 189 SER P O 1
ATOM 21344 N N . LEU I 1 190 ? 107.739 117.311 176.385 1.00 66.52 190 LEU P N 1
ATOM 21345 C CA . LEU I 1 190 ? 107.819 118.358 177.399 1.00 67.74 190 LEU P CA 1
ATOM 21346 C C . LEU I 1 190 ? 108.649 119.560 176.964 1.00 66.64 190 LEU P C 1
ATOM 21347 O O . LEU I 1 190 ? 108.379 120.681 177.401 1.00 70.21 190 LEU P O 1
ATOM 21363 N N . ALA I 1 191 ? 109.651 119.352 176.111 1.00 62.39 191 ALA P N 1
ATOM 21364 C CA . ALA I 1 191 ? 110.615 120.408 175.819 1.00 62.83 191 ALA P CA 1
ATOM 21365 C C . ALA I 1 191 ? 110.009 121.678 175.220 1.00 71.11 191 ALA P C 1
ATOM 21366 O O . ALA I 1 191 ? 110.442 122.775 175.620 1.00 74.44 191 ALA P O 1
ATOM 21373 N N . PRO I 1 192 ? 109.064 121.615 174.274 1.00 67.37 192 PRO P N 1
ATOM 21374 C CA . PRO I 1 192 ? 108.617 122.854 173.613 1.00 66.90 192 PRO P CA 1
ATOM 21375 C C . PRO I 1 192 ? 108.109 123.917 174.573 1.00 61.41 192 PRO P C 1
ATOM 21376 O O . PRO I 1 192 ? 108.396 125.109 174.386 1.00 60.02 192 PRO P O 1
ATOM 21387 N N . SER I 1 193 ? 107.361 123.518 175.602 1.00 58.79 193 SER P N 1
ATOM 21388 C CA . SER I 1 193 ? 106.795 124.492 176.527 1.00 59.23 193 SER P CA 1
ATOM 21389 C C . SER I 1 193 ? 107.889 125.199 177.314 1.00 60.86 193 SER P C 1
ATOM 21390 O O . SER I 1 193 ? 107.841 126.419 177.502 1.00 68.30 193 SER P O 1
ATOM 21398 N N . TRP I 1 194 ? 108.885 124.448 177.785 1.00 58.43 194 TRP P N 1
ATOM 21399 C CA . TRP I 1 194 ? 109.995 125.063 178.503 1.00 59.20 194 TRP P CA 1
ATOM 21400 C C . TRP I 1 194 ? 110.755 126.022 177.597 1.00 57.92 194 TRP P C 1
ATOM 21401 O O . TRP I 1 194 ? 111.122 127.130 178.011 1.00 59.63 194 TRP P O 1
ATOM 21422 N N . ARG I 1 195 ? 110.983 125.621 176.344 1.00 54.21 195 ARG P N 1
ATOM 21423 C CA . ARG I 1 195 ? 111.658 126.507 175.401 1.00 52.25 195 ARG P CA 1
ATOM 21424 C C . ARG I 1 195 ? 110.906 127.826 175.261 1.00 57.31 195 ARG P C 1
ATOM 21425 O O . ARG I 1 195 ? 111.482 128.913 175.414 1.00 61.08 195 ARG P O 1
ATOM 21446 N N . ALA I 1 196 ? 109.605 127.743 174.973 1.00 56.24 196 ALA P N 1
ATOM 21447 C CA . ALA I 1 196 ? 108.817 128.953 174.763 1.00 48.07 196 ALA P CA 1
ATOM 21448 C C . ALA I 1 196 ? 108.803 129.820 176.014 1.00 53.01 196 ALA P C 1
ATOM 21449 O O . ALA I 1 196 ? 108.985 131.042 175.943 1.00 59.33 196 ALA P O 1
ATOM 21456 N N . PHE I 1 197 ? 108.594 129.199 177.177 1.00 52.73 197 PHE P N 1
ATOM 21457 C CA . PHE I 1 197 ? 108.488 129.956 178.417 1.00 47.81 197 PHE P CA 1
ATOM 21458 C C . PHE I 1 197 ? 109.781 130.698 178.722 1.00 53.54 197 PHE P C 1
ATOM 21459 O O . PHE I 1 197 ? 109.759 131.877 179.091 1.00 63.64 197 PHE P O 1
ATOM 21476 N N . PHE I 1 198 ? 110.925 130.026 178.577 1.00 57.52 198 PHE P N 1
ATOM 21477 C CA . PHE I 1 198 ? 112.191 130.691 178.865 1.00 54.92 198 PHE P CA 1
ATOM 21478 C C . PHE I 1 198 ? 112.458 131.817 177.874 1.00 56.47 198 PHE P C 1
ATOM 21479 O O . PHE I 1 198 ? 112.865 132.922 178.264 1.00 61.46 198 PHE P O 1
ATOM 21496 N N . ARG I 1 199 ? 112.250 131.554 176.582 1.00 56.34 199 ARG P N 1
ATOM 21497 C CA . ARG I 1 199 ? 112.594 132.552 175.577 1.00 58.21 199 ARG P CA 1
ATOM 21498 C C . ARG I 1 199 ? 111.726 133.796 175.715 1.00 61.36 199 ARG P C 1
ATOM 21499 O O . ARG I 1 199 ? 112.223 134.924 175.616 1.00 62.03 199 ARG P O 1
ATOM 21520 N N . ALA I 1 200 ? 110.426 133.614 175.964 1.00 62.27 200 ALA P N 1
ATOM 21521 C CA . ALA I 1 200 ? 109.539 134.769 176.055 1.00 60.42 200 ALA P CA 1
ATOM 21522 C C . ALA I 1 200 ? 109.978 135.727 177.153 1.00 66.22 200 ALA P C 1
ATOM 21523 O O . ALA I 1 200 ? 109.737 136.935 177.054 1.00 73.25 200 ALA P O 1
ATOM 21530 N N . GLY I 1 201 ? 110.616 135.215 178.200 1.00 62.96 201 GLY P N 1
ATOM 21531 C CA . GLY I 1 201 ? 111.053 136.054 179.295 1.00 62.39 201 GLY P CA 1
ATOM 21532 C C . GLY I 1 201 ? 112.464 136.583 179.144 1.00 65.97 201 GLY P C 1
ATOM 21533 O O . GLY I 1 201 ? 112.780 137.647 179.684 1.00 69.18 201 GLY P O 1
ATOM 21537 N N . MET I 1 202 ? 113.324 135.868 178.414 1.00 64.32 202 MET P N 1
ATOM 21538 C CA . MET I 1 202 ? 114.734 136.240 178.371 1.00 58.82 202 MET P CA 1
ATOM 21539 C C . MET I 1 202 ? 115.174 136.925 177.081 1.00 61.98 202 MET P C 1
ATOM 21540 O O . MET I 1 202 ? 116.217 137.586 177.086 1.00 68.48 202 MET P O 1
ATOM 21554 N N . ASP I 1 203 ? 114.431 136.790 175.983 1.00 61.15 203 ASP P N 1
ATOM 21555 C CA . ASP I 1 203 ? 114.919 137.313 174.709 1.00 63.73 203 ASP P CA 1
ATOM 21556 C C . ASP I 1 203 ? 115.143 138.821 174.698 1.00 67.63 203 ASP P C 1
ATOM 21557 O O . ASP I 1 203 ? 116.177 139.255 174.163 1.00 71.94 203 ASP P O 1
ATOM 21566 N N . PRO I 1 204 ? 114.253 139.660 175.234 1.00 59.81 204 PRO P N 1
ATOM 21567 C CA . PRO I 1 204 ? 114.469 141.114 175.129 1.00 57.31 204 PRO P CA 1
ATOM 21568 C C . PRO I 1 204 ? 115.842 141.561 175.596 1.00 62.21 204 PRO P C 1
ATOM 21569 O O . PRO I 1 204 ? 116.398 142.528 175.055 1.00 63.59 204 PRO P O 1
ATOM 21580 N N . ILE I 1 205 ? 116.410 140.873 176.588 1.00 61.16 205 ILE P N 1
ATOM 21581 C CA . ILE I 1 205 ? 117.695 141.277 177.147 1.00 59.48 205 ILE P CA 1
ATOM 21582 C C . ILE I 1 205 ? 118.796 141.188 176.103 1.00 56.51 205 ILE P C 1
ATOM 21583 O O . ILE I 1 205 ? 119.792 141.918 176.179 1.00 67.44 205 ILE P O 1
ATOM 21599 N N . PHE I 1 206 ? 118.649 140.301 175.120 1.00 55.84 206 PHE P N 1
ATOM 21600 C CA . PHE I 1 206 ? 119.636 140.169 174.057 1.00 55.54 206 PHE P CA 1
ATOM 21601 C C . PHE I 1 206 ? 119.240 140.897 172.783 1.00 58.42 206 PHE P C 1
ATOM 21602 O O . PHE I 1 206 ? 120.105 141.143 171.937 1.00 62.88 206 PHE P O 1
ATOM 21619 N N . GLU I 1 207 ? 117.962 141.243 172.622 1.00 59.00 207 GLU P N 1
ATOM 21620 C CA . GLU I 1 207 ? 117.584 142.162 171.556 1.00 61.93 207 GLU P CA 1
ATOM 21621 C C . GLU I 1 207 ? 118.105 143.563 171.841 1.00 66.63 207 GLU P C 1
ATOM 21622 O O . GLU I 1 207 ? 118.558 144.262 170.928 1.00 67.58 207 GLU P O 1
ATOM 21634 N N . SER I 1 208 ? 118.043 143.993 173.103 1.00 65.62 208 SER P N 1
ATOM 21635 C CA . SER I 1 208 ? 118.614 145.287 173.463 1.00 61.04 208 SER P CA 1
ATOM 21636 C C . SER I 1 208 ? 120.124 145.296 173.267 1.00 62.50 208 SER P C 1
ATOM 21637 O O . SER I 1 208 ? 120.680 146.265 172.739 1.00 67.55 208 SER P O 1
ATOM 21645 N N . GLY I 1 209 ? 120.804 144.224 173.677 1.00 56.19 209 GLY P N 1
ATOM 21646 C CA . GLY I 1 209 ? 122.248 144.165 173.542 1.00 56.08 209 GLY P CA 1
ATOM 21647 C C . GLY I 1 209 ? 122.726 144.092 172.110 1.00 57.99 209 GLY P C 1
ATOM 21648 O O . GLY I 1 209 ? 123.918 144.287 171.855 1.00 62.94 209 GLY P O 1
ATOM 21652 N N . SER I 1 210 ? 121.822 143.814 171.170 1.00 54.77 210 SER P N 1
ATOM 21653 C CA . SER I 1 210 ? 122.201 143.710 169.768 1.00 47.52 210 SER P CA 1
ATOM 21654 C C . SER I 1 210 ? 122.545 145.059 169.154 1.00 54.36 210 SER P C 1
ATOM 21655 O O . SER I 1 210 ? 123.233 145.098 168.131 1.00 57.19 210 SER P O 1
ATOM 21663 N N . LEU I 1 211 ? 122.087 146.161 169.750 1.00 57.90 211 LEU P N 1
ATOM 21664 C CA . LEU I 1 211 ? 122.298 147.479 169.167 1.00 49.87 211 LEU P CA 1
ATOM 21665 C C . LEU I 1 211 ? 123.747 147.934 169.234 1.00 49.14 211 LEU P C 1
ATOM 21666 O O . LEU I 1 211 ? 124.085 148.946 168.613 1.00 50.08 211 LEU P O 1
ATOM 21682 N N . ALA I 1 212 ? 124.605 147.226 169.969 1.00 50.78 212 ALA P N 1
ATOM 21683 C CA . ALA I 1 212 ? 125.985 147.666 170.122 1.00 49.58 212 ALA P CA 1
ATOM 21684 C C . ALA I 1 212 ? 126.807 147.466 168.858 1.00 50.39 212 ALA P C 1
ATOM 21685 O O . ALA I 1 212 ? 127.806 148.169 168.672 1.00 59.35 212 ALA P O 1
ATOM 21692 N N . LEU I 1 213 ? 126.420 146.535 167.989 1.00 45.33 213 LEU P N 1
ATOM 21693 C CA . LEU I 1 213 ? 127.172 146.253 166.775 1.00 43.83 213 LEU P CA 1
ATOM 21694 C C . LEU I 1 213 ? 126.587 146.923 165.543 1.00 42.99 213 LEU P C 1
ATOM 21695 O O . LEU I 1 213 ? 127.056 146.662 164.432 1.00 43.39 213 LEU P O 1
ATOM 21711 N N . SER I 1 214 ? 125.575 147.767 165.704 1.00 43.69 214 SER P N 1
ATOM 21712 C CA . SER I 1 214 ? 125.223 148.692 164.646 1.00 46.37 214 SER P CA 1
ATOM 21713 C C . SER I 1 214 ? 126.246 149.824 164.607 1.00 58.62 214 SER P C 1
ATOM 21714 O O . SER I 1 214 ? 127.115 149.945 165.476 1.00 68.98 214 SER P O 1
ATOM 21722 N N . ASN I 1 215 ? 126.148 150.661 163.581 1.00 54.05 215 ASN P N 1
ATOM 21723 C CA . ASN I 1 215 ? 126.943 151.883 163.520 1.00 51.46 215 ASN P CA 1
ATOM 21724 C C . ASN I 1 215 ? 128.440 151.584 163.530 1.00 46.63 215 ASN P C 1
ATOM 21725 O O . ASN I 1 215 ? 129.204 152.200 164.274 1.00 50.57 215 ASN P O 1
ATOM 21736 N N . ILE I 1 216 ? 128.864 150.627 162.710 1.00 47.25 216 ILE P N 1
ATOM 21737 C CA . ILE I 1 216 ? 130.283 150.447 162.422 1.00 46.31 216 ILE P CA 1
ATOM 21738 C C . ILE I 1 216 ? 130.614 151.228 161.159 1.00 48.66 216 ILE P C 1
ATOM 21739 O O . ILE I 1 216 ? 129.837 151.233 160.198 1.00 54.72 216 ILE P O 1
ATOM 21755 N N . GLN I 1 217 ? 131.762 151.903 161.158 1.00 42.34 217 GLN P N 1
ATOM 21756 C CA . GLN I 1 217 ? 132.151 152.767 160.049 1.00 43.45 217 GLN P CA 1
ATOM 21757 C C . GLN I 1 217 ? 133.659 152.691 159.878 1.00 49.18 217 GLN P C 1
ATOM 21758 O O . GLN I 1 217 ? 134.399 152.844 160.853 1.00 54.14 217 GLN P O 1
ATOM 21772 N N . VAL I 1 218 ? 134.115 152.466 158.645 1.00 55.19 218 VAL P N 1
ATOM 21773 C CA . VAL I 1 218 ? 135.518 152.185 158.359 1.00 49.86 218 VAL P CA 1
ATOM 21774 C C . VAL I 1 218 ? 135.993 153.066 157.211 1.00 51.69 218 VAL P C 1
ATOM 21775 O O . VAL I 1 218 ? 135.268 153.262 156.231 1.00 60.74 218 VAL P O 1
ATOM 21788 N N . ARG I 1 219 ? 137.209 153.594 157.338 1.00 47.00 219 ARG P N 1
ATOM 21789 C CA . ARG I 1 219 ? 137.910 154.295 156.269 1.00 48.19 219 ARG P CA 1
ATOM 21790 C C . ARG I 1 219 ? 139.223 153.575 155.998 1.00 52.92 219 ARG P C 1
ATOM 21791 O O . ARG I 1 219 ? 139.989 153.312 156.930 1.00 54.53 219 ARG P O 1
ATOM 21812 N N . LEU I 1 220 ? 139.490 153.266 154.729 1.00 56.81 220 LEU P N 1
ATOM 21813 C CA . LEU I 1 220 ? 140.599 152.396 154.361 1.00 57.02 220 LEU P CA 1
ATOM 21814 C C . LEU I 1 220 ? 141.348 152.952 153.156 1.00 62.34 220 LEU P C 1
ATOM 21815 O O . LEU I 1 220 ? 140.739 153.498 152.234 1.00 69.96 220 LEU P O 1
ATOM 21831 N N . GLY I 1 221 ? 142.666 152.811 153.178 1.00 59.84 221 GLY P N 1
ATOM 21832 C CA . GLY I 1 221 ? 143.500 153.203 152.050 1.00 62.38 221 GLY P CA 1
ATOM 21833 C C . GLY I 1 221 ? 144.597 152.185 151.815 1.00 66.30 221 GLY P C 1
ATOM 21834 O O . GLY I 1 221 ? 145.125 151.603 152.760 1.00 64.75 221 GLY P O 1
ATOM 21838 N N . MET I 1 222 ? 144.944 151.987 150.541 1.00 72.56 222 MET P N 1
ATOM 21839 C CA . MET I 1 222 ? 145.767 150.852 150.136 1.00 72.14 222 MET P CA 1
ATOM 21840 C C . MET I 1 222 ? 146.841 151.243 149.128 1.00 68.24 222 MET P C 1
ATOM 21841 O O . MET I 1 222 ? 146.644 152.142 148.306 1.00 68.81 222 MET P O 1
ATOM 21855 N N . GLU I 1 223 ? 147.978 150.549 149.206 1.00 67.63 223 GLU P N 1
ATOM 21856 C CA . GLU I 1 223 ? 149.034 150.560 148.200 1.00 66.31 223 GLU P CA 1
ATOM 21857 C C . GLU I 1 223 ? 149.387 149.120 147.854 1.00 68.62 223 GLU P C 1
ATOM 21858 O O . GLU I 1 223 ? 149.312 148.238 148.715 1.00 72.81 223 GLU P O 1
ATOM 21870 N N . GLY I 1 224 ? 149.777 148.872 146.604 1.00 65.08 224 GLY P N 1
ATOM 21871 C CA . GLY I 1 224 ? 150.131 147.517 146.222 1.00 61.82 224 GLY P CA 1
ATOM 21872 C C . GLY I 1 224 ? 151.010 147.355 144.998 1.00 55.95 224 GLY P C 1
ATOM 21873 O O . GLY I 1 224 ? 150.908 148.119 144.035 1.00 58.06 224 GLY P O 1
ATOM 21877 N N . LYS I 1 225 ? 151.883 146.348 145.039 1.00 52.24 225 LYS P N 1
ATOM 21878 C CA . LYS I 1 225 ? 152.681 145.907 143.903 1.00 48.99 225 LYS P CA 1
ATOM 21879 C C . LYS I 1 225 ? 152.497 144.407 143.727 1.00 53.60 225 LYS P C 1
ATOM 21880 O O . LYS I 1 225 ? 152.347 143.678 144.711 1.00 58.51 225 LYS P O 1
ATOM 21899 N N . ALA I 1 226 ? 152.519 143.941 142.479 1.00 50.48 226 ALA P N 1
ATOM 21900 C CA . ALA I 1 226 ? 152.322 142.526 142.200 1.00 46.94 226 ALA P CA 1
ATOM 21901 C C . ALA I 1 226 ? 153.158 142.091 141.006 1.00 48.01 226 ALA P C 1
ATOM 21902 O O . ALA I 1 226 ? 153.367 142.862 140.068 1.00 56.63 226 ALA P O 1
ATOM 21909 N N . ARG I 1 227 ? 153.635 140.849 141.059 1.00 44.64 227 ARG P N 1
ATOM 21910 C CA . ARG I 1 227 ? 154.339 140.201 139.962 1.00 46.41 227 ARG P CA 1
ATOM 21911 C C . ARG I 1 227 ? 153.768 138.802 139.794 1.00 51.62 227 ARG P C 1
ATOM 21912 O O . ARG I 1 227 ? 153.402 138.160 140.782 1.00 56.25 227 ARG P O 1
ATOM 21933 N N . HIS I 1 228 ? 153.688 138.322 138.554 1.00 55.07 228 HIS P N 1
ATOM 21934 C CA . HIS I 1 228 ? 153.100 137.012 138.315 1.00 56.95 228 HIS P CA 1
ATOM 21935 C C . HIS I 1 228 ? 153.716 136.364 137.082 1.00 59.66 228 HIS P C 1
ATOM 21936 O O . HIS I 1 228 ? 154.315 137.029 136.235 1.00 67.61 228 HIS P O 1
ATOM 21950 N N . LYS I 1 229 ? 153.559 135.040 137.006 1.00 57.92 229 LYS P N 1
ATOM 21951 C CA . LYS I 1 229 ? 154.092 134.226 135.923 1.00 63.71 229 LYS P CA 1
ATOM 21952 C C . LYS I 1 229 ? 153.103 133.138 135.542 1.00 70.28 229 LYS P C 1
ATOM 21953 O O . LYS I 1 229 ? 152.321 132.678 136.376 1.00 72.26 229 LYS P O 1
ATOM 21972 N N . GLU I 1 230 ? 153.158 132.725 134.279 1.00 77.52 230 GLU P N 1
ATOM 21973 C CA . GLU I 1 230 ? 152.539 131.484 133.837 1.00 73.85 230 GLU P CA 1
ATOM 21974 C C . GLU I 1 230 ? 153.636 130.442 133.676 1.00 77.55 230 GLU P C 1
ATOM 21975 O O . GLU I 1 230 ? 154.668 130.712 133.054 1.00 84.42 230 GLU P O 1
ATOM 21987 N N . LEU I 1 231 ? 153.419 129.261 134.241 1.00 78.64 231 LEU P N 1
ATOM 21988 C CA . LEU I 1 231 ? 154.380 128.173 134.109 1.00 78.13 231 LEU P CA 1
ATOM 21989 C C . LEU I 1 231 ? 154.050 127.323 132.888 1.00 78.37 231 LEU P C 1
ATOM 21990 O O . LEU I 1 231 ? 154.824 126.449 132.499 1.00 75.79 231 LEU P O 1
ATOM 22006 N N . GLU J 1 79 ? 175.536 131.058 147.344 1.00 143.73 79 GLU Q N 1
ATOM 22007 C CA . GLU J 1 79 ? 175.381 129.575 147.372 1.00 144.26 79 GLU Q CA 1
ATOM 22008 C C . GLU J 1 79 ? 174.277 129.132 148.328 1.00 141.35 79 GLU Q C 1
ATOM 22009 O O . GLU J 1 79 ? 173.196 128.734 147.899 1.00 138.97 79 GLU Q O 1
ATOM 22021 N N . ALA J 1 80 ? 174.559 129.215 149.630 1.00 144.01 80 ALA Q N 1
ATOM 22022 C CA . ALA J 1 80 ? 173.673 128.616 150.624 1.00 142.40 80 ALA Q CA 1
ATOM 22023 C C . ALA J 1 80 ? 172.274 129.219 150.572 1.00 140.98 80 ALA Q C 1
ATOM 22024 O O . ALA J 1 80 ? 171.276 128.487 150.529 1.00 134.57 80 ALA Q O 1
ATOM 22031 N N . GLU J 1 81 ? 172.177 130.551 150.576 1.00 143.89 81 GLU Q N 1
ATOM 22032 C CA . GLU J 1 81 ? 170.864 131.185 150.599 1.00 138.31 81 GLU Q CA 1
ATOM 22033 C C . GLU J 1 81 ? 170.057 130.839 149.357 1.00 130.78 81 GLU Q C 1
ATOM 22034 O O . GLU J 1 81 ? 168.829 130.717 149.427 1.00 124.66 81 GLU Q O 1
ATOM 22046 N N . GLU J 1 82 ? 170.723 130.667 148.215 1.00 129.32 82 GLU Q N 1
ATOM 22047 C CA . GLU J 1 82 ? 170.006 130.328 146.991 1.00 126.87 82 GLU Q CA 1
ATOM 22048 C C . GLU J 1 82 ? 169.368 128.947 147.091 1.00 124.87 82 GLU Q C 1
ATOM 22049 O O . GLU J 1 82 ? 168.195 128.768 146.743 1.00 120.90 82 GLU Q O 1
ATOM 22061 N N . LYS J 1 83 ? 170.125 127.955 147.565 1.00 126.02 83 LYS Q N 1
ATOM 22062 C CA . LYS J 1 83 ? 169.551 126.628 147.757 1.00 122.06 83 LYS Q CA 1
ATOM 22063 C C . LYS J 1 83 ? 168.441 126.657 148.798 1.00 116.33 83 LYS Q C 1
ATOM 22064 O O . LYS J 1 83 ? 167.416 125.983 148.633 1.00 114.91 83 LYS Q O 1
ATOM 22083 N N . TYR J 1 84 ? 168.620 127.436 149.864 1.00 114.49 84 TYR Q N 1
ATOM 22084 C CA . TYR J 1 84 ? 167.575 127.557 150.874 1.00 112.33 84 TYR Q CA 1
ATOM 22085 C C . TYR J 1 84 ? 166.284 128.094 150.265 1.00 108.59 84 TYR Q C 1
ATOM 22086 O O . TYR J 1 84 ? 165.197 127.552 150.501 1.00 104.50 84 TYR Q O 1
ATOM 22104 N N . ILE J 1 85 ? 166.388 129.156 149.463 1.00 107.91 85 ILE Q N 1
ATOM 22105 C CA . ILE J 1 85 ? 165.198 129.749 148.862 1.00 100.33 85 ILE Q CA 1
ATOM 22106 C C . ILE J 1 85 ? 164.576 128.787 147.861 1.00 98.62 85 ILE Q C 1
ATOM 22107 O O . ILE J 1 85 ? 163.348 128.705 147.738 1.00 97.32 85 ILE Q O 1
ATOM 22123 N N . GLU J 1 86 ? 165.407 128.049 147.123 1.00 101.58 86 GLU Q N 1
ATOM 22124 C CA . GLU J 1 86 ? 164.871 127.054 146.202 1.00 101.51 86 GLU Q CA 1
ATOM 22125 C C . GLU J 1 86 ? 164.070 126.001 146.954 1.00 99.11 86 GLU Q C 1
ATOM 22126 O O . GLU J 1 86 ? 163.007 125.571 146.493 1.00 97.48 86 GLU Q O 1
ATOM 22138 N N . ARG J 1 87 ? 164.563 125.574 148.116 1.00 99.10 87 ARG Q N 1
ATOM 22139 C CA . ARG J 1 87 ? 163.833 124.585 148.900 1.00 98.19 87 ARG Q CA 1
ATOM 22140 C C . ARG J 1 87 ? 162.555 125.166 149.494 1.00 94.81 87 ARG Q C 1
ATOM 22141 O O . ARG J 1 87 ? 161.568 124.444 149.667 1.00 90.75 87 ARG Q O 1
ATOM 22162 N N . GLN J 1 88 ? 162.554 126.461 149.823 1.00 93.42 88 GLN Q N 1
ATOM 22163 C CA . GLN J 1 88 ? 161.364 127.058 150.423 1.00 84.83 88 GLN Q CA 1
ATOM 22164 C C . GLN J 1 88 ? 160.238 127.241 149.414 1.00 80.95 88 GLN Q C 1
ATOM 22165 O O . GLN J 1 88 ? 159.062 127.220 149.795 1.00 79.14 88 GLN Q O 1
ATOM 22179 N N . LEU J 1 89 ? 160.565 127.426 148.137 1.00 82.49 89 LEU Q N 1
ATOM 22180 C CA . LEU J 1 89 ? 159.565 127.772 147.134 1.00 70.67 89 LEU Q CA 1
ATOM 22181 C C . LEU J 1 89 ? 158.849 126.562 146.549 1.00 74.21 89 LEU Q C 1
ATOM 22182 O O . LEU J 1 89 ? 157.939 126.743 145.734 1.00 77.06 89 LEU Q O 1
ATOM 22198 N N . LYS J 1 90 ? 159.226 125.341 146.932 1.00 77.33 90 LYS Q N 1
ATOM 22199 C CA . LYS J 1 90 ? 158.579 124.162 146.367 1.00 72.04 90 LYS Q CA 1
ATOM 22200 C C . LYS J 1 90 ? 157.180 123.970 146.938 1.00 71.07 90 LYS Q C 1
ATOM 22201 O O . LYS J 1 90 ? 156.236 123.660 146.204 1.00 73.34 90 LYS Q O 1
ATOM 22220 N N . TYR J 1 91 ? 157.029 124.149 148.249 1.00 70.55 91 TYR Q N 1
ATOM 22221 C CA . TYR J 1 91 ? 155.770 123.882 148.935 1.00 67.82 91 TYR Q CA 1
ATOM 22222 C C . TYR J 1 91 ? 155.581 124.933 150.017 1.00 70.61 91 TYR Q C 1
ATOM 22223 O O . TYR J 1 91 ? 156.462 125.122 150.859 1.00 69.42 91 TYR Q O 1
ATOM 22241 N N . LEU J 1 92 ? 154.436 125.615 149.992 1.00 71.52 92 LEU Q N 1
ATOM 22242 C CA . LEU J 1 92 ? 154.169 126.743 150.873 1.00 70.74 92 LEU Q CA 1
ATOM 22243 C C . LEU J 1 92 ? 153.090 126.456 151.911 1.00 70.77 92 LEU Q C 1
ATOM 22244 O O . LEU J 1 92 ? 152.637 127.389 152.581 1.00 65.58 92 LEU Q O 1
ATOM 22260 N N . GLY J 1 93 ? 152.670 125.203 152.066 1.00 73.64 93 GLY Q N 1
ATOM 22261 C CA . GLY J 1 93 ? 151.551 124.873 152.920 1.00 65.54 93 GLY Q CA 1
ATOM 22262 C C . GLY J 1 93 ? 151.943 124.496 154.336 1.00 67.46 93 GLY Q C 1
ATOM 22263 O O . GLY J 1 93 ? 153.104 124.610 154.740 1.00 76.94 93 GLY Q O 1
ATOM 22267 N N . PRO J 1 94 ? 150.966 124.042 155.121 1.00 59.68 94 PRO Q N 1
ATOM 22268 C CA . PRO J 1 94 ? 151.245 123.658 156.510 1.00 56.38 94 PRO Q CA 1
ATOM 22269 C C . PRO J 1 94 ? 152.175 122.458 156.602 1.00 62.53 94 PRO Q C 1
ATOM 22270 O O . PRO J 1 94 ? 152.215 121.602 155.714 1.00 66.55 94 PRO Q O 1
ATOM 22281 N N . ILE J 1 95 ? 152.931 122.401 157.701 1.00 65.55 95 ILE Q N 1
ATOM 22282 C CA . ILE J 1 95 ? 153.931 121.362 157.907 1.00 69.52 95 ILE Q CA 1
ATOM 22283 C C . ILE J 1 95 ? 153.877 120.734 159.291 1.00 76.43 95 ILE Q C 1
ATOM 22284 O O . ILE J 1 95 ? 154.747 119.928 159.623 1.00 83.82 95 ILE Q O 1
ATOM 22300 N N . SER J 1 96 ? 152.891 121.069 160.120 1.00 79.60 96 SER Q N 1
ATOM 22301 C CA . SER J 1 96 ? 152.897 120.595 161.497 1.00 80.78 96 SER Q CA 1
ATOM 22302 C C . SER J 1 96 ? 152.655 119.088 161.560 1.00 94.65 96 SER Q C 1
ATOM 22303 O O . SER J 1 96 ? 152.127 118.472 160.630 1.00 97.25 96 SER Q O 1
ATOM 22311 N N . GLN J 1 97 ? 153.055 118.494 162.689 1.00 100.53 97 GLN Q N 1
ATOM 22312 C CA . GLN J 1 97 ? 152.980 117.052 162.903 1.00 101.16 97 GLN Q CA 1
ATOM 22313 C C . GLN J 1 97 ? 152.183 116.691 164.153 1.00 95.68 97 GLN Q C 1
ATOM 22314 O O . GLN J 1 97 ? 152.375 115.607 164.712 1.00 93.89 97 GLN Q O 1
ATOM 22328 N N . VAL J 1 98 ? 151.286 117.571 164.602 1.00 93.72 98 VAL Q N 1
ATOM 22329 C CA . VAL J 1 98 ? 150.571 117.348 165.855 1.00 86.47 98 VAL Q CA 1
ATOM 22330 C C . VAL J 1 98 ? 149.587 116.191 165.791 1.00 84.44 98 VAL Q C 1
ATOM 22331 O O . VAL J 1 98 ? 149.099 115.752 166.838 1.00 87.55 98 VAL Q O 1
ATOM 22344 N N . SER J 1 99 ? 149.279 115.682 164.598 1.00 88.91 99 SER Q N 1
ATOM 22345 C CA . SER J 1 99 ? 148.296 114.612 164.478 1.00 94.90 99 SER Q CA 1
ATOM 22346 C C . SER J 1 99 ? 148.846 113.251 164.886 1.00 97.68 99 SER Q C 1
ATOM 22347 O O . SER J 1 99 ? 148.087 112.277 164.894 1.00 99.31 99 SER Q O 1
ATOM 22355 N N . ASP J 1 100 ? 150.133 113.158 165.220 1.00 98.67 100 ASP Q N 1
ATOM 22356 C CA . ASP J 1 100 ? 150.767 111.906 165.616 1.00 88.59 100 ASP Q CA 1
ATOM 22357 C C . ASP J 1 100 ? 151.369 112.096 167.001 1.00 82.80 100 ASP Q C 1
ATOM 22358 O O . ASP J 1 100 ? 152.215 112.974 167.197 1.00 86.01 100 ASP Q O 1
ATOM 22367 N N . ALA J 1 101 ? 150.939 111.270 167.954 1.00 74.68 101 ALA Q N 1
ATOM 22368 C CA . ALA J 1 101 ? 151.360 111.398 169.343 1.00 69.08 101 ALA Q CA 1
ATOM 22369 C C . ALA J 1 101 ? 152.427 110.391 169.752 1.00 68.53 101 ALA Q C 1
ATOM 22370 O O . ALA J 1 101 ? 152.824 110.383 170.922 1.00 67.61 101 ALA Q O 1
ATOM 22377 N N . TYR J 1 102 ? 152.905 109.556 168.834 1.00 70.56 102 TYR Q N 1
ATOM 22378 C CA . TYR J 1 102 ? 153.790 108.440 169.150 1.00 68.95 102 TYR Q CA 1
ATOM 22379 C C . TYR J 1 102 ? 155.056 108.470 168.299 1.00 75.39 102 TYR Q C 1
ATOM 22380 O O . TYR J 1 102 ? 155.427 107.475 167.676 1.00 78.03 102 TYR Q O 1
ATOM 22398 N N . ARG J 1 103 ? 155.736 109.614 168.261 1.00 76.56 103 ARG Q N 1
ATOM 22399 C CA . ARG J 1 103 ? 156.885 109.817 167.391 1.00 73.36 103 ARG Q CA 1
ATOM 22400 C C . ARG J 1 103 ? 158.144 110.092 168.203 1.00 70.94 103 ARG Q C 1
ATOM 22401 O O . ARG J 1 103 ? 158.079 110.567 169.340 1.00 73.97 103 ARG Q O 1
ATOM 22422 N N . LEU J 1 104 ? 159.293 109.788 167.602 1.00 72.30 104 LEU Q N 1
ATOM 22423 C CA . LEU J 1 104 ? 160.594 110.055 168.198 1.00 73.22 104 LEU Q CA 1
ATOM 22424 C C . LEU J 1 104 ? 161.166 111.372 167.677 1.00 77.80 104 LEU Q C 1
ATOM 22425 O O . LEU J 1 104 ? 160.677 111.951 166.705 1.00 88.64 104 LEU Q O 1
ATOM 22441 N N . ASP J 1 105 ? 162.225 111.835 168.340 1.00 81.87 105 ASP Q N 1
ATOM 22442 C CA . ASP J 1 105 ? 162.866 113.108 168.032 1.00 91.19 105 ASP Q CA 1
ATOM 22443 C C . ASP J 1 105 ? 164.200 112.944 167.312 1.00 90.78 105 ASP Q C 1
ATOM 22444 O O . ASP J 1 105 ? 164.951 113.917 167.197 1.00 87.00 105 ASP Q O 1
ATOM 22453 N N . THR J 1 106 ? 164.512 111.744 166.823 1.00 91.65 106 THR Q N 1
ATOM 22454 C CA . THR J 1 106 ? 165.858 111.479 166.326 1.00 88.91 106 THR Q CA 1
ATOM 22455 C C . THR J 1 106 ? 166.199 112.314 165.097 1.00 93.88 106 THR Q C 1
ATOM 22456 O O . THR J 1 106 ? 167.377 112.593 164.849 1.00 96.54 106 THR Q O 1
ATOM 22467 N N . THR J 1 107 ? 165.196 112.725 164.317 1.00 100.66 107 THR Q N 1
ATOM 22468 C CA . THR J 1 107 ? 165.478 113.348 163.027 1.00 103.25 107 THR Q CA 1
ATOM 22469 C C . THR J 1 107 ? 166.130 114.720 163.160 1.00 103.63 107 THR Q C 1
ATOM 22470 O O . THR J 1 107 ? 166.701 115.213 162.181 1.00 100.76 107 THR Q O 1
ATOM 22481 N N . THR J 1 108 ? 166.062 115.346 164.335 1.00 103.25 108 THR Q N 1
ATOM 22482 C CA . THR J 1 108 ? 166.588 116.696 164.498 1.00 96.50 108 THR Q CA 1
ATOM 22483 C C . THR J 1 108 ? 168.070 116.723 164.848 1.00 93.89 108 THR Q C 1
ATOM 22484 O O . THR J 1 108 ? 168.707 117.771 164.700 1.00 93.00 108 THR Q O 1
ATOM 22495 N N . LEU J 1 109 ? 168.634 115.607 165.294 1.00 91.30 109 LEU Q N 1
ATOM 22496 C CA . LEU J 1 109 ? 169.993 115.603 165.810 1.00 88.24 109 LEU Q CA 1
ATOM 22497 C C . LEU J 1 109 ? 171.011 115.571 164.677 1.00 92.77 109 LEU Q C 1
ATOM 22498 O O . LEU J 1 109 ? 170.737 115.084 163.577 1.00 99.70 109 LEU Q O 1
ATOM 22514 N N . LYS J 1 110 ? 172.201 116.103 164.961 1.00 95.48 110 LYS Q N 1
ATOM 22515 C CA . LYS J 1 110 ? 173.286 116.185 163.982 1.00 96.90 110 LYS Q CA 1
ATOM 22516 C C . LYS J 1 110 ? 174.601 115.978 164.726 1.00 91.80 110 LYS Q C 1
ATOM 22517 O O . LYS J 1 110 ? 175.056 116.867 165.451 1.00 88.06 110 LYS Q O 1
ATOM 22536 N N . ILE J 1 111 ? 175.208 114.813 164.539 1.00 94.87 111 ILE Q N 1
ATOM 22537 C CA . ILE J 1 111 ? 176.456 114.453 165.200 1.00 96.12 111 ILE Q CA 1
ATOM 22538 C C . ILE J 1 111 ? 177.514 114.324 164.113 1.00 102.16 111 ILE Q C 1
ATOM 22539 O O . ILE J 1 111 ? 177.630 113.283 163.458 1.00 113.96 111 ILE Q O 1
ATOM 22555 N N . GLU J 1 112 ? 178.289 115.387 163.920 1.00 96.26 112 GLU Q N 1
ATOM 22556 C CA . GLU J 1 112 ? 179.368 115.393 162.945 1.00 94.74 112 GLU Q CA 1
ATOM 22557 C C . GLU J 1 112 ? 180.343 116.489 163.348 1.00 97.55 112 GLU Q C 1
ATOM 22558 O O . GLU J 1 112 ? 179.978 117.433 164.052 1.00 103.27 112 GLU Q O 1
ATOM 22570 N N . PHE J 1 113 ? 181.590 116.356 162.892 1.00 95.75 113 PHE Q N 1
ATOM 22571 C CA . PHE J 1 113 ? 182.638 117.247 163.382 1.00 90.14 113 PHE Q CA 1
ATOM 22572 C C . PHE J 1 113 ? 182.313 118.705 163.089 1.00 87.83 113 PHE Q C 1
ATOM 22573 O O . PHE J 1 113 ? 182.503 119.574 163.948 1.00 85.91 113 PHE Q O 1
ATOM 22590 N N . ASP J 1 114 ? 181.827 118.999 161.883 1.00 92.54 114 ASP Q N 1
ATOM 22591 C CA . ASP J 1 114 ? 181.501 120.378 161.541 1.00 97.56 114 ASP Q CA 1
ATOM 22592 C C . ASP J 1 114 ? 180.369 120.930 162.395 1.00 95.53 114 ASP Q C 1
ATOM 22593 O O . ASP J 1 114 ? 180.236 122.153 162.506 1.00 98.38 114 ASP Q O 1
ATOM 22602 N N . ASP J 1 115 ? 179.555 120.065 162.996 1.00 93.75 115 ASP Q N 1
ATOM 22603 C CA . ASP J 1 115 ? 178.475 120.496 163.872 1.00 90.13 115 ASP Q CA 1
ATOM 22604 C C . ASP J 1 115 ? 178.821 120.371 165.348 1.00 85.81 115 ASP Q C 1
ATOM 22605 O O . ASP J 1 115 ? 178.337 121.169 166.156 1.00 81.40 115 ASP Q O 1
ATOM 22614 N N . SER J 1 116 ? 179.649 119.392 165.717 1.00 85.01 116 SER Q N 1
ATOM 22615 C CA . SER J 1 116 ? 180.036 119.223 167.111 1.00 79.85 116 SER Q CA 1
ATOM 22616 C C . SER J 1 116 ? 181.049 120.268 167.557 1.00 77.97 116 SER Q C 1
ATOM 22617 O O . SER J 1 116 ? 181.104 120.601 168.745 1.00 80.26 116 SER Q O 1
ATOM 22625 N N . PHE J 1 117 ? 181.851 120.793 166.632 1.00 80.02 117 PHE Q N 1
ATOM 22626 C CA . PHE J 1 117 ? 182.911 121.754 166.938 1.00 76.26 117 PHE Q CA 1
ATOM 22627 C C . PHE J 1 117 ? 182.716 122.969 166.042 1.00 81.54 117 PHE Q C 1
ATOM 22628 O O . PHE J 1 117 ? 183.456 123.163 165.069 1.00 85.89 117 PHE Q O 1
ATOM 22645 N N . PRO J 1 118 ? 181.732 123.811 166.344 1.00 81.88 118 PRO Q N 1
ATOM 22646 C CA . PRO J 1 118 ? 181.405 124.918 165.441 1.00 81.64 118 PRO Q CA 1
ATOM 22647 C C . PRO J 1 118 ? 182.482 125.991 165.430 1.00 90.14 118 PRO Q C 1
ATOM 22648 O O . PRO J 1 118 ? 183.291 126.121 166.351 1.00 91.86 118 PRO Q O 1
ATOM 22659 N N . GLU J 1 119 ? 182.474 126.771 164.351 1.00 94.42 119 GLU Q N 1
ATOM 22660 C CA . GLU J 1 119 ? 183.449 127.824 164.114 1.00 92.77 119 GLU Q CA 1
ATOM 22661 C C . GLU J 1 119 ? 182.721 129.149 163.943 1.00 96.60 119 GLU Q C 1
ATOM 22662 O O . GLU J 1 119 ? 181.675 129.210 163.292 1.00 97.81 119 GLU Q O 1
ATOM 22674 N N . VAL J 1 120 ? 183.279 130.210 164.529 1.00 96.04 120 VAL Q N 1
ATOM 22675 C CA . VAL J 1 120 ? 182.583 131.494 164.533 1.00 93.48 120 VAL Q CA 1
ATOM 22676 C C . VAL J 1 120 ? 182.803 132.255 163.230 1.00 99.32 120 VAL Q C 1
ATOM 22677 O O . VAL J 1 120 ? 181.965 133.078 162.844 1.00 102.05 120 VAL Q O 1
ATOM 22690 N N . SER J 1 121 ? 183.913 132.012 162.536 1.00 106.00 121 SER Q N 1
ATOM 22691 C CA . SER J 1 121 ? 184.168 132.669 161.262 1.00 113.40 121 SER Q CA 1
ATOM 22692 C C . SER J 1 121 ? 185.057 131.774 160.412 1.00 117.44 121 SER Q C 1
ATOM 22693 O O . SER J 1 121 ? 185.718 130.862 160.915 1.00 118.71 121 SER Q O 1
ATOM 22701 N N . LYS J 1 122 ? 185.070 132.053 159.111 1.00 115.70 122 LYS Q N 1
ATOM 22702 C CA . LYS J 1 122 ? 185.699 131.173 158.140 1.00 114.61 122 LYS Q CA 1
ATOM 22703 C C . LYS J 1 122 ? 187.183 130.988 158.464 1.00 114.16 122 LYS Q C 1
ATOM 22704 O O . LYS J 1 122 ? 187.905 131.985 158.616 1.00 112.18 122 LYS Q O 1
ATOM 22723 N N . PRO J 1 123 ? 187.669 129.753 158.582 1.00 111.11 123 PRO Q N 1
ATOM 22724 C CA . PRO J 1 123 ? 189.106 129.545 158.781 1.00 109.89 123 PRO Q CA 1
ATOM 22725 C C . PRO J 1 123 ? 189.921 129.938 157.560 1.00 112.77 123 PRO Q C 1
ATOM 22726 O O . PRO J 1 123 ? 189.434 129.936 156.427 1.00 115.54 123 PRO Q O 1
ATOM 22737 N N . GLY J 1 124 ? 191.182 130.282 157.810 1.00 109.64 124 GLY Q N 1
ATOM 22738 C CA . GLY J 1 124 ? 192.158 130.430 156.757 1.00 107.31 124 GLY Q CA 1
ATOM 22739 C C . GLY J 1 124 ? 192.924 129.138 156.558 1.00 108.83 124 GLY Q C 1
ATOM 22740 O O . GLY J 1 124 ? 192.790 128.190 157.338 1.00 110.80 124 GLY Q O 1
ATOM 22744 N N . PRO J 1 125 ? 193.747 129.069 155.510 1.00 109.38 125 PRO Q N 1
ATOM 22745 C CA . PRO J 1 125 ? 194.483 127.821 155.245 1.00 110.36 125 PRO Q CA 1
ATOM 22746 C C . PRO J 1 125 ? 195.442 127.426 156.355 1.00 109.41 125 PRO Q C 1
ATOM 22747 O O . PRO J 1 125 ? 195.788 126.242 156.457 1.00 111.02 125 PRO Q O 1
ATOM 22758 N N . ALA J 1 126 ? 195.887 128.370 157.187 1.00 110.03 126 ALA Q N 1
ATOM 22759 C CA . ALA J 1 126 ? 196.787 128.020 158.281 1.00 108.93 126 ALA Q CA 1
ATOM 22760 C C . ALA J 1 126 ? 196.058 127.277 159.395 1.00 105.81 126 ALA Q C 1
ATOM 22761 O O . ALA J 1 126 ? 196.685 126.524 160.148 1.00 104.45 126 ALA Q O 1
ATOM 22768 N N . LEU J 1 127 ? 194.746 127.479 159.516 1.00 106.94 127 LEU Q N 1
ATOM 22769 C CA . LEU J 1 127 ? 193.932 126.812 160.525 1.00 104.72 127 LEU Q CA 1
ATOM 22770 C C . LEU J 1 127 ? 193.243 125.563 159.988 1.00 104.30 127 LEU Q C 1
ATOM 22771 O O . LEU J 1 127 ? 192.867 124.676 160.775 1.00 105.85 127 LEU Q O 1
ATOM 22787 N N . GLU J 1 128 ? 193.079 125.479 158.666 1.00 101.91 128 GLU Q N 1
ATOM 22788 C CA . GLU J 1 128 ? 192.445 124.316 158.060 1.00 99.89 128 GLU Q CA 1
ATOM 22789 C C . GLU J 1 128 ? 193.224 123.041 158.343 1.00 101.94 128 GLU Q C 1
ATOM 22790 O O . GLU J 1 128 ? 192.625 121.973 158.482 1.00 102.02 128 GLU Q O 1
ATOM 22802 N N . SER J 1 129 ? 194.553 123.125 158.432 1.00 97.52 129 SER Q N 1
ATOM 22803 C CA . SER J 1 129 ? 195.349 121.935 158.723 1.00 100.30 129 SER Q CA 1
ATOM 22804 C C . SER J 1 129 ? 195.045 121.393 160.118 1.00 102.59 129 SER Q C 1
ATOM 22805 O O . SER J 1 129 ? 194.905 120.175 160.313 1.00 109.14 129 SER Q O 1
ATOM 22813 N N . VAL J 1 130 ? 194.938 122.288 161.102 1.00 92.76 130 VAL Q N 1
ATOM 22814 C CA . VAL J 1 130 ? 194.613 121.862 162.460 1.00 93.48 130 VAL Q CA 1
ATOM 22815 C C . VAL J 1 130 ? 193.220 121.248 162.491 1.00 94.72 130 VAL Q C 1
ATOM 22816 O O . VAL J 1 130 ? 192.994 120.192 163.107 1.00 95.35 130 VAL Q O 1
ATOM 22829 N N . ARG J 1 131 ? 192.263 121.899 161.822 1.00 93.23 131 ARG Q N 1
ATOM 22830 C CA . ARG J 1 131 ? 190.932 121.312 161.703 1.00 89.10 131 ARG Q CA 1
ATOM 22831 C C . ARG J 1 131 ? 191.007 119.917 161.091 1.00 94.55 131 ARG Q C 1
ATOM 22832 O O . ARG J 1 131 ? 190.317 118.992 161.537 1.00 100.73 131 ARG Q O 1
ATOM 22853 N N . LYS J 1 132 ? 191.848 119.750 160.069 1.00 95.26 132 LYS Q N 1
ATOM 22854 C CA . LYS J 1 132 ? 191.938 118.480 159.359 1.00 97.28 132 LYS Q CA 1
ATOM 22855 C C . LYS J 1 132 ? 192.440 117.370 160.271 1.00 91.97 132 LYS Q C 1
ATOM 22856 O O . LYS J 1 132 ? 191.919 116.249 160.242 1.00 93.31 132 LYS Q O 1
ATOM 22875 N N . LEU J 1 133 ? 193.458 117.657 161.081 1.00 86.93 133 LEU Q N 1
ATOM 22876 C CA . LEU J 1 133 ? 193.957 116.643 162.010 1.00 89.93 133 LEU Q CA 1
ATOM 22877 C C . LEU J 1 133 ? 192.895 116.279 163.047 1.00 93.40 133 LEU Q C 1
ATOM 22878 O O . LEU J 1 133 ? 192.603 115.087 163.287 1.00 98.07 133 LEU Q O 1
ATOM 22894 N N . ASN J 1 134 ? 192.293 117.301 163.665 1.00 93.17 134 ASN Q N 1
ATOM 22895 C CA . ASN J 1 134 ? 191.325 117.043 164.723 1.00 90.53 134 ASN Q CA 1
ATOM 22896 C C . ASN J 1 134 ? 190.129 116.255 164.205 1.00 86.25 134 ASN Q C 1
ATOM 22897 O O . ASN J 1 134 ? 189.579 115.412 164.929 1.00 88.02 134 ASN Q O 1
ATOM 22908 N N . ARG J 1 135 ? 189.717 116.505 162.960 1.00 82.99 135 ARG Q N 1
ATOM 22909 C CA . ARG J 1 135 ? 188.565 115.797 162.413 1.00 82.53 135 ARG Q CA 1
ATOM 22910 C C . ARG J 1 135 ? 188.791 114.293 162.423 1.00 89.44 135 ARG Q C 1
ATOM 22911 O O . ARG J 1 135 ? 187.945 113.529 162.906 1.00 94.96 135 ARG Q O 1
ATOM 22932 N N . ILE J 1 136 ? 189.920 113.845 161.871 1.00 88.79 136 ILE Q N 1
ATOM 22933 C CA . ILE J 1 136 ? 190.147 112.409 161.782 1.00 88.29 136 ILE Q CA 1
ATOM 22934 C C . ILE J 1 136 ? 190.276 111.814 163.173 1.00 85.57 136 ILE Q C 1
ATOM 22935 O O . ILE J 1 136 ? 189.736 110.735 163.444 1.00 93.51 136 ILE Q O 1
ATOM 22951 N N . LEU J 1 137 ? 190.964 112.503 164.090 1.00 82.10 137 LEU Q N 1
ATOM 22952 C CA . LEU J 1 137 ? 191.055 111.946 165.441 1.00 85.37 137 LEU Q CA 1
ATOM 22953 C C . LEU J 1 137 ? 189.663 111.707 166.025 1.00 86.23 137 LEU Q C 1
ATOM 22954 O O . LEU J 1 137 ? 189.328 110.587 166.456 1.00 94.41 137 LEU Q O 1
ATOM 22970 N N . TYR J 1 138 ? 188.827 112.748 166.009 1.00 85.29 138 TYR Q N 1
ATOM 22971 C CA . TYR J 1 138 ? 187.498 112.657 166.605 1.00 86.25 138 TYR Q CA 1
ATOM 22972 C C . TYR J 1 138 ? 186.682 111.540 165.967 1.00 87.85 138 TYR Q C 1
ATOM 22973 O O . TYR J 1 138 ? 186.136 110.673 166.665 1.00 89.23 138 TYR Q O 1
ATOM 22991 N N . GLU J 1 139 ? 186.597 111.538 164.635 1.00 85.50 139 GLU Q N 1
ATOM 22992 C CA . GLU J 1 139 ? 185.722 110.586 163.962 1.00 85.11 139 GLU Q CA 1
ATOM 22993 C C . GLU J 1 139 ? 186.211 109.154 164.139 1.00 89.95 139 GLU Q C 1
ATOM 22994 O O . GLU J 1 139 ? 185.402 108.241 164.354 1.00 93.95 139 GLU Q O 1
ATOM 23006 N N . GLY J 1 140 ? 187.525 108.929 164.061 1.00 85.92 140 GLY Q N 1
ATOM 23007 C CA . GLY J 1 140 ? 188.034 107.584 164.256 1.00 83.09 140 GLY Q CA 1
ATOM 23008 C C . GLY J 1 140 ? 187.692 107.034 165.626 1.00 86.43 140 GLY Q C 1
ATOM 23009 O O . GLY J 1 140 ? 187.185 105.912 165.751 1.00 95.83 140 GLY Q O 1
ATOM 23013 N N . MET J 1 141 ? 187.946 107.821 166.677 1.00 80.11 141 MET Q N 1
ATOM 23014 C CA . MET J 1 141 ? 187.629 107.337 168.019 1.00 82.75 141 MET Q CA 1
ATOM 23015 C C . MET J 1 141 ? 186.134 107.057 168.155 1.00 89.23 141 MET Q C 1
ATOM 23016 O O . MET J 1 141 ? 185.718 106.004 168.680 1.00 92.28 141 MET Q O 1
ATOM 23030 N N . SER J 1 142 ? 185.310 107.990 167.667 1.00 89.08 142 SER Q N 1
ATOM 23031 C CA . SER J 1 142 ? 183.866 107.866 167.825 1.00 88.97 142 SER Q CA 1
ATOM 23032 C C . SER J 1 142 ? 183.350 106.604 167.148 1.00 88.42 142 SER Q C 1
ATOM 23033 O O . SER J 1 142 ? 182.509 105.889 167.704 1.00 92.64 142 SER Q O 1
ATOM 23041 N N . ASP J 1 143 ? 183.844 106.311 165.944 1.00 88.16 143 ASP Q N 1
ATOM 23042 C CA . ASP J 1 143 ? 183.359 105.134 165.231 1.00 90.83 143 ASP Q CA 1
ATOM 23043 C C . ASP J 1 143 ? 183.873 103.847 165.865 1.00 86.92 143 ASP Q C 1
ATOM 23044 O O . ASP J 1 143 ? 183.142 102.849 165.933 1.00 89.53 143 ASP Q O 1
ATOM 23053 N N . ALA J 1 144 ? 185.124 103.842 166.334 1.00 84.90 144 ALA Q N 1
ATOM 23054 C CA . ALA J 1 144 ? 185.671 102.624 166.922 1.00 84.90 144 ALA Q CA 1
ATOM 23055 C C . ALA J 1 144 ? 184.859 102.188 168.136 1.00 88.29 144 ALA Q C 1
ATOM 23056 O O . ALA J 1 144 ? 184.476 101.012 168.257 1.00 95.19 144 ALA Q O 1
ATOM 23063 N N . ILE J 1 145 ? 184.582 103.121 169.052 1.00 83.78 145 ILE Q N 1
ATOM 23064 C CA . ILE J 1 145 ? 183.874 102.729 170.272 1.00 88.59 145 ILE Q CA 1
ATOM 23065 C C . ILE J 1 145 ? 182.490 102.186 169.930 1.00 95.69 145 ILE Q C 1
ATOM 23066 O O . ILE J 1 145 ? 182.044 101.165 170.478 1.00 96.30 145 ILE Q O 1
ATOM 23082 N N . HIS J 1 146 ? 181.792 102.863 169.017 1.00 91.85 146 HIS Q N 1
ATOM 23083 C CA . HIS J 1 146 ? 180.447 102.439 168.645 1.00 87.25 146 HIS Q CA 1
ATOM 23084 C C . HIS J 1 146 ? 180.466 101.047 168.030 1.00 87.83 146 HIS Q C 1
ATOM 23085 O O . HIS J 1 146 ? 179.619 100.208 168.350 1.00 92.43 146 HIS Q O 1
ATOM 23099 N N . ILE J 1 147 ? 181.433 100.775 167.149 1.00 88.46 147 ILE Q N 1
ATOM 23100 C CA . ILE J 1 147 ? 181.510 99.451 166.534 1.00 85.68 147 ILE Q CA 1
ATOM 23101 C C . ILE J 1 147 ? 181.698 98.383 167.602 1.00 86.48 147 ILE Q C 1
ATOM 23102 O O . ILE J 1 147 ? 180.997 97.361 167.617 1.00 93.03 147 ILE Q O 1
ATOM 23118 N N . ILE J 1 148 ? 182.657 98.594 168.505 1.00 88.47 148 ILE Q N 1
ATOM 23119 C CA . ILE J 1 148 ? 182.958 97.554 169.488 1.00 91.67 148 ILE Q CA 1
ATOM 23120 C C . ILE J 1 148 ? 181.736 97.279 170.356 1.00 94.65 148 ILE Q C 1
ATOM 23121 O O . ILE J 1 148 ? 181.345 96.118 170.560 1.00 99.06 148 ILE Q O 1
ATOM 23137 N N . PHE J 1 149 ? 181.099 98.339 170.863 1.00 91.63 149 PHE Q N 1
ATOM 23138 C CA . PHE J 1 149 ? 179.956 98.132 171.748 1.00 93.54 149 PHE Q CA 1
ATOM 23139 C C . PHE J 1 149 ? 178.778 97.518 171.004 1.00 96.18 149 PHE Q C 1
ATOM 23140 O O . PHE J 1 149 ? 178.062 96.676 171.560 1.00 94.52 149 PHE Q O 1
ATOM 23157 N N . SER J 1 150 ? 178.556 97.915 169.749 1.00 97.91 150 SER Q N 1
ATOM 23158 C CA . SER J 1 150 ? 177.468 97.324 168.982 1.00 92.69 150 SER Q CA 1
ATOM 23159 C C . SER J 1 150 ? 177.688 95.834 168.791 1.00 92.56 150 SER Q C 1
ATOM 23160 O O . SER J 1 150 ? 176.747 95.040 168.900 1.00 94.96 150 SER Q O 1
ATOM 23168 N N . LEU J 1 151 ? 178.926 95.430 168.506 1.00 92.70 151 LEU Q N 1
ATOM 23169 C CA . LEU J 1 151 ? 179.177 94.019 168.237 1.00 92.00 151 LEU Q CA 1
ATOM 23170 C C . LEU J 1 151 ? 179.057 93.182 169.506 1.00 94.36 151 LEU Q C 1
ATOM 23171 O O . LEU J 1 151 ? 178.403 92.134 169.502 1.00 98.44 151 LEU Q O 1
ATOM 23187 N N . PHE J 1 152 ? 179.672 93.625 170.609 1.00 98.70 152 PHE Q N 1
ATOM 23188 C CA . PHE J 1 152 ? 179.780 92.743 171.770 1.00 100.18 152 PHE Q CA 1
ATOM 23189 C C . PHE J 1 152 ? 178.712 92.971 172.835 1.00 96.69 152 PHE Q C 1
ATOM 23190 O O . PHE J 1 152 ? 178.646 92.187 173.789 1.00 97.91 152 PHE Q O 1
ATOM 23207 N N . LEU J 1 153 ? 177.874 93.998 172.708 1.00 96.65 153 LEU Q N 1
ATOM 23208 C CA . LEU J 1 153 ? 176.750 94.178 173.620 1.00 100.03 153 LEU Q CA 1
ATOM 23209 C C . LEU J 1 153 ? 175.404 94.300 172.924 1.00 98.75 153 LEU Q C 1
ATOM 23210 O O . LEU J 1 153 ? 174.399 93.865 173.489 1.00 96.14 153 LEU Q O 1
ATOM 23226 N N . GLY J 1 154 ? 175.350 94.874 171.722 1.00 97.70 154 GLY Q N 1
ATOM 23227 C CA . GLY J 1 154 ? 174.091 94.921 170.999 1.00 91.95 154 GLY Q CA 1
ATOM 23228 C C . GLY J 1 154 ? 173.551 93.541 170.687 1.00 96.40 154 GLY Q C 1
ATOM 23229 O O . GLY J 1 154 ? 172.336 93.352 170.563 1.00 99.46 154 GLY Q O 1
ATOM 23233 N N . PHE J 1 155 ? 174.446 92.559 170.562 1.00 99.96 155 PHE Q N 1
ATOM 23234 C CA . PHE J 1 155 ? 174.040 91.194 170.246 1.00 96.86 155 PHE Q CA 1
ATOM 23235 C C . PHE J 1 155 ? 173.086 90.644 171.303 1.00 96.37 155 PHE Q C 1
ATOM 23236 O O . PHE J 1 155 ? 172.102 89.971 170.976 1.00 95.41 155 PHE Q O 1
ATOM 23253 N N . LEU J 1 156 ? 173.357 90.924 172.579 1.00 96.24 156 LEU Q N 1
ATOM 23254 C CA . LEU J 1 156 ? 172.459 90.497 173.648 1.00 93.17 156 LEU Q CA 1
ATOM 23255 C C . LEU J 1 156 ? 171.201 91.357 173.720 1.00 92.02 156 LEU Q C 1
ATOM 23256 O O . LEU J 1 156 ? 170.108 90.838 174.002 1.00 96.24 156 LEU Q O 1
ATOM 23272 N N . ALA J 1 157 ? 171.339 92.661 173.475 1.00 91.46 157 ALA Q N 1
ATOM 23273 C CA . ALA J 1 157 ? 170.192 93.558 173.544 1.00 91.45 157 ALA Q CA 1
ATOM 23274 C C . ALA J 1 157 ? 169.129 93.159 172.531 1.00 93.63 157 ALA Q C 1
ATOM 23275 O O . ALA J 1 157 ? 167.929 93.192 172.828 1.00 95.41 157 ALA Q O 1
ATOM 23282 N N . ALA J 1 158 ? 169.550 92.786 171.321 1.00 91.42 158 ALA Q N 1
ATOM 23283 C CA . ALA J 1 158 ? 168.582 92.401 170.299 1.00 89.52 158 ALA Q CA 1
ATOM 23284 C C . ALA J 1 158 ? 167.733 91.220 170.758 1.00 91.95 158 ALA Q C 1
ATOM 23285 O O . ALA J 1 158 ? 166.500 91.268 170.690 1.00 96.51 158 ALA Q O 1
ATOM 23292 N N . ILE J 1 159 ? 168.378 90.161 171.250 1.00 91.46 159 ILE Q N 1
ATOM 23293 C CA . ILE J 1 159 ? 167.654 88.981 171.720 1.00 94.12 159 ILE Q CA 1
ATOM 23294 C C . ILE J 1 159 ? 166.689 89.364 172.837 1.00 91.16 159 ILE Q C 1
ATOM 23295 O O . ILE J 1 159 ? 165.487 89.029 172.809 1.00 95.26 159 ILE Q O 1
ATOM 23311 N N . THR J 1 160 ? 167.206 90.077 173.843 1.00 86.87 160 THR Q N 1
ATOM 23312 C CA . THR J 1 160 ? 166.401 90.367 175.022 1.00 90.71 160 THR Q CA 1
ATOM 23313 C C . THR J 1 160 ? 165.191 91.218 174.666 1.00 92.17 160 THR Q C 1
ATOM 23314 O O . THR J 1 160 ? 164.087 90.973 175.164 1.00 95.01 160 THR Q O 1
ATOM 23325 N N . VAL J 1 161 ? 165.373 92.223 173.808 1.00 91.13 161 VAL Q N 1
ATOM 23326 C CA . VAL J 1 161 ? 164.252 93.074 173.425 1.00 88.38 161 VAL Q CA 1
ATOM 23327 C C . VAL J 1 161 ? 163.266 92.305 172.555 1.00 90.99 161 VAL Q C 1
ATOM 23328 O O . VAL J 1 161 ? 162.051 92.523 172.637 1.00 96.43 161 VAL Q O 1
ATOM 23341 N N . GLY J 1 162 ? 163.765 91.412 171.695 1.00 92.68 162 GLY Q N 1
ATOM 23342 C CA . GLY J 1 162 ? 162.867 90.644 170.849 1.00 93.84 162 GLY Q CA 1
ATOM 23343 C C . GLY J 1 162 ? 161.887 89.810 171.650 1.00 93.95 162 GLY Q C 1
ATOM 23344 O O . GLY J 1 162 ? 160.701 89.725 171.311 1.00 93.31 162 GLY Q O 1
ATOM 23348 N N . PHE J 1 163 ? 162.367 89.183 172.726 1.00 94.22 163 PHE Q N 1
ATOM 23349 C CA . PHE J 1 163 ? 161.473 88.360 173.545 1.00 92.98 163 PHE Q CA 1
ATOM 23350 C C . PHE J 1 163 ? 160.282 89.175 174.067 1.00 92.59 163 PHE Q C 1
ATOM 23351 O O . PHE J 1 163 ? 159.105 88.817 173.854 1.00 96.46 163 PHE Q O 1
ATOM 23368 N N . PHE J 1 164 ? 160.572 90.297 174.729 1.00 89.40 164 PHE Q N 1
ATOM 23369 C CA . PHE J 1 164 ? 159.510 91.110 175.308 1.00 90.25 164 PHE Q CA 1
ATOM 23370 C C . PHE J 1 164 ? 158.627 91.728 174.234 1.00 86.61 164 PHE Q C 1
ATOM 23371 O O . PHE J 1 164 ? 157.421 91.884 174.448 1.00 89.59 164 PHE Q O 1
ATOM 23388 N N . MET J 1 165 ? 159.193 92.079 173.076 1.00 83.84 165 MET Q N 1
ATOM 23389 C CA . MET J 1 165 ? 158.364 92.637 172.013 1.00 81.89 165 MET Q CA 1
ATOM 23390 C C . MET J 1 165 ? 157.383 91.607 171.469 1.00 87.54 165 MET Q C 1
ATOM 23391 O O . MET J 1 165 ? 156.235 91.950 171.158 1.00 89.93 165 MET Q O 1
ATOM 23405 N N . GLY J 1 166 ? 157.807 90.348 171.345 1.00 89.98 166 GLY Q N 1
ATOM 23406 C CA . GLY J 1 166 ? 156.864 89.313 170.953 1.00 84.94 166 GLY Q CA 1
ATOM 23407 C C . GLY J 1 166 ? 155.712 89.190 171.932 1.00 85.33 166 GLY Q C 1
ATOM 23408 O O . GLY J 1 166 ? 154.535 89.159 171.535 1.00 90.72 166 GLY Q O 1
ATOM 23412 N N . MET J 1 167 ? 156.027 89.139 173.230 1.00 80.93 167 MET Q N 1
ATOM 23413 C CA . MET J 1 167 ? 154.938 89.071 174.204 1.00 78.46 167 MET Q CA 1
ATOM 23414 C C . MET J 1 167 ? 154.025 90.291 174.103 1.00 80.31 167 MET Q C 1
ATOM 23415 O O . MET J 1 167 ? 152.796 90.172 174.223 1.00 86.80 167 MET Q O 1
ATOM 23429 N N . ALA J 1 168 ? 154.609 91.475 173.897 1.00 77.56 168 ALA Q N 1
ATOM 23430 C CA . ALA J 1 168 ? 153.811 92.693 173.815 1.00 75.36 168 ALA Q CA 1
ATOM 23431 C C . ALA J 1 168 ? 152.847 92.642 172.639 1.00 77.75 168 ALA Q C 1
ATOM 23432 O O . ALA J 1 168 ? 151.679 93.031 172.766 1.00 86.28 168 ALA Q O 1
ATOM 23439 N N . ARG J 1 169 ? 153.318 92.174 171.482 1.00 75.05 169 ARG Q N 1
ATOM 23440 C CA . ARG J 1 169 ? 152.426 92.053 170.333 1.00 79.48 169 ARG Q CA 1
ATOM 23441 C C . ARG J 1 169 ? 151.275 91.103 170.635 1.00 84.23 169 ARG Q C 1
ATOM 23442 O O . ARG J 1 169 ? 150.108 91.402 170.326 1.00 85.08 169 ARG Q O 1
ATOM 23463 N N . PHE J 1 170 ? 151.578 89.951 171.242 1.00 82.57 170 PHE Q N 1
ATOM 23464 C CA . PHE J 1 170 ? 150.500 89.012 171.540 1.00 78.69 170 PHE Q CA 1
ATOM 23465 C C . PHE J 1 170 ? 149.454 89.655 172.440 1.00 77.62 170 PHE Q C 1
ATOM 23466 O O . PHE J 1 170 ? 148.245 89.532 172.198 1.00 82.73 170 PHE Q O 1
ATOM 23483 N N . MET J 1 171 ? 149.902 90.328 173.504 1.00 76.02 171 MET Q N 1
ATOM 23484 C CA . MET J 1 171 ? 148.946 90.930 174.427 1.00 77.92 171 MET Q CA 1
ATOM 23485 C C . MET J 1 171 ? 148.128 92.016 173.749 1.00 74.22 171 MET Q C 1
ATOM 23486 O O . MET J 1 171 ? 146.908 92.085 173.947 1.00 75.80 171 MET Q O 1
ATOM 23500 N N . TYR J 1 172 ? 148.763 92.851 172.925 1.00 70.77 172 TYR Q N 1
ATOM 23501 C CA . TYR J 1 172 ? 148.016 93.894 172.234 1.00 69.49 172 TYR Q CA 1
ATOM 23502 C C . TYR J 1 172 ? 146.906 93.295 171.386 1.00 74.99 172 TYR Q C 1
ATOM 23503 O O . TYR J 1 172 ? 145.772 93.788 171.395 1.00 80.16 172 TYR Q O 1
ATOM 23521 N N . THR J 1 173 ? 147.204 92.229 170.641 1.00 78.83 173 THR Q N 1
ATOM 23522 C CA . THR J 1 173 ? 146.176 91.684 169.759 1.00 79.97 173 THR Q CA 1
ATOM 23523 C C . THR J 1 173 ? 145.065 90.997 170.547 1.00 77.67 173 THR Q C 1
ATOM 23524 O O . THR J 1 173 ? 143.879 91.226 170.284 1.00 77.99 173 THR Q O 1
ATOM 23535 N N . TYR J 1 174 ? 145.417 90.148 171.512 1.00 77.38 174 TYR Q N 1
ATOM 23536 C CA . TYR J 1 174 ? 144.437 89.230 172.080 1.00 73.10 174 TYR Q CA 1
ATOM 23537 C C . TYR J 1 174 ? 143.894 89.643 173.442 1.00 77.47 174 TYR Q C 1
ATOM 23538 O O . TYR J 1 174 ? 143.115 88.882 174.024 1.00 86.38 174 TYR Q O 1
ATOM 23556 N N . MET J 1 175 ? 144.269 90.805 173.976 1.00 75.22 175 MET Q N 1
ATOM 23557 C CA . MET J 1 175 ? 143.639 91.209 175.232 1.00 72.86 175 MET Q CA 1
ATOM 23558 C C . MET J 1 175 ? 143.113 92.636 175.234 1.00 73.93 175 MET Q C 1
ATOM 23559 O O . MET J 1 175 ? 142.065 92.890 175.831 1.00 79.23 175 MET Q O 1
ATOM 23573 N N . ALA J 1 176 ? 143.803 93.574 174.585 1.00 68.60 176 ALA Q N 1
ATOM 23574 C CA . ALA J 1 176 ? 143.399 94.975 174.676 1.00 64.16 176 ALA Q CA 1
ATOM 23575 C C . ALA J 1 176 ? 142.229 95.282 173.747 1.00 76.32 176 ALA Q C 1
ATOM 23576 O O . ALA J 1 176 ? 141.281 95.980 174.133 1.00 81.71 176 ALA Q O 1
ATOM 23583 N N . GLY J 1 177 ? 142.276 94.770 172.519 1.00 75.61 177 GLY Q N 1
ATOM 23584 C CA . GLY J 1 177 ? 141.288 95.098 171.519 1.00 73.46 177 GLY Q CA 1
ATOM 23585 C C . GLY J 1 177 ? 139.881 94.671 171.891 1.00 76.77 177 GLY Q C 1
ATOM 23586 O O . GLY J 1 177 ? 138.924 95.447 171.781 1.00 78.40 177 GLY Q O 1
ATOM 23590 N N . PRO J 1 178 ? 139.720 93.413 172.307 1.00 73.55 178 PRO Q N 1
ATOM 23591 C CA . PRO J 1 178 ? 138.398 92.970 172.780 1.00 74.72 178 PRO Q CA 1
ATOM 23592 C C . PRO J 1 178 ? 137.872 93.783 173.951 1.00 75.44 178 PRO Q C 1
ATOM 23593 O O . PRO J 1 178 ? 136.679 94.117 173.991 1.00 80.95 178 PRO Q O 1
ATOM 23604 N N . PHE J 1 179 ? 138.742 94.121 174.904 1.00 66.44 179 PHE Q N 1
ATOM 23605 C CA . PHE J 1 179 ? 138.322 94.934 176.039 1.00 67.64 179 PHE Q CA 1
ATOM 23606 C C . PHE J 1 179 ? 137.800 96.282 175.566 1.00 68.63 179 PHE Q C 1
ATOM 23607 O O . PHE J 1 179 ? 136.736 96.744 176.002 1.00 73.83 179 PHE Q O 1
ATOM 23624 N N . ASN J 1 180 ? 138.524 96.917 174.643 1.00 65.59 180 ASN Q N 1
ATOM 23625 C CA . ASN J 1 180 ? 138.101 98.224 174.155 1.00 68.84 180 ASN Q CA 1
ATOM 23626 C C . ASN J 1 180 ? 136.791 98.136 173.379 1.00 69.65 180 ASN Q C 1
ATOM 23627 O O . ASN J 1 180 ? 135.926 99.008 173.517 1.00 72.36 180 ASN Q O 1
ATOM 23638 N N . GLN J 1 181 ? 136.620 97.100 172.555 1.00 65.59 181 GLN Q N 1
ATOM 23639 C CA . GLN J 1 181 ? 135.376 96.977 171.796 1.00 67.47 181 GLN Q CA 1
ATOM 23640 C C . GLN J 1 181 ? 134.182 96.759 172.721 1.00 68.90 181 GLN Q C 1
ATOM 23641 O O . GLN J 1 181 ? 133.112 97.357 172.527 1.00 75.91 181 GLN Q O 1
ATOM 23655 N N . LEU J 1 182 ? 134.343 95.910 173.738 1.00 69.08 182 LEU Q N 1
ATOM 23656 C CA . LEU J 1 182 ? 133.253 95.698 174.685 1.00 68.79 182 LEU Q CA 1
ATOM 23657 C C . LEU J 1 182 ? 132.928 96.983 175.440 1.00 69.37 182 LEU Q C 1
ATOM 23658 O O . LEU J 1 182 ? 131.751 97.296 175.674 1.00 71.99 182 LEU Q O 1
ATOM 23674 N N . MET J 1 183 ? 133.955 97.753 175.815 1.00 68.04 183 MET Q N 1
ATOM 23675 C CA . MET J 1 183 ? 133.701 99.037 176.460 1.00 67.32 183 MET Q CA 1
ATOM 23676 C C . MET J 1 183 ? 132.948 99.980 175.530 1.00 64.27 183 MET Q C 1
ATOM 23677 O O . MET J 1 183 ? 132.058 100.719 175.971 1.00 64.93 183 MET Q O 1
ATOM 23691 N N . PHE J 1 184 ? 133.299 99.981 174.242 1.00 62.11 184 PHE Q N 1
ATOM 23692 C CA . PHE J 1 184 ? 132.573 100.813 173.288 1.00 60.66 184 PHE Q CA 1
ATOM 23693 C C . PHE J 1 184 ? 131.101 100.442 173.257 1.00 64.21 184 PHE Q C 1
ATOM 23694 O O . PHE J 1 184 ? 130.230 101.320 173.265 1.00 68.46 184 PHE Q O 1
ATOM 23711 N N . LEU J 1 185 ? 130.801 99.144 173.211 1.00 65.92 185 LEU Q N 1
ATOM 23712 C CA . LEU J 1 185 ? 129.399 98.739 173.195 1.00 60.65 185 LEU Q CA 1
ATOM 23713 C C . LEU J 1 185 ? 128.686 99.177 174.465 1.00 61.97 185 LEU Q C 1
ATOM 23714 O O . LEU J 1 185 ? 127.544 99.647 174.412 1.00 67.55 185 LEU Q O 1
ATOM 23730 N N . LEU J 1 186 ? 129.338 99.035 175.620 1.00 58.24 186 LEU Q N 1
ATOM 23731 C CA . LEU J 1 186 ? 128.676 99.430 176.860 1.00 59.13 186 LEU Q CA 1
ATOM 23732 C C . LEU J 1 186 ? 128.439 100.934 176.929 1.00 64.05 186 LEU Q C 1
ATOM 23733 O O . LEU J 1 186 ? 127.436 101.371 177.502 1.00 72.28 186 LEU Q O 1
ATOM 23749 N N . ILE J 1 187 ? 129.341 101.740 176.371 1.00 62.21 187 ILE Q N 1
ATOM 23750 C CA . ILE J 1 187 ? 129.158 103.189 176.424 1.00 56.96 187 ILE Q CA 1
ATOM 23751 C C . ILE J 1 187 ? 128.095 103.640 175.430 1.00 60.42 187 ILE Q C 1
ATOM 23752 O O . ILE J 1 187 ? 127.233 104.464 175.756 1.00 68.05 187 ILE Q O 1
ATOM 23768 N N . ALA J 1 188 ? 128.132 103.111 174.205 1.00 63.84 188 ALA Q N 1
ATOM 23769 C CA . ALA J 1 188 ? 127.274 103.636 173.148 1.00 65.87 188 ALA Q CA 1
ATOM 23770 C C . ALA J 1 188 ? 125.794 103.377 173.403 1.00 69.21 188 ALA Q C 1
ATOM 23771 O O . ALA J 1 188 ? 124.951 103.952 172.706 1.00 70.15 188 ALA Q O 1
ATOM 23778 N N . SER J 1 189 ? 125.454 102.527 174.373 1.00 66.52 189 SER Q N 1
ATOM 23779 C CA . SER J 1 189 ? 124.054 102.234 174.651 1.00 64.55 189 SER Q CA 1
ATOM 23780 C C . SER J 1 189 ? 123.434 103.185 175.668 1.00 69.19 189 SER Q C 1
ATOM 23781 O O . SER J 1 189 ? 122.206 103.212 175.793 1.00 72.77 189 SER Q O 1
ATOM 23789 N N . LEU J 1 190 ? 124.242 103.961 176.390 1.00 67.72 190 LEU Q N 1
ATOM 23790 C CA . LEU J 1 190 ? 123.744 104.884 177.406 1.00 69.10 190 LEU Q CA 1
ATOM 23791 C C . LEU J 1 190 ? 123.792 106.344 176.972 1.00 66.04 190 LEU Q C 1
ATOM 23792 O O . LEU J 1 190 ? 122.964 107.142 177.417 1.00 69.15 190 LEU Q O 1
ATOM 23808 N N . ALA J 1 191 ? 124.740 106.709 176.111 1.00 60.89 191 ALA Q N 1
ATOM 23809 C CA . ALA J 1 191 ? 124.986 108.121 175.822 1.00 61.11 191 ALA Q CA 1
ATOM 23810 C C . ALA J 1 191 ? 123.789 108.859 175.228 1.00 70.73 191 ALA Q C 1
ATOM 23811 O O . ALA J 1 191 ? 123.556 110.018 175.624 1.00 76.37 191 ALA Q O 1
ATOM 23818 N N . PRO J 1 192 ? 123.028 108.294 174.283 1.00 67.93 192 PRO Q N 1
ATOM 23819 C CA . PRO J 1 192 ? 121.981 109.094 173.621 1.00 68.18 192 PRO Q CA 1
ATOM 23820 C C . PRO J 1 192 ? 120.978 109.714 174.580 1.00 61.52 192 PRO Q C 1
ATOM 23821 O O . PRO J 1 192 ? 120.574 110.871 174.392 1.00 59.16 192 PRO Q O 1
ATOM 23832 N N . SER J 1 193 ? 120.564 108.973 175.609 1.00 58.37 193 SER Q N 1
ATOM 23833 C CA . SER J 1 193 ? 119.561 109.488 176.534 1.00 58.27 193 SER Q CA 1
ATOM 23834 C C . SER J 1 193 ? 120.100 110.675 177.320 1.00 60.36 193 SER Q C 1
ATOM 23835 O O . SER J 1 193 ? 119.400 111.676 177.507 1.00 67.72 193 SER Q O 1
ATOM 23843 N N . TRP J 1 194 ? 121.344 110.581 177.791 1.00 60.77 194 TRP Q N 1
ATOM 23844 C CA . TRP J 1 194 ? 121.945 111.699 178.509 1.00 60.35 194 TRP Q CA 1
ATOM 23845 C C . TRP J 1 194 ? 122.067 112.916 177.602 1.00 58.47 194 TRP Q C 1
ATOM 23846 O O . TRP J 1 194 ? 121.779 114.047 178.017 1.00 59.71 194 TRP Q O 1
ATOM 23867 N N . ARG J 1 195 ? 122.474 112.701 176.348 1.00 55.05 195 ARG Q N 1
ATOM 23868 C CA . ARG J 1 195 ? 122.562 113.812 175.406 1.00 51.80 195 ARG Q CA 1
ATOM 23869 C C . ARG J 1 195 ? 121.216 114.515 175.266 1.00 57.33 195 ARG Q C 1
ATOM 23870 O O . ARG J 1 195 ? 121.113 115.741 175.419 1.00 61.86 195 ARG Q O 1
ATOM 23891 N N . ALA J 1 196 ? 120.167 113.742 174.978 1.00 56.08 196 ALA Q N 1
ATOM 23892 C CA . ALA J 1 196 ? 118.850 114.335 174.768 1.00 49.66 196 ALA Q CA 1
ATOM 23893 C C . ALA J 1 196 ? 118.371 115.056 176.020 1.00 55.66 196 ALA Q C 1
ATOM 23894 O O . ALA J 1 196 ? 117.862 116.182 175.950 1.00 60.68 196 ALA Q O 1
ATOM 23901 N N . PHE J 1 197 ? 118.535 114.421 177.183 1.00 54.12 197 PHE Q N 1
ATOM 23902 C CA . PHE J 1 197 ? 118.036 114.999 178.424 1.00 48.57 197 PHE Q CA 1
ATOM 23903 C C . PHE J 1 197 ? 118.723 116.322 178.730 1.00 54.47 197 PHE Q C 1
ATOM 23904 O O . PHE J 1 197 ? 118.067 117.300 179.102 1.00 63.22 197 PHE Q O 1
ATOM 23921 N N . PHE J 1 198 ? 120.048 116.376 178.582 1.00 57.32 198 PHE Q N 1
ATOM 23922 C CA . PHE J 1 198 ? 120.752 117.621 178.872 1.00 55.05 198 PHE Q CA 1
ATOM 23923 C C . PHE J 1 198 ? 120.369 118.712 177.880 1.00 57.95 198 PHE Q C 1
ATOM 23924 O O . PHE J 1 198 ? 120.121 119.863 178.269 1.00 63.21 198 PHE Q O 1
ATOM 23941 N N . ARG J 1 199 ? 120.332 118.377 176.588 1.00 57.73 199 ARG Q N 1
ATOM 23942 C CA . ARG J 1 199 ? 120.081 119.403 175.583 1.00 58.31 199 ARG Q CA 1
ATOM 23943 C C . ARG J 1 199 ? 118.678 119.979 175.721 1.00 62.43 199 ARG Q C 1
ATOM 23944 O O . ARG J 1 199 ? 118.485 121.197 175.623 1.00 61.44 199 ARG Q O 1
ATOM 23965 N N . ALA J 1 200 ? 117.682 119.123 175.969 1.00 64.12 200 ALA Q N 1
ATOM 23966 C CA . ALA J 1 200 ? 116.312 119.615 176.066 1.00 63.50 200 ALA Q CA 1
ATOM 23967 C C . ALA J 1 200 ? 116.167 120.656 177.165 1.00 67.72 200 ALA Q C 1
ATOM 23968 O O . ALA J 1 200 ? 115.306 121.538 177.074 1.00 74.05 200 ALA Q O 1
ATOM 23975 N N . GLY J 1 201 ? 116.989 120.574 178.206 1.00 63.16 201 GLY Q N 1
ATOM 23976 C CA . GLY J 1 201 ? 116.909 121.515 179.303 1.00 62.57 201 GLY Q CA 1
ATOM 23977 C C . GLY J 1 201 ? 117.809 122.724 179.150 1.00 65.69 201 GLY Q C 1
ATOM 23978 O O . GLY J 1 201 ? 117.497 123.791 179.686 1.00 68.49 201 GLY Q O 1
ATOM 23982 N N . MET J 1 202 ? 118.920 122.587 178.421 1.00 64.38 202 MET Q N 1
ATOM 23983 C CA . MET J 1 202 ? 119.906 123.661 178.375 1.00 59.25 202 MET Q CA 1
ATOM 23984 C C . MET J 1 202 ? 119.906 124.472 177.084 1.00 61.78 202 MET Q C 1
ATOM 23985 O O . MET J 1 202 ? 120.443 125.584 177.082 1.00 66.96 202 MET Q O 1
ATOM 23999 N N . ASP J 1 203 ? 119.336 123.963 175.992 1.00 60.44 203 ASP Q N 1
ATOM 24000 C CA . ASP J 1 203 ? 119.461 124.665 174.716 1.00 62.47 203 ASP Q CA 1
ATOM 24001 C C . ASP J 1 203 ? 118.834 126.054 174.704 1.00 65.60 203 ASP Q C 1
ATOM 24002 O O . ASP J 1 203 ? 119.469 126.978 174.166 1.00 70.42 203 ASP Q O 1
ATOM 24011 N N . PRO J 1 204 ? 117.632 126.280 175.240 1.00 58.15 204 PRO Q N 1
ATOM 24012 C CA . PRO J 1 204 ? 117.029 127.620 175.134 1.00 57.35 204 PRO Q CA 1
ATOM 24013 C C . PRO J 1 204 ? 117.945 128.737 175.601 1.00 62.24 204 PRO Q C 1
ATOM 24014 O O . PRO J 1 204 ? 117.892 129.851 175.058 1.00 65.24 204 PRO Q O 1
ATOM 24025 N N . ILE J 1 205 ? 118.794 128.466 176.593 1.00 60.54 205 ILE Q N 1
ATOM 24026 C CA . ILE J 1 205 ? 119.656 129.500 177.151 1.00 58.56 205 ILE Q CA 1
ATOM 24027 C C . ILE J 1 205 ? 120.632 130.020 176.108 1.00 55.25 205 ILE Q C 1
ATOM 24028 O O . ILE J 1 205 ? 121.076 131.172 176.184 1.00 65.12 205 ILE Q O 1
ATOM 24044 N N . PHE J 1 206 ? 120.989 129.194 175.126 1.00 54.05 206 PHE Q N 1
ATOM 24045 C CA . PHE J 1 206 ? 121.891 129.618 174.065 1.00 54.05 206 PHE Q CA 1
ATOM 24046 C C . PHE J 1 206 ? 121.166 130.018 172.790 1.00 55.90 206 PHE Q C 1
ATOM 24047 O O . PHE J 1 206 ? 121.762 130.693 171.945 1.00 61.26 206 PHE Q O 1
ATOM 24064 N N . GLU J 1 207 ? 119.906 129.616 172.627 1.00 56.05 207 GLU Q N 1
ATOM 24065 C CA . GLU J 1 207 ? 119.090 130.187 171.562 1.00 61.24 207 GLU Q CA 1
ATOM 24066 C C . GLU J 1 207 ? 118.775 131.648 171.847 1.00 66.39 207 GLU Q C 1
ATOM 24067 O O . GLU J 1 207 ? 118.787 132.483 170.935 1.00 68.65 207 GLU Q O 1
ATOM 24079 N N . SER J 1 208 ? 118.480 131.977 173.107 1.00 64.65 208 SER Q N 1
ATOM 24080 C CA . SER J 1 208 ? 118.260 133.374 173.466 1.00 60.55 208 SER Q CA 1
ATOM 24081 C C . SER J 1 208 ? 119.526 134.198 173.272 1.00 61.44 208 SER Q C 1
ATOM 24082 O O . SER J 1 208 ? 119.471 135.316 172.748 1.00 66.36 208 SER Q O 1
ATOM 24090 N N . GLY J 1 209 ? 120.676 133.662 173.682 1.00 56.12 209 GLY Q N 1
ATOM 24091 C CA . GLY J 1 209 ? 121.924 134.390 173.545 1.00 55.64 209 GLY Q CA 1
ATOM 24092 C C . GLY J 1 209 ? 122.360 134.591 172.111 1.00 56.14 209 GLY Q C 1
ATOM 24093 O O . GLY J 1 209 ? 123.251 135.406 171.853 1.00 59.68 209 GLY Q O 1
ATOM 24097 N N . SER J 1 210 ? 121.752 133.865 171.172 1.00 53.48 210 SER Q N 1
ATOM 24098 C CA . SER J 1 210 ? 122.124 133.983 169.770 1.00 48.11 210 SER Q CA 1
ATOM 24099 C C . SER J 1 210 ? 121.688 135.307 169.159 1.00 53.00 210 SER Q C 1
ATOM 24100 O O . SER J 1 210 ? 122.248 135.714 168.137 1.00 54.48 210 SER Q O 1
ATOM 24108 N N . LEU J 1 211 ? 120.707 135.987 169.755 1.00 57.91 211 LEU Q N 1
ATOM 24109 C CA . LEU J 1 211 ? 120.172 137.211 169.172 1.00 50.45 211 LEU Q CA 1
ATOM 24110 C C . LEU J 1 211 ? 121.146 138.377 169.239 1.00 50.23 211 LEU Q C 1
ATOM 24111 O O . LEU J 1 211 ? 120.886 139.410 168.615 1.00 50.95 211 LEU Q O 1
ATOM 24127 N N . ALA J 1 212 ? 122.248 138.247 169.978 1.00 51.71 212 ALA Q N 1
ATOM 24128 C CA . ALA J 1 212 ? 123.171 139.364 170.131 1.00 51.43 212 ALA Q CA 1
ATOM 24129 C C . ALA J 1 212 ? 123.975 139.638 168.869 1.00 52.71 212 ALA Q C 1
ATOM 24130 O O . ALA J 1 212 ? 124.452 140.764 168.691 1.00 59.04 212 ALA Q O 1
ATOM 24137 N N . LEU J 1 213 ? 124.138 138.650 167.992 1.00 47.79 213 LEU Q N 1
ATOM 24138 C CA . LEU J 1 213 ? 124.924 138.818 166.779 1.00 45.09 213 LEU Q CA 1
ATOM 24139 C C . LEU J 1 213 ? 124.071 139.064 165.546 1.00 44.49 213 LEU Q C 1
ATOM 24140 O O . LEU J 1 213 ? 124.608 139.095 164.436 1.00 45.47 213 LEU Q O 1
ATOM 24156 N N . SER J 1 214 ? 122.764 139.228 165.707 1.00 44.79 214 SER Q N 1
ATOM 24157 C CA . SER J 1 214 ? 121.966 139.816 164.650 1.00 46.58 214 SER Q CA 1
ATOM 24158 C C . SER J 1 214 ? 122.215 141.322 164.612 1.00 58.59 214 SER Q C 1
ATOM 24159 O O . SER J 1 214 ? 122.875 141.894 165.483 1.00 67.70 214 SER Q O 1
ATOM 24167 N N . ASN J 1 215 ? 121.687 141.970 163.581 1.00 54.34 215 ASN Q N 1
ATOM 24168 C CA . ASN J 1 215 ? 121.694 143.428 163.521 1.00 49.75 215 ASN Q CA 1
ATOM 24169 C C . ASN J 1 215 ? 123.114 143.987 163.531 1.00 45.12 215 ASN Q C 1
ATOM 24170 O O . ASN J 1 215 ? 123.425 144.918 164.276 1.00 48.51 215 ASN Q O 1
ATOM 24181 N N . ILE J 1 216 ? 123.988 143.412 162.710 1.00 46.43 216 ILE Q N 1
ATOM 24182 C CA . ILE J 1 216 ? 125.279 144.028 162.423 1.00 45.13 216 ILE Q CA 1
ATOM 24183 C C . ILE J 1 216 ? 125.136 144.866 161.160 1.00 46.88 216 ILE Q C 1
ATOM 24184 O O . ILE J 1 216 ? 124.480 144.450 160.199 1.00 52.95 216 ILE Q O 1
ATOM 24200 N N . GLN J 1 217 ? 125.736 146.055 161.161 1.00 40.91 217 GLN Q N 1
ATOM 24201 C CA . GLN J 1 217 ? 125.596 146.994 160.054 1.00 42.63 217 GLN Q CA 1
ATOM 24202 C C . GLN J 1 217 ? 126.907 147.745 159.881 1.00 49.50 217 GLN Q C 1
ATOM 24203 O O . GLN J 1 217 ? 127.444 148.280 160.854 1.00 54.87 217 GLN Q O 1
ATOM 24217 N N . VAL J 1 218 ? 127.415 147.793 158.649 1.00 54.86 218 VAL Q N 1
ATOM 24218 C CA . VAL J 1 218 ? 128.748 148.315 158.362 1.00 50.00 218 VAL Q CA 1
ATOM 24219 C C . VAL J 1 218 ? 128.671 149.311 157.212 1.00 51.79 218 VAL Q C 1
ATOM 24220 O O . VAL J 1 218 ? 127.964 149.077 156.227 1.00 60.26 218 VAL Q O 1
ATOM 24233 N N . ARG J 1 219 ? 129.399 150.418 157.343 1.00 47.02 219 ARG Q N 1
ATOM 24234 C CA . ARG J 1 219 ? 129.611 151.386 156.273 1.00 49.25 219 ARG Q CA 1
ATOM 24235 C C . ARG J 1 219 ? 131.105 151.491 156.003 1.00 52.14 219 ARG Q C 1
ATOM 24236 O O . ARG J 1 219 ? 131.890 151.692 156.934 1.00 52.16 219 ARG Q O 1
ATOM 24257 N N . LEU J 1 220 ? 131.498 151.369 154.735 1.00 55.57 220 LEU Q N 1
ATOM 24258 C CA . LEU J 1 220 ? 132.902 151.238 154.367 1.00 56.19 220 LEU Q CA 1
ATOM 24259 C C . LEU J 1 220 ? 133.229 152.111 153.162 1.00 60.43 220 LEU Q C 1
ATOM 24260 O O . LEU J 1 220 ? 132.419 152.243 152.242 1.00 67.12 220 LEU Q O 1
ATOM 24276 N N . GLY J 1 221 ? 134.413 152.706 153.183 1.00 59.20 221 GLY Q N 1
ATOM 24277 C CA . GLY J 1 221 ? 134.902 153.488 152.055 1.00 62.92 221 GLY Q CA 1
ATOM 24278 C C . GLY J 1 221 ? 136.374 153.230 151.822 1.00 68.55 221 GLY Q C 1
ATOM 24279 O O . GLY J 1 221 ? 137.134 153.029 152.767 1.00 66.24 221 GLY Q O 1
ATOM 24283 N N . MET J 1 222 ? 136.776 153.253 150.548 1.00 74.80 222 MET Q N 1
ATOM 24284 C CA . MET J 1 222 ? 138.080 152.742 150.142 1.00 74.68 222 MET Q CA 1
ATOM 24285 C C . MET J 1 222 ? 138.774 153.653 149.136 1.00 71.13 222 MET Q C 1
ATOM 24286 O O . MET J 1 222 ? 138.123 154.316 148.324 1.00 71.73 222 MET Q O 1
ATOM 24300 N N . GLU J 1 223 ? 140.107 153.671 149.207 1.00 70.25 223 GLU Q N 1
ATOM 24301 C CA . GLU J 1 223 ? 140.987 154.261 148.205 1.00 68.31 223 GLU Q CA 1
ATOM 24302 C C . GLU J 1 223 ? 142.073 153.249 147.862 1.00 70.69 223 GLU Q C 1
ATOM 24303 O O . GLU J 1 223 ? 142.497 152.476 148.727 1.00 74.49 223 GLU Q O 1
ATOM 24315 N N . GLY J 1 224 ? 142.532 153.248 146.611 1.00 68.04 224 GLY Q N 1
ATOM 24316 C CA . GLY J 1 224 ? 143.564 152.301 146.230 1.00 62.98 224 GLY Q CA 1
ATOM 24317 C C . GLY J 1 224 ? 144.388 152.636 145.003 1.00 56.42 224 GLY Q C 1
ATOM 24318 O O . GLY J 1 224 ? 143.889 153.223 144.040 1.00 59.10 224 GLY Q O 1
ATOM 24322 N N . LYS J 1 225 ? 145.666 152.257 145.042 1.00 52.58 225 LYS Q N 1
ATOM 24323 C CA . LYS J 1 225 ? 146.574 152.315 143.904 1.00 49.10 225 LYS Q CA 1
ATOM 24324 C C . LYS J 1 225 ? 147.225 150.952 143.728 1.00 54.91 225 LYS Q C 1
ATOM 24325 O O . LYS J 1 225 ? 147.482 150.252 144.711 1.00 61.42 225 LYS Q O 1
ATOM 24344 N N . ALA J 1 226 ? 147.501 150.573 142.481 1.00 52.58 226 ALA Q N 1
ATOM 24345 C CA . ALA J 1 226 ? 148.097 149.276 142.201 1.00 47.84 226 ALA Q CA 1
ATOM 24346 C C . ALA J 1 226 ? 149.033 149.359 141.006 1.00 47.76 226 ALA Q C 1
ATOM 24347 O O . ALA J 1 226 ? 148.785 150.110 140.061 1.00 56.43 226 ALA Q O 1
ATOM 24354 N N . ARG J 1 227 ? 150.113 148.581 141.063 1.00 44.74 227 ARG Q N 1
ATOM 24355 C CA . ARG J 1 227 ? 151.055 148.417 139.965 1.00 44.34 227 ARG Q CA 1
ATOM 24356 C C . ARG J 1 227 ? 151.334 146.932 139.798 1.00 49.81 227 ARG Q C 1
ATOM 24357 O O . ARG J 1 227 ? 151.377 146.195 140.786 1.00 55.12 227 ARG Q O 1
ATOM 24378 N N . HIS J 1 228 ? 151.521 146.484 138.557 1.00 54.70 228 HIS Q N 1
ATOM 24379 C CA . HIS J 1 228 ? 151.733 145.063 138.318 1.00 57.10 228 HIS Q CA 1
ATOM 24380 C C . HIS J 1 228 ? 152.595 144.849 137.082 1.00 58.67 228 HIS Q C 1
ATOM 24381 O O . HIS J 1 228 ? 152.723 145.726 136.225 1.00 67.70 228 HIS Q O 1
ATOM 24395 N N . LYS J 1 229 ? 153.187 143.655 137.009 1.00 56.84 229 LYS Q N 1
ATOM 24396 C CA . LYS J 1 229 ? 154.075 143.259 135.925 1.00 64.97 229 LYS Q CA 1
ATOM 24397 C C . LYS J 1 229 ? 153.832 141.810 135.542 1.00 72.71 229 LYS Q C 1
ATOM 24398 O O . LYS J 1 229 ? 153.409 141.001 136.372 1.00 75.28 229 LYS Q O 1
ATOM 24417 N N . GLU J 1 230 ? 154.116 141.490 134.284 1.00 79.22 230 GLU Q N 1
ATOM 24418 C CA . GLU J 1 230 ? 154.263 140.111 133.842 1.00 75.24 230 GLU Q CA 1
ATOM 24419 C C . GLU J 1 230 ? 155.748 139.821 133.675 1.00 77.44 230 GLU Q C 1
ATOM 24420 O O . GLU J 1 230 ? 156.469 140.602 133.048 1.00 87.12 230 GLU Q O 1
ATOM 24432 N N . LEU J 1 231 ? 156.202 138.710 134.242 1.00 77.47 231 LEU Q N 1
ATOM 24433 C CA . LEU J 1 231 ? 157.598 138.312 134.111 1.00 78.29 231 LEU Q CA 1
ATOM 24434 C C . LEU J 1 231 ? 157.781 137.415 132.892 1.00 78.21 231 LEU Q C 1
ATOM 24435 O O . LEU J 1 231 ? 158.904 137.079 132.518 1.00 77.33 231 LEU Q O 1
ATOM 24451 N N . GLU K 1 79 ? 173.837 152.184 147.347 1.00 145.36 79 GLU R N 1
ATOM 24452 C CA . GLU K 1 79 ? 174.511 150.853 147.372 1.00 147.37 79 GLU R CA 1
ATOM 24453 C C . GLU K 1 79 ? 173.829 149.877 148.327 1.00 143.88 79 GLU R C 1
ATOM 24454 O O . GLU K 1 79 ? 173.153 148.943 147.897 1.00 140.17 79 GLU R O 1
ATOM 24466 N N . ALA K 1 80 ? 174.010 150.106 149.629 1.00 147.04 80 ALA R N 1
ATOM 24467 C CA . ALA K 1 80 ? 173.589 149.123 150.624 1.00 144.97 80 ALA R CA 1
ATOM 24468 C C . ALA K 1 80 ? 172.086 148.874 150.571 1.00 142.72 80 ALA R C 1
ATOM 24469 O O . ALA K 1 80 ? 171.642 147.719 150.528 1.00 135.39 80 ALA R O 1
ATOM 24476 N N . GLU K 1 81 ? 171.285 149.943 150.576 1.00 145.86 81 GLU R N 1
ATOM 24477 C CA . GLU K 1 81 ? 169.837 149.767 150.599 1.00 141.00 81 GLU R CA 1
ATOM 24478 C C . GLU K 1 81 ? 169.345 149.039 149.357 1.00 131.89 81 GLU R C 1
ATOM 24479 O O . GLU K 1 81 ? 168.380 148.270 149.429 1.00 126.69 81 GLU R O 1
ATOM 24491 N N . GLU K 1 82 ? 169.996 149.258 148.215 1.00 128.83 82 GLU R N 1
ATOM 24492 C CA . GLU K 1 82 ? 169.574 148.590 146.989 1.00 127.80 82 GLU R CA 1
ATOM 24493 C C . GLU K 1 82 ? 169.776 147.082 147.087 1.00 127.64 82 GLU R C 1
ATOM 24494 O O . GLU K 1 82 ? 168.879 146.303 146.744 1.00 122.54 82 GLU R O 1
ATOM 24506 N N . LYS K 1 83 ? 170.950 146.648 147.555 1.00 129.50 83 LYS R N 1
ATOM 24507 C CA . LYS K 1 83 ? 171.182 145.219 147.732 1.00 124.69 83 LYS R CA 1
ATOM 24508 C C . LYS K 1 83 ? 170.244 144.641 148.786 1.00 117.87 83 LYS R C 1
ATOM 24509 O O . LYS K 1 83 ? 169.752 143.517 148.629 1.00 117.24 83 LYS R O 1
ATOM 24528 N N . TYR K 1 84 ? 169.978 145.396 149.856 1.00 115.65 84 TYR R N 1
ATOM 24529 C CA . TYR K 1 84 ? 169.034 144.941 150.873 1.00 113.66 84 TYR R CA 1
ATOM 24530 C C . TYR K 1 84 ? 167.656 144.692 150.269 1.00 108.35 84 TYR R C 1
ATOM 24531 O O . TYR K 1 84 ? 167.032 143.653 150.518 1.00 104.42 84 TYR R O 1
ATOM 24549 N N . ILE K 1 85 ? 167.170 145.636 149.461 1.00 107.51 85 ILE R N 1
ATOM 24550 C CA . ILE K 1 85 ? 165.848 145.488 148.859 1.00 100.75 85 ILE R CA 1
ATOM 24551 C C . ILE K 1 85 ? 165.845 144.341 147.859 1.00 99.53 85 ILE R C 1
ATOM 24552 O O . ILE K 1 85 ? 164.862 143.599 147.748 1.00 99.38 85 ILE R O 1
ATOM 24568 N N . GLU K 1 86 ? 166.937 144.178 147.110 1.00 102.79 86 GLU R N 1
ATOM 24569 C CA . GLU K 1 86 ? 167.024 143.055 146.183 1.00 104.58 86 GLU R CA 1
ATOM 24570 C C . GLU K 1 86 ? 166.934 141.732 146.929 1.00 101.33 86 GLU R C 1
ATOM 24571 O O . GLU K 1 86 ? 166.304 140.782 146.451 1.00 97.33 86 GLU R O 1
ATOM 24583 N N . ARG K 1 87 ? 167.560 141.650 148.101 1.00 101.56 87 ARG R N 1
ATOM 24584 C CA . ARG K 1 87 ? 167.480 140.427 148.889 1.00 98.37 87 ARG R CA 1
ATOM 24585 C C . ARG K 1 87 ? 166.088 140.223 149.475 1.00 94.91 87 ARG R C 1
ATOM 24586 O O . ARG K 1 87 ? 165.639 139.082 149.625 1.00 92.60 87 ARG R O 1
ATOM 24607 N N . GLN K 1 88 ? 165.392 141.310 149.819 1.00 93.58 8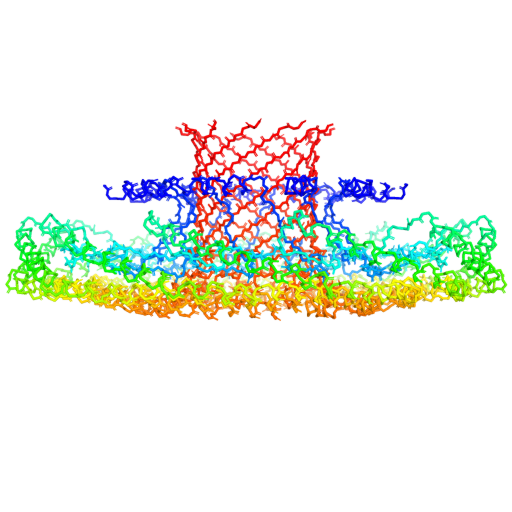8 GLN R N 1
ATOM 24608 C CA . GLN K 1 88 ? 164.070 141.164 150.422 1.00 84.53 88 GLN R CA 1
ATOM 24609 C C . GLN K 1 88 ? 163.025 140.704 149.413 1.00 81.12 88 GLN R C 1
ATOM 24610 O O . GLN K 1 88 ? 162.055 140.040 149.794 1.00 82.13 88 GLN R O 1
ATOM 24624 N N . LEU K 1 89 ? 163.196 141.040 148.137 1.00 83.34 89 LEU R N 1
ATOM 24625 C CA . LEU K 1 89 ? 162.169 140.787 147.134 1.00 73.32 89 LEU R CA 1
ATOM 24626 C C . LEU K 1 89 ? 162.225 139.381 146.550 1.00 77.01 89 LEU R C 1
ATOM 24627 O O . LEU K 1 89 ? 161.361 139.037 145.738 1.00 79.97 89 LEU R O 1
ATOM 24643 N N . LYS K 1 90 ? 163.206 138.563 146.933 1.00 79.34 90 LYS R N 1
ATOM 24644 C CA . LYS K 1 90 ? 163.307 137.221 146.367 1.00 72.96 90 LYS R CA 1
ATOM 24645 C C . LYS K 1 90 ? 162.237 136.300 146.937 1.00 73.01 90 LYS R C 1
ATOM 24646 O O . LYS K 1 90 ? 161.615 135.525 146.202 1.00 75.26 90 LYS R O 1
ATOM 24665 N N . TYR K 1 91 ? 162.012 136.367 148.246 1.00 71.29 91 TYR R N 1
ATOM 24666 C CA . TYR K 1 91 ? 161.097 135.462 148.931 1.00 67.83 91 TYR R CA 1
ATOM 24667 C C . TYR K 1 91 ? 160.368 136.245 150.012 1.00 69.10 91 TYR R C 1
ATOM 24668 O O . TYR K 1 91 ? 161.007 136.887 150.849 1.00 67.15 91 TYR R O 1
ATOM 24686 N N . LEU K 1 92 ? 159.037 136.192 149.992 1.00 69.83 92 LEU R N 1
ATOM 24687 C CA . LEU K 1 92 ? 158.203 137.000 150.870 1.00 67.40 92 LEU R CA 1
ATOM 24688 C C . LEU K 1 92 ? 157.450 136.181 151.912 1.00 68.20 92 LEU R C 1
ATOM 24689 O O . LEU K 1 92 ? 156.575 136.727 152.589 1.00 63.60 92 LEU R O 1
ATOM 24705 N N . GLY K 1 93 ? 157.764 134.896 152.064 1.00 72.15 93 GLY R N 1
ATOM 24706 C CA . GLY K 1 93 ? 156.998 134.020 152.920 1.00 63.57 93 GLY R CA 1
ATOM 24707 C C . GLY K 1 93 ? 157.536 133.907 154.334 1.00 68.06 93 GLY R C 1
ATOM 24708 O O . GLY K 1 93 ? 158.461 134.620 154.735 1.00 76.82 93 GLY R O 1
ATOM 24712 N N . PRO K 1 94 ? 156.954 133.002 155.120 1.00 60.43 94 PRO R N 1
ATOM 24713 C CA . PRO K 1 94 ? 157.396 132.826 156.508 1.00 55.96 94 PRO R CA 1
ATOM 24714 C C . PRO K 1 94 ? 158.828 132.318 156.599 1.00 63.52 94 PRO R C 1
ATOM 24715 O O . PRO K 1 94 ? 159.323 131.620 155.712 1.00 68.62 94 PRO R O 1
ATOM 24726 N N . ILE K 1 95 ? 159.495 132.680 157.699 1.00 64.59 95 ILE R N 1
ATOM 24727 C CA . ILE K 1 95 ? 160.899 132.349 157.902 1.00 68.24 95 ILE R CA 1
ATOM 24728 C C . ILE K 1 95 ? 161.196 131.791 159.286 1.00 76.19 95 ILE R C 1
ATOM 24729 O O . ILE K 1 95 ? 162.364 131.589 159.617 1.00 83.64 95 ILE R O 1
ATOM 24745 N N . SER K 1 96 ? 160.186 131.534 160.115 1.00 78.12 96 SER R N 1
ATOM 24746 C CA . SER K 1 96 ? 160.451 131.139 161.492 1.00 78.21 96 SER R CA 1
ATOM 24747 C C . SER K 1 96 ? 161.066 129.742 161.555 1.00 92.99 96 SER R C 1
ATOM 24748 O O . SER K 1 96 ? 160.964 128.941 160.622 1.00 96.92 96 SER R O 1
ATOM 24756 N N . GLN K 1 97 ? 161.716 129.458 162.688 1.00 98.02 97 GLN R N 1
ATOM 24757 C CA . GLN K 1 97 ? 162.432 128.204 162.904 1.00 98.23 97 GLN R CA 1
ATOM 24758 C C . GLN K 1 97 ? 161.951 127.467 164.151 1.00 94.05 97 GLN R C 1
ATOM 24759 O O . GLN K 1 97 ? 162.691 126.649 164.705 1.00 93.21 97 GLN R O 1
ATOM 24773 N N . VAL K 1 98 ? 160.722 127.729 164.602 1.00 92.54 98 VAL R N 1
ATOM 24774 C CA . VAL K 1 98 ? 160.239 127.155 165.853 1.00 87.63 98 VAL R CA 1
ATOM 24775 C C . VAL K 1 98 ? 160.034 125.651 165.787 1.00 84.14 98 VAL R C 1
ATOM 24776 O O . VAL K 1 98 ? 159.857 125.017 166.833 1.00 83.82 98 VAL R O 1
ATOM 24789 N N . SER K 1 99 ? 160.054 125.057 164.594 1.00 89.00 99 SER R N 1
ATOM 24790 C CA . SER K 1 99 ? 159.806 123.625 164.473 1.00 94.91 99 SER R CA 1
ATOM 24791 C C . SER K 1 99 ? 161.005 122.779 164.884 1.00 97.49 99 SER R C 1
ATOM 24792 O O . SER K 1 99 ? 160.894 121.549 164.894 1.00 97.34 99 SER R O 1
ATOM 24800 N N . ASP K 1 100 ? 162.137 123.398 165.216 1.00 96.39 100 ASP R N 1
ATOM 24801 C CA . ASP K 1 100 ? 163.350 122.691 165.612 1.00 85.09 100 ASP R CA 1
ATOM 24802 C C . ASP K 1 100 ? 163.757 123.175 166.996 1.00 81.29 100 ASP R C 1
ATOM 24803 O O . ASP K 1 100 ? 163.994 124.371 167.193 1.00 84.72 100 ASP R O 1
ATOM 24812 N N . ALA K 1 101 ? 163.846 122.246 167.947 1.00 73.27 101 ALA R N 1
ATOM 24813 C CA . ALA K 1 101 ? 164.128 122.578 169.336 1.00 67.65 101 ALA R CA 1
ATOM 24814 C C . ALA K 1 101 ? 165.567 122.300 169.751 1.00 66.49 101 ALA R C 1
ATOM 24815 O O . ALA K 1 101 ? 165.899 122.494 170.924 1.00 66.67 101 ALA R O 1
ATOM 24822 N N . TYR K 1 102 ? 166.424 121.862 168.832 1.00 68.03 102 TYR R N 1
ATOM 24823 C CA . TYR K 1 102 ? 167.771 121.402 169.149 1.00 70.16 102 TYR R CA 1
ATOM 24824 C C . TYR K 1 102 ? 168.820 122.112 168.299 1.00 76.52 102 TYR R C 1
ATOM 24825 O O . TYR K 1 102 ? 169.671 121.475 167.676 1.00 80.49 102 TYR R O 1
ATOM 24843 N N . ARG K 1 103 ? 168.775 123.442 168.261 1.00 77.26 103 ARG R N 1
ATOM 24844 C CA . ARG K 1 103 ? 169.633 124.233 167.390 1.00 73.39 103 ARG R CA 1
ATOM 24845 C C . ARG K 1 103 ? 170.544 125.144 168.202 1.00 68.79 103 ARG R C 1
ATOM 24846 O O . ARG K 1 103 ? 170.232 125.509 169.339 1.00 72.81 103 ARG R O 1
ATOM 24867 N N . LEU K 1 104 ? 171.675 125.509 167.601 1.00 71.21 104 LEU R N 1
ATOM 24868 C CA . LEU K 1 104 ? 172.624 126.437 168.198 1.00 73.26 104 LEU R CA 1
ATOM 24869 C C . LEU K 1 104 ? 172.392 127.854 167.677 1.00 79.93 104 LEU R C 1
ATOM 24870 O O . LEU K 1 104 ? 171.665 128.076 166.706 1.00 90.18 104 LEU R O 1
ATOM 24886 N N . ASP K 1 105 ? 173.031 128.817 168.341 1.00 82.51 105 ASP R N 1
ATOM 24887 C CA . ASP K 1 105 ? 172.879 130.233 168.032 1.00 87.99 105 ASP R CA 1
ATOM 24888 C C . ASP K 1 105 ? 174.092 130.820 167.318 1.00 87.12 105 ASP R C 1
ATOM 24889 O O . ASP K 1 105 ? 174.205 132.045 167.216 1.00 82.19 105 ASP R O 1
ATOM 24898 N N . THR K 1 106 ? 175.000 129.979 166.820 1.00 87.82 106 THR R N 1
ATOM 24899 C CA . THR K 1 106 ? 176.277 130.483 166.326 1.00 85.32 106 THR R CA 1
ATOM 24900 C C . THR K 1 106 ? 176.115 131.371 165.098 1.00 90.20 106 THR R C 1
ATOM 24901 O O . THR K 1 106 ? 176.960 132.238 164.849 1.00 92.76 106 THR R O 1
ATOM 24912 N N . THR K 1 107 ? 175.049 131.179 164.318 1.00 97.30 107 THR R N 1
ATOM 24913 C CA . THR K 1 107 ? 174.953 131.860 163.030 1.00 101.23 107 THR R CA 1
ATOM 24914 C C . THR K 1 107 ? 174.770 133.367 163.166 1.00 99.14 107 THR R C 1
ATOM 24915 O O . THR K 1 107 ? 175.014 134.094 162.198 1.00 96.28 107 THR R O 1
ATOM 24926 N N . THR K 1 108 ? 174.350 133.855 164.335 1.00 97.28 108 THR R N 1
ATOM 24927 C CA . THR K 1 108 ? 174.070 135.277 164.498 1.00 94.80 108 THR R CA 1
ATOM 24928 C C . THR K 1 108 ? 175.306 136.095 164.851 1.00 89.21 108 THR R C 1
ATOM 24929 O O . THR K 1 108 ? 175.280 137.321 164.707 1.00 86.11 108 THR R O 1
ATOM 24940 N N . LEU K 1 109 ? 176.381 135.456 165.296 1.00 88.40 109 LEU R N 1
ATOM 24941 C CA . LEU K 1 109 ? 177.529 136.184 165.812 1.00 87.08 109 LEU R CA 1
ATOM 24942 C C . LEU K 1 109 ? 178.402 136.707 164.677 1.00 88.81 109 LEU R C 1
ATOM 24943 O O . LEU K 1 109 ? 178.431 136.150 163.577 1.00 96.45 109 LEU R O 1
ATOM 24959 N N . LYS K 1 110 ? 179.117 137.796 164.960 1.00 88.59 110 LYS R N 1
ATOM 24960 C CA . LYS K 1 110 ? 179.980 138.453 163.978 1.00 91.72 110 LYS R CA 1
ATOM 24961 C C . LYS K 1 110 ? 181.197 138.997 164.718 1.00 89.63 110 LYS R C 1
ATOM 24962 O O . LYS K 1 110 ? 181.099 139.996 165.435 1.00 85.48 110 LYS R O 1
ATOM 24981 N N . ILE K 1 111 ? 182.339 138.345 164.535 1.00 94.94 111 ILE R N 1
ATOM 24982 C CA . ILE K 1 111 ? 183.582 138.718 165.197 1.00 97.50 111 ILE R CA 1
ATOM 24983 C C . ILE K 1 111 ? 184.543 139.182 164.111 1.00 103.71 111 ILE R C 1
ATOM 24984 O O . ILE K 1 111 ? 185.201 138.368 163.454 1.00 116.68 111 ILE R O 1
ATOM 25000 N N . GLU K 1 112 ? 184.624 140.495 163.921 1.00 98.07 112 GLU R N 1
ATOM 25001 C CA . GLU K 1 112 ? 185.531 141.082 162.948 1.00 96.29 112 GLU R CA 1
ATOM 25002 C C . GLU K 1 112 ? 185.757 142.531 163.348 1.00 97.66 112 GLU R C 1
ATOM 25003 O O . GLU K 1 112 ? 184.938 143.130 164.049 1.00 104.78 112 GLU R O 1
ATOM 25015 N N . PHE K 1 113 ? 186.878 143.094 162.893 1.00 93.71 113 PHE R N 1
ATOM 25016 C CA . PHE K 1 113 ? 187.279 144.409 163.384 1.00 89.46 113 PHE R CA 1
ATOM 25017 C C . PHE K 1 113 ? 186.218 145.461 163.090 1.00 87.40 113 PHE R C 1
ATOM 25018 O O . PHE K 1 113 ? 185.911 146.297 163.947 1.00 86.47 113 PHE R O 1
ATOM 25035 N N . ASP K 1 114 ? 185.648 145.443 161.885 1.00 91.47 114 ASP R N 1
ATOM 25036 C CA . ASP K 1 114 ? 184.629 146.427 161.543 1.00 97.08 114 ASP R CA 1
ATOM 25037 C C . ASP K 1 114 ? 183.376 146.279 162.395 1.00 94.02 114 ASP R C 1
ATOM 25038 O O . ASP K 1 114 ? 182.603 147.236 162.505 1.00 95.46 114 ASP R O 1
ATOM 25047 N N . ASP K 1 115 ? 183.158 145.111 162.995 1.00 91.67 115 ASP R N 1
ATOM 25048 C CA . ASP K 1 115 ? 182.016 144.891 163.872 1.00 88.89 115 ASP R CA 1
ATOM 25049 C C . ASP K 1 115 ? 182.375 144.968 165.348 1.00 86.46 115 ASP R C 1
ATOM 25050 O O . ASP K 1 115 ? 181.536 145.374 166.157 1.00 85.02 115 ASP R O 1
ATOM 25059 N N . SER K 1 116 ? 183.601 144.592 165.717 1.00 86.64 116 SER R N 1
ATOM 25060 C CA . SER K 1 116 ? 184.017 144.662 167.112 1.00 81.14 116 SER R CA 1
ATOM 25061 C C . SER K 1 116 ? 184.295 146.091 167.557 1.00 78.87 116 SER R C 1
ATOM 25062 O O . SER K 1 116 ? 184.147 146.403 168.743 1.00 83.32 116 SER R O 1
ATOM 25070 N N . PHE K 1 117 ? 184.692 146.965 166.634 1.00 80.02 117 PHE R N 1
ATOM 25071 C CA . PHE K 1 117 ? 185.065 148.345 166.940 1.00 78.19 117 PHE R CA 1
ATOM 25072 C C . PHE K 1 117 ? 184.245 149.263 166.044 1.00 83.01 117 PHE R C 1
ATOM 25073 O O . PHE K 1 117 ? 184.763 149.827 165.071 1.00 87.87 117 PHE R O 1
ATOM 25090 N N . PRO K 1 118 ? 182.962 149.441 166.346 1.00 83.59 118 PRO R N 1
ATOM 25091 C CA . PRO K 1 118 ? 182.089 150.195 165.442 1.00 84.01 118 PRO R CA 1
ATOM 25092 C C . PRO K 1 118 ? 182.415 151.680 165.429 1.00 91.68 118 PRO R C 1
ATOM 25093 O O . PRO K 1 118 ? 183.025 152.228 166.349 1.00 91.54 118 PRO R O 1
ATOM 25104 N N . GLU K 1 119 ? 181.986 152.330 164.349 1.00 95.96 119 GLU R N 1
ATOM 25105 C CA . GLU K 1 119 ? 182.236 153.744 164.111 1.00 92.42 119 GLU R CA 1
ATOM 25106 C C . GLU K 1 119 ? 180.907 154.464 163.937 1.00 96.81 119 GLU R C 1
ATOM 25107 O O . GLU K 1 119 ? 179.991 153.943 163.295 1.00 99.27 119 GLU R O 1
ATOM 25119 N N . VAL K 1 120 ? 180.806 155.665 164.510 1.00 98.08 120 VAL R N 1
ATOM 25120 C CA . VAL K 1 120 ? 179.528 156.370 164.514 1.00 95.92 120 VAL R CA 1
ATOM 25121 C C . VAL K 1 120 ? 179.299 157.130 163.211 1.00 99.28 120 VAL R C 1
ATOM 25122 O O . VAL K 1 120 ? 178.149 157.375 162.831 1.00 98.90 120 VAL R O 1
ATOM 25135 N N . SER K 1 121 ? 180.363 157.520 162.512 1.00 105.48 121 SER R N 1
ATOM 25136 C CA . SER K 1 121 ? 180.226 158.212 161.238 1.00 112.41 121 SER R CA 1
ATOM 25137 C C . SER K 1 121 ? 181.463 157.940 160.394 1.00 118.54 121 SER R C 1
ATOM 25138 O O . SER K 1 121 ? 182.506 157.523 160.906 1.00 119.99 121 SER R O 1
ATOM 25146 N N . LYS K 1 122 ? 181.340 158.187 159.091 1.00 117.95 122 LYS R N 1
ATOM 25147 C CA . LYS K 1 122 ? 182.368 157.784 158.144 1.00 117.41 122 LYS R CA 1
ATOM 25148 C C . LYS K 1 122 ? 183.710 158.425 158.500 1.00 115.64 122 LYS R C 1
ATOM 25149 O O . LYS K 1 122 ? 183.775 159.650 158.679 1.00 112.89 122 LYS R O 1
ATOM 25168 N N . PRO K 1 123 ? 184.784 157.647 158.616 1.00 112.93 123 PRO R N 1
ATOM 25169 C CA . PRO K 1 123 ? 186.108 158.245 158.807 1.00 111.46 123 PRO R CA 1
ATOM 25170 C C . PRO K 1 123 ? 186.567 159.017 157.581 1.00 115.94 123 PRO R C 1
ATOM 25171 O O . PRO K 1 123 ? 186.158 158.742 156.451 1.00 116.42 123 PRO R O 1
ATOM 25182 N N . GLY K 1 124 ? 187.429 160.002 157.823 1.00 116.48 124 GLY R N 1
ATOM 25183 C CA . GLY K 1 124 ? 188.161 160.650 156.762 1.00 112.44 124 GLY R CA 1
ATOM 25184 C C . GLY K 1 124 ? 189.503 159.975 156.560 1.00 113.52 124 GLY R C 1
ATOM 25185 O O . GLY K 1 124 ? 189.902 159.104 157.339 1.00 114.38 124 GLY R O 1
ATOM 25189 N N . PRO K 1 125 ? 190.232 160.362 155.512 1.00 112.21 125 PRO R N 1
ATOM 25190 C CA . PRO K 1 125 ? 191.524 159.708 155.246 1.00 114.21 125 PRO R CA 1
ATOM 25191 C C . PRO K 1 125 ? 192.544 159.889 156.357 1.00 112.03 125 PRO R C 1
ATOM 25192 O O . PRO K 1 125 ? 193.470 159.076 156.462 1.00 114.58 125 PRO R O 1
ATOM 25203 N N . ALA K 1 126 ? 192.410 160.925 157.189 1.00 110.51 126 ALA R N 1
ATOM 25204 C CA . ALA K 1 126 ? 193.357 161.114 158.284 1.00 112.36 126 ALA R CA 1
ATOM 25205 C C . ALA K 1 126 ? 193.144 160.095 159.396 1.00 111.85 126 ALA R C 1
ATOM 25206 O O . ALA K 1 126 ? 194.079 159.795 160.146 1.00 110.75 126 ALA R O 1
ATOM 25213 N N . LEU K 1 127 ? 191.930 159.558 159.518 1.00 110.81 127 LEU R N 1
ATOM 25214 C CA . LEU K 1 127 ? 191.604 158.558 160.528 1.00 106.85 127 LEU R CA 1
ATOM 25215 C C . LEU K 1 127 ? 191.697 157.134 159.991 1.00 105.63 127 LEU R C 1
ATOM 25216 O O . LEU K 1 127 ? 191.861 156.184 160.777 1.00 106.82 127 LEU R O 1
ATOM 25232 N N . GLU K 1 128 ? 191.601 156.975 158.669 1.00 103.59 128 GLU R N 1
ATOM 25233 C CA . GLU K 1 128 ? 191.698 155.655 158.062 1.00 102.77 128 GLU R CA 1
ATOM 25234 C C . GLU K 1 128 ? 193.044 155.005 158.347 1.00 103.09 128 GLU R C 1
ATOM 25235 O O . GLU K 1 128 ? 193.120 153.782 158.482 1.00 102.18 128 GLU R O 1
ATOM 25247 N N . SER K 1 129 ? 194.114 155.796 158.444 1.00 98.15 129 SER R N 1
ATOM 25248 C CA . SER K 1 129 ? 195.428 155.226 158.732 1.00 103.33 129 SER R CA 1
ATOM 25249 C C . SER K 1 129 ? 195.469 154.603 160.125 1.00 106.96 129 SER R C 1
ATOM 25250 O O . SER K 1 129 ? 196.008 153.500 160.315 1.00 113.02 129 SER R O 1
ATOM 25258 N N . VAL K 1 130 ? 194.906 155.299 161.114 1.00 97.24 130 VAL R N 1
ATOM 25259 C CA . VAL K 1 130 ? 194.858 154.759 162.469 1.00 97.22 130 VAL R CA 1
ATOM 25260 C C . VAL K 1 130 ? 194.016 153.491 162.494 1.00 96.20 130 VAL R C 1
ATOM 25261 O O . VAL K 1 130 ? 194.394 152.479 163.110 1.00 96.20 130 VAL R O 1
ATOM 25274 N N . ARG K 1 131 ? 192.860 153.525 161.825 1.00 94.69 131 ARG R N 1
ATOM 25275 C CA . ARG K 1 131 ? 192.056 152.312 161.704 1.00 91.76 131 ARG R CA 1
ATOM 25276 C C . ARG K 1 131 ? 192.873 151.179 161.092 1.00 97.44 131 ARG R C 1
ATOM 25277 O O . ARG K 1 131 ? 192.792 150.027 161.539 1.00 102.19 131 ARG R O 1
ATOM 25298 N N . LYS K 1 132 ? 193.671 151.493 160.071 1.00 97.41 132 LYS R N 1
ATOM 25299 C CA . LYS K 1 132 ? 194.433 150.473 159.361 1.00 98.15 132 LYS R CA 1
ATOM 25300 C C . LYS K 1 132 ? 195.455 149.810 160.273 1.00 94.90 132 LYS R C 1
ATOM 25301 O O . LYS K 1 132 ? 195.622 148.585 160.244 1.00 96.08 132 LYS R O 1
ATOM 25320 N N . LEU K 1 133 ? 196.158 150.601 161.082 1.00 88.09 133 LEU R N 1
ATOM 25321 C CA . LEU K 1 133 ? 197.126 150.018 162.011 1.00 90.24 133 LEU R CA 1
ATOM 25322 C C . LEU K 1 133 ? 196.430 149.137 163.048 1.00 95.49 133 LEU R C 1
ATOM 25323 O O . LEU K 1 133 ? 196.829 147.977 163.286 1.00 99.01 133 LEU R O 1
ATOM 25339 N N . ASN K 1 134 ? 195.374 149.672 163.668 1.00 95.85 134 ASN R N 1
ATOM 25340 C CA . ASN K 1 134 ? 194.698 148.932 164.726 1.00 91.74 134 ASN R CA 1
ATOM 25341 C C . ASN K 1 134 ? 194.119 147.622 164.208 1.00 86.75 134 ASN R C 1
ATOM 25342 O O . ASN K 1 134 ? 194.113 146.616 164.931 1.00 89.40 134 ASN R O 1
ATOM 25353 N N . ARG K 1 135 ? 193.635 147.611 162.963 1.00 82.73 135 ARG R N 1
ATOM 25354 C CA . ARG K 1 135 ? 193.048 146.393 162.416 1.00 82.45 135 ARG R CA 1
ATOM 25355 C C . ARG K 1 135 ? 194.052 145.249 162.425 1.00 88.65 135 ARG R C 1
ATOM 25356 O O . ARG K 1 135 ? 193.752 144.148 162.907 1.00 93.12 135 ARG R O 1
ATOM 25377 N N . ILE K 1 136 ? 195.244 145.482 161.873 1.00 90.07 136 ILE R N 1
ATOM 25378 C CA . ILE K 1 136 ? 196.210 144.397 161.784 1.00 88.71 136 ILE R CA 1
ATOM 25379 C C . ILE K 1 136 ? 196.642 143.965 163.174 1.00 85.30 136 ILE R C 1
ATOM 25380 O O . ILE K 1 136 ? 196.771 142.765 163.445 1.00 94.62 136 ILE R O 1
ATOM 25396 N N . LEU K 1 137 ? 196.848 144.916 164.091 1.00 83.00 137 LEU R N 1
ATOM 25397 C CA . LEU K 1 137 ? 197.226 144.498 165.442 1.00 87.12 137 LEU R CA 1
ATOM 25398 C C . LEU K 1 137 ? 196.186 143.543 166.026 1.00 85.71 137 LEU R C 1
ATOM 25399 O O . LEU K 1 137 ? 196.509 142.419 166.456 1.00 95.20 137 LEU R O 1
ATOM 25415 N N . TYR K 1 138 ? 194.919 143.966 166.010 1.00 84.76 138 TYR R N 1
ATOM 25416 C CA . TYR K 1 138 ? 193.850 143.173 166.607 1.00 87.99 138 TYR R CA 1
ATOM 25417 C C . TYR K 1 138 ? 193.766 141.792 165.968 1.00 89.27 138 TYR R C 1
ATOM 25418 O O . TYR K 1 138 ? 193.775 140.767 166.666 1.00 90.36 138 TYR R O 1
ATOM 25436 N N . GLU K 1 139 ? 193.695 141.745 164.636 1.00 88.53 139 GLU R N 1
ATOM 25437 C CA . GLU K 1 139 ? 193.473 140.470 163.963 1.00 89.09 139 GLU R CA 1
ATOM 25438 C C . GLU K 1 139 ? 194.659 139.530 164.141 1.00 91.94 139 GLU R C 1
ATOM 25439 O O . GLU K 1 139 ? 194.473 138.325 164.358 1.00 95.37 139 GLU R O 1
ATOM 25451 N N . GLY K 1 140 ? 195.886 140.052 164.060 1.00 88.31 140 GLY R N 1
ATOM 25452 C CA . GLY K 1 140 ? 197.042 139.195 164.255 1.00 85.27 140 GLY R CA 1
ATOM 25453 C C . GLY K 1 140 ? 197.049 138.546 165.624 1.00 88.06 140 GLY R C 1
ATOM 25454 O O . GLY K 1 140 ? 197.228 137.327 165.748 1.00 95.44 140 GLY R O 1
ATOM 25458 N N . MET K 1 141 ? 196.836 139.344 166.676 1.00 80.16 141 MET R N 1
ATOM 25459 C CA . MET K 1 141 ? 196.832 138.763 168.018 1.00 80.30 141 MET R CA 1
ATOM 25460 C C . MET K 1 141 ? 195.726 137.721 168.155 1.00 91.27 141 MET R C 1
ATOM 25461 O O . MET K 1 141 ? 195.944 136.610 168.679 1.00 96.22 141 MET R O 1
ATOM 25475 N N . SER K 1 142 ? 194.528 138.061 167.667 1.00 92.17 142 SER R N 1
ATOM 25476 C CA . SER K 1 142 ? 193.380 137.177 167.824 1.00 91.59 142 SER R CA 1
ATOM 25477 C C . SER K 1 142 ? 193.628 135.836 167.148 1.00 91.42 142 SER R C 1
ATOM 25478 O O . SER K 1 142 ? 193.307 134.780 167.703 1.00 93.97 142 SER R O 1
ATOM 25486 N N . ASP K 1 143 ? 194.206 135.857 165.945 1.00 91.21 143 ASP R N 1
ATOM 25487 C CA . ASP K 1 143 ? 194.433 134.604 165.232 1.00 93.01 143 ASP R CA 1
ATOM 25488 C C . ASP K 1 143 ? 195.562 133.800 165.864 1.00 88.60 143 ASP R C 1
ATOM 25489 O O . ASP K 1 143 ? 195.487 132.565 165.931 1.00 88.77 143 ASP R O 1
ATOM 25498 N N . ALA K 1 144 ? 196.616 134.472 166.335 1.00 87.48 144 ALA R N 1
ATOM 25499 C CA . ALA K 1 144 ? 197.735 133.742 166.922 1.00 85.94 144 ALA R CA 1
ATOM 25500 C C . ALA K 1 144 ? 197.288 132.937 168.136 1.00 88.99 144 ALA R C 1
ATOM 25501 O O . ALA K 1 144 ? 197.602 131.741 168.258 1.00 94.91 144 ALA R O 1
ATOM 25508 N N . ILE K 1 145 ? 196.551 133.573 169.052 1.00 87.06 145 ILE R N 1
ATOM 25509 C CA . ILE K 1 145 ? 196.167 132.861 170.273 1.00 89.28 145 ILE R CA 1
ATOM 25510 C C . ILE K 1 145 ? 195.296 131.657 169.931 1.00 94.33 145 ILE R C 1
ATOM 25511 O O . ILE K 1 145 ? 195.471 130.557 170.479 1.00 96.99 145 ILE R O 1
ATOM 25527 N N . HIS K 1 146 ? 194.343 131.849 169.017 1.00 92.22 146 HIS R N 1
ATOM 25528 C CA . HIS K 1 146 ? 193.441 130.767 168.646 1.00 89.78 146 HIS R CA 1
ATOM 25529 C C . HIS K 1 146 ? 194.208 129.606 168.030 1.00 89.89 146 HIS R C 1
ATOM 25530 O O . HIS K 1 146 ? 193.949 128.441 168.349 1.00 91.76 146 HIS R O 1
ATOM 25544 N N . ILE K 1 147 ? 195.169 129.900 167.150 1.00 91.40 147 ILE R N 1
ATOM 25545 C CA . ILE K 1 147 ? 195.949 128.827 166.535 1.00 88.38 147 ILE R CA 1
ATOM 25546 C C . ILE K 1 147 ? 196.685 128.030 167.602 1.00 86.59 147 ILE R C 1
ATOM 25547 O O . ILE K 1 147 ? 196.649 126.792 167.616 1.00 89.93 147 ILE R O 1
ATOM 25563 N N . ILE K 1 148 ? 197.376 128.727 168.508 1.00 89.41 148 ILE R N 1
ATOM 25564 C CA . ILE K 1 148 ? 198.191 128.014 169.489 1.00 88.81 148 ILE R CA 1
ATOM 25565 C C . ILE K 1 148 ? 197.312 127.123 170.358 1.00 92.81 148 ILE R C 1
ATOM 25566 O O . ILE K 1 148 ? 197.612 125.936 170.566 1.00 98.56 148 ILE R O 1
ATOM 25582 N N . PHE K 1 149 ? 196.202 127.669 170.863 1.00 91.71 149 PHE R N 1
ATOM 25583 C CA . PHE K 1 149 ? 195.352 126.878 171.747 1.00 92.71 149 PHE R CA 1
ATOM 25584 C C . PHE K 1 149 ? 194.693 125.723 171.004 1.00 96.39 149 PHE R C 1
ATOM 25585 O O . PHE K 1 149 ? 194.548 124.628 171.559 1.00 95.58 149 PHE R O 1
ATOM 25602 N N . SER K 1 150 ? 194.289 125.939 169.750 1.00 97.12 150 SER R N 1
ATOM 25603 C CA . SER K 1 150 ? 193.694 124.854 168.982 1.00 90.20 150 SER R CA 1
ATOM 25604 C C . SER K 1 150 ? 194.686 123.720 168.789 1.00 90.00 150 SER R C 1
ATOM 25605 O O . SER K 1 150 ? 194.326 122.543 168.900 1.00 92.57 150 SER R O 1
ATOM 25613 N N . LEU K 1 151 ? 195.943 124.052 168.499 1.00 91.29 151 LEU R N 1
ATOM 25614 C CA . LEU K 1 151 ? 196.919 123.004 168.227 1.00 89.78 151 LEU R CA 1
ATOM 25615 C C . LEU K 1 151 ? 197.276 122.235 169.494 1.00 90.56 151 LEU R C 1
ATOM 25616 O O . LEU K 1 151 ? 197.301 121.000 169.488 1.00 95.73 151 LEU R O 1
ATOM 25632 N N . PHE K 1 152 ? 197.548 122.939 170.599 1.00 93.82 152 PHE R N 1
ATOM 25633 C CA . PHE K 1 152 ? 198.124 122.262 171.758 1.00 94.67 152 PHE R CA 1
ATOM 25634 C C . PHE K 1 152 ? 197.105 121.852 172.816 1.00 95.10 152 PHE R C 1
ATOM 25635 O O . PHE K 1 152 ? 197.473 121.127 173.748 1.00 98.79 152 PHE R O 1
ATOM 25652 N N . LEU K 1 153 ? 195.849 122.279 172.709 1.00 93.54 153 LEU R N 1
ATOM 25653 C CA . LEU K 1 153 ? 194.807 121.820 173.620 1.00 96.58 153 LEU R CA 1
ATOM 25654 C C . LEU K 1 153 ? 193.613 121.190 172.923 1.00 95.91 153 LEU R C 1
ATOM 25655 O O . LEU K 1 153 ? 192.987 120.299 173.499 1.00 93.41 153 LEU R O 1
ATOM 25671 N N . GLY K 1 154 ? 193.275 121.621 171.708 1.00 94.94 154 GLY R N 1
ATOM 25672 C CA . GLY K 1 154 ? 192.204 120.965 170.982 1.00 90.64 154 GLY R CA 1
ATOM 25673 C C . GLY K 1 154 ? 192.512 119.514 170.677 1.00 96.28 154 GLY R C 1
ATOM 25674 O O . GLY K 1 154 ? 191.603 118.682 170.586 1.00 98.10 154 GLY R O 1
ATOM 25678 N N . PHE K 1 155 ? 193.792 119.191 170.505 1.00 99.02 155 PHE R N 1
ATOM 25679 C CA . PHE K 1 155 ? 194.169 117.817 170.189 1.00 93.96 155 PHE R CA 1
ATOM 25680 C C . PHE K 1 155 ? 193.709 116.843 171.281 1.00 94.07 155 PHE R C 1
ATOM 25681 O O . PHE K 1 155 ? 193.316 115.708 170.980 1.00 94.70 155 PHE R O 1
ATOM 25698 N N . LEU K 1 156 ? 193.709 117.280 172.554 1.00 93.80 156 LEU R N 1
ATOM 25699 C CA . LEU K 1 156 ? 193.174 116.439 173.636 1.00 93.12 156 LEU R CA 1
ATOM 25700 C C . LEU K 1 156 ? 191.651 116.466 173.709 1.00 93.28 156 LEU R C 1
ATOM 25701 O O . LEU K 1 156 ? 191.023 115.434 174.004 1.00 95.80 156 LEU R O 1
ATOM 25717 N N . ALA K 1 157 ? 191.043 117.634 173.482 1.00 93.22 157 ALA R N 1
ATOM 25718 C CA . ALA K 1 157 ? 189.591 117.748 173.554 1.00 91.11 157 ALA R CA 1
ATOM 25719 C C . ALA K 1 157 ? 188.925 116.837 172.537 1.00 91.39 157 ALA R C 1
ATOM 25720 O O . ALA K 1 157 ? 187.897 116.216 172.825 1.00 94.58 157 ALA R O 1
ATOM 25727 N N . ALA K 1 158 ? 189.487 116.757 171.330 1.00 89.46 158 ALA R N 1
ATOM 25728 C CA . ALA K 1 158 ? 188.887 115.911 170.303 1.00 89.25 158 ALA R CA 1
ATOM 25729 C C . ALA K 1 158 ? 188.812 114.457 170.760 1.00 91.74 158 ALA R C 1
ATOM 25730 O O . ALA K 1 158 ? 187.748 113.829 170.691 1.00 93.66 158 ALA R O 1
ATOM 25737 N N . ILE K 1 159 ? 189.927 113.915 171.253 1.00 91.77 159 ILE R N 1
ATOM 25738 C CA . ILE K 1 159 ? 189.955 112.531 171.723 1.00 94.20 159 ILE R CA 1
ATOM 25739 C C . ILE K 1 159 ? 188.936 112.331 172.840 1.00 91.82 159 ILE R C 1
ATOM 25740 O O . ILE K 1 159 ? 188.106 111.400 172.812 1.00 93.94 159 ILE R O 1
ATOM 25756 N N . THR K 1 160 ? 188.986 113.210 173.847 1.00 88.00 160 THR R N 1
ATOM 25757 C CA . THR K 1 160 ? 188.150 113.016 175.024 1.00 90.04 160 THR R CA 1
ATOM 25758 C C . THR K 1 160 ? 186.671 113.073 174.666 1.00 92.46 160 THR R C 1
ATOM 25759 O O . THR K 1 160 ? 185.877 112.265 175.162 1.00 95.91 160 THR R O 1
ATOM 25770 N N . VAL K 1 161 ? 186.279 114.017 173.809 1.00 89.60 161 VAL R N 1
ATOM 25771 C CA . VAL K 1 161 ? 184.876 114.125 173.426 1.00 84.57 161 VAL R CA 1
ATOM 25772 C C . VAL K 1 161 ? 184.464 112.946 172.554 1.00 87.31 161 VAL R C 1
ATOM 25773 O O . VAL K 1 161 ? 183.325 112.469 172.637 1.00 93.69 161 VAL R O 1
ATOM 25786 N N . GLY K 1 162 ? 185.367 112.467 171.694 1.00 89.46 162 GLY R N 1
ATOM 25787 C CA . GLY K 1 162 ? 185.028 111.335 170.847 1.00 93.01 162 GLY R CA 1
ATOM 25788 C C . GLY K 1 162 ? 184.656 110.104 171.649 1.00 92.71 162 GLY R C 1
ATOM 25789 O O . GLY K 1 162 ? 183.705 109.390 171.309 1.00 91.88 162 GLY R O 1
ATOM 25793 N N . PHE K 1 163 ? 185.399 109.837 172.725 1.00 92.01 163 PHE R N 1
ATOM 25794 C CA . PHE K 1 163 ? 185.091 108.660 173.543 1.00 92.30 163 PHE R CA 1
ATOM 25795 C C . PHE K 1 163 ? 183.649 108.702 174.067 1.00 92.66 163 PHE R C 1
ATOM 25796 O O . PHE K 1 163 ? 182.851 107.767 173.850 1.00 93.58 163 PHE R O 1
ATOM 25813 N N . PHE K 1 164 ? 183.288 109.802 174.734 1.00 90.10 164 PHE R N 1
ATOM 25814 C CA . PHE K 1 164 ? 181.955 109.914 175.311 1.00 90.44 164 PHE R CA 1
ATOM 25815 C C . PHE K 1 164 ? 180.879 109.946 174.236 1.00 84.67 164 PHE R C 1
ATOM 25816 O O . PHE K 1 164 ? 179.781 109.422 174.452 1.00 88.11 164 PHE R O 1
ATOM 25833 N N . MET K 1 165 ? 181.162 110.546 173.077 1.00 80.14 165 MET R N 1
ATOM 25834 C CA . MET K 1 165 ? 180.160 110.570 172.018 1.00 77.85 165 MET R CA 1
ATOM 25835 C C . MET K 1 165 ? 179.895 109.176 171.466 1.00 85.36 165 MET R C 1
ATOM 25836 O O . MET K 1 165 ? 178.745 108.844 171.149 1.00 89.54 165 MET R O 1
ATOM 25850 N N . GLY K 1 166 ? 180.933 108.348 171.342 1.00 85.96 166 GLY R N 1
ATOM 25851 C CA . GLY K 1 166 ? 180.702 106.966 170.951 1.00 80.03 166 GLY R CA 1
ATOM 25852 C C . GLY K 1 166 ? 179.798 106.240 171.930 1.00 82.55 166 GLY R C 1
ATOM 25853 O O . GLY K 1 166 ? 178.827 105.575 171.532 1.00 88.85 166 GLY R O 1
ATOM 25857 N N . MET K 1 167 ? 180.088 106.373 173.228 1.00 80.55 167 MET R N 1
ATOM 25858 C CA . MET K 1 167 ? 179.208 105.728 174.204 1.00 79.45 167 MET R CA 1
ATOM 25859 C C . MET K 1 167 ? 177.780 106.260 174.102 1.00 79.06 167 MET R C 1
ATOM 25860 O O . MET K 1 167 ? 176.811 105.493 174.217 1.00 84.42 167 MET R O 1
ATOM 25874 N N . ALA K 1 168 ? 177.630 107.570 173.894 1.00 76.84 168 ALA R N 1
ATOM 25875 C CA . ALA K 1 168 ? 176.299 108.163 173.812 1.00 74.41 168 ALA R CA 1
ATOM 25876 C C . ALA K 1 168 ? 175.516 107.600 172.635 1.00 76.01 168 ALA R C 1
ATOM 25877 O O . ALA K 1 168 ? 174.324 107.296 172.762 1.00 85.73 168 ALA R O 1
ATOM 25884 N N . ARG K 1 169 ? 176.165 107.461 171.477 1.00 72.07 169 ARG R N 1
ATOM 25885 C CA . ARG K 1 169 ? 175.480 106.877 170.329 1.00 75.16 169 ARG R CA 1
ATOM 25886 C C . ARG K 1 169 ? 175.027 105.455 170.631 1.00 80.31 169 ARG R C 1
ATOM 25887 O O . ARG K 1 169 ? 173.884 105.075 170.322 1.00 82.09 169 ARG R O 1
ATOM 25908 N N . PHE K 1 170 ? 175.906 104.649 171.235 1.00 78.03 170 PHE R N 1
ATOM 25909 C CA . PHE K 1 170 ? 175.507 103.277 171.533 1.00 74.71 170 PHE R CA 1
ATOM 25910 C C . PHE K 1 170 ? 174.277 103.253 172.432 1.00 74.03 170 PHE R C 1
ATOM 25911 O O . PHE K 1 170 ? 173.326 102.496 172.187 1.00 80.00 170 PHE R O 1
ATOM 25928 N N . MET K 1 171 ? 174.290 104.059 173.497 1.00 71.74 171 MET R N 1
ATOM 25929 C CA . MET K 1 171 ? 173.161 104.046 174.420 1.00 73.77 171 MET R CA 1
ATOM 25930 C C . MET K 1 171 ? 171.885 104.519 173.743 1.00 73.87 171 MET R C 1
ATOM 25931 O O . MET K 1 171 ? 170.822 103.916 173.939 1.00 74.62 171 MET R O 1
ATOM 25945 N N . TYR K 1 172 ? 171.967 105.568 172.921 1.00 72.27 172 TYR R N 1
ATOM 25946 C CA . TYR K 1 172 ? 170.773 106.042 172.232 1.00 66.32 172 TYR R CA 1
ATOM 25947 C C . TYR K 1 172 ? 170.164 104.938 171.382 1.00 72.45 172 TYR R C 1
ATOM 25948 O O . TYR K 1 172 ? 168.944 104.739 171.391 1.00 77.45 172 TYR R O 1
ATOM 25966 N N . THR K 1 173 ? 170.992 104.207 170.634 1.00 77.12 173 THR R N 1
ATOM 25967 C CA . THR K 1 173 ? 170.423 103.193 169.751 1.00 79.68 173 THR R CA 1
ATOM 25968 C C . THR K 1 173 ? 169.856 102.016 170.537 1.00 77.21 173 THR R C 1
ATOM 25969 O O . THR K 1 173 ? 168.731 101.574 170.276 1.00 77.96 173 THR R O 1
ATOM 25980 N N . TYR K 1 174 ? 170.610 101.487 171.500 1.00 75.63 174 TYR R N 1
ATOM 25981 C CA . TYR K 1 174 ? 170.279 100.183 172.062 1.00 72.19 174 TYR R CA 1
ATOM 25982 C C . TYR K 1 174 ? 169.584 100.232 173.417 1.00 76.02 174 TYR R C 1
ATOM 25983 O O . TYR K 1 174 ? 169.310 99.167 173.978 1.00 80.87 174 TYR R O 1
ATOM 26001 N N . MET K 1 175 ? 169.293 101.411 173.967 1.00 74.81 175 MET R N 1
ATOM 26002 C CA . MET K 1 175 ? 168.562 101.410 175.234 1.00 72.88 175 MET R CA 1
ATOM 26003 C C . MET K 1 175 ? 167.350 102.331 175.250 1.00 73.66 175 MET R C 1
ATOM 26004 O O . MET K 1 175 ? 166.343 101.988 175.872 1.00 78.94 175 MET R O 1
ATOM 26018 N N . ALA K 1 176 ? 167.414 103.485 174.586 1.00 67.28 176 ALA R N 1
ATOM 26019 C CA . ALA K 1 176 ? 166.317 104.445 174.679 1.00 61.25 176 ALA R CA 1
ATOM 26020 C C . ALA K 1 176 ? 165.168 104.072 173.748 1.00 74.22 176 ALA R C 1
ATOM 26021 O O . ALA K 1 176 ? 163.993 104.139 174.136 1.00 80.00 176 ALA R O 1
ATOM 26028 N N . GLY K 1 177 ? 165.484 103.680 172.516 1.00 73.28 177 GLY R N 1
ATOM 26029 C CA . GLY K 1 177 ? 164.475 103.423 171.516 1.00 71.15 177 GLY R CA 1
ATOM 26030 C C . GLY K 1 177 ? 163.521 102.304 171.887 1.00 73.79 177 GLY R C 1
ATOM 26031 O O . GLY K 1 177 ? 162.296 102.440 171.778 1.00 76.04 177 GLY R O 1
ATOM 26035 N N . PRO K 1 178 ? 164.065 101.158 172.302 1.00 70.84 178 PRO R N 1
ATOM 26036 C CA . PRO K 1 178 ? 163.191 100.071 172.773 1.00 74.43 178 PRO R CA 1
ATOM 26037 C C . PRO K 1 178 ? 162.310 100.470 173.945 1.00 74.06 178 PRO R C 1
ATOM 26038 O O . PRO K 1 178 ? 161.125 100.107 173.985 1.00 79.87 178 PRO R O 1
ATOM 26049 N N . PHE K 1 179 ? 162.861 101.220 174.901 1.00 64.03 179 PHE R N 1
ATOM 26050 C CA . PHE K 1 179 ? 162.068 101.676 176.036 1.00 65.96 179 PHE R CA 1
ATOM 26051 C C . PHE K 1 179 ? 160.898 102.526 175.562 1.00 66.72 179 PHE R C 1
ATOM 26052 O O . PHE K 1 179 ? 159.754 102.337 175.997 1.00 70.87 179 PHE R O 1
ATOM 26069 N N . ASN K 1 180 ? 161.163 103.453 174.640 1.00 64.01 180 ASN R N 1
ATOM 26070 C CA . ASN K 1 180 ? 160.099 104.323 174.152 1.00 66.17 180 ASN R CA 1
ATOM 26071 C C . ASN K 1 180 ? 159.044 103.540 173.377 1.00 66.54 180 ASN R C 1
ATOM 26072 O O . ASN K 1 180 ? 157.846 103.807 173.512 1.00 71.17 180 ASN R O 1
ATOM 26083 N N . GLN K 1 181 ? 159.461 102.575 172.554 1.00 62.99 181 GLN R N 1
ATOM 26084 C CA . GLN K 1 181 ? 158.482 101.800 171.794 1.00 67.20 181 GLN R CA 1
ATOM 26085 C C . GLN K 1 181 ? 157.595 100.970 172.719 1.00 68.60 181 GLN R C 1
ATOM 26086 O O . GLN K 1 181 ? 156.372 100.892 172.525 1.00 75.47 181 GLN R O 1
ATOM 26100 N N . LEU K 1 182 ? 158.189 100.349 173.741 1.00 69.52 182 LEU R N 1
ATOM 26101 C CA . LEU K 1 182 ? 157.387 99.587 174.692 1.00 70.14 182 LEU R CA 1
ATOM 26102 C C . LEU K 1 182 ? 156.421 100.496 175.444 1.00 69.34 182 LEU R C 1
ATOM 26103 O O . LEU K 1 182 ? 155.263 100.124 175.684 1.00 72.47 182 LEU R O 1
ATOM 26119 N N . MET K 1 183 ? 156.869 101.700 175.810 1.00 66.95 183 MET R N 1
ATOM 26120 C CA . MET K 1 183 ? 155.964 102.647 176.454 1.00 66.36 183 MET R CA 1
ATOM 26121 C C . MET K 1 183 ? 154.816 103.028 175.528 1.00 63.95 183 MET R C 1
ATOM 26122 O O . MET K 1 183 ? 153.669 103.169 175.972 1.00 65.49 183 MET R O 1
ATOM 26136 N N . PHE K 1 184 ? 155.105 103.211 174.237 1.00 63.43 184 PHE R N 1
ATOM 26137 C CA . PHE K 1 184 ? 154.040 103.512 173.286 1.00 60.39 184 PHE R CA 1
ATOM 26138 C C . PHE K 1 184 ? 153.009 102.398 173.258 1.00 63.45 184 PHE R C 1
ATOM 26139 O O . PHE K 1 184 ? 151.800 102.658 173.265 1.00 67.67 184 PHE R O 1
ATOM 26156 N N . LEU K 1 185 ? 153.466 101.146 173.215 1.00 65.18 185 LEU R N 1
ATOM 26157 C CA . LEU K 1 185 ? 152.511 100.042 173.199 1.00 61.79 185 LEU R CA 1
ATOM 26158 C C . LEU K 1 185 ? 151.676 100.017 174.471 1.00 64.52 185 LEU R C 1
ATOM 26159 O O . LEU K 1 185 ? 150.468 99.759 174.421 1.00 69.18 185 LEU R O 1
ATOM 26175 N N . LEU K 1 186 ? 152.295 100.278 175.623 1.00 61.82 186 LEU R N 1
ATOM 26176 C CA . LEU K 1 186 ? 151.524 100.250 176.862 1.00 60.08 186 LEU R CA 1
ATOM 26177 C C . LEU K 1 186 ? 150.513 101.387 176.933 1.00 62.53 186 LEU R C 1
ATOM 26178 O O . LEU K 1 186 ? 149.436 101.215 177.513 1.00 69.52 186 LEU R O 1
ATOM 26194 N N . ILE K 1 187 ? 150.831 102.550 176.366 1.00 61.36 187 ILE R N 1
ATOM 26195 C CA . ILE K 1 187 ? 149.893 103.668 176.421 1.00 57.96 187 ILE R CA 1
ATOM 26196 C C . ILE K 1 187 ? 148.753 103.472 175.428 1.00 61.37 187 ILE R C 1
ATOM 26197 O O . ILE K 1 187 ? 147.583 103.697 175.754 1.00 68.18 187 ILE R O 1
ATOM 26213 N N . ALA K 1 188 ? 149.071 103.048 174.202 1.00 65.25 188 ALA R N 1
ATOM 26214 C CA . ALA K 1 188 ? 148.066 103.024 173.144 1.00 66.69 188 ALA R CA 1
ATOM 26215 C C . ALA K 1 188 ? 146.959 102.010 173.402 1.00 71.19 188 ALA R C 1
ATOM 26216 O O . ALA K 1 188 ? 145.937 102.042 172.708 1.00 71.93 188 ALA R O 1
ATOM 26223 N N . SER K 1 189 ? 147.133 101.107 174.369 1.00 68.74 189 SER R N 1
ATOM 26224 C CA . SER K 1 189 ? 146.111 100.105 174.644 1.00 65.97 189 SER R CA 1
ATOM 26225 C C . SER K 1 189 ? 145.076 100.570 175.661 1.00 70.52 189 SER R C 1
ATOM 26226 O O . SER K 1 189 ? 144.026 99.931 175.785 1.00 73.97 189 SER R O 1
ATOM 26234 N N . LEU K 1 190 ? 145.337 101.658 176.386 1.00 69.83 190 LEU R N 1
ATOM 26235 C CA . LEU K 1 190 ? 144.417 102.165 177.400 1.00 69.01 190 LEU R CA 1
ATOM 26236 C C . LEU K 1 190 ? 143.669 103.419 176.963 1.00 67.08 190 LEU R C 1
ATOM 26237 O O . LEU K 1 190 ? 142.534 103.636 177.394 1.00 71.95 190 LEU R O 1
ATOM 26253 N N . ALA K 1 191 ? 144.277 104.247 176.116 1.00 61.92 191 ALA R N 1
ATOM 26254 C CA . ALA K 1 191 ? 143.715 105.562 175.822 1.00 61.93 191 ALA R CA 1
ATOM 26255 C C . ALA K 1 191 ? 142.310 105.536 175.222 1.00 69.56 191 ALA R C 1
ATOM 26256 O O . ALA K 1 191 ? 141.490 106.385 175.621 1.00 74.12 191 ALA R O 1
ATOM 26263 N N . PRO K 1 192 ? 141.976 104.650 174.276 1.00 67.43 192 PRO R N 1
ATOM 26264 C CA . PRO K 1 192 ? 140.663 104.757 173.613 1.00 66.24 192 PRO R CA 1
ATOM 26265 C C . PRO K 1 192 ? 139.485 104.739 174.573 1.00 60.16 192 PRO R C 1
ATOM 26266 O O . PRO K 1 192 ? 138.520 105.494 174.385 1.00 60.53 192 PRO R O 1
ATOM 26277 N N . SER K 1 193 ? 139.538 103.893 175.603 1.00 55.69 193 SER R N 1
ATOM 26278 C CA . SER K 1 193 ? 138.415 103.783 176.527 1.00 56.55 193 SER R CA 1
ATOM 26279 C C . SER K 1 193 ? 138.226 105.071 177.314 1.00 59.69 193 SER R C 1
ATOM 26280 O O . SER K 1 193 ? 137.096 105.533 177.503 1.00 66.09 193 SER R O 1
ATOM 26288 N N . TRP K 1 194 ? 139.323 105.666 177.785 1.00 57.58 194 TRP R N 1
ATOM 26289 C CA . TRP K 1 194 ? 139.222 106.931 178.504 1.00 57.66 194 TRP R CA 1
ATOM 26290 C C . TRP K 1 194 ? 138.667 108.021 177.598 1.00 56.26 194 TRP R C 1
ATOM 26291 O O . TRP K 1 194 ? 137.812 108.816 178.012 1.00 57.06 194 TRP R O 1
ATOM 26312 N N . ARG K 1 195 ? 139.126 108.061 176.344 1.00 53.60 195 ARG R N 1
ATOM 26313 C CA . ARG K 1 195 ? 138.597 109.041 175.401 1.00 50.21 195 ARG R CA 1
ATOM 26314 C C . ARG K 1 195 ? 137.085 108.903 175.263 1.00 56.90 195 ARG R C 1
ATOM 26315 O O . ARG K 1 195 ? 136.334 109.877 175.417 1.00 61.11 195 ARG R O 1
ATOM 26336 N N . ALA K 1 196 ? 136.621 107.685 174.976 1.00 55.44 196 ALA R N 1
ATOM 26337 C CA . ALA K 1 196 ? 135.193 107.469 174.765 1.00 48.98 196 ALA R CA 1
ATOM 26338 C C . ALA K 1 196 ? 134.400 107.815 176.017 1.00 54.23 196 ALA R C 1
ATOM 26339 O O . ALA K 1 196 ? 133.361 108.485 175.946 1.00 58.69 196 ALA R O 1
ATOM 26346 N N . PHE K 1 197 ? 134.882 107.372 177.180 1.00 53.47 197 PHE R N 1
ATOM 26347 C CA . PHE K 1 197 ? 134.148 107.587 178.420 1.00 46.97 197 PHE R CA 1
ATOM 26348 C C . PHE K 1 197 ? 134.010 109.071 178.726 1.00 52.64 197 PHE R C 1
ATOM 26349 O O . PHE K 1 197 ? 132.928 109.539 179.098 1.00 62.07 197 PHE R O 1
ATOM 26366 N N . PHE K 1 198 ? 135.094 109.835 178.580 1.00 55.66 198 PHE R N 1
ATOM 26367 C CA . PHE K 1 198 ? 135.010 111.263 178.868 1.00 52.83 198 PHE R CA 1
ATOM 26368 C C . PHE K 1 198 ? 134.096 111.970 177.876 1.00 55.36 198 PHE R C 1
ATOM 26369 O O . PHE K 1 198 ? 133.262 112.801 178.264 1.00 60.51 198 PHE R O 1
ATOM 26386 N N . ARG K 1 199 ? 134.248 111.668 176.584 1.00 55.90 199 ARG R N 1
ATOM 26387 C CA . ARG K 1 199 ? 133.482 112.393 175.578 1.00 56.94 199 ARG R CA 1
ATOM 26388 C C . ARG K 1 199 ? 131.990 112.120 175.718 1.00 59.59 199 ARG R C 1
ATOM 26389 O O . ARG K 1 199 ? 131.170 113.040 175.620 1.00 60.98 199 ARG R O 1
ATOM 26410 N N . ALA K 1 200 ? 131.615 110.862 175.967 1.00 59.82 200 ALA R N 1
ATOM 26411 C CA . ALA K 1 200 ? 130.196 110.535 176.060 1.00 58.39 200 ALA R CA 1
ATOM 26412 C C . ALA K 1 200 ? 129.508 111.333 177.157 1.00 62.99 200 ALA R C 1
ATOM 26413 O O . ALA K 1 200 ? 128.308 111.615 177.059 1.00 70.32 200 ALA R O 1
ATOM 26420 N N . GLY K 1 201 ? 130.241 111.706 178.201 1.00 61.72 201 GLY R N 1
ATOM 26421 C CA . GLY K 1 201 ? 129.661 112.453 179.297 1.00 60.51 201 GLY R CA 1
ATOM 26422 C C . GLY K 1 201 ? 129.765 113.956 179.147 1.00 64.38 201 GLY R C 1
ATOM 26423 O O . GLY K 1 201 ? 128.928 114.685 179.687 1.00 69.49 201 GLY R O 1
ATOM 26427 N N . MET K 1 202 ? 130.773 114.443 178.418 1.00 61.98 202 MET R N 1
ATOM 26428 C CA . MET K 1 202 ? 131.018 115.881 178.373 1.00 56.40 202 MET R CA 1
ATOM 26429 C C . MET K 1 202 ? 130.575 116.561 177.082 1.00 61.90 202 MET R C 1
ATOM 26430 O O . MET K 1 202 ? 130.397 117.783 177.085 1.00 69.67 202 MET R O 1
ATOM 26444 N N . ASP K 1 203 ? 130.390 115.827 175.986 1.00 61.93 203 ASP R N 1
ATOM 26445 C CA . ASP K 1 203 ? 130.117 116.485 174.709 1.00 64.32 203 ASP R CA 1
ATOM 26446 C C . ASP K 1 203 ? 128.837 117.315 174.697 1.00 67.44 203 ASP R C 1
ATOM 26447 O O . ASP K 1 203 ? 128.871 118.433 174.156 1.00 72.99 203 ASP R O 1
ATOM 26456 N N . PRO K 1 204 ? 127.705 116.856 175.236 1.00 57.66 204 PRO R N 1
ATOM 26457 C CA . PRO K 1 204 ? 126.473 117.658 175.131 1.00 56.41 204 PRO R CA 1
ATOM 26458 C C . PRO K 1 204 ? 126.639 119.093 175.597 1.00 62.64 204 PRO R C 1
ATOM 26459 O O . PRO K 1 204 ? 125.992 120.001 175.054 1.00 64.90 204 PRO R O 1
ATOM 26470 N N . ILE K 1 205 ? 127.501 119.324 176.588 1.00 61.13 205 ILE R N 1
ATOM 26471 C CA . ILE K 1 205 ? 127.668 120.660 177.147 1.00 59.80 205 ILE R CA 1
ATOM 26472 C C . ILE K 1 205 ? 128.210 121.625 176.104 1.00 56.49 205 ILE R C 1
ATOM 26473 O O . ILE K 1 205 ? 127.966 122.835 176.183 1.00 66.92 205 ILE R O 1
ATOM 26489 N N . PHE K 1 206 ? 128.953 121.122 175.119 1.00 54.03 206 PHE R N 1
ATOM 26490 C CA . PHE K 1 206 ? 129.482 121.966 174.057 1.00 54.35 206 PHE R CA 1
ATOM 26491 C C . PHE K 1 206 ? 128.656 121.908 172.783 1.00 56.45 206 PHE R C 1
ATOM 26492 O O . PHE K 1 206 ? 128.798 122.792 171.933 1.00 63.78 206 PHE R O 1
ATOM 26509 N N . GLU K 1 207 ? 127.807 120.892 172.625 1.00 56.90 207 GLU R N 1
ATOM 26510 C CA . GLU K 1 207 ? 126.814 120.931 171.558 1.00 61.87 207 GLU R CA 1
ATOM 26511 C C . GLU K 1 207 ? 125.755 121.987 171.843 1.00 65.93 207 GLU R C 1
ATOM 26512 O O . GLU K 1 207 ? 125.304 122.686 170.929 1.00 66.73 207 GLU R O 1
ATOM 26524 N N . SER K 1 208 ? 125.339 122.111 173.106 1.00 65.07 208 SER R N 1
ATOM 26525 C CA . SER K 1 208 ? 124.397 123.166 173.464 1.00 60.75 208 SER R CA 1
ATOM 26526 C C . SER K 1 208 ? 125.012 124.545 173.266 1.00 62.78 208 SER R C 1
ATOM 26527 O O . SER K 1 208 ? 124.361 125.451 172.735 1.00 67.44 208 SER R O 1
ATOM 26535 N N . GLY K 1 209 ? 126.268 124.723 173.680 1.00 56.26 209 GLY R N 1
ATOM 26536 C CA . GLY K 1 209 ? 126.917 126.014 173.544 1.00 54.34 209 GLY R CA 1
ATOM 26537 C C . GLY K 1 209 ? 127.180 126.418 172.111 1.00 56.62 209 GLY R C 1
ATOM 26538 O O . GLY K 1 209 ? 127.475 127.589 171.852 1.00 62.53 209 GLY R O 1
ATOM 26542 N N . SER K 1 210 ? 127.080 125.475 171.175 1.00 53.42 210 SER R N 1
ATOM 26543 C CA . SER K 1 210 ? 127.331 125.773 169.772 1.00 48.17 210 SER R CA 1
ATOM 26544 C C . SER K 1 210 ? 126.249 126.651 169.160 1.00 54.14 210 SER R C 1
ATOM 26545 O O . SER K 1 210 ? 126.502 127.298 168.140 1.00 55.65 210 SER R O 1
ATOM 26553 N N . LEU K 1 211 ? 125.054 126.690 169.753 1.00 58.83 211 LEU R N 1
ATOM 26554 C CA . LEU K 1 211 ? 123.943 127.430 169.167 1.00 52.32 211 LEU R CA 1
ATOM 26555 C C . LEU K 1 211 ? 124.130 128.938 169.233 1.00 50.67 211 LEU R C 1
ATOM 26556 O O . LEU K 1 211 ? 123.353 129.665 168.607 1.00 49.14 211 LEU R O 1
ATOM 26572 N N . ALA K 1 212 ? 125.126 129.426 169.973 1.00 51.52 212 ALA R N 1
ATOM 26573 C CA . ALA K 1 212 ? 125.297 130.865 170.126 1.00 50.55 212 ALA R CA 1
ATOM 26574 C C . ALA K 1 212 ? 125.824 131.531 168.864 1.00 52.81 212 ALA R C 1
ATOM 26575 O O . ALA K 1 212 ? 125.616 132.735 168.687 1.00 61.26 212 ALA R O 1
ATOM 26582 N N . LEU K 1 213 ? 126.497 130.789 167.988 1.00 48.13 213 LEU R N 1
ATOM 26583 C CA . LEU K 1 213 ? 127.066 131.355 166.773 1.00 46.17 213 LEU R CA 1
ATOM 26584 C C . LEU K 1 213 ? 126.214 131.100 165.541 1.00 45.54 213 LEU R C 1
ATOM 26585 O O . LEU K 1 213 ? 126.645 131.422 164.431 1.00 46.07 213 LEU R O 1
ATOM 26601 N N . SER K 1 214 ? 125.028 130.526 165.703 1.00 46.14 214 SER R N 1
ATOM 26602 C CA . SER K 1 214 ? 124.038 130.589 164.647 1.00 47.50 214 SER R CA 1
ATOM 26603 C C . SER K 1 214 ? 123.432 131.989 164.610 1.00 60.13 214 SER R C 1
ATOM 26604 O O . SER K 1 214 ? 123.674 132.826 165.484 1.00 68.62 214 SER R O 1
ATOM 26612 N N . ASN K 1 215 ? 122.641 132.252 163.577 1.00 56.67 215 ASN R N 1
ATOM 26613 C CA . ASN K 1 215 ? 121.859 133.482 163.516 1.00 52.26 215 ASN R CA 1
ATOM 26614 C C . ASN K 1 215 ? 122.751 134.720 163.528 1.00 46.21 215 ASN R C 1
ATOM 26615 O O . ASN K 1 215 ? 122.508 135.670 164.273 1.00 50.25 215 ASN R O 1
ATOM 26626 N N . ILE K 1 216 ? 123.799 134.709 162.709 1.00 46.85 216 ILE R N 1
ATOM 26627 C CA . ILE K 1 216 ? 124.552 135.926 162.421 1.00 46.87 216 ILE R CA 1
ATOM 26628 C C . ILE K 1 216 ? 123.979 136.553 161.158 1.00 49.14 216 ILE R C 1
ATOM 26629 O O . ILE K 1 216 ? 123.653 135.848 160.197 1.00 52.53 216 ILE R O 1
ATOM 26645 N N . GLN K 1 217 ? 123.841 137.877 161.159 1.00 43.79 217 GLN R N 1
ATOM 26646 C CA . GLN K 1 217 ? 123.213 138.590 160.052 1.00 44.69 217 GLN R CA 1
ATOM 26647 C C . GLN K 1 217 ? 123.905 139.932 159.879 1.00 48.96 217 GLN R C 1
ATOM 26648 O O . GLN K 1 217 ? 124.064 140.674 160.851 1.00 53.81 217 GLN R O 1
ATOM 26662 N N . VAL K 1 218 ? 124.305 140.248 158.646 1.00 54.43 218 VAL R N 1
ATOM 26663 C CA . VAL K 1 218 ? 125.143 141.409 158.359 1.00 49.60 218 VAL R CA 1
ATOM 26664 C C . VAL K 1 218 ? 124.537 142.206 157.211 1.00 51.17 218 VAL R C 1
ATOM 26665 O O . VAL K 1 218 ? 124.059 141.627 156.231 1.00 60.94 218 VAL R O 1
ATOM 26678 N N . ARG K 1 219 ? 124.558 143.531 157.340 1.00 46.12 219 ARG R N 1
ATOM 26679 C CA . ARG K 1 219 ? 124.213 144.460 156.270 1.00 46.42 219 ARG R CA 1
ATOM 26680 C C . ARG K 1 219 ? 125.416 145.353 155.999 1.00 51.95 219 ARG R C 1
ATOM 26681 O O . ARG K 1 219 ? 125.977 145.935 156.932 1.00 54.45 219 ARG R O 1
ATOM 26702 N N . LEU K 1 220 ? 125.806 145.470 154.730 1.00 55.47 220 LEU R N 1
ATOM 26703 C CA . LEU K 1 220 ? 127.058 146.118 154.361 1.00 55.60 220 LEU R CA 1
ATOM 26704 C C . LEU K 1 220 ? 126.863 147.030 153.157 1.00 58.53 220 LEU R C 1
ATOM 26705 O O . LEU K 1 220 ? 126.112 146.703 152.234 1.00 65.91 220 LEU R O 1
ATOM 26721 N N . GLY K 1 221 ? 127.537 148.171 153.179 1.00 55.20 221 GLY R N 1
ATOM 26722 C CA . GLY K 1 221 ? 127.528 149.092 152.051 1.00 59.81 221 GLY R CA 1
ATOM 26723 C C . GLY K 1 221 ? 128.907 149.670 151.820 1.00 66.77 221 GLY R C 1
ATOM 26724 O O . GLY K 1 221 ? 129.655 149.910 152.766 1.00 64.54 221 GLY R O 1
ATOM 26728 N N . MET K 1 222 ? 129.234 149.909 150.546 1.00 73.87 222 MET R N 1
ATOM 26729 C CA . MET K 1 222 ? 130.609 150.184 150.143 1.00 73.87 222 MET R CA 1
ATOM 26730 C C . MET K 1 222 ? 130.700 151.321 149.132 1.00 68.50 222 MET R C 1
ATOM 26731 O O . MET K 1 222 ? 129.799 151.516 148.311 1.00 68.59 222 MET R O 1
ATOM 26745 N N . GLU K 1 223 ? 131.805 152.065 149.208 1.00 67.81 223 GLU R N 1
ATOM 26746 C CA . GLU K 1 223 ? 132.230 153.031 148.201 1.00 67.20 223 GLU R CA 1
ATOM 26747 C C . GLU K 1 223 ? 133.688 152.757 147.858 1.00 71.41 223 GLU R C 1
ATOM 26748 O O . GLU K 1 223 ? 134.462 152.340 148.724 1.00 73.77 223 GLU R O 1
ATOM 26760 N N . GLY K 1 224 ? 134.074 152.993 146.604 1.00 69.27 224 GLY R N 1
ATOM 26761 C CA . GLY K 1 224 ? 135.455 152.753 146.225 1.00 64.82 224 GLY R CA 1
ATOM 26762 C C . GLY K 1 224 ? 135.968 153.483 144.999 1.00 56.32 224 GLY R C 1
ATOM 26763 O O . GLY K 1 224 ? 135.234 153.694 144.031 1.00 58.81 224 GLY R O 1
ATOM 26767 N N . LYS K 1 225 ? 137.244 153.867 145.042 1.00 52.88 225 LYS R N 1
ATOM 26768 C CA . LYS K 1 225 ? 137.975 154.407 143.903 1.00 49.84 225 LYS R CA 1
ATOM 26769 C C . LYS K 1 225 ? 139.260 153.613 143.726 1.00 55.05 225 LYS R C 1
ATOM 26770 O O . LYS K 1 225 ? 139.852 153.158 144.708 1.00 60.07 225 LYS R O 1
ATOM 26789 N N . ALA K 1 226 ? 139.701 153.453 142.479 1.00 51.49 226 ALA R N 1
ATOM 26790 C CA . ALA K 1 226 ? 140.902 152.681 142.198 1.00 45.75 226 ALA R CA 1
ATOM 26791 C C . ALA K 1 226 ? 141.644 153.254 141.000 1.00 46.65 226 ALA R C 1
ATOM 26792 O O . ALA K 1 226 ? 141.029 153.747 140.053 1.00 55.28 226 ALA R O 1
ATOM 26799 N N . ARG K 1 227 ? 142.972 153.183 141.058 1.00 45.20 227 ARG R N 1
ATOM 26800 C CA . ARG K 1 227 ? 143.855 153.552 139.961 1.00 46.26 227 ARG R CA 1
ATOM 26801 C C . ARG K 1 227 ? 144.889 152.450 139.792 1.00 51.02 227 ARG R C 1
ATOM 26802 O O . ARG K 1 227 ? 145.314 151.844 140.779 1.00 55.38 227 ARG R O 1
ATOM 26823 N N . HIS K 1 228 ? 145.296 152.182 138.552 1.00 54.02 228 HIS R N 1
ATOM 26824 C CA . HIS K 1 228 ? 146.245 151.103 138.313 1.00 57.56 228 HIS R CA 1
ATOM 26825 C C . HIS K 1 228 ? 147.088 151.391 137.079 1.00 59.39 228 HIS R C 1
ATOM 26826 O O . HIS K 1 228 ? 146.725 152.203 136.224 1.00 66.51 228 HIS R O 1
ATOM 26840 N N . LYS K 1 229 ? 148.231 150.706 137.007 1.00 57.55 229 LYS R N 1
ATOM 26841 C CA . LYS K 1 229 ? 149.197 150.857 135.928 1.00 63.81 229 LYS R CA 1
ATOM 26842 C C . LYS K 1 229 ? 149.785 149.508 135.551 1.00 71.29 229 LYS R C 1
ATOM 26843 O O . LYS K 1 229 ? 149.896 148.613 136.391 1.00 70.47 229 LYS R O 1
ATOM 26862 N N . GLU K 1 230 ? 150.173 149.379 134.285 1.00 79.51 230 GLU R N 1
ATOM 26863 C CA . GLU K 1 230 ? 151.044 148.300 133.842 1.00 75.23 230 GLU R CA 1
ATOM 26864 C C . GLU K 1 230 ? 152.449 148.863 133.679 1.00 81.00 230 GLU R C 1
ATOM 26865 O O . GLU K 1 230 ? 152.633 149.912 133.054 1.00 87.90 230 GLU R O 1
ATOM 26877 N N . LEU K 1 231 ? 153.432 148.174 134.245 1.00 81.71 231 LEU R N 1
ATOM 26878 C CA . LEU K 1 231 ? 154.822 148.594 134.110 1.00 80.99 231 LEU R CA 1
ATOM 26879 C C . LEU K 1 231 ? 155.457 147.939 132.889 1.00 80.41 231 LEU R C 1
ATOM 26880 O O . LEU K 1 231 ? 156.577 148.274 132.504 1.00 77.78 231 LEU R O 1
#

B-factor: mean 82.67, std 20.14, range [35.31, 160.71]

Radius of gyration: 42.69 Å; Cα contacts (8 Å, |Δi|>4): 2412; chains: 11; bounding box: 121×122×46 Å

Foldseek 3Di:
DVVVVVVVVCPPDPDDDDDVVDDDDDDVVPDDDALCVVPDDPDDDDPVCVVVSVVVRCVVVVVVVVVVVVCCVPPVVVVVVVVVVVVVVVVVCVVPPPVVVVVVVVVVVVVPPVVVVVVVCVPPVVVVVVVVCVPPDDDDDDDDDDDDDDDDD/DVVVVVVVVCPPDPDDDDDVVDDDDDDVVPDDDALCVVPDDPDDDDPVCVVVSVVVRCVVVVVVVVVVVVCCVPPVVVVVVVVVVVVVVVVVCVVPPPVVVVVVVVVVVVVPPVVVVVVVCVPPVVVVVVVVCVPPDDDDDDDDDDDDDDDDD/DVVVVVVVVCPPDPDDDDDVVDDDDDDVVPDDDALCVVPDDPDDDDPVCVVVSVVVRCVVVVVVVVVVVVCCVPPVVVVVVVVVVVVVVVVVCVVPPPVVVVVVVVVVVVVPPVVVVVVVCVPPVVVVVVVVCVPPDDDDDDDDDDDDDDDDD/DVVVVVVVVCPPDPDDDDDVVDDDDDDVVPDDDALCVVPDDPDDDDPVCVVVSVVVRCVVVVVVVVVVVVCCVPPVVVVVVVVVVVVVVVVVCVVPPPVVVVVVVVVVVVVPPVVVVVVVCVPPVVVVVVVVCVPPDDDDDDDDDDDDDDDDD/DVVVVVVVVCPPDPDDDDDVVDDDDDDVVPDDDALCVVPDDPDDDDPVCVVVSVVVRCVVVVVVVVVVVVCCVPPVVVVVVVVVVVVVVVVVCVVPPPVVVVVVVVVVVVVPPVVVVVVVCVPPVVVVVVVVCVPPDDDDDDDDDDDDDDDDD/DVVVVVVVVCPPDPDDDDDVVDDDDDDVVPDDDALCVVPDDPDDDDPVCVVVSVVVRCVVVVVVVVVVVVCCVPPVVVVVVVVVVVVVVVVVCVVPPPVVVVVVVVVVVVVPPVVVVVVVCVPPVVVVVVVVCVPPDDDDDDDDDDDDDDDDD/DVVVVVVVVCPPDPDDDDDVVDDDDDDVVPDDDALCVVPDDPDDDDPVCVVVSVVVRCVVVVVVVVVVVVCCVPPVVVVVVVVVVVVVVVVVCVVPPPVVVVVVVVVVVVVPPVVVVVVVCVPPVVVVVVVVCVPPDDDDDDDDDDDDDDDDD/DVVVVVVVVCPPDPDDDDDVVDDDDDDVVPDDDALCVVPDDPDDDDPVCVVVSVVVRCVVVVVVVVVVVVCCVPPVVVVVVVVVVVVVVVVVCVVPPPVVVVVVVVVVVVVPPVVVVVVVCVPPVVVVVVVVCVPPDDDDDDDDDDDDDDDDD/DVVVVVVVVCPPDPDDDDDVVDDDDDDVVPDDDALCVVPDDPDDDDPVCVVVSVVVRCVVVVVVVVVVVVCCVPPVVVVVVVVVVVVVVVVVCVVPPPVVVVVVVVVVVVVPPVVVVVVVCVPPVVVVVVVVCVPPDDDDDDDDDDDDDDDDD/DVVVVVVVVCPPDPDDDDDVVDDDDDDVVPDDDALCVVPDDPDDDDPVCVVVSVVVRCVVVVVVVVVVVVCCVPPVVVVVVVVVVVVVVVVVCVVPPPVVVVVVVVVVVVVPPVVVVVVVCVPPVVVVVVVVCVPPDDDDDDDDDDDDDDDDD/DVVVVVVVVCPPDPDDDDDVVDDDDDDVVPDDDALCVVPDDPDDDDPVCVVVSVVVRCVVVVVVVVVVVVCCVPPVVVVVVVVVVVVVVVVVCVVPPPVVVVVVVVVVVVVPPVVVVVVVCVPPVVVVVVVVCVPPDDDDDDDDDDDDDDDDD